Protein 1CT9 (pdb70)

Organism: Escherichia coli (strain K12) (NCBI:txid83333)

Solvent-accessible surface area: 72846 Å² total

CATH classification: 3.60.20.10 (+1 more: 3.40.50.620)

Sequence (1982 aa):
ASIFGVFDIKTDAVELRKKALELSRLMRHRGPDWSGIYASDNAILAHERLSIVDVNAGAQPLYNQQKTHVLAVNGEIYNHQALRAEYGDRYQFQTGSDCEVILALYQEKGPEFLDDLQGMFAFALYDSEKDAYLIGRDHLGIIPLYMGYDEHGQLYVASEMKALVPVCRTIKEFPAGSYLWSQDGEIRSYYHRDWFDYDAVKDNVTDKNELRQALEDSVKSHLMSDVPYGVLLSGGLDSSIISAITKKYALHSFAVGLPGSPDLKAAQEVANHLGTVHHEIHFTVQEGLDAIRDVIYHIETYDVTTIRASTPMYLMSRKIKAMGIKMVLSGEGSDEVFGGYLYFHKAPNAKELHEETVRKLLALHMYDCARANKAMSAWGVEARVPFLDKKFLDVAMRINPQDKMCKMEKHILRECFEAYLPASVAWRQKEQFSDGVGYSWIDTLKEVAAQQVSDQQLETARFRFPYNTPTSKEAYLYREIFEELFPLPSAAECVPGASIFGVFDIKTDAVELRKKALELSRLMRHRGPDWSGIYASDNAILAHERLSIVDVNAGAQPLYNQQKTHVLAVNGEIYNHQALRAEYGDRYQFQTGSDCEVILALYQEKGPEFLDDLQGMFAFALYDSEKDAYLIGRDHLGIIPLYMGYDEHGQLYVASEMKALVPVCRTIKEFPAGSYLWSQDGEIRSYYHRDWFDYDAVKDNVTDKNELRQALEDSVKSHLMSDVPYGVLLSGGLDSSIISAITKKYAWPQLHSFAVGLPGSPDLKAAQEVANHLGTVHHEIHFTVQEGLDAIRDVIYHIETYDVTTIRASTPMYLMSRKIKAMGIKMVLSGEGSDEVFGGYLYFHKAPNAKELHEETVRKLLALHMYDCARANKAMSAWGVEARVPFLDKKFLDVAMRINPQDKMCKMEKHILRECFEAYLPASVAWRQDGVGYSWIDTLKEVAAQQVSDQQLETARFRFPYNTPTSKEAYLYREIFEELFPLPSAAECVPGASIFGVFDIKTDAVELRKKALELSRLMRHRGPDWSGIYASDNAILAHERLSIVDVNAGAQPLYNQQKTHVLAVNGEIYNHQALRAEYGDRYQFQTGSDCEVILALYQEKGPEFLDDLQGMFAFALYDSEKDAYLIGRDHLGIIPLYMGYDEHGQLYVASEMKALVPVCRTIKEFPAGSYLWSQDGEIRSYYHRDWFDYDAVKDNVTDKNELRQALEDSVKSHLMSDVPYGVLLSGGLDSSIISAITKKYAWPQLHSFAVGLPGSPDLKAAQEVANHLGTVHHEIHFTVQEGLDAIRDVIYHIETYDVTTIRASTPMYLMSRKIKAMGIKMVLSGEGSDEVFGGYLYFHKAPNAKELHEETVRKLLALHMYDCARANKAMSAWGVEARVPFLDKKFLDVAMRINPQDKMCKMEKHILRECFEAYLPASVAWRQDGVGYSWIDTLKEVAAQQVSDQQLETARFRFPYNTPTSKEAYLYREIFEELFPLPSAAECVPGASIFGVFDIKTDAVELRKKALELSRLMRHRGPDWSGIYASDNAILAHERLSIVDVNAGAQPLYNQQKTHVLAVNGEIYNHQALRAEYGDRYQFQTGSDCEVILALYQEKGPEFLDDLQGMFAFALYDSEKDAYLIGRDHLGIIPLYMGYDEHGQLYVASEMKALVPVCRTIKEFPAGSYLWSQDGEIRSYYHRDWFDYDAVKDNVTDKNELRQALEDSVKSHLMSDVPYGVLLSGGLDSSIISAITKKYAAQLHSFAVGLPGSPDLKAAQEVANHLGTVHHEIHFTVQEGLDAIRDVIYHIETYDVTTIRASTPMYLMSRKIKAMGIKMVLSGEGSDEVFGGYLYFHKAPNAKELHEETVRKLLALHMYDCARANKAMSAWGVEARVPFLDKKFLDVAMRINPQDKMCGKMEKHILRECFEAYLPASVAWRQDGVGYSWIDTLKEVAAQQVSDQQLETARFRFPYNTPTSKEAYLYREIFEELFPLPSAAECVPG

GO terms:
  GO:0005524 ATP binding (F, IDA)
  GO:0016597 amino acid binding (F, IDA)
  GO:0004066 asparagine synthase (glutamine-hydrolyzing) activity (F, IDA)
  GO:0004071 aspartate-ammonia ligase activity (F, IDA)
  GO:0070981 L-asparagine biosynthetic process (P, IDA)
  GO:0042802 identical protein binding (F, IPI)
  GO:0005829 cytosol (C, IDA)
  GO:0042803 protein homodimerization activity (F, IPI)
  GO:0005737 cytoplasm (C, IDA)
  GO:0004066 asparagine synthase (glutamine-hydrolyzing) activity (F, IMP)
  GO:0006541 L-glutamine metabolic process (P, IMP)
  GO:0008652 amino acid biosynthetic process (P, IMP)
  GO:0009063 amino acid catabolic process (P, IMP)

B-factor: mean 36.46, std 23.75, range [1.0, 100.0]

Structure (mmCIF, N/CA/C/O backbone):
data_1CT9
#
_entry.id   1CT9
#
_cell.length_a   99.930
_cell.length_b   127.100
_cell.length_c   204.510
_cell.angle_alpha   90.00
_cell.angle_beta   90.00
_cell.angle_gamma   90.00
#
_symmetry.space_group_name_H-M   'P 21 21 21'
#
loop_
_entity.id
_entity.type
_entity.pdbx_description
1 polymer 'ASPARAGINE SYNTHETASE B'
2 non-polymer 'URANYL (VI) ION'
3 non-polymer 'CHLORIDE ION'
4 non-polymer 'ADENOSINE MONOPHOSPHATE'
5 non-polymer GLUTAMINE
6 water water
#
loop_
_atom_site.group_PDB
_atom_site.id
_atom_site.type_symbol
_atom_site.label_atom_id
_atom_site.label_alt_id
_atom_site.label_comp_id
_atom_site.label_asym_id
_atom_site.label_entity_id
_atom_site.label_seq_id
_atom_site.pdbx_PDB_ins_code
_atom_site.Cartn_x
_atom_site.Cartn_y
_atom_site.Cartn_z
_atom_site.occupancy
_atom_site.B_iso_or_equiv
_atom_site.auth_seq_id
_atom_site.auth_comp_id
_atom_site.auth_asym_id
_atom_site.auth_atom_id
_atom_site.pdbx_PDB_model_num
ATOM 1 N N . ALA A 1 1 ? -0.585 61.936 122.911 1.00 15.44 1 ALA A N 1
ATOM 2 C CA . ALA A 1 1 ? -1.796 62.709 122.756 1.00 9.36 1 ALA A CA 1
ATOM 3 C C . ALA A 1 1 ? -1.706 63.564 121.512 1.00 18.94 1 ALA A C 1
ATOM 4 O O . ALA A 1 1 ? -0.690 63.646 120.813 1.00 12.66 1 ALA A O 1
ATOM 6 N N . SER A 1 2 ? -2.794 64.257 121.270 1.00 16.38 2 SER A N 1
ATOM 7 C CA . SER A 1 2 ? -2.863 65.201 120.189 1.00 25.43 2 SER A CA 1
ATOM 8 C C . SER A 1 2 ? -3.355 66.533 120.740 1.00 16.82 2 SER A C 1
ATOM 9 O O . SER A 1 2 ? -4.129 66.534 121.716 1.00 11.97 2 SER A O 1
ATOM 12 N N . ILE A 1 3 ? -2.891 67.619 120.029 1.00 21.38 3 ILE A N 1
ATOM 13 C CA . ILE A 1 3 ? -3.251 69.029 120.213 1.00 36.29 3 ILE A CA 1
ATOM 14 C C . ILE A 1 3 ? -3.805 69.622 118.909 1.00 27.68 3 ILE A C 1
ATOM 15 O O . ILE A 1 3 ? -3.297 69.427 117.825 1.00 18.95 3 ILE A O 1
ATOM 20 N N . PHE A 1 4 ? -4.885 70.351 119.033 1.00 13.10 4 PHE A N 1
ATOM 21 C CA . PHE A 1 4 ? -5.498 71.001 117.920 1.00 17.41 4 PHE A CA 1
ATOM 22 C C . PHE A 1 4 ? -5.888 72.408 118.383 1.00 26.70 4 PHE A C 1
ATOM 23 O O . PHE A 1 4 ? -6.555 72.545 119.414 1.00 31.11 4 PHE A O 1
ATOM 31 N N . GLY A 1 5 ? -5.429 73.458 117.683 1.00 26.23 5 GLY A N 1
ATOM 32 C CA . GLY A 1 5 ? -5.774 74.819 118.105 1.00 16.83 5 GLY A CA 1
ATOM 33 C C . GLY A 1 5 ? -6.082 75.713 116.928 1.00 28.00 5 GLY A C 1
ATOM 34 O O . GLY A 1 5 ? -5.539 75.522 115.853 1.00 20.42 5 GLY A O 1
ATOM 35 N N . VAL A 1 6 ? -6.960 76.665 117.141 1.00 14.88 6 VAL A N 1
ATOM 36 C CA . VAL A 1 6 ? -7.401 77.648 116.159 1.00 24.15 6 VAL A CA 1
ATOM 37 C C . VAL A 1 6 ? -7.343 79.001 116.852 1.00 26.74 6 VAL A C 1
ATOM 38 O O . VAL A 1 6 ? -7.976 79.174 117.897 1.00 19.00 6 VAL A O 1
ATOM 42 N N . PHE A 1 7 ? -6.633 79.948 116.277 1.00 17.21 7 PHE A N 1
ATOM 43 C CA . PHE A 1 7 ? -6.453 81.278 116.855 1.00 24.52 7 PHE A CA 1
ATOM 44 C C . PHE A 1 7 ? -6.820 82.377 115.875 1.00 33.06 7 PHE A C 1
ATOM 45 O O . PHE A 1 7 ? -7.062 82.093 114.701 1.00 20.88 7 PHE A O 1
ATOM 53 N N . ASP A 1 8 ? -6.889 83.634 116.330 1.00 15.06 8 ASP A N 1
ATOM 54 C CA . ASP A 1 8 ? -7.245 84.723 115.405 1.00 15.56 8 ASP A CA 1
ATOM 55 C C . ASP A 1 8 ? -8.551 84.458 114.651 1.00 28.82 8 ASP A C 1
ATOM 56 O O . ASP A 1 8 ? -8.630 84.582 113.412 1.00 25.09 8 ASP A O 1
ATOM 61 N N . ILE A 1 9 ? -9.565 84.088 115.433 1.00 27.12 9 ILE A N 1
ATOM 62 C CA . ILE A 1 9 ? -10.908 83.743 114.968 1.00 26.06 9 ILE A CA 1
ATOM 63 C C . ILE A 1 9 ? -11.742 84.904 114.476 1.00 19.57 9 ILE A C 1
ATOM 64 O O . ILE A 1 9 ? -12.118 85.795 115.226 1.00 62.95 9 ILE A O 1
ATOM 69 N N . LYS A 1 10 ? -12.049 84.839 113.194 1.00 44.03 10 LYS A N 1
ATOM 70 C CA . LYS A 1 10 ? -12.785 85.862 112.478 1.00 46.80 10 LYS A CA 1
ATOM 71 C C . LYS A 1 10 ? -14.155 85.370 112.004 1.00 39.78 10 LYS A C 1
ATOM 72 O O . LYS A 1 10 ? -14.911 86.078 111.356 1.00 76.00 10 LYS A O 1
ATOM 78 N N . THR A 1 11 ? -14.505 84.144 112.337 1.00 31.80 11 THR A N 1
ATOM 79 C CA . THR A 1 11 ? -15.790 83.616 111.909 1.00 20.05 11 THR A CA 1
ATOM 80 C C . THR A 1 11 ? -16.675 83.138 113.052 1.00 35.68 11 THR A C 1
ATOM 81 O O . THR A 1 11 ? -16.410 83.406 114.206 1.00 34.62 11 THR A O 1
ATOM 85 N N . ASP A 1 12 ? -17.753 82.463 112.725 1.00 25.13 12 ASP A N 1
ATOM 86 C CA . ASP A 1 12 ? -18.667 82.000 113.738 1.00 23.88 12 ASP A CA 1
ATOM 87 C C . ASP A 1 12 ? -17.888 81.091 114.611 1.00 25.30 12 ASP A C 1
ATOM 88 O O . ASP A 1 12 ? -17.318 80.125 114.109 1.00 34.60 12 ASP A O 1
ATOM 93 N N . ALA A 1 13 ? -17.849 81.414 115.887 1.00 53.09 13 ALA A N 1
ATOM 94 C CA . ALA A 1 13 ? -17.097 80.583 116.782 1.00 83.90 13 ALA A CA 1
ATOM 95 C C . ALA A 1 13 ? -17.807 79.254 116.987 1.00 39.49 13 ALA A C 1
ATOM 96 O O . ALA A 1 13 ? -17.176 78.209 117.129 1.00 30.51 13 ALA A O 1
ATOM 98 N N . VAL A 1 14 ? -19.137 79.292 116.974 1.00 29.17 14 VAL A N 1
ATOM 99 C CA . VAL A 1 14 ? -19.927 78.091 117.192 1.00 44.16 14 VAL A CA 1
ATOM 100 C C . VAL A 1 14 ? -19.620 77.027 116.199 1.00 35.61 14 VAL A C 1
ATOM 101 O O . VAL A 1 14 ? -19.369 75.876 116.532 1.00 36.43 14 VAL A O 1
ATOM 105 N N . GLU A 1 15 ? -19.725 77.481 114.980 1.00 26.92 15 GLU A N 1
ATOM 106 C CA . GLU A 1 15 ? -19.410 76.789 113.782 1.00 19.39 15 GLU A CA 1
ATOM 107 C C . GLU A 1 15 ? -18.020 76.101 113.935 1.00 19.33 15 GLU A C 1
ATOM 108 O O . GLU A 1 15 ? -17.791 74.873 113.866 1.00 30.43 15 GLU A O 1
ATOM 114 N N . LEU A 1 16 ? -17.051 76.958 114.144 1.00 14.92 16 LEU A N 1
ATOM 115 C CA . LEU A 1 16 ? -15.692 76.515 114.235 1.00 15.51 16 LEU A CA 1
ATOM 116 C C . LEU A 1 16 ? -15.496 75.468 115.307 1.00 44.04 16 LEU A C 1
ATOM 117 O O . LEU A 1 16 ? -14.622 74.615 115.222 1.00 16.11 16 LEU A O 1
ATOM 122 N N . ARG A 1 17 ? -16.299 75.558 116.353 1.00 19.84 17 ARG A N 1
ATOM 123 C CA . ARG A 1 17 ? -16.160 74.634 117.440 1.00 22.19 17 ARG A CA 1
ATOM 124 C C . ARG A 1 17 ? -16.515 73.244 116.988 1.00 25.07 17 ARG A C 1
ATOM 125 O O . ARG A 1 17 ? -15.883 72.270 117.404 1.00 20.22 17 ARG A O 1
ATOM 133 N N . LYS A 1 18 ? -17.547 73.181 116.157 1.00 17.70 18 LYS A N 1
ATOM 134 C CA . LYS A 1 18 ? -18.009 71.907 115.630 1.00 27.02 18 LYS A CA 1
ATOM 135 C C . LYS A 1 18 ? -16.944 71.306 114.730 1.00 18.77 18 LYS A C 1
ATOM 136 O O . LYS A 1 18 ? -16.690 70.104 114.707 1.00 20.92 18 LYS A O 1
ATOM 142 N N . LYS A 1 19 ? -16.307 72.188 113.976 1.00 29.04 19 LYS A N 1
ATOM 143 C CA . LYS A 1 19 ? -15.290 71.728 113.071 1.00 35.33 19 LYS A CA 1
ATOM 144 C C . LYS A 1 19 ? -14.073 71.226 113.788 1.00 25.11 19 LYS A C 1
ATOM 145 O O . LYS A 1 19 ? -13.422 70.277 113.353 1.00 24.51 19 LYS A O 1
ATOM 151 N N . ALA A 1 20 ? -13.758 71.869 114.890 1.00 20.14 20 ALA A N 1
ATOM 152 C CA . ALA A 1 20 ? -12.582 71.483 115.688 1.00 11.76 20 ALA A CA 1
ATOM 153 C C . ALA A 1 20 ? -12.638 70.036 116.211 1.00 9.23 20 ALA A C 1
ATOM 154 O O . ALA A 1 20 ? -11.620 69.314 116.229 1.00 24.80 20 ALA A O 1
ATOM 156 N N . LEU A 1 21 ? -13.852 69.662 116.634 1.00 17.25 21 LEU A N 1
ATOM 157 C CA . LEU A 1 21 ? -14.169 68.332 117.147 1.00 13.67 21 LEU A CA 1
ATOM 158 C C . LEU A 1 21 ? -13.810 67.317 116.056 1.00 25.35 21 LEU A C 1
ATOM 159 O O . LEU A 1 21 ? -13.001 66.414 116.240 1.00 18.67 21 LEU A O 1
ATOM 164 N N . GLU A 1 22 ? -14.406 67.567 114.891 1.00 21.98 22 GLU A N 1
ATOM 165 C CA . GLU A 1 22 ? -14.243 66.812 113.669 1.00 24.53 22 GLU A CA 1
ATOM 166 C C . GLU A 1 22 ? -12.772 66.542 113.392 1.00 10.27 22 GLU A C 1
ATOM 167 O O . GLU A 1 22 ? -12.342 65.385 113.289 1.00 19.36 22 GLU A O 1
ATOM 173 N N . LEU A 1 23 ? -11.993 67.626 113.311 1.00 12.51 23 LEU A N 1
ATOM 174 C CA . LEU A 1 23 ? -10.587 67.621 113.002 1.00 18.92 23 LEU A CA 1
ATOM 175 C C . LEU A 1 23 ? -9.710 67.067 114.084 1.00 20.56 23 LEU A C 1
ATOM 176 O O . LEU A 1 23 ? -8.709 66.390 113.810 1.00 19.44 23 LEU A O 1
ATOM 181 N N . SER A 1 24 ? -10.068 67.403 115.318 1.00 20.34 24 SER A N 1
ATOM 182 C CA . SER A 1 24 ? -9.341 66.843 116.440 1.00 17.45 24 SER A CA 1
ATOM 183 C C . SER A 1 24 ? -9.516 65.297 116.433 1.00 12.93 24 SER A C 1
ATOM 184 O O . SER A 1 24 ? -8.594 64.508 116.620 1.00 15.25 24 SER A O 1
ATOM 187 N N . ARG A 1 25 ? -10.739 64.826 116.187 1.00 13.93 25 ARG A N 1
ATOM 188 C CA . ARG A 1 25 ? -11.002 63.427 116.110 1.00 11.55 25 ARG A CA 1
ATOM 189 C C . ARG A 1 25 ? -10.101 62.658 115.128 1.00 17.45 25 ARG A C 1
ATOM 190 O O . ARG A 1 25 ? -9.713 61.500 115.340 1.00 16.08 25 ARG A O 1
ATOM 198 N N . LEU A 1 26 ? -9.692 63.281 114.038 1.00 12.85 26 LEU A N 1
ATOM 199 C CA . LEU A 1 26 ? -8.841 62.582 113.093 1.00 12.81 26 LEU A CA 1
ATOM 200 C C . LEU A 1 26 ? -7.533 62.166 113.716 1.00 34.03 26 LEU A C 1
ATOM 201 O O . LEU A 1 26 ? -6.814 61.388 113.120 1.00 15.43 26 LEU A O 1
ATOM 206 N N . MET A 1 27 ? -7.176 62.697 114.889 1.00 17.87 27 MET A N 1
ATOM 207 C CA . MET A 1 27 ? -5.886 62.303 115.460 1.00 6.66 27 MET A CA 1
ATOM 208 C C . MET A 1 27 ? -6.074 61.482 116.754 1.00 6.04 27 MET A C 1
ATOM 209 O O . MET A 1 27 ? -5.146 61.245 117.522 1.00 21.45 27 MET A O 1
ATOM 214 N N . ARG A 1 28 ? -7.305 61.071 117.007 1.00 6.95 28 ARG A N 1
ATOM 215 C CA . ARG A 1 28 ? -7.601 60.357 118.226 1.00 7.85 28 ARG A CA 1
ATOM 216 C C . ARG A 1 28 ? -6.703 59.172 118.587 1.00 22.15 28 ARG A C 1
ATOM 217 O O . ARG A 1 28 ? -6.577 58.790 119.740 1.00 19.46 28 ARG A O 1
ATOM 225 N N . HIS A 1 29 ? -6.128 58.547 117.576 1.00 25.76 29 HIS A N 1
ATOM 226 C CA . HIS A 1 29 ? -5.236 57.417 117.779 1.00 17.53 29 HIS A CA 1
ATOM 227 C C . HIS A 1 29 ? -4.116 57.839 118.715 1.00 14.98 29 HIS A C 1
ATOM 228 O O . HIS A 1 29 ? -3.534 57.028 119.421 1.00 16.81 29 HIS A O 1
ATOM 235 N N . ARG A 1 30 ? -3.761 59.109 118.673 1.00 14.64 30 ARG A N 1
ATOM 236 C CA . ARG A 1 30 ? -2.685 59.517 119.507 1.00 11.94 30 ARG A CA 1
ATOM 237 C C . ARG A 1 30 ? -3.115 59.697 120.969 1.00 8.42 30 ARG A C 1
ATOM 238 O O . ARG A 1 30 ? -2.232 59.660 121.831 1.00 15.40 30 ARG A O 1
ATOM 246 N N . GLY A 1 31 ? -4.408 59.916 121.233 1.00 8.02 31 GLY A N 1
ATOM 247 C CA . GLY A 1 31 ? -4.862 60.112 122.611 1.00 13.27 31 GLY A CA 1
ATOM 248 C C . GLY A 1 31 ? -6.189 59.439 122.810 1.00 13.10 31 GLY A C 1
ATOM 249 O O . GLY A 1 31 ? -7.248 60.019 122.981 1.00 19.76 31 GLY A O 1
ATOM 250 N N . PRO A 1 32 ? -6.145 58.130 122.763 1.00 15.47 32 PRO A N 1
ATOM 251 C CA . PRO A 1 32 ? -7.345 57.333 122.873 1.00 15.95 32 PRO A CA 1
ATOM 252 C C . PRO A 1 32 ? -8.080 57.393 124.185 1.00 19.00 32 PRO A C 1
ATOM 253 O O . PRO A 1 32 ? -9.260 57.043 124.234 1.00 19.77 32 PRO A O 1
ATOM 257 N N . ASP A 1 33 ? -7.351 57.753 125.248 1.00 8.43 33 ASP A N 1
ATOM 258 C CA . ASP A 1 33 ? -7.836 57.730 126.657 1.00 13.94 33 ASP A CA 1
ATOM 259 C C . ASP A 1 33 ? -8.993 58.605 126.965 1.00 14.86 33 ASP A C 1
ATOM 260 O O . ASP A 1 33 ? -9.923 58.158 127.630 1.00 15.79 33 ASP A O 1
ATOM 265 N N . TRP A 1 34 ? -8.923 59.850 126.451 1.00 26.63 34 TRP A N 1
ATOM 266 C CA . TRP A 1 34 ? -9.985 60.822 126.674 1.00 18.92 34 TRP A CA 1
ATOM 267 C C . TRP A 1 34 ? -9.829 62.110 125.846 1.00 17.75 34 TRP A C 1
ATOM 268 O O . TRP A 1 34 ? -8.774 62.428 125.326 1.00 23.03 34 TRP A O 1
ATOM 279 N N . SER A 1 35 ? -10.884 62.868 125.756 1.00 17.38 35 SER A N 1
ATOM 280 C CA . SER A 1 35 ? -10.899 64.047 124.964 1.00 18.71 35 SER A CA 1
ATOM 281 C C . SER A 1 35 ? -11.224 65.243 125.811 1.00 55.70 35 SER A C 1
ATOM 282 O O . SER A 1 35 ? -12.055 65.150 126.701 1.00 26.40 35 SER A O 1
ATOM 285 N N . GLY A 1 36 ? -10.638 66.372 125.483 1.00 16.79 36 GLY A N 1
ATOM 286 C CA . GLY A 1 36 ? -10.913 67.622 126.179 1.00 15.48 36 GLY A CA 1
ATOM 287 C C . GLY A 1 36 ? -10.938 68.812 125.252 1.00 26.92 36 GLY A C 1
ATOM 288 O O . GLY A 1 36 ? -10.347 68.803 124.190 1.00 17.44 36 GLY A O 1
ATOM 289 N N . ILE A 1 37 ? -11.612 69.872 125.656 1.00 29.25 37 ILE A N 1
ATOM 290 C CA . ILE A 1 37 ? -11.619 70.991 124.758 1.00 33.10 37 ILE A CA 1
ATOM 291 C C . ILE A 1 37 ? -12.012 72.275 125.421 1.00 36.73 37 ILE A C 1
ATOM 292 O O . ILE A 1 37 ? -12.856 72.313 126.318 1.00 22.70 37 ILE A O 1
ATOM 297 N N . TYR A 1 38 ? -11.374 73.322 124.912 1.00 19.25 38 TYR A N 1
ATOM 298 C CA . TYR A 1 38 ? -11.652 74.661 125.335 1.00 15.73 38 TYR A CA 1
ATOM 299 C C . TYR A 1 38 ? -11.932 75.428 124.069 1.00 11.24 38 TYR A C 1
ATOM 300 O O . TYR A 1 38 ? -11.178 75.357 123.121 1.00 21.00 38 TYR A O 1
ATOM 309 N N . ALA A 1 39 ? -13.049 76.131 124.108 1.00 15.28 39 ALA A N 1
ATOM 310 C CA . ALA A 1 39 ? -13.536 76.950 123.049 1.00 31.25 39 ALA A CA 1
ATOM 311 C C . ALA A 1 39 ? -14.126 78.243 123.575 1.00 21.90 39 ALA A C 1
ATOM 312 O O . ALA A 1 39 ? -14.963 78.263 124.469 1.00 26.59 39 ALA A O 1
ATOM 314 N N . SER A 1 40 ? -13.688 79.314 122.962 1.00 20.05 40 SER A N 1
ATOM 315 C CA . SER A 1 40 ? -14.177 80.639 123.264 1.00 14.69 40 SER A CA 1
ATOM 316 C C . SER A 1 40 ? -14.436 81.356 121.941 1.00 65.30 40 SER A C 1
ATOM 317 O O . SER A 1 40 ? -14.443 80.750 120.877 1.00 31.15 40 SER A O 1
ATOM 320 N N . ASP A 1 41 ? -14.650 82.646 121.984 1.00 36.54 41 ASP A N 1
ATOM 321 C CA . ASP A 1 41 ? -14.895 83.353 120.750 1.00 30.77 41 ASP A CA 1
ATOM 322 C C . ASP A 1 41 ? -13.610 83.631 120.019 1.00 21.17 41 ASP A C 1
ATOM 323 O O . ASP A 1 41 ? -13.620 83.835 118.801 1.00 27.21 41 ASP A O 1
ATOM 328 N N . ASN A 1 42 ? -12.497 83.621 120.772 1.00 13.12 42 ASN A N 1
ATOM 329 C CA . ASN A 1 42 ? -11.217 83.929 120.155 1.00 16.38 42 ASN A CA 1
ATOM 330 C C . ASN A 1 42 ? -10.216 82.824 120.065 1.00 24.55 42 ASN A C 1
ATOM 331 O O . ASN A 1 42 ? -9.115 83.013 119.484 1.00 15.77 42 ASN A O 1
ATOM 336 N N . ALA A 1 43 ? -10.541 81.685 120.681 1.00 20.39 43 ALA A N 1
ATOM 337 C CA . ALA A 1 43 ? -9.592 80.570 120.632 1.00 19.91 43 ALA A CA 1
ATOM 338 C C . ALA A 1 43 ? -10.233 79.237 120.981 1.00 31.71 43 ALA A C 1
ATOM 339 O O . ALA A 1 43 ? -11.163 79.169 121.786 1.00 30.92 43 ALA A O 1
ATOM 341 N N . ILE A 1 44 ? -9.720 78.183 120.355 1.00 40.12 44 ILE A N 1
ATOM 342 C CA . ILE A 1 44 ? -10.183 76.820 120.555 1.00 13.45 44 ILE A CA 1
ATOM 343 C C . ILE A 1 44 ? -8.996 75.977 120.829 1.00 21.97 44 ILE A C 1
ATOM 344 O O . ILE A 1 44 ? -8.008 76.104 120.151 1.00 14.08 44 ILE A O 1
ATOM 349 N N . LEU A 1 45 ? -9.077 75.136 121.834 1.00 18.15 45 LEU A N 1
ATOM 350 C CA . LEU A 1 45 ? -7.984 74.244 122.115 1.00 9.39 45 LEU A CA 1
ATOM 351 C C . LEU A 1 45 ? -8.640 72.902 122.342 1.00 21.11 45 LEU A C 1
ATOM 352 O O . LEU A 1 45 ? -9.510 72.790 123.208 1.00 21.09 45 LEU A O 1
ATOM 357 N N . ALA A 1 46 ? -8.288 71.897 121.525 1.00 15.51 46 ALA A N 1
ATOM 358 C CA . ALA A 1 46 ? -8.919 70.582 121.671 1.00 18.35 46 ALA A CA 1
ATOM 359 C C . ALA A 1 46 ? -7.847 69.588 121.895 1.00 21.68 46 ALA A C 1
ATOM 360 O O . ALA A 1 46 ? -6.803 69.711 121.226 1.00 15.92 46 ALA A O 1
ATOM 362 N N . HIS A 1 47 ? -8.059 68.634 122.838 1.00 17.55 47 HIS A N 1
ATOM 363 C CA . HIS A 1 47 ? -6.980 67.690 123.189 1.00 15.19 47 HIS A CA 1
ATOM 364 C C . HIS A 1 47 ? -7.455 66.250 123.200 1.00 15.70 47 HIS A C 1
ATOM 365 O O . HIS A 1 47 ? -8.608 66.022 123.531 1.00 21.00 47 HIS A O 1
ATOM 372 N N . GLU A 1 48 ? -6.604 65.325 122.784 1.00 10.82 48 GLU A N 1
ATOM 373 C CA . GLU A 1 48 ? -6.967 63.920 122.830 1.00 10.98 48 GLU A CA 1
ATOM 374 C C . GLU A 1 48 ? -5.835 63.349 123.660 1.00 10.73 48 GLU A C 1
ATOM 375 O O . GLU A 1 48 ? -4.634 63.527 123.365 1.00 13.84 48 GLU A O 1
ATOM 381 N N . ARG A 1 49 ? -6.205 62.736 124.785 1.00 17.44 49 ARG A N 1
ATOM 382 C CA . ARG A 1 49 ? -5.180 62.251 125.712 1.00 16.88 49 ARG A CA 1
ATOM 383 C C . ARG A 1 49 ? -4.743 60.761 125.717 1.00 11.14 49 ARG A C 1
ATOM 384 O O . ARG A 1 49 ? -5.523 59.826 125.518 1.00 19.73 49 ARG A O 1
ATOM 392 N N . LEU A 1 50 ? -3.450 60.606 126.021 1.00 17.98 50 LEU A N 1
ATOM 393 C CA . LEU A 1 50 ? -2.725 59.383 126.305 1.00 24.54 50 LEU A CA 1
ATOM 394 C C . LEU A 1 50 ? -2.067 59.685 127.661 1.00 11.34 50 LEU A C 1
ATOM 395 O O . LEU A 1 50 ? -1.054 60.361 127.704 1.00 18.22 50 LEU A O 1
ATOM 400 N N . SER A 1 51 ? -2.688 59.192 128.747 1.00 19.57 51 SER A N 1
ATOM 401 C CA . SER A 1 51 ? -2.353 59.423 130.147 1.00 9.62 51 SER A CA 1
ATOM 402 C C . SER A 1 51 ? -1.174 58.662 130.609 1.00 8.04 51 SER A C 1
ATOM 403 O O . SER A 1 51 ? -1.275 57.473 130.762 1.00 26.73 51 SER A O 1
ATOM 406 N N . ILE A 1 52 ? -0.037 59.316 130.807 1.00 11.56 52 ILE A N 1
ATOM 407 C CA . ILE A 1 52 ? 1.149 58.587 131.212 1.00 9.82 52 ILE A CA 1
ATOM 408 C C . ILE A 1 52 ? 1.543 58.934 132.634 1.00 27.21 52 ILE A C 1
ATOM 409 O O . ILE A 1 52 ? 1.888 58.102 133.473 1.00 24.07 52 ILE A O 1
ATOM 414 N N . VAL A 1 53 ? 1.427 60.216 132.875 1.00 23.52 53 VAL A N 1
ATOM 415 C CA . VAL A 1 53 ? 1.724 60.846 134.146 1.00 20.55 53 VAL A CA 1
ATOM 416 C C . VAL A 1 53 ? 0.469 61.479 134.762 1.00 32.02 53 VAL A C 1
ATOM 417 O O . VAL A 1 53 ? -0.243 62.286 134.159 1.00 29.04 53 VAL A O 1
ATOM 421 N N . ASP A 1 54 ? 0.193 61.089 136.004 1.00 33.68 54 ASP A N 1
ATOM 422 C CA . ASP A 1 54 ? -0.950 61.569 136.758 1.00 17.70 54 ASP A CA 1
ATOM 423 C C . ASP A 1 54 ? -2.191 61.309 135.980 1.00 30.96 54 ASP A C 1
ATOM 424 O O . ASP A 1 54 ? -2.845 62.224 135.482 1.00 24.38 54 ASP A O 1
ATOM 429 N N . VAL A 1 55 ? -2.458 60.039 135.871 1.00 20.10 55 VAL A N 1
ATOM 430 C CA . VAL A 1 55 ? -3.593 59.568 135.131 1.00 75.69 55 VAL A CA 1
ATOM 431 C C . VAL A 1 55 ? -4.938 60.155 135.594 1.00 44.99 55 VAL A C 1
ATOM 432 O O . VAL A 1 55 ? -5.839 60.473 134.797 1.00 34.27 55 VAL A O 1
ATOM 436 N N . ASN A 1 56 ? -5.084 60.305 136.903 1.00 26.91 56 ASN A N 1
ATOM 437 C CA . ASN A 1 56 ? -6.346 60.740 137.451 1.00 35.72 56 ASN A CA 1
ATOM 438 C C . ASN A 1 56 ? -6.686 62.219 137.383 1.00 25.54 56 ASN A C 1
ATOM 439 O O . ASN A 1 56 ? -7.828 62.651 137.120 1.00 31.49 56 ASN A O 1
ATOM 444 N N . ALA A 1 57 ? -5.682 63.035 137.556 1.00 24.80 57 ALA A N 1
ATOM 445 C CA . ALA A 1 57 ? -5.978 64.439 137.492 1.00 64.68 57 ALA A CA 1
ATOM 446 C C . ALA A 1 57 ? -5.182 65.148 136.426 1.00 40.84 57 ALA A C 1
ATOM 447 O O . ALA A 1 57 ? -5.127 66.363 136.438 1.00 32.61 57 ALA A O 1
ATOM 449 N N . GLY A 1 58 ? -4.562 64.401 135.532 1.00 34.01 58 GLY A N 1
ATOM 450 C CA . GLY A 1 58 ? -3.722 64.991 134.489 1.00 21.51 58 GLY A CA 1
ATOM 451 C C . GLY A 1 58 ? -4.461 65.436 133.206 1.00 44.43 58 GLY A C 1
ATOM 452 O O . GLY A 1 58 ? -3.842 65.740 132.195 1.00 19.12 58 GLY A O 1
ATOM 453 N N . ALA A 1 59 ? -5.787 65.495 133.247 1.00 18.29 59 ALA A N 1
ATOM 454 C CA . ALA A 1 59 ? -6.624 65.903 132.131 1.00 27.97 59 ALA A CA 1
ATOM 455 C C . ALA A 1 59 ? -6.287 67.242 131.458 1.00 31.45 59 ALA A C 1
ATOM 456 O O . ALA A 1 59 ? -5.872 68.216 132.093 1.00 16.67 59 ALA A O 1
ATOM 458 N N . GLN A 1 60 ? -6.514 67.300 130.151 1.00 16.15 60 GLN A N 1
ATOM 459 C CA . GLN A 1 60 ? -6.293 68.529 129.434 1.00 14.75 60 GLN A CA 1
ATOM 460 C C . GLN A 1 60 ? -7.455 68.854 128.510 1.00 24.94 60 GLN A C 1
ATOM 461 O O . GLN A 1 60 ? -8.252 67.995 128.153 1.00 26.55 60 GLN A O 1
ATOM 467 N N . PRO A 1 61 ? -7.572 70.117 128.107 1.00 47.69 61 PRO A N 1
ATOM 468 C CA . PRO A 1 61 ? -6.686 71.217 128.469 1.00 22.81 61 PRO A CA 1
ATOM 469 C C . PRO A 1 61 ? -6.577 71.511 129.973 1.00 25.29 61 PRO A C 1
ATOM 470 O O . PRO A 1 61 ? -7.463 71.332 130.818 1.00 19.80 61 PRO A O 1
ATOM 474 N N . LEU A 1 62 ? -5.404 71.962 130.310 1.00 18.33 62 LEU A N 1
ATOM 475 C CA . LEU A 1 62 ? -5.110 72.315 131.659 1.00 12.04 62 LEU A CA 1
ATOM 476 C C . LEU A 1 62 ? -5.418 73.767 131.819 1.00 23.64 62 LEU A C 1
ATOM 477 O O . LEU A 1 62 ? -5.086 74.573 130.963 1.00 26.63 62 LEU A O 1
ATOM 482 N N . TYR A 1 63 ? -5.989 74.104 132.942 1.00 22.55 63 TYR A N 1
ATOM 483 C CA . TYR A 1 63 ? -6.343 75.456 133.200 1.00 14.10 63 TYR A CA 1
ATOM 484 C C . TYR A 1 63 ? -5.680 76.035 134.415 1.00 31.58 63 TYR A C 1
ATOM 485 O O . TYR A 1 63 ? -5.394 75.419 135.440 1.00 23.88 63 TYR A O 1
ATOM 494 N N . ASN A 1 64 ? -5.561 77.319 134.245 1.00 24.71 64 ASN A N 1
ATOM 495 C CA . ASN A 1 64 ? -5.103 78.272 135.204 1.00 27.79 64 ASN A CA 1
ATOM 496 C C . ASN A 1 64 ? -5.902 78.102 136.464 1.00 16.00 64 ASN A C 1
ATOM 497 O O . ASN A 1 64 ? -7.107 77.755 136.462 1.00 18.24 64 ASN A O 1
ATOM 502 N N . GLN A 1 65 ? -5.289 78.480 137.530 1.00 37.03 65 GLN A N 1
ATOM 503 C CA . GLN A 1 65 ? -5.992 78.438 138.766 1.00 16.80 65 GLN A CA 1
ATOM 504 C C . GLN A 1 65 ? -7.198 79.392 138.626 1.00 26.88 65 GLN A C 1
ATOM 505 O O . GLN A 1 65 ? -8.331 79.048 138.924 1.00 31.35 65 GLN A O 1
ATOM 511 N N . GLN A 1 66 ? -6.983 80.552 138.014 1.00 36.59 66 GLN A N 1
ATOM 512 C CA . GLN A 1 66 ? -8.024 81.531 137.775 1.00 13.93 66 GLN A CA 1
ATOM 513 C C . GLN A 1 66 ? -8.807 81.192 136.546 1.00 27.41 66 GLN A C 1
ATOM 514 O O . GLN A 1 66 ? -9.758 81.859 136.216 1.00 25.92 66 GLN A O 1
ATOM 520 N N . LYS A 1 67 ? -8.363 80.170 135.848 1.00 29.18 67 LYS A N 1
ATOM 521 C CA . LYS A 1 67 ? -9.053 79.755 134.671 1.00 22.59 67 LYS A CA 1
ATOM 522 C C . LYS A 1 67 ? -9.067 80.805 133.541 1.00 20.06 67 LYS A C 1
ATOM 523 O O . LYS A 1 67 ? -9.979 80.911 132.708 1.00 39.25 67 LYS A O 1
ATOM 529 N N . THR A 1 68 ? -8.019 81.610 133.558 1.00 22.84 68 THR A N 1
ATOM 530 C CA . THR A 1 68 ? -7.825 82.644 132.579 1.00 23.43 68 THR A CA 1
ATOM 531 C C . THR A 1 68 ? -6.786 82.197 131.563 1.00 40.42 68 THR A C 1
ATOM 532 O O . THR A 1 68 ? -6.648 82.768 130.488 1.00 34.25 68 THR A O 1
ATOM 536 N N . HIS A 1 69 ? -6.011 81.191 131.949 1.00 26.17 69 HIS A N 1
ATOM 537 C CA . HIS A 1 69 ? -4.982 80.622 131.080 1.00 19.64 69 HIS A CA 1
ATOM 538 C C . HIS A 1 69 ? -5.352 79.153 130.795 1.00 93.91 69 HIS A C 1
ATOM 539 O O . HIS A 1 69 ? -5.782 78.470 131.713 1.00 18.35 69 HIS A O 1
ATOM 546 N N . VAL A 1 70 ? -5.201 78.689 129.538 1.00 21.06 70 VAL A N 1
ATOM 547 C CA . VAL A 1 70 ? -5.522 77.331 129.048 1.00 29.90 70 VAL A CA 1
ATOM 548 C C . VAL A 1 70 ? -4.381 76.769 128.262 1.00 27.82 70 VAL A C 1
ATOM 549 O O . VAL A 1 70 ? -3.904 77.432 127.372 1.00 25.28 70 VAL A O 1
ATOM 553 N N . LEU A 1 71 ? -3.988 75.546 128.578 1.00 18.31 71 LEU A N 1
ATOM 554 C CA . LEU A 1 71 ? -2.884 74.957 127.927 1.00 12.86 71 LEU A CA 1
ATOM 555 C C . LEU A 1 71 ? -3.182 73.570 127.412 1.00 16.96 71 LEU A C 1
ATOM 556 O O . LEU A 1 71 ? -3.809 72.793 128.092 1.00 18.71 71 LEU A O 1
ATOM 561 N N . ALA A 1 72 ? -2.760 73.280 126.189 1.00 26.09 72 ALA A N 1
ATOM 562 C CA . ALA A 1 72 ? -2.919 71.974 125.553 1.00 15.56 72 ALA A CA 1
ATOM 563 C C . ALA A 1 72 ? -1.551 71.475 125.120 1.00 28.69 72 ALA A C 1
ATOM 564 O O . ALA A 1 72 ? -0.813 72.121 124.360 1.00 31.07 72 ALA A O 1
ATOM 566 N N . VAL A 1 73 ? -1.156 70.333 125.667 1.00 19.49 73 VAL A N 1
ATOM 567 C CA . VAL A 1 73 ? 0.161 69.806 125.369 1.00 21.58 73 VAL A CA 1
ATOM 568 C C . VAL A 1 73 ? 0.217 68.306 125.042 1.00 18.55 73 VAL A C 1
ATOM 569 O O . VAL A 1 73 ? -0.460 67.479 125.625 1.00 16.53 73 VAL A O 1
ATOM 573 N N . ASN A 1 74 ? 1.134 68.016 124.117 1.00 23.63 74 ASN A N 1
ATOM 574 C CA . ASN A 1 74 ? 1.505 66.689 123.687 1.00 21.81 74 ASN A CA 1
ATOM 575 C C . ASN A 1 74 ? 2.980 66.576 124.062 1.00 15.97 74 ASN A C 1
ATOM 576 O O . ASN A 1 74 ? 3.883 67.158 123.435 1.00 24.70 74 ASN A O 1
ATOM 581 N N . GLY A 1 75 ? 3.283 65.898 125.166 1.00 22.52 75 GLY A N 1
ATOM 582 C CA . GLY A 1 75 ? 4.677 65.836 125.517 1.00 14.72 75 GLY A CA 1
ATOM 583 C C . GLY A 1 75 ? 4.944 65.308 126.926 1.00 16.10 75 GLY A C 1
ATOM 584 O O . GLY A 1 75 ? 4.048 64.838 127.600 1.00 17.29 75 GLY A O 1
ATOM 585 N N . GLU A 1 76 ? 6.227 65.351 127.310 1.00 8.14 76 GLU A N 1
ATOM 586 C CA . GLU A 1 76 ? 6.688 64.921 128.608 1.00 22.10 76 GLU A CA 1
ATOM 587 C C . GLU A 1 76 ? 7.706 65.943 129.046 1.00 13.84 76 GLU A C 1
ATOM 588 O O . GLU A 1 76 ? 8.706 66.195 128.333 1.00 19.08 76 GLU A O 1
ATOM 594 N N . ILE A 1 77 ? 7.485 66.559 130.213 1.00 18.36 77 ILE A N 1
ATOM 595 C CA . ILE A 1 77 ? 8.491 67.522 130.674 1.00 43.09 77 ILE A CA 1
ATOM 596 C C . ILE A 1 77 ? 9.303 66.870 131.788 1.00 61.70 77 ILE A C 1
ATOM 597 O O . ILE A 1 77 ? 8.827 66.818 132.915 1.00 19.16 77 ILE A O 1
ATOM 602 N N . TYR A 1 78 ? 10.475 66.307 131.442 1.00 19.29 78 TYR A N 1
ATOM 603 C CA . TYR A 1 78 ? 11.324 65.584 132.365 1.00 12.52 78 TYR A CA 1
ATOM 604 C C . TYR A 1 78 ? 11.738 66.204 133.678 1.00 27.49 78 TYR A C 1
ATOM 605 O O . TYR A 1 78 ? 11.825 65.470 134.655 1.00 22.06 78 TYR A O 1
ATOM 614 N N . ASN A 1 79 ? 11.991 67.506 133.680 1.00 15.22 79 ASN A N 1
ATOM 615 C CA . ASN A 1 79 ? 12.411 68.268 134.861 1.00 18.51 79 ASN A CA 1
ATOM 616 C C . ASN A 1 79 ? 11.259 68.979 135.551 1.00 17.47 79 ASN A C 1
ATOM 617 O O . ASN A 1 79 ? 11.478 69.902 136.335 1.00 40.40 79 ASN A O 1
ATOM 622 N N . HIS A 1 80 ? 10.028 68.540 135.292 1.00 19.59 80 HIS A N 1
ATOM 623 C CA . HIS A 1 80 ? 8.884 69.200 135.909 1.00 19.87 80 HIS A CA 1
ATOM 624 C C . HIS A 1 80 ? 8.902 69.272 137.429 1.00 24.69 80 HIS A C 1
ATOM 625 O O . HIS A 1 80 ? 8.418 70.220 138.015 1.00 30.05 80 HIS A O 1
ATOM 632 N N . GLN A 1 81 ? 9.411 68.229 138.062 1.00 22.73 81 GLN A N 1
ATOM 633 C CA . GLN A 1 81 ? 9.460 68.182 139.521 1.00 28.78 81 GLN A CA 1
ATOM 634 C C . GLN A 1 81 ? 10.267 69.349 140.091 1.00 37.36 81 GLN A C 1
ATOM 635 O O . GLN A 1 81 ? 9.837 70.020 141.041 1.00 29.89 81 GLN A O 1
ATOM 641 N N . ALA A 1 82 ? 11.435 69.574 139.465 1.00 25.51 82 ALA A N 1
ATOM 642 C CA . ALA A 1 82 ? 12.329 70.654 139.831 1.00 14.75 82 ALA A CA 1
ATOM 643 C C . ALA A 1 82 ? 11.655 72.013 139.646 1.00 19.86 82 ALA A C 1
ATOM 644 O O . ALA A 1 82 ? 11.809 72.924 140.449 1.00 24.88 82 ALA A O 1
ATOM 646 N N . LEU A 1 83 ? 10.833 72.126 138.596 1.00 30.61 83 LEU A N 1
ATOM 647 C CA . LEU A 1 83 ? 10.146 73.350 138.304 1.00 22.76 83 LEU A CA 1
ATOM 648 C C . LEU A 1 83 ? 9.064 73.619 139.294 1.00 21.92 83 LEU A C 1
ATOM 649 O O . LEU A 1 83 ? 8.846 74.760 139.666 1.00 32.61 83 LEU A O 1
ATOM 654 N N . ARG A 1 84 ? 8.316 72.555 139.615 1.00 22.93 84 ARG A N 1
ATOM 655 C CA . ARG A 1 84 ? 7.228 72.683 140.548 1.00 32.97 84 ARG A CA 1
ATOM 656 C C . ARG A 1 84 ? 7.791 73.311 141.814 1.00 28.43 84 ARG A C 1
ATOM 657 O O . ARG A 1 84 ? 7.157 74.144 142.467 1.00 27.32 84 ARG A O 1
ATOM 665 N N . ALA A 1 85 ? 8.995 72.846 142.154 1.00 23.19 85 ALA A N 1
ATOM 666 C CA . ALA A 1 85 ? 9.689 73.268 143.338 1.00 35.72 85 ALA A CA 1
ATOM 667 C C . ALA A 1 85 ? 10.101 74.681 143.174 1.00 48.17 85 ALA A C 1
ATOM 668 O O . ALA A 1 85 ? 9.896 75.486 144.073 1.00 33.00 85 ALA A O 1
ATOM 670 N N . GLU A 1 86 ? 10.676 74.947 142.010 1.00 25.60 86 GLU A N 1
ATOM 671 C CA . GLU A 1 86 ? 11.136 76.278 141.762 1.00 20.39 86 GLU A CA 1
ATOM 672 C C . GLU A 1 86 ? 10.013 77.298 141.784 1.00 37.64 86 GLU A C 1
ATOM 673 O O . GLU A 1 86 ? 10.147 78.338 142.408 1.00 32.80 86 GLU A O 1
ATOM 679 N N . TYR A 1 87 ? 8.880 76.969 141.170 1.00 33.49 87 TYR A N 1
ATOM 680 C CA . TYR A 1 87 ? 7.757 77.885 141.043 1.00 10.16 87 TYR A CA 1
ATOM 681 C C . TYR A 1 87 ? 6.528 77.670 141.858 1.00 9.42 87 TYR A C 1
ATOM 682 O O . TYR A 1 87 ? 5.572 78.394 141.625 1.00 24.42 87 TYR A O 1
ATOM 691 N N . GLY A 1 88 ? 6.518 76.696 142.752 1.00 28.69 88 GLY A N 1
ATOM 692 C CA . GLY A 1 88 ? 5.318 76.457 143.543 1.00 16.93 88 GLY A CA 1
ATOM 693 C C . GLY A 1 88 ? 4.921 77.616 144.473 1.00 31.69 88 GLY A C 1
ATOM 694 O O . GLY A 1 88 ? 3.755 77.756 144.879 1.00 31.33 88 GLY A O 1
ATOM 695 N N . ASP A 1 89 ? 5.879 78.462 144.824 1.00 32.82 89 ASP A N 1
ATOM 696 C CA . ASP A 1 89 ? 5.610 79.593 145.734 1.00 30.83 89 ASP A CA 1
ATOM 697 C C . ASP A 1 89 ? 4.874 80.745 145.081 1.00 31.61 89 ASP A C 1
ATOM 698 O O . ASP A 1 89 ? 4.328 81.632 145.742 1.00 53.60 89 ASP A O 1
ATOM 703 N N . ARG A 1 90 ? 4.917 80.726 143.748 1.00 18.12 90 ARG A N 1
ATOM 704 C CA . ARG A 1 90 ? 4.241 81.691 142.927 1.00 28.44 90 ARG A CA 1
ATOM 705 C C . ARG A 1 90 ? 3.048 81.120 142.170 1.00 23.59 90 ARG A C 1
ATOM 706 O O . ARG A 1 90 ? 2.080 81.824 141.886 1.00 39.18 90 ARG A O 1
ATOM 714 N N . TYR A 1 91 ? 3.112 79.846 141.819 1.00 18.82 91 TYR A N 1
ATOM 715 C CA . TYR A 1 91 ? 2.043 79.241 141.008 1.00 32.72 91 TYR A CA 1
ATOM 716 C C . TYR A 1 91 ? 1.386 78.084 141.693 1.00 12.63 91 TYR A C 1
ATOM 717 O O . TYR A 1 91 ? 2.085 77.190 142.122 1.00 29.67 91 TYR A O 1
ATOM 726 N N . GLN A 1 92 ? 0.052 78.123 141.794 1.00 17.18 92 GLN A N 1
ATOM 727 C CA . GLN A 1 92 ? -0.669 77.074 142.453 1.00 35.79 92 GLN A CA 1
ATOM 728 C C . GLN A 1 92 ? -0.963 75.923 141.505 1.00 22.11 92 GLN A C 1
ATOM 729 O O . GLN A 1 92 ? -1.917 75.998 140.740 1.00 24.48 92 GLN A O 1
ATOM 735 N N . PHE A 1 93 ? -0.163 74.855 141.581 1.00 24.01 93 PHE A N 1
ATOM 736 C CA . PHE A 1 93 ? -0.405 73.708 140.740 1.00 23.76 93 PHE A CA 1
ATOM 737 C C . PHE A 1 93 ? -1.728 73.072 141.046 1.00 25.22 93 PHE A C 1
ATOM 738 O O . PHE A 1 93 ? -2.095 72.806 142.191 1.00 31.18 93 PHE A O 1
ATOM 746 N N . GLN A 1 94 ? -2.484 72.854 139.998 1.00 23.43 94 GLN A N 1
ATOM 747 C CA . GLN A 1 94 ? -3.799 72.279 140.142 1.00 31.41 94 GLN A CA 1
ATOM 748 C C . GLN A 1 94 ? -3.801 70.751 139.940 1.00 25.93 94 GLN A C 1
ATOM 749 O O . GLN A 1 94 ? -4.777 70.060 140.266 1.00 27.67 94 GLN A O 1
ATOM 755 N N . THR A 1 95 ? -2.707 70.238 139.370 1.00 24.59 95 THR A N 1
ATOM 756 C CA . THR A 1 95 ? -2.580 68.836 139.051 1.00 17.38 95 THR A CA 1
ATOM 757 C C . THR A 1 95 ? -1.194 68.299 139.288 1.00 37.78 95 THR A C 1
ATOM 758 O O . THR A 1 95 ? -0.291 69.034 139.720 1.00 20.44 95 THR A O 1
ATOM 762 N N . GLY A 1 96 ? -1.059 66.994 138.971 1.00 20.92 96 GLY A N 1
ATOM 763 C CA . GLY A 1 96 ? 0.203 66.324 139.071 1.00 18.45 96 GLY A CA 1
ATOM 764 C C . GLY A 1 96 ? 0.841 66.214 137.689 1.00 52.72 96 GLY A C 1
ATOM 765 O O . GLY A 1 96 ? 1.945 65.689 137.538 1.00 21.35 96 GLY A O 1
ATOM 766 N N . SER A 1 97 ? 0.151 66.724 136.667 1.00 21.62 97 SER A N 1
ATOM 767 C CA . SER A 1 97 ? 0.683 66.648 135.323 1.00 16.55 97 SER A CA 1
ATOM 768 C C . SER A 1 97 ? 2.043 67.317 135.137 1.00 10.87 97 SER A C 1
ATOM 769 O O . SER A 1 97 ? 2.263 68.485 135.508 1.00 25.99 97 SER A O 1
ATOM 772 N N . ASP A 1 98 ? 2.973 66.572 134.527 1.00 18.07 98 ASP A N 1
ATOM 773 C CA . ASP A 1 98 ? 4.272 67.093 134.213 1.00 19.07 98 ASP A CA 1
ATOM 774 C C . ASP A 1 98 ? 4.141 68.360 133.315 1.00 13.26 98 ASP A C 1
ATOM 775 O O . ASP A 1 98 ? 4.989 69.242 133.333 1.00 22.47 98 ASP A O 1
ATOM 780 N N . CYS A 1 99 ? 3.071 68.427 132.545 1.00 15.70 99 CYS A N 1
ATOM 781 C CA . CYS A 1 99 ? 2.795 69.518 131.626 1.00 21.64 99 CYS A CA 1
ATOM 782 C C . CYS A 1 99 ? 2.313 70.881 132.224 1.00 19.41 99 CYS A C 1
ATOM 783 O O . CYS A 1 99 ? 2.460 71.992 131.682 1.00 18.35 99 CYS A O 1
ATOM 786 N N . GLU A 1 100 ? 1.718 70.843 133.387 1.00 23.16 100 GLU A N 1
ATOM 787 C CA . GLU A 1 100 ? 1.233 72.084 133.970 1.00 26.53 100 GLU A CA 1
ATOM 788 C C . GLU A 1 100 ? 2.350 73.107 134.235 1.00 24.14 100 GLU A C 1
ATOM 789 O O . GLU A 1 100 ? 2.107 74.312 134.400 1.00 34.04 100 GLU A O 1
ATOM 795 N N . VAL A 1 101 ? 3.580 72.621 134.316 1.00 21.10 101 VAL A N 1
ATOM 796 C CA . VAL A 1 101 ? 4.655 73.524 134.588 1.00 10.71 101 VAL A CA 1
ATOM 797 C C . VAL A 1 101 ? 4.723 74.669 133.559 1.00 60.39 101 VAL A C 1
ATOM 798 O O . VAL A 1 101 ? 5.181 75.788 133.804 1.00 20.31 101 VAL A O 1
ATOM 802 N N . ILE A 1 102 ? 4.211 74.388 132.378 1.00 21.07 102 ILE A N 1
ATOM 803 C CA . ILE A 1 102 ? 4.221 75.340 131.298 1.00 32.39 102 ILE A CA 1
ATOM 804 C C . ILE A 1 102 ? 3.375 76.563 131.689 1.00 11.81 102 ILE A C 1
ATOM 805 O O . ILE A 1 102 ? 3.790 77.695 131.504 1.00 23.04 102 ILE A O 1
ATOM 810 N N . LEU A 1 103 ? 2.229 76.299 132.314 1.00 11.18 103 LEU A N 1
ATOM 811 C CA . LEU A 1 103 ? 1.337 77.315 132.822 1.00 27.16 103 LEU A CA 1
ATOM 812 C C . LEU A 1 103 ? 2.040 78.245 133.844 1.00 19.69 103 LEU A C 1
ATOM 813 O O . LEU A 1 103 ? 1.862 79.475 133.877 1.00 19.46 103 LEU A O 1
ATOM 818 N N . ALA A 1 104 ? 2.822 77.644 134.697 1.00 21.33 104 ALA A N 1
ATOM 819 C CA . ALA A 1 104 ? 3.556 78.356 135.727 1.00 22.92 104 ALA A CA 1
ATOM 820 C C . ALA A 1 104 ? 4.606 79.268 135.118 1.00 35.50 104 ALA A C 1
ATOM 821 O O . ALA A 1 104 ? 4.714 80.428 135.466 1.00 24.04 104 ALA A O 1
ATOM 823 N N . LEU A 1 105 ? 5.420 78.723 134.238 1.00 22.54 105 LEU A N 1
ATOM 824 C CA . LEU A 1 105 ? 6.456 79.494 133.615 1.00 25.35 105 LEU A CA 1
ATOM 825 C C . LEU A 1 105 ? 5.909 80.567 132.707 1.00 27.59 105 LEU A C 1
ATOM 826 O O . LEU A 1 105 ? 6.540 81.609 132.578 1.00 13.94 105 LEU A O 1
ATOM 831 N N . TYR A 1 106 ? 4.806 80.288 132.037 1.00 18.92 106 TYR A N 1
ATOM 832 C CA . TYR A 1 106 ? 4.236 81.281 131.164 1.00 16.44 106 TYR A CA 1
ATOM 833 C C . TYR A 1 106 ? 3.772 82.443 132.041 1.00 50.56 106 TYR A C 1
ATOM 834 O O . TYR A 1 106 ? 3.787 83.594 131.662 1.00 17.41 106 TYR A O 1
ATOM 843 N N . GLN A 1 107 ? 3.303 82.113 133.237 1.00 24.12 107 GLN A N 1
ATOM 844 C CA . GLN A 1 107 ? 2.824 83.092 134.196 1.00 42.44 107 GLN A CA 1
ATOM 845 C C . GLN A 1 107 ? 3.906 84.056 134.732 1.00 32.30 107 GLN A C 1
ATOM 846 O O . GLN A 1 107 ? 3.642 85.225 134.974 1.00 31.60 107 GLN A O 1
ATOM 852 N N . GLU A 1 108 ? 5.123 83.564 134.931 1.00 28.30 108 GLU A N 1
ATOM 853 C CA . GLU A 1 108 ? 6.214 84.363 135.434 1.00 16.46 108 GLU A CA 1
ATOM 854 C C . GLU A 1 108 ? 7.205 84.817 134.374 1.00 36.41 108 GLU A C 1
ATOM 855 O O . GLU A 1 108 ? 8.033 85.708 134.588 1.00 37.35 108 GLU A O 1
ATOM 861 N N . LYS A 1 109 ? 7.151 84.185 133.215 1.00 25.80 109 LYS A N 1
ATOM 862 C CA . LYS A 1 109 ? 8.097 84.508 132.160 1.00 17.61 109 LYS A CA 1
ATOM 863 C C . LYS A 1 109 ? 7.524 84.871 130.802 1.00 19.27 109 LYS A C 1
ATOM 864 O O . LYS A 1 109 ? 8.297 85.170 129.842 1.00 30.93 109 LYS A O 1
ATOM 870 N N . GLY A 1 110 ? 6.181 84.850 130.709 1.00 26.15 110 GLY A N 1
ATOM 871 C CA . GLY A 1 110 ? 5.542 85.134 129.425 1.00 30.82 110 GLY A CA 1
ATOM 872 C C . GLY A 1 110 ? 6.118 84.095 128.461 1.00 37.74 110 GLY A C 1
ATOM 873 O O . GLY A 1 110 ? 6.358 82.939 128.870 1.00 43.06 110 GLY A O 1
ATOM 874 N N . PRO A 1 111 ? 6.425 84.532 127.236 1.00 53.75 111 PRO A N 1
ATOM 875 C CA . PRO A 1 111 ? 7.003 83.656 126.204 1.00 21.46 111 PRO A CA 1
ATOM 876 C C . PRO A 1 111 ? 8.493 83.361 126.348 1.00 19.93 111 PRO A C 1
ATOM 877 O O . PRO A 1 111 ? 9.099 82.692 125.533 1.00 20.93 111 PRO A O 1
ATOM 881 N N . GLU A 1 112 ? 9.169 83.835 127.372 1.00 19.28 112 GLU A N 1
ATOM 882 C CA . GLU A 1 112 ? 10.582 83.573 127.337 1.00 21.26 112 GLU A CA 1
ATOM 883 C C . GLU A 1 112 ? 11.154 82.381 128.134 1.00 19.86 112 GLU A C 1
ATOM 884 O O . GLU A 1 112 ? 12.312 82.372 128.548 1.00 30.22 112 GLU A O 1
ATOM 890 N N . PHE A 1 113 ? 10.355 81.332 128.340 1.00 17.05 113 PHE A N 1
ATOM 891 C CA . PHE A 1 113 ? 10.813 80.222 129.163 1.00 15.76 113 PHE A CA 1
ATOM 892 C C . PHE A 1 113 ? 11.079 78.907 128.447 1.00 41.85 113 PHE A C 1
ATOM 893 O O . PHE A 1 113 ? 11.440 77.922 129.073 1.00 24.23 113 PHE A O 1
ATOM 901 N N . LEU A 1 114 ? 10.861 78.891 127.142 1.00 27.83 114 LEU A N 1
ATOM 902 C CA . LEU A 1 114 ? 11.010 77.694 126.333 1.00 20.46 114 LEU A CA 1
ATOM 903 C C . LEU A 1 114 ? 12.231 76.847 126.644 1.00 15.24 114 LEU A C 1
ATOM 904 O O . LEU A 1 114 ? 12.142 75.634 126.781 1.00 31.12 114 LEU A O 1
ATOM 909 N N . ASP A 1 115 ? 13.375 77.481 126.766 1.00 20.19 115 ASP A N 1
ATOM 910 C CA . ASP A 1 115 ? 14.610 76.786 127.059 1.00 14.58 115 ASP A CA 1
ATOM 911 C C . ASP A 1 115 ? 14.724 76.336 128.553 1.00 16.70 115 ASP A C 1
ATOM 912 O O . ASP A 1 115 ? 15.708 75.692 128.935 1.00 26.49 115 ASP A O 1
ATOM 917 N N . ASP A 1 116 ? 13.717 76.671 129.393 1.00 21.10 116 ASP A N 1
ATOM 918 C CA . ASP A 1 116 ? 13.665 76.261 130.809 1.00 19.21 116 ASP A CA 1
ATOM 919 C C . ASP A 1 116 ? 13.207 74.797 130.906 1.00 38.84 116 ASP A C 1
ATOM 920 O O . ASP A 1 116 ? 13.523 74.050 131.842 1.00 34.95 116 ASP A O 1
ATOM 925 N N . LEU A 1 117 ? 12.443 74.379 129.896 1.00 30.25 117 LEU A N 1
ATOM 926 C CA . LEU A 1 117 ? 11.918 73.034 129.821 1.00 15.87 117 LEU A CA 1
ATOM 927 C C . LEU A 1 117 ? 12.910 71.978 129.380 1.00 13.71 117 LEU A C 1
ATOM 928 O O . LEU A 1 117 ? 13.797 72.163 128.549 1.00 24.15 117 LEU A O 1
ATOM 933 N N . GLN A 1 118 ? 12.756 70.819 129.952 1.00 19.76 118 GLN A N 1
ATOM 934 C CA . GLN A 1 118 ? 13.613 69.774 129.522 1.00 12.48 118 GLN A CA 1
ATOM 935 C C . GLN A 1 118 ? 12.690 68.642 129.237 1.00 15.47 118 GLN A C 1
ATOM 936 O O . GLN A 1 118 ? 12.033 68.144 130.145 1.00 30.90 118 GLN A O 1
ATOM 942 N N . GLY A 1 119 ? 12.544 68.340 127.946 1.00 26.64 119 GLY A N 1
ATOM 943 C CA . GLY A 1 119 ? 11.642 67.277 127.535 1.00 28.32 119 GLY A CA 1
ATOM 944 C C . GLY A 1 119 ? 11.248 67.327 126.071 1.00 23.15 119 GLY A C 1
ATOM 945 O O . GLY A 1 119 ? 11.900 67.906 125.229 1.00 25.99 119 GLY A O 1
ATOM 946 N N . MET A 1 120 ? 10.179 66.680 125.756 1.00 20.02 120 MET A N 1
ATOM 947 C CA . MET A 1 120 ? 9.731 66.717 124.392 1.00 24.94 120 MET A CA 1
ATOM 948 C C . MET A 1 120 ? 8.323 67.266 124.451 1.00 5.64 120 MET A C 1
ATOM 949 O O . MET A 1 120 ? 7.521 66.934 125.336 1.00 22.55 120 MET A O 1
ATOM 954 N N . PHE A 1 121 ? 7.957 68.121 123.521 1.00 12.20 121 PHE A N 1
ATOM 955 C CA . PHE A 1 121 ? 6.608 68.615 123.577 1.00 9.64 121 PHE A CA 1
ATOM 956 C C . PHE A 1 121 ? 6.306 69.509 122.377 1.00 11.65 121 PHE A C 1
ATOM 957 O O . PHE A 1 121 ? 7.186 69.972 121.619 1.00 18.15 121 PHE A O 1
ATOM 965 N N . ALA A 1 122 ? 5.019 69.775 122.252 1.00 7.74 122 ALA A N 1
ATOM 966 C CA . ALA A 1 122 ? 4.468 70.694 121.312 1.00 18.28 122 ALA A CA 1
ATOM 967 C C . ALA A 1 122 ? 3.322 71.226 122.129 1.00 24.05 122 ALA A C 1
ATOM 968 O O . ALA A 1 122 ? 2.636 70.396 122.726 1.00 20.14 122 ALA A O 1
ATOM 970 N N . PHE A 1 123 ? 3.106 72.552 122.219 1.00 18.70 123 PHE A N 1
ATOM 971 C CA . PHE A 1 123 ? 1.956 72.994 123.030 1.00 10.05 123 PHE A CA 1
ATOM 972 C C . PHE A 1 123 ? 1.267 74.249 122.512 1.00 21.49 123 PHE A C 1
ATOM 973 O O . PHE A 1 123 ? 1.824 75.038 121.762 1.00 18.50 123 PHE A O 1
ATOM 981 N N . ALA A 1 124 ? 0.033 74.455 122.936 1.00 16.36 124 ALA A N 1
ATOM 982 C CA . ALA A 1 124 ? -0.663 75.663 122.586 1.00 19.37 124 ALA A CA 1
ATOM 983 C C . ALA A 1 124 ? -1.320 76.185 123.871 1.00 19.04 124 ALA A C 1
ATOM 984 O O . ALA A 1 124 ? -2.047 75.458 124.538 1.00 18.32 124 ALA A O 1
ATOM 986 N N . LEU A 1 125 ? -1.041 77.446 124.186 1.00 23.14 125 LEU A N 1
ATOM 987 C CA . LEU A 1 125 ? -1.546 78.160 125.339 1.00 8.37 125 LEU A CA 1
ATOM 988 C C . LEU A 1 125 ? -2.329 79.409 124.911 1.00 22.41 125 LEU A C 1
ATOM 989 O O . LEU A 1 125 ? -1.914 80.197 124.053 1.00 20.10 125 LEU A O 1
ATOM 994 N N . TYR A 1 126 ? -3.500 79.575 125.498 1.00 16.65 126 TYR A N 1
ATOM 995 C CA . TYR A 1 126 ? -4.299 80.706 125.226 1.00 17.45 126 TYR A CA 1
ATOM 996 C C . TYR A 1 126 ? -4.550 81.407 126.544 1.00 45.14 126 TYR A C 1
ATOM 997 O O . TYR A 1 126 ? -4.953 80.725 127.461 1.00 24.94 126 TYR A O 1
ATOM 1006 N N . ASP A 1 127 ? -4.336 82.731 126.601 1.00 25.02 127 ASP A N 1
ATOM 1007 C CA . ASP A 1 127 ? -4.485 83.663 127.733 1.00 11.95 127 ASP A CA 1
ATOM 1008 C C . ASP A 1 127 ? -5.674 84.521 127.468 1.00 9.59 127 ASP A C 1
ATOM 1009 O O . ASP A 1 127 ? -5.621 85.399 126.635 1.00 22.00 127 ASP A O 1
ATOM 1014 N N . SER A 1 128 ? -6.791 84.223 128.117 1.00 14.35 128 SER A N 1
ATOM 1015 C CA . SER A 1 128 ? -8.016 84.948 127.926 1.00 22.67 128 SER A CA 1
ATOM 1016 C C . SER A 1 128 ? -7.983 86.345 128.528 1.00 26.17 128 SER A C 1
ATOM 1017 O O . SER A 1 128 ? -8.799 87.203 128.153 1.00 33.77 128 SER A O 1
ATOM 1020 N N . GLU A 1 129 ? -7.034 86.553 129.438 1.00 31.65 129 GLU A N 1
ATOM 1021 C CA . GLU A 1 129 ? -6.896 87.841 130.077 1.00 28.78 129 GLU A CA 1
ATOM 1022 C C . GLU A 1 129 ? -6.372 88.777 129.042 1.00 33.75 129 GLU A C 1
ATOM 1023 O O . GLU A 1 129 ? -7.116 89.638 128.586 1.00 44.08 129 GLU A O 1
ATOM 1029 N N . LYS A 1 130 ? -5.116 88.516 128.678 1.00 22.60 130 LYS A N 1
ATOM 1030 C CA . LYS A 1 130 ? -4.398 89.290 127.691 1.00 29.84 130 LYS A CA 1
ATOM 1031 C C . LYS A 1 130 ? -4.915 89.128 126.256 1.00 38.95 130 LYS A C 1
ATOM 1032 O O . LYS A 1 130 ? -4.552 89.886 125.350 1.00 31.52 130 LYS A O 1
ATOM 1038 N N . ASP A 1 131 ? -5.768 88.151 126.026 1.00 17.97 131 ASP A N 1
ATOM 1039 C CA . ASP A 1 131 ? -6.272 87.847 124.681 1.00 22.22 131 ASP A CA 1
ATOM 1040 C C . ASP A 1 131 ? -5.063 87.526 123.810 1.00 36.35 131 ASP A C 1
ATOM 1041 O O . ASP A 1 131 ? -4.813 88.147 122.789 1.00 25.89 131 ASP A O 1
ATOM 1046 N N . ALA A 1 132 ? -4.246 86.594 124.269 1.00 23.32 132 ALA A N 1
ATOM 1047 C CA . ALA A 1 132 ? -3.052 86.269 123.533 1.00 24.73 132 ALA A CA 1
ATOM 1048 C C . ALA A 1 132 ? -2.777 84.769 123.511 1.00 16.94 132 ALA A C 1
ATOM 1049 O O . ALA A 1 132 ? -3.417 84.045 124.253 1.00 30.30 132 ALA A O 1
ATOM 1051 N N . TYR A 1 133 ? -1.875 84.309 122.639 1.00 26.45 133 TYR A N 1
ATOM 1052 C CA . TYR A 1 133 ? -1.574 82.886 122.570 1.00 12.67 133 TYR A CA 1
ATOM 1053 C C . TYR A 1 133 ? -0.107 82.597 122.384 1.00 16.80 133 TYR A C 1
ATOM 1054 O O . TYR A 1 133 ? 0.683 83.410 121.888 1.00 28.34 133 TYR A O 1
ATOM 1063 N N . LEU A 1 134 ? 0.284 81.410 122.816 1.00 12.76 134 LEU A N 1
ATOM 1064 C CA . LEU A 1 134 ? 1.671 81.081 122.657 1.00 13.87 134 LEU A CA 1
ATOM 1065 C C . LEU A 1 134 ? 1.801 79.629 122.215 1.00 23.66 134 LEU A C 1
ATOM 1066 O O . LEU A 1 134 ? 1.200 78.745 122.814 1.00 21.18 134 LEU A O 1
ATOM 1071 N N . ILE A 1 135 ? 2.565 79.398 121.143 1.00 15.95 135 ILE A N 1
ATOM 1072 C CA . ILE A 1 135 ? 2.744 78.073 120.576 1.00 13.11 135 ILE A CA 1
ATOM 1073 C C . ILE A 1 135 ? 4.195 77.742 120.666 1.00 8.13 135 ILE A C 1
ATOM 1074 O O . ILE A 1 135 ? 5.013 78.613 120.467 1.00 25.04 135 ILE A O 1
ATOM 1079 N N . GLY A 1 136 ? 4.505 76.498 121.029 1.00 15.08 136 GLY A N 1
ATOM 1080 C CA . GLY A 1 136 ? 5.902 76.099 121.192 1.00 15.21 136 GLY A CA 1
ATOM 1081 C C . GLY A 1 136 ? 6.176 74.623 120.888 1.00 18.31 136 GLY A C 1
ATOM 1082 O O . GLY A 1 136 ? 5.309 73.742 121.012 1.00 11.30 136 GLY A O 1
ATOM 1083 N N . ARG A 1 137 ? 7.406 74.353 120.509 1.00 15.15 137 ARG A N 1
ATOM 1084 C CA . ARG A 1 137 ? 7.766 72.997 120.200 1.00 12.16 137 ARG A CA 1
ATOM 1085 C C . ARG A 1 137 ? 9.147 72.753 120.729 1.00 18.54 137 ARG A C 1
ATOM 1086 O O . ARG A 1 137 ? 9.991 73.646 120.612 1.00 17.76 137 ARG A O 1
ATOM 1094 N N . ASP A 1 138 ? 9.378 71.545 121.272 1.00 31.64 138 ASP A N 1
ATOM 1095 C CA . ASP A 1 138 ? 10.678 71.139 121.819 1.00 13.41 138 ASP A CA 1
ATOM 1096 C C . ASP A 1 138 ? 11.840 71.468 120.904 1.00 29.74 138 ASP A C 1
ATOM 1097 O O . ASP A 1 138 ? 11.695 71.812 119.732 1.00 23.33 138 ASP A O 1
ATOM 1102 N N . HIS A 1 139 ? 13.008 71.328 121.470 1.00 20.03 139 HIS A N 1
ATOM 1103 C CA . HIS A 1 139 ? 14.269 71.680 120.838 1.00 11.19 139 HIS A CA 1
ATOM 1104 C C . HIS A 1 139 ? 14.611 71.035 119.497 1.00 14.70 139 HIS A C 1
ATOM 1105 O O . HIS A 1 139 ? 15.259 71.664 118.681 1.00 23.26 139 HIS A O 1
ATOM 1112 N N . LEU A 1 140 ? 14.283 69.783 119.260 1.00 20.36 140 LEU A N 1
ATOM 1113 C CA . LEU A 1 140 ? 14.688 69.160 117.996 1.00 21.26 140 LEU A CA 1
ATOM 1114 C C . LEU A 1 140 ? 13.509 68.671 117.192 1.00 28.17 140 LEU A C 1
ATOM 1115 O O . LEU A 1 140 ? 13.681 67.902 116.251 1.00 29.84 140 LEU A O 1
ATOM 1120 N N . GLY A 1 141 ? 12.313 69.121 117.591 1.00 18.33 141 GLY A N 1
ATOM 1121 C CA . GLY A 1 141 ? 11.085 68.714 116.949 1.00 10.60 141 GLY A CA 1
ATOM 1122 C C . GLY A 1 141 ? 10.767 67.256 117.241 1.00 25.34 141 GLY A C 1
ATOM 1123 O O . GLY A 1 141 ? 10.171 66.576 116.405 1.00 21.57 141 GLY A O 1
ATOM 1124 N N . ILE A 1 142 ? 11.157 66.792 118.436 1.00 13.44 142 ILE A N 1
ATOM 1125 C CA . ILE A 1 142 ? 10.881 65.413 118.876 1.00 28.04 142 ILE A CA 1
ATOM 1126 C C . ILE A 1 142 ? 9.407 65.056 118.741 1.00 21.15 142 ILE A C 1
ATOM 1127 O O . ILE A 1 142 ? 9.038 64.005 118.198 1.00 17.29 142 ILE A O 1
ATOM 1132 N N . ILE A 1 143 ? 8.550 65.934 119.269 1.00 14.50 143 ILE A N 1
ATOM 1133 C CA . ILE A 1 143 ? 7.126 65.783 119.147 1.00 10.14 143 ILE A CA 1
ATOM 1134 C C . ILE A 1 143 ? 6.716 66.591 117.917 1.00 29.83 143 ILE A C 1
ATOM 1135 O O . ILE A 1 143 ? 7.258 67.687 117.674 1.00 23.86 143 ILE A O 1
ATOM 1140 N N . PRO A 1 144 ? 5.778 66.071 117.126 1.00 22.08 144 PRO A N 1
ATOM 1141 C CA . PRO A 1 144 ? 5.331 66.754 115.899 1.00 18.68 144 PRO A CA 1
ATOM 1142 C C . PRO A 1 144 ? 4.336 67.871 116.118 1.00 18.05 144 PRO A C 1
ATOM 1143 O O . PRO A 1 144 ? 3.604 67.881 117.142 1.00 21.24 144 PRO A O 1
ATOM 1147 N N . LEU A 1 145 ? 4.298 68.784 115.126 1.00 16.52 145 LEU A N 1
ATOM 1148 C CA . LEU A 1 145 ? 3.417 69.935 115.127 1.00 32.14 145 LEU A CA 1
ATOM 1149 C C . LEU A 1 145 ? 3.466 70.649 113.779 1.00 16.92 145 LEU A C 1
ATOM 1150 O O . LEU A 1 145 ? 4.553 70.919 113.220 1.00 12.58 145 LEU A O 1
ATOM 1155 N N . TYR A 1 146 ? 2.246 70.905 113.300 1.00 17.18 146 TYR A N 1
ATOM 1156 C CA . TYR A 1 146 ? 1.952 71.592 112.055 1.00 40.20 146 TYR A CA 1
ATOM 1157 C C . TYR A 1 146 ? 1.142 72.851 112.351 1.00 19.14 146 TYR A C 1
ATOM 1158 O O . TYR A 1 146 ? 0.443 72.916 113.363 1.00 13.53 146 TYR A O 1
ATOM 1167 N N . MET A 1 147 ? 1.258 73.818 111.424 1.00 13.34 147 MET A N 1
ATOM 1168 C CA . MET A 1 147 ? 0.620 75.141 111.412 1.00 31.69 147 MET A CA 1
ATOM 1169 C C . MET A 1 147 ? 0.041 75.398 110.033 1.00 15.38 147 MET A C 1
ATOM 1170 O O . MET A 1 147 ? 0.542 74.881 109.037 1.00 15.79 147 MET A O 1
ATOM 1175 N N . GLY A 1 148 ? -0.954 76.255 109.951 1.00 14.37 148 GLY A N 1
ATOM 1176 C CA . GLY A 1 148 ? -1.531 76.568 108.671 1.00 20.30 148 GLY A CA 1
ATOM 1177 C C . GLY A 1 148 ? -2.571 77.628 108.813 1.00 28.22 148 GLY A C 1
ATOM 1178 O O . GLY A 1 148 ? -2.982 77.923 109.930 1.00 17.39 148 GLY A O 1
ATOM 1179 N N . TYR A 1 149 ? -2.996 78.169 107.674 1.00 10.76 149 TYR A N 1
ATOM 1180 C CA . TYR A 1 149 ? -4.015 79.184 107.679 1.00 14.31 149 TYR A CA 1
ATOM 1181 C C . TYR A 1 149 ? -5.182 78.903 106.772 1.00 26.07 149 TYR A C 1
ATOM 1182 O O . TYR A 1 149 ? -5.104 78.312 105.729 1.00 17.02 149 TYR A O 1
ATOM 1191 N N . ASP A 1 150 ? -6.263 79.478 107.193 1.00 26.19 150 ASP A N 1
ATOM 1192 C CA . ASP A 1 150 ? -7.546 79.525 106.587 1.00 38.37 150 ASP A CA 1
ATOM 1193 C C . ASP A 1 150 ? -7.608 80.427 105.376 1.00 9.41 150 ASP A C 1
ATOM 1194 O O . ASP A 1 150 ? -6.729 81.253 105.240 1.00 22.66 150 ASP A O 1
ATOM 1199 N N . GLU A 1 151 ? -8.755 80.311 104.648 1.00 20.76 151 GLU A N 1
ATOM 1200 C CA . GLU A 1 151 ? -9.065 81.185 103.543 1.00 19.47 151 GLU A CA 1
ATOM 1201 C C . GLU A 1 151 ? -9.512 82.502 104.171 1.00 37.23 151 GLU A C 1
ATOM 1202 O O . GLU A 1 151 ? -9.795 83.468 103.484 1.00 36.52 151 GLU A O 1
ATOM 1208 N N . HIS A 1 152 ? -9.498 82.530 105.513 1.00 20.76 152 HIS A N 1
ATOM 1209 C CA . HIS A 1 152 ? -9.872 83.731 106.218 1.00 7.74 152 HIS A CA 1
ATOM 1210 C C . HIS A 1 152 ? -8.744 84.268 107.057 1.00 12.51 152 HIS A C 1
ATOM 1211 O O . HIS A 1 152 ? -8.884 85.283 107.756 1.00 21.39 152 HIS A O 1
ATOM 1218 N N . GLY A 1 153 ? -7.639 83.561 107.081 1.00 31.10 153 GLY A N 1
ATOM 1219 C CA . GLY A 1 153 ? -6.574 84.088 107.915 1.00 22.59 153 GLY A CA 1
ATOM 1220 C C . GLY A 1 153 ? -6.549 83.469 109.311 1.00 11.99 153 GLY A C 1
ATOM 1221 O O . GLY A 1 153 ? -5.628 83.734 110.086 1.00 36.96 153 GLY A O 1
ATOM 1222 N N . GLN A 1 154 ? -7.544 82.642 109.623 1.00 18.74 154 GLN A N 1
ATOM 1223 C CA . GLN A 1 154 ? -7.534 82.026 110.926 1.00 13.48 154 GLN A CA 1
ATOM 1224 C C . GLN A 1 154 ? -6.365 81.075 110.970 1.00 17.87 154 GLN A C 1
ATOM 1225 O O . GLN A 1 154 ? -5.990 80.529 109.919 1.00 18.44 154 GLN A O 1
ATOM 1231 N N . LEU A 1 155 ? -5.746 80.928 112.163 1.00 18.13 155 LEU A N 1
ATOM 1232 C CA . LEU A 1 155 ? -4.552 80.133 112.350 1.00 17.12 155 LEU A CA 1
ATOM 1233 C C . LEU A 1 155 ? -4.812 78.871 113.066 1.00 17.74 155 LEU A C 1
ATOM 1234 O O . LEU A 1 155 ? -5.391 78.894 114.148 1.00 20.17 155 LEU A O 1
ATOM 1239 N N . TYR A 1 156 ? -4.299 77.809 112.472 1.00 24.72 156 TYR A N 1
ATOM 1240 C CA . TYR A 1 156 ? -4.439 76.476 113.020 1.00 14.09 156 TYR A CA 1
ATOM 1241 C C . TYR A 1 156 ? -3.123 75.837 113.310 1.00 4.74 156 TYR A C 1
ATOM 1242 O O . TYR A 1 156 ? -2.024 76.048 112.687 1.00 13.10 156 TYR A O 1
ATOM 1251 N N . VAL A 1 157 ? -3.224 75.017 114.335 1.00 21.72 157 VAL A N 1
ATOM 1252 C CA . VAL A 1 157 ? -2.088 74.256 114.799 1.00 14.15 157 VAL A CA 1
ATOM 1253 C C . VAL A 1 157 ? -2.564 72.820 115.031 1.00 12.23 157 VAL A C 1
ATOM 1254 O O . VAL A 1 157 ? -3.687 72.610 115.473 1.00 16.97 157 VAL A O 1
ATOM 1258 N N . ALA A 1 158 ? -1.765 71.825 114.689 1.00 15.86 158 ALA A N 1
ATOM 1259 C CA . ALA A 1 158 ? -2.172 70.453 114.924 1.00 8.21 158 ALA A CA 1
ATOM 1260 C C . ALA A 1 158 ? -0.981 69.526 114.965 1.00 4.77 158 ALA A C 1
ATOM 1261 O O . ALA A 1 158 ? 0.074 69.749 114.351 1.00 16.25 158 ALA A O 1
ATOM 1263 N N . SER A 1 159 ? -1.105 68.470 115.765 1.00 11.04 159 SER A N 1
ATOM 1264 C CA . SER A 1 159 ? -0.012 67.510 115.903 1.00 12.82 159 SER A CA 1
ATOM 1265 C C . SER A 1 159 ? 0.303 66.837 114.593 1.00 6.48 159 SER A C 1
ATOM 1266 O O . SER A 1 159 ? 1.463 66.537 114.312 1.00 18.41 159 SER A O 1
ATOM 1269 N N . GLU A 1 160 ? -0.738 66.541 113.802 1.00 9.49 160 GLU A N 1
ATOM 1270 C CA . GLU A 1 160 ? -0.477 65.886 112.535 1.00 13.30 160 GLU A CA 1
ATOM 1271 C C . GLU A 1 160 ? -1.085 66.715 111.402 1.00 9.93 160 GLU A C 1
ATOM 1272 O O . GLU A 1 160 ? -2.187 67.251 111.569 1.00 11.17 160 GLU A O 1
ATOM 1278 N N . MET A 1 161 ? -0.452 66.760 110.222 1.00 13.73 161 MET A N 1
ATOM 1279 C CA . MET A 1 161 ? -1.034 67.520 109.094 1.00 14.93 161 MET A CA 1
ATOM 1280 C C . MET A 1 161 ? -2.396 67.035 108.629 1.00 14.87 161 MET A C 1
ATOM 1281 O O . MET A 1 161 ? -3.171 67.707 107.934 1.00 21.00 161 MET A O 1
ATOM 1286 N N . LYS A 1 162 ? -2.709 65.826 109.031 1.00 17.43 162 LYS A N 1
ATOM 1287 C CA . LYS A 1 162 ? -3.950 65.159 108.718 1.00 12.34 162 LYS A CA 1
ATOM 1288 C C . LYS A 1 162 ? -5.135 65.998 109.201 1.00 20.80 162 LYS A C 1
ATOM 1289 O O . LYS A 1 162 ? -6.215 66.052 108.581 1.00 17.23 162 LYS A O 1
ATOM 1295 N N . ALA A 1 163 ? -4.937 66.675 110.360 1.00 22.86 163 ALA A N 1
ATOM 1296 C CA . ALA A 1 163 ? -5.983 67.518 110.967 1.00 17.01 163 ALA A CA 1
ATOM 1297 C C . ALA A 1 163 ? -6.094 68.907 110.312 1.00 19.87 163 ALA A C 1
ATOM 1298 O O . ALA A 1 163 ? -7.096 69.594 110.483 1.00 17.94 163 ALA A O 1
ATOM 1300 N N . LEU A 1 164 ? -5.069 69.325 109.568 1.00 9.60 164 LEU A N 1
ATOM 1301 C CA . LEU A 1 164 ? -5.086 70.651 108.930 1.00 28.32 164 LEU A CA 1
ATOM 1302 C C . LEU A 1 164 ? -5.551 70.681 107.459 1.00 23.79 164 LEU A C 1
ATOM 1303 O O . LEU A 1 164 ? -6.335 71.533 107.065 1.00 22.94 164 LEU A O 1
ATOM 1308 N N . VAL A 1 165 ? -5.022 69.736 106.673 1.00 20.60 165 VAL A N 1
ATOM 1309 C CA . VAL A 1 165 ? -5.259 69.553 105.252 1.00 26.55 165 VAL A CA 1
ATOM 1310 C C . VAL A 1 165 ? -6.701 69.783 104.871 1.00 20.62 165 VAL A C 1
ATOM 1311 O O . VAL A 1 165 ? -6.999 70.490 103.898 1.00 25.81 165 VAL A O 1
ATOM 1315 N N . PRO A 1 166 ? -7.659 69.210 105.545 1.00 13.52 166 PRO A N 1
ATOM 1316 C CA . PRO A 1 166 ? -9.037 69.431 105.187 1.00 7.81 166 PRO A CA 1
ATOM 1317 C C . PRO A 1 166 ? -9.518 70.887 105.278 1.00 22.58 166 PRO A C 1
ATOM 1318 O O . PRO A 1 166 ? -10.540 71.242 104.620 1.00 18.53 166 PRO A O 1
ATOM 1322 N N . VAL A 1 167 ? -8.872 71.785 106.027 1.00 26.86 167 VAL A N 1
ATOM 1323 C CA . VAL A 1 167 ? -9.450 73.158 106.159 1.00 24.27 167 VAL A CA 1
ATOM 1324 C C . VAL A 1 167 ? -8.506 74.316 105.747 1.00 25.52 167 VAL A C 1
ATOM 1325 O O . VAL A 1 167 ? -8.950 75.408 105.359 1.00 25.17 167 VAL A O 1
ATOM 1329 N N . CYS A 1 168 ? -7.211 74.109 105.812 1.00 14.80 168 CYS A N 1
ATOM 1330 C CA . CYS A 1 168 ? -6.257 75.192 105.496 1.00 8.52 168 CYS A CA 1
ATOM 1331 C C . CYS A 1 168 ? -5.956 75.287 103.998 1.00 22.96 168 CYS A C 1
ATOM 1332 O O . CYS A 1 168 ? -6.104 74.308 103.252 1.00 22.21 168 CYS A O 1
ATOM 1335 N N . ARG A 1 169 ? -5.543 76.491 103.634 1.00 28.26 169 ARG A N 1
ATOM 1336 C CA . ARG A 1 169 ? -5.126 76.829 102.268 1.00 72.14 169 ARG A CA 1
ATOM 1337 C C . ARG A 1 169 ? -3.645 76.493 102.125 1.00 22.79 169 ARG A C 1
ATOM 1338 O O . ARG A 1 169 ? -3.186 76.055 101.062 1.00 16.18 169 ARG A O 1
ATOM 1346 N N . THR A 1 170 ? -2.951 76.717 103.226 1.00 21.13 170 THR A N 1
ATOM 1347 C CA . THR A 1 170 ? -1.512 76.459 103.335 1.00 10.85 170 THR A CA 1
ATOM 1348 C C . THR A 1 170 ? -1.203 75.841 104.684 1.00 27.88 170 THR A C 1
ATOM 1349 O O . THR A 1 170 ? -1.987 75.954 105.638 1.00 18.11 170 THR A O 1
ATOM 1353 N N . ILE A 1 171 ? -0.055 75.229 104.718 1.00 27.05 171 ILE A N 1
ATOM 1354 C CA . ILE A 1 171 ? 0.366 74.467 105.869 1.00 19.95 171 ILE A CA 1
ATOM 1355 C C . ILE A 1 171 ? 1.871 74.302 105.846 1.00 15.75 171 ILE A C 1
ATOM 1356 O O . ILE A 1 171 ? 2.515 74.416 104.797 1.00 20.61 171 ILE A O 1
ATOM 1361 N N . LYS A 1 172 ? 2.389 74.044 107.004 1.00 17.78 172 LYS A N 1
ATOM 1362 C CA . LYS A 1 172 ? 3.804 73.797 107.175 1.00 12.04 172 LYS A CA 1
ATOM 1363 C C . LYS A 1 172 ? 4.027 73.308 108.579 1.00 27.76 172 LYS A C 1
ATOM 1364 O O . LYS A 1 172 ? 3.132 73.369 109.431 1.00 13.56 172 LYS A O 1
ATOM 1370 N N . GLU A 1 173 ? 5.203 72.829 108.758 1.00 23.26 173 GLU A N 1
ATOM 1371 C CA . GLU A 1 173 ? 5.643 72.315 110.027 1.00 24.76 173 GLU A CA 1
ATOM 1372 C C . GLU A 1 173 ? 5.856 73.474 110.980 1.00 18.96 173 GLU A C 1
ATOM 1373 O O . GLU A 1 173 ? 6.423 74.506 110.614 1.00 25.64 173 GLU A O 1
ATOM 1379 N N . PHE A 1 174 ? 5.398 73.353 112.211 1.00 18.01 174 PHE A N 1
ATOM 1380 C CA . PHE A 1 174 ? 5.726 74.416 113.160 1.00 12.21 174 PHE A CA 1
ATOM 1381 C C . PHE A 1 174 ? 7.199 74.259 113.470 1.00 20.95 174 PHE A C 1
ATOM 1382 O O . PHE A 1 174 ? 7.653 73.197 113.917 1.00 27.64 174 PHE A O 1
ATOM 1390 N N . PRO A 1 175 ? 8.046 75.243 113.220 1.00 28.49 175 PRO A N 1
ATOM 1391 C CA . PRO A 1 175 ? 9.442 75.077 113.457 1.00 17.32 175 PRO A CA 1
ATOM 1392 C C . PRO A 1 175 ? 9.913 74.532 114.800 1.00 32.70 175 PRO A C 1
ATOM 1393 O O . PRO A 1 175 ? 9.396 74.872 115.847 1.00 16.59 175 PRO A O 1
ATOM 1397 N N . ALA A 1 176 ? 10.914 73.671 114.729 1.00 14.14 176 ALA A N 1
ATOM 1398 C CA . ALA A 1 176 ? 11.520 73.048 115.871 1.00 24.53 176 ALA A CA 1
ATOM 1399 C C . ALA A 1 176 ? 12.293 74.096 116.671 1.00 27.09 176 ALA A C 1
ATOM 1400 O O . ALA A 1 176 ? 12.707 75.102 116.116 1.00 19.55 176 ALA A O 1
ATOM 1402 N N . GLY A 1 177 ? 12.525 73.883 117.975 1.00 20.53 177 GLY A N 1
ATOM 1403 C CA . GLY A 1 177 ? 13.291 74.842 118.781 1.00 16.01 177 GLY A CA 1
ATOM 1404 C C . GLY A 1 177 ? 12.759 76.262 118.643 1.00 16.38 177 GLY A C 1
ATOM 1405 O O . GLY A 1 177 ? 13.491 77.218 118.714 1.00 31.72 177 GLY A O 1
ATOM 1406 N N . SER A 1 178 ? 11.465 76.378 118.446 1.00 19.88 178 SER A N 1
ATOM 1407 C CA . SER A 1 178 ? 10.814 77.647 118.264 1.00 12.04 178 SER A CA 1
ATOM 1408 C C . SER A 1 178 ? 9.514 77.771 118.998 1.00 31.02 178 SER A C 1
ATOM 1409 O O . SER A 1 178 ? 8.974 76.786 119.532 1.00 16.56 178 SER A O 1
ATOM 1412 N N . TYR A 1 179 ? 9.039 79.032 118.982 1.00 13.44 179 TYR A N 1
ATOM 1413 C CA . TYR A 1 179 ? 7.766 79.446 119.554 1.00 18.31 179 TYR A CA 1
ATOM 1414 C C . TYR A 1 179 ? 7.228 80.584 118.715 1.00 20.93 179 TYR A C 1
ATOM 1415 O O . TYR A 1 179 ? 7.964 81.268 118.018 1.00 20.68 179 TYR A O 1
ATOM 1424 N N . LEU A 1 180 ? 5.942 80.757 118.854 1.00 12.34 180 LEU A N 1
ATOM 1425 C CA . LEU A 1 180 ? 5.146 81.780 118.257 1.00 25.06 180 LEU A CA 1
ATOM 1426 C C . LEU A 1 180 ? 4.338 82.375 119.374 1.00 15.56 180 LEU A C 1
ATOM 1427 O O . LEU A 1 180 ? 3.422 81.748 119.861 1.00 13.26 180 LEU A O 1
ATOM 1432 N N . TRP A 1 181 ? 4.683 83.604 119.732 1.00 20.79 181 TRP A N 1
ATOM 1433 C CA . TRP A 1 181 ? 4.021 84.400 120.755 1.00 18.94 181 TRP A CA 1
ATOM 1434 C C . TRP A 1 181 ? 3.115 85.315 119.979 1.00 22.19 181 TRP A C 1
ATOM 1435 O O . TRP A 1 181 ? 3.620 86.034 119.124 1.00 29.43 181 TRP A O 1
ATOM 1446 N N . SER A 1 182 ? 1.813 85.303 120.213 1.00 16.57 182 SER A N 1
ATOM 1447 C CA . SER A 1 182 ? 0.973 86.174 119.410 1.00 7.56 182 SER A CA 1
ATOM 1448 C C . SER A 1 182 ? 1.349 87.637 119.472 1.00 41.02 182 SER A C 1
ATOM 1449 O O . SER A 1 182 ? 1.150 88.407 118.528 1.00 29.22 182 SER A O 1
ATOM 1452 N N . GLN A 1 183 ? 1.850 88.062 120.593 1.00 19.46 183 GLN A N 1
ATOM 1453 C CA . GLN A 1 183 ? 2.169 89.459 120.683 1.00 27.93 183 GLN A CA 1
ATOM 1454 C C . GLN A 1 183 ? 3.356 89.897 119.859 1.00 41.00 183 GLN A C 1
ATOM 1455 O O . GLN A 1 183 ? 3.617 91.073 119.604 1.00 33.60 183 GLN A O 1
ATOM 1461 N N . ASP A 1 184 ? 4.061 88.899 119.373 1.00 26.47 184 ASP A N 1
ATOM 1462 C CA . ASP A 1 184 ? 5.200 89.113 118.513 1.00 19.95 184 ASP A CA 1
ATOM 1463 C C . ASP A 1 184 ? 4.802 88.948 117.061 1.00 32.85 184 ASP A C 1
ATOM 1464 O O . ASP A 1 184 ? 5.199 89.747 116.202 1.00 46.73 184 ASP A O 1
ATOM 1469 N N . GLY A 1 185 ? 4.020 87.909 116.773 1.00 28.82 185 GLY A N 1
ATOM 1470 C CA . GLY A 1 185 ? 3.546 87.671 115.415 1.00 18.96 185 GLY A CA 1
ATOM 1471 C C . GLY A 1 185 ? 4.571 86.967 114.513 1.00 21.24 185 GLY A C 1
ATOM 1472 O O . GLY A 1 185 ? 4.249 86.586 113.382 1.00 46.67 185 GLY A O 1
ATOM 1473 N N . GLU A 1 186 ? 5.799 86.798 115.036 1.00 26.05 186 GLU A N 1
ATOM 1474 C CA . GLU A 1 186 ? 6.915 86.169 114.344 1.00 35.82 186 GLU A CA 1
ATOM 1475 C C . GLU A 1 186 ? 7.365 84.926 115.070 1.00 23.19 186 GLU A C 1
ATOM 1476 O O . GLU A 1 186 ? 7.342 84.882 116.285 1.00 52.25 186 GLU A O 1
ATOM 1482 N N . ILE A 1 187 ? 7.725 83.905 114.302 1.00 30.11 187 ILE A N 1
ATOM 1483 C CA . ILE A 1 187 ? 8.180 82.655 114.877 1.00 26.15 187 ILE A CA 1
ATOM 1484 C C . ILE A 1 187 ? 9.622 82.840 115.220 1.00 17.45 187 ILE A C 1
ATOM 1485 O O . ILE A 1 187 ? 10.389 83.232 114.365 1.00 25.97 187 ILE A O 1
ATOM 1490 N N . ARG A 1 188 ? 9.945 82.585 116.493 1.00 14.08 188 ARG A N 1
ATOM 1491 C CA . ARG A 1 188 ? 11.290 82.750 116.984 1.00 18.78 188 ARG A CA 1
ATOM 1492 C C . ARG A 1 188 ? 11.886 81.439 117.441 1.00 41.52 188 ARG A C 1
ATOM 1493 O O . ARG A 1 188 ? 11.169 80.687 118.115 1.00 28.90 188 ARG A O 1
ATOM 1501 N N . SER A 1 189 ? 13.176 81.216 117.063 1.00 16.24 189 SER A N 1
ATOM 1502 C CA . SER A 1 189 ? 13.955 80.046 117.454 1.00 24.48 189 SER A CA 1
ATOM 1503 C C . SER A 1 189 ? 14.408 80.315 118.874 1.00 33.44 189 SER A C 1
ATOM 1504 O O . SER A 1 189 ? 14.689 81.469 119.184 1.00 100.00 189 SER A O 1
ATOM 1507 N N . TYR A 1 190 ? 14.482 79.313 119.755 1.00 56.17 190 TYR A N 1
ATOM 1508 C CA . TYR A 1 190 ? 14.921 79.610 121.126 1.00 18.87 190 TYR A CA 1
ATOM 1509 C C . TYR A 1 190 ? 16.096 78.786 121.563 1.00 27.13 190 TYR A C 1
ATOM 1510 O O . TYR A 1 190 ? 16.670 78.998 122.623 1.00 29.92 190 TYR A O 1
ATOM 1519 N N . TYR A 1 191 ? 16.413 77.835 120.715 1.00 22.89 191 TYR A N 1
ATOM 1520 C CA . TYR A 1 191 ? 17.428 76.864 120.984 1.00 22.99 191 TYR A CA 1
ATOM 1521 C C . TYR A 1 191 ? 18.640 77.057 120.143 1.00 33.48 191 TYR A C 1
ATOM 1522 O O . TYR A 1 191 ? 18.625 77.012 118.924 1.00 20.46 191 TYR A O 1
ATOM 1531 N N . HIS A 1 192 ? 19.723 77.264 120.810 1.00 18.61 192 HIS A N 1
ATOM 1532 C CA . HIS A 1 192 ? 20.942 77.414 120.095 1.00 11.63 192 HIS A CA 1
ATOM 1533 C C . HIS A 1 192 ? 21.968 77.056 121.119 1.00 30.21 192 HIS A C 1
ATOM 1534 O O . HIS A 1 192 ? 21.726 77.236 122.320 1.00 24.36 192 HIS A O 1
ATOM 1541 N N . ARG A 1 193 ? 23.052 76.482 120.645 1.00 23.05 193 ARG A N 1
ATOM 1542 C CA . ARG A 1 193 ? 24.156 76.049 121.507 1.00 9.62 193 ARG A CA 1
ATOM 1543 C C . ARG A 1 193 ? 25.433 76.295 120.798 1.00 14.49 193 ARG A C 1
ATOM 1544 O O . ARG A 1 193 ? 25.550 76.148 119.578 1.00 26.17 193 ARG A O 1
ATOM 1552 N N . ASP A 1 194 ? 26.405 76.656 121.589 1.00 15.88 194 ASP A N 1
ATOM 1553 C CA . ASP A 1 194 ? 27.722 76.922 121.070 1.00 23.39 194 ASP A CA 1
ATOM 1554 C C . ASP A 1 194 ? 28.190 75.767 120.213 1.00 38.55 194 ASP A C 1
ATOM 1555 O O . ASP A 1 194 ? 28.745 76.018 119.153 1.00 40.74 194 ASP A O 1
ATOM 1560 N N . TRP A 1 195 ? 27.924 74.524 120.677 1.00 49.20 195 TRP A N 1
ATOM 1561 C CA . TRP A 1 195 ? 28.333 73.337 119.944 1.00 33.14 195 TRP A CA 1
ATOM 1562 C C . TRP A 1 195 ? 27.783 73.335 118.552 1.00 13.17 195 TRP A C 1
ATOM 1563 O O . TRP A 1 195 ? 28.267 72.587 117.712 1.00 37.05 195 TRP A O 1
ATOM 1574 N N . PHE A 1 196 ? 26.803 74.221 118.289 1.00 19.79 196 PHE A N 1
ATOM 1575 C CA . PHE A 1 196 ? 26.271 74.360 116.942 1.00 18.08 196 PHE A CA 1
ATOM 1576 C C . PHE A 1 196 ? 27.401 74.650 115.956 1.00 32.82 196 PHE A C 1
ATOM 1577 O O . PHE A 1 196 ? 27.280 74.459 114.732 1.00 26.49 196 PHE A O 1
ATOM 1585 N N . ASP A 1 197 ? 28.517 75.094 116.518 1.00 52.20 197 ASP A N 1
ATOM 1586 C CA . ASP A 1 197 ? 29.698 75.423 115.754 1.00 34.55 197 ASP A CA 1
ATOM 1587 C C . ASP A 1 197 ? 30.893 74.708 116.274 1.00 28.50 197 ASP A C 1
ATOM 1588 O O . ASP A 1 197 ? 31.084 74.592 117.471 1.00 37.18 197 ASP A O 1
ATOM 1593 N N . TYR A 1 198 ? 31.683 74.266 115.303 1.00 57.62 198 TYR A N 1
ATOM 1594 C CA . TYR A 1 198 ? 32.907 73.518 115.452 1.00 27.36 198 TYR A CA 1
ATOM 1595 C C . TYR A 1 198 ? 34.012 74.212 116.208 1.00 35.56 198 TYR A C 1
ATOM 1596 O O . TYR A 1 198 ? 34.651 73.544 117.010 1.00 34.07 198 TYR A O 1
ATOM 1605 N N . ASP A 1 199 ? 34.260 75.506 115.914 1.00 30.43 199 ASP A N 1
ATOM 1606 C CA . ASP A 1 199 ? 35.332 76.185 116.637 1.00 37.38 199 ASP A CA 1
ATOM 1607 C C . ASP A 1 199 ? 34.988 76.214 118.085 1.00 28.97 199 ASP A C 1
ATOM 1608 O O . ASP A 1 199 ? 35.830 76.456 118.936 1.00 40.26 199 ASP A O 1
ATOM 1613 N N . ALA A 1 200 ? 33.724 75.997 118.361 1.00 35.38 200 ALA A N 1
ATOM 1614 C CA . ALA A 1 200 ? 33.330 76.008 119.751 1.00 16.60 200 ALA A CA 1
ATOM 1615 C C . ALA A 1 200 ? 33.794 74.744 120.447 1.00 18.32 200 ALA A C 1
ATOM 1616 O O . ALA A 1 200 ? 34.119 74.766 121.627 1.00 31.69 200 ALA A O 1
ATOM 1618 N N . VAL A 1 201 ? 33.824 73.623 119.745 1.00 27.31 201 VAL A N 1
ATOM 1619 C CA . VAL A 1 201 ? 34.236 72.387 120.417 1.00 47.85 201 VAL A CA 1
ATOM 1620 C C . VAL A 1 201 ? 35.552 71.808 119.956 1.00 35.25 201 VAL A C 1
ATOM 1621 O O . VAL A 1 201 ? 36.024 70.784 120.457 1.00 30.18 201 VAL A O 1
ATOM 1625 N N . LYS A 1 202 ? 36.125 72.451 118.961 1.00 37.29 202 LYS A N 1
ATOM 1626 C CA . LYS A 1 202 ? 37.375 72.007 118.423 1.00 53.23 202 LYS A CA 1
ATOM 1627 C C . LYS A 1 202 ? 38.454 71.644 119.467 1.00 43.14 202 LYS A C 1
ATOM 1628 O O . LYS A 1 202 ? 39.097 70.585 119.334 1.00 54.39 202 LYS A O 1
ATOM 1634 N N . ASP A 1 203 ? 38.670 72.449 120.529 1.00 38.76 203 ASP A N 1
ATOM 1635 C CA . ASP A 1 203 ? 39.724 72.048 121.499 1.00 100.00 203 ASP A CA 1
ATOM 1636 C C . ASP A 1 203 ? 39.296 71.326 122.787 1.00 38.84 203 ASP A C 1
ATOM 1637 O O . ASP A 1 203 ? 40.087 71.045 123.697 1.00 89.82 203 ASP A O 1
ATOM 1642 N N . ASN A 1 204 ? 38.021 71.002 122.829 1.00 100.00 204 ASN A N 1
ATOM 1643 C CA . ASN A 1 204 ? 37.430 70.343 123.960 1.00 36.17 204 ASN A CA 1
ATOM 1644 C C . ASN A 1 204 ? 38.111 69.090 124.408 1.00 33.63 204 ASN A C 1
ATOM 1645 O O . ASN A 1 204 ? 38.782 68.410 123.655 1.00 40.08 204 ASN A O 1
ATOM 1650 N N . VAL A 1 205 ? 37.872 68.811 125.670 1.00 40.00 205 VAL A N 1
ATOM 1651 C CA . VAL A 1 205 ? 38.308 67.595 126.292 1.00 69.02 205 VAL A CA 1
ATOM 1652 C C . VAL A 1 205 ? 37.153 66.623 126.106 1.00 51.34 205 VAL A C 1
ATOM 1653 O O . VAL A 1 205 ? 36.040 67.005 125.716 1.00 100.00 205 VAL A O 1
ATOM 1657 N N . THR A 1 206 ? 37.432 65.372 126.404 1.00 53.52 206 THR A N 1
ATOM 1658 C CA . THR A 1 206 ? 36.432 64.346 126.335 1.00 46.50 206 THR A CA 1
ATOM 1659 C C . THR A 1 206 ? 36.375 63.572 127.641 1.00 36.07 206 THR A C 1
ATOM 1660 O O . THR A 1 206 ? 37.328 62.909 128.047 1.00 100.00 206 THR A O 1
ATOM 1664 N N . ASP A 1 207 ? 35.235 63.654 128.293 1.00 60.64 207 ASP A N 1
ATOM 1665 C CA . ASP A 1 207 ? 35.078 62.983 129.556 1.00 25.84 207 ASP A CA 1
ATOM 1666 C C . ASP A 1 207 ? 34.212 61.761 129.464 1.00 40.58 207 ASP A C 1
ATOM 1667 O O . ASP A 1 207 ? 32.987 61.864 129.412 1.00 40.17 207 ASP A O 1
ATOM 1672 N N . LYS A 1 208 ? 34.873 60.618 129.475 1.00 36.98 208 LYS A N 1
ATOM 1673 C CA . LYS A 1 208 ? 34.195 59.353 129.430 1.00 31.06 208 LYS A CA 1
ATOM 1674 C C . LYS A 1 208 ? 33.161 59.166 130.513 1.00 31.80 208 LYS A C 1
ATOM 1675 O O . LYS A 1 208 ? 32.036 58.804 130.227 1.00 37.15 208 LYS A O 1
ATOM 1681 N N . ASN A 1 209 ? 33.536 59.394 131.757 1.00 31.97 209 ASN A N 1
ATOM 1682 C CA . ASN A 1 209 ? 32.591 59.228 132.847 1.00 43.10 209 ASN A CA 1
ATOM 1683 C C . ASN A 1 209 ? 31.451 60.231 132.697 1.00 23.92 209 ASN A C 1
ATOM 1684 O O . ASN A 1 209 ? 30.265 59.909 132.833 1.00 42.92 209 ASN A O 1
ATOM 1689 N N . GLU A 1 210 ? 31.861 61.456 132.408 1.00 25.74 210 GLU A N 1
ATOM 1690 C CA . GLU A 1 210 ? 30.929 62.537 132.218 1.00 45.13 210 GLU A CA 1
ATOM 1691 C C . GLU A 1 210 ? 29.851 62.126 131.236 1.00 18.01 210 GLU A C 1
ATOM 1692 O O . GLU A 1 210 ? 28.635 62.293 131.449 1.00 27.43 210 GLU A O 1
ATOM 1698 N N . LEU A 1 211 ? 30.351 61.603 130.134 1.00 24.93 211 LEU A N 1
ATOM 1699 C CA . LEU A 1 211 ? 29.525 61.150 129.039 1.00 30.32 211 LEU A CA 1
ATOM 1700 C C . LEU A 1 211 ? 28.614 59.975 129.408 1.00 60.87 211 LEU A C 1
ATOM 1701 O O . LEU A 1 211 ? 27.464 59.881 128.994 1.00 29.79 211 LEU A O 1
ATOM 1706 N N . ARG A 1 212 ? 29.138 59.050 130.182 1.00 34.05 212 ARG A N 1
ATOM 1707 C CA . ARG A 1 212 ? 28.370 57.903 130.566 1.00 20.93 212 ARG A CA 1
ATOM 1708 C C . ARG A 1 212 ? 27.262 58.309 131.513 1.00 32.53 212 ARG A C 1
ATOM 1709 O O . ARG A 1 212 ? 26.082 57.981 131.306 1.00 36.10 212 ARG A O 1
ATOM 1717 N N . GLN A 1 213 ? 27.666 59.089 132.507 1.00 25.46 213 GLN A N 1
ATOM 1718 C CA . GLN A 1 213 ? 26.798 59.621 133.521 1.00 19.40 213 GLN A CA 1
ATOM 1719 C C . GLN A 1 213 ? 25.635 60.410 132.923 1.00 13.21 213 GLN A C 1
ATOM 1720 O O . GLN A 1 213 ? 24.485 60.274 133.354 1.00 31.00 213 GLN A O 1
ATOM 1726 N N . ALA A 1 214 ? 25.964 61.213 131.923 1.00 28.51 214 ALA A N 1
ATOM 1727 C CA . ALA A 1 214 ? 24.976 62.026 131.234 1.00 35.13 214 ALA A CA 1
ATOM 1728 C C . ALA A 1 214 ? 23.894 61.160 130.579 1.00 27.37 214 ALA A C 1
ATOM 1729 O O . ALA A 1 214 ? 22.693 61.393 130.783 1.00 27.01 214 ALA A O 1
ATOM 1731 N N . LEU A 1 215 ? 24.301 60.117 129.831 1.00 26.87 215 LEU A N 1
ATOM 1732 C CA . LEU A 1 215 ? 23.337 59.213 129.201 1.00 20.67 215 LEU A CA 1
ATOM 1733 C C . LEU A 1 215 ? 22.497 58.513 130.246 1.00 24.46 215 LEU A C 1
ATOM 1734 O O . LEU A 1 215 ? 21.278 58.326 130.117 1.00 19.97 215 LEU A O 1
ATOM 1739 N N . GLU A 1 216 ? 23.211 58.117 131.286 1.00 20.68 216 GLU A N 1
ATOM 1740 C CA . GLU A 1 216 ? 22.580 57.451 132.401 1.00 20.28 216 GLU A CA 1
ATOM 1741 C C . GLU A 1 216 ? 21.449 58.300 132.989 1.00 33.95 216 GLU A C 1
ATOM 1742 O O . GLU A 1 216 ? 20.288 57.886 133.180 1.00 20.56 216 GLU A O 1
ATOM 1748 N N . ASP A 1 217 ? 21.788 59.532 133.287 1.00 17.16 217 ASP A N 1
ATOM 1749 C CA . ASP A 1 217 ? 20.842 60.461 133.851 1.00 31.08 217 ASP A CA 1
ATOM 1750 C C . ASP A 1 217 ? 19.626 60.695 132.964 1.00 16.94 217 ASP A C 1
ATOM 1751 O O . ASP A 1 217 ? 18.456 60.746 133.406 1.00 25.28 217 ASP A O 1
ATOM 1756 N N . SER A 1 218 ? 19.926 60.873 131.687 1.00 24.48 218 SER A N 1
ATOM 1757 C CA . SER A 1 218 ? 18.881 61.099 130.710 1.00 18.72 218 SER A CA 1
ATOM 1758 C C . SER A 1 218 ? 17.848 59.972 130.764 1.00 17.55 218 SER A C 1
ATOM 1759 O O . SER A 1 218 ? 16.633 60.163 130.905 1.00 13.66 218 SER A O 1
ATOM 1762 N N . VAL A 1 219 ? 18.360 58.746 130.698 1.00 25.92 219 VAL A N 1
ATOM 1763 C CA . VAL A 1 219 ? 17.474 57.590 130.817 1.00 32.23 219 VAL A CA 1
ATOM 1764 C C . VAL A 1 219 ? 16.694 57.653 132.119 1.00 18.03 219 VAL A C 1
ATOM 1765 O O . VAL A 1 219 ? 15.486 57.513 132.111 1.00 29.56 219 VAL A O 1
ATOM 1769 N N . LYS A 1 220 ? 17.422 57.875 133.234 1.00 17.88 220 LYS A N 1
ATOM 1770 C CA . LYS A 1 220 ? 16.762 57.932 134.523 1.00 21.70 220 LYS A CA 1
ATOM 1771 C C . LYS A 1 220 ? 15.633 58.894 134.521 1.00 10.16 220 LYS A C 1
ATOM 1772 O O . LYS A 1 220 ? 14.546 58.549 134.971 1.00 20.47 220 LYS A O 1
ATOM 1778 N N . SER A 1 221 ? 15.903 60.090 133.968 1.00 20.88 221 SER A N 1
ATOM 1779 C CA . SER A 1 221 ? 14.831 61.078 133.891 1.00 22.50 221 SER A CA 1
ATOM 1780 C C . SER A 1 221 ? 13.719 60.624 132.984 1.00 17.61 221 SER A C 1
ATOM 1781 O O . SER A 1 221 ? 12.571 60.998 133.180 1.00 19.22 221 SER A O 1
ATOM 1784 N N . HIS A 1 222 ? 14.084 59.825 131.962 1.00 29.56 222 HIS A N 1
ATOM 1785 C CA . HIS A 1 222 ? 13.117 59.364 130.966 1.00 12.03 222 HIS A CA 1
ATOM 1786 C C . HIS A 1 222 ? 12.214 58.259 131.413 1.00 28.03 222 HIS A C 1
ATOM 1787 O O . HIS A 1 222 ? 11.263 57.908 130.730 1.00 24.55 222 HIS A O 1
ATOM 1794 N N . LEU A 1 223 ? 12.467 57.705 132.582 1.00 33.53 223 LEU A N 1
ATOM 1795 C CA . LEU A 1 223 ? 11.591 56.660 133.072 1.00 28.88 223 LEU A CA 1
ATOM 1796 C C . LEU A 1 223 ? 10.351 57.209 133.793 1.00 40.01 223 LEU A C 1
ATOM 1797 O O . LEU A 1 223 ? 9.480 56.482 134.278 1.00 24.84 223 LEU A O 1
ATOM 1802 N N . MET A 1 224 ? 10.263 58.517 133.846 1.00 19.35 224 MET A N 1
ATOM 1803 C CA . MET A 1 224 ? 9.160 59.178 134.504 1.00 14.67 224 MET A CA 1
ATOM 1804 C C . MET A 1 224 ? 7.802 58.669 134.039 1.00 28.43 224 MET A C 1
ATOM 1805 O O . MET A 1 224 ? 7.427 58.837 132.891 1.00 26.55 224 MET A O 1
ATOM 1810 N N . SER A 1 225 ? 7.030 58.030 134.922 1.00 20.84 225 SER A N 1
ATOM 1811 C CA . SER A 1 225 ? 5.759 57.510 134.460 1.00 23.76 225 SER A CA 1
ATOM 1812 C C . SER A 1 225 ? 4.890 56.899 135.540 1.00 31.92 225 SER A C 1
ATOM 1813 O O . SER A 1 225 ? 5.392 56.304 136.500 1.00 33.73 225 SER A O 1
ATOM 1816 N N . ASP A 1 226 ? 3.579 56.973 135.313 1.00 24.90 226 ASP A N 1
ATOM 1817 C CA . ASP A 1 226 ? 2.571 56.380 136.195 1.00 29.59 226 ASP A CA 1
ATOM 1818 C C . ASP A 1 226 ? 1.973 55.097 135.572 1.00 36.12 226 ASP A C 1
ATOM 1819 O O . ASP A 1 226 ? 1.068 54.473 136.104 1.00 27.53 226 ASP A O 1
ATOM 1824 N N . VAL A 1 227 ? 2.447 54.708 134.403 1.00 28.96 227 VAL A N 1
ATOM 1825 C CA . VAL A 1 227 ? 1.921 53.535 133.729 1.00 13.83 227 VAL A CA 1
ATOM 1826 C C . VAL A 1 227 ? 3.058 52.586 133.359 1.00 15.07 227 VAL A C 1
ATOM 1827 O O . VAL A 1 227 ? 4.212 52.987 133.506 1.00 19.90 227 VAL A O 1
ATOM 1831 N N . PRO A 1 228 ? 2.730 51.380 132.870 1.00 43.28 228 PRO A N 1
ATOM 1832 C CA . PRO A 1 228 ? 3.700 50.363 132.449 1.00 35.17 228 PRO A CA 1
ATOM 1833 C C . PRO A 1 228 ? 4.408 50.731 131.156 1.00 21.88 228 PRO A C 1
ATOM 1834 O O . PRO A 1 228 ? 3.827 51.201 130.176 1.00 39.54 228 PRO A O 1
ATOM 1838 N N . TYR A 1 229 ? 5.700 50.547 131.143 1.00 16.72 229 TYR A N 1
ATOM 1839 C CA . TYR A 1 229 ? 6.393 50.897 129.953 1.00 21.18 229 TYR A CA 1
ATOM 1840 C C . TYR A 1 229 ? 7.414 49.868 129.619 1.00 41.90 229 TYR A C 1
ATOM 1841 O O . TYR A 1 229 ? 7.702 49.004 130.465 1.00 35.34 229 TYR A O 1
ATOM 1850 N N . GLY A 1 230 ? 7.966 49.996 128.392 1.00 22.60 230 GLY A N 1
ATOM 1851 C CA . GLY A 1 230 ? 8.961 49.038 127.896 1.00 14.37 230 GLY A CA 1
ATOM 1852 C C . GLY A 1 230 ? 10.088 49.610 127.107 1.00 15.66 230 GLY A C 1
ATOM 1853 O O . GLY A 1 230 ? 10.188 50.813 127.003 1.00 23.59 230 GLY A O 1
ATOM 1854 N N . VAL A 1 231 ? 10.915 48.741 126.531 1.00 17.14 231 VAL A N 1
ATOM 1855 C CA . VAL A 1 231 ? 12.014 49.224 125.710 1.00 5.61 231 VAL A CA 1
ATOM 1856 C C . VAL A 1 231 ? 11.994 48.643 124.305 1.00 17.15 231 VAL A C 1
ATOM 1857 O O . VAL A 1 231 ? 11.647 47.502 124.114 1.00 19.92 231 VAL A O 1
ATOM 1861 N N . LEU A 1 232 ? 12.368 49.401 123.312 1.00 17.13 232 LEU A N 1
ATOM 1862 C CA . LEU A 1 232 ? 12.395 48.839 121.984 1.00 20.94 232 LEU A CA 1
ATOM 1863 C C . LEU A 1 232 ? 13.791 48.304 121.776 1.00 29.91 232 LEU A C 1
ATOM 1864 O O . LEU A 1 232 ? 14.754 49.064 121.681 1.00 31.75 232 LEU A O 1
ATOM 1869 N N . LEU A 1 233 ? 13.906 46.982 121.718 1.00 27.20 233 LEU A N 1
ATOM 1870 C CA . LEU A 1 233 ? 15.191 46.326 121.572 1.00 27.10 233 LEU A CA 1
ATOM 1871 C C . LEU A 1 233 ? 15.472 45.788 120.173 1.00 49.30 233 LEU A C 1
ATOM 1872 O O . LEU A 1 233 ? 14.775 44.887 119.710 1.00 41.83 233 LEU A O 1
ATOM 1877 N N . SER A 1 234 ? 16.503 46.325 119.504 1.00 35.40 234 SER A N 1
ATOM 1878 C CA . SER A 1 234 ? 16.857 45.841 118.177 1.00 26.81 234 SER A CA 1
ATOM 1879 C C . SER A 1 234 ? 17.994 44.866 118.277 1.00 37.77 234 SER A C 1
ATOM 1880 O O . SER A 1 234 ? 18.268 44.107 117.357 1.00 38.19 234 SER A O 1
ATOM 1883 N N . GLY A 1 235 ? 18.702 44.904 119.385 1.00 55.24 235 GLY A N 1
ATOM 1884 C CA . GLY A 1 235 ? 19.852 44.032 119.501 1.00 32.21 235 GLY A CA 1
ATOM 1885 C C . GLY A 1 235 ? 21.065 44.830 119.027 1.00 58.22 235 GLY A C 1
ATOM 1886 O O . GLY A 1 235 ? 22.215 44.403 119.177 1.00 100.00 235 GLY A O 1
ATOM 1887 N N . GLY A 1 236 ? 20.767 46.014 118.438 1.00 41.38 236 GLY A N 1
ATOM 1888 C CA . GLY A 1 236 ? 21.796 46.927 117.962 1.00 37.32 236 GLY A CA 1
ATOM 1889 C C . GLY A 1 236 ? 22.346 47.658 119.170 1.00 27.25 236 GLY A C 1
ATOM 1890 O O . GLY A 1 236 ? 21.703 47.610 120.226 1.00 31.78 236 GLY A O 1
ATOM 1891 N N . LEU A 1 237 ? 23.504 48.308 119.022 1.00 24.45 237 LEU A N 1
ATOM 1892 C CA . LEU A 1 237 ? 24.160 49.045 120.120 1.00 24.56 237 LEU A CA 1
ATOM 1893 C C . LEU A 1 237 ? 23.263 49.965 120.937 1.00 16.06 237 LEU A C 1
ATOM 1894 O O . LEU A 1 237 ? 23.103 49.839 122.163 1.00 24.20 237 LEU A O 1
ATOM 1899 N N . ASP A 1 238 ? 22.729 50.952 120.229 1.00 35.48 238 ASP A N 1
ATOM 1900 C CA . ASP A 1 238 ? 21.912 52.008 120.808 1.00 69.22 238 ASP A CA 1
ATOM 1901 C C . ASP A 1 238 ? 20.800 51.527 121.729 1.00 24.75 238 ASP A C 1
ATOM 1902 O O . ASP A 1 238 ? 20.754 51.867 122.933 1.00 23.49 238 ASP A O 1
ATOM 1907 N N . SER A 1 239 ? 19.910 50.747 121.123 1.00 23.59 239 SER A N 1
ATOM 1908 C CA . SER A 1 239 ? 18.765 50.215 121.800 1.00 22.12 239 SER A CA 1
ATOM 1909 C C . SER A 1 239 ? 19.184 49.263 122.904 1.00 35.01 239 SER A C 1
ATOM 1910 O O . SER A 1 239 ? 18.516 49.179 123.920 1.00 23.77 239 SER A O 1
ATOM 1913 N N . SER A 1 240 ? 20.309 48.563 122.700 1.00 24.11 240 SER A N 1
ATOM 1914 C CA . SER A 1 240 ? 20.864 47.656 123.693 1.00 23.79 240 SER A CA 1
ATOM 1915 C C . SER A 1 240 ? 21.416 48.471 124.867 1.00 26.81 240 SER A C 1
ATOM 1916 O O . SER A 1 240 ? 21.289 48.133 126.025 1.00 22.45 240 SER A O 1
ATOM 1919 N N . ILE A 1 241 ? 22.050 49.588 124.541 1.00 36.60 241 ILE A N 1
ATOM 1920 C CA . ILE A 1 241 ? 22.581 50.445 125.567 1.00 30.50 241 ILE A CA 1
ATOM 1921 C C . ILE A 1 241 ? 21.439 50.942 126.420 1.00 26.84 241 ILE A C 1
ATOM 1922 O O . ILE A 1 241 ? 21.437 50.804 127.614 1.00 25.26 241 ILE A O 1
ATOM 1927 N N . ILE A 1 242 ? 20.456 51.508 125.775 1.00 22.73 242 ILE A N 1
ATOM 1928 C CA . ILE A 1 242 ? 19.316 52.082 126.435 1.00 22.33 242 ILE A CA 1
ATOM 1929 C C . ILE A 1 242 ? 18.627 51.111 127.368 1.00 39.21 242 ILE A C 1
ATOM 1930 O O . ILE A 1 242 ? 18.274 51.421 128.526 1.00 17.76 242 ILE A O 1
ATOM 1935 N N . SER A 1 243 ? 18.457 49.913 126.812 1.00 17.35 243 SER A N 1
ATOM 1936 C CA . SER A 1 243 ? 17.787 48.781 127.461 1.00 23.11 243 SER A CA 1
ATOM 1937 C C . SER A 1 243 ? 18.489 48.355 128.727 1.00 30.19 243 SER A C 1
ATOM 1938 O O . SER A 1 243 ? 17.846 48.188 129.755 1.00 33.18 243 SER A O 1
ATOM 1941 N N . ALA A 1 244 ? 19.825 48.204 128.626 1.00 21.12 244 ALA A N 1
ATOM 1942 C CA . ALA A 1 244 ? 20.635 47.838 129.767 1.00 34.00 244 ALA A CA 1
ATOM 1943 C C . ALA A 1 244 ? 20.507 48.875 130.883 1.00 25.58 244 ALA A C 1
ATOM 1944 O O . ALA A 1 244 ? 20.241 48.562 132.042 1.00 35.33 244 ALA A O 1
ATOM 1946 N N . ILE A 1 245 ? 20.639 50.130 130.522 1.00 20.21 245 ILE A N 1
ATOM 1947 C CA . ILE A 1 245 ? 20.488 51.159 131.533 1.00 40.57 245 ILE A CA 1
ATOM 1948 C C . ILE A 1 245 ? 19.114 51.114 132.137 1.00 24.82 245 ILE A C 1
ATOM 1949 O O . ILE A 1 245 ? 18.972 51.329 133.330 1.00 23.36 245 ILE A O 1
ATOM 1954 N N . THR A 1 246 ? 18.102 50.889 131.328 1.00 20.65 246 THR A N 1
ATOM 1955 C CA . THR A 1 246 ? 16.786 50.911 131.896 1.00 22.26 246 THR A CA 1
ATOM 1956 C C . THR A 1 246 ? 16.634 49.815 132.886 1.00 23.13 246 THR A C 1
ATOM 1957 O O . THR A 1 246 ? 16.020 49.983 133.934 1.00 26.80 246 THR A O 1
ATOM 1961 N N . LYS A 1 247 ? 17.238 48.702 132.554 1.00 26.43 247 LYS A N 1
ATOM 1962 C CA . LYS A 1 247 ? 17.163 47.533 133.415 1.00 48.01 247 LYS A CA 1
ATOM 1963 C C . LYS A 1 247 ? 17.773 47.797 134.768 1.00 31.31 247 LYS A C 1
ATOM 1964 O O . LYS A 1 247 ? 17.217 47.471 135.822 1.00 36.27 247 LYS A O 1
ATOM 1970 N N . LYS A 1 248 ? 18.962 48.357 134.714 1.00 27.50 248 LYS A N 1
ATOM 1971 C CA . LYS A 1 248 ? 19.699 48.681 135.900 1.00 24.56 248 LYS A CA 1
ATOM 1972 C C . LYS A 1 248 ? 19.032 49.757 136.763 1.00 45.24 248 LYS A C 1
ATOM 1973 O O . LYS A 1 248 ? 19.035 49.663 137.984 1.00 71.10 248 LYS A O 1
ATOM 1979 N N . TYR A 1 249 ? 18.453 50.795 136.173 1.00 25.96 249 TYR A N 1
ATOM 1980 C CA . TYR A 1 249 ? 17.849 51.802 137.033 1.00 57.18 249 TYR A CA 1
ATOM 1981 C C . TYR A 1 249 ? 16.402 51.559 137.352 1.00 29.30 249 TYR A C 1
ATOM 1982 O O . TYR A 1 249 ? 15.913 52.023 138.374 1.00 100.00 249 TYR A O 1
ATOM 1991 N N . ALA A 1 250 ? 15.729 50.861 136.446 1.00 42.38 250 ALA A N 1
ATOM 1992 C CA . ALA A 1 250 ? 14.315 50.581 136.632 1.00 54.12 250 ALA A CA 1
ATOM 1993 C C . ALA A 1 250 ? 14.055 50.007 138.013 1.00 65.21 250 ALA A C 1
ATOM 1994 O O . ALA A 1 250 ? 14.976 49.554 138.682 1.00 78.71 250 ALA A O 1
ATOM 1996 N N . LEU A 1 267 ? 10.856 44.094 133.456 1.00 36.26 267 LEU A N 1
ATOM 1997 C CA . LEU A 1 267 ? 11.184 44.949 132.318 1.00 100.00 267 LEU A CA 1
ATOM 1998 C C . LEU A 1 267 ? 10.940 44.261 130.981 1.00 23.58 267 LEU A C 1
ATOM 1999 O O . LEU A 1 267 ? 11.613 43.294 130.621 1.00 34.61 267 LEU A O 1
ATOM 2004 N N . HIS A 1 268 ? 9.926 44.716 130.280 1.00 16.42 268 HIS A N 1
ATOM 2005 C CA . HIS A 1 268 ? 9.539 44.153 129.001 1.00 20.79 268 HIS A CA 1
ATOM 2006 C C . HIS A 1 268 ? 10.278 44.732 127.785 1.00 36.29 268 HIS A C 1
ATOM 2007 O O . HIS A 1 268 ? 10.340 45.939 127.596 1.00 34.34 268 HIS A O 1
ATOM 2014 N N . SER A 1 269 ? 10.788 43.857 126.927 1.00 36.27 269 SER A N 1
ATOM 2015 C CA . SER A 1 269 ? 11.473 44.297 125.735 1.00 13.04 269 SER A CA 1
ATOM 2016 C C . SER A 1 269 ? 10.734 43.850 124.474 1.00 37.71 269 SER A C 1
ATOM 2017 O O . SER A 1 269 ? 10.051 42.847 124.493 1.00 20.60 269 SER A O 1
ATOM 2020 N N . PHE A 1 270 ? 10.866 44.617 123.375 1.00 26.92 270 PHE A N 1
ATOM 2021 C CA . PHE A 1 270 ? 10.167 44.315 122.130 1.00 22.18 270 PHE A CA 1
ATOM 2022 C C . PHE A 1 270 ? 11.054 44.430 120.928 1.00 35.33 270 PHE A C 1
ATOM 2023 O O . PHE A 1 270 ? 11.830 45.364 120.826 1.00 19.17 270 PHE A O 1
ATOM 2031 N N . ALA A 1 271 ? 10.922 43.478 120.016 1.00 17.54 271 ALA A N 1
ATOM 2032 C CA . ALA A 1 271 ? 11.691 43.502 118.789 1.00 12.27 271 ALA A CA 1
ATOM 2033 C C . ALA A 1 271 ? 10.774 43.082 117.695 1.00 16.57 271 ALA A C 1
ATOM 2034 O O . ALA A 1 271 ? 9.864 42.294 117.920 1.00 17.76 271 ALA A O 1
ATOM 2036 N N . VAL A 1 272 ? 10.970 43.642 116.522 1.00 13.52 272 VAL A N 1
ATOM 2037 C CA . VAL A 1 272 ? 10.061 43.288 115.447 1.00 14.34 272 VAL A CA 1
ATOM 2038 C C . VAL A 1 272 ? 10.870 42.813 114.272 1.00 20.95 272 VAL A C 1
ATOM 2039 O O . VAL A 1 272 ? 12.018 43.198 114.108 1.00 18.37 272 VAL A O 1
ATOM 2043 N N . GLY A 1 273 ? 10.266 41.984 113.446 1.00 29.20 273 GLY A N 1
ATOM 2044 C CA . GLY A 1 273 ? 10.959 41.516 112.284 1.00 18.83 273 GLY A CA 1
ATOM 2045 C C . GLY A 1 273 ? 10.187 40.453 111.587 1.00 19.87 273 GLY A C 1
ATOM 2046 O O . GLY A 1 273 ? 9.139 39.953 112.039 1.00 20.97 273 GLY A O 1
ATOM 2047 N N . LEU A 1 274 ? 10.776 40.145 110.463 1.00 17.69 274 LEU A N 1
ATOM 2048 C CA . LEU A 1 274 ? 10.281 39.078 109.638 1.00 48.55 274 LEU A CA 1
ATOM 2049 C C . LEU A 1 274 ? 10.866 37.836 110.325 1.00 21.51 274 LEU A C 1
ATOM 2050 O O . LEU A 1 274 ? 12.006 37.911 110.848 1.00 24.92 274 LEU A O 1
ATOM 2055 N N . PRO A 1 275 ? 10.074 36.755 110.376 1.00 30.80 275 PRO A N 1
ATOM 2056 C CA . PRO A 1 275 ? 10.506 35.531 111.017 1.00 36.38 275 PRO A CA 1
ATOM 2057 C C . PRO A 1 275 ? 11.905 35.199 110.578 1.00 28.75 275 PRO A C 1
ATOM 2058 O O . PRO A 1 275 ? 12.203 35.135 109.402 1.00 37.58 275 PRO A O 1
ATOM 2062 N N . GLY A 1 276 ? 12.830 35.124 111.513 1.00 25.74 276 GLY A N 1
ATOM 2063 C CA . GLY A 1 276 ? 14.175 34.840 111.037 1.00 20.90 276 GLY A CA 1
ATOM 2064 C C . GLY A 1 276 ? 15.112 36.027 110.798 1.00 100.00 276 GLY A C 1
ATOM 2065 O O . GLY A 1 276 ? 16.227 35.793 110.339 1.00 42.88 276 GLY A O 1
ATOM 2066 N N . SER A 1 277 ? 14.734 37.278 111.109 1.00 34.91 277 SER A N 1
ATOM 2067 C CA . SER A 1 277 ? 15.658 38.368 110.829 1.00 27.19 277 SER A CA 1
ATOM 2068 C C . SER A 1 277 ? 16.800 38.593 111.815 1.00 35.84 277 SER A C 1
ATOM 2069 O O . SER A 1 277 ? 16.771 38.162 112.966 1.00 52.03 277 SER A O 1
ATOM 2072 N N . PRO A 1 278 ? 17.820 39.311 111.333 1.00 24.10 278 PRO A N 1
ATOM 2073 C CA . PRO A 1 278 ? 18.968 39.656 112.133 1.00 24.25 278 PRO A CA 1
ATOM 2074 C C . PRO A 1 278 ? 18.560 40.386 113.417 1.00 29.10 278 PRO A C 1
ATOM 2075 O O . PRO A 1 278 ? 18.988 40.042 114.522 1.00 31.35 278 PRO A O 1
ATOM 2079 N N . ASP A 1 279 ? 17.692 41.369 113.271 1.00 32.44 279 ASP A N 1
ATOM 2080 C CA . ASP A 1 279 ? 17.222 42.099 114.437 1.00 31.43 279 ASP A CA 1
ATOM 2081 C C . ASP A 1 279 ? 16.623 41.158 115.483 1.00 40.98 279 ASP A C 1
ATOM 2082 O O . ASP A 1 279 ? 16.877 41.241 116.675 1.00 33.36 279 ASP A O 1
ATOM 2087 N N . LEU A 1 280 ? 15.794 40.257 115.007 1.00 31.12 280 LEU A N 1
ATOM 2088 C CA . LEU A 1 280 ? 15.130 39.337 115.884 1.00 28.30 280 LEU A CA 1
ATOM 2089 C C . LEU A 1 280 ? 16.180 38.535 116.632 1.00 40.82 280 LEU A C 1
ATOM 2090 O O . LEU A 1 280 ? 16.129 38.407 117.842 1.00 25.01 280 LEU A O 1
ATOM 2095 N N . LYS A 1 281 ? 17.178 38.046 115.918 1.00 20.46 281 LYS A N 1
ATOM 2096 C CA . LYS A 1 281 ? 18.243 37.253 116.535 1.00 41.22 281 LYS A CA 1
ATOM 2097 C C . LYS A 1 281 ? 19.051 37.987 117.603 1.00 22.03 281 LYS A C 1
ATOM 2098 O O . LYS A 1 281 ? 19.246 37.514 118.744 1.00 37.90 281 LYS A O 1
ATOM 2104 N N . ALA A 1 282 ? 19.543 39.145 117.197 1.00 29.80 282 ALA A N 1
ATOM 2105 C CA . ALA A 1 282 ? 20.339 40.009 118.032 1.00 30.11 282 ALA A CA 1
ATOM 2106 C C . ALA A 1 282 ? 19.571 40.427 119.257 1.00 24.95 282 ALA A C 1
ATOM 2107 O O . ALA A 1 282 ? 20.037 40.395 120.382 1.00 29.78 282 ALA A O 1
ATOM 2109 N N . ALA A 1 283 ? 18.354 40.823 119.037 1.00 18.68 283 ALA A N 1
ATOM 2110 C CA . ALA A 1 283 ? 17.602 41.202 120.182 1.00 13.95 283 ALA A CA 1
ATOM 2111 C C . ALA A 1 283 ? 17.422 40.084 121.197 1.00 30.37 283 ALA A C 1
ATOM 2112 O O . ALA A 1 283 ? 17.422 40.348 122.393 1.00 26.81 283 ALA A O 1
ATOM 2114 N N . GLN A 1 284 ? 17.250 38.860 120.733 1.00 26.41 284 GLN A N 1
ATOM 2115 C CA . GLN A 1 284 ? 17.048 37.733 121.643 1.00 21.18 284 GLN A CA 1
ATOM 2116 C C . GLN A 1 284 ? 18.246 37.611 122.549 1.00 26.51 284 GLN A C 1
ATOM 2117 O O . GLN A 1 284 ? 18.156 37.413 123.752 1.00 29.29 284 GLN A O 1
ATOM 2123 N N . GLU A 1 285 ? 19.371 37.773 121.927 1.00 22.44 285 GLU A N 1
ATOM 2124 C CA . GLU A 1 285 ? 20.614 37.729 122.640 1.00 25.42 285 GLU A CA 1
ATOM 2125 C C . GLU A 1 285 ? 20.641 38.676 123.826 1.00 21.77 285 GLU A C 1
ATOM 2126 O O . GLU A 1 285 ? 20.853 38.302 124.970 1.00 33.93 285 GLU A O 1
ATOM 2132 N N . VAL A 1 286 ? 20.442 39.937 123.519 1.00 52.12 286 VAL A N 1
ATOM 2133 C CA . VAL A 1 286 ? 20.465 40.990 124.501 1.00 31.24 286 VAL A CA 1
ATOM 2134 C C . VAL A 1 286 ? 19.442 40.755 125.568 1.00 14.48 286 VAL A C 1
ATOM 2135 O O . VAL A 1 286 ? 19.767 40.891 126.723 1.00 25.54 286 VAL A O 1
ATOM 2139 N N . ALA A 1 287 ? 18.243 40.378 125.157 1.00 17.00 287 ALA A N 1
ATOM 2140 C CA . ALA A 1 287 ? 17.166 40.138 126.064 1.00 16.70 287 ALA A CA 1
ATOM 2141 C C . ALA A 1 287 ? 17.593 39.134 127.045 1.00 29.13 287 ALA A C 1
ATOM 2142 O O . ALA A 1 287 ? 17.312 39.308 128.218 1.00 25.36 287 ALA A O 1
ATOM 2144 N N . ASN A 1 288 ? 18.280 38.115 126.540 1.00 28.99 288 ASN A N 1
ATOM 2145 C CA . ASN A 1 288 ? 18.811 37.039 127.387 1.00 26.71 288 ASN A CA 1
ATOM 2146 C C . ASN A 1 288 ? 19.827 37.577 128.386 1.00 32.39 288 ASN A C 1
ATOM 2147 O O . ASN A 1 288 ? 19.762 37.364 129.586 1.00 36.51 288 ASN A O 1
ATOM 2152 N N . HIS A 1 289 ? 20.770 38.305 127.861 1.00 25.25 289 HIS A N 1
ATOM 2153 C CA . HIS A 1 289 ? 21.764 38.947 128.658 1.00 23.91 289 HIS A CA 1
ATOM 2154 C C . HIS A 1 289 ? 21.179 39.769 129.818 1.00 41.45 289 HIS A C 1
ATOM 2155 O O . HIS A 1 289 ? 21.635 39.673 130.948 1.00 26.14 289 HIS A O 1
ATOM 2162 N N . LEU A 1 290 ? 20.184 40.614 129.520 1.00 25.11 290 LEU A N 1
ATOM 2163 C CA . LEU A 1 290 ? 19.554 41.531 130.447 1.00 35.16 290 LEU A CA 1
ATOM 2164 C C . LEU A 1 290 ? 18.473 40.890 131.273 1.00 47.56 290 LEU A C 1
ATOM 2165 O O . LEU A 1 290 ? 18.080 41.341 132.358 1.00 29.33 290 LEU A O 1
ATOM 2170 N N . GLY A 1 291 ? 17.929 39.843 130.731 1.00 32.66 291 GLY A N 1
ATOM 2171 C CA . GLY A 1 291 ? 16.890 39.184 131.465 1.00 27.35 291 GLY A CA 1
ATOM 2172 C C . GLY A 1 291 ? 15.594 39.936 131.478 1.00 50.31 291 GLY A C 1
ATOM 2173 O O . GLY A 1 291 ? 14.908 39.998 132.505 1.00 35.04 291 GLY A O 1
ATOM 2174 N N . THR A 1 292 ? 15.251 40.490 130.330 1.00 27.74 292 THR A N 1
ATOM 2175 C CA . THR A 1 292 ? 14.003 41.219 130.279 1.00 26.67 292 THR A CA 1
ATOM 2176 C C . THR A 1 292 ? 12.923 40.299 129.762 1.00 21.00 292 THR A C 1
ATOM 2177 O O . THR A 1 292 ? 13.213 39.384 128.998 1.00 38.62 292 THR A O 1
ATOM 2181 N N . VAL A 1 293 ? 11.670 40.566 130.085 1.00 33.36 293 VAL A N 1
ATOM 2182 C CA . VAL A 1 293 ? 10.627 39.762 129.485 1.00 24.64 293 VAL A CA 1
ATOM 2183 C C . VAL A 1 293 ? 10.553 40.228 128.032 1.00 25.28 293 VAL A C 1
ATOM 2184 O O . VAL A 1 293 ? 10.061 41.305 127.726 1.00 23.35 293 VAL A O 1
ATOM 2188 N N . HIS A 1 294 ? 11.117 39.430 127.148 1.00 30.28 294 HIS A N 1
ATOM 2189 C CA . HIS A 1 294 ? 11.226 39.764 125.741 1.00 22.35 294 HIS A CA 1
ATOM 2190 C C . HIS A 1 294 ? 10.100 39.293 124.867 1.00 31.40 294 HIS A C 1
ATOM 2191 O O . HIS A 1 294 ? 9.631 38.166 124.992 1.00 43.63 294 HIS A O 1
ATOM 2198 N N . HIS A 1 295 ? 9.651 40.180 123.985 1.00 16.85 295 HIS A N 1
ATOM 2199 C CA . HIS A 1 295 ? 8.545 39.858 123.086 1.00 19.18 295 HIS A CA 1
ATOM 2200 C C . HIS A 1 295 ? 9.001 40.030 121.646 1.00 21.88 295 HIS A C 1
ATOM 2201 O O . HIS A 1 295 ? 9.291 41.129 121.173 1.00 19.24 295 HIS A O 1
ATOM 2208 N N . GLU A 1 296 ? 9.093 38.928 120.950 1.00 31.90 296 GLU A N 1
ATOM 2209 C CA . GLU A 1 296 ? 9.532 38.935 119.587 1.00 17.67 296 GLU A CA 1
ATOM 2210 C C . GLU A 1 296 ? 8.362 39.047 118.661 1.00 27.33 296 GLU A C 1
ATOM 2211 O O . GLU A 1 296 ? 7.557 38.132 118.534 1.00 31.43 296 GLU A O 1
ATOM 2217 N N . ILE A 1 297 ? 8.289 40.194 118.000 1.00 28.53 297 ILE A N 1
ATOM 2218 C CA . ILE A 1 297 ? 7.183 40.454 117.116 1.00 17.82 297 ILE A CA 1
ATOM 2219 C C . ILE A 1 297 ? 7.469 40.164 115.667 1.00 40.62 297 ILE A C 1
ATOM 2220 O O . ILE A 1 297 ? 8.321 40.788 115.038 1.00 24.87 297 ILE A O 1
ATOM 2225 N N . HIS A 1 298 ? 6.686 39.255 115.138 1.00 24.53 298 HIS A N 1
ATOM 2226 C CA . HIS A 1 298 ? 6.822 38.886 113.751 1.00 28.76 298 HIS A CA 1
ATOM 2227 C C . HIS A 1 298 ? 5.795 39.525 112.906 1.00 38.90 298 HIS A C 1
ATOM 2228 O O . HIS A 1 298 ? 4.651 39.742 113.323 1.00 27.63 298 HIS A O 1
ATOM 2235 N N . PHE A 1 299 ? 6.189 39.734 111.680 1.00 20.86 299 PHE A N 1
ATOM 2236 C CA . PHE A 1 299 ? 5.197 40.222 110.754 1.00 18.08 299 PHE A CA 1
ATOM 2237 C C . PHE A 1 299 ? 5.488 39.544 109.427 1.00 24.91 299 PHE A C 1
ATOM 2238 O O . PHE A 1 299 ? 6.611 39.094 109.191 1.00 22.15 299 PHE A O 1
ATOM 2246 N N . THR A 1 300 ? 4.501 39.469 108.570 1.00 14.82 300 THR A N 1
ATOM 2247 C CA . THR A 1 300 ? 4.777 38.883 107.290 1.00 16.55 300 THR A CA 1
ATOM 2248 C C . THR A 1 300 ? 4.864 40.021 106.315 1.00 19.45 300 THR A C 1
ATOM 2249 O O . THR A 1 300 ? 4.293 41.081 106.558 1.00 17.59 300 THR A O 1
ATOM 2253 N N . VAL A 1 301 ? 5.533 39.784 105.194 1.00 23.27 301 VAL A N 1
ATOM 2254 C CA . VAL A 1 301 ? 5.641 40.775 104.112 1.00 18.29 301 VAL A CA 1
ATOM 2255 C C . VAL A 1 301 ? 4.262 41.258 103.698 1.00 21.43 301 VAL A C 1
ATOM 2256 O O . VAL A 1 301 ? 3.998 42.443 103.670 1.00 23.62 301 VAL A O 1
ATOM 2260 N N . GLN A 1 302 ? 3.331 40.329 103.458 1.00 11.37 302 GLN A N 1
ATOM 2261 C CA . GLN A 1 302 ? 1.990 40.774 103.120 1.00 4.58 302 GLN A CA 1
ATOM 2262 C C . GLN A 1 302 ? 1.339 41.669 104.158 1.00 23.14 302 GLN A C 1
ATOM 2263 O O . GLN A 1 302 ? 0.484 42.478 103.810 1.00 24.85 302 GLN A O 1
ATOM 2269 N N . GLU A 1 303 ? 1.660 41.467 105.456 1.00 17.07 303 GLU A N 1
ATOM 2270 C CA . GLU A 1 303 ? 1.048 42.292 106.509 1.00 22.05 303 GLU A CA 1
ATOM 2271 C C . GLU A 1 303 ? 1.648 43.702 106.436 1.00 11.93 303 GLU A C 1
ATOM 2272 O O . GLU A 1 303 ? 0.990 44.743 106.581 1.00 18.66 303 GLU A O 1
ATOM 2278 N N . GLY A 1 304 ? 2.944 43.679 106.126 1.00 10.75 304 GLY A N 1
ATOM 2279 C CA . GLY A 1 304 ? 3.670 44.921 105.935 1.00 12.37 304 GLY A CA 1
ATOM 2280 C C . GLY A 1 304 ? 3.051 45.616 104.736 1.00 28.68 304 GLY A C 1
ATOM 2281 O O . GLY A 1 304 ? 2.631 46.771 104.801 1.00 25.83 304 GLY A O 1
ATOM 2282 N N . LEU A 1 305 ? 2.965 44.890 103.613 1.00 25.68 305 LEU A N 1
ATOM 2283 C CA . LEU A 1 305 ? 2.393 45.428 102.385 1.00 16.60 305 LEU A CA 1
ATOM 2284 C C . LEU A 1 305 ? 1.004 46.027 102.616 1.00 19.39 305 LEU A C 1
ATOM 2285 O O . LEU A 1 305 ? 0.650 47.148 102.188 1.00 27.72 305 LEU A O 1
ATOM 2290 N N . ASP A 1 306 ? 0.166 45.262 103.307 1.00 20.14 306 ASP A N 1
ATOM 2291 C CA . ASP A 1 306 ? -1.188 45.713 103.579 1.00 17.83 306 ASP A CA 1
ATOM 2292 C C . ASP A 1 306 ? -1.230 46.966 104.452 1.00 27.14 306 ASP A C 1
ATOM 2293 O O . ASP A 1 306 ? -2.247 47.675 104.450 1.00 16.75 306 ASP A O 1
ATOM 2298 N N . ALA A 1 307 ? -0.153 47.251 105.188 1.00 15.28 307 ALA A N 1
ATOM 2299 C CA . ALA A 1 307 ? -0.165 48.432 106.048 1.00 11.75 307 ALA A CA 1
ATOM 2300 C C . ALA A 1 307 ? 0.363 49.755 105.430 1.00 31.46 307 ALA A C 1
ATOM 2301 O O . ALA A 1 307 ? 0.190 50.842 105.996 1.00 30.43 307 ALA A O 1
ATOM 2303 N N . ILE A 1 308 ? 1.017 49.685 104.271 1.00 17.66 308 ILE A N 1
ATOM 2304 C CA . ILE A 1 308 ? 1.614 50.847 103.597 1.00 18.29 308 ILE A CA 1
ATOM 2305 C C . ILE A 1 308 ? 0.762 52.099 103.572 1.00 15.91 308 ILE A C 1
ATOM 2306 O O . ILE A 1 308 ? 1.205 53.202 103.955 1.00 20.07 308 ILE A O 1
ATOM 2311 N N . ARG A 1 309 ? -0.472 51.964 103.087 1.00 8.04 309 ARG A N 1
ATOM 2312 C CA . ARG A 1 309 ? -1.310 53.148 102.997 1.00 23.31 309 ARG A CA 1
ATOM 2313 C C . ARG A 1 309 ? -1.482 53.828 104.382 1.00 11.55 309 ARG A C 1
ATOM 2314 O O . ARG A 1 309 ? -1.285 55.027 104.494 1.00 18.32 309 ARG A O 1
ATOM 2322 N N . ASP A 1 310 ? -1.765 53.042 105.425 1.00 19.28 310 ASP A N 1
ATOM 2323 C CA . ASP A 1 310 ? -1.975 53.544 106.802 1.00 11.66 310 ASP A CA 1
ATOM 2324 C C . ASP A 1 310 ? -0.741 54.156 107.345 1.00 6.78 310 ASP A C 1
ATOM 2325 O O . ASP A 1 310 ? -0.754 55.166 108.054 1.00 16.97 310 ASP A O 1
ATOM 2330 N N . VAL A 1 311 ? 0.337 53.497 106.988 1.00 11.48 311 VAL A N 1
ATOM 2331 C CA . VAL A 1 311 ? 1.601 53.952 107.399 1.00 10.95 311 VAL A CA 1
ATOM 2332 C C . VAL A 1 311 ? 1.825 55.358 106.850 1.00 34.33 311 VAL A C 1
ATOM 2333 O O . VAL A 1 311 ? 2.058 56.279 107.632 1.00 34.68 311 VAL A O 1
ATOM 2337 N N . ILE A 1 312 ? 1.712 55.545 105.521 1.00 19.55 312 ILE A N 1
ATOM 2338 C CA . ILE A 1 312 ? 1.895 56.887 104.905 1.00 15.12 312 ILE A CA 1
ATOM 2339 C C . ILE A 1 312 ? 0.963 57.941 105.577 1.00 16.04 312 ILE A C 1
ATOM 2340 O O . ILE A 1 312 ? 1.313 59.110 105.891 1.00 18.47 312 ILE A O 1
ATOM 2345 N N . TYR A 1 313 ? -0.282 57.510 105.796 1.00 10.42 313 TYR A N 1
ATOM 2346 C CA . TYR A 1 313 ? -1.238 58.340 106.470 1.00 21.16 313 TYR A CA 1
ATOM 2347 C C . TYR A 1 313 ? -0.840 58.709 107.899 1.00 15.32 313 TYR A C 1
ATOM 2348 O O . TYR A 1 313 ? -1.105 59.797 108.378 1.00 12.87 313 TYR A O 1
ATOM 2357 N N . HIS A 1 314 ? -0.208 57.800 108.618 1.00 15.96 314 HIS A N 1
ATOM 2358 C CA . HIS A 1 314 ? 0.198 58.078 109.973 1.00 18.12 314 HIS A CA 1
ATOM 2359 C C . HIS A 1 314 ? 1.436 58.933 109.992 1.00 19.02 314 HIS A C 1
ATOM 2360 O O . HIS A 1 314 ? 1.494 59.915 110.692 1.00 27.56 314 HIS A O 1
ATOM 2367 N N . ILE A 1 315 ? 2.446 58.558 109.213 1.00 19.21 315 ILE A N 1
ATOM 2368 C CA . ILE A 1 315 ? 3.673 59.328 109.187 1.00 11.69 315 ILE A CA 1
ATOM 2369 C C . ILE A 1 315 ? 3.583 60.644 108.424 1.00 31.60 315 ILE A C 1
ATOM 2370 O O . ILE A 1 315 ? 4.368 61.561 108.684 1.00 19.74 315 ILE A O 1
ATOM 2375 N N . GLU A 1 316 ? 2.712 60.679 107.434 1.00 17.97 316 GLU A N 1
ATOM 2376 C CA . GLU A 1 316 ? 2.548 61.856 106.634 1.00 19.30 316 GLU A CA 1
ATOM 2377 C C . GLU A 1 316 ? 3.809 62.199 105.888 1.00 31.94 316 GLU A C 1
ATOM 2378 O O . GLU A 1 316 ? 4.239 63.331 105.919 1.00 19.79 316 GLU A O 1
ATOM 2384 N N . THR A 1 317 ? 4.406 61.229 105.210 1.00 18.69 317 THR A N 1
ATOM 2385 C CA . THR A 1 317 ? 5.584 61.476 104.378 1.00 17.78 317 THR A CA 1
ATOM 2386 C C . THR A 1 317 ? 5.576 60.572 103.143 1.00 36.26 317 THR A C 1
ATOM 2387 O O . THR A 1 317 ? 4.895 59.571 103.154 1.00 18.98 317 THR A O 1
ATOM 2391 N N . TYR A 1 318 ? 6.330 60.900 102.090 1.00 26.90 318 TYR A N 1
ATOM 2392 C CA . TYR A 1 318 ? 6.372 60.047 100.904 1.00 23.21 318 TYR A CA 1
ATOM 2393 C C . TYR A 1 318 ? 7.793 59.569 100.689 1.00 21.65 318 TYR A C 1
ATOM 2394 O O . TYR A 1 318 ? 8.148 58.950 99.681 1.00 20.54 318 TYR A O 1
ATOM 2403 N N . ASP A 1 319 ? 8.619 59.887 101.681 1.00 24.85 319 ASP A N 1
ATOM 2404 C CA . ASP A 1 319 ? 9.994 59.482 101.647 1.00 21.69 319 ASP A CA 1
ATOM 2405 C C . ASP A 1 319 ? 10.169 57.982 101.690 1.00 23.55 319 ASP A C 1
ATOM 2406 O O . ASP A 1 319 ? 9.676 57.293 102.562 1.00 22.24 319 ASP A O 1
ATOM 2411 N N . VAL A 1 320 ? 10.857 57.445 100.721 1.00 31.84 320 VAL A N 1
ATOM 2412 C CA . VAL A 1 320 ? 10.975 56.013 100.626 1.00 16.47 320 VAL A CA 1
ATOM 2413 C C . VAL A 1 320 ? 11.574 55.394 101.842 1.00 23.32 320 VAL A C 1
ATOM 2414 O O . VAL A 1 320 ? 10.987 54.515 102.456 1.00 24.56 320 VAL A O 1
ATOM 2418 N N . THR A 1 321 ? 12.733 55.907 102.210 1.00 11.75 321 THR A N 1
ATOM 2419 C CA . THR A 1 321 ? 13.418 55.371 103.384 1.00 20.97 321 THR A CA 1
ATOM 2420 C C . THR A 1 321 ? 12.583 55.295 104.680 1.00 36.40 321 THR A C 1
ATOM 2421 O O . THR A 1 321 ? 12.529 54.269 105.402 1.00 22.51 321 THR A O 1
ATOM 2425 N N . THR A 1 322 ? 11.954 56.404 105.000 1.00 16.34 322 THR A N 1
ATOM 2426 C CA . THR A 1 322 ? 11.119 56.533 106.197 1.00 11.88 322 THR A CA 1
ATOM 2427 C C . THR A 1 322 ? 9.946 55.565 106.182 1.00 26.24 322 THR A C 1
ATOM 2428 O O . THR A 1 322 ? 9.520 55.055 107.214 1.00 25.24 322 THR A O 1
ATOM 2432 N N . ILE A 1 323 ? 9.398 55.334 105.003 1.00 15.19 323 ILE A N 1
ATOM 2433 C CA . ILE A 1 323 ? 8.250 54.481 104.880 1.00 26.16 323 ILE A CA 1
ATOM 2434 C C . ILE A 1 323 ? 8.595 53.019 105.106 1.00 26.92 323 ILE A C 1
ATOM 2435 O O . ILE A 1 323 ? 7.877 52.200 105.736 1.00 17.91 323 ILE A O 1
ATOM 2440 N N . ARG A 1 324 ? 9.762 52.719 104.589 1.00 23.86 324 ARG A N 1
ATOM 2441 C CA . ARG A 1 324 ? 10.283 51.398 104.679 1.00 25.63 324 ARG A CA 1
ATOM 2442 C C . ARG A 1 324 ? 10.403 51.085 106.134 1.00 17.55 324 ARG A C 1
ATOM 2443 O O . ARG A 1 324 ? 9.804 50.154 106.663 1.00 20.46 324 ARG A O 1
ATOM 2451 N N . ALA A 1 325 ? 11.214 51.929 106.736 1.00 13.17 325 ALA A N 1
ATOM 2452 C CA . ALA A 1 325 ? 11.516 51.910 108.150 1.00 16.82 325 ALA A CA 1
ATOM 2453 C C . ALA A 1 325 ? 10.341 52.025 109.075 1.00 16.97 325 ALA A C 1
ATOM 2454 O O . ALA A 1 325 ? 10.269 51.411 110.144 1.00 19.89 325 ALA A O 1
ATOM 2456 N N . SER A 1 326 ? 9.388 52.822 108.720 1.00 22.66 326 SER A N 1
ATOM 2457 C CA . SER A 1 326 ? 8.327 52.957 109.682 1.00 16.91 326 SER A CA 1
ATOM 2458 C C . SER A 1 326 ? 7.294 51.860 109.687 1.00 27.73 326 SER A C 1
ATOM 2459 O O . SER A 1 326 ? 6.455 51.764 110.594 1.00 17.37 326 SER A O 1
ATOM 2462 N N . THR A 1 327 ? 7.293 51.047 108.636 1.00 17.59 327 THR A N 1
ATOM 2463 C CA . THR A 1 327 ? 6.228 50.034 108.577 1.00 17.10 327 THR A CA 1
ATOM 2464 C C . THR A 1 327 ? 6.257 49.055 109.730 1.00 19.56 327 THR A C 1
ATOM 2465 O O . THR A 1 327 ? 5.274 48.765 110.412 1.00 18.17 327 THR A O 1
ATOM 2469 N N . PRO A 1 328 ? 7.429 48.522 109.930 1.00 24.59 328 PRO A N 1
ATOM 2470 C CA . PRO A 1 328 ? 7.615 47.573 110.992 1.00 26.33 328 PRO A CA 1
ATOM 2471 C C . PRO A 1 328 ? 7.374 48.195 112.360 1.00 13.61 328 PRO A C 1
ATOM 2472 O O . PRO A 1 328 ? 6.796 47.552 113.253 1.00 23.12 328 PRO A O 1
ATOM 2476 N N . MET A 1 329 ? 7.806 49.469 112.495 1.00 35.81 329 MET A N 1
ATOM 2477 C CA . MET A 1 329 ? 7.628 50.175 113.747 1.00 13.35 329 MET A CA 1
ATOM 2478 C C . MET A 1 329 ? 6.187 50.342 114.089 1.00 10.80 329 MET A C 1
ATOM 2479 O O . MET A 1 329 ? 5.760 50.145 115.226 1.00 18.34 329 MET A O 1
ATOM 2484 N N . TYR A 1 330 ? 5.415 50.674 113.080 1.00 18.09 330 TYR A N 1
ATOM 2485 C CA . TYR A 1 330 ? 3.976 50.829 113.169 1.00 10.50 330 TYR A CA 1
ATOM 2486 C C . TYR A 1 330 ? 3.285 49.493 113.519 1.00 14.98 330 TYR A C 1
ATOM 2487 O O . TYR A 1 330 ? 2.317 49.400 114.287 1.00 14.99 330 TYR A O 1
ATOM 2496 N N . LEU A 1 331 ? 3.785 48.409 112.964 1.00 15.04 331 LEU A N 1
ATOM 2497 C CA . LEU A 1 331 ? 3.163 47.109 113.259 1.00 11.38 331 LEU A CA 1
ATOM 2498 C C . LEU A 1 331 ? 3.542 46.611 114.655 1.00 7.65 331 LEU A C 1
ATOM 2499 O O . LEU A 1 331 ? 2.735 45.976 115.349 1.00 20.05 331 LEU A O 1
ATOM 2504 N N . MET A 1 332 ? 4.787 46.906 115.021 1.00 10.12 332 MET A N 1
ATOM 2505 C CA . MET A 1 332 ? 5.292 46.587 116.335 1.00 14.36 332 MET A CA 1
ATOM 2506 C C . MET A 1 332 ? 4.466 47.301 117.429 1.00 21.16 332 MET A C 1
ATOM 2507 O O . MET A 1 332 ? 4.029 46.742 118.456 1.00 17.08 332 MET A O 1
ATOM 2512 N N . SER A 1 333 ? 4.198 48.583 117.202 1.00 19.71 333 SER A N 1
ATOM 2513 C CA . SER A 1 333 ? 3.440 49.379 118.167 1.00 21.86 333 SER A CA 1
ATOM 2514 C C . SER A 1 333 ? 2.006 48.851 118.397 1.00 29.10 333 SER A C 1
ATOM 2515 O O . SER A 1 333 ? 1.419 48.860 119.499 1.00 14.14 333 SER A O 1
ATOM 2518 N N . ARG A 1 334 ? 1.419 48.371 117.307 1.00 13.26 334 ARG A N 1
ATOM 2519 C CA . ARG A 1 334 ? 0.086 47.850 117.328 1.00 4.79 334 ARG A CA 1
ATOM 2520 C C . ARG A 1 334 ? 0.029 46.742 118.342 1.00 18.97 334 ARG A C 1
ATOM 2521 O O . ARG A 1 334 ? -0.925 46.649 119.104 1.00 15.96 334 ARG A O 1
ATOM 2529 N N . LYS A 1 335 ? 1.105 45.972 118.347 1.00 10.80 335 LYS A N 1
ATOM 2530 C CA . LYS A 1 335 ? 1.236 44.851 119.256 1.00 31.50 335 LYS A CA 1
ATOM 2531 C C . LYS A 1 335 ? 1.558 45.200 120.683 1.00 16.72 335 LYS A C 1
ATOM 2532 O O . LYS A 1 335 ? 1.029 44.601 121.630 1.00 17.74 335 LYS A O 1
ATOM 2538 N N . ILE A 1 336 ? 2.435 46.170 120.821 1.00 17.50 336 ILE A N 1
ATOM 2539 C CA . ILE A 1 336 ? 2.820 46.629 122.141 1.00 20.39 336 ILE A CA 1
ATOM 2540 C C . ILE A 1 336 ? 1.576 47.148 122.833 1.00 29.51 336 ILE A C 1
ATOM 2541 O O . ILE A 1 336 ? 1.280 46.935 124.023 1.00 15.28 336 ILE A O 1
ATOM 2546 N N . LYS A 1 337 ? 0.792 47.863 122.053 1.00 17.27 337 LYS A N 1
ATOM 2547 C CA . LYS A 1 337 ? -0.367 48.375 122.688 1.00 16.69 337 LYS A CA 1
ATOM 2548 C C . LYS A 1 337 ? -1.357 47.300 123.028 1.00 14.90 337 LYS A C 1
ATOM 2549 O O . LYS A 1 337 ? -2.082 47.442 124.006 1.00 23.37 337 LYS A O 1
ATOM 2555 N N . ALA A 1 338 ? -1.427 46.237 122.209 1.00 20.61 338 ALA A N 1
ATOM 2556 C CA . ALA A 1 338 ? -2.380 45.147 122.484 1.00 11.53 338 ALA A CA 1
ATOM 2557 C C . ALA A 1 338 ? -1.978 44.460 123.803 1.00 8.58 338 ALA A C 1
ATOM 2558 O O . ALA A 1 338 ? -2.845 44.010 124.512 1.00 25.81 338 ALA A O 1
ATOM 2560 N N . MET A 1 339 ? -0.676 44.492 124.125 1.00 18.72 339 MET A N 1
ATOM 2561 C CA . MET A 1 339 ? -0.199 43.929 125.371 1.00 23.63 339 MET A CA 1
ATOM 2562 C C . MET A 1 339 ? -0.475 44.852 126.502 1.00 41.59 339 MET A C 1
ATOM 2563 O O . MET A 1 339 ? -0.200 44.495 127.614 1.00 22.70 339 MET A O 1
ATOM 2568 N N . GLY A 1 340 ? -0.933 46.054 126.219 1.00 36.98 340 GLY A N 1
ATOM 2569 C CA . GLY A 1 340 ? -1.226 47.017 127.279 1.00 15.53 340 GLY A CA 1
ATOM 2570 C C . GLY A 1 340 ? -0.090 47.996 127.591 1.00 31.38 340 GLY A C 1
ATOM 2571 O O . GLY A 1 340 ? -0.195 48.755 128.518 1.00 36.83 340 GLY A O 1
ATOM 2572 N N . ILE A 1 341 ? 0.994 48.024 126.847 1.00 22.45 341 ILE A N 1
ATOM 2573 C CA . ILE A 1 341 ? 2.056 48.988 127.186 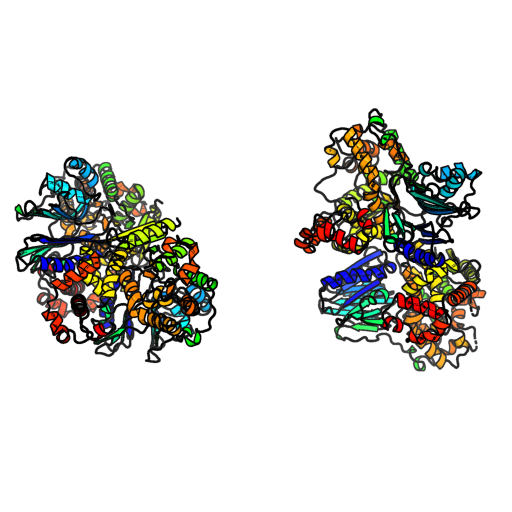1.00 19.79 341 ILE A CA 1
ATOM 2574 C C . ILE A 1 341 ? 1.814 50.357 126.508 1.00 29.42 341 ILE A C 1
ATOM 2575 O O . ILE A 1 341 ? 1.573 50.394 125.298 1.00 29.82 341 ILE A O 1
ATOM 2580 N N . LYS A 1 342 ? 1.872 51.475 127.262 1.00 26.82 342 LYS A N 1
ATOM 2581 C CA . LYS A 1 342 ? 1.605 52.804 126.678 1.00 22.83 342 LYS A CA 1
ATOM 2582 C C . LYS A 1 342 ? 2.866 53.611 126.349 1.00 28.68 342 LYS A C 1
ATOM 2583 O O . LYS A 1 342 ? 2.829 54.619 125.661 1.00 11.62 342 LYS A O 1
ATOM 2589 N N . MET A 1 343 ? 4.018 53.175 126.816 1.00 13.87 343 MET A N 1
ATOM 2590 C CA . MET A 1 343 ? 5.169 53.967 126.569 1.00 8.75 343 MET A CA 1
ATOM 2591 C C . MET A 1 343 ? 6.385 53.099 126.495 1.00 21.51 343 MET A C 1
ATOM 2592 O O . MET A 1 343 ? 6.514 52.142 127.228 1.00 19.16 343 MET A O 1
ATOM 2597 N N . VAL A 1 344 ? 7.310 53.477 125.631 1.00 12.69 344 VAL A N 1
ATOM 2598 C CA . VAL A 1 344 ? 8.535 52.739 125.507 1.00 11.66 344 VAL A CA 1
ATOM 2599 C C . VAL A 1 344 ? 9.637 53.706 125.217 1.00 10.16 344 VAL A C 1
ATOM 2600 O O . VAL A 1 344 ? 9.379 54.811 124.794 1.00 24.07 344 VAL A O 1
ATOM 2604 N N . LEU A 1 345 ? 10.861 53.234 125.416 1.00 12.23 345 LEU A N 1
ATOM 2605 C CA . LEU A 1 345 ? 12.087 53.983 125.209 1.00 12.23 345 LEU A CA 1
ATOM 2606 C C . LEU A 1 345 ? 12.777 53.441 124.002 1.00 21.22 345 LEU A C 1
ATOM 2607 O O . LEU A 1 345 ? 12.819 52.217 123.803 1.00 17.98 345 LEU A O 1
ATOM 2612 N N . SER A 1 346 ? 13.345 54.358 123.238 1.00 17.15 346 SER A N 1
ATOM 2613 C CA . SER A 1 346 ? 14.040 54.038 122.014 1.00 14.09 346 SER A CA 1
ATOM 2614 C C . SER A 1 346 ? 15.451 54.568 122.019 1.00 22.44 346 SER A C 1
ATOM 2615 O O . SER A 1 346 ? 15.760 55.480 122.779 1.00 19.96 346 SER A O 1
ATOM 2618 N N . GLY A 1 347 ? 16.287 54.015 121.134 1.00 24.07 347 GLY A N 1
ATOM 2619 C CA . GLY A 1 347 ? 17.680 54.416 120.968 1.00 24.16 347 GLY A CA 1
ATOM 2620 C C . GLY A 1 347 ? 17.895 55.389 119.783 1.00 24.01 347 GLY A C 1
ATOM 2621 O O . GLY A 1 347 ? 19.023 55.726 119.342 1.00 22.27 347 GLY A O 1
ATOM 2622 N N . GLU A 1 348 ? 16.816 55.872 119.220 1.00 15.27 348 GLU A N 1
ATOM 2623 C CA . GLU A 1 348 ? 16.996 56.844 118.143 1.00 11.01 348 GLU A CA 1
ATOM 2624 C C . GLU A 1 348 ? 17.794 58.085 118.573 1.00 45.49 348 GLU A C 1
ATOM 2625 O O . GLU A 1 348 ? 17.580 58.632 119.664 1.00 19.67 348 GLU A O 1
ATOM 2631 N N . GLY A 1 349 ? 18.681 58.554 117.688 1.00 18.35 349 GLY A N 1
ATOM 2632 C CA . GLY A 1 349 ? 19.450 59.766 117.901 1.00 15.81 349 GLY A CA 1
ATOM 2633 C C . GLY A 1 349 ? 20.920 59.529 118.035 1.00 16.62 349 GLY A C 1
ATOM 2634 O O . GLY A 1 349 ? 21.751 60.344 117.670 1.00 25.63 349 GLY A O 1
ATOM 2635 N N . SER A 1 350 ? 21.236 58.375 118.553 1.00 33.89 350 SER A N 1
ATOM 2636 C CA . SER A 1 350 ? 22.608 57.944 118.772 1.00 21.36 350 SER A CA 1
ATOM 2637 C C . SER A 1 350 ? 23.553 58.103 117.612 1.00 18.96 350 SER A C 1
ATOM 2638 O O . SER A 1 350 ? 24.651 58.620 117.754 1.00 18.42 350 SER A O 1
ATOM 2641 N N . ASP A 1 351 ? 23.145 57.595 116.474 1.00 19.68 351 ASP A N 1
ATOM 2642 C CA . ASP A 1 351 ? 24.003 57.664 115.301 1.00 18.25 351 ASP A CA 1
ATOM 2643 C C . ASP A 1 351 ? 24.218 59.083 114.900 1.00 19.52 351 ASP A C 1
ATOM 2644 O O . ASP A 1 351 ? 25.296 59.485 114.470 1.00 23.75 351 ASP A O 1
ATOM 2649 N N . GLU A 1 352 ? 23.146 59.853 114.984 1.00 18.68 352 GLU A N 1
ATOM 2650 C CA . GLU A 1 352 ? 23.286 61.246 114.591 1.00 19.34 352 GLU A CA 1
ATOM 2651 C C . GLU A 1 352 ? 24.156 61.971 115.583 1.00 41.43 352 GLU A C 1
ATOM 2652 O O . GLU A 1 352 ? 24.830 62.944 115.249 1.00 24.32 352 GLU A O 1
ATOM 2658 N N . VAL A 1 353 ? 24.126 61.494 116.821 1.00 40.24 353 VAL A N 1
ATOM 2659 C CA . VAL A 1 353 ? 24.927 62.125 117.818 1.00 24.66 353 VAL A CA 1
ATOM 2660 C C . VAL A 1 353 ? 26.387 61.713 117.745 1.00 32.17 353 VAL A C 1
ATOM 2661 O O . VAL A 1 353 ? 27.289 62.545 117.728 1.00 31.68 353 VAL A O 1
ATOM 2665 N N . PHE A 1 354 ? 26.633 60.427 117.674 1.00 41.48 354 PHE A N 1
ATOM 2666 C CA . PHE A 1 354 ? 28.004 59.967 117.642 1.00 17.82 354 PHE A CA 1
ATOM 2667 C C . PHE A 1 354 ? 28.586 59.719 116.249 1.00 58.54 354 PHE A C 1
ATOM 2668 O O . PHE A 1 354 ? 29.719 59.220 116.084 1.00 27.35 354 PHE A O 1
ATOM 2676 N N . GLY A 1 355 ? 27.829 60.085 115.226 1.00 39.13 355 GLY A N 1
ATOM 2677 C CA . GLY A 1 355 ? 28.312 59.816 113.888 1.00 40.04 355 GLY A CA 1
ATOM 2678 C C . GLY A 1 355 ? 28.435 58.300 113.753 1.00 49.34 355 GLY A C 1
ATOM 2679 O O . GLY A 1 355 ? 29.524 57.738 113.534 1.00 28.41 355 GLY A O 1
ATOM 2680 N N . GLY A 1 356 ? 27.288 57.649 113.937 1.00 28.12 356 GLY A N 1
ATOM 2681 C CA . GLY A 1 356 ? 27.240 56.213 113.927 1.00 31.08 356 GLY A CA 1
ATOM 2682 C C . GLY A 1 356 ? 26.972 55.605 112.575 1.00 33.88 356 GLY A C 1
ATOM 2683 O O . GLY A 1 356 ? 27.062 54.415 112.431 1.00 32.50 356 GLY A O 1
ATOM 2684 N N . TYR A 1 357 ? 26.616 56.384 111.583 1.00 38.26 357 TYR A N 1
ATOM 2685 C CA . TYR A 1 357 ? 26.356 55.777 110.293 1.00 29.29 357 TYR A CA 1
ATOM 2686 C C . TYR A 1 357 ? 27.625 55.354 109.539 1.00 55.82 357 TYR A C 1
ATOM 2687 O O . TYR A 1 357 ? 28.739 55.772 109.845 1.00 35.56 357 TYR A O 1
ATOM 2696 N N . LEU A 1 358 ? 27.456 54.485 108.550 1.00 64.96 358 LEU A N 1
ATOM 2697 C CA . LEU A 1 358 ? 28.586 53.974 107.815 1.00 34.31 358 LEU A CA 1
ATOM 2698 C C . LEU A 1 358 ? 29.364 55.020 107.056 1.00 24.35 358 LEU A C 1
ATOM 2699 O O . LEU A 1 358 ? 30.603 54.965 106.993 1.00 26.58 358 LEU A O 1
ATOM 2704 N N . TYR A 1 359 ? 28.602 55.959 106.479 1.00 38.61 359 TYR A N 1
ATOM 2705 C CA . TYR A 1 359 ? 29.173 57.024 105.688 1.00 35.90 359 TYR A CA 1
ATOM 2706 C C . TYR A 1 359 ? 30.185 57.795 106.448 1.00 71.82 359 TYR A C 1
ATOM 2707 O O . TYR A 1 359 ? 31.135 58.307 105.860 1.00 65.44 359 TYR A O 1
ATOM 2716 N N . PHE A 1 360 ? 29.924 57.870 107.749 1.00 50.74 360 PHE A N 1
ATOM 2717 C CA . PHE A 1 360 ? 30.789 58.588 108.635 1.00 33.42 360 PHE A CA 1
ATOM 2718 C C . PHE A 1 360 ? 32.201 58.034 108.616 1.00 34.14 360 PHE A C 1
ATOM 2719 O O . PHE A 1 360 ? 33.152 58.631 109.127 1.00 49.65 360 PHE A O 1
ATOM 2727 N N . HIS A 1 361 ? 32.350 56.881 107.970 1.00 58.31 361 HIS A N 1
ATOM 2728 C CA . HIS A 1 361 ? 33.655 56.262 107.853 1.00 44.60 361 HIS A CA 1
ATOM 2729 C C . HIS A 1 361 ? 34.557 57.072 106.970 1.00 36.30 361 HIS A C 1
ATOM 2730 O O . HIS A 1 361 ? 35.771 57.083 107.162 1.00 49.78 361 HIS A O 1
ATOM 2737 N N . LYS A 1 362 ? 33.908 57.724 106.001 1.00 73.22 362 LYS A N 1
ATOM 2738 C CA . LYS A 1 362 ? 34.559 58.541 104.997 1.00 65.05 362 LYS A CA 1
ATOM 2739 C C . LYS A 1 362 ? 34.762 60.029 105.311 1.00 27.96 362 LYS A C 1
ATOM 2740 O O . LYS A 1 362 ? 35.246 60.771 104.449 1.00 73.98 362 LYS A O 1
ATOM 2746 N N . ALA A 1 363 ? 34.417 60.436 106.551 1.00 68.89 363 ALA A N 1
ATOM 2747 C CA . ALA A 1 363 ? 34.563 61.808 107.046 1.00 34.64 363 ALA A CA 1
ATOM 2748 C C . ALA A 1 363 ? 36.000 62.280 106.897 1.00 42.57 363 ALA A C 1
ATOM 2749 O O . ALA A 1 363 ? 36.944 61.627 107.324 1.00 37.66 363 ALA A O 1
ATOM 2751 N N . PRO A 1 364 ? 36.179 63.416 106.262 1.00 39.23 364 PRO A N 1
ATOM 2752 C CA . PRO A 1 364 ? 37.518 63.922 106.040 1.00 29.03 364 PRO A CA 1
ATOM 2753 C C . PRO A 1 364 ? 38.251 64.256 107.305 1.00 44.59 364 PRO A C 1
ATOM 2754 O O . PRO A 1 364 ? 39.398 63.854 107.420 1.00 63.91 364 PRO A O 1
ATOM 2758 N N . ASN A 1 365 ? 37.588 64.981 108.231 1.00 98.84 365 ASN A N 1
ATOM 2759 C CA . ASN A 1 365 ? 38.151 65.429 109.510 1.00 46.76 365 ASN A CA 1
ATOM 2760 C C . ASN A 1 365 ? 37.058 65.678 110.570 1.00 18.00 365 ASN A C 1
ATOM 2761 O O . ASN A 1 365 ? 35.874 65.677 110.242 1.00 30.40 365 ASN A O 1
ATOM 2766 N N . ALA A 1 366 ? 37.463 65.910 111.828 1.00 30.73 366 ALA A N 1
ATOM 2767 C CA . ALA A 1 366 ? 36.477 66.150 112.879 1.00 38.24 366 ALA A CA 1
ATOM 2768 C C . ALA A 1 366 ? 35.484 67.276 112.537 1.00 85.09 366 ALA A C 1
ATOM 2769 O O . ALA A 1 366 ? 34.280 67.274 112.837 1.00 34.42 366 ALA A O 1
ATOM 2771 N N . LYS A 1 367 ? 35.982 68.270 111.855 1.00 32.90 367 LYS A N 1
ATOM 2772 C CA . LYS A 1 367 ? 35.146 69.388 111.473 1.00 36.43 367 LYS A CA 1
ATOM 2773 C C . LYS A 1 367 ? 33.976 68.978 110.609 1.00 24.40 367 LYS A C 1
ATOM 2774 O O . LYS A 1 367 ? 32.803 69.269 110.886 1.00 31.57 367 LYS A O 1
ATOM 2780 N N . GLU A 1 368 ? 34.312 68.298 109.533 1.00 35.97 368 GLU A N 1
ATOM 2781 C CA . GLU A 1 368 ? 33.282 67.860 108.634 1.00 35.63 368 GLU A CA 1
ATOM 2782 C C . GLU A 1 368 ? 32.305 66.963 109.353 1.00 52.79 368 GLU A C 1
ATOM 2783 O O . GLU A 1 368 ? 31.099 67.037 109.146 1.00 26.60 368 GLU A O 1
ATOM 2789 N N . LEU A 1 369 ? 32.872 66.131 110.231 1.00 19.61 369 LEU A N 1
ATOM 2790 C CA . LEU A 1 369 ? 32.078 65.221 111.052 1.00 31.93 369 LEU A CA 1
ATOM 2791 C C . LEU A 1 369 ? 31.106 65.966 111.932 1.00 34.45 369 LEU A C 1
ATOM 2792 O O . LEU A 1 369 ? 29.875 65.775 111.923 1.00 23.11 369 LEU A O 1
ATOM 2797 N N . HIS A 1 370 ? 31.743 66.784 112.749 1.00 23.95 370 HIS A N 1
ATOM 2798 C CA . HIS A 1 370 ? 31.017 67.542 113.728 1.00 35.37 370 HIS A CA 1
ATOM 2799 C C . HIS A 1 370 ? 30.016 68.335 113.011 1.00 19.82 370 HIS A C 1
ATOM 2800 O O . HIS A 1 370 ? 28.865 68.428 113.370 1.00 27.56 370 HIS A O 1
ATOM 2807 N N . GLU A 1 371 ? 30.458 68.895 111.945 1.00 20.50 371 GLU A N 1
ATOM 2808 C CA . GLU A 1 371 ? 29.488 69.641 111.233 1.00 26.47 371 GLU A CA 1
ATOM 2809 C C . GLU A 1 371 ? 28.391 68.784 110.686 1.00 31.22 371 GLU A C 1
ATOM 2810 O O . GLU A 1 371 ? 27.238 69.181 110.593 1.00 23.03 371 GLU A O 1
ATOM 2816 N N . GLU A 1 372 ? 28.753 67.595 110.298 1.00 34.06 372 GLU A N 1
ATOM 2817 C CA . GLU A 1 372 ? 27.738 66.737 109.745 1.00 25.91 372 GLU A CA 1
ATOM 2818 C C . GLU A 1 372 ? 26.739 66.286 110.814 1.00 76.98 372 GLU A C 1
ATOM 2819 O O . GLU A 1 372 ? 25.517 66.273 110.618 1.00 21.91 372 GLU A O 1
ATOM 2825 N N . THR A 1 373 ? 27.251 65.944 111.989 1.00 35.91 373 THR A N 1
ATOM 2826 C CA . THR A 1 373 ? 26.354 65.516 113.052 1.00 43.86 373 THR A CA 1
ATOM 2827 C C . THR A 1 373 ? 25.310 66.574 113.391 1.00 43.16 373 THR A C 1
ATOM 2828 O O . THR A 1 373 ? 24.112 66.305 113.537 1.00 30.21 373 THR A O 1
ATOM 2832 N N . VAL A 1 374 ? 25.780 67.808 113.542 1.00 31.39 374 VAL A N 1
ATOM 2833 C CA . VAL A 1 374 ? 24.889 68.908 113.874 1.00 21.29 374 VAL A CA 1
ATOM 2834 C C . VAL A 1 374 ? 23.700 68.987 112.926 1.00 17.98 374 VAL A C 1
ATOM 2835 O O . VAL A 1 374 ? 22.520 69.013 113.301 1.00 21.59 374 VAL A O 1
ATOM 2839 N N . ARG A 1 375 ? 24.046 68.989 111.644 1.00 32.87 375 ARG A N 1
ATOM 2840 C CA . ARG A 1 375 ? 23.099 69.068 110.548 1.00 25.13 375 ARG A CA 1
ATOM 2841 C C . ARG A 1 375 ? 22.006 68.026 110.739 1.00 29.89 375 ARG A C 1
ATOM 2842 O O . ARG A 1 375 ? 20.794 68.276 110.702 1.00 34.67 375 ARG A O 1
ATOM 2850 N N . LYS A 1 376 ? 22.508 66.823 110.954 1.00 38.86 376 LYS A N 1
ATOM 2851 C CA . LYS A 1 376 ? 21.710 65.644 111.157 1.00 30.13 376 LYS A CA 1
ATOM 2852 C C . LYS A 1 376 ? 20.760 6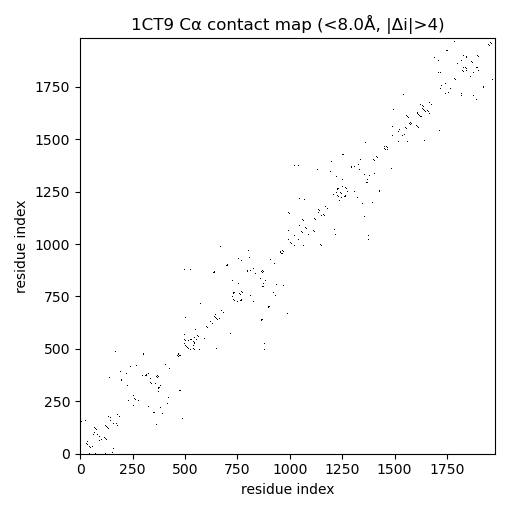5.854 112.350 1.00 28.07 376 LYS A C 1
ATOM 2853 O O . LYS A 1 376 ? 19.552 65.696 112.236 1.00 29.37 376 LYS A O 1
ATOM 2859 N N . LEU A 1 377 ? 21.287 66.294 113.489 1.00 28.27 377 LEU A N 1
ATOM 2860 C CA . LEU A 1 377 ? 20.407 66.530 114.618 1.00 12.25 377 LEU A CA 1
ATOM 2861 C C . LEU A 1 377 ? 19.277 67.507 114.337 1.00 12.17 377 LEU A C 1
ATOM 2862 O O . LEU A 1 377 ? 18.116 67.337 114.766 1.00 15.33 377 LEU A O 1
ATOM 2867 N N . LEU A 1 378 ? 19.646 68.568 113.617 1.00 33.59 378 LEU A N 1
ATOM 2868 C CA . LEU A 1 378 ? 18.721 69.638 113.266 1.00 22.77 378 LEU A CA 1
ATOM 2869 C C . LEU A 1 378 ? 17.741 69.287 112.159 1.00 26.67 378 LEU A C 1
ATOM 2870 O O . LEU A 1 378 ? 16.734 69.942 111.934 1.00 23.55 378 LEU A O 1
ATOM 2875 N N . ALA A 1 379 ? 17.989 68.187 111.483 1.00 31.89 379 ALA A N 1
ATOM 2876 C CA . ALA A 1 379 ? 17.065 67.773 110.463 1.00 39.75 379 ALA A CA 1
ATOM 2877 C C . ALA A 1 379 ? 16.125 66.643 110.946 1.00 26.13 379 ALA A C 1
ATOM 2878 O O . ALA A 1 379 ? 15.043 66.407 110.390 1.00 38.19 379 ALA A O 1
ATOM 2880 N N . LEU A 1 380 ? 16.552 65.955 112.002 1.00 26.81 380 LEU A N 1
ATOM 2881 C CA . LEU A 1 380 ? 15.834 64.845 112.601 1.00 29.06 380 LEU A CA 1
ATOM 2882 C C . LEU A 1 380 ? 14.333 65.009 112.629 1.00 14.43 380 LEU A C 1
ATOM 2883 O O . LEU A 1 380 ? 13.580 64.063 112.460 1.00 32.55 380 LEU A O 1
ATOM 2888 N N . HIS A 1 381 ? 13.889 66.219 112.882 1.00 26.92 381 HIS A N 1
ATOM 2889 C CA . HIS A 1 381 ? 12.477 66.488 112.972 1.00 24.97 381 HIS A CA 1
ATOM 2890 C C . HIS A 1 381 ? 11.680 66.096 111.722 1.00 48.40 381 HIS A C 1
ATOM 2891 O O . HIS A 1 381 ? 10.452 65.879 111.734 1.00 28.19 381 HIS A O 1
ATOM 2898 N N . MET A 1 382 ? 12.384 66.047 110.604 1.00 37.50 382 MET A N 1
ATOM 2899 C CA . MET A 1 382 ? 11.728 65.726 109.341 1.00 30.56 382 MET A CA 1
ATOM 2900 C C . MET A 1 382 ? 11.883 64.254 109.057 1.00 38.10 382 MET A C 1
ATOM 2901 O O . MET A 1 382 ? 11.264 63.690 108.171 1.00 53.00 382 MET A O 1
ATOM 2906 N N . TYR A 1 383 ? 12.732 63.615 109.838 1.00 100.00 383 TYR A N 1
ATOM 2907 C CA . TYR A 1 383 ? 13.023 62.218 109.613 1.00 47.11 383 TYR A CA 1
ATOM 2908 C C . TYR A 1 383 ? 12.580 61.204 110.636 1.00 29.65 383 TYR A C 1
ATOM 2909 O O . TYR A 1 383 ? 11.433 60.771 110.661 1.00 41.50 383 TYR A O 1
ATOM 2918 N N . ASP A 1 384 ? 13.593 60.805 111.412 1.00 28.72 384 ASP A N 1
ATOM 2919 C CA . ASP A 1 384 ? 13.539 59.805 112.464 1.00 46.91 384 ASP A CA 1
ATOM 2920 C C . ASP A 1 384 ? 12.686 60.174 113.650 1.00 47.15 384 ASP A C 1
ATOM 2921 O O . ASP A 1 384 ? 12.206 59.284 114.355 1.00 51.94 384 ASP A O 1
ATOM 2926 N N . CYS A 1 385 ? 12.542 61.475 113.899 1.00 48.95 385 CYS A N 1
ATOM 2927 C CA . CYS A 1 385 ? 11.746 61.893 115.033 1.00 47.56 385 CYS A CA 1
ATOM 2928 C C . CYS A 1 385 ? 10.312 61.695 114.677 1.00 62.73 385 CYS A C 1
ATOM 2929 O O . CYS A 1 385 ? 9.491 61.294 115.487 1.00 40.03 385 CYS A O 1
ATOM 2932 N N . ALA A 1 386 ? 10.104 61.920 113.390 1.00 28.95 386 ALA A N 1
ATOM 2933 C CA . ALA A 1 386 ? 8.820 61.773 112.752 1.00 33.32 386 ALA A CA 1
ATOM 2934 C C . ALA A 1 386 ? 8.362 60.329 112.765 1.00 23.67 386 ALA A C 1
ATOM 2935 O O . ALA A 1 386 ? 7.233 59.996 113.135 1.00 60.42 386 ALA A O 1
ATOM 2937 N N . ARG A 1 387 ? 9.251 59.470 112.326 1.00 32.40 387 ARG A N 1
ATOM 2938 C CA . ARG A 1 387 ? 8.891 58.080 112.277 1.00 21.40 387 ARG A CA 1
ATOM 2939 C C . ARG A 1 387 ? 8.645 57.553 113.659 1.00 25.44 387 ARG A C 1
ATOM 2940 O O . ARG A 1 387 ? 7.594 56.958 113.920 1.00 30.89 387 ARG A O 1
ATOM 2948 N N . ALA A 1 388 ? 9.635 57.794 114.522 1.00 31.81 388 ALA A N 1
ATOM 2949 C CA . ALA A 1 388 ? 9.598 57.353 115.893 1.00 33.25 388 ALA A CA 1
ATOM 2950 C C . ALA A 1 388 ? 8.333 57.834 116.561 1.00 43.50 388 ALA A C 1
ATOM 2951 O O . ALA A 1 388 ? 7.508 57.071 117.053 1.00 33.05 388 ALA A O 1
ATOM 2953 N N . ASN A 1 389 ? 8.117 59.120 116.531 1.00 26.90 389 ASN A N 1
ATOM 2954 C CA . ASN A 1 389 ? 6.909 59.569 117.133 1.00 21.58 389 ASN A CA 1
ATOM 2955 C C . ASN A 1 389 ? 5.615 59.021 116.481 1.00 16.34 389 ASN A C 1
ATOM 2956 O O . ASN A 1 389 ? 4.820 58.298 117.064 1.00 28.44 389 ASN A O 1
ATOM 2961 N N . LYS A 1 390 ? 5.390 59.431 115.252 1.00 34.77 390 LYS A N 1
ATOM 2962 C CA . LYS A 1 390 ? 4.199 59.091 114.491 1.00 22.21 390 LYS A CA 1
ATOM 2963 C C . LYS A 1 390 ? 3.858 57.606 114.289 1.00 12.77 390 LYS A C 1
ATOM 2964 O O . LYS A 1 390 ? 2.686 57.264 114.308 1.00 15.52 390 LYS A O 1
ATOM 2970 N N . ALA A 1 391 ? 4.877 56.727 114.144 1.00 13.17 391 ALA A N 1
ATOM 2971 C CA . ALA A 1 391 ? 4.621 55.298 113.994 1.00 27.43 391 ALA A CA 1
ATOM 2972 C C . ALA A 1 391 ? 4.033 54.685 115.275 1.00 18.77 391 ALA A C 1
ATOM 2973 O O . ALA A 1 391 ? 3.005 53.977 115.211 1.00 19.51 391 ALA A O 1
ATOM 2975 N N . MET A 1 392 ? 4.644 55.027 116.445 1.00 18.04 392 MET A N 1
ATOM 2976 C CA . MET A 1 392 ? 4.191 54.561 117.760 1.00 14.42 392 MET A CA 1
ATOM 2977 C C . MET A 1 392 ? 2.841 55.121 118.132 1.00 9.24 392 MET A C 1
ATOM 2978 O O . MET A 1 392 ? 1.984 54.429 118.682 1.00 14.36 392 MET A O 1
ATOM 2983 N N . SER A 1 393 ? 2.678 56.411 117.772 1.00 22.80 393 SER A N 1
ATOM 2984 C CA . SER A 1 393 ? 1.462 57.192 118.007 1.00 23.02 393 SER A CA 1
ATOM 2985 C C . SER A 1 393 ? 0.290 56.671 117.257 1.00 23.69 393 SER A C 1
ATOM 2986 O O . SER A 1 393 ? -0.807 56.851 117.729 1.00 21.32 393 SER A O 1
ATOM 2989 N N . ALA A 1 394 ? 0.497 56.043 116.105 1.00 14.78 394 ALA A N 1
ATOM 2990 C CA . ALA A 1 394 ? -0.656 55.504 115.355 1.00 9.83 394 ALA A CA 1
ATOM 2991 C C . ALA A 1 394 ? -1.474 54.502 116.216 1.00 9.60 394 ALA A C 1
ATOM 2992 O O . ALA A 1 394 ? -2.653 54.219 116.004 1.00 14.98 394 ALA A O 1
ATOM 2994 N N . TRP A 1 395 ? -0.804 53.959 117.249 1.00 13.16 395 TRP A N 1
ATOM 2995 C CA . TRP A 1 395 ? -1.461 53.004 118.133 1.00 24.18 395 TRP A CA 1
ATOM 2996 C C . TRP A 1 395 ? -1.479 53.482 119.565 1.00 55.29 395 TRP A C 1
ATOM 2997 O O . TRP A 1 395 ? -1.532 52.690 120.485 1.00 19.14 395 TRP A O 1
ATOM 3008 N N . GLY A 1 396 ? -1.423 54.778 119.783 1.00 23.66 396 GLY A N 1
ATOM 3009 C CA . GLY A 1 396 ? -1.485 55.273 121.143 1.00 19.36 396 GLY A CA 1
ATOM 3010 C C . GLY A 1 396 ? -0.381 54.760 122.042 1.00 15.98 396 GLY A C 1
ATOM 3011 O O . GLY A 1 396 ? -0.616 54.381 123.181 1.00 26.91 396 GLY A O 1
ATOM 3012 N N . VAL A 1 397 ? 0.827 54.801 121.546 1.00 11.44 397 VAL A N 1
ATOM 3013 C CA . VAL A 1 397 ? 2.002 54.460 122.287 1.00 18.18 397 VAL A CA 1
ATOM 3014 C C . VAL A 1 397 ? 2.985 55.666 122.225 1.00 22.43 397 VAL A C 1
ATOM 3015 O O . VAL A 1 397 ? 3.288 56.201 121.129 1.00 17.68 397 VAL A O 1
ATOM 3019 N N . GLU A 1 398 ? 3.523 56.038 123.399 1.00 17.72 398 GLU A N 1
ATOM 3020 C CA . GLU A 1 398 ? 4.490 57.114 123.532 1.00 17.25 398 GLU A CA 1
ATOM 3021 C C . GLU A 1 398 ? 5.934 56.642 123.466 1.00 16.85 398 GLU A C 1
ATOM 3022 O O . GLU A 1 398 ? 6.275 55.715 124.181 1.00 21.57 398 GLU A O 1
ATOM 3028 N N . ALA A 1 399 ? 6.788 57.283 122.608 1.00 18.88 399 ALA A N 1
ATOM 3029 C CA . ALA A 1 399 ? 8.191 56.893 122.445 1.00 22.88 399 ALA A CA 1
ATOM 3030 C C . ALA A 1 399 ? 9.139 57.899 123.030 1.00 24.38 399 ALA A C 1
ATOM 3031 O O . ALA A 1 399 ? 9.039 59.076 122.736 1.00 42.83 399 ALA A O 1
ATOM 3033 N N . ARG A 1 400 ? 10.063 57.437 123.830 1.00 26.79 400 ARG A N 1
ATOM 3034 C CA . ARG A 1 400 ? 10.996 58.330 124.456 1.00 13.13 400 ARG A CA 1
ATOM 3035 C C . ARG A 1 400 ? 12.325 58.048 123.852 1.00 13.20 400 ARG A C 1
ATOM 3036 O O . ARG A 1 400 ? 12.550 56.899 123.473 1.00 16.56 400 ARG A O 1
ATOM 3044 N N . VAL A 1 401 ? 13.158 59.115 123.721 1.00 16.68 401 VAL A N 1
ATOM 3045 C CA . VAL A 1 401 ? 14.486 59.063 123.090 1.00 22.25 401 VAL A CA 1
ATOM 3046 C C . VAL A 1 401 ? 15.535 59.812 123.869 1.00 15.27 401 VAL A C 1
ATOM 3047 O O . VAL A 1 401 ? 15.824 60.992 123.602 1.00 16.80 401 VAL A O 1
ATOM 3051 N N . PRO A 1 402 ? 16.099 59.065 124.799 1.00 18.83 402 PRO A N 1
ATOM 3052 C CA . PRO A 1 402 ? 17.110 59.496 125.743 1.00 26.66 402 PRO A CA 1
ATOM 3053 C C . PRO A 1 402 ? 18.333 60.127 125.141 1.00 50.83 402 PRO A C 1
ATOM 3054 O O . PRO A 1 402 ? 18.895 61.113 125.666 1.00 18.71 402 PRO A O 1
ATOM 3058 N N . PHE A 1 403 ? 18.736 59.563 124.017 1.00 20.98 403 PHE A N 1
ATOM 3059 C CA . PHE A 1 403 ? 19.898 60.110 123.363 1.00 9.79 403 PHE A CA 1
ATOM 3060 C C . PHE A 1 403 ? 19.658 61.550 122.878 1.00 56.83 403 PHE A C 1
ATOM 3061 O O . PHE A 1 403 ? 20.605 62.233 122.581 1.00 24.15 403 PHE A O 1
ATOM 3069 N N . LEU A 1 404 ? 18.411 62.017 122.756 1.00 31.76 404 LEU A N 1
ATOM 3070 C CA . LEU A 1 404 ? 18.140 63.346 122.249 1.00 24.92 404 LEU A CA 1
ATOM 3071 C C . LEU A 1 404 ? 17.736 64.308 123.338 1.00 23.67 404 LEU A C 1
ATOM 3072 O O . LEU A 1 404 ? 17.194 65.394 123.132 1.00 18.18 404 LEU A O 1
ATOM 3077 N N . ASP A 1 405 ? 17.960 63.902 124.539 1.00 15.49 405 ASP A N 1
ATOM 3078 C CA . ASP A 1 405 ? 17.601 64.787 125.614 1.00 7.14 405 ASP A CA 1
ATOM 3079 C C . ASP A 1 405 ? 18.535 66.011 125.521 1.00 16.59 405 ASP A C 1
ATOM 3080 O O . ASP A 1 405 ? 19.726 65.893 125.224 1.00 29.40 405 ASP A O 1
ATOM 3085 N N . LYS A 1 406 ? 17.983 67.202 125.765 1.00 26.30 406 LYS A N 1
ATOM 3086 C CA . LYS A 1 406 ? 18.664 68.508 125.736 1.00 27.16 406 LYS A CA 1
ATOM 3087 C C . LYS A 1 406 ? 19.993 68.594 126.473 1.00 31.47 406 LYS A C 1
ATOM 3088 O O . LYS A 1 406 ? 21.013 69.082 125.978 1.00 25.98 406 LYS A O 1
ATOM 3094 N N . LYS A 1 407 ? 19.937 68.150 127.721 1.00 16.64 407 LYS A N 1
ATOM 3095 C CA . LYS A 1 407 ? 21.055 68.100 128.652 1.00 14.33 407 LYS A CA 1
ATOM 3096 C C . LYS A 1 407 ? 22.115 67.080 128.229 1.00 41.55 407 LYS A C 1
ATOM 3097 O O . LYS A 1 407 ? 23.306 67.331 128.290 1.00 21.71 407 LYS A O 1
ATOM 3103 N N . PHE A 1 408 ? 21.687 65.904 127.771 1.00 32.79 408 PHE A N 1
ATOM 3104 C CA . PHE A 1 408 ? 22.605 64.876 127.290 1.00 34.12 408 PHE A CA 1
ATOM 3105 C C . PHE A 1 408 ? 23.356 65.368 126.043 1.00 18.98 408 PHE A C 1
ATOM 3106 O O . PHE A 1 408 ? 24.557 65.105 125.846 1.00 28.51 408 PHE A O 1
ATOM 3114 N N . LEU A 1 409 ? 22.586 66.059 125.182 1.00 19.14 409 LEU A N 1
ATOM 3115 C CA . LEU A 1 409 ? 23.063 66.629 123.939 1.00 22.27 409 LEU A CA 1
ATOM 3116 C C . LEU A 1 409 ? 24.210 67.625 124.190 1.00 20.16 409 LEU A C 1
ATOM 3117 O O . LEU A 1 409 ? 25.203 67.779 123.447 1.00 28.87 409 LEU A O 1
ATOM 3122 N N . ASP A 1 410 ? 24.090 68.322 125.305 1.00 37.11 410 ASP A N 1
ATOM 3123 C CA . ASP A 1 410 ? 25.091 69.306 125.660 1.00 30.15 410 ASP A CA 1
ATOM 3124 C C . ASP A 1 410 ? 26.419 68.672 126.025 1.00 30.96 410 ASP A C 1
ATOM 3125 O O . ASP A 1 410 ? 27.504 69.179 125.788 1.00 33.86 410 ASP A O 1
ATOM 3130 N N . VAL A 1 411 ? 26.365 67.527 126.664 1.00 32.48 411 VAL A N 1
ATOM 3131 C CA . VAL A 1 411 ? 27.607 66.890 127.013 1.00 15.26 411 VAL A CA 1
ATOM 3132 C C . VAL A 1 411 ? 28.131 66.198 125.771 1.00 20.81 411 VAL A C 1
ATOM 3133 O O . VAL A 1 411 ? 29.206 66.521 125.269 1.00 22.68 411 VAL A O 1
ATOM 3137 N N . ALA A 1 412 ? 27.314 65.288 125.233 1.00 19.21 412 ALA A N 1
ATOM 3138 C CA . ALA A 1 412 ? 27.685 64.567 124.020 1.00 19.98 412 ALA A CA 1
ATOM 3139 C C . ALA A 1 412 ? 28.135 65.435 122.827 1.00 27.83 412 ALA A C 1
ATOM 3140 O O . ALA A 1 412 ? 28.997 65.045 122.023 1.00 20.24 412 ALA A O 1
ATOM 3142 N N . MET A 1 413 ? 27.527 66.615 122.685 1.00 38.05 413 MET A N 1
ATOM 3143 C CA . MET A 1 413 ? 27.845 67.486 121.564 1.00 25.60 413 MET A CA 1
ATOM 3144 C C . MET A 1 413 ? 29.078 68.321 121.761 1.00 100.00 413 MET A C 1
ATOM 3145 O O . MET A 1 413 ? 29.647 68.866 120.794 1.00 24.74 413 MET A O 1
ATOM 3150 N N . ARG A 1 414 ? 29.491 68.357 123.022 1.00 32.22 414 ARG A N 1
ATOM 3151 C CA . ARG A 1 414 ? 30.657 69.116 123.438 1.00 40.00 414 ARG A CA 1
ATOM 3152 C C . ARG A 1 414 ? 31.946 68.328 123.653 1.00 58.36 414 ARG A C 1
ATOM 3153 O O . ARG A 1 414 ? 32.974 68.862 124.040 1.00 42.04 414 ARG A O 1
ATOM 3161 N N . ILE A 1 415 ? 31.947 67.046 123.418 1.00 26.78 415 ILE A N 1
ATOM 3162 C CA . ILE A 1 415 ? 33.205 66.391 123.596 1.00 44.27 415 ILE A CA 1
ATOM 3163 C C . ILE A 1 415 ? 34.006 66.575 122.307 1.00 25.07 415 ILE A C 1
ATOM 3164 O O . ILE A 1 415 ? 33.501 67.049 121.285 1.00 34.46 415 ILE A O 1
ATOM 3169 N N . ASN A 1 416 ? 35.258 66.211 122.355 1.00 27.08 416 ASN A N 1
ATOM 3170 C CA . ASN A 1 416 ? 36.060 66.367 121.187 1.00 28.44 416 ASN A CA 1
ATOM 3171 C C . ASN A 1 416 ? 35.533 65.530 120.060 1.00 41.97 416 ASN A C 1
ATOM 3172 O O . ASN A 1 416 ? 35.592 64.318 120.081 1.00 32.06 416 ASN A O 1
ATOM 3177 N N . PRO A 1 417 ? 35.073 66.196 119.032 1.00 46.32 417 PRO A N 1
ATOM 3178 C CA . PRO A 1 417 ? 34.545 65.526 117.873 1.00 39.70 417 PRO A CA 1
ATOM 3179 C C . PRO A 1 417 ? 35.586 64.637 117.246 1.00 43.40 417 PRO A C 1
ATOM 3180 O O . PRO A 1 417 ? 35.371 63.887 116.292 1.00 48.74 417 PRO A O 1
ATOM 3184 N N . GLN A 1 418 ? 36.778 64.774 117.727 1.00 31.85 418 GLN A N 1
ATOM 3185 C CA . GLN A 1 418 ? 37.837 64.000 117.146 1.00 35.62 418 GLN A CA 1
ATOM 3186 C C . GLN A 1 418 ? 37.750 62.582 117.664 1.00 72.40 418 GLN A C 1
ATOM 3187 O O . GLN A 1 418 ? 38.307 61.629 117.108 1.00 41.61 418 GLN A O 1
ATOM 3193 N N . ASP A 1 419 ? 37.000 62.470 118.745 1.00 44.50 419 ASP A N 1
ATOM 3194 C CA . ASP A 1 419 ? 36.766 61.198 119.404 1.00 32.57 419 ASP A CA 1
ATOM 3195 C C . ASP A 1 419 ? 35.600 60.472 118.751 1.00 28.04 419 ASP A C 1
ATOM 3196 O O . ASP A 1 419 ? 35.287 59.338 119.050 1.00 44.39 419 ASP A O 1
ATOM 3201 N N . LYS A 1 420 ? 34.982 61.166 117.802 1.00 28.49 420 LYS A N 1
ATOM 3202 C CA . LYS A 1 420 ? 33.856 60.662 117.083 1.00 62.64 420 LYS A CA 1
ATOM 3203 C C . LYS A 1 420 ? 34.334 60.036 115.796 1.00 60.21 420 LYS A C 1
ATOM 3204 O O . LYS A 1 420 ? 33.656 59.219 115.174 1.00 39.98 420 LYS A O 1
ATOM 3210 N N . MET A 1 421 ? 35.566 60.389 115.450 1.00 22.74 421 MET A N 1
ATOM 3211 C CA . MET A 1 421 ? 36.194 59.890 114.237 1.00 24.41 421 MET A CA 1
ATOM 3212 C C . MET A 1 421 ? 36.367 58.350 114.160 1.00 32.68 421 MET A C 1
ATOM 3213 O O . MET A 1 421 ? 36.817 57.712 115.113 1.00 78.93 421 MET A O 1
ATOM 3218 N N . CYS A 1 422 ? 36.004 57.778 113.000 1.00 36.06 422 CYS A N 1
ATOM 3219 C CA . CYS A 1 422 ? 36.041 56.338 112.728 1.00 29.28 422 CYS A CA 1
ATOM 3220 C C . CYS A 1 422 ? 36.533 55.982 111.321 1.00 61.92 422 CYS A C 1
ATOM 3221 O O . CYS A 1 422 ? 37.533 56.482 110.804 1.00 100.00 422 CYS A O 1
ATOM 3224 N N . LYS A 1 426 ? 38.319 53.850 115.332 1.00 38.38 426 LYS A N 1
ATOM 3225 C CA . LYS A 1 426 ? 38.218 52.691 114.436 1.00 54.83 426 LYS A CA 1
ATOM 3226 C C . LYS A 1 426 ? 36.767 52.317 114.167 1.00 100.00 426 LYS A C 1
ATOM 3227 O O . LYS A 1 426 ? 36.291 52.495 113.053 1.00 62.39 426 LYS A O 1
ATOM 3229 N N . MET A 1 427 ? 36.042 51.804 115.170 1.00 38.56 427 MET A N 1
ATOM 3230 C CA . MET A 1 427 ? 34.634 51.475 114.944 1.00 41.22 427 MET A CA 1
ATOM 3231 C C . MET A 1 427 ? 33.809 52.760 114.983 1.00 23.42 427 MET A C 1
ATOM 3232 O O . MET A 1 427 ? 34.221 53.735 115.606 1.00 60.75 427 MET A O 1
ATOM 3237 N N . GLU A 1 428 ? 32.639 52.751 114.370 1.00 49.59 428 GLU A N 1
ATOM 3238 C CA . GLU A 1 428 ? 31.757 53.913 114.333 1.00 36.36 428 GLU A CA 1
ATOM 3239 C C . GLU A 1 428 ? 31.556 54.703 115.630 1.00 47.38 428 GLU A C 1
ATOM 3240 O O . GLU A 1 428 ? 31.944 55.893 115.717 1.00 62.92 428 GLU A O 1
ATOM 3246 N N . LYS A 1 429 ? 30.904 54.053 116.602 1.00 42.69 429 LYS A N 1
ATOM 3247 C CA . LYS A 1 429 ? 30.592 54.672 117.895 1.00 34.25 429 LYS A CA 1
ATOM 3248 C C . LYS A 1 429 ? 31.474 54.083 118.991 1.00 49.56 429 LYS A C 1
ATOM 3249 O O . LYS A 1 429 ? 31.001 53.653 120.046 1.00 48.55 429 LYS A O 1
ATOM 3255 N N . HIS A 1 430 ? 32.779 54.062 118.718 1.00 37.67 430 HIS A N 1
ATOM 3256 C CA . HIS A 1 430 ? 33.766 53.512 119.645 1.00 32.14 430 HIS A CA 1
ATOM 3257 C C . HIS A 1 430 ? 33.620 53.949 121.116 1.00 40.58 430 HIS A C 1
ATOM 3258 O O . HIS A 1 430 ? 33.565 53.135 122.053 1.00 26.09 430 HIS A O 1
ATOM 3265 N N . ILE A 1 431 ? 33.584 55.277 121.272 1.00 43.36 431 ILE A N 1
ATOM 3266 C CA . ILE A 1 431 ? 33.484 55.948 122.556 1.00 36.21 431 ILE A CA 1
ATOM 3267 C C . ILE A 1 431 ? 32.272 55.464 123.292 1.00 27.96 431 ILE A C 1
ATOM 3268 O O . ILE A 1 431 ? 32.331 55.128 124.481 1.00 45.46 431 ILE A O 1
ATOM 3273 N N . LEU A 1 432 ? 31.163 55.458 122.560 1.00 22.65 432 LEU A N 1
ATOM 3274 C CA . LEU A 1 432 ? 29.934 55.027 123.171 1.00 35.48 432 LEU A CA 1
ATOM 3275 C C . LEU A 1 432 ? 30.084 53.602 123.645 1.00 21.91 432 LEU A C 1
ATOM 3276 O O . LEU A 1 432 ? 29.658 53.274 124.734 1.00 31.75 432 LEU A O 1
ATOM 3281 N N . ARG A 1 433 ? 30.741 52.784 122.833 1.00 40.37 433 ARG A N 1
ATOM 3282 C CA . ARG A 1 433 ? 30.993 51.393 123.145 1.00 27.51 433 ARG A CA 1
ATOM 3283 C C . ARG A 1 433 ? 31.862 51.262 124.388 1.00 34.21 433 ARG A C 1
ATOM 3284 O O . ARG A 1 433 ? 31.569 50.477 125.307 1.00 29.58 433 ARG A O 1
ATOM 3292 N N . GLU A 1 434 ? 32.939 52.047 124.400 1.00 35.21 434 GLU A N 1
ATOM 3293 C CA . GLU A 1 434 ? 33.873 52.078 125.522 1.00 30.84 434 GLU A CA 1
ATOM 3294 C C . GLU A 1 434 ? 33.131 52.426 126.774 1.00 25.93 434 GLU A C 1
ATOM 3295 O O . GLU A 1 434 ? 33.371 51.886 127.852 1.00 45.50 434 GLU A O 1
ATOM 3301 N N . CYS A 1 435 ? 32.261 53.405 126.600 1.00 24.19 435 CYS A N 1
ATOM 3302 C CA . CYS A 1 435 ? 31.471 53.912 127.685 1.00 21.44 435 CYS A CA 1
ATOM 3303 C C . CYS A 1 435 ? 30.428 52.927 128.205 1.00 64.78 435 CYS A C 1
ATOM 3304 O O . CYS A 1 435 ? 30.132 52.946 129.386 1.00 29.53 435 CYS A O 1
ATOM 3307 N N . PHE A 1 436 ? 29.836 52.096 127.341 1.00 44.21 436 PHE A N 1
ATOM 3308 C CA . PHE A 1 436 ? 28.798 51.191 127.808 1.00 36.02 436 PHE A CA 1
ATOM 3309 C C . PHE A 1 436 ? 29.177 49.736 127.736 1.00 61.77 436 PHE A C 1
ATOM 3310 O O . PHE A 1 436 ? 28.357 48.846 127.962 1.00 58.52 436 PHE A O 1
ATOM 3318 N N . GLU A 1 437 ? 30.449 49.533 127.448 1.00 32.82 437 GLU A N 1
ATOM 3319 C CA . GLU A 1 437 ? 31.019 48.201 127.334 1.00 44.92 437 GLU A CA 1
ATOM 3320 C C . GLU A 1 437 ? 30.578 47.264 128.461 1.00 35.68 437 GLU A C 1
ATOM 3321 O O . GLU A 1 437 ? 30.176 46.132 128.219 1.00 43.71 437 GLU A O 1
ATOM 3327 N N . ALA A 1 438 ? 30.636 47.757 129.696 1.00 36.77 438 ALA A N 1
ATOM 3328 C CA . ALA A 1 438 ? 30.286 46.990 130.877 1.00 41.65 438 ALA A CA 1
ATOM 3329 C C . ALA A 1 438 ? 28.906 46.322 130.879 1.00 78.81 438 ALA A C 1
ATOM 3330 O O . ALA A 1 438 ? 28.727 45.154 131.242 1.00 38.03 438 ALA A O 1
ATOM 3332 N N . TYR A 1 439 ? 27.917 47.094 130.496 1.00 44.00 439 TYR A N 1
ATOM 3333 C CA . TYR A 1 439 ? 26.556 46.633 130.522 1.00 16.27 439 TYR A CA 1
ATOM 3334 C C . TYR A 1 439 ? 26.262 45.398 129.718 1.00 40.81 439 TYR A C 1
ATOM 3335 O O . TYR A 1 439 ? 25.463 44.563 130.130 1.00 82.00 439 TYR A O 1
ATOM 3344 N N . LEU A 1 440 ? 26.852 45.327 128.528 1.00 42.80 440 LEU A N 1
ATOM 3345 C CA . LEU A 1 440 ? 26.524 44.248 127.605 1.00 34.84 440 LEU A CA 1
ATOM 3346 C C . LEU A 1 440 ? 27.592 43.233 127.332 1.00 38.25 440 LEU A C 1
ATOM 3347 O O . LEU A 1 440 ? 28.751 43.441 127.705 1.00 46.23 440 LEU A O 1
ATOM 3352 N N . PRO A 1 441 ? 27.136 42.179 126.616 1.00 28.90 441 PRO A N 1
ATOM 3353 C CA . PRO A 1 441 ? 27.943 41.068 126.113 1.00 74.72 441 PRO A CA 1
ATOM 3354 C C . PRO A 1 441 ? 28.786 41.633 125.003 1.00 32.26 441 PRO A C 1
ATOM 3355 O O . PRO A 1 441 ? 28.256 42.219 124.049 1.00 49.88 441 PRO A O 1
ATOM 3359 N N . ALA A 1 442 ? 30.087 41.482 125.156 1.00 34.64 442 ALA A N 1
ATOM 3360 C CA . ALA A 1 442 ? 31.066 42.033 124.231 1.00 32.79 442 ALA A CA 1
ATOM 3361 C C . ALA A 1 442 ? 30.741 41.908 122.750 1.00 50.30 442 ALA A C 1
ATOM 3362 O O . ALA A 1 442 ? 31.092 42.762 121.949 1.00 23.19 442 ALA A O 1
ATOM 3364 N N . SER A 1 443 ? 30.093 40.810 122.404 1.00 36.00 443 SER A N 1
ATOM 3365 C CA . SER A 1 443 ? 29.715 40.529 121.053 1.00 31.20 443 SER A CA 1
ATOM 3366 C C . SER A 1 443 ? 28.895 41.686 120.617 1.00 35.33 443 SER A C 1
ATOM 3367 O O . SER A 1 443 ? 29.066 42.167 119.517 1.00 60.82 443 SER A O 1
ATOM 3370 N N . VAL A 1 444 ? 28.031 42.122 121.538 1.00 27.73 444 VAL A N 1
ATOM 3371 C CA . VAL A 1 444 ? 27.144 43.255 121.306 1.00 44.41 444 VAL A CA 1
ATOM 3372 C C . VAL A 1 444 ? 27.880 44.597 121.201 1.00 29.06 444 VAL A C 1
ATOM 3373 O O . VAL A 1 444 ? 27.774 45.329 120.221 1.00 35.16 444 VAL A O 1
ATOM 3377 N N . ALA A 1 445 ? 28.637 44.895 122.240 1.00 35.75 445 ALA A N 1
ATOM 3378 C CA . ALA A 1 445 ? 29.365 46.136 122.347 1.00 33.21 445 ALA A CA 1
ATOM 3379 C C . ALA A 1 445 ? 30.256 46.427 121.175 1.00 30.54 445 ALA A C 1
ATOM 3380 O O . ALA A 1 445 ? 30.453 47.594 120.801 1.00 34.16 445 ALA A O 1
ATOM 3382 N N . TRP A 1 446 ? 30.854 45.391 120.625 1.00 46.39 446 TRP A N 1
ATOM 3383 C CA . TRP A 1 446 ? 31.758 45.661 119.519 1.00 29.12 446 TRP A CA 1
ATOM 3384 C C . TRP A 1 446 ? 31.235 45.205 118.193 1.00 31.39 446 TRP A C 1
ATOM 3385 O O . TRP A 1 446 ? 31.975 44.974 117.247 1.00 48.94 446 TRP A O 1
ATOM 3396 N N . ARG A 1 447 ? 29.914 45.129 118.174 1.00 35.53 447 ARG A N 1
ATOM 3397 C CA . ARG A 1 447 ? 29.200 44.741 117.008 1.00 66.32 447 ARG A CA 1
ATOM 3398 C C . ARG A 1 447 ? 29.099 45.898 116.021 1.00 41.92 447 ARG A C 1
ATOM 3399 O O . ARG A 1 447 ? 28.438 46.910 116.298 1.00 63.82 447 ARG A O 1
ATOM 3407 N N . GLN A 1 448 ? 29.757 45.686 114.862 1.00 40.40 448 GLN A N 1
ATOM 3408 C CA . GLN A 1 448 ? 29.735 46.610 113.732 1.00 100.00 448 GLN A CA 1
ATOM 3409 C C . GLN A 1 448 ? 28.473 46.385 112.908 1.00 41.17 448 GLN A C 1
ATOM 3410 O O . GLN A 1 448 ? 27.799 45.362 113.013 1.00 100.00 448 GLN A O 1
ATOM 3416 N N . LYS A 1 449 ? 28.196 47.345 112.038 1.00 69.13 449 LYS A N 1
ATOM 3417 C CA . LYS A 1 449 ? 27.048 47.217 111.178 1.00 46.72 449 LYS A CA 1
ATOM 3418 C C . LYS A 1 449 ? 27.500 46.781 109.803 1.00 55.48 449 LYS A C 1
ATOM 3419 O O . LYS A 1 449 ? 28.664 46.945 109.441 1.00 44.59 449 LYS A O 1
ATOM 3425 N N . GLU A 1 450 ? 26.575 46.151 109.091 1.00 66.16 450 GLU A N 1
ATOM 3426 C CA . GLU A 1 450 ? 26.911 45.687 107.792 1.00 30.46 450 GLU A CA 1
ATOM 3427 C C . GLU A 1 450 ? 26.039 46.131 106.691 1.00 40.62 450 GLU A C 1
ATOM 3428 O O . GLU A 1 450 ? 24.842 46.032 106.818 1.00 35.42 450 GLU A O 1
ATOM 3434 N N . GLN A 1 451 ? 26.670 46.578 105.622 1.00 27.53 451 GLN A N 1
ATOM 3435 C CA . GLN A 1 451 ? 25.892 47.047 104.507 1.00 61.03 451 GLN A CA 1
ATOM 3436 C C . GLN A 1 451 ? 24.845 46.093 103.964 1.00 58.96 451 GLN A C 1
ATOM 3437 O O . GLN A 1 451 ? 23.682 46.439 103.752 1.00 51.06 451 GLN A O 1
ATOM 3443 N N . PHE A 1 452 ? 25.354 44.904 103.680 1.00 57.52 452 PHE A N 1
ATOM 3444 C CA . PHE A 1 452 ? 24.666 43.833 103.018 1.00 55.75 452 PHE A CA 1
ATOM 3445 C C . PHE A 1 452 ? 23.776 42.898 103.829 1.00 77.71 452 PHE A C 1
ATOM 3446 O O . PHE A 1 452 ? 23.502 41.759 103.438 1.00 100.00 452 PHE A O 1
ATOM 3454 N N . SER A 1 453 ? 23.292 43.445 104.951 1.00 53.36 453 SER A N 1
ATOM 3455 C CA . SER A 1 453 ? 22.368 42.784 105.875 1.00 100.00 453 SER A CA 1
ATOM 3456 C C . SER A 1 453 ? 21.202 43.714 106.304 1.00 39.90 453 SER A C 1
ATOM 3457 O O . SER A 1 453 ? 21.431 44.850 106.737 1.00 71.27 453 SER A O 1
ATOM 3460 N N . ASP A 1 454 ? 19.946 43.241 106.162 1.00 100.00 454 ASP A N 1
ATOM 3461 C CA . ASP A 1 454 ? 18.713 43.992 106.516 1.00 32.36 454 ASP A CA 1
ATOM 3462 C C . ASP A 1 454 ? 18.074 43.484 107.805 1.00 41.54 454 ASP A C 1
ATOM 3463 O O . ASP A 1 454 ? 17.483 42.400 107.853 1.00 100.00 454 ASP A O 1
ATOM 3468 N N . GLY A 1 455 ? 18.209 44.282 108.858 1.00 35.24 455 GLY A N 1
ATOM 3469 C CA . GLY A 1 455 ? 17.749 43.945 110.202 1.00 10.44 455 GLY A CA 1
ATOM 3470 C C . GLY A 1 455 ? 16.421 43.259 110.342 1.00 18.51 455 GLY A C 1
ATOM 3471 O O . GLY A 1 455 ? 16.293 42.229 111.033 1.00 26.80 455 GLY A O 1
ATOM 3472 N N . VAL A 1 456 ? 15.450 43.876 109.684 1.00 18.13 456 VAL A N 1
ATOM 3473 C CA . VAL A 1 456 ? 14.062 43.424 109.684 1.00 21.68 456 VAL A CA 1
ATOM 3474 C C . VAL A 1 456 ? 13.790 42.229 108.769 1.00 13.46 456 VAL A C 1
ATOM 3475 O O . VAL A 1 456 ? 12.792 41.505 108.876 1.00 17.53 456 VAL A O 1
ATOM 3479 N N . GLY A 1 457 ? 14.719 42.031 107.866 1.00 19.21 457 GLY A N 1
ATOM 3480 C CA . GLY A 1 457 ? 14.634 40.934 106.933 1.00 22.55 457 GLY A CA 1
ATOM 3481 C C . GLY A 1 457 ? 14.685 41.432 105.501 1.00 24.38 457 GLY A C 1
ATOM 3482 O O . GLY A 1 457 ? 13.862 42.203 105.037 1.00 15.63 457 GLY A O 1
ATOM 3483 N N . TYR A 1 458 ? 15.683 40.949 104.798 1.00 18.22 458 TYR A N 1
ATOM 3484 C CA . TYR A 1 458 ? 15.874 41.292 103.413 1.00 32.20 458 TYR A CA 1
ATOM 3485 C C . TYR A 1 458 ? 14.651 41.293 102.486 1.00 19.28 458 TYR A C 1
ATOM 3486 O O . TYR A 1 458 ? 14.581 42.043 101.510 1.00 33.46 458 TYR A O 1
ATOM 3495 N N . SER A 1 459 ? 13.707 40.410 102.736 1.00 23.11 459 SER A N 1
ATOM 3496 C CA . SER A 1 459 ? 12.527 40.269 101.900 1.00 29.05 459 SER A CA 1
ATOM 3497 C C . SER A 1 459 ? 11.618 41.486 101.938 1.00 32.05 459 SER A C 1
ATOM 3498 O O . SER A 1 459 ? 10.876 41.775 101.000 1.00 36.20 459 SER A O 1
ATOM 3501 N N . TRP A 1 460 ? 11.657 42.201 103.051 1.00 32.40 460 TRP A N 1
ATOM 3502 C CA . TRP A 1 460 ? 10.807 43.366 103.169 1.00 27.45 460 TRP A CA 1
ATOM 3503 C C . TRP A 1 460 ? 10.996 44.369 102.011 1.00 13.56 460 TRP A C 1
ATOM 3504 O O . TRP A 1 460 ? 10.144 44.582 101.166 1.00 12.22 460 TRP A O 1
ATOM 3515 N N . ILE A 1 461 ? 12.161 44.958 101.925 1.00 20.02 461 ILE A N 1
ATOM 3516 C CA . ILE A 1 461 ? 12.374 45.875 100.837 1.00 30.00 461 ILE A CA 1
ATOM 3517 C C . ILE A 1 461 ? 12.257 45.259 99.468 1.00 30.82 461 ILE A C 1
ATOM 3518 O O . ILE A 1 461 ? 11.653 45.821 98.567 1.00 54.14 461 ILE A O 1
ATOM 3523 N N . ASP A 1 462 ? 12.870 44.111 99.348 1.00 24.10 462 ASP A N 1
ATOM 3524 C CA . ASP A 1 462 ? 12.883 43.348 98.125 1.00 67.25 462 ASP A CA 1
ATOM 3525 C C . ASP A 1 462 ? 11.492 43.244 97.552 1.00 30.40 462 ASP A C 1
ATOM 3526 O O . ASP A 1 462 ? 11.298 43.374 96.361 1.00 34.23 462 ASP A O 1
ATOM 3531 N N . THR A 1 463 ? 10.529 43.044 98.437 1.00 22.31 463 THR A N 1
ATOM 3532 C CA . THR A 1 463 ? 9.161 42.931 98.034 1.00 9.33 463 THR A CA 1
ATOM 3533 C C . THR A 1 463 ? 8.571 44.293 97.785 1.00 19.41 463 THR A C 1
ATOM 3534 O O . THR A 1 463 ? 7.705 44.468 96.934 1.00 29.03 463 THR A O 1
ATOM 3538 N N . LEU A 1 464 ? 9.047 45.264 98.554 1.00 21.41 464 LEU A N 1
ATOM 3539 C CA . LEU A 1 464 ? 8.547 46.603 98.366 1.00 19.41 464 LEU A CA 1
ATOM 3540 C C . LEU A 1 464 ? 8.946 47.041 96.976 1.00 15.40 464 LEU A C 1
ATOM 3541 O O . LEU A 1 464 ? 8.154 47.635 96.275 1.00 32.84 464 LEU A O 1
ATOM 3546 N N . LYS A 1 465 ? 10.197 46.799 96.589 1.00 18.53 465 LYS A N 1
ATOM 3547 C CA . LYS A 1 465 ? 10.637 47.232 95.272 1.00 24.84 465 LYS A CA 1
ATOM 3548 C C . LYS A 1 465 ? 9.869 46.551 94.148 1.00 38.30 465 LYS A C 1
ATOM 3549 O O . LYS A 1 465 ? 9.420 47.149 93.172 1.00 81.45 465 LYS A O 1
ATOM 3555 N N . GLU A 1 466 ? 9.739 45.263 94.338 1.00 22.12 466 GLU A N 1
ATOM 3556 C CA . GLU A 1 466 ? 9.073 44.359 93.438 1.00 31.29 466 GLU A CA 1
ATOM 3557 C C . GLU A 1 466 ? 7.649 44.772 93.136 1.00 36.35 466 GLU A C 1
ATOM 3558 O O . GLU A 1 466 ? 7.156 44.730 92.015 1.00 30.40 466 GLU A O 1
ATOM 3564 N N . VAL A 1 467 ? 6.971 45.168 94.180 1.00 19.15 467 VAL A N 1
ATOM 3565 C CA . VAL A 1 467 ? 5.599 45.572 94.078 1.00 13.62 467 VAL A CA 1
ATOM 3566 C C . VAL A 1 467 ? 5.458 46.886 93.309 1.00 17.95 467 VAL A C 1
ATOM 3567 O O . VAL A 1 467 ? 4.533 47.080 92.525 1.00 24.87 467 VAL A O 1
ATOM 3571 N N . ALA A 1 468 ? 6.399 47.784 93.541 1.00 22.70 468 ALA A N 1
ATOM 3572 C CA . ALA A 1 468 ? 6.382 49.072 92.905 1.00 24.40 468 ALA A CA 1
ATOM 3573 C C . ALA A 1 468 ? 6.609 48.931 91.436 1.00 31.85 468 ALA A C 1
ATOM 3574 O O . ALA A 1 468 ? 5.976 49.614 90.639 1.00 31.15 468 ALA A O 1
ATOM 3576 N N . ALA A 1 469 ? 7.556 48.067 91.099 1.00 48.69 469 ALA A N 1
ATOM 3577 C CA . ALA A 1 469 ? 7.895 47.826 89.715 1.00 27.20 469 ALA A CA 1
ATOM 3578 C C . ALA A 1 469 ? 6.688 47.324 88.965 1.00 35.09 469 ALA A C 1
ATOM 3579 O O . ALA A 1 469 ? 6.386 47.720 87.841 1.00 51.64 469 ALA A O 1
ATOM 3581 N N . GLN A 1 470 ? 5.959 46.455 89.627 1.00 28.93 470 GLN A N 1
ATOM 3582 C CA . GLN A 1 470 ? 4.800 45.867 88.991 1.00 30.72 470 GLN A CA 1
ATOM 3583 C C . GLN A 1 470 ? 3.598 46.787 88.928 1.00 49.09 470 GLN A C 1
ATOM 3584 O O . GLN A 1 470 ? 2.650 46.601 88.173 1.00 53.80 470 GLN A O 1
ATOM 3590 N N . GLN A 1 471 ? 3.623 47.818 89.724 1.00 35.64 471 GLN A N 1
ATOM 3591 C CA . GLN A 1 471 ? 2.446 48.639 89.742 1.00 37.45 471 GLN A CA 1
ATOM 3592 C C . GLN A 1 471 ? 2.587 49.975 89.062 1.00 33.25 471 GLN A C 1
ATOM 3593 O O . GLN A 1 471 ? 1.597 50.660 88.820 1.00 50.11 471 GLN A O 1
ATOM 3599 N N . VAL A 1 472 ? 3.822 50.342 88.748 1.00 29.53 472 VAL A N 1
ATOM 3600 C CA . VAL A 1 472 ? 4.040 51.640 88.141 1.00 35.96 472 VAL A CA 1
ATOM 3601 C C . VAL A 1 472 ? 4.643 51.477 86.783 1.00 30.52 472 VAL A C 1
ATOM 3602 O O . VAL A 1 472 ? 5.647 50.809 86.652 1.00 29.91 472 VAL A O 1
ATOM 3606 N N . SER A 1 473 ? 4.033 52.091 85.785 1.00 44.36 473 SER A N 1
ATOM 3607 C CA . SER A 1 473 ? 4.553 51.961 84.444 1.00 23.23 473 SER A CA 1
ATOM 3608 C C . SER A 1 473 ? 5.738 52.805 84.198 1.00 26.84 473 SER A C 1
ATOM 3609 O O . SER A 1 473 ? 5.988 53.812 84.847 1.00 24.52 473 SER A O 1
ATOM 3612 N N . ASP A 1 474 ? 6.470 52.352 83.212 1.00 31.63 474 ASP A N 1
ATOM 3613 C CA . ASP A 1 474 ? 7.660 53.046 82.831 1.00 37.25 474 ASP A CA 1
ATOM 3614 C C . ASP A 1 474 ? 7.332 54.475 82.430 1.00 46.46 474 ASP A C 1
ATOM 3615 O O . ASP A 1 474 ? 8.020 55.436 82.751 1.00 40.51 474 ASP A O 1
ATOM 3620 N N . GLN A 1 475 ? 6.237 54.591 81.720 1.00 33.14 475 GLN A N 1
ATOM 3621 C CA . GLN A 1 475 ? 5.802 55.864 81.248 1.00 30.89 475 GLN A CA 1
ATOM 3622 C C . GLN A 1 475 ? 5.351 56.770 82.363 1.00 38.01 475 GLN A C 1
ATOM 3623 O O . GLN A 1 475 ? 5.676 57.962 82.342 1.00 33.57 475 GLN A O 1
ATOM 3629 N N . GLN A 1 476 ? 4.583 56.187 83.304 1.00 25.00 476 GLN A N 1
ATOM 3630 C CA . GLN A 1 476 ? 4.050 56.976 84.416 1.00 16.64 476 GLN A CA 1
ATOM 3631 C C . GLN A 1 476 ? 5.239 57.593 85.072 1.00 7.92 476 GLN A C 1
ATOM 3632 O O . GLN A 1 476 ? 5.245 58.729 85.526 1.00 39.31 476 GLN A O 1
ATOM 3638 N N . LEU A 1 477 ? 6.294 56.780 85.092 1.00 18.01 477 LEU A N 1
ATOM 3639 C CA . LEU A 1 477 ? 7.517 57.254 85.676 1.00 7.62 477 LEU A CA 1
ATOM 3640 C C . LEU A 1 477 ? 8.136 58.333 84.823 1.00 50.67 477 LEU A C 1
ATOM 3641 O O . LEU A 1 477 ? 8.542 59.391 85.331 1.00 34.62 477 LEU A O 1
ATOM 3646 N N . GLU A 1 478 ? 8.190 58.053 83.525 1.00 26.27 478 GLU A N 1
ATOM 3647 C CA . GLU A 1 478 ? 8.766 59.014 82.620 1.00 35.01 478 GLU A CA 1
ATOM 3648 C C . GLU A 1 478 ? 8.014 60.327 82.636 1.00 13.21 478 GLU A C 1
ATOM 3649 O O . GLU A 1 478 ? 8.587 61.418 82.565 1.00 22.48 478 GLU A O 1
ATOM 3655 N N . THR A 1 479 ? 6.705 60.251 82.751 1.00 9.43 479 THR A N 1
ATOM 3656 C CA . THR A 1 479 ? 5.998 61.494 82.777 1.00 30.51 479 THR A CA 1
ATOM 3657 C C . THR A 1 479 ? 5.697 62.078 84.162 1.00 25.47 479 THR A C 1
ATOM 3658 O O . THR A 1 479 ? 4.944 63.038 84.239 1.00 25.92 479 THR A O 1
ATOM 3662 N N . ALA A 1 480 ? 6.246 61.502 85.241 1.00 31.37 480 ALA A N 1
ATOM 3663 C CA . ALA A 1 480 ? 6.019 61.936 86.648 1.00 18.19 480 ALA A CA 1
ATOM 3664 C C . ALA A 1 480 ? 5.874 63.444 86.848 1.00 16.75 480 ALA A C 1
ATOM 3665 O O . ALA A 1 480 ? 5.033 63.936 87.603 1.00 33.14 480 ALA A O 1
ATOM 3667 N N . ARG A 1 481 ? 6.779 64.159 86.172 1.00 28.87 481 ARG A N 1
ATOM 3668 C CA . ARG A 1 481 ? 6.830 65.591 86.269 1.00 18.84 481 ARG A CA 1
ATOM 3669 C C . ARG A 1 481 ? 5.511 66.280 85.920 1.00 32.40 481 ARG A C 1
ATOM 3670 O O . ARG A 1 481 ? 5.138 67.271 86.515 1.00 44.41 481 ARG A O 1
ATOM 3678 N N . PHE A 1 482 ? 4.737 65.748 85.002 1.00 23.84 482 PHE A N 1
ATOM 3679 C CA . PHE A 1 482 ? 3.470 66.397 84.696 1.00 20.45 482 PHE A CA 1
ATOM 3680 C C . PHE A 1 482 ? 2.453 66.212 85.775 1.00 45.32 482 PHE A C 1
ATOM 3681 O O . PHE A 1 482 ? 1.427 66.896 85.787 1.00 42.41 482 PHE A O 1
ATOM 3689 N N . ARG A 1 483 ? 2.715 65.238 86.636 1.00 28.11 483 ARG A N 1
ATOM 3690 C CA . ARG A 1 483 ? 1.744 64.929 87.674 1.00 13.10 483 ARG A CA 1
ATOM 3691 C C . ARG A 1 483 ? 2.155 65.382 89.023 1.00 13.54 483 ARG A C 1
ATOM 3692 O O . ARG A 1 483 ? 1.272 65.896 89.719 1.00 27.50 483 ARG A O 1
ATOM 3700 N N . PHE A 1 484 ? 3.472 65.227 89.317 1.00 21.09 484 PHE A N 1
ATOM 3701 C CA . PHE A 1 484 ? 4.132 65.581 90.565 1.00 20.03 484 PHE A CA 1
ATOM 3702 C C . PHE A 1 484 ? 5.273 66.482 90.276 1.00 16.71 484 PHE A C 1
ATOM 3703 O O . PHE A 1 484 ? 6.443 66.064 90.342 1.00 25.37 484 PHE A O 1
ATOM 3711 N N . PRO A 1 485 ? 4.895 67.707 89.954 1.00 21.22 485 PRO A N 1
ATOM 3712 C CA . PRO A 1 485 ? 5.846 68.736 89.587 1.00 25.27 485 PRO A CA 1
ATOM 3713 C C . PRO A 1 485 ? 6.806 69.080 90.744 1.00 30.18 485 PRO A C 1
ATOM 3714 O O . PRO A 1 485 ? 7.959 69.426 90.499 1.00 38.29 485 PRO A O 1
ATOM 3718 N N . TYR A 1 486 ? 6.338 68.982 92.004 1.00 28.50 486 TYR A N 1
ATOM 3719 C CA . TYR A 1 486 ? 7.180 69.238 93.182 1.00 24.51 486 TYR A CA 1
ATOM 3720 C C . TYR A 1 486 ? 7.882 67.951 93.625 1.00 21.41 486 TYR A C 1
ATOM 3721 O O . TYR A 1 486 ? 7.214 66.919 93.838 1.00 26.20 486 TYR A O 1
ATOM 3730 N N . ASN A 1 487 ? 9.224 68.030 93.729 1.00 31.40 487 ASN A N 1
ATOM 3731 C CA . ASN A 1 487 ? 10.046 66.902 94.140 1.00 22.23 487 ASN A CA 1
ATOM 3732 C C . ASN A 1 487 ? 9.630 65.660 93.402 1.00 43.40 487 ASN A C 1
ATOM 3733 O O . ASN A 1 487 ? 9.224 64.710 94.050 1.00 21.34 487 ASN A O 1
ATOM 3738 N N . THR A 1 488 ? 9.668 65.696 92.095 1.00 18.08 488 THR A N 1
ATOM 3739 C CA . THR A 1 488 ? 9.221 64.573 91.310 1.00 34.96 488 THR A CA 1
ATOM 3740 C C . THR A 1 488 ? 9.842 63.266 91.739 1.00 22.36 488 THR A C 1
ATOM 3741 O O . THR A 1 488 ? 11.062 63.208 91.905 1.00 38.85 488 THR A O 1
ATOM 3745 N N . PRO A 1 489 ? 9.001 62.225 91.913 1.00 16.86 489 PRO A N 1
ATOM 3746 C CA . PRO A 1 489 ? 9.508 60.889 92.251 1.00 6.64 489 PRO A CA 1
ATOM 3747 C C . PRO A 1 489 ? 10.420 60.437 91.117 1.00 29.37 489 PRO A C 1
ATOM 3748 O O . PRO A 1 489 ? 10.027 60.523 89.949 1.00 28.80 489 PRO A O 1
ATOM 3752 N N . THR A 1 490 ? 11.608 59.961 91.466 1.00 37.55 490 THR A N 1
ATOM 3753 C CA . THR A 1 490 ? 12.627 59.482 90.517 1.00 32.59 490 THR A CA 1
ATOM 3754 C C . THR A 1 490 ? 12.677 57.949 90.348 1.00 31.57 490 THR A C 1
ATOM 3755 O O . THR A 1 490 ? 13.472 57.400 89.583 1.00 29.84 490 THR A O 1
ATOM 3759 N N . SER A 1 491 ? 11.853 57.251 91.111 1.00 27.82 491 SER A N 1
ATOM 3760 C CA . SER A 1 491 ? 11.798 55.805 91.085 1.00 19.33 491 SER A CA 1
ATOM 3761 C C . SER A 1 491 ? 10.357 55.418 91.256 1.00 30.68 491 SER A C 1
ATOM 3762 O O . SER A 1 491 ? 9.528 56.227 91.734 1.00 30.45 491 SER A O 1
ATOM 3765 N N . LYS A 1 492 ? 10.106 54.171 90.850 1.00 25.04 492 LYS A N 1
ATOM 3766 C CA . LYS A 1 492 ? 8.786 53.572 90.889 1.00 10.99 492 LYS A CA 1
ATOM 3767 C C . LYS A 1 492 ? 8.211 53.483 92.301 1.00 21.20 492 LYS A C 1
ATOM 3768 O O . LYS A 1 492 ? 6.999 53.723 92.463 1.00 24.57 492 LYS A O 1
ATOM 3774 N N . GLU A 1 493 ? 9.099 53.168 93.287 1.00 24.89 493 GLU A N 1
ATOM 3775 C CA . GLU A 1 493 ? 8.749 53.090 94.699 1.00 28.74 493 GLU A CA 1
ATOM 3776 C C . GLU A 1 493 ? 8.367 54.476 95.197 1.00 10.71 493 GLU A C 1
ATOM 3777 O O . GLU A 1 493 ? 7.299 54.628 95.756 1.00 24.57 493 GLU A O 1
ATOM 3783 N N . ALA A 1 494 ? 9.218 55.471 94.901 1.00 25.33 494 ALA A N 1
ATOM 3784 C CA . ALA A 1 494 ? 8.946 56.864 95.260 1.00 13.43 494 ALA A CA 1
ATOM 3785 C C . ALA A 1 494 ? 7.630 57.299 94.712 1.00 15.36 494 ALA A C 1
ATOM 3786 O O . ALA A 1 494 ? 6.817 57.930 95.384 1.00 31.62 494 ALA A O 1
ATOM 3788 N N . TYR A 1 495 ? 7.414 56.922 93.463 1.00 33.20 495 TYR A N 1
ATOM 3789 C CA . TYR A 1 495 ? 6.190 57.254 92.790 1.00 23.64 495 TYR A CA 1
ATOM 3790 C C . TYR A 1 495 ? 4.959 56.643 93.454 1.00 35.33 495 TYR A C 1
ATOM 3791 O O . TYR A 1 495 ? 3.913 57.291 93.601 1.00 23.82 495 TYR A O 1
ATOM 3800 N N . LEU A 1 496 ? 5.082 55.375 93.827 1.00 17.24 496 LEU A N 1
ATOM 3801 C CA . LEU A 1 496 ? 4.019 54.620 94.497 1.00 13.93 496 LEU A CA 1
ATOM 3802 C C . LEU A 1 496 ? 3.555 55.340 95.774 1.00 3.55 496 LEU A C 1
ATOM 3803 O O . LEU A 1 496 ? 2.378 55.608 96.011 1.00 16.39 496 LEU A O 1
ATOM 3808 N N . TYR A 1 497 ? 4.541 55.622 96.622 1.00 13.57 497 TYR A N 1
ATOM 3809 C CA . TYR A 1 497 ? 4.333 56.288 97.876 1.00 16.74 497 TYR A CA 1
ATOM 3810 C C . TYR A 1 497 ? 3.822 57.700 97.662 1.00 28.37 497 TYR A C 1
ATOM 3811 O O . TYR A 1 497 ? 2.911 58.159 98.358 1.00 21.53 497 TYR A O 1
ATOM 3820 N N . ARG A 1 498 ? 4.403 58.416 96.718 1.00 27.70 498 ARG A N 1
ATOM 3821 C CA . ARG A 1 498 ? 3.959 59.783 96.454 1.00 15.97 498 ARG A CA 1
ATOM 3822 C C . ARG A 1 498 ? 2.485 59.809 96.029 1.00 15.84 498 ARG A C 1
ATOM 3823 O O . ARG A 1 498 ? 1.670 60.668 96.412 1.00 19.54 498 ARG A O 1
ATOM 3831 N N . GLU A 1 499 ? 2.125 58.856 95.186 1.00 22.04 499 GLU A N 1
ATOM 3832 C CA . GLU A 1 499 ? 0.765 58.784 94.692 1.00 18.50 499 GLU A CA 1
ATOM 3833 C C . GLU A 1 499 ? -0.230 58.611 95.838 1.00 19.48 499 GLU A C 1
ATOM 3834 O O . GLU A 1 499 ? -1.311 59.203 95.876 1.00 22.66 499 GLU A O 1
ATOM 3840 N N . ILE A 1 500 ? 0.088 57.751 96.804 1.00 24.57 500 ILE A N 1
ATOM 3841 C CA . ILE A 1 500 ? -0.826 57.567 97.941 1.00 27.35 500 ILE A CA 1
ATOM 3842 C C . ILE A 1 500 ? -0.900 58.819 98.794 1.00 13.71 500 ILE A C 1
ATOM 3843 O O . ILE A 1 500 ? -1.980 59.279 99.160 1.00 20.86 500 ILE A O 1
ATOM 3848 N N . PHE A 1 501 ? 0.291 59.346 99.037 1.00 8.88 501 PHE A N 1
ATOM 3849 C CA . PHE A 1 501 ? 0.445 60.545 99.808 1.00 13.65 501 PHE A CA 1
ATOM 3850 C C . PHE A 1 501 ? -0.474 61.629 99.288 1.00 24.96 501 PHE A C 1
ATOM 3851 O O . PHE A 1 501 ? -1.328 62.166 100.016 1.00 25.20 501 PHE A O 1
ATOM 3859 N N . GLU A 1 502 ? -0.258 61.965 98.014 1.00 31.34 502 GLU A N 1
ATOM 3860 C CA . GLU A 1 502 ? -1.023 63.049 97.382 1.00 15.14 502 GLU A CA 1
ATOM 3861 C C . GLU A 1 502 ? -2.470 62.736 97.475 1.00 16.78 502 GLU A C 1
ATOM 3862 O O . GLU A 1 502 ? -3.336 63.565 97.757 1.00 22.96 502 GLU A O 1
ATOM 3868 N N . GLU A 1 503 ? -2.719 61.494 97.292 1.00 12.32 503 GLU A N 1
ATOM 3869 C CA . GLU A 1 503 ? -4.076 61.084 97.361 1.00 13.83 503 GLU A CA 1
ATOM 3870 C C . GLU A 1 503 ? -4.691 61.355 98.720 1.00 52.79 503 GLU A C 1
ATOM 3871 O O . GLU A 1 503 ? -5.872 61.642 98.849 1.00 37.97 503 GLU A O 1
ATOM 3877 N N . LEU A 1 504 ? -3.878 61.264 99.748 1.00 31.71 504 LEU A N 1
ATOM 3878 C CA . LEU A 1 504 ? -4.384 61.454 101.094 1.00 27.61 504 LEU A CA 1
ATOM 3879 C C . LEU A 1 504 ? -4.348 62.884 101.547 1.00 14.20 504 LEU A C 1
ATOM 3880 O O . LEU A 1 504 ? -5.161 63.294 102.373 1.00 17.20 504 LEU A O 1
ATOM 3885 N N . PHE A 1 505 ? -3.362 63.621 101.044 1.00 18.58 505 PHE A N 1
ATOM 3886 C CA . PHE A 1 505 ? -3.171 65.002 101.442 1.00 19.74 505 PHE A CA 1
ATOM 3887 C C . PHE A 1 505 ? -3.072 65.872 100.214 1.00 14.77 505 PHE A C 1
ATOM 3888 O O . PHE A 1 505 ? -1.985 66.313 99.822 1.00 21.34 505 PHE A O 1
ATOM 3896 N N . PRO A 1 506 ? -4.225 66.027 99.581 1.00 26.12 506 PRO A N 1
ATOM 3897 C CA . PRO A 1 506 ? -4.406 66.754 98.338 1.00 22.69 506 PRO A CA 1
ATOM 3898 C C . PRO A 1 506 ? -3.946 68.223 98.315 1.00 24.34 506 PRO A C 1
ATOM 3899 O O . PRO A 1 506 ? -4.328 69.003 97.455 1.00 59.36 506 PRO A O 1
ATOM 3903 N N . LEU A 1 507 ? -3.148 68.645 99.262 1.00 37.94 507 LEU A N 1
ATOM 3904 C CA . LEU A 1 507 ? -2.779 70.038 99.280 1.00 17.20 507 LEU A CA 1
ATOM 3905 C C . LEU A 1 507 ? -1.330 70.273 98.973 1.00 33.62 507 LEU A C 1
ATOM 3906 O O . LEU A 1 507 ? -0.448 69.680 99.578 1.00 36.73 507 LEU A O 1
ATOM 3911 N N . PRO A 1 508 ? -1.088 71.148 98.007 1.00 30.43 508 PRO A N 1
ATOM 3912 C CA . PRO A 1 508 ? 0.262 71.443 97.593 1.00 21.48 508 PRO A CA 1
ATOM 3913 C C . PRO A 1 508 ? 1.281 71.679 98.694 1.00 29.63 508 PRO A C 1
ATOM 3914 O O . PRO A 1 508 ? 2.366 71.100 98.652 1.00 35.37 508 PRO A O 1
ATOM 3918 N N . SER A 1 509 ? 0.992 72.547 99.674 1.00 18.17 509 SER A N 1
ATOM 3919 C CA . SER A 1 509 ? 1.987 72.794 100.681 1.00 13.09 509 SER A CA 1
ATOM 3920 C C . SER A 1 509 ? 2.291 71.507 101.511 1.00 21.80 509 SER A C 1
ATOM 3921 O O . SER A 1 509 ? 3.311 71.393 102.174 1.00 28.35 509 SER A O 1
ATOM 3924 N N . ALA A 1 510 ? 1.358 70.537 101.527 1.00 21.49 510 ALA A N 1
ATOM 3925 C CA . ALA A 1 510 ? 1.614 69.304 102.277 1.00 19.24 510 ALA A CA 1
ATOM 3926 C C . ALA A 1 510 ? 2.866 68.655 101.749 1.00 21.02 510 ALA A C 1
ATOM 3927 O O . ALA A 1 510 ? 3.774 68.314 102.499 1.00 34.05 510 ALA A O 1
ATOM 3929 N N . ALA A 1 511 ? 2.896 68.489 100.417 1.00 30.29 511 ALA A N 1
ATOM 3930 C CA . ALA A 1 511 ? 4.001 67.853 99.722 1.00 18.37 511 ALA A CA 1
ATOM 3931 C C . ALA A 1 511 ? 5.279 68.579 99.997 1.00 16.86 511 ALA A C 1
ATOM 3932 O O . ALA A 1 511 ? 6.379 68.016 100.000 1.00 38.81 511 ALA A O 1
ATOM 3934 N N . GLU A 1 512 ? 5.110 69.872 100.245 1.00 19.40 512 GLU A N 1
ATOM 3935 C CA . GLU A 1 512 ? 6.248 70.751 100.481 1.00 12.75 512 GLU A CA 1
ATOM 3936 C C . GLU A 1 512 ? 6.860 70.689 101.850 1.00 55.19 512 GLU A C 1
ATOM 3937 O O . GLU A 1 512 ? 7.976 71.189 102.041 1.00 39.54 512 GLU A O 1
ATOM 3943 N N . CYS A 1 513 ? 6.127 70.096 102.787 1.00 58.21 513 CYS A N 1
ATOM 3944 C CA . CYS A 1 513 ? 6.632 69.928 104.136 1.00 30.00 513 CYS A CA 1
ATOM 3945 C C . CYS A 1 513 ? 7.652 68.809 104.132 1.00 62.20 513 CYS A C 1
ATOM 3946 O O . CYS A 1 513 ? 8.495 68.715 105.029 1.00 38.54 513 CYS A O 1
ATOM 3949 N N . VAL A 1 514 ? 7.479 67.914 103.136 1.00 100.00 514 VAL A N 1
ATOM 3950 C CA . VAL A 1 514 ? 8.327 66.741 102.917 1.00 100.00 514 VAL A CA 1
ATOM 3951 C C . VAL A 1 514 ? 9.605 67.193 102.229 1.00 81.28 514 VAL A C 1
ATOM 3952 O O . VAL A 1 514 ? 9.558 67.638 101.093 1.00 45.50 514 VAL A O 1
ATOM 3956 N N . PRO A 1 515 ? 10.727 67.103 102.962 1.00 100.00 515 PRO A N 1
ATOM 3957 C CA . PRO A 1 515 ? 12.054 67.511 102.507 1.00 100.00 515 PRO A CA 1
ATOM 3958 C C . PRO A 1 515 ? 12.549 66.883 101.194 1.00 100.00 515 PRO A C 1
ATOM 3959 O O . PRO A 1 515 ? 12.705 65.653 101.102 1.00 100.00 515 PRO A O 1
ATOM 3963 N N . GLY A 1 516 ? 12.822 67.762 100.200 1.00 100.00 516 GLY A N 1
ATOM 3964 C CA . GLY A 1 516 ? 13.307 67.383 98.876 1.00 50.47 516 GLY A CA 1
ATOM 3965 C C . GLY A 1 516 ? 14.794 67.030 98.889 1.00 100.00 516 GLY A C 1
ATOM 3966 O O . GLY A 1 516 ? 15.653 67.851 98.574 1.00 100.00 516 GLY A O 1
ATOM 3967 N N . ALA B 1 1 ? 39.669 14.407 28.810 1.00 21.30 1 ALA B N 1
ATOM 3968 C CA . ALA B 1 1 ? 39.205 14.974 27.553 1.00 17.93 1 ALA B CA 1
ATOM 3969 C C . ALA B 1 1 ? 39.092 13.940 26.464 1.00 34.29 1 ALA B C 1
ATOM 3970 O O . ALA B 1 1 ? 39.447 12.784 26.671 1.00 10.79 1 ALA B O 1
ATOM 3972 N N . SER B 1 2 ? 38.588 14.373 25.317 1.00 38.69 2 SER B N 1
ATOM 3973 C CA . SER B 1 2 ? 38.473 13.527 24.129 1.00 21.07 2 SER B CA 1
ATOM 3974 C C . SER B 1 2 ? 39.248 14.230 23.019 1.00 44.35 2 SER B C 1
ATOM 3975 O O . SER B 1 2 ? 39.292 15.458 22.921 1.00 18.62 2 SER B O 1
ATOM 3978 N N . ILE B 1 3 ? 39.903 13.454 22.178 1.00 14.48 3 ILE B N 1
ATOM 3979 C CA . ILE B 1 3 ? 40.583 14.077 21.062 1.00 22.95 3 ILE B CA 1
ATOM 3980 C C . ILE B 1 3 ? 39.960 13.505 19.805 1.00 50.52 3 ILE B C 1
ATOM 3981 O O . ILE B 1 3 ? 39.673 12.327 19.775 1.00 18.97 3 ILE B O 1
ATOM 3986 N N . PHE B 1 4 ? 39.724 14.319 18.789 1.00 21.46 4 PHE B N 1
ATOM 3987 C CA . PHE B 1 4 ? 39.174 13.812 17.534 1.00 19.50 4 PHE B CA 1
ATOM 3988 C C . PHE B 1 4 ? 39.931 14.445 16.389 1.00 19.36 4 PHE B C 1
ATOM 3989 O O . PHE B 1 4 ? 39.837 15.645 16.261 1.00 30.94 4 PHE B O 1
ATOM 3997 N N . GLY B 1 5 ? 40.671 13.665 15.573 1.00 19.02 5 GLY B N 1
ATOM 3998 C CA . GLY B 1 5 ? 41.421 14.246 14.454 1.00 21.52 5 GLY B CA 1
ATOM 3999 C C . GLY B 1 5 ? 41.109 13.675 13.077 1.00 32.49 5 GLY B C 1
ATOM 4000 O O . GLY B 1 5 ? 40.736 12.527 12.922 1.00 20.06 5 GLY B O 1
ATOM 4001 N N . VAL B 1 6 ? 41.233 14.514 12.066 1.00 19.94 6 VAL B N 1
ATOM 4002 C CA . VAL B 1 6 ? 41.027 14.140 10.679 1.00 16.65 6 VAL B CA 1
ATOM 4003 C C . VAL B 1 6 ? 42.203 14.661 9.851 1.00 40.42 6 VAL B C 1
ATOM 4004 O O . VAL B 1 6 ? 42.523 15.855 9.890 1.00 20.23 6 VAL B O 1
ATOM 4008 N N . PHE B 1 7 ? 42.848 13.758 9.108 1.00 20.19 7 PHE B N 1
ATOM 4009 C CA . PHE B 1 7 ? 44.016 14.089 8.280 1.00 26.05 7 PHE B CA 1
ATOM 4010 C C . PHE B 1 7 ? 43.983 13.489 6.885 1.00 54.26 7 PHE B C 1
ATOM 4011 O O . PHE B 1 7 ? 43.122 12.631 6.642 1.00 25.76 7 PHE B O 1
ATOM 4019 N N . ASP B 1 8 ? 44.957 13.925 6.018 1.00 25.61 8 ASP B N 1
ATOM 4020 C CA . ASP B 1 8 ? 45.012 13.444 4.627 1.00 20.10 8 ASP B CA 1
ATOM 4021 C C . ASP B 1 8 ? 43.629 13.606 4.001 1.00 21.69 8 ASP B C 1
ATOM 4022 O O . ASP B 1 8 ? 42.979 12.654 3.543 1.00 32.33 8 ASP B O 1
ATOM 4027 N N . ILE B 1 9 ? 43.124 14.825 4.118 1.00 15.61 9 ILE B N 1
ATOM 4028 C CA . ILE B 1 9 ? 41.816 15.164 3.659 1.00 22.49 9 ILE B CA 1
ATOM 4029 C C . ILE B 1 9 ? 41.820 15.231 2.155 1.00 39.05 9 ILE B C 1
ATOM 4030 O O . ILE B 1 9 ? 42.611 15.938 1.529 1.00 61.09 9 ILE B O 1
ATOM 4035 N N . LYS B 1 10 ? 40.938 14.458 1.571 1.00 59.77 10 LYS B N 1
ATOM 4036 C CA . LYS B 1 10 ? 40.891 14.434 0.138 1.00 35.68 10 LYS B CA 1
ATOM 4037 C C . LYS B 1 10 ? 39.507 14.842 -0.273 1.00 66.64 10 LYS B C 1
ATOM 4038 O O . LYS B 1 10 ? 39.247 14.899 -1.460 1.00 36.47 10 LYS B O 1
ATOM 4044 N N . THR B 1 11 ? 38.636 15.101 0.716 1.00 46.57 11 THR B N 1
ATOM 4045 C CA . THR B 1 11 ? 37.271 15.480 0.414 1.00 29.44 11 THR B CA 1
ATOM 4046 C C . THR B 1 11 ? 36.943 16.868 0.822 1.00 30.98 11 THR B C 1
ATOM 4047 O O . THR B 1 11 ? 37.820 17.648 1.162 1.00 49.32 11 THR B O 1
ATOM 4051 N N . ASP B 1 12 ? 35.638 17.133 0.762 1.00 38.71 12 ASP B N 1
ATOM 4052 C CA . ASP B 1 12 ? 35.096 18.428 1.120 1.00 39.93 12 ASP B CA 1
ATOM 4053 C C . ASP B 1 12 ? 35.209 18.674 2.615 1.00 44.26 12 ASP B C 1
ATOM 4054 O O . ASP B 1 12 ? 34.395 18.152 3.413 1.00 32.66 12 ASP B O 1
ATOM 4059 N N . ALA B 1 13 ? 36.229 19.487 2.934 1.00 52.69 13 ALA B N 1
ATOM 4060 C CA . ALA B 1 13 ? 36.595 19.911 4.280 1.00 44.04 13 ALA B CA 1
ATOM 4061 C C . ALA B 1 13 ? 35.465 20.595 5.053 1.00 28.88 13 ALA B C 1
ATOM 4062 O O . ALA B 1 13 ? 35.361 20.562 6.262 1.00 34.80 13 ALA B O 1
ATOM 4064 N N . VAL B 1 14 ? 34.562 21.227 4.362 1.00 23.67 14 VAL B N 1
ATOM 4065 C CA . VAL B 1 14 ? 33.491 21.854 5.089 1.00 26.46 14 VAL B CA 1
ATOM 4066 C C . VAL B 1 14 ? 32.459 20.830 5.487 1.00 34.03 14 VAL B C 1
ATOM 4067 O O . VAL B 1 14 ? 31.670 21.050 6.403 1.00 43.64 14 VAL B O 1
ATOM 4071 N N . GLU B 1 15 ? 32.482 19.711 4.765 1.00 36.00 15 GLU B N 1
ATOM 4072 C CA . GLU B 1 15 ? 31.573 18.605 4.984 1.00 51.87 15 GLU B CA 1
ATOM 4073 C C . GLU B 1 15 ? 32.017 17.825 6.206 1.00 16.85 15 GLU B C 1
ATOM 4074 O O . GLU B 1 15 ? 31.281 17.415 7.121 1.00 28.95 15 GLU B O 1
ATOM 4080 N N . LEU B 1 16 ? 33.310 17.667 6.194 1.00 21.09 16 LEU B N 1
ATOM 4081 C CA . LEU B 1 16 ? 33.973 16.975 7.233 1.00 34.33 16 LEU B CA 1
ATOM 4082 C C . LEU B 1 16 ? 33.856 17.661 8.576 1.00 34.26 16 LEU B C 1
ATOM 4083 O O . LEU B 1 16 ? 33.647 17.010 9.606 1.00 37.69 16 LEU B O 1
ATOM 4088 N N . ARG B 1 17 ? 34.058 18.963 8.541 1.00 16.68 17 ARG B N 1
ATOM 4089 C CA . ARG B 1 17 ? 34.028 19.738 9.762 1.00 24.77 17 ARG B CA 1
ATOM 4090 C C . ARG B 1 17 ? 32.767 19.477 10.547 1.00 19.73 17 ARG B C 1
ATOM 4091 O O . ARG B 1 17 ? 32.838 19.149 11.721 1.00 32.23 17 ARG B O 1
ATOM 4099 N N . LYS B 1 18 ? 31.645 19.597 9.846 1.00 19.87 18 LYS B N 1
ATOM 4100 C CA . LYS B 1 18 ? 30.311 19.357 10.364 1.00 22.19 18 LYS B CA 1
ATOM 4101 C C . LYS B 1 18 ? 30.225 17.917 10.832 1.00 25.07 18 LYS B C 1
ATOM 4102 O O . LYS B 1 18 ? 29.594 17.619 11.843 1.00 35.35 18 LYS B O 1
ATOM 4108 N N . LYS B 1 19 ? 30.875 17.013 10.090 1.00 19.18 19 LYS B N 1
ATOM 4109 C CA . LYS B 1 19 ? 30.855 15.629 10.516 1.00 17.08 19 LYS B CA 1
ATOM 4110 C C . LYS B 1 19 ? 31.639 15.492 11.810 1.00 48.15 19 LYS B C 1
ATOM 4111 O O . LYS B 1 19 ? 31.226 14.867 12.804 1.00 36.37 19 LYS B O 1
ATOM 4117 N N . ALA B 1 20 ? 32.829 16.076 11.757 1.00 19.40 20 ALA B N 1
ATOM 4118 C CA . ALA B 1 20 ? 33.769 16.054 12.873 1.00 18.98 20 ALA B CA 1
ATOM 4119 C C . ALA B 1 20 ? 33.099 16.455 14.186 1.00 53.27 20 ALA B C 1
ATOM 4120 O O . ALA B 1 20 ? 33.351 15.904 15.257 1.00 32.38 20 ALA B O 1
ATOM 4122 N N . LEU B 1 21 ? 32.213 17.421 14.067 1.00 18.22 21 LEU B N 1
ATOM 4123 C CA . LEU B 1 21 ? 31.474 17.933 15.203 1.00 36.39 21 LEU B CA 1
ATOM 4124 C C . LEU B 1 21 ? 30.633 16.821 15.836 1.00 26.27 21 LEU B C 1
ATOM 4125 O O . LEU B 1 21 ? 30.640 16.607 17.031 1.00 26.33 21 LEU B O 1
ATOM 4130 N N . GLU B 1 22 ? 29.883 16.125 15.008 1.00 21.52 22 GLU B N 1
ATOM 4131 C CA . GLU B 1 22 ? 29.034 15.026 15.388 1.00 25.62 22 GLU B CA 1
ATOM 4132 C C . GLU B 1 22 ? 29.843 13.903 16.030 1.00 11.64 22 GLU B C 1
ATOM 4133 O O . GLU B 1 22 ? 29.492 13.373 17.096 1.00 27.11 22 GLU B O 1
ATOM 4139 N N . LEU B 1 23 ? 30.936 13.528 15.398 1.00 13.33 23 LEU B N 1
ATOM 4140 C CA . LEU B 1 23 ? 31.772 12.482 15.927 1.00 17.58 23 LEU B CA 1
ATOM 4141 C C . LEU B 1 23 ? 32.420 12.802 17.268 1.00 36.80 23 LEU B C 1
ATOM 4142 O O . LEU B 1 23 ? 32.332 12.027 18.243 1.00 25.82 23 LEU B O 1
ATOM 4147 N N . SER B 1 24 ? 33.048 13.967 17.333 1.00 29.18 24 SER B N 1
ATOM 4148 C CA . SER B 1 24 ? 33.656 14.438 18.575 1.00 20.99 24 SER B CA 1
ATOM 4149 C C . SER B 1 24 ? 32.635 14.459 19.698 1.00 19.12 24 SER B C 1
ATOM 4150 O O . SER B 1 24 ? 32.937 14.124 20.840 1.00 25.72 24 SER B O 1
ATOM 4153 N N . ARG B 1 25 ? 31.383 14.815 19.387 1.00 18.07 25 ARG B N 1
ATOM 4154 C CA . ARG B 1 25 ? 30.321 14.877 20.389 1.00 15.32 25 ARG B CA 1
ATOM 4155 C C . ARG B 1 25 ? 30.017 13.551 21.080 1.00 30.73 25 ARG B C 1
ATOM 4156 O O . ARG B 1 25 ? 29.537 13.479 22.211 1.00 35.82 25 ARG B O 1
ATOM 4164 N N . LEU B 1 26 ? 30.312 12.478 20.383 1.00 31.94 26 LEU B N 1
ATOM 4165 C CA . LEU B 1 26 ? 30.062 11.160 20.903 1.00 37.27 26 LEU B CA 1
ATOM 4166 C C . LEU B 1 26 ? 30.917 10.849 22.112 1.00 18.40 26 LEU B C 1
ATOM 4167 O O . LEU B 1 26 ? 30.626 9.939 22.883 1.00 20.51 26 LEU B O 1
ATOM 4172 N N . MET B 1 27 ? 32.023 11.558 22.223 1.00 17.26 27 MET B N 1
ATOM 4173 C CA . MET B 1 27 ? 32.977 11.318 23.292 1.00 18.91 27 MET B CA 1
ATOM 4174 C C . MET B 1 27 ? 32.917 12.400 24.395 1.00 19.28 27 MET B C 1
ATOM 4175 O O . MET B 1 27 ? 33.796 12.473 25.247 1.00 31.42 27 MET B O 1
ATOM 4180 N N . ARG B 1 28 ? 31.852 13.221 24.346 1.00 16.08 28 ARG B N 1
ATOM 4181 C CA . ARG B 1 28 ? 31.678 14.343 25.184 1.00 7.83 28 ARG B CA 1
ATOM 4182 C C . ARG B 1 28 ? 31.744 14.083 26.665 1.00 31.38 28 ARG B C 1
ATOM 4183 O O . ARG B 1 28 ? 32.145 14.936 27.450 1.00 17.33 28 ARG B O 1
ATOM 4191 N N . HIS B 1 29 ? 31.327 12.902 27.069 1.00 30.03 29 HIS B N 1
ATOM 4192 C CA . HIS B 1 29 ? 31.354 12.511 28.482 1.00 17.46 29 HIS B CA 1
ATOM 4193 C C . HIS B 1 29 ? 32.781 12.632 29.024 1.00 17.16 29 HIS B C 1
ATOM 4194 O O . HIS B 1 29 ? 33.029 12.871 30.218 1.00 23.24 29 HIS B O 1
ATOM 4201 N N . ARG B 1 30 ? 33.728 12.499 28.118 1.00 21.23 30 ARG B N 1
ATOM 4202 C CA . ARG B 1 30 ? 35.114 12.577 28.505 1.00 10.34 30 ARG B CA 1
ATOM 4203 C C . ARG B 1 30 ? 35.572 14.002 28.731 1.00 24.24 30 ARG B C 1
ATOM 4204 O O . ARG B 1 30 ? 36.591 14.191 29.373 1.00 22.55 30 ARG B O 1
ATOM 4212 N N . GLY B 1 31 ? 34.880 15.003 28.155 1.00 18.60 31 GLY B N 1
ATOM 4213 C CA . GLY B 1 31 ? 35.317 16.413 28.298 1.00 13.78 31 GLY B CA 1
ATOM 4214 C C . GLY B 1 31 ? 34.121 17.338 28.281 1.00 24.72 31 GLY B C 1
ATOM 4215 O O . GLY B 1 31 ? 33.880 18.100 27.317 1.00 22.85 31 GLY B O 1
ATOM 4216 N N . PRO B 1 32 ? 33.381 17.209 29.398 1.00 15.04 32 PRO B N 1
ATOM 4217 C CA . PRO B 1 32 ? 32.148 17.943 29.663 1.00 27.38 32 PRO B CA 1
ATOM 4218 C C . PRO B 1 32 ? 32.282 19.495 29.805 1.00 9.77 32 PRO B C 1
ATOM 4219 O O . PRO B 1 32 ? 31.316 20.216 29.617 1.00 22.84 32 PRO B O 1
ATOM 4223 N N . ASP B 1 33 ? 33.491 19.986 30.143 1.00 16.61 33 ASP B N 1
ATOM 4224 C CA . ASP B 1 33 ? 33.755 21.402 30.390 1.00 8.72 33 ASP B CA 1
ATOM 4225 C C . ASP B 1 33 ? 33.562 22.343 29.246 1.00 26.18 33 ASP B C 1
ATOM 4226 O O . ASP B 1 33 ? 32.812 23.310 29.405 1.00 32.42 33 ASP B O 1
ATOM 4231 N N . TRP B 1 34 ? 34.254 22.043 28.125 1.00 41.51 34 TRP B N 1
ATOM 4232 C CA . TRP B 1 34 ? 34.228 22.846 26.902 1.00 30.19 34 TRP B CA 1
ATOM 4233 C C . TRP B 1 34 ? 34.643 22.105 25.600 1.00 32.30 34 TRP B C 1
ATOM 4234 O O . TRP B 1 34 ? 35.352 21.098 25.576 1.00 23.88 34 TRP B O 1
ATOM 4245 N N . SER B 1 35 ? 34.184 22.651 24.495 1.00 40.22 35 SER B N 1
ATOM 4246 C CA . SER B 1 35 ? 34.445 22.119 23.175 1.00 18.80 35 SER B CA 1
ATOM 4247 C C . SER B 1 35 ? 35.377 23.032 22.403 1.00 29.20 35 SER B C 1
ATOM 4248 O O . SER B 1 35 ? 35.172 24.239 22.302 1.00 27.27 35 SER B O 1
ATOM 4251 N N . GLY B 1 36 ? 36.373 22.450 21.792 1.00 17.68 36 GLY B N 1
ATOM 4252 C CA . GLY B 1 36 ? 37.293 23.204 20.995 1.00 16.94 36 GLY B CA 1
ATOM 4253 C C . GLY B 1 36 ? 37.486 22.560 19.636 1.00 25.32 36 GLY B C 1
ATOM 4254 O O . GLY B 1 36 ? 37.367 21.354 19.522 1.00 28.37 36 GLY B O 1
ATOM 4255 N N . ILE B 1 37 ? 37.798 23.369 18.613 1.00 25.33 37 ILE B N 1
ATOM 4256 C CA . ILE B 1 37 ? 38.014 22.868 17.276 1.00 17.49 37 ILE B CA 1
ATOM 4257 C C . ILE B 1 37 ? 38.813 23.752 16.323 1.00 35.58 37 ILE B C 1
ATOM 4258 O O . ILE B 1 37 ? 38.643 24.968 16.192 1.00 30.45 37 ILE B O 1
ATOM 4263 N N . TYR B 1 38 ? 39.653 23.053 15.598 1.00 29.32 38 TYR B N 1
ATOM 4264 C CA . TYR B 1 38 ? 40.451 23.619 14.558 1.00 26.86 38 TYR B CA 1
ATOM 4265 C C . TYR B 1 38 ? 40.107 22.842 13.286 1.00 71.51 38 TYR B C 1
ATOM 4266 O O . TYR B 1 38 ? 39.972 21.644 13.323 1.00 20.96 38 TYR B O 1
ATOM 4275 N N . ALA B 1 39 ? 39.920 23.505 12.160 1.00 19.44 39 ALA B N 1
ATOM 4276 C CA . ALA B 1 39 ? 39.598 22.797 10.943 1.00 27.37 39 ALA B CA 1
ATOM 4277 C C . ALA B 1 39 ? 40.116 23.662 9.829 1.00 60.07 39 ALA B C 1
ATOM 4278 O O . ALA B 1 39 ? 39.752 24.833 9.789 1.00 43.29 39 ALA B O 1
ATOM 4280 N N . SER B 1 40 ? 40.979 23.073 9.001 1.00 22.70 40 SER B N 1
ATOM 4281 C CA . SER B 1 40 ? 41.631 23.646 7.848 1.00 16.78 40 SER B CA 1
ATOM 4282 C C . SER B 1 40 ? 41.206 22.832 6.658 1.00 41.37 40 SER B C 1
ATOM 4283 O O . SER B 1 40 ? 40.293 22.012 6.756 1.00 20.36 40 SER B O 1
ATOM 4286 N N . ASP B 1 41 ? 41.885 23.048 5.545 1.00 61.05 41 ASP B N 1
ATOM 4287 C CA . ASP B 1 41 ? 41.574 22.310 4.349 1.00 35.95 41 ASP B CA 1
ATOM 4288 C C . ASP B 1 41 ? 42.209 20.943 4.394 1.00 30.62 41 ASP B C 1
ATOM 4289 O O . ASP B 1 41 ? 41.682 20.046 3.752 1.00 30.12 41 ASP B O 1
ATOM 4294 N N . ASN B 1 42 ? 43.322 20.810 5.145 1.00 28.25 42 ASN B N 1
ATOM 4295 C CA . ASN B 1 42 ? 44.021 19.538 5.257 1.00 32.40 42 ASN B CA 1
ATOM 4296 C C . ASN B 1 42 ? 44.070 18.953 6.651 1.00 57.61 42 ASN B C 1
ATOM 4297 O O . ASN B 1 42 ? 44.780 17.973 6.878 1.00 22.80 42 ASN B O 1
ATOM 4302 N N . ALA B 1 43 ? 43.314 19.522 7.572 1.00 25.53 43 ALA B N 1
ATOM 4303 C CA . ALA B 1 43 ? 43.339 18.943 8.898 1.00 34.78 43 ALA B CA 1
ATOM 4304 C C . ALA B 1 43 ? 42.268 19.473 9.792 1.00 25.28 43 ALA B C 1
ATOM 4305 O O . ALA B 1 43 ? 41.917 20.638 9.709 1.00 24.37 43 ALA B O 1
ATOM 4307 N N . ILE B 1 44 ? 41.715 18.572 10.617 1.00 17.30 44 ILE B N 1
ATOM 4308 C CA . ILE B 1 44 ? 40.668 18.936 11.561 1.00 25.51 44 ILE B CA 1
ATOM 4309 C C . ILE B 1 44 ? 41.060 18.363 12.924 1.00 35.61 44 ILE B C 1
ATOM 4310 O O . ILE B 1 44 ? 41.401 17.198 13.035 1.00 23.11 44 ILE B O 1
ATOM 4315 N N . LEU B 1 45 ? 41.093 19.206 13.944 1.00 25.67 45 LEU B N 1
ATOM 4316 C CA . LEU B 1 45 ? 41.390 18.767 15.299 1.00 25.82 45 LEU B CA 1
ATOM 4317 C C . LEU B 1 45 ? 40.235 19.190 16.212 1.00 35.84 45 LEU B C 1
ATOM 4318 O O . LEU B 1 45 ? 39.982 20.395 16.325 1.00 22.06 45 LEU B O 1
ATOM 4323 N N . ALA B 1 46 ? 39.496 18.234 16.808 1.00 19.47 46 ALA B N 1
ATOM 4324 C CA . ALA B 1 46 ? 38.371 18.558 17.710 1.00 20.48 46 ALA B CA 1
ATOM 4325 C C . ALA B 1 46 ? 38.667 18.043 19.099 1.00 31.65 46 ALA B C 1
ATOM 4326 O O . ALA B 1 46 ? 39.144 16.922 19.259 1.00 26.73 46 ALA B O 1
ATOM 4328 N N . HIS B 1 47 ? 38.396 18.886 20.091 1.00 20.68 47 HIS B N 1
ATOM 4329 C CA . HIS B 1 47 ? 38.669 18.589 21.491 1.00 19.94 47 HIS B CA 1
ATOM 4330 C C . HIS B 1 47 ? 37.487 18.761 22.372 1.00 12.16 47 HIS B C 1
ATOM 4331 O O . HIS B 1 47 ? 36.698 19.678 22.142 1.00 27.15 47 HIS B O 1
ATOM 4338 N N . GLU B 1 48 ? 37.350 17.856 23.353 1.00 26.11 48 GLU B N 1
ATOM 4339 C CA . GLU B 1 48 ? 36.309 17.912 24.387 1.00 29.04 48 GLU B CA 1
ATOM 4340 C C . GLU B 1 48 ? 37.079 18.023 25.701 1.00 26.45 48 GLU B C 1
ATOM 4341 O O . GLU B 1 48 ? 37.879 17.124 25.985 1.00 15.05 48 GLU B O 1
ATOM 4347 N N . ARG B 1 49 ? 36.894 19.121 26.463 1.00 32.05 49 ARG B N 1
ATOM 4348 C CA . ARG B 1 49 ? 37.660 19.376 27.732 1.00 19.21 49 ARG B CA 1
ATOM 4349 C C . ARG B 1 49 ? 37.090 18.975 29.093 1.00 7.04 49 ARG B C 1
ATOM 4350 O O . ARG B 1 49 ? 35.944 19.137 29.446 1.00 14.97 49 ARG B O 1
ATOM 4358 N N . LEU B 1 50 ? 38.021 18.470 29.862 1.00 21.48 50 LEU B N 1
ATOM 4359 C CA . LEU B 1 50 ? 37.857 18.171 31.266 1.00 41.72 50 LEU B CA 1
ATOM 4360 C C . LEU B 1 50 ? 39.035 18.954 31.886 1.00 20.25 50 LEU B C 1
ATOM 4361 O O . LEU B 1 50 ? 40.201 18.559 31.741 1.00 13.70 50 LEU B O 1
ATOM 4366 N N . SER B 1 51 ? 38.793 20.127 32.490 1.00 15.60 51 SER B N 1
ATOM 4367 C CA . SER B 1 51 ? 39.881 20.962 33.007 1.00 21.50 51 SER B CA 1
ATOM 4368 C C . SER B 1 51 ? 40.281 20.635 34.406 1.00 13.37 51 SER B C 1
ATOM 4369 O O . SER B 1 51 ? 39.477 20.703 35.332 1.00 41.62 51 SER B O 1
ATOM 4372 N N . ILE B 1 52 ? 41.545 20.251 34.500 1.00 16.91 52 ILE B N 1
ATOM 4373 C CA . ILE B 1 52 ? 42.183 19.821 35.717 1.00 61.72 52 ILE B CA 1
ATOM 4374 C C . ILE B 1 52 ? 43.357 20.719 36.059 1.00 14.63 52 ILE B C 1
ATOM 4375 O O . ILE B 1 52 ? 43.633 21.034 37.187 1.00 25.63 52 ILE B O 1
ATOM 4380 N N . VAL B 1 53 ? 44.094 21.080 35.054 1.00 28.23 53 VAL B N 1
ATOM 4381 C CA . VAL B 1 53 ? 45.239 21.907 35.239 1.00 21.80 53 VAL B CA 1
ATOM 4382 C C . VAL B 1 53 ? 45.025 23.126 34.362 1.00 83.21 53 VAL B C 1
ATOM 4383 O O . VAL B 1 53 ? 44.680 22.979 33.176 1.00 27.26 53 VAL B O 1
ATOM 4387 N N . ASP B 1 54 ? 45.195 24.318 34.974 1.00 27.12 54 ASP B N 1
ATOM 4388 C CA . ASP B 1 54 ? 45.073 25.633 34.322 1.00 32.32 54 ASP B CA 1
ATOM 4389 C C . ASP B 1 54 ? 43.701 25.893 33.699 1.00 28.52 54 ASP B C 1
ATOM 4390 O O . ASP B 1 54 ? 43.550 26.278 32.534 1.00 46.74 54 ASP B O 1
ATOM 4395 N N . VAL B 1 55 ? 42.712 25.658 34.541 1.00 38.08 55 VAL B N 1
ATOM 4396 C CA . VAL B 1 55 ? 41.319 25.782 34.232 1.00 48.59 55 VAL B CA 1
ATOM 4397 C C . VAL B 1 55 ? 40.963 26.907 33.268 1.00 100.00 55 VAL B C 1
ATOM 4398 O O . VAL B 1 55 ? 40.224 26.742 32.269 1.00 32.62 55 VAL B O 1
ATOM 4402 N N . ASN B 1 56 ? 41.536 28.061 33.548 1.00 28.49 56 ASN B N 1
ATOM 4403 C CA . ASN B 1 56 ? 41.219 29.152 32.686 1.00 68.55 56 ASN B CA 1
ATOM 4404 C C . ASN B 1 56 ? 41.954 29.128 31.361 1.00 45.94 56 ASN B C 1
ATOM 4405 O O . ASN B 1 56 ? 41.337 29.022 30.291 1.00 93.63 56 ASN B O 1
ATOM 4410 N N . ALA B 1 57 ? 43.277 29.150 31.452 1.00 34.14 57 ALA B N 1
ATOM 4411 C CA . ALA B 1 57 ? 44.144 29.186 30.278 1.00 100.00 57 ALA B CA 1
ATOM 4412 C C . ALA B 1 57 ? 44.442 27.870 29.555 1.00 54.06 57 ALA B C 1
ATOM 4413 O O . ALA B 1 57 ? 45.275 27.828 28.645 1.00 100.00 57 ALA B O 1
ATOM 4415 N N . GLY B 1 58 ? 43.759 26.791 29.944 1.00 33.11 58 GLY B N 1
ATOM 4416 C CA . GLY B 1 58 ? 43.981 25.497 29.337 1.00 35.98 58 GLY B CA 1
ATOM 4417 C C . GLY B 1 58 ? 43.167 25.135 28.091 1.00 45.67 58 GLY B C 1
ATOM 4418 O O . GLY B 1 58 ? 43.371 24.040 27.600 1.00 51.38 58 GLY B O 1
ATOM 4419 N N . ALA B 1 59 ? 42.269 26.007 27.572 1.00 18.28 59 ALA B N 1
ATOM 4420 C CA . ALA B 1 59 ? 41.436 25.726 26.393 1.00 15.40 59 ALA B CA 1
ATOM 4421 C C . ALA B 1 59 ? 42.196 25.004 25.257 1.00 23.36 59 ALA B C 1
ATOM 4422 O O . ALA B 1 59 ? 43.393 25.223 25.022 1.00 19.86 59 ALA B O 1
ATOM 4424 N N . GLN B 1 60 ? 41.509 24.100 24.562 1.00 30.28 60 GLN B N 1
ATOM 4425 C CA . GLN B 1 60 ? 42.133 23.361 23.475 1.00 26.86 60 GLN B CA 1
ATOM 4426 C C . GLN B 1 60 ? 41.231 23.381 22.241 1.00 15.19 60 GLN B C 1
ATOM 4427 O O . GLN B 1 60 ? 40.017 23.561 22.377 1.00 23.49 60 GLN B O 1
ATOM 4433 N N . PRO B 1 61 ? 41.800 23.235 21.032 1.00 23.21 61 PRO B N 1
ATOM 4434 C CA . PRO B 1 61 ? 43.206 23.030 20.724 1.00 20.79 61 PRO B CA 1
ATOM 4435 C C . PRO B 1 61 ? 44.143 24.175 21.103 1.00 14.57 61 PRO B C 1
ATOM 4436 O O . PRO B 1 61 ? 43.809 25.367 21.176 1.00 23.58 61 PRO B O 1
ATOM 4440 N N . LEU B 1 62 ? 45.377 23.797 21.360 1.00 16.80 62 LEU B N 1
ATOM 4441 C CA . LEU B 1 62 ? 46.395 24.763 21.706 1.00 14.75 62 LEU B CA 1
ATOM 4442 C C . LEU B 1 62 ? 47.112 25.135 20.437 1.00 48.84 62 LEU B C 1
ATOM 4443 O O . LEU B 1 62 ? 47.391 24.287 19.575 1.00 24.65 62 LEU B O 1
ATOM 4448 N N . TYR B 1 63 ? 47.470 26.393 20.366 1.00 25.78 63 TYR B N 1
ATOM 4449 C CA . TYR B 1 63 ? 48.171 26.861 19.209 1.00 19.66 63 TYR B CA 1
ATOM 4450 C C . TYR B 1 63 ? 49.466 27.493 19.561 1.00 29.68 63 TYR B C 1
ATOM 4451 O O . TYR B 1 63 ? 49.614 28.050 20.633 1.00 27.98 63 TYR B O 1
ATOM 4460 N N . ASN B 1 64 ? 50.343 27.358 18.608 1.00 26.78 64 ASN B N 1
ATOM 4461 C CA . ASN B 1 64 ? 51.619 27.947 18.466 1.00 14.24 64 ASN B CA 1
ATOM 4462 C C . ASN B 1 64 ? 51.334 29.438 18.559 1.00 46.55 64 ASN B C 1
ATOM 4463 O O . ASN B 1 64 ? 50.223 29.846 18.172 1.00 34.70 64 ASN B O 1
ATOM 4468 N N . GLN B 1 65 ? 52.297 30.262 18.982 1.00 21.07 65 GLN B N 1
ATOM 4469 C CA . GLN B 1 65 ? 52.044 31.718 19.018 1.00 17.42 65 GLN B CA 1
ATOM 4470 C C . GLN B 1 65 ? 51.660 32.155 17.621 1.00 41.78 65 GLN B C 1
ATOM 4471 O O . GLN B 1 65 ? 50.711 32.902 17.346 1.00 39.72 65 GLN B O 1
ATOM 4477 N N . GLN B 1 66 ? 52.483 31.625 16.741 1.00 32.83 66 GLN B N 1
ATOM 4478 C CA . GLN B 1 66 ? 52.388 31.849 15.322 1.00 34.73 66 GLN B CA 1
ATOM 4479 C C . GLN B 1 66 ? 51.163 31.159 14.769 1.00 40.58 66 GLN B C 1
ATOM 4480 O O . GLN B 1 66 ? 50.726 31.469 13.669 1.00 39.14 66 GLN B O 1
ATOM 4486 N N . LYS B 1 67 ? 50.588 30.263 15.583 1.00 24.14 67 LYS B N 1
ATOM 4487 C CA . LYS B 1 67 ? 49.384 29.570 15.185 1.00 28.47 67 LYS B CA 1
ATOM 4488 C C . LYS B 1 67 ? 49.565 28.748 13.940 1.00 48.87 67 LYS B C 1
ATOM 4489 O O . LYS B 1 67 ? 48.644 28.687 13.114 1.00 26.14 67 LYS B O 1
ATOM 4495 N N . THR B 1 68 ? 50.752 28.185 13.759 1.00 41.77 68 THR B N 1
ATOM 4496 C CA . THR B 1 68 ? 50.978 27.343 12.580 1.00 25.93 68 THR B CA 1
ATOM 4497 C C . THR B 1 68 ? 51.048 25.905 13.051 1.00 35.41 68 THR B C 1
ATOM 4498 O O . THR B 1 68 ? 51.135 24.970 12.267 1.00 33.34 68 THR B O 1
ATOM 4502 N N . HIS B 1 69 ? 51.000 25.766 14.381 1.00 26.74 69 HIS B N 1
ATOM 4503 C CA . HIS B 1 69 ? 51.007 24.473 15.040 1.00 20.98 69 HIS B CA 1
ATOM 4504 C C . HIS B 1 69 ? 49.846 24.407 15.976 1.00 19.65 69 HIS B C 1
ATOM 4505 O O . HIS B 1 69 ? 49.678 25.242 16.850 1.00 22.87 69 HIS B O 1
ATOM 4512 N N . VAL B 1 70 ? 48.998 23.417 15.737 1.00 26.33 70 VAL B N 1
ATOM 4513 C CA . VAL B 1 70 ? 47.784 23.201 16.522 1.00 23.64 70 VAL B CA 1
ATOM 4514 C C . VAL B 1 70 ? 47.901 21.838 17.212 1.00 37.41 70 VAL B C 1
ATOM 4515 O O . VAL B 1 70 ? 48.415 20.853 16.648 1.00 26.46 70 VAL B O 1
ATOM 4519 N N . LEU B 1 71 ? 47.480 21.789 18.469 1.00 18.58 71 LEU B N 1
ATOM 4520 C CA . LEU B 1 71 ? 47.624 20.555 19.223 1.00 18.14 71 LEU B CA 1
ATOM 4521 C C . LEU B 1 71 ? 46.411 20.232 20.033 1.00 23.58 71 LEU B C 1
ATOM 4522 O O . LEU B 1 71 ? 45.825 21.117 20.619 1.00 24.70 71 LEU B O 1
ATOM 4527 N N . ALA B 1 72 ? 46.021 18.969 19.985 1.00 22.52 72 ALA B N 1
ATOM 4528 C CA . ALA B 1 72 ? 44.898 18.482 20.764 1.00 26.27 72 ALA B CA 1
ATOM 4529 C C . ALA B 1 72 ? 45.430 17.367 21.652 1.00 33.17 72 ALA B C 1
ATOM 4530 O O . ALA B 1 72 ? 46.163 16.506 21.166 1.00 21.01 72 ALA B O 1
ATOM 4532 N N . VAL B 1 73 ? 45.123 17.408 22.943 1.00 33.35 73 VAL B N 1
ATOM 4533 C CA . VAL B 1 73 ? 45.651 16.428 23.870 1.00 12.79 73 VAL B CA 1
ATOM 4534 C C . VAL B 1 73 ? 44.696 15.992 24.924 1.00 20.01 73 VAL B C 1
ATOM 4535 O O . VAL B 1 73 ? 43.967 16.797 25.517 1.00 24.71 73 VAL B O 1
ATOM 4539 N N . ASN B 1 74 ? 44.763 14.690 25.156 1.00 25.77 74 ASN B N 1
ATOM 4540 C CA . ASN B 1 74 ? 44.035 14.041 26.206 1.00 33.87 74 ASN B CA 1
ATOM 4541 C C . ASN B 1 74 ? 45.110 13.485 27.136 1.00 32.52 74 ASN B C 1
ATOM 4542 O O . ASN B 1 74 ? 45.784 12.560 26.744 1.00 18.99 74 ASN B O 1
ATOM 4547 N N . GLY B 1 75 ? 45.349 14.074 28.308 1.00 16.50 75 GLY B N 1
ATOM 4548 C CA . GLY B 1 75 ? 46.381 13.540 29.176 1.00 14.27 75 GLY B CA 1
ATOM 4549 C C . GLY B 1 75 ? 46.933 14.498 30.204 1.00 31.06 75 GLY B C 1
ATOM 4550 O O . GLY B 1 75 ? 46.394 15.594 30.413 1.00 26.17 75 GLY B O 1
ATOM 4551 N N . GLU B 1 76 ? 48.001 14.059 30.880 1.00 23.41 76 GLU B N 1
ATOM 4552 C CA . GLU B 1 76 ? 48.642 14.891 31.906 1.00 13.53 76 GLU B CA 1
ATOM 4553 C C . GLU B 1 76 ? 50.141 14.755 31.804 1.00 40.28 76 GLU B C 1
ATOM 4554 O O . GLU B 1 76 ? 50.650 13.633 31.923 1.00 26.50 76 GLU B O 1
ATOM 4560 N N . ILE B 1 77 ? 50.869 15.868 31.571 1.00 14.37 77 ILE B N 1
ATOM 4561 C CA . ILE B 1 77 ? 52.347 15.771 31.515 1.00 18.56 77 ILE B CA 1
ATOM 4562 C C . ILE B 1 77 ? 52.955 16.214 32.839 1.00 28.34 77 ILE B C 1
ATOM 4563 O O . ILE B 1 77 ? 53.103 17.392 33.124 1.00 18.12 77 ILE B O 1
ATOM 4568 N N . TYR B 1 78 ? 53.233 15.243 33.676 1.00 16.77 78 TYR B N 1
ATOM 4569 C CA . TYR B 1 78 ? 53.759 15.514 35.007 1.00 33.28 78 TYR B CA 1
ATOM 4570 C C . TYR B 1 78 ? 55.034 16.364 35.050 1.00 38.65 78 TYR B C 1
ATOM 4571 O O . TYR B 1 78 ? 55.310 17.098 36.003 1.00 41.01 78 TYR B O 1
ATOM 4580 N N . ASN B 1 79 ? 55.749 16.234 33.957 1.00 22.17 79 ASN B N 1
ATOM 4581 C CA . ASN B 1 79 ? 57.030 16.767 33.553 1.00 25.63 79 ASN B CA 1
ATOM 4582 C C . ASN B 1 79 ? 57.046 18.243 33.104 1.00 50.93 79 ASN B C 1
ATOM 4583 O O . ASN B 1 79 ? 58.097 18.924 33.008 1.00 23.99 79 ASN B O 1
ATOM 4588 N N . HIS B 1 80 ? 55.858 18.686 32.729 1.00 49.87 80 HIS B N 1
ATOM 4589 C CA . HIS B 1 80 ? 55.659 19.999 32.183 1.00 17.81 80 HIS B CA 1
ATOM 4590 C C . HIS B 1 80 ? 56.413 21.134 32.796 1.00 26.03 80 HIS B C 1
ATOM 4591 O O . HIS B 1 80 ? 57.056 21.842 32.080 1.00 26.68 80 HIS B O 1
ATOM 4598 N N . GLN B 1 81 ? 56.379 21.320 34.104 1.00 24.53 81 GLN B N 1
ATOM 4599 C CA . GLN B 1 81 ? 57.144 22.420 34.699 1.00 15.75 81 GLN B CA 1
ATOM 4600 C C . GLN B 1 81 ? 58.632 22.402 34.364 1.00 22.97 81 GLN B C 1
ATOM 4601 O O . GLN B 1 81 ? 59.208 23.420 34.008 1.00 31.16 81 GLN B O 1
ATOM 4607 N N . ALA B 1 82 ? 59.251 21.230 34.455 1.00 23.30 82 ALA B N 1
ATOM 4608 C CA . ALA B 1 82 ? 60.647 21.080 34.179 1.00 32.24 82 ALA B CA 1
ATOM 4609 C C . ALA B 1 82 ? 60.891 21.372 32.721 1.00 43.38 82 ALA B C 1
ATOM 4610 O O . ALA B 1 82 ? 61.871 22.014 32.375 1.00 34.46 82 ALA B O 1
ATOM 4612 N N . LEU B 1 83 ? 59.937 20.928 31.902 1.00 27.33 83 LEU B N 1
ATOM 4613 C CA . LEU B 1 83 ? 59.944 21.136 30.466 1.00 27.51 83 LEU B CA 1
ATOM 4614 C C . LEU B 1 83 ? 59.858 22.615 30.114 1.00 25.01 83 LEU B C 1
ATOM 4615 O O . LEU B 1 83 ? 60.623 23.099 29.283 1.00 24.35 83 LEU B O 1
ATOM 4620 N N . ARG B 1 84 ? 58.910 23.299 30.755 1.00 20.73 84 ARG B N 1
ATOM 4621 C CA . ARG B 1 84 ? 58.647 24.738 30.585 1.00 25.39 84 ARG B CA 1
ATOM 4622 C C . ARG B 1 84 ? 59.947 25.509 30.782 1.00 57.77 84 ARG B C 1
ATOM 4623 O O . ARG B 1 84 ? 60.363 26.363 30.015 1.00 23.46 84 ARG B O 1
ATOM 4631 N N . ALA B 1 85 ? 60.649 25.186 31.836 1.00 45.90 85 ALA B N 1
ATOM 4632 C CA . ALA B 1 85 ? 61.902 25.876 32.091 1.00 36.07 85 ALA B CA 1
ATOM 4633 C C . ALA B 1 85 ? 63.018 25.562 31.079 1.00 50.94 85 ALA B C 1
ATOM 4634 O O . ALA B 1 85 ? 63.793 26.419 30.675 1.00 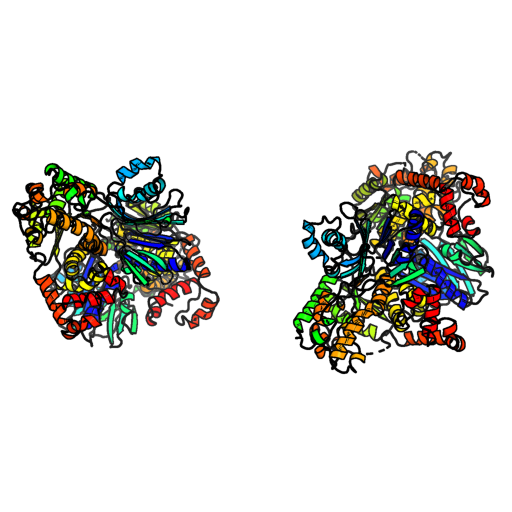50.73 85 ALA B O 1
ATOM 4636 N N . GLU B 1 86 ? 63.139 24.322 30.650 1.00 27.64 86 GLU B N 1
ATOM 4637 C CA . GLU B 1 86 ? 64.192 24.039 29.725 1.00 38.30 86 GLU B CA 1
ATOM 4638 C C . GLU B 1 86 ? 64.016 24.709 28.372 1.00 33.47 86 GLU B C 1
ATOM 4639 O O . GLU B 1 86 ? 64.970 25.123 27.726 1.00 50.35 86 GLU B O 1
ATOM 4645 N N . TYR B 1 87 ? 62.778 24.790 27.951 1.00 18.17 87 TYR B N 1
ATOM 4646 C CA . TYR B 1 87 ? 62.433 25.267 26.638 1.00 35.23 87 TYR B CA 1
ATOM 4647 C C . TYR B 1 87 ? 61.894 26.643 26.629 1.00 49.53 87 TYR B C 1
ATOM 4648 O O . TYR B 1 87 ? 61.789 27.242 25.561 1.00 38.24 87 TYR B O 1
ATOM 4657 N N . GLY B 1 88 ? 61.548 27.114 27.819 1.00 37.00 88 GLY B N 1
ATOM 4658 C CA . GLY B 1 88 ? 60.958 28.431 27.975 1.00 45.53 88 GLY B CA 1
ATOM 4659 C C . GLY B 1 88 ? 61.693 29.513 27.186 1.00 56.34 88 GLY B C 1
ATOM 4660 O O . GLY B 1 88 ? 61.117 30.424 26.591 1.00 42.10 88 GLY B O 1
ATOM 4661 N N . ASP B 1 89 ? 63.001 29.415 27.209 1.00 39.87 89 ASP B N 1
ATOM 4662 C CA . ASP B 1 89 ? 63.827 30.375 26.522 1.00 79.26 89 ASP B CA 1
ATOM 4663 C C . ASP B 1 89 ? 63.752 30.225 25.018 1.00 53.01 89 ASP B C 1
ATOM 4664 O O . ASP B 1 89 ? 64.094 31.149 24.292 1.00 41.75 89 ASP B O 1
ATOM 4669 N N . ARG B 1 90 ? 63.300 29.075 24.521 1.00 47.88 90 ARG B N 1
ATOM 4670 C CA . ARG B 1 90 ? 63.212 28.956 23.076 1.00 100.00 90 ARG B CA 1
ATOM 4671 C C . ARG B 1 90 ? 61.788 28.955 22.557 1.00 45.77 90 ARG B C 1
ATOM 4672 O O . ARG B 1 90 ? 61.499 29.394 21.444 1.00 28.47 90 ARG B O 1
ATOM 4680 N N . TYR B 1 91 ? 60.891 28.480 23.381 1.00 47.29 91 TYR B N 1
ATOM 4681 C CA . TYR B 1 91 ? 59.512 28.438 22.984 1.00 22.43 91 TYR B CA 1
ATOM 4682 C C . TYR B 1 91 ? 58.691 29.386 23.839 1.00 55.68 91 TYR B C 1
ATOM 4683 O O . TYR B 1 91 ? 58.715 29.334 25.078 1.00 31.15 91 TYR B O 1
ATOM 4692 N N . GLN B 1 92 ? 57.945 30.219 23.123 1.00 18.14 92 GLN B N 1
ATOM 4693 C CA . GLN B 1 92 ? 57.044 31.209 23.672 1.00 23.07 92 GLN B CA 1
ATOM 4694 C C . GLN B 1 92 ? 55.754 30.588 24.137 1.00 30.58 92 GLN B C 1
ATOM 4695 O O . GLN B 1 92 ? 54.822 30.538 23.322 1.00 31.31 92 GLN B O 1
ATOM 4701 N N . PHE B 1 93 ? 55.693 30.122 25.419 1.00 24.45 93 PHE B N 1
ATOM 4702 C CA . PHE B 1 93 ? 54.423 29.537 25.917 1.00 24.77 93 PHE B CA 1
ATOM 4703 C C . PHE B 1 93 ? 53.230 30.491 25.906 1.00 39.53 93 PHE B C 1
ATOM 4704 O O . PHE B 1 93 ? 53.311 31.638 26.340 1.00 41.05 93 PHE B O 1
ATOM 4712 N N . GLN B 1 94 ? 52.089 29.988 25.469 1.00 32.92 94 GLN B N 1
ATOM 4713 C CA . GLN B 1 94 ? 50.891 30.773 25.393 1.00 17.20 94 GLN B CA 1
ATOM 4714 C C . GLN B 1 94 ? 49.924 30.589 26.545 1.00 17.88 94 GLN B C 1
ATOM 4715 O O . GLN B 1 94 ? 49.028 31.404 26.714 1.00 28.16 94 GLN B O 1
ATOM 4721 N N . THR B 1 95 ? 50.046 29.473 27.272 1.00 47.45 95 THR B N 1
ATOM 4722 C CA . THR B 1 95 ? 49.148 29.137 28.381 1.00 24.07 95 THR B CA 1
ATOM 4723 C C . THR B 1 95 ? 49.903 28.461 29.524 1.00 16.48 95 THR B C 1
ATOM 4724 O O . THR B 1 95 ? 51.139 28.329 29.533 1.00 22.39 95 THR B O 1
ATOM 4728 N N . GLY B 1 96 ? 49.139 28.023 30.502 1.00 27.16 96 GLY B N 1
ATOM 4729 C CA . GLY B 1 96 ? 49.717 27.337 31.651 1.00 34.41 96 GLY B CA 1
ATOM 4730 C C . GLY B 1 96 ? 49.307 25.865 31.643 1.00 38.30 96 GLY B C 1
ATOM 4731 O O . GLY B 1 96 ? 49.306 25.192 32.674 1.00 65.44 96 GLY B O 1
ATOM 4732 N N . SER B 1 97 ? 48.963 25.391 30.443 1.00 90.67 97 SER B N 1
ATOM 4733 C CA . SER B 1 97 ? 48.576 24.018 30.240 1.00 43.88 97 SER B CA 1
ATOM 4734 C C . SER B 1 97 ? 49.796 23.103 30.351 1.00 21.25 97 SER B C 1
ATOM 4735 O O . SER B 1 97 ? 50.854 23.360 29.745 1.00 28.08 97 SER B O 1
ATOM 4738 N N . ASP B 1 98 ? 49.679 21.998 31.105 1.00 21.91 98 ASP B N 1
ATOM 4739 C CA . ASP B 1 98 ? 50.834 21.100 31.213 1.00 32.33 98 ASP B CA 1
ATOM 4740 C C . ASP B 1 98 ? 51.231 20.537 29.848 1.00 9.57 98 ASP B C 1
ATOM 4741 O O . ASP B 1 98 ? 52.393 20.338 29.517 1.00 18.80 98 ASP B O 1
ATOM 4746 N N . CYS B 1 99 ? 50.189 20.335 29.060 1.00 18.39 99 CYS B N 1
ATOM 4747 C CA . CYS B 1 99 ? 50.227 19.809 27.699 1.00 18.02 99 CYS B CA 1
ATOM 4748 C C . CYS B 1 99 ? 50.856 20.702 26.659 1.00 81.90 99 CYS B C 1
ATOM 4749 O O . CYS B 1 99 ? 51.150 20.194 25.557 1.00 24.65 99 CYS B O 1
ATOM 4752 N N . GLU B 1 100 ? 50.962 22.000 26.967 1.00 31.67 100 GLU B N 1
ATOM 4753 C CA . GLU B 1 100 ? 51.485 22.911 25.982 1.00 12.27 100 GLU B CA 1
ATOM 4754 C C . GLU B 1 100 ? 52.930 22.576 25.728 1.00 41.12 100 GLU B C 1
ATOM 4755 O O . GLU B 1 100 ? 53.564 22.966 24.745 1.00 19.24 100 GLU B O 1
ATOM 4761 N N . VAL B 1 101 ? 53.479 21.839 26.669 1.00 27.77 101 VAL B N 1
ATOM 4762 C CA . VAL B 1 101 ? 54.859 21.463 26.550 1.00 26.50 101 VAL B CA 1
ATOM 4763 C C . VAL B 1 101 ? 55.136 20.650 25.268 1.00 23.24 101 VAL B C 1
ATOM 4764 O O . VAL B 1 101 ? 56.292 20.507 24.851 1.00 28.24 101 VAL B O 1
ATOM 4768 N N . ILE B 1 102 ? 54.087 20.092 24.638 1.00 35.35 102 ILE B N 1
ATOM 4769 C CA . ILE B 1 102 ? 54.262 19.286 23.422 1.00 28.96 102 ILE B CA 1
ATOM 4770 C C . ILE B 1 102 ? 54.604 20.149 22.222 1.00 20.28 102 ILE B C 1
ATOM 4771 O O . ILE B 1 102 ? 55.538 19.862 21.477 1.00 19.67 102 ILE B O 1
ATOM 4776 N N . LEU B 1 103 ? 53.861 21.228 22.076 1.00 32.06 103 LEU B N 1
ATOM 4777 C CA . LEU B 1 103 ? 54.100 22.225 21.027 1.00 30.33 103 LEU B CA 1
ATOM 4778 C C . LEU B 1 103 ? 55.555 22.716 21.122 1.00 44.89 103 LEU B C 1
ATOM 4779 O O . LEU B 1 103 ? 56.235 22.963 20.124 1.00 36.39 103 LEU B O 1
ATOM 4784 N N . ALA B 1 104 ? 56.078 22.883 22.343 1.00 49.02 104 ALA B N 1
ATOM 4785 C CA . ALA B 1 104 ? 57.454 23.341 22.509 1.00 14.37 104 ALA B CA 1
ATOM 4786 C C . ALA B 1 104 ? 58.499 22.360 22.018 1.00 24.91 104 ALA B C 1
ATOM 4787 O O . ALA B 1 104 ? 59.409 22.677 21.268 1.00 37.25 104 ALA B O 1
ATOM 4789 N N . LEU B 1 105 ? 58.361 21.131 22.438 1.00 40.90 105 LEU B N 1
ATOM 4790 C CA . LEU B 1 105 ? 59.274 20.076 22.047 1.00 36.24 105 LEU B CA 1
ATOM 4791 C C . LEU B 1 105 ? 59.205 19.811 20.560 1.00 27.27 105 LEU B C 1
ATOM 4792 O O . LEU B 1 105 ? 60.189 19.509 19.880 1.00 34.60 105 LEU B O 1
ATOM 4797 N N . TYR B 1 106 ? 57.986 19.872 20.077 1.00 21.66 106 TYR B N 1
ATOM 4798 C CA . TYR B 1 106 ? 57.801 19.616 18.677 1.00 23.22 106 TYR B CA 1
ATOM 4799 C C . TYR B 1 106 ? 58.569 20.652 17.907 1.00 53.55 106 TYR B C 1
ATOM 4800 O O . TYR B 1 106 ? 59.291 20.332 16.976 1.00 25.71 106 TYR B O 1
ATOM 4809 N N . GLN B 1 107 ? 58.399 21.906 18.331 1.00 25.77 107 GLN B N 1
ATOM 4810 C CA . GLN B 1 107 ? 59.089 23.022 17.719 1.00 26.12 107 GLN B CA 1
ATOM 4811 C C . GLN B 1 107 ? 60.572 22.764 17.575 1.00 81.61 107 GLN B C 1
ATOM 4812 O O . GLN B 1 107 ? 61.178 22.936 16.500 1.00 28.81 107 GLN B O 1
ATOM 4818 N N . GLU B 1 108 ? 61.144 22.354 18.697 1.00 39.88 108 GLU B N 1
ATOM 4819 C CA . GLU B 1 108 ? 62.567 22.113 18.768 1.00 26.54 108 GLU B CA 1
ATOM 4820 C C . GLU B 1 108 ? 63.034 20.751 18.372 1.00 30.89 108 GLU B C 1
ATOM 4821 O O . GLU B 1 108 ? 64.182 20.538 18.003 1.00 45.61 108 GLU B O 1
ATOM 4827 N N . LYS B 1 109 ? 62.168 19.805 18.462 1.00 27.84 109 LYS B N 1
ATOM 4828 C CA . LYS B 1 109 ? 62.666 18.517 18.183 1.00 27.74 109 LYS B CA 1
ATOM 4829 C C . LYS B 1 109 ? 61.934 17.788 17.082 1.00 26.18 109 LYS B C 1
ATOM 4830 O O . LYS B 1 109 ? 62.278 16.663 16.718 1.00 36.02 109 LYS B O 1
ATOM 4836 N N . GLY B 1 110 ? 60.895 18.421 16.579 1.00 20.56 110 GLY B N 1
ATOM 4837 C CA . GLY B 1 110 ? 60.126 17.775 15.551 1.00 25.31 110 GLY B CA 1
ATOM 4838 C C . GLY B 1 110 ? 59.424 16.581 16.138 1.00 34.26 110 GLY B C 1
ATOM 4839 O O . GLY B 1 110 ? 58.869 16.631 17.229 1.00 31.85 110 GLY B O 1
ATOM 4840 N N . PRO B 1 111 ? 59.464 15.509 15.386 1.00 57.48 111 PRO B N 1
ATOM 4841 C CA . PRO B 1 111 ? 58.823 14.277 15.781 1.00 41.63 111 PRO B CA 1
ATOM 4842 C C . PRO B 1 111 ? 59.626 13.497 16.822 1.00 44.11 111 PRO B C 1
ATOM 4843 O O . PRO B 1 111 ? 59.231 12.402 17.206 1.00 38.98 111 PRO B O 1
ATOM 4847 N N . GLU B 1 112 ? 60.762 14.031 17.300 1.00 36.55 112 GLU B N 1
ATOM 4848 C CA . GLU B 1 112 ? 61.631 13.239 18.190 1.00 20.52 112 GLU B CA 1
ATOM 4849 C C . GLU B 1 112 ? 61.705 13.401 19.680 1.00 100.00 112 GLU B C 1
ATOM 4850 O O . GLU B 1 112 ? 62.680 12.925 20.263 1.00 28.22 112 GLU B O 1
ATOM 4856 N N . PHE B 1 113 ? 60.712 13.995 20.292 1.00 27.00 113 PHE B N 1
ATOM 4857 C CA . PHE B 1 113 ? 60.777 14.221 21.708 1.00 33.71 113 PHE B CA 1
ATOM 4858 C C . PHE B 1 113 ? 59.892 13.337 22.568 1.00 30.76 113 PHE B C 1
ATOM 4859 O O . PHE B 1 113 ? 59.696 13.615 23.737 1.00 31.24 113 PHE B O 1
ATOM 4867 N N . LEU B 1 114 ? 59.298 12.326 21.994 1.00 29.09 114 LEU B N 1
ATOM 4868 C CA . LEU B 1 114 ? 58.376 11.530 22.766 1.00 19.19 114 LEU B CA 1
ATOM 4869 C C . LEU B 1 114 ? 58.724 11.039 24.123 1.00 36.77 114 LEU B C 1
ATOM 4870 O O . LEU B 1 114 ? 57.944 11.230 25.046 1.00 18.66 114 LEU B O 1
ATOM 4875 N N . ASP B 1 115 ? 59.856 10.380 24.204 1.00 22.77 115 ASP B N 1
ATOM 4876 C CA . ASP B 1 115 ? 60.278 9.784 25.444 1.00 34.45 115 ASP B CA 1
ATOM 4877 C C . ASP B 1 115 ? 60.637 10.832 26.468 1.00 53.86 115 ASP B C 1
ATOM 4878 O O . ASP B 1 115 ? 60.946 10.547 27.626 1.00 40.69 115 ASP B O 1
ATOM 4883 N N . ASP B 1 116 ? 60.594 12.068 25.996 1.00 56.58 116 ASP B N 1
ATOM 4884 C CA . ASP B 1 116 ? 60.921 13.210 26.806 1.00 25.49 116 ASP B CA 1
ATOM 4885 C C . ASP B 1 116 ? 59.825 13.517 27.768 1.00 40.24 116 ASP B C 1
ATOM 4886 O O . ASP B 1 116 ? 60.096 13.982 28.869 1.00 26.82 116 ASP B O 1
ATOM 4891 N N . LEU B 1 117 ? 58.608 13.277 27.296 1.00 25.06 117 LEU B N 1
ATOM 4892 C CA . LEU B 1 117 ? 57.419 13.530 28.081 1.00 37.62 117 LEU B CA 1
ATOM 4893 C C . LEU B 1 117 ? 57.295 12.606 29.276 1.00 45.95 117 LEU B C 1
ATOM 4894 O O . LEU B 1 117 ? 57.687 11.443 29.174 1.00 24.15 117 LEU B O 1
ATOM 4899 N N . GLN B 1 118 ? 56.734 13.122 30.381 1.00 56.56 118 GLN B N 1
ATOM 4900 C CA . GLN B 1 118 ? 56.527 12.307 31.568 1.00 28.96 118 GLN B CA 1
ATOM 4901 C C . GLN B 1 118 ? 55.077 12.380 32.048 1.00 19.15 118 GLN B C 1
ATOM 4902 O O . GLN B 1 118 ? 54.667 13.288 32.761 1.00 27.01 118 GLN B O 1
ATOM 4908 N N . GLY B 1 119 ? 54.246 11.445 31.561 1.00 18.92 119 GLY B N 1
ATOM 4909 C CA . GLY B 1 119 ? 52.851 11.465 31.921 1.00 23.13 119 GLY B CA 1
ATOM 4910 C C . GLY B 1 119 ? 52.083 10.438 31.138 1.00 23.80 119 GLY B C 1
ATOM 4911 O O . GLY B 1 119 ? 52.627 9.468 30.619 1.00 24.92 119 GLY B O 1
ATOM 4912 N N . MET B 1 120 ? 50.793 10.647 31.091 1.00 22.16 120 MET B N 1
ATOM 4913 C CA . MET B 1 120 ? 49.958 9.757 30.342 1.00 21.30 120 MET B CA 1
ATOM 4914 C C . MET B 1 120 ? 49.379 10.591 29.246 1.00 51.18 120 MET B C 1
ATOM 4915 O O . MET B 1 120 ? 48.982 11.719 29.504 1.00 15.70 120 MET B O 1
ATOM 4920 N N . PHE B 1 121 ? 49.335 10.085 28.037 1.00 17.08 121 PHE B N 1
ATOM 4921 C CA . PHE B 1 121 ? 48.754 10.952 27.035 1.00 17.73 121 PHE B CA 1
ATOM 4922 C C . PHE B 1 121 ? 48.378 10.295 25.730 1.00 25.93 121 PHE B C 1
ATOM 4923 O O . PHE B 1 121 ? 48.807 9.199 25.397 1.00 22.07 121 PHE B O 1
ATOM 4931 N N . ALA B 1 122 ? 47.565 11.062 25.003 1.00 21.71 122 ALA B N 1
ATOM 4932 C CA . ALA B 1 122 ? 47.161 10.861 23.623 1.00 38.07 122 ALA B CA 1
ATOM 4933 C C . ALA B 1 122 ? 47.093 12.220 22.913 1.00 43.97 122 ALA B C 1
ATOM 4934 O O . ALA B 1 122 ? 46.433 13.155 23.377 1.00 25.61 122 ALA B O 1
ATOM 4936 N N . PHE B 1 123 ? 47.809 12.367 21.799 1.00 30.90 123 PHE B N 1
ATOM 4937 C CA . PHE B 1 123 ? 47.750 13.635 21.122 1.00 28.16 123 PHE B CA 1
ATOM 4938 C C . PHE B 1 123 ? 47.855 13.542 19.607 1.00 21.66 123 PHE B C 1
ATOM 4939 O O . PHE B 1 123 ? 48.402 12.601 19.038 1.00 33.06 123 PHE B O 1
ATOM 4947 N N . ALA B 1 124 ? 47.317 14.580 18.988 1.00 26.63 124 ALA B N 1
ATOM 4948 C CA . ALA B 1 124 ? 47.335 14.786 17.563 1.00 18.07 124 ALA B CA 1
ATOM 4949 C C . ALA B 1 124 ? 47.726 16.243 17.334 1.00 28.40 124 ALA B C 1
ATOM 4950 O O . ALA B 1 124 ? 47.084 17.181 17.779 1.00 24.24 124 ALA B O 1
ATOM 4952 N N . LEU B 1 125 ? 48.797 16.438 16.627 1.00 21.48 125 LEU B N 1
ATOM 4953 C CA . LEU B 1 125 ? 49.261 17.772 16.320 1.00 25.42 125 LEU B CA 1
ATOM 4954 C C . LEU B 1 125 ? 49.358 17.983 14.828 1.00 32.80 125 LEU B C 1
ATOM 4955 O O . LEU B 1 125 ? 49.800 17.107 14.046 1.00 30.83 125 LEU B O 1
ATOM 4960 N N . TYR B 1 126 ? 48.986 19.167 14.408 1.00 18.93 126 TYR B N 1
ATOM 4961 C CA . TYR B 1 126 ? 49.070 19.487 12.982 1.00 24.26 126 TYR B CA 1
ATOM 4962 C C . TYR B 1 126 ? 49.900 20.731 12.750 1.00 49.24 126 TYR B C 1
ATOM 4963 O O . TYR B 1 126 ? 49.738 21.749 13.423 1.00 18.65 126 TYR B O 1
ATOM 4972 N N . ASP B 1 127 ? 50.780 20.611 11.775 1.00 29.42 127 ASP B N 1
ATOM 4973 C CA . ASP B 1 127 ? 51.680 21.662 11.356 1.00 20.19 127 ASP B CA 1
ATOM 4974 C C . ASP B 1 127 ? 51.229 22.217 10.021 1.00 25.35 127 ASP B C 1
ATOM 4975 O O . ASP B 1 127 ? 51.224 21.527 9.005 1.00 26.87 127 ASP B O 1
ATOM 4980 N N . SER B 1 128 ? 50.875 23.482 10.028 1.00 19.16 128 SER B N 1
ATOM 4981 C CA . SER B 1 128 ? 50.426 24.075 8.812 1.00 26.87 128 SER B CA 1
ATOM 4982 C C . SER B 1 128 ? 51.583 24.571 7.967 1.00 21.94 128 SER B C 1
ATOM 4983 O O . SER B 1 128 ? 51.460 24.705 6.755 1.00 41.69 128 SER B O 1
ATOM 4986 N N . GLU B 1 129 ? 52.723 24.771 8.599 1.00 28.44 129 GLU B N 1
ATOM 4987 C CA . GLU B 1 129 ? 53.936 25.215 7.923 1.00 22.27 129 GLU B CA 1
ATOM 4988 C C . GLU B 1 129 ? 54.460 24.191 6.932 1.00 53.14 129 GLU B C 1
ATOM 4989 O O . GLU B 1 129 ? 54.672 24.437 5.753 1.00 28.08 129 GLU B O 1
ATOM 4995 N N . LYS B 1 130 ? 54.678 23.012 7.459 1.00 29.93 130 LYS B N 1
ATOM 4996 C CA . LYS B 1 130 ? 55.162 21.896 6.698 1.00 28.44 130 LYS B CA 1
ATOM 4997 C C . LYS B 1 130 ? 54.036 21.105 6.099 1.00 22.24 130 LYS B C 1
ATOM 4998 O O . LYS B 1 130 ? 54.237 20.300 5.199 1.00 49.22 130 LYS B O 1
ATOM 5004 N N . ASP B 1 131 ? 52.866 21.290 6.660 1.00 28.07 131 ASP B N 1
ATOM 5005 C CA . ASP B 1 131 ? 51.762 20.494 6.249 1.00 22.68 131 ASP B CA 1
ATOM 5006 C C . ASP B 1 131 ? 52.098 19.086 6.640 1.00 27.51 131 ASP B C 1
ATOM 5007 O O . ASP B 1 131 ? 52.143 18.211 5.790 1.00 35.97 131 ASP B O 1
ATOM 5012 N N . ALA B 1 132 ? 52.357 18.884 7.930 1.00 29.63 132 ALA B N 1
ATOM 5013 C CA . ALA B 1 132 ? 52.655 17.557 8.460 1.00 25.37 132 ALA B CA 1
ATOM 5014 C C . ALA B 1 132 ? 51.861 17.302 9.751 1.00 41.75 132 ALA B C 1
ATOM 5015 O O . ALA B 1 132 ? 51.268 18.211 10.324 1.00 28.67 132 ALA B O 1
ATOM 5017 N N . TYR B 1 133 ? 51.835 16.075 10.228 1.00 22.46 133 TYR B N 1
ATOM 5018 C CA . TYR B 1 133 ? 51.091 15.801 11.434 1.00 9.67 133 TYR B CA 1
ATOM 5019 C C . TYR B 1 133 ? 51.835 14.804 12.277 1.00 20.55 133 TYR B C 1
ATOM 5020 O O . TYR B 1 133 ? 52.633 14.028 11.763 1.00 28.20 133 TYR B O 1
ATOM 5029 N N . LEU B 1 134 ? 51.587 14.869 13.574 1.00 35.72 134 LEU B N 1
ATOM 5030 C CA . LEU B 1 134 ? 52.205 13.986 14.560 1.00 11.27 134 LEU B CA 1
ATOM 5031 C C . LEU B 1 134 ? 51.159 13.461 15.519 1.00 13.37 134 LEU B C 1
ATOM 5032 O O . LEU B 1 134 ? 50.397 14.230 16.108 1.00 29.70 134 LEU B O 1
ATOM 5037 N N . ILE B 1 135 ? 51.072 12.150 15.620 1.00 36.28 135 ILE B N 1
ATOM 5038 C CA . ILE B 1 135 ? 50.101 11.519 16.510 1.00 17.61 135 ILE B CA 1
ATOM 5039 C C . ILE B 1 135 ? 50.892 10.827 17.567 1.00 16.43 135 ILE B C 1
ATOM 5040 O O . ILE B 1 135 ? 51.951 10.284 17.244 1.00 20.94 135 ILE B O 1
ATOM 5045 N N . GLY B 1 136 ? 50.502 10.918 18.845 1.00 23.41 136 GLY B N 1
ATOM 5046 C CA . GLY B 1 136 ? 51.372 10.267 19.831 1.00 8.47 136 GLY B CA 1
ATOM 5047 C C . GLY B 1 136 ? 50.557 9.661 20.951 1.00 18.74 136 GLY B C 1
ATOM 5048 O O . GLY B 1 136 ? 49.415 10.085 21.137 1.00 18.09 136 GLY B O 1
ATOM 5049 N N . ARG B 1 137 ? 51.161 8.671 21.654 1.00 32.45 137 ARG B N 1
ATOM 5050 C CA . ARG B 1 137 ? 50.551 7.944 22.791 1.00 41.86 137 ARG B CA 1
ATOM 5051 C C . ARG B 1 137 ? 51.600 7.655 23.851 1.00 28.74 137 ARG B C 1
ATOM 5052 O O . ARG B 1 137 ? 52.761 7.427 23.508 1.00 24.20 137 ARG B O 1
ATOM 5060 N N . ASP B 1 138 ? 51.184 7.679 25.113 1.00 13.84 138 ASP B N 1
ATOM 5061 C CA . ASP B 1 138 ? 52.063 7.455 26.245 1.00 17.18 138 ASP B CA 1
ATOM 5062 C C . ASP B 1 138 ? 52.716 6.098 26.166 1.00 26.40 138 ASP B C 1
ATOM 5063 O O . ASP B 1 138 ? 52.297 5.270 25.371 1.00 30.12 138 ASP B O 1
ATOM 5068 N N . HIS B 1 139 ? 53.726 5.887 27.002 1.00 24.13 139 HIS B N 1
ATOM 5069 C CA . HIS B 1 139 ? 54.532 4.666 27.044 1.00 25.35 139 HIS B CA 1
ATOM 5070 C C . HIS B 1 139 ? 53.840 3.284 27.160 1.00 42.66 139 HIS B C 1
ATOM 5071 O O . HIS B 1 139 ? 54.313 2.265 26.615 1.00 36.78 139 HIS B O 1
ATOM 5078 N N . LEU B 1 140 ? 52.704 3.228 27.848 1.00 26.05 140 LEU B N 1
ATOM 5079 C CA . LEU B 1 140 ? 51.974 1.982 28.000 1.00 27.47 140 LEU B CA 1
ATOM 5080 C C . LEU B 1 140 ? 50.562 2.109 27.513 1.00 24.43 140 LEU B C 1
ATOM 5081 O O . LEU B 1 140 ? 49.760 1.193 27.695 1.00 37.22 140 LEU B O 1
ATOM 5086 N N . GLY B 1 141 ? 50.266 3.221 26.888 1.00 23.06 141 GLY B N 1
ATOM 5087 C CA . GLY B 1 141 ? 48.935 3.423 26.401 1.00 22.98 141 GLY B CA 1
ATOM 5088 C C . GLY B 1 141 ? 47.989 3.611 27.563 1.00 30.58 141 GLY B C 1
ATOM 5089 O O . GLY B 1 141 ? 46.876 3.062 27.571 1.00 33.36 141 GLY B O 1
ATOM 5090 N N . ILE B 1 142 ? 48.429 4.378 28.573 1.00 20.31 142 ILE B N 1
ATOM 5091 C CA . ILE B 1 142 ? 47.556 4.626 29.744 1.00 11.80 142 ILE B CA 1
ATOM 5092 C C . ILE B 1 142 ? 46.270 5.345 29.317 1.00 9.15 142 ILE B C 1
ATOM 5093 O O . ILE B 1 142 ? 45.115 5.034 29.715 1.00 15.24 142 ILE B O 1
ATOM 5098 N N . ILE B 1 143 ? 46.439 6.294 28.386 1.00 21.75 143 ILE B N 1
ATOM 5099 C CA . ILE B 1 143 ? 45.293 6.989 27.842 1.00 31.52 143 ILE B CA 1
ATOM 5100 C C . ILE B 1 143 ? 44.925 6.329 26.515 1.00 48.00 143 ILE B C 1
ATOM 5101 O O . ILE B 1 143 ? 45.833 6.120 25.708 1.00 31.66 143 ILE B O 1
ATOM 5106 N N . PRO B 1 144 ? 43.633 6.013 26.288 1.00 30.05 144 PRO B N 1
ATOM 5107 C CA . PRO B 1 144 ? 43.104 5.370 25.044 1.00 19.28 144 PRO B CA 1
ATOM 5108 C C . PRO B 1 144 ? 43.304 6.152 23.718 1.00 36.37 144 PRO B C 1
ATOM 5109 O O . PRO B 1 144 ? 43.284 7.372 23.654 1.00 15.00 144 PRO B O 1
ATOM 5113 N N . LEU B 1 145 ? 43.455 5.434 22.609 1.00 24.33 145 LEU B N 1
ATOM 5114 C CA . LEU B 1 145 ? 43.573 6.031 21.295 1.00 34.75 145 LEU B CA 1
ATOM 5115 C C . LEU B 1 145 ? 43.406 5.020 20.184 1.00 15.42 145 LEU B C 1
ATOM 5116 O O . LEU B 1 145 ? 44.038 3.960 20.204 1.00 18.19 145 LEU B O 1
ATOM 5121 N N . TYR B 1 146 ? 42.594 5.397 19.216 1.00 18.47 146 TYR B N 1
ATOM 5122 C CA . TYR B 1 146 ? 42.323 4.560 18.061 1.00 32.91 146 TYR B CA 1
ATOM 5123 C C . TYR B 1 146 ? 42.621 5.293 16.796 1.00 33.68 146 TYR B C 1
ATOM 5124 O O . TYR B 1 146 ? 42.702 6.499 16.794 1.00 26.44 146 TYR B O 1
ATOM 5133 N N . MET B 1 147 ? 42.718 4.549 15.699 1.00 34.76 147 MET B N 1
ATOM 5134 C CA . MET B 1 147 ? 42.900 5.145 14.386 1.00 10.77 147 MET B CA 1
ATOM 5135 C C . MET B 1 147 ? 42.082 4.349 13.384 1.00 29.91 147 MET B C 1
ATOM 5136 O O . MET B 1 147 ? 41.715 3.211 13.648 1.00 18.50 147 MET B O 1
ATOM 5141 N N . GLY B 1 148 ? 41.782 4.976 12.258 1.00 28.81 148 GLY B N 1
ATOM 5142 C CA . GLY B 1 148 ? 41.000 4.324 11.237 1.00 27.13 148 GLY B CA 1
ATOM 5143 C C . GLY B 1 148 ? 41.068 5.091 9.951 1.00 31.85 148 GLY B C 1
ATOM 5144 O O . GLY B 1 148 ? 41.574 6.214 9.936 1.00 14.99 148 GLY B O 1
ATOM 5145 N N . TYR B 1 149 ? 40.529 4.491 8.900 1.00 19.40 149 TYR B N 1
ATOM 5146 C CA . TYR B 1 149 ? 40.527 5.088 7.582 1.00 17.73 149 TYR B CA 1
ATOM 5147 C C . TYR B 1 149 ? 39.141 4.992 6.994 1.00 21.80 149 TYR B C 1
ATOM 5148 O O . TYR B 1 149 ? 38.339 4.104 7.308 1.00 26.53 149 TYR B O 1
ATOM 5157 N N . ASP B 1 150 ? 38.931 5.976 6.138 1.00 34.19 150 ASP B N 1
ATOM 5158 C CA . ASP B 1 150 ? 37.809 6.267 5.274 1.00 21.58 150 ASP B CA 1
ATOM 5159 C C . ASP B 1 150 ? 37.795 5.397 4.045 1.00 30.97 150 ASP B C 1
ATOM 5160 O O . ASP B 1 150 ? 38.821 4.801 3.668 1.00 33.21 150 ASP B O 1
ATOM 5165 N N . GLU B 1 151 ? 36.659 5.434 3.356 1.00 22.93 151 GLU B N 1
ATOM 5166 C CA . GLU B 1 151 ? 36.610 4.772 2.082 1.00 34.43 151 GLU B CA 1
ATOM 5167 C C . GLU B 1 151 ? 37.380 5.691 1.083 1.00 31.71 151 GLU B C 1
ATOM 5168 O O . GLU B 1 151 ? 37.541 5.393 -0.093 1.00 40.70 151 GLU B O 1
ATOM 5174 N N . HIS B 1 152 ? 37.865 6.845 1.550 1.00 38.26 152 HIS B N 1
ATOM 5175 C CA . HIS B 1 152 ? 38.636 7.761 0.720 1.00 14.42 152 HIS B CA 1
ATOM 5176 C C . HIS B 1 152 ? 40.066 7.699 1.170 1.00 37.97 152 HIS B C 1
ATOM 5177 O O . HIS B 1 152 ? 40.913 8.356 0.599 1.00 46.85 152 HIS B O 1
ATOM 5184 N N . GLY B 1 153 ? 40.356 6.946 2.215 1.00 26.78 153 GLY B N 1
ATOM 5185 C CA . GLY B 1 153 ? 41.744 6.944 2.639 1.00 37.71 153 GLY B CA 1
ATOM 5186 C C . GLY B 1 153 ? 42.083 8.113 3.574 1.00 20.61 153 GLY B C 1
ATOM 5187 O O . GLY B 1 153 ? 43.245 8.298 3.893 1.00 29.76 153 GLY B O 1
ATOM 5188 N N . GLN B 1 154 ? 41.063 8.863 4.023 1.00 24.40 154 GLN B N 1
ATOM 5189 C CA . GLN B 1 154 ? 41.312 9.935 4.961 1.00 26.05 154 GLN B CA 1
ATOM 5190 C C . GLN B 1 154 ? 41.639 9.247 6.301 1.00 46.59 154 GLN B C 1
ATOM 5191 O O . GLN B 1 154 ? 41.056 8.211 6.615 1.00 25.52 154 GLN B O 1
ATOM 5197 N N . LEU B 1 155 ? 42.613 9.788 7.052 1.00 20.42 155 LEU B N 1
ATOM 5198 C CA . LEU B 1 155 ? 43.057 9.265 8.333 1.00 30.80 155 LEU B CA 1
ATOM 5199 C C . LEU B 1 155 ? 42.356 9.939 9.491 1.00 18.04 155 LEU B C 1
ATOM 5200 O O . LEU B 1 155 ? 42.377 11.162 9.584 1.00 23.81 155 LEU B O 1
ATOM 5205 N N . TYR B 1 156 ? 41.714 9.131 10.342 1.00 40.12 156 TYR B N 1
ATOM 5206 C CA . TYR B 1 156 ? 40.992 9.577 11.521 1.00 13.95 156 TYR B CA 1
ATOM 5207 C C . TYR B 1 156 ? 41.681 9.028 12.727 1.00 29.83 156 TYR B C 1
ATOM 5208 O O . TYR B 1 156 ? 42.258 7.943 12.692 1.00 21.32 156 TYR B O 1
ATOM 5217 N N . VAL B 1 157 ? 41.544 9.789 13.795 1.00 29.22 157 VAL B N 1
ATOM 5218 C CA . VAL B 1 157 ? 42.084 9.410 15.084 1.00 20.80 157 VAL B CA 1
ATOM 5219 C C . VAL B 1 157 ? 41.092 9.888 16.165 1.00 23.82 157 VAL B C 1
ATOM 5220 O O . VAL B 1 157 ? 40.521 10.956 16.002 1.00 25.96 157 VAL B O 1
ATOM 5224 N N . ALA B 1 158 ? 40.813 9.052 17.182 1.00 24.66 158 ALA B N 1
ATOM 5225 C CA . ALA B 1 158 ? 39.864 9.386 18.233 1.00 14.02 158 ALA B CA 1
ATOM 5226 C C . ALA B 1 158 ? 40.123 8.644 19.542 1.00 20.90 158 ALA B C 1
ATOM 5227 O O . ALA B 1 158 ? 40.736 7.591 19.583 1.00 24.17 158 ALA B O 1
ATOM 5229 N N . SER B 1 159 ? 39.677 9.207 20.644 1.00 22.47 159 SER B N 1
ATOM 5230 C CA . SER B 1 159 ? 39.915 8.605 21.942 1.00 18.37 159 SER B CA 1
ATOM 5231 C C . SER B 1 159 ? 39.217 7.293 22.143 1.00 24.15 159 SER B C 1
ATOM 5232 O O . SER B 1 159 ? 39.712 6.411 22.828 1.00 27.94 159 SER B O 1
ATOM 5235 N N . GLU B 1 160 ? 38.017 7.239 21.623 1.00 23.46 160 GLU B N 1
ATOM 5236 C CA . GLU B 1 160 ? 37.147 6.083 21.699 1.00 17.41 160 GLU B CA 1
ATOM 5237 C C . GLU B 1 160 ? 36.701 5.650 20.304 1.00 29.14 160 GLU B C 1
ATOM 5238 O O . GLU B 1 160 ? 36.417 6.489 19.471 1.00 16.73 160 GLU B O 1
ATOM 5244 N N . MET B 1 161 ? 36.702 4.343 20.041 1.00 21.72 161 MET B N 1
ATOM 5245 C CA . MET B 1 161 ? 36.314 3.838 18.724 1.00 7.17 161 MET B CA 1
ATOM 5246 C C . MET B 1 161 ? 34.893 4.163 18.288 1.00 13.58 161 MET B C 1
ATOM 5247 O O . MET B 1 161 ? 34.544 4.181 17.111 1.00 34.46 161 MET B O 1
ATOM 5252 N N . LYS B 1 162 ? 34.065 4.456 19.261 1.00 20.79 162 LYS B N 1
ATOM 5253 C CA . LYS B 1 162 ? 32.685 4.864 19.161 1.00 9.91 162 LYS B CA 1
ATOM 5254 C C . LYS B 1 162 ? 32.600 5.994 18.147 1.00 17.62 162 LYS B C 1
ATOM 5255 O O . LYS B 1 162 ? 31.659 6.080 17.364 1.00 22.79 162 LYS B O 1
ATOM 5261 N N . ALA B 1 163 ? 33.588 6.895 18.214 1.00 18.85 163 ALA B N 1
ATOM 5262 C CA . ALA B 1 163 ? 33.678 8.041 17.298 1.00 25.65 163 ALA B CA 1
ATOM 5263 C C . ALA B 1 163 ? 34.227 7.653 15.927 1.00 33.43 163 ALA B C 1
ATOM 5264 O O . ALA B 1 163 ? 34.066 8.360 14.961 1.00 24.28 163 ALA B O 1
ATOM 5266 N N . LEU B 1 164 ? 34.919 6.545 15.832 1.00 16.89 164 LEU B N 1
ATOM 5267 C CA . LEU B 1 164 ? 35.476 6.092 14.586 1.00 16.10 164 LEU B CA 1
ATOM 5268 C C . LEU B 1 164 ? 34.531 5.164 13.788 1.00 39.86 164 LEU B C 1
ATOM 5269 O O . LEU B 1 164 ? 34.351 5.315 12.573 1.00 26.63 164 LEU B O 1
ATOM 5274 N N . VAL B 1 165 ? 33.899 4.212 14.480 1.00 32.15 165 VAL B N 1
ATOM 5275 C CA . VAL B 1 165 ? 32.984 3.231 13.879 1.00 28.24 165 VAL B CA 1
ATOM 5276 C C . VAL B 1 165 ? 31.952 3.729 12.870 1.00 55.51 165 VAL B C 1
ATOM 5277 O O . VAL B 1 165 ? 31.598 3.007 11.919 1.00 31.01 165 VAL B O 1
ATOM 5281 N N . PRO B 1 166 ? 31.428 4.939 13.082 1.00 25.69 166 PRO B N 1
ATOM 5282 C CA . PRO B 1 166 ? 30.421 5.435 12.165 1.00 21.14 166 PRO B CA 1
ATOM 5283 C C . PRO B 1 166 ? 30.965 5.881 10.795 1.00 14.67 166 PRO B C 1
ATOM 5284 O O . PRO B 1 166 ? 30.235 5.954 9.819 1.00 27.95 166 PRO B O 1
ATOM 5288 N N . VAL B 1 167 ? 32.251 6.127 10.704 1.00 21.92 167 VAL B N 1
ATOM 5289 C CA . VAL B 1 167 ? 32.712 6.608 9.443 1.00 20.83 167 VAL B CA 1
ATOM 5290 C C . VAL B 1 167 ? 33.825 5.829 8.844 1.00 47.09 167 VAL B C 1
ATOM 5291 O O . VAL B 1 167 ? 34.154 6.030 7.660 1.00 30.40 167 VAL B O 1
ATOM 5295 N N . CYS B 1 168 ? 34.431 4.966 9.650 1.00 25.09 168 CYS B N 1
ATOM 5296 C CA . CYS B 1 168 ? 35.550 4.234 9.103 1.00 27.78 168 CYS B CA 1
ATOM 5297 C C . CYS B 1 168 ? 35.199 2.858 8.562 1.00 34.03 168 CYS B C 1
ATOM 5298 O O . CYS B 1 168 ? 34.289 2.175 9.061 1.00 34.40 168 CYS B O 1
ATOM 5301 N N . ARG B 1 169 ? 35.994 2.485 7.542 1.00 39.25 169 ARG B N 1
ATOM 5302 C CA . ARG B 1 169 ? 35.962 1.189 6.905 1.00 35.82 169 ARG B CA 1
ATOM 5303 C C . ARG B 1 169 ? 36.778 0.255 7.793 1.00 35.95 169 ARG B C 1
ATOM 5304 O O . ARG B 1 169 ? 36.340 -0.823 8.129 1.00 30.26 169 ARG B O 1
ATOM 5312 N N . THR B 1 170 ? 37.965 0.687 8.193 1.00 30.11 170 THR B N 1
ATOM 5313 C CA . THR B 1 170 ? 38.793 -0.122 9.086 1.00 22.04 170 THR B CA 1
ATOM 5314 C C . THR B 1 170 ? 39.253 0.686 10.285 1.00 100.00 170 THR B C 1
ATOM 5315 O O . THR B 1 170 ? 39.488 1.881 10.186 1.00 33.66 170 THR B O 1
ATOM 5319 N N . ILE B 1 171 ? 39.437 0.001 11.406 1.00 26.94 171 ILE B N 1
ATOM 5320 C CA . ILE B 1 171 ? 39.861 0.596 12.679 1.00 21.04 171 ILE B CA 1
ATOM 5321 C C . ILE B 1 171 ? 40.897 -0.225 13.422 1.00 26.25 171 ILE B C 1
ATOM 5322 O O . ILE B 1 171 ? 40.903 -1.448 13.381 1.00 53.31 171 ILE B O 1
ATOM 5327 N N . LYS B 1 172 ? 41.780 0.478 14.108 1.00 30.13 172 LYS B N 1
ATOM 5328 C CA . LYS B 1 172 ? 42.770 -0.177 14.910 1.00 21.17 172 LYS B CA 1
ATOM 5329 C C . LYS B 1 172 ? 43.067 0.722 16.074 1.00 55.20 172 LYS B C 1
ATOM 5330 O O . LYS B 1 172 ? 42.839 1.915 16.028 1.00 22.76 172 LYS B O 1
ATOM 5336 N N . GLU B 1 173 ? 43.585 0.141 17.111 1.00 47.64 173 GLU B N 1
ATOM 5337 C CA . GLU B 1 173 ? 43.969 0.920 18.236 1.00 25.21 173 GLU B CA 1
ATOM 5338 C C . GLU B 1 173 ? 45.285 1.581 17.869 1.00 31.87 173 GLU B C 1
ATOM 5339 O O . GLU B 1 173 ? 46.087 0.944 17.184 1.00 34.64 173 GLU B O 1
ATOM 5345 N N . PHE B 1 174 ? 45.505 2.840 18.274 1.00 30.82 174 PHE B N 1
ATOM 5346 C CA . PHE B 1 174 ? 46.782 3.497 18.018 1.00 23.21 174 PHE B CA 1
ATOM 5347 C C . PHE B 1 174 ? 47.802 2.896 18.988 1.00 28.31 174 PHE B C 1
ATOM 5348 O O . PHE B 1 174 ? 47.601 2.992 20.199 1.00 36.55 174 PHE B O 1
ATOM 5356 N N . PRO B 1 175 ? 48.884 2.276 18.486 1.00 27.60 175 PRO B N 1
ATOM 5357 C CA . PRO B 1 175 ? 49.865 1.617 19.343 1.00 18.24 175 PRO B CA 1
ATOM 5358 C C . PRO B 1 175 ? 50.465 2.435 20.500 1.00 34.47 175 PRO B C 1
ATOM 5359 O O . PRO B 1 175 ? 50.718 3.633 20.373 1.00 28.18 175 PRO B O 1
ATOM 5363 N N . ALA B 1 176 ? 50.692 1.747 21.644 1.00 24.97 176 ALA B N 1
ATOM 5364 C CA . ALA B 1 176 ? 51.279 2.300 22.860 1.00 28.43 176 ALA B CA 1
ATOM 5365 C C . ALA B 1 176 ? 52.735 2.544 22.615 1.00 31.25 176 ALA B C 1
ATOM 5366 O O . ALA B 1 176 ? 53.329 1.877 21.791 1.00 30.14 176 ALA B O 1
ATOM 5368 N N . GLY B 1 177 ? 53.306 3.497 23.329 1.00 21.50 177 GLY B N 1
ATOM 5369 C CA . GLY B 1 177 ? 54.705 3.843 23.182 1.00 22.41 177 GLY B CA 1
ATOM 5370 C C . GLY B 1 177 ? 55.147 4.109 21.752 1.00 17.41 177 GLY B C 1
ATOM 5371 O O . GLY B 1 177 ? 56.352 3.997 21.481 1.00 19.72 177 GLY B O 1
ATOM 5372 N N . SER B 1 178 ? 54.201 4.526 20.888 1.00 27.80 178 SER B N 1
ATOM 5373 C CA . SER B 1 178 ? 54.481 4.816 19.497 1.00 42.04 178 SER B CA 1
ATOM 5374 C C . SER B 1 178 ? 54.005 6.164 19.060 1.00 52.12 178 SER B C 1
ATOM 5375 O O . SER B 1 178 ? 53.120 6.704 19.702 1.00 39.91 178 SER B O 1
ATOM 5378 N N . TYR B 1 179 ? 54.571 6.644 17.925 1.00 24.55 179 TYR B N 1
ATOM 5379 C CA . TYR B 1 179 ? 54.212 7.911 17.291 1.00 31.91 179 TYR B CA 1
ATOM 5380 C C . TYR B 1 179 ? 54.067 7.684 15.832 1.00 23.62 179 TYR B C 1
ATOM 5381 O O . TYR B 1 179 ? 54.705 6.786 15.314 1.00 40.50 179 TYR B O 1
ATOM 5390 N N . LEU B 1 180 ? 53.261 8.528 15.215 1.00 73.52 180 LEU B N 1
ATOM 5391 C CA . LEU B 1 180 ? 53.056 8.514 13.789 1.00 28.19 180 LEU B CA 1
ATOM 5392 C C . LEU B 1 180 ? 53.334 9.915 13.239 1.00 19.50 180 LEU B C 1
ATOM 5393 O O . LEU B 1 180 ? 52.564 10.857 13.445 1.00 21.49 180 LEU B O 1
ATOM 5398 N N . TRP B 1 181 ? 54.488 10.018 12.592 1.00 17.31 181 TRP B N 1
ATOM 5399 C CA . TRP B 1 181 ? 54.977 11.238 11.948 1.00 29.82 181 TRP B CA 1
ATOM 5400 C C . TRP B 1 181 ? 54.632 11.222 10.472 1.00 34.33 181 TRP B C 1
ATOM 5401 O O . TRP B 1 181 ? 55.127 10.393 9.740 1.00 28.68 181 TRP B O 1
ATOM 5412 N N . SER B 1 182 ? 53.755 12.121 10.041 1.00 29.24 182 SER B N 1
ATOM 5413 C CA . SER B 1 182 ? 53.317 12.152 8.666 1.00 16.64 182 SER B CA 1
ATOM 5414 C C . SER B 1 182 ? 54.391 12.001 7.627 1.00 31.10 182 SER B C 1
ATOM 5415 O O . SER B 1 182 ? 54.293 11.262 6.663 1.00 28.15 182 SER B O 1
ATOM 5418 N N . GLN B 1 183 ? 55.459 12.680 7.839 1.00 30.73 183 GLN B N 1
ATOM 5419 C CA . GLN B 1 183 ? 56.500 12.586 6.866 1.00 20.87 183 GLN B CA 1
ATOM 5420 C C . GLN B 1 183 ? 57.135 11.233 6.766 1.00 69.30 183 GLN B C 1
ATOM 5421 O O . GLN B 1 183 ? 57.833 10.940 5.794 1.00 37.91 183 GLN B O 1
ATOM 5427 N N . ASP B 1 184 ? 56.912 10.432 7.786 1.00 37.94 184 ASP B N 1
ATOM 5428 C CA . ASP B 1 184 ? 57.473 9.113 7.762 1.00 48.68 184 ASP B CA 1
ATOM 5429 C C . ASP B 1 184 ? 56.491 8.093 7.186 1.00 47.60 184 ASP B C 1
ATOM 5430 O O . ASP B 1 184 ? 56.900 7.141 6.534 1.00 48.93 184 ASP B O 1
ATOM 5435 N N . GLY B 1 185 ? 55.193 8.312 7.406 1.00 41.45 185 GLY B N 1
ATOM 5436 C CA . GLY B 1 185 ? 54.145 7.421 6.908 1.00 38.39 185 GLY B CA 1
ATOM 5437 C C . GLY B 1 185 ? 54.024 6.114 7.702 1.00 28.82 185 GLY B C 1
ATOM 5438 O O . GLY B 1 185 ? 53.098 5.324 7.523 1.00 60.79 185 GLY B O 1
ATOM 5439 N N . GLU B 1 186 ? 54.952 5.908 8.618 1.00 27.37 186 GLU B N 1
ATOM 5440 C CA . GLU B 1 186 ? 54.971 4.700 9.411 1.00 31.83 186 GLU B CA 1
ATOM 5441 C C . GLU B 1 186 ? 54.970 4.949 10.913 1.00 70.42 186 GLU B C 1
ATOM 5442 O O . GLU B 1 186 ? 55.689 5.830 11.406 1.00 32.37 186 GLU B O 1
ATOM 5448 N N . ILE B 1 187 ? 54.194 4.126 11.629 1.00 49.66 187 ILE B N 1
ATOM 5449 C CA . ILE B 1 187 ? 54.130 4.207 13.081 1.00 35.64 187 ILE B CA 1
ATOM 5450 C C . ILE B 1 187 ? 55.489 3.779 13.656 1.00 33.38 187 ILE B C 1
ATOM 5451 O O . ILE B 1 187 ? 56.093 2.761 13.321 1.00 32.27 187 ILE B O 1
ATOM 5456 N N . ARG B 1 188 ? 56.023 4.555 14.544 1.00 23.64 188 ARG B N 1
ATOM 5457 C CA . ARG B 1 188 ? 57.277 4.181 15.122 1.00 23.47 188 ARG B CA 1
ATOM 5458 C C . ARG B 1 188 ? 57.172 4.169 16.641 1.00 60.19 188 ARG B C 1
ATOM 5459 O O . ARG B 1 188 ? 56.468 4.964 17.253 1.00 30.49 188 ARG B O 1
ATOM 5467 N N . SER B 1 189 ? 57.890 3.251 17.249 1.00 36.82 189 SER B N 1
ATOM 5468 C CA . SER B 1 189 ? 57.902 3.126 18.691 1.00 33.27 189 SER B CA 1
ATOM 5469 C C . SER B 1 189 ? 59.056 3.937 19.249 1.00 50.50 189 SER B C 1
ATOM 5470 O O . SER B 1 189 ? 60.104 4.049 18.612 1.00 100.00 189 SER B O 1
ATOM 5473 N N . TYR B 1 190 ? 58.868 4.542 20.423 1.00 34.18 190 TYR B N 1
ATOM 5474 C CA . TYR B 1 190 ? 59.952 5.337 20.977 1.00 26.90 190 TYR B CA 1
ATOM 5475 C C . TYR B 1 190 ? 60.293 4.867 22.364 1.00 24.32 190 TYR B C 1
ATOM 5476 O O . TYR B 1 190 ? 61.275 5.342 22.952 1.00 38.37 190 TYR B O 1
ATOM 5485 N N . TYR B 1 191 ? 59.426 3.977 22.880 1.00 31.37 191 TYR B N 1
ATOM 5486 C CA . TYR B 1 191 ? 59.557 3.432 24.237 1.00 31.36 191 TYR B CA 1
ATOM 5487 C C . TYR B 1 191 ? 60.237 2.079 24.393 1.00 42.63 191 TYR B C 1
ATOM 5488 O O . TYR B 1 191 ? 59.652 1.023 24.117 1.00 43.59 191 TYR B O 1
ATOM 5497 N N . HIS B 1 192 ? 61.467 2.113 24.896 1.00 30.79 192 HIS B N 1
ATOM 5498 C CA . HIS B 1 192 ? 62.183 0.890 25.131 1.00 42.60 192 HIS B CA 1
ATOM 5499 C C . HIS B 1 192 ? 63.053 1.004 26.375 1.00 47.12 192 HIS B C 1
ATOM 5500 O O . HIS B 1 192 ? 63.638 2.050 26.630 1.00 57.45 192 HIS B O 1
ATOM 5507 N N . ARG B 1 193 ? 63.128 -0.069 27.161 1.00 42.30 193 ARG B N 1
ATOM 5508 C CA . ARG B 1 193 ? 63.929 -0.058 28.350 1.00 40.45 193 ARG B CA 1
ATOM 5509 C C . ARG B 1 193 ? 64.658 -1.359 28.400 1.00 26.35 193 ARG B C 1
ATOM 5510 O O . ARG B 1 193 ? 64.086 -2.362 28.020 1.00 44.23 193 ARG B O 1
ATOM 5518 N N . ASP B 1 194 ? 65.878 -1.300 28.911 1.00 54.17 194 ASP B N 1
ATOM 5519 C CA . ASP B 1 194 ? 66.744 -2.446 29.069 1.00 59.22 194 ASP B CA 1
ATOM 5520 C C . ASP B 1 194 ? 66.073 -3.513 29.872 1.00 92.34 194 ASP B C 1
ATOM 5521 O O . ASP B 1 194 ? 66.269 -4.693 29.633 1.00 40.95 194 ASP B O 1
ATOM 5526 N N . TRP B 1 195 ? 65.309 -3.061 30.846 1.00 34.61 195 TRP B N 1
ATOM 5527 C CA . TRP B 1 195 ? 64.652 -3.977 31.704 1.00 18.59 195 TRP B CA 1
ATOM 5528 C C . TRP B 1 195 ? 63.644 -4.771 30.955 1.00 36.46 195 TRP B C 1
ATOM 5529 O O . TRP B 1 195 ? 63.116 -5.725 31.531 1.00 49.78 195 TRP B O 1
ATOM 5540 N N . PHE B 1 196 ? 63.425 -4.393 29.668 1.00 39.87 196 PHE B N 1
ATOM 5541 C CA . PHE B 1 196 ? 62.503 -5.144 28.804 1.00 20.46 196 PHE B CA 1
ATOM 5542 C C . PHE B 1 196 ? 63.046 -6.572 28.792 1.00 47.04 196 PHE B C 1
ATOM 5543 O O . PHE B 1 196 ? 62.319 -7.573 28.690 1.00 87.64 196 PHE B O 1
ATOM 5551 N N . ASP B 1 197 ? 64.381 -6.607 28.853 1.00 44.98 197 ASP B N 1
ATOM 5552 C CA . ASP B 1 197 ? 65.163 -7.819 28.832 1.00 59.45 197 ASP B CA 1
ATOM 5553 C C . ASP B 1 197 ? 65.560 -8.343 30.184 1.00 34.75 197 ASP B C 1
ATOM 5554 O O . ASP B 1 197 ? 66.083 -7.656 31.082 1.00 44.60 197 ASP B O 1
ATOM 5559 N N . TYR B 1 198 ? 65.314 -9.622 30.288 1.00 100.00 198 TYR B N 1
ATOM 5560 C CA . TYR B 1 198 ? 65.622 -10.275 31.506 1.00 27.91 198 TYR B CA 1
ATOM 5561 C C . TYR B 1 198 ? 67.079 -10.154 31.908 1.00 43.14 198 TYR B C 1
ATOM 5562 O O . TYR B 1 198 ? 67.415 -9.460 32.866 1.00 41.90 198 TYR B O 1
ATOM 5571 N N . ASP B 1 199 ? 67.950 -10.820 31.154 1.00 59.78 199 ASP B N 1
ATOM 5572 C CA . ASP B 1 199 ? 69.378 -10.818 31.441 1.00 100.00 199 ASP B CA 1
ATOM 5573 C C . ASP B 1 199 ? 69.907 -9.403 31.600 1.00 84.90 199 ASP B C 1
ATOM 5574 O O . ASP B 1 199 ? 70.965 -9.140 32.198 1.00 44.75 199 ASP B O 1
ATOM 5579 N N . ALA B 1 200 ? 69.123 -8.475 31.070 1.00 59.82 200 ALA B N 1
ATOM 5580 C CA . ALA B 1 200 ? 69.474 -7.089 31.194 1.00 100.00 200 ALA B CA 1
ATOM 5581 C C . ALA B 1 200 ? 69.400 -6.710 32.668 1.00 48.68 200 ALA B C 1
ATOM 5582 O O . ALA B 1 200 ? 70.149 -5.858 33.139 1.00 44.87 200 ALA B O 1
ATOM 5584 N N . VAL B 1 201 ? 68.525 -7.398 33.419 1.00 84.08 201 VAL B N 1
ATOM 5585 C CA . VAL B 1 201 ? 68.352 -7.117 34.846 1.00 22.87 201 VAL B CA 1
ATOM 5586 C C . VAL B 1 201 ? 68.766 -8.225 35.860 1.00 60.71 201 VAL B C 1
ATOM 5587 O O . VAL B 1 201 ? 68.916 -7.964 37.055 1.00 41.02 201 VAL B O 1
ATOM 5591 N N . LYS B 1 202 ? 68.966 -9.464 35.412 1.00 100.00 202 LYS B N 1
ATOM 5592 C CA . LYS B 1 202 ? 69.332 -10.584 36.286 1.00 66.11 202 LYS B CA 1
ATOM 5593 C C . LYS B 1 202 ? 70.339 -10.335 37.414 1.00 68.83 202 LYS B C 1
ATOM 5594 O O . LYS B 1 202 ? 70.208 -10.871 38.531 1.00 46.73 202 LYS B O 1
ATOM 5600 N N . ASP B 1 203 ? 71.367 -9.534 37.161 1.00 45.89 203 ASP B N 1
ATOM 5601 C CA . ASP B 1 203 ? 72.324 -9.324 38.230 1.00 79.28 203 ASP B CA 1
ATOM 5602 C C . ASP B 1 203 ? 72.122 -8.030 38.990 1.00 100.00 203 ASP B C 1
ATOM 5603 O O . ASP B 1 203 ? 73.053 -7.563 39.652 1.00 48.17 203 ASP B O 1
ATOM 5608 N N . ASN B 1 204 ? 70.907 -7.469 38.902 1.00 43.58 204 ASN B N 1
ATOM 5609 C CA . ASN B 1 204 ? 70.579 -6.202 39.546 1.00 100.00 204 ASN B CA 1
ATOM 5610 C C . ASN B 1 204 ? 70.589 -6.140 41.053 1.00 77.43 204 ASN B C 1
ATOM 5611 O O . ASN B 1 204 ? 70.292 -7.115 41.723 1.00 43.12 204 ASN B O 1
ATOM 5616 N N . VAL B 1 205 ? 70.942 -4.973 41.597 1.00 70.70 205 VAL B N 1
ATOM 5617 C CA . VAL B 1 205 ? 70.943 -4.828 43.046 1.00 37.29 205 VAL B CA 1
ATOM 5618 C C . VAL B 1 205 ? 69.776 -4.003 43.510 1.00 23.37 205 VAL B C 1
ATOM 5619 O O . VAL B 1 205 ? 69.499 -2.916 42.999 1.00 100.00 205 VAL B O 1
ATOM 5623 N N . THR B 1 206 ? 69.065 -4.578 44.461 1.00 51.71 206 THR B N 1
ATOM 5624 C CA . THR B 1 206 ? 67.863 -3.981 44.980 1.00 38.34 206 THR B CA 1
ATOM 5625 C C . THR B 1 206 ? 68.051 -3.002 46.110 1.00 43.57 206 THR B C 1
ATOM 5626 O O . THR B 1 206 ? 68.565 -3.382 47.156 1.00 100.00 206 THR B O 1
ATOM 5630 N N . ASP B 1 207 ? 67.613 -1.749 45.905 1.00 69.09 207 ASP B N 1
ATOM 5631 C CA . ASP B 1 207 ? 67.666 -0.684 46.920 1.00 38.95 207 ASP B CA 1
ATOM 5632 C C . ASP B 1 207 ? 66.238 -0.357 47.375 1.00 57.60 207 ASP B C 1
ATOM 5633 O O . ASP B 1 207 ? 65.482 0.412 46.773 1.00 48.87 207 ASP B O 1
ATOM 5638 N N . LYS B 1 208 ? 65.848 -1.002 48.451 1.00 23.83 208 LYS B N 1
ATOM 5639 C CA . LYS B 1 208 ? 64.500 -0.857 48.950 1.00 36.42 208 LYS B CA 1
ATOM 5640 C C . LYS B 1 208 ? 64.174 0.578 49.275 1.00 31.95 208 LYS B C 1
ATOM 5641 O O . LYS B 1 208 ? 63.058 1.055 49.171 1.00 46.81 208 LYS B O 1
ATOM 5647 N N . ASN B 1 209 ? 65.179 1.311 49.634 1.00 50.69 209 ASN B N 1
ATOM 5648 C CA . ASN B 1 209 ? 64.903 2.685 49.925 1.00 20.17 209 ASN B CA 1
ATOM 5649 C C . ASN B 1 209 ? 64.692 3.438 48.620 1.00 94.69 209 ASN B C 1
ATOM 5650 O O . ASN B 1 209 ? 63.908 4.378 48.517 1.00 41.29 209 ASN B O 1
ATOM 5655 N N . GLU B 1 210 ? 65.441 3.025 47.615 1.00 35.71 210 GLU B N 1
ATOM 5656 C CA . GLU B 1 210 ? 65.331 3.648 46.315 1.00 69.58 210 GLU B CA 1
ATOM 5657 C C . GLU B 1 210 ? 63.885 3.535 45.863 1.00 26.65 210 GLU B C 1
ATOM 5658 O O . GLU B 1 210 ? 63.183 4.513 45.590 1.00 53.57 210 GLU B O 1
ATOM 5664 N N . LEU B 1 211 ? 63.463 2.290 45.789 1.00 44.44 211 LEU B N 1
ATOM 5665 C CA . LEU B 1 211 ? 62.134 1.905 45.395 1.00 38.18 211 LEU B CA 1
ATOM 5666 C C . LEU B 1 211 ? 61.049 2.763 46.060 1.00 85.09 211 LEU B C 1
ATOM 5667 O O . LEU B 1 211 ? 60.275 3.427 45.386 1.00 50.27 211 LEU B O 1
ATOM 5672 N N . ARG B 1 212 ? 61.005 2.758 47.390 1.00 38.57 212 ARG B N 1
ATOM 5673 C CA . ARG B 1 212 ? 60.043 3.524 48.168 1.00 27.98 212 ARG B CA 1
ATOM 5674 C C . ARG B 1 212 ? 59.930 4.977 47.714 1.00 65.04 212 ARG B C 1
ATOM 5675 O O . ARG B 1 212 ? 58.854 5.495 47.416 1.00 72.40 212 ARG B O 1
ATOM 5683 N N . GLN B 1 213 ? 61.060 5.655 47.661 1.00 22.13 213 GLN B N 1
ATOM 5684 C CA . GLN B 1 213 ? 61.066 7.043 47.267 1.00 41.98 213 GLN B CA 1
ATOM 5685 C C . GLN B 1 213 ? 60.557 7.214 45.847 1.00 27.12 213 GLN B C 1
ATOM 5686 O O . GLN B 1 213 ? 59.818 8.150 45.521 1.00 48.17 213 GLN B O 1
ATOM 5692 N N . ALA B 1 214 ? 60.958 6.265 45.033 1.00 30.33 214 ALA B N 1
ATOM 5693 C CA . ALA B 1 214 ? 60.560 6.209 43.650 1.00 42.26 214 ALA B CA 1
ATOM 5694 C C . ALA B 1 214 ? 59.052 6.366 43.537 1.00 38.74 214 ALA B C 1
ATOM 5695 O O . ALA B 1 214 ? 58.589 7.217 42.781 1.00 25.49 214 ALA B O 1
ATOM 5697 N N . LEU B 1 215 ? 58.309 5.569 44.344 1.00 37.25 215 LEU B N 1
ATOM 5698 C CA . LEU B 1 215 ? 56.836 5.625 44.389 1.00 33.22 215 LEU B CA 1
ATOM 5699 C C . LEU B 1 215 ? 56.336 6.921 44.996 1.00 51.37 215 LEU B C 1
ATOM 5700 O O . LEU B 1 215 ? 55.348 7.479 44.504 1.00 34.95 215 LEU B O 1
ATOM 5705 N N . GLU B 1 216 ? 57.029 7.401 46.047 1.00 32.92 216 GLU B N 1
ATOM 5706 C CA . GLU B 1 216 ? 56.639 8.651 46.674 1.00 24.21 216 GLU B CA 1
ATOM 5707 C C . GLU B 1 216 ? 56.718 9.783 45.674 1.00 38.49 216 GLU B C 1
ATOM 5708 O O . GLU B 1 216 ? 55.805 10.587 45.533 1.00 21.34 216 GLU B O 1
ATOM 5714 N N . ASP B 1 217 ? 57.815 9.817 44.941 1.00 20.99 217 ASP B N 1
ATOM 5715 C CA . ASP B 1 217 ? 57.980 10.854 43.947 1.00 25.57 217 ASP B CA 1
ATOM 5716 C C . ASP B 1 217 ? 56.928 10.787 42.866 1.00 43.60 217 ASP B C 1
ATOM 5717 O O . ASP B 1 217 ? 56.402 11.812 42.422 1.00 29.36 217 ASP B O 1
ATOM 5722 N N . SER B 1 218 ? 56.614 9.557 42.469 1.00 32.78 218 SER B N 1
ATOM 5723 C CA . SER B 1 218 ? 55.594 9.344 41.463 1.00 20.88 218 SER B CA 1
ATOM 5724 C C . SER B 1 218 ? 54.283 9.930 41.940 1.00 26.04 218 SER B C 1
ATOM 5725 O O . SER B 1 218 ? 53.725 10.787 41.266 1.00 28.81 218 SER B O 1
ATOM 5728 N N . VAL B 1 219 ? 53.804 9.476 43.111 1.00 38.88 219 VAL B N 1
ATOM 5729 C CA . VAL B 1 219 ? 52.562 9.967 43.701 1.00 18.38 219 VAL B CA 1
ATOM 5730 C C . VAL B 1 219 ? 52.582 11.496 43.839 1.00 26.11 219 VAL B C 1
ATOM 5731 O O . VAL B 1 219 ? 51.643 12.215 43.509 1.00 22.62 219 VAL B O 1
ATOM 5735 N N . LYS B 1 220 ? 53.705 11.991 44.310 1.00 33.92 220 LYS B N 1
ATOM 5736 C CA . LYS B 1 220 ? 53.954 13.407 44.478 1.00 48.26 220 LYS B CA 1
ATOM 5737 C C . LYS B 1 220 ? 53.622 14.158 43.176 1.00 43.22 220 LYS B C 1
ATOM 5738 O O . LYS B 1 220 ? 52.910 15.166 43.129 1.00 28.94 220 LYS B O 1
ATOM 5744 N N . SER B 1 221 ? 54.214 13.665 42.089 1.00 24.91 221 SER B N 1
ATOM 5745 C CA . SER B 1 221 ? 54.036 14.298 40.808 1.00 35.55 221 SER B CA 1
ATOM 5746 C C . SER B 1 221 ? 52.607 14.171 40.267 1.00 28.71 221 SER B C 1
ATOM 5747 O O . SER B 1 221 ? 52.058 15.021 39.546 1.00 30.81 221 SER B O 1
ATOM 5750 N N . HIS B 1 222 ? 51.987 13.086 40.651 1.00 17.84 222 HIS B N 1
ATOM 5751 C CA . HIS B 1 222 ? 50.655 12.831 40.198 1.00 24.72 222 HIS B CA 1
ATOM 5752 C C . HIS B 1 222 ? 49.642 13.667 40.949 1.00 32.87 222 HIS B C 1
ATOM 5753 O O . HIS B 1 222 ? 48.434 13.520 40.778 1.00 32.87 222 HIS B O 1
ATOM 5760 N N . LEU B 1 223 ? 50.132 14.545 41.809 1.00 39.93 223 LEU B N 1
ATOM 5761 C CA . LEU B 1 223 ? 49.194 15.385 42.564 1.00 27.55 223 LEU B CA 1
ATOM 5762 C C . LEU B 1 223 ? 48.965 16.750 41.941 1.00 56.54 223 LEU B C 1
ATOM 5763 O O . LEU B 1 223 ? 48.185 17.518 42.475 1.00 27.77 223 LEU B O 1
ATOM 5768 N N . MET B 1 224 ? 49.610 17.043 40.807 1.00 28.54 224 MET B N 1
ATOM 5769 C CA . MET B 1 224 ? 49.432 18.304 40.096 1.00 18.28 224 MET B CA 1
ATOM 5770 C C . MET B 1 224 ? 47.992 18.452 39.617 1.00 32.13 224 MET B C 1
ATOM 5771 O O . MET B 1 224 ? 47.491 17.758 38.735 1.00 35.29 224 MET B O 1
ATOM 5776 N N . SER B 1 225 ? 47.301 19.359 40.247 1.00 22.98 225 SER B N 1
ATOM 5777 C CA . SER B 1 225 ? 45.905 19.565 39.986 1.00 16.08 225 SER B CA 1
ATOM 5778 C C . SER B 1 225 ? 45.454 20.924 40.512 1.00 35.63 225 SER B C 1
ATOM 5779 O O . SER B 1 225 ? 45.950 21.440 41.516 1.00 36.37 225 SER B O 1
ATOM 5782 N N . ASP B 1 226 ? 44.509 21.510 39.816 1.00 25.71 226 ASP B N 1
ATOM 5783 C CA . ASP B 1 226 ? 43.992 22.812 40.183 1.00 30.26 226 ASP B CA 1
ATOM 5784 C C . ASP B 1 226 ? 42.548 22.676 40.573 1.00 22.73 226 ASP B C 1
ATOM 5785 O O . ASP B 1 226 ? 41.848 23.643 40.846 1.00 37.30 226 ASP B O 1
ATOM 5790 N N . VAL B 1 227 ? 42.142 21.407 40.618 1.00 22.35 227 VAL B N 1
ATOM 5791 C CA . VAL B 1 227 ? 40.789 21.051 40.975 1.00 20.06 227 VAL B CA 1
ATOM 5792 C C . VAL B 1 227 ? 40.815 19.993 42.068 1.00 26.92 227 VAL B C 1
ATOM 5793 O O . VAL B 1 227 ? 41.846 19.364 42.342 1.00 30.01 227 VAL B O 1
ATOM 5797 N N . PRO B 1 228 ? 39.655 19.785 42.686 1.00 24.28 228 PRO B N 1
ATOM 5798 C CA . PRO B 1 228 ? 39.522 18.774 43.709 1.00 49.03 228 PRO B CA 1
ATOM 5799 C C . PRO B 1 228 ? 39.730 17.348 43.190 1.00 37.28 228 PRO B C 1
ATOM 5800 O O . PRO B 1 228 ? 39.274 16.941 42.116 1.00 25.02 228 PRO B O 1
ATOM 5804 N N . TYR B 1 229 ? 40.395 16.563 44.020 1.00 44.21 229 TYR B N 1
ATOM 5805 C CA . TYR B 1 229 ? 40.667 15.177 43.715 1.00 14.51 229 TYR B CA 1
ATOM 5806 C C . TYR B 1 229 ? 40.533 14.265 44.903 1.00 30.72 229 TYR B C 1
ATOM 5807 O O . TYR B 1 229 ? 40.705 14.686 46.028 1.00 37.72 229 TYR B O 1
ATOM 5816 N N . GLY B 1 230 ? 40.271 13.004 44.636 1.00 35.18 230 GLY B N 1
ATOM 5817 C CA . GLY B 1 230 ? 40.116 12.027 45.689 1.00 13.09 230 GLY B CA 1
ATOM 5818 C C . GLY B 1 230 ? 40.968 10.791 45.452 1.00 48.99 230 GLY B C 1
ATOM 5819 O O . GLY B 1 230 ? 41.907 10.831 44.662 1.00 13.52 230 GLY B O 1
ATOM 5820 N N . VAL B 1 231 ? 40.662 9.690 46.141 1.00 36.45 231 VAL B N 1
ATOM 5821 C CA . VAL B 1 231 ? 41.424 8.458 45.972 1.00 30.91 231 VAL B CA 1
ATOM 5822 C C . VAL B 1 231 ? 40.527 7.282 46.055 1.00 57.18 231 VAL B C 1
ATOM 5823 O O . VAL B 1 231 ? 39.580 7.230 46.860 1.00 20.35 231 VAL B O 1
ATOM 5827 N N . LEU B 1 232 ? 40.893 6.334 45.223 1.00 19.40 232 LEU B N 1
ATOM 5828 C CA . LEU B 1 232 ? 40.217 5.067 45.203 1.00 22.24 232 LEU B CA 1
ATOM 5829 C C . LEU B 1 232 ? 40.763 4.259 46.363 1.00 11.50 232 LEU B C 1
ATOM 5830 O O . LEU B 1 232 ? 41.948 4.196 46.622 1.00 30.07 232 LEU B O 1
ATOM 5835 N N . LEU B 1 233 ? 39.864 3.664 47.074 1.00 16.79 233 LEU B N 1
ATOM 5836 C CA . LEU B 1 233 ? 40.279 2.888 48.180 1.00 29.11 233 LEU B CA 1
ATOM 5837 C C . LEU B 1 233 ? 39.505 1.601 48.181 1.00 43.68 233 LEU B C 1
ATOM 5838 O O . LEU B 1 233 ? 38.356 1.616 48.600 1.00 33.48 233 LEU B O 1
ATOM 5843 N N . SER B 1 234 ? 40.147 0.531 47.698 1.00 33.79 234 SER B N 1
ATOM 5844 C CA . SER B 1 234 ? 39.556 -0.786 47.644 1.00 54.19 234 SER B CA 1
ATOM 5845 C C . SER B 1 234 ? 39.718 -1.511 48.968 1.00 34.79 234 SER B C 1
ATOM 5846 O O . SER B 1 234 ? 38.899 -2.311 49.385 1.00 30.79 234 SER B O 1
ATOM 5849 N N . GLY B 1 235 ? 40.827 -1.290 49.623 1.00 43.73 235 GLY B N 1
ATOM 5850 C CA . GLY B 1 235 ? 41.066 -2.048 50.819 1.00 36.53 235 GLY B CA 1
ATOM 5851 C C . GLY B 1 235 ? 42.340 -2.844 50.613 1.00 77.71 235 GLY B C 1
ATOM 5852 O O . GLY B 1 235 ? 43.075 -3.058 51.576 1.00 47.11 235 GLY B O 1
ATOM 5853 N N . GLY B 1 236 ? 42.590 -3.230 49.343 1.00 40.61 236 GLY B N 1
ATOM 5854 C CA . GLY B 1 236 ? 43.777 -3.971 48.933 1.00 100.00 236 GLY B CA 1
ATOM 5855 C C . GLY B 1 236 ? 45.024 -3.133 49.149 1.00 33.39 236 GLY B C 1
ATOM 5856 O O . GLY B 1 236 ? 44.932 -1.923 49.330 1.00 38.58 236 GLY B O 1
ATOM 5857 N N . LEU B 1 237 ? 46.167 -3.799 49.139 1.00 34.25 237 LEU B N 1
ATOM 5858 C CA . LEU B 1 237 ? 47.447 -3.158 49.326 1.00 30.96 237 LEU B CA 1
ATOM 5859 C C . LEU B 1 237 ? 47.656 -1.982 48.380 1.00 27.65 237 LEU B C 1
ATOM 5860 O O . LEU B 1 237 ? 48.101 -0.908 48.796 1.00 30.43 237 LEU B O 1
ATOM 5865 N N . ASP B 1 238 ? 47.363 -2.230 47.104 1.00 58.15 238 ASP B N 1
ATOM 5866 C CA . ASP B 1 238 ? 47.556 -1.271 46.028 1.00 69.15 238 ASP B CA 1
ATOM 5867 C C . ASP B 1 238 ? 46.974 0.109 46.316 1.00 20.47 238 ASP B C 1
ATOM 5868 O O . ASP B 1 238 ? 47.705 1.102 46.453 1.00 23.70 238 ASP B O 1
ATOM 5873 N N . SER B 1 239 ? 45.659 0.147 46.427 1.00 43.22 239 SER B N 1
ATOM 5874 C CA . SER B 1 239 ? 44.971 1.381 46.698 1.00 41.18 239 SER B CA 1
ATOM 5875 C C . SER B 1 239 ? 45.334 1.990 48.044 1.00 43.27 239 SER B C 1
ATOM 5876 O O . SER B 1 239 ? 45.336 3.216 48.184 1.00 28.54 239 SER B O 1
ATOM 5879 N N . SER B 1 240 ? 45.612 1.131 49.039 1.00 28.49 240 SER B N 1
ATOM 5880 C CA . SER B 1 240 ? 45.900 1.601 50.392 1.00 30.46 240 SER B CA 1
ATOM 5881 C C . SER B 1 240 ? 47.155 2.388 50.343 1.00 26.25 240 SER B C 1
ATOM 5882 O O . SER B 1 240 ? 47.283 3.516 50.852 1.00 28.16 240 SER B O 1
ATOM 5885 N N . ILE B 1 241 ? 48.078 1.777 49.630 1.00 17.55 241 ILE B N 1
ATOM 5886 C CA . ILE B 1 241 ? 49.363 2.411 49.481 1.00 20.19 241 ILE B CA 1
ATOM 5887 C C . ILE B 1 241 ? 49.297 3.809 48.905 1.00 29.17 241 ILE B C 1
ATOM 5888 O O . ILE B 1 241 ? 49.763 4.764 49.498 1.00 36.53 241 ILE B O 1
ATOM 5893 N N . ILE B 1 242 ? 48.730 3.916 47.717 1.00 17.25 242 ILE B N 1
ATOM 5894 C CA . ILE B 1 242 ? 48.611 5.186 47.062 1.00 30.38 242 ILE B CA 1
ATOM 5895 C C . ILE B 1 242 ? 47.876 6.156 48.000 1.00 12.13 242 ILE B C 1
ATOM 5896 O O . ILE B 1 242 ? 48.318 7.308 48.196 1.00 32.50 242 ILE B O 1
ATOM 5901 N N . SER B 1 243 ? 46.724 5.715 48.545 1.00 23.07 243 SER B N 1
ATOM 5902 C CA . SER B 1 243 ? 45.934 6.561 49.423 1.00 16.04 243 SER B CA 1
ATOM 5903 C C . SER B 1 243 ? 46.793 7.107 50.532 1.00 41.58 243 SER B C 1
ATOM 5904 O O . SER B 1 243 ? 46.688 8.262 50.954 1.00 32.96 243 SER B O 1
ATOM 5907 N N . ALA B 1 244 ? 47.682 6.246 50.985 1.00 34.00 244 ALA B N 1
ATOM 5908 C CA . ALA B 1 244 ? 48.571 6.617 52.077 1.00 22.26 244 ALA B CA 1
ATOM 5909 C C . ALA B 1 244 ? 49.589 7.643 51.660 1.00 27.37 244 ALA B C 1
ATOM 5910 O O . ALA B 1 244 ? 49.729 8.686 52.283 1.00 39.09 244 ALA B O 1
ATOM 5912 N N . ILE B 1 245 ? 50.313 7.360 50.602 1.00 28.64 245 ILE B N 1
ATOM 5913 C CA . ILE B 1 245 ? 51.299 8.313 50.162 1.00 20.54 245 ILE B CA 1
ATOM 5914 C C . ILE B 1 245 ? 50.619 9.585 49.784 1.00 35.47 245 ILE B C 1
ATOM 5915 O O . ILE B 1 245 ? 51.206 10.663 49.881 1.00 49.13 245 ILE B O 1
ATOM 5920 N N . THR B 1 246 ? 49.390 9.424 49.306 1.00 34.22 246 THR B N 1
ATOM 5921 C CA . THR B 1 246 ? 48.628 10.580 48.865 1.00 52.51 246 THR B CA 1
ATOM 5922 C C . THR B 1 246 ? 48.305 11.453 50.029 1.00 100.00 246 THR B C 1
ATOM 5923 O O . THR B 1 246 ? 48.640 12.632 49.997 1.00 30.95 246 THR B O 1
ATOM 5927 N N . LYS B 1 247 ? 47.677 10.839 51.030 1.00 42.22 247 LYS B N 1
ATOM 5928 C CA . LYS B 1 247 ? 47.316 11.501 52.260 1.00 61.65 247 LYS B CA 1
ATOM 5929 C C . LYS B 1 247 ? 48.552 12.198 52.838 1.00 29.19 247 LYS B C 1
ATOM 5930 O O . LYS B 1 247 ? 48.501 13.395 53.146 1.00 49.30 247 LYS B O 1
ATOM 5936 N N . LYS B 1 248 ? 49.675 11.468 52.929 1.00 73.77 248 LYS B N 1
ATOM 5937 C CA . LYS B 1 248 ? 50.908 12.054 53.441 1.00 49.79 248 LYS B CA 1
ATOM 5938 C C . LYS B 1 248 ? 51.303 13.313 52.703 1.00 32.02 248 LYS B C 1
ATOM 5939 O O . LYS B 1 248 ? 51.208 14.432 53.183 1.00 43.16 248 LYS B O 1
ATOM 5945 N N . TYR B 1 249 ? 51.789 13.125 51.497 1.00 72.05 249 TYR B N 1
ATOM 5946 C CA . TYR B 1 249 ? 52.249 14.253 50.726 1.00 59.99 249 TYR B CA 1
ATOM 5947 C C . TYR B 1 249 ? 51.168 15.260 50.382 1.00 28.36 249 TYR B C 1
ATOM 5948 O O . TYR B 1 249 ? 51.429 16.233 49.676 1.00 56.14 249 TYR B O 1
ATOM 5957 N N . ALA B 1 250 ? 49.951 15.010 50.866 1.00 60.93 250 ALA B N 1
ATOM 5958 C CA . ALA B 1 250 ? 48.794 15.868 50.614 1.00 48.48 250 ALA B CA 1
ATOM 5959 C C . ALA B 1 250 ? 49.089 17.294 51.053 1.00 100.00 250 ALA B C 1
ATOM 5960 O O . ALA B 1 250 ? 48.867 17.666 52.210 1.00 100.00 250 ALA B O 1
ATOM 5962 N N . TRP B 1 264 ? 40.841 22.939 53.813 1.00 96.55 264 TRP B N 1
ATOM 5963 C CA . TRP B 1 264 ? 41.155 22.049 54.933 1.00 100.00 264 TRP B CA 1
ATOM 5964 C C . TRP B 1 264 ? 41.687 20.725 54.361 1.00 100.00 264 TRP B C 1
ATOM 5965 O O . TRP B 1 264 ? 41.034 20.205 53.425 1.00 85.81 264 TRP B O 1
ATOM 5976 N N . PRO B 1 265 ? 42.876 20.225 54.882 1.00 100.00 265 PRO B N 1
ATOM 5977 C CA . PRO B 1 265 ? 43.491 18.958 54.426 1.00 100.00 265 PRO B CA 1
ATOM 5978 C C . PRO B 1 265 ? 42.510 17.783 54.470 1.00 100.00 265 PRO B C 1
ATOM 5979 O O . PRO B 1 265 ? 42.738 16.759 55.145 1.00 100.00 265 PRO B O 1
ATOM 5983 N N . GLN B 1 266 ? 41.420 17.973 53.714 1.00 57.69 266 GLN B N 1
ATOM 5984 C CA . GLN B 1 266 ? 40.314 17.051 53.597 1.00 79.00 266 GLN B CA 1
ATOM 5985 C C . GLN B 1 266 ? 40.356 16.189 52.330 1.00 100.00 266 GLN B C 1
ATOM 5986 O O . GLN B 1 266 ? 39.937 16.611 51.265 1.00 41.09 266 GLN B O 1
ATOM 5992 N N . LEU B 1 267 ? 40.855 14.963 52.441 1.00 45.64 267 LEU B N 1
ATOM 5993 C CA . LEU B 1 267 ? 40.963 14.056 51.298 1.00 23.61 267 LEU B CA 1
ATOM 5994 C C . LEU B 1 267 ? 39.836 13.030 51.324 1.00 20.02 267 LEU B C 1
ATOM 5995 O O . LEU B 1 267 ? 39.644 12.348 52.351 1.00 31.72 267 LEU B O 1
ATOM 6000 N N . HIS B 1 268 ? 39.106 12.941 50.209 1.00 31.13 268 HIS B N 1
ATOM 6001 C CA . HIS B 1 268 ? 38.052 11.953 50.060 1.00 22.77 268 HIS B CA 1
ATOM 6002 C C . HIS B 1 268 ? 38.538 10.600 49.464 1.00 14.18 268 HIS B C 1
ATOM 6003 O O . HIS B 1 268 ? 39.378 10.476 48.570 1.00 25.02 268 HIS B O 1
ATOM 6010 N N . SER B 1 269 ? 37.942 9.552 49.927 1.00 30.90 269 SER B N 1
ATOM 6011 C CA . SER B 1 269 ? 38.317 8.273 49.415 1.00 24.49 269 SER B CA 1
ATOM 6012 C C . SER B 1 269 ? 37.058 7.565 48.974 1.00 24.10 269 SER B C 1
ATOM 6013 O O . SER B 1 269 ? 35.946 7.844 49.457 1.00 20.92 269 SER B O 1
ATOM 6016 N N . PHE B 1 270 ? 37.234 6.653 48.028 1.00 14.38 270 PHE B N 1
ATOM 6017 C CA . PHE B 1 270 ? 36.093 5.907 47.514 1.00 21.45 270 PHE B CA 1
ATOM 6018 C C . PHE B 1 270 ? 36.344 4.427 47.367 1.00 16.58 270 PHE B C 1
ATOM 6019 O O . PHE B 1 270 ? 37.419 3.969 47.024 1.00 21.23 270 PHE B O 1
ATOM 6027 N N . ALA B 1 271 ? 35.288 3.732 47.634 1.00 22.15 271 ALA B N 1
ATOM 6028 C CA . ALA B 1 271 ? 35.211 2.302 47.587 1.00 24.76 271 ALA B CA 1
ATOM 6029 C C . ALA B 1 271 ? 33.779 1.978 47.169 1.00 14.25 271 ALA B C 1
ATOM 6030 O O . ALA B 1 271 ? 32.801 2.649 47.539 1.00 24.13 271 ALA B O 1
ATOM 6032 N N . VAL B 1 272 ? 33.675 0.964 46.315 1.00 24.41 272 VAL B N 1
ATOM 6033 C CA . VAL B 1 272 ? 32.417 0.498 45.763 1.00 32.61 272 VAL B CA 1
ATOM 6034 C C . VAL B 1 272 ? 32.291 -0.975 46.080 1.00 39.26 272 VAL B C 1
ATOM 6035 O O . VAL B 1 272 ? 33.280 -1.722 46.131 1.00 28.69 272 VAL B O 1
ATOM 6039 N N . GLY B 1 273 ? 31.078 -1.375 46.336 1.00 34.57 273 GLY B N 1
ATOM 6040 C CA . GLY B 1 273 ? 30.874 -2.749 46.669 1.00 36.26 273 GLY B CA 1
ATOM 6041 C C . GLY B 1 273 ? 29.404 -3.052 46.843 1.00 71.40 273 GLY B C 1
ATOM 6042 O O . GLY B 1 273 ? 28.522 -2.186 46.699 1.00 42.75 273 GLY B O 1
ATOM 6043 N N . LEU B 1 274 ? 29.173 -4.335 46.903 1.00 61.78 274 LEU B N 1
ATOM 6044 C CA . LEU B 1 274 ? 27.835 -4.773 47.104 1.00 100.00 274 LEU B CA 1
ATOM 6045 C C . LEU B 1 274 ? 27.726 -4.575 48.611 1.00 100.00 274 LEU B C 1
ATOM 6046 O O . LEU B 1 274 ? 28.731 -4.759 49.318 1.00 49.46 274 LEU B O 1
ATOM 6051 N N . PRO B 1 275 ? 26.558 -4.124 49.050 1.00 100.00 275 PRO B N 1
ATOM 6052 C CA . PRO B 1 275 ? 26.293 -3.854 50.449 1.00 100.00 275 PRO B CA 1
ATOM 6053 C C . PRO B 1 275 ? 26.923 -4.856 51.395 1.00 73.23 275 PRO B C 1
ATOM 6054 O O . PRO B 1 275 ? 26.471 -5.995 51.507 1.00 89.96 275 PRO B O 1
ATOM 6058 N N . GLY B 1 276 ? 27.995 -4.419 52.046 1.00 72.53 276 GLY B N 1
ATOM 6059 C CA . GLY B 1 276 ? 28.696 -5.263 52.986 1.00 97.12 276 GLY B CA 1
ATOM 6060 C C . GLY B 1 276 ? 29.618 -6.292 52.349 1.00 100.00 276 GLY B C 1
ATOM 6061 O O . GLY B 1 276 ? 29.800 -7.374 52.905 1.00 100.00 276 GLY B O 1
ATOM 6062 N N . SER B 1 277 ? 30.216 -5.973 51.199 1.00 67.87 277 SER B N 1
ATOM 6063 C CA . SER B 1 277 ? 31.129 -6.945 50.632 1.00 35.97 277 SER B CA 1
ATOM 6064 C C . SER B 1 277 ? 32.343 -7.150 51.578 1.00 100.00 277 SER B C 1
ATOM 6065 O O . SER B 1 277 ? 32.416 -6.589 52.680 1.00 64.96 277 SER B O 1
ATOM 6068 N N . PRO B 1 278 ? 33.310 -7.981 51.173 1.00 100.00 278 PRO B N 1
ATOM 6069 C CA . PRO B 1 278 ? 34.475 -8.203 52.022 1.00 100.00 278 PRO B CA 1
ATOM 6070 C C . PRO B 1 278 ? 35.446 -7.039 51.868 1.00 100.00 278 PRO B C 1
ATOM 6071 O O . PRO B 1 278 ? 35.978 -6.504 52.859 1.00 100.00 278 PRO B O 1
ATOM 6075 N N . ASP B 1 279 ? 35.650 -6.709 50.576 1.00 100.00 279 ASP B N 1
ATOM 6076 C CA . ASP B 1 279 ? 36.486 -5.630 50.092 1.00 100.00 279 ASP B CA 1
ATOM 6077 C C . ASP B 1 279 ? 36.190 -4.397 50.968 1.00 100.00 279 ASP B C 1
ATOM 6078 O O . ASP B 1 279 ? 37.036 -3.956 51.766 1.00 58.25 279 ASP B O 1
ATOM 6083 N N . LEU B 1 280 ? 34.940 -3.905 50.816 1.00 52.36 280 LEU B N 1
ATOM 6084 C CA . LEU B 1 280 ? 34.334 -2.750 51.488 1.00 100.00 280 LEU B CA 1
ATOM 6085 C C . LEU B 1 280 ? 34.840 -2.472 52.921 1.00 52.52 280 LEU B C 1
ATOM 6086 O O . LEU B 1 280 ? 35.243 -1.346 53.299 1.00 46.15 280 LEU B O 1
ATOM 6091 N N . LYS B 1 281 ? 34.791 -3.519 53.735 1.00 100.00 281 LYS B N 1
ATOM 6092 C CA . LYS B 1 281 ? 35.191 -3.464 55.128 1.00 33.39 281 LYS B CA 1
ATOM 6093 C C . LYS B 1 281 ? 36.661 -3.111 55.340 1.00 52.45 281 LYS B C 1
ATOM 6094 O O . LYS B 1 281 ? 37.074 -2.373 56.250 1.00 53.67 281 LYS B O 1
ATOM 6100 N N . ALA B 1 282 ? 37.478 -3.681 54.489 1.00 58.93 282 ALA B N 1
ATOM 6101 C CA . ALA B 1 282 ? 38.884 -3.433 54.617 1.00 54.33 282 ALA B CA 1
ATOM 6102 C C . ALA B 1 282 ? 39.173 -1.971 54.389 1.00 48.05 282 ALA B C 1
ATOM 6103 O O . ALA B 1 282 ? 39.948 -1.327 55.118 1.00 45.17 282 ALA B O 1
ATOM 6105 N N . ALA B 1 283 ? 38.522 -1.486 53.327 1.00 45.33 283 ALA B N 1
ATOM 6106 C CA . ALA B 1 283 ? 38.654 -0.113 52.856 1.00 32.09 283 ALA B CA 1
ATOM 6107 C C . ALA B 1 283 ? 38.364 0.853 53.972 1.00 31.82 283 ALA B C 1
ATOM 6108 O O . ALA B 1 283 ? 39.100 1.810 54.241 1.00 29.41 283 ALA B O 1
ATOM 6110 N N . GLN B 1 284 ? 37.262 0.543 54.637 1.00 37.86 284 GLN B N 1
ATOM 6111 C CA . GLN B 1 284 ? 36.804 1.325 55.761 1.00 29.15 284 GLN B CA 1
ATOM 6112 C C . GLN B 1 284 ? 37.910 1.399 56.784 1.00 46.65 284 GLN B C 1
ATOM 6113 O O . GLN B 1 284 ? 38.297 2.472 57.287 1.00 35.43 284 GLN B O 1
ATOM 6119 N N . GLU B 1 285 ? 38.430 0.206 57.061 1.00 42.70 285 GLU B N 1
ATOM 6120 C CA . GLU B 1 285 ? 39.502 0.059 58.014 1.00 45.19 285 GLU B CA 1
ATOM 6121 C C . GLU B 1 285 ? 40.614 0.993 57.662 1.00 45.44 285 GLU B C 1
ATOM 6122 O O . GLU B 1 285 ? 41.169 1.716 58.493 1.00 33.59 285 GLU B O 1
ATOM 6128 N N . VAL B 1 286 ? 40.924 0.995 56.380 1.00 41.81 286 VAL B N 1
ATOM 6129 C CA . VAL B 1 286 ? 41.992 1.871 56.003 1.00 22.62 286 VAL B CA 1
ATOM 6130 C C . VAL B 1 286 ? 41.626 3.328 55.979 1.00 45.01 286 VAL B C 1
ATOM 6131 O O . VAL B 1 286 ? 42.504 4.136 56.287 1.00 31.57 286 VAL B O 1
ATOM 6135 N N . ALA B 1 287 ? 40.366 3.639 55.592 1.00 40.32 287 ALA B N 1
ATOM 6136 C CA . ALA B 1 287 ? 39.894 5.016 55.570 1.00 29.89 287 ALA B CA 1
ATOM 6137 C C . ALA B 1 287 ? 40.064 5.476 57.009 1.00 66.72 287 ALA B C 1
ATOM 6138 O O . ALA B 1 287 ? 40.473 6.607 57.325 1.00 24.64 287 ALA B O 1
ATOM 6140 N N . ASN B 1 288 ? 39.798 4.509 57.890 1.00 82.99 288 ASN B N 1
ATOM 6141 C CA . ASN B 1 288 ? 39.942 4.707 59.321 1.00 40.89 288 ASN B CA 1
ATOM 6142 C C . ASN B 1 288 ? 41.405 4.988 59.617 1.00 100.00 288 ASN B C 1
ATOM 6143 O O . ASN B 1 288 ? 41.756 6.082 60.091 1.00 28.59 288 ASN B O 1
ATOM 6148 N N . HIS B 1 289 ? 42.257 4.006 59.294 1.00 39.08 289 HIS B N 1
ATOM 6149 C CA . HIS B 1 289 ? 43.674 4.182 59.491 1.00 36.25 289 HIS B CA 1
ATOM 6150 C C . HIS B 1 289 ? 44.191 5.536 58.944 1.00 100.00 289 HIS B C 1
ATOM 6151 O O . HIS B 1 289 ? 44.683 6.387 59.700 1.00 49.23 289 HIS B O 1
ATOM 6158 N N . LEU B 1 290 ? 44.021 5.762 57.633 1.00 100.00 290 LEU B N 1
ATOM 6159 C CA . LEU B 1 290 ? 44.448 6.986 56.937 1.00 89.99 290 LEU B CA 1
ATOM 6160 C C . LEU B 1 290 ? 43.729 8.261 57.402 1.00 46.11 290 LEU B C 1
ATOM 6161 O O . LEU B 1 290 ? 44.178 9.411 57.194 1.00 31.28 290 LEU B O 1
ATOM 6166 N N . GLY B 1 291 ? 42.563 8.045 58.007 1.00 51.34 291 GLY B N 1
ATOM 6167 C CA . GLY B 1 291 ? 41.755 9.151 58.460 1.00 100.00 291 GLY B CA 1
ATOM 6168 C C . GLY B 1 291 ? 41.347 10.006 57.266 1.00 43.80 291 GLY B C 1
ATOM 6169 O O . GLY B 1 291 ? 41.731 11.162 57.147 1.00 76.72 291 GLY B O 1
ATOM 6170 N N . THR B 1 292 ? 40.562 9.421 56.375 1.00 59.44 292 THR B N 1
ATOM 6171 C CA . THR B 1 292 ? 40.102 10.102 55.183 1.00 79.96 292 THR B CA 1
ATOM 6172 C C . THR B 1 292 ? 38.594 10.282 55.224 1.00 39.15 292 THR B C 1
ATOM 6173 O O . THR B 1 292 ? 37.939 9.672 56.055 1.00 36.29 292 THR B O 1
ATOM 6177 N N . VAL B 1 293 ? 38.032 11.142 54.386 1.00 24.75 293 VAL B N 1
ATOM 6178 C CA . VAL B 1 293 ? 36.589 11.294 54.408 1.00 15.83 293 VAL B CA 1
ATOM 6179 C C . VAL B 1 293 ? 36.130 10.217 53.476 1.00 38.22 293 VAL B C 1
ATOM 6180 O O . VAL B 1 293 ? 36.129 10.410 52.265 1.00 30.40 293 VAL B O 1
ATOM 6184 N N . HIS B 1 294 ? 35.793 9.097 54.045 1.00 28.59 294 HIS B N 1
ATOM 6185 C CA . HIS B 1 294 ? 35.425 7.959 53.259 1.00 23.34 294 HIS B CA 1
ATOM 6186 C C . HIS B 1 294 ? 34.005 7.861 52.731 1.00 59.89 294 HIS B C 1
ATOM 6187 O O . HIS B 1 294 ? 33.044 8.166 53.425 1.00 31.81 294 HIS B O 1
ATOM 6194 N N . HIS B 1 295 ? 33.904 7.383 51.479 1.00 42.79 295 HIS B N 1
ATOM 6195 C CA . HIS B 1 295 ? 32.649 7.152 50.779 1.00 20.42 295 HIS B CA 1
ATOM 6196 C C . HIS B 1 295 ? 32.592 5.723 50.252 1.00 24.22 295 HIS B C 1
ATOM 6197 O O . HIS B 1 295 ? 33.391 5.280 49.409 1.00 25.63 295 HIS B O 1
ATOM 6204 N N . GLU B 1 296 ? 31.603 5.015 50.793 1.00 32.55 296 GLU B N 1
ATOM 6205 C CA . GLU B 1 296 ? 31.308 3.617 50.478 1.00 27.82 296 GLU B CA 1
ATOM 6206 C C . GLU B 1 296 ? 30.125 3.515 49.544 1.00 29.39 296 GLU B C 1
ATOM 6207 O O . GLU B 1 296 ? 28.973 3.533 49.991 1.00 39.41 296 GLU B O 1
ATOM 6213 N N . ILE B 1 297 ? 30.435 3.435 48.254 1.00 50.57 297 ILE B N 1
ATOM 6214 C CA . ILE B 1 297 ? 29.430 3.360 47.236 1.00 15.87 297 ILE B CA 1
ATOM 6215 C C . ILE B 1 297 ? 28.885 1.942 47.123 1.00 16.26 297 ILE B C 1
ATOM 6216 O O . ILE B 1 297 ? 29.623 0.957 47.102 1.00 20.88 297 ILE B O 1
ATOM 6221 N N . HIS B 1 298 ? 27.581 1.852 47.108 1.00 20.49 298 HIS B N 1
ATOM 6222 C CA . HIS B 1 298 ? 26.915 0.579 46.986 1.00 25.16 298 HIS B CA 1
ATOM 6223 C C . HIS B 1 298 ? 26.106 0.623 45.767 1.00 29.11 298 HIS B C 1
ATOM 6224 O O . HIS B 1 298 ? 25.569 1.662 45.359 1.00 28.22 298 HIS B O 1
ATOM 6231 N N . PHE B 1 299 ? 26.032 -0.539 45.218 1.00 34.00 299 PHE B N 1
ATOM 6232 C CA . PHE B 1 299 ? 25.238 -0.717 44.055 1.00 37.15 299 PHE B CA 1
ATOM 6233 C C . PHE B 1 299 ? 24.455 -1.996 44.224 1.00 38.30 299 PHE B C 1
ATOM 6234 O O . PHE B 1 299 ? 24.900 -2.981 44.816 1.00 35.00 299 PHE B O 1
ATOM 6242 N N . THR B 1 300 ? 23.267 -1.970 43.707 1.00 34.23 300 THR B N 1
ATOM 6243 C CA . THR B 1 300 ? 22.428 -3.130 43.723 1.00 34.01 300 THR B CA 1
ATOM 6244 C C . THR B 1 300 ? 22.809 -4.055 42.561 1.00 27.19 300 THR B C 1
ATOM 6245 O O . THR B 1 300 ? 23.503 -3.672 41.620 1.00 28.05 300 THR B O 1
ATOM 6249 N N . VAL B 1 301 ? 22.405 -5.292 42.640 1.00 31.22 301 VAL B N 1
ATOM 6250 C CA . VAL B 1 301 ? 22.683 -6.215 41.564 1.00 48.23 301 VAL B CA 1
ATOM 6251 C C . VAL B 1 301 ? 21.911 -5.784 40.292 1.00 35.52 301 VAL B C 1
ATOM 6252 O O . VAL B 1 301 ? 22.483 -5.734 39.196 1.00 43.17 301 VAL B O 1
ATOM 6256 N N . GLN B 1 302 ? 20.616 -5.432 40.451 1.00 18.39 302 GLN B N 1
ATOM 6257 C CA . GLN B 1 302 ? 19.744 -4.929 39.391 1.00 15.86 302 GLN B CA 1
ATOM 6258 C C . GLN B 1 302 ? 20.328 -3.734 38.667 1.00 25.79 302 GLN B C 1
ATOM 6259 O O . GLN B 1 302 ? 20.123 -3.599 37.465 1.00 33.30 302 GLN B O 1
ATOM 6265 N N . GLU B 1 303 ? 21.053 -2.918 39.442 1.00 17.80 303 GLU B N 1
ATOM 6266 C CA . GLU B 1 303 ? 21.774 -1.738 39.015 1.00 18.70 303 GLU B CA 1
ATOM 6267 C C . GLU B 1 303 ? 22.974 -2.154 38.159 1.00 19.99 303 GLU B C 1
ATOM 6268 O O . GLU B 1 303 ? 23.239 -1.606 37.057 1.00 29.55 303 GLU B O 1
ATOM 6274 N N . GLY B 1 304 ? 23.728 -3.126 38.639 1.00 15.36 304 GLY B N 1
ATOM 6275 C CA . GLY B 1 304 ? 24.859 -3.591 37.850 1.00 12.94 304 GLY B CA 1
ATOM 6276 C C . GLY B 1 304 ? 24.364 -4.090 36.473 1.00 18.72 304 GLY B C 1
ATOM 6277 O O . GLY B 1 304 ? 24.906 -3.764 35.412 1.00 30.96 304 GLY B O 1
ATOM 6278 N N . LEU B 1 305 ? 23.307 -4.886 36.482 1.00 38.89 305 LEU B N 1
ATOM 6279 C CA . LEU B 1 305 ? 22.737 -5.445 35.266 1.00 29.50 305 LEU B CA 1
ATOM 6280 C C . LEU B 1 305 ? 22.315 -4.363 34.331 1.00 30.92 305 LEU B C 1
ATOM 6281 O O . LEU B 1 305 ? 22.656 -4.308 33.153 1.00 38.72 305 LEU B O 1
ATOM 6286 N N . ASP B 1 306 ? 21.534 -3.502 34.902 1.00 25.47 306 ASP B N 1
ATOM 6287 C CA . ASP B 1 306 ? 21.058 -2.414 34.133 1.00 16.73 306 ASP B CA 1
ATOM 6288 C C . ASP B 1 306 ? 22.185 -1.535 33.645 1.00 27.02 306 ASP B C 1
ATOM 6289 O O . ASP B 1 306 ? 21.940 -0.629 32.876 1.00 30.09 306 ASP B O 1
ATOM 6294 N N . ALA B 1 307 ? 23.419 -1.772 34.031 1.00 19.99 307 ALA B N 1
ATOM 6295 C CA . ALA B 1 307 ? 24.455 -0.900 33.476 1.00 16.21 307 ALA B CA 1
ATOM 6296 C C . ALA B 1 307 ? 25.327 -1.575 32.437 1.00 19.75 307 ALA B C 1
ATOM 6297 O O . ALA B 1 307 ? 26.288 -0.985 31.867 1.00 18.56 307 ALA B O 1
ATOM 6299 N N . ILE B 1 308 ? 25.046 -2.859 32.219 1.00 15.55 308 ILE B N 1
ATOM 6300 C CA . ILE B 1 308 ? 25.883 -3.642 31.293 1.00 19.81 308 ILE B CA 1
ATOM 6301 C C . ILE B 1 308 ? 26.059 -3.021 29.908 1.00 9.45 308 ILE B C 1
ATOM 6302 O O . ILE B 1 308 ? 27.185 -2.834 29.458 1.00 18.73 308 ILE B O 1
ATOM 6307 N N . ARG B 1 309 ? 24.971 -2.699 29.223 1.00 18.91 309 ARG B N 1
ATOM 6308 C CA . ARG B 1 309 ? 25.047 -2.060 27.894 1.00 21.34 309 ARG B CA 1
ATOM 6309 C C . ARG B 1 309 ? 25.976 -0.794 27.866 1.00 12.40 309 ARG B C 1
ATOM 6310 O O . ARG B 1 309 ? 26.955 -0.646 27.100 1.00 27.72 309 ARG B O 1
ATOM 6318 N N . ASP B 1 310 ? 25.721 0.122 28.789 1.00 26.05 310 ASP B N 1
ATOM 6319 C CA . ASP B 1 310 ? 26.516 1.336 28.900 1.00 25.35 310 ASP B CA 1
ATOM 6320 C C . ASP B 1 310 ? 27.995 1.094 29.098 1.00 16.22 310 ASP B C 1
ATOM 6321 O O . ASP B 1 310 ? 28.876 1.780 28.574 1.00 21.99 310 ASP B O 1
ATOM 6326 N N . VAL B 1 311 ? 28.288 0.104 29.904 1.00 27.83 311 VAL B N 1
ATOM 6327 C CA . VAL B 1 311 ? 29.674 -0.199 30.176 1.00 24.70 311 VAL B CA 1
ATOM 6328 C C . VAL B 1 311 ? 30.356 -0.702 28.917 1.00 12.91 311 VAL B C 1
ATOM 6329 O O . VAL B 1 311 ? 31.547 -0.467 28.619 1.00 14.55 311 VAL B O 1
ATOM 6333 N N . ILE B 1 312 ? 29.587 -1.491 28.180 1.00 25.37 312 ILE B N 1
ATOM 6334 C CA . ILE B 1 312 ? 30.149 -2.041 26.972 1.00 40.18 312 ILE B CA 1
ATOM 6335 C C . ILE B 1 312 ? 30.429 -0.925 25.949 1.00 5.27 312 ILE B C 1
ATOM 6336 O O . ILE B 1 312 ? 31.507 -0.830 25.307 1.00 17.26 312 ILE B O 1
ATOM 6341 N N . TYR B 1 313 ? 29.421 -0.027 25.906 1.00 12.20 313 TYR B N 1
ATOM 6342 C CA . TYR B 1 313 ? 29.534 1.150 25.080 1.00 18.81 313 TYR B CA 1
ATOM 6343 C C . TYR B 1 313 ? 30.743 1.994 25.506 1.00 33.44 313 TYR B C 1
ATOM 6344 O O . TYR B 1 313 ? 31.603 2.489 24.742 1.00 14.94 313 TYR B O 1
ATOM 6353 N N . HIS B 1 314 ? 30.880 2.114 26.803 1.00 19.11 314 HIS B N 1
ATOM 6354 C CA . HIS B 1 314 ? 31.991 2.879 27.278 1.00 7.42 314 HIS B CA 1
ATOM 6355 C C . HIS B 1 314 ? 33.342 2.215 27.199 1.00 19.33 314 HIS B C 1
ATOM 6356 O O . HIS B 1 314 ? 34.326 2.833 26.767 1.00 18.83 314 HIS B O 1
ATOM 6363 N N . ILE B 1 315 ? 33.440 0.973 27.660 1.00 18.65 315 ILE B N 1
ATOM 6364 C CA . ILE B 1 315 ? 34.753 0.321 27.610 1.00 19.59 315 ILE B CA 1
ATOM 6365 C C . ILE B 1 315 ? 35.040 -0.181 26.199 1.00 9.77 315 ILE B C 1
ATOM 6366 O O . ILE B 1 315 ? 36.198 -0.420 25.877 1.00 15.29 315 ILE B O 1
ATOM 6371 N N . GLU B 1 316 ? 34.005 -0.335 25.382 1.00 23.50 316 GLU B N 1
ATOM 6372 C CA . GLU B 1 316 ? 34.221 -0.772 24.019 1.00 19.81 316 GLU B CA 1
ATOM 6373 C C . GLU B 1 316 ? 34.960 -2.080 23.904 1.00 32.45 316 GLU B C 1
ATOM 6374 O O . GLU B 1 316 ? 35.972 -2.172 23.190 1.00 21.12 316 GLU B O 1
ATOM 6380 N N . THR B 1 317 ? 34.451 -3.100 24.587 1.00 24.07 317 THR B N 1
ATOM 6381 C CA . THR B 1 317 ? 35.079 -4.425 24.535 1.00 34.16 317 THR B CA 1
ATOM 6382 C C . THR B 1 317 ? 34.033 -5.472 24.782 1.00 30.29 317 THR B C 1
ATOM 6383 O O . THR B 1 317 ? 32.983 -5.141 25.330 1.00 27.82 317 THR B O 1
ATOM 6387 N N . TYR B 1 318 ? 34.327 -6.736 24.428 1.00 27.05 318 TYR B N 1
ATOM 6388 C CA . TYR B 1 318 ? 33.335 -7.783 24.707 1.00 28.55 318 TYR B CA 1
ATOM 6389 C C . TYR B 1 318 ? 33.887 -8.799 25.737 1.00 24.69 318 TYR B C 1
ATOM 6390 O O . TYR B 1 318 ? 33.227 -9.802 26.081 1.00 31.64 318 TYR B O 1
ATOM 6399 N N . ASP B 1 319 ? 35.119 -8.512 26.205 1.00 19.80 319 ASP B N 1
ATOM 6400 C CA . ASP B 1 319 ? 35.857 -9.312 27.176 1.00 35.35 319 ASP B CA 1
ATOM 6401 C C . ASP B 1 319 ? 35.116 -9.548 28.509 1.00 27.07 319 ASP B C 1
ATOM 6402 O O . ASP B 1 319 ? 34.739 -8.633 29.172 1.00 18.43 319 ASP B O 1
ATOM 6407 N N . VAL B 1 320 ? 34.836 -10.783 28.895 1.00 19.03 320 VAL B N 1
ATOM 6408 C CA . VAL B 1 320 ? 34.007 -11.030 30.057 1.00 30.74 320 VAL B CA 1
ATOM 6409 C C . VAL B 1 320 ? 34.464 -10.465 31.387 1.00 29.44 320 VAL B C 1
ATOM 6410 O O . VAL B 1 320 ? 33.686 -9.993 32.225 1.00 19.72 320 VAL B O 1
ATOM 6414 N N . THR B 1 321 ? 35.746 -10.623 31.581 1.00 17.65 321 THR B N 1
ATOM 6415 C CA . THR B 1 321 ? 36.442 -10.225 32.763 1.00 41.49 321 THR B CA 1
ATOM 6416 C C . THR B 1 321 ? 36.504 -8.757 32.889 1.00 27.84 321 THR B C 1
ATOM 6417 O O . THR B 1 321 ? 36.304 -8.178 33.955 1.00 32.34 321 THR B O 1
ATOM 6421 N N . THR B 1 322 ? 36.829 -8.184 31.754 1.00 23.99 322 THR B N 1
ATOM 6422 C CA . THR B 1 322 ? 36.902 -6.777 31.739 1.00 25.15 322 THR B CA 1
ATOM 6423 C C . THR B 1 322 ? 35.537 -6.168 32.075 1.00 30.79 322 THR B C 1
ATOM 6424 O O . THR B 1 322 ? 35.378 -5.287 32.911 1.00 43.70 322 THR B O 1
ATOM 6428 N N . ILE B 1 323 ? 34.513 -6.676 31.454 1.00 16.66 323 ILE B N 1
ATOM 6429 C CA . ILE B 1 323 ? 33.210 -6.112 31.685 1.00 13.33 323 ILE B CA 1
ATOM 6430 C C . ILE B 1 323 ? 32.777 -6.248 33.100 1.00 30.42 323 ILE B C 1
ATOM 6431 O O . ILE B 1 323 ? 32.144 -5.372 33.667 1.00 20.31 323 ILE B O 1
ATOM 6436 N N . ARG B 1 324 ? 33.113 -7.387 33.627 1.00 32.81 324 ARG B N 1
ATOM 6437 C CA . ARG B 1 324 ? 32.780 -7.727 34.956 1.00 31.78 324 ARG B CA 1
ATOM 6438 C C . ARG B 1 324 ? 33.307 -6.710 35.955 1.00 16.50 324 ARG B C 1
ATOM 6439 O O . ARG B 1 324 ? 32.526 -6.176 36.733 1.00 29.65 324 ARG B O 1
ATOM 6447 N N . ALA B 1 325 ? 34.609 -6.503 35.888 1.00 15.36 325 ALA B N 1
ATOM 6448 C CA . ALA B 1 325 ? 35.337 -5.580 36.742 1.00 27.12 325 ALA B CA 1
ATOM 6449 C C . ALA B 1 325 ? 35.071 -4.103 36.482 1.00 42.16 325 ALA B C 1
ATOM 6450 O O . ALA B 1 325 ? 35.142 -3.291 37.406 1.00 32.01 325 ALA B O 1
ATOM 6452 N N . SER B 1 326 ? 34.778 -3.777 35.225 1.00 14.45 326 SER B N 1
ATOM 6453 C CA . SER B 1 326 ? 34.464 -2.430 34.811 1.00 11.40 326 SER B CA 1
ATOM 6454 C C . SER B 1 326 ? 33.141 -1.931 35.330 1.00 19.82 326 SER B C 1
ATOM 6455 O O . SER B 1 326 ? 32.992 -0.744 35.603 1.00 23.21 326 SER B O 1
ATOM 6458 N N . THR B 1 327 ? 32.147 -2.790 35.448 1.00 14.84 327 THR B N 1
ATOM 6459 C CA . THR B 1 327 ? 30.846 -2.287 35.910 1.00 11.38 327 THR B CA 1
ATOM 6460 C C . THR B 1 327 ? 30.856 -1.474 37.242 1.00 11.93 327 THR B C 1
ATOM 6461 O O . THR B 1 327 ? 30.408 -0.325 37.285 1.00 44.38 327 THR B O 1
ATOM 6465 N N . PRO B 1 328 ? 31.372 -2.076 38.309 1.00 29.17 328 PRO B N 1
ATOM 6466 C CA . PRO B 1 328 ? 31.419 -1.442 39.610 1.00 28.47 328 PRO B CA 1
ATOM 6467 C C . PRO B 1 328 ? 32.155 -0.101 39.573 1.00 38.52 328 PRO B C 1
ATOM 6468 O O . PRO B 1 328 ? 31.705 0.935 40.115 1.00 31.69 328 PRO B O 1
ATOM 6472 N N . MET B 1 329 ? 33.282 -0.126 38.877 1.00 19.72 329 MET B N 1
ATOM 6473 C CA . MET B 1 329 ? 34.103 1.068 38.713 1.00 24.17 329 MET B CA 1
ATOM 6474 C C . MET B 1 329 ? 33.330 2.172 38.022 1.00 33.24 329 MET B C 1
ATOM 6475 O O . MET B 1 329 ? 33.422 3.367 38.333 1.00 29.35 329 MET B O 1
ATOM 6480 N N . TYR B 1 330 ? 32.580 1.754 37.025 1.00 32.38 330 TYR B N 1
ATOM 6481 C CA . TYR B 1 330 ? 31.827 2.702 36.255 1.00 12.13 330 TYR B CA 1
ATOM 6482 C C . TYR B 1 330 ? 30.770 3.345 37.115 1.00 24.22 330 TYR B C 1
ATOM 6483 O O . TYR B 1 330 ? 30.551 4.569 37.067 1.00 17.47 330 TYR B O 1
ATOM 6492 N N . LEU B 1 331 ? 30.115 2.492 37.910 1.00 22.10 331 LEU B N 1
ATOM 6493 C CA . LEU B 1 331 ? 29.060 2.982 38.776 1.00 18.20 331 LEU B CA 1
ATOM 6494 C C . LEU B 1 331 ? 29.588 3.978 39.833 1.00 46.94 331 LEU B C 1
ATOM 6495 O O . LEU B 1 331 ? 29.015 5.020 40.151 1.00 15.48 331 LEU B O 1
ATOM 6500 N N . MET B 1 332 ? 30.749 3.669 40.363 1.00 15.51 332 MET B N 1
ATOM 6501 C CA . MET B 1 332 ? 31.425 4.465 41.386 1.00 26.65 332 MET B CA 1
ATOM 6502 C C . MET B 1 332 ? 31.748 5.855 40.878 1.00 34.68 332 MET B C 1
ATOM 6503 O O . MET B 1 332 ? 31.585 6.913 41.491 1.00 24.88 332 MET B O 1
ATOM 6508 N N . SER B 1 333 ? 32.260 5.801 39.699 1.00 8.00 333 SER B N 1
ATOM 6509 C CA . SER B 1 333 ? 32.721 6.974 39.043 1.00 18.63 333 SER B CA 1
ATOM 6510 C C . SER B 1 333 ? 31.616 7.957 38.860 1.00 12.66 333 SER B C 1
ATOM 6511 O O . SER B 1 333 ? 31.855 9.170 38.773 1.00 20.50 333 SER B O 1
ATOM 6514 N N . ARG B 1 334 ? 30.412 7.391 38.752 1.00 21.37 334 ARG B N 1
ATOM 6515 C CA . ARG B 1 334 ? 29.245 8.198 38.560 1.00 19.68 334 ARG B CA 1
ATOM 6516 C C . ARG B 1 334 ? 29.027 8.925 39.860 1.00 39.76 334 ARG B C 1
ATOM 6517 O O . ARG B 1 334 ? 28.772 10.127 39.873 1.00 12.89 334 ARG B O 1
ATOM 6525 N N . LYS B 1 335 ? 29.211 8.191 40.952 1.00 34.65 335 LYS B N 1
ATOM 6526 C CA . LYS B 1 335 ? 29.102 8.761 42.296 1.00 44.34 335 LYS B CA 1
ATOM 6527 C C . LYS B 1 335 ? 30.154 9.869 42.572 1.00 17.85 335 LYS B C 1
ATOM 6528 O O . LYS B 1 335 ? 29.895 10.937 43.149 1.00 37.37 335 LYS B O 1
ATOM 6534 N N . ILE B 1 336 ? 31.402 9.624 42.188 1.00 17.67 336 ILE B N 1
ATOM 6535 C CA . ILE B 1 336 ? 32.463 10.581 42.386 1.00 15.35 336 ILE B CA 1
ATOM 6536 C C . ILE B 1 336 ? 32.241 11.910 41.666 1.00 17.04 336 ILE B C 1
ATOM 6537 O O . ILE B 1 336 ? 32.525 12.981 42.212 1.00 25.37 336 ILE B O 1
ATOM 6542 N N . LYS B 1 337 ? 31.771 11.870 40.419 1.00 29.62 337 LYS B N 1
ATOM 6543 C CA . LYS B 1 337 ? 31.554 13.100 39.704 1.00 24.43 337 LYS B CA 1
ATOM 6544 C C . LYS B 1 337 ? 30.391 13.811 40.333 1.00 48.61 337 LYS B C 1
ATOM 6545 O O . LYS B 1 337 ? 30.353 15.025 40.396 1.00 21.69 337 LYS B O 1
ATOM 6551 N N . ALA B 1 338 ? 29.421 13.050 40.806 1.00 23.37 338 ALA B N 1
ATOM 6552 C CA . ALA B 1 338 ? 28.304 13.719 41.420 1.00 14.94 338 ALA B CA 1
ATOM 6553 C C . ALA B 1 338 ? 28.794 14.499 42.615 1.00 22.08 338 ALA B C 1
ATOM 6554 O O . ALA B 1 338 ? 28.342 15.581 42.898 1.00 19.22 338 ALA B O 1
ATOM 6556 N N . MET B 1 339 ? 29.799 13.976 43.287 1.00 25.70 339 MET B N 1
ATOM 6557 C CA . MET B 1 339 ? 30.311 14.671 44.442 1.00 14.05 339 MET B CA 1
ATOM 6558 C C . MET B 1 339 ? 31.186 15.797 44.029 1.00 48.92 339 MET B C 1
ATOM 6559 O O . MET B 1 339 ? 31.724 16.530 44.862 1.00 22.16 339 MET B O 1
ATOM 6564 N N . GLY B 1 340 ? 31.368 15.889 42.741 1.00 24.93 340 GLY B N 1
ATOM 6565 C CA . GLY B 1 340 ? 32.213 16.923 42.204 1.00 18.49 340 GLY B CA 1
ATOM 6566 C C . GLY B 1 340 ? 33.701 16.612 42.155 1.00 18.33 340 GLY B C 1
ATOM 6567 O O . GLY B 1 340 ? 34.488 17.537 41.936 1.00 20.28 340 GLY B O 1
ATOM 6568 N N . ILE B 1 341 ? 34.108 15.336 42.310 1.00 15.82 341 ILE B N 1
ATOM 6569 C CA . ILE B 1 341 ? 35.538 15.031 42.198 1.00 15.39 341 ILE B CA 1
ATOM 6570 C C . ILE B 1 341 ? 35.839 14.860 40.727 1.00 23.61 341 ILE B C 1
ATOM 6571 O O . ILE B 1 341 ? 35.074 14.111 40.112 1.00 22.05 341 ILE B O 1
ATOM 6576 N N . LYS B 1 342 ? 36.924 15.495 40.200 1.00 20.46 342 LYS B N 1
ATOM 6577 C CA . LYS B 1 342 ? 37.245 15.395 38.756 1.00 39.85 342 LYS B CA 1
ATOM 6578 C C . LYS B 1 342 ? 38.384 14.451 38.470 1.00 32.48 342 LYS B C 1
ATOM 6579 O O . LYS B 1 342 ? 38.613 14.106 37.342 1.00 21.37 342 LYS B O 1
ATOM 6585 N N . MET B 1 343 ? 39.102 14.048 39.504 1.00 16.47 343 MET B N 1
ATOM 6586 C CA . MET B 1 343 ? 40.243 13.189 39.343 1.00 18.57 343 MET B CA 1
ATOM 6587 C C . MET B 1 343 ? 40.416 12.315 40.564 1.00 24.80 343 MET B C 1
ATOM 6588 O O . MET B 1 343 ? 40.125 12.773 41.676 1.00 22.77 343 MET B O 1
ATOM 6593 N N . VAL B 1 344 ? 40.919 11.100 40.331 1.00 38.47 344 VAL B N 1
ATOM 6594 C CA . VAL B 1 344 ? 41.227 10.098 41.353 1.00 12.63 344 VAL B CA 1
ATOM 6595 C C . VAL B 1 344 ? 42.517 9.365 41.063 1.00 43.79 344 VAL B C 1
ATOM 6596 O O . VAL B 1 344 ? 42.896 9.110 39.925 1.00 23.87 344 VAL B O 1
ATOM 6600 N N . LEU B 1 345 ? 43.213 9.030 42.127 1.00 28.56 345 LEU B N 1
ATOM 6601 C CA . LEU B 1 345 ? 44.431 8.298 41.982 1.00 20.16 345 LEU B CA 1
ATOM 6602 C C . LEU B 1 345 ? 44.082 6.846 42.255 1.00 47.41 345 LEU B C 1
ATOM 6603 O O . LEU B 1 345 ? 43.265 6.502 43.112 1.00 22.35 345 LEU B O 1
ATOM 6608 N N . SER B 1 346 ? 44.654 5.990 41.448 1.00 31.95 346 SER B N 1
ATOM 6609 C CA . SER B 1 346 ? 44.397 4.593 41.579 1.00 25.05 346 SER B CA 1
ATOM 6610 C C . SER B 1 346 ? 45.696 3.815 41.670 1.00 24.99 346 SER B C 1
ATOM 6611 O O . SER B 1 346 ? 46.798 4.302 41.315 1.00 15.79 346 SER B O 1
ATOM 6614 N N . GLY B 1 347 ? 45.511 2.613 42.215 1.00 29.15 347 GLY B N 1
ATOM 6615 C CA . GLY B 1 347 ? 46.527 1.612 42.479 1.00 32.88 347 GLY B CA 1
ATOM 6616 C C . GLY B 1 347 ? 46.832 0.665 41.316 1.00 60.17 347 GLY B C 1
ATOM 6617 O O . GLY B 1 347 ? 47.694 -0.182 41.453 1.00 25.95 347 GLY B O 1
ATOM 6618 N N . GLU B 1 348 ? 46.162 0.832 40.179 1.00 23.12 348 GLU B N 1
ATOM 6619 C CA . GLU B 1 348 ? 46.359 0.029 39.001 1.00 34.38 348 GLU B CA 1
ATOM 6620 C C . GLU B 1 348 ? 47.790 0.039 38.527 1.00 41.08 348 GLU B C 1
ATOM 6621 O O . GLU B 1 348 ? 48.450 1.102 38.409 1.00 25.34 348 GLU B O 1
ATOM 6627 N N . GLY B 1 349 ? 48.247 -1.195 38.255 1.00 32.74 349 GLY B N 1
ATOM 6628 C CA . GLY B 1 349 ? 49.593 -1.420 37.765 1.00 17.53 349 GLY B CA 1
ATOM 6629 C C . GLY B 1 349 ? 50.508 -2.149 38.716 1.00 39.76 349 GLY B C 1
ATOM 6630 O O . GLY B 1 349 ? 51.405 -2.834 38.257 1.00 40.56 349 GLY B O 1
ATOM 6631 N N . SER B 1 350 ? 50.263 -1.979 40.025 1.00 27.63 350 SER B N 1
ATOM 6632 C CA . SER B 1 350 ? 51.003 -2.580 41.129 1.00 33.48 350 SER B CA 1
ATOM 6633 C C . SER B 1 350 ? 51.280 -4.058 40.920 1.00 24.82 350 SER B C 1
ATOM 6634 O O . SER B 1 350 ? 52.429 -4.511 40.969 1.00 38.38 350 SER B O 1
ATOM 6637 N N . ASP B 1 351 ? 50.178 -4.781 40.729 1.00 18.60 351 ASP B N 1
ATOM 6638 C CA . ASP B 1 351 ? 50.229 -6.209 40.513 1.00 19.26 351 ASP B CA 1
ATOM 6639 C C . ASP B 1 351 ? 51.180 -6.490 39.345 1.00 48.59 351 ASP B C 1
ATOM 6640 O O . ASP B 1 351 ? 52.179 -7.182 39.444 1.00 53.31 351 ASP B O 1
ATOM 6645 N N . GLU B 1 352 ? 50.883 -5.868 38.232 1.00 31.14 352 GLU B N 1
ATOM 6646 C CA . GLU B 1 352 ? 51.643 -6.030 37.020 1.00 35.24 352 GLU B CA 1
ATOM 6647 C C . GLU B 1 352 ? 53.131 -5.863 37.198 1.00 29.57 352 GLU B C 1
ATOM 6648 O O . GLU B 1 352 ? 53.942 -6.650 36.762 1.00 30.23 352 GLU B O 1
ATOM 6654 N N . VAL B 1 353 ? 53.457 -4.833 37.900 1.00 26.58 353 VAL B N 1
ATOM 6655 C CA . VAL B 1 353 ? 54.823 -4.507 38.166 1.00 24.49 353 VAL B CA 1
ATOM 6656 C C . VAL B 1 353 ? 55.549 -5.472 39.079 1.00 35.22 353 VAL B C 1
ATOM 6657 O O . VAL B 1 353 ? 56.726 -5.801 38.884 1.00 29.85 353 VAL B O 1
ATOM 6661 N N . PHE B 1 354 ? 54.848 -5.836 40.137 1.00 32.86 354 PHE B N 1
ATOM 6662 C CA . PHE B 1 354 ? 55.406 -6.633 41.204 1.00 36.38 354 PHE B CA 1
ATOM 6663 C C . PHE B 1 354 ? 55.127 -8.090 41.175 1.00 31.92 354 PHE B C 1
ATOM 6664 O O . PHE B 1 354 ? 55.664 -8.821 42.003 1.00 68.16 354 PHE B O 1
ATOM 6672 N N . GLY B 1 355 ? 54.258 -8.488 40.264 1.00 30.12 355 GLY B N 1
ATOM 6673 C CA . GLY B 1 355 ? 53.852 -9.887 40.162 1.00 27.26 355 GLY B CA 1
ATOM 6674 C C . GLY B 1 355 ? 52.919 -10.210 41.321 1.00 56.70 355 GLY B C 1
ATOM 6675 O O . GLY B 1 355 ? 53.225 -11.113 42.112 1.00 47.80 355 GLY B O 1
ATOM 6676 N N . GLY B 1 356 ? 51.813 -9.431 41.372 1.00 37.08 356 GLY B N 1
ATOM 6677 C CA . GLY B 1 356 ? 50.755 -9.473 42.375 1.00 13.10 356 GLY B CA 1
ATOM 6678 C C . GLY B 1 356 ? 49.739 -10.605 42.226 1.00 30.15 356 GLY B C 1
ATOM 6679 O O . GLY B 1 356 ? 48.953 -10.874 43.133 1.00 100.00 356 GLY B O 1
ATOM 6680 N N . TYR B 1 357 ? 49.728 -11.280 41.082 1.00 91.80 357 TYR B N 1
ATOM 6681 C CA . TYR B 1 357 ? 48.780 -12.364 40.891 1.00 36.77 357 TYR B CA 1
ATOM 6682 C C . TYR B 1 357 ? 49.302 -13.661 41.463 1.00 85.47 357 TYR B C 1
ATOM 6683 O O . TYR B 1 357 ? 50.492 -13.999 41.354 1.00 88.65 357 TYR B O 1
ATOM 6692 N N . LEU B 1 358 ? 48.378 -14.384 42.069 1.00 47.38 358 LEU B N 1
ATOM 6693 C CA . LEU B 1 358 ? 48.750 -15.646 42.661 1.00 97.67 358 LEU B CA 1
ATOM 6694 C C . LEU B 1 358 ? 49.420 -16.527 41.660 1.00 68.14 358 LEU B C 1
ATOM 6695 O O . LEU B 1 358 ? 50.165 -17.431 42.020 1.00 100.00 358 LEU B O 1
ATOM 6700 N N . TYR B 1 359 ? 49.146 -16.264 40.407 1.00 31.73 359 TYR B N 1
ATOM 6701 C CA . TYR B 1 359 ? 49.771 -17.123 39.462 1.00 77.11 359 TYR B CA 1
ATOM 6702 C C . TYR B 1 359 ? 51.259 -16.885 39.546 1.00 52.51 359 TYR B C 1
ATOM 6703 O O . TYR B 1 359 ? 52.068 -17.785 39.391 1.00 62.41 359 TYR B O 1
ATOM 6712 N N . PHE B 1 360 ? 51.604 -15.679 39.940 1.00 35.83 360 PHE B N 1
ATOM 6713 C CA . PHE B 1 360 ? 52.996 -15.355 40.040 1.00 81.78 360 PHE B CA 1
ATOM 6714 C C . PHE B 1 360 ? 53.703 -16.236 41.046 1.00 46.83 360 PHE B C 1
ATOM 6715 O O . PHE B 1 360 ? 54.933 -16.349 41.135 1.00 68.80 360 PHE B O 1
ATOM 6723 N N . HIS B 1 361 ? 52.881 -16.879 41.814 1.00 56.02 361 HIS B N 1
ATOM 6724 C CA . HIS B 1 361 ? 53.425 -17.754 42.802 1.00 58.25 361 HIS B CA 1
ATOM 6725 C C . HIS B 1 361 ? 54.157 -18.859 42.128 1.00 86.19 361 HIS B C 1
ATOM 6726 O O . HIS B 1 361 ? 55.337 -19.112 42.365 1.00 81.42 361 HIS B O 1
ATOM 6733 N N . LYS B 1 362 ? 53.371 -19.510 41.302 1.00 35.33 362 LYS B N 1
ATOM 6734 C CA . LYS B 1 362 ? 53.780 -20.649 40.546 1.00 28.68 362 LYS B CA 1
ATOM 6735 C C . LYS B 1 362 ? 54.749 -20.435 39.375 1.00 41.69 362 LYS B C 1
ATOM 6736 O O . LYS B 1 362 ? 54.714 -21.133 38.365 1.00 100.00 362 LYS B O 1
ATOM 6742 N N . ALA B 1 363 ? 55.651 -19.476 39.532 1.00 94.81 363 ALA B N 1
ATOM 6743 C CA . ALA B 1 363 ? 56.636 -19.178 38.510 1.00 100.00 363 ALA B CA 1
ATOM 6744 C C . ALA B 1 363 ? 57.858 -20.095 38.613 1.00 26.84 363 ALA B C 1
ATOM 6745 O O . ALA B 1 363 ? 58.316 -20.443 39.709 1.00 79.87 363 ALA B O 1
ATOM 6747 N N . PRO B 1 364 ? 58.378 -20.480 37.460 1.00 61.94 364 PRO B N 1
ATOM 6748 C CA . PRO B 1 364 ? 59.543 -21.330 37.443 1.00 38.98 364 PRO B CA 1
ATOM 6749 C C . PRO B 1 364 ? 60.638 -20.648 38.205 1.00 38.28 364 PRO B C 1
ATOM 6750 O O . PRO B 1 364 ? 61.027 -21.121 39.267 1.00 80.97 364 PRO B O 1
ATOM 6754 N N . ASN B 1 365 ? 61.072 -19.508 37.666 1.00 58.02 365 ASN B N 1
ATOM 6755 C CA . ASN B 1 365 ? 62.141 -18.694 38.241 1.00 48.25 365 ASN B CA 1
ATOM 6756 C C . ASN B 1 365 ? 61.944 -17.197 38.041 1.00 27.74 365 ASN B C 1
ATOM 6757 O O . ASN B 1 365 ? 60.894 -16.721 37.598 1.00 42.01 365 ASN B O 1
ATOM 6762 N N . ALA B 1 366 ? 63.015 -16.465 38.336 1.00 28.47 366 ALA B N 1
ATOM 6763 C CA . ALA B 1 366 ? 62.995 -15.014 38.211 1.00 67.58 366 ALA B CA 1
ATOM 6764 C C . ALA B 1 366 ? 62.875 -14.566 36.780 1.00 57.41 366 ALA B C 1
ATOM 6765 O O . ALA B 1 366 ? 62.229 -13.556 36.506 1.00 67.53 366 ALA B O 1
ATOM 6767 N N . LYS B 1 367 ? 63.523 -15.308 35.877 1.00 89.12 367 LYS B N 1
ATOM 6768 C CA . LYS B 1 367 ? 63.454 -14.954 34.481 1.00 16.09 367 LYS B CA 1
ATOM 6769 C C . LYS B 1 367 ? 62.028 -15.052 34.064 1.00 21.37 367 LYS B C 1
ATOM 6770 O O . LYS B 1 367 ? 61.435 -14.064 33.675 1.00 44.71 367 LYS B O 1
ATOM 6776 N N . GLU B 1 368 ? 61.455 -16.235 34.204 1.00 38.17 368 GLU B N 1
ATOM 6777 C CA . GLU B 1 368 ? 60.065 -16.428 33.850 1.00 35.51 368 GLU B CA 1
ATOM 6778 C C . GLU B 1 368 ? 59.132 -15.422 34.535 1.00 37.72 368 GLU B C 1
ATOM 6779 O O . GLU B 1 368 ? 58.070 -15.104 34.004 1.00 74.57 368 GLU B O 1
ATOM 6785 N N . LEU B 1 369 ? 59.526 -14.929 35.712 1.00 52.84 369 LEU B N 1
ATOM 6786 C CA . LEU B 1 369 ? 58.741 -13.935 36.426 1.00 89.79 369 LEU B CA 1
ATOM 6787 C C . LEU B 1 369 ? 58.837 -12.575 35.729 1.00 34.73 369 LEU B C 1
ATOM 6788 O O . LEU B 1 369 ? 57.838 -12.023 35.248 1.00 52.19 369 LEU B O 1
ATOM 6793 N N . HIS B 1 370 ? 60.056 -12.058 35.670 1.00 37.26 370 HIS B N 1
ATOM 6794 C CA . HIS B 1 370 ? 60.376 -10.798 35.019 1.00 50.66 370 HIS B CA 1
ATOM 6795 C C . HIS B 1 370 ? 59.667 -10.627 33.690 1.00 41.27 370 HIS B C 1
ATOM 6796 O O . HIS B 1 370 ? 59.043 -9.603 33.411 1.00 37.74 370 HIS B O 1
ATOM 6803 N N . GLU B 1 371 ? 59.797 -11.663 32.878 1.00 60.64 371 GLU B N 1
ATOM 6804 C CA . GLU B 1 371 ? 59.228 -11.732 31.548 1.00 43.15 371 GLU B CA 1
ATOM 6805 C C . GLU B 1 371 ? 57.739 -11.536 31.558 1.00 35.92 371 GLU B C 1
ATOM 6806 O O . GLU B 1 371 ? 57.225 -10.746 30.760 1.00 41.65 371 GLU B O 1
ATOM 6812 N N . GLU B 1 372 ? 57.066 -12.268 32.461 1.00 22.12 372 GLU B N 1
ATOM 6813 C CA . GLU B 1 372 ? 55.621 -12.127 32.611 1.00 42.23 372 GLU B CA 1
ATOM 6814 C C . GLU B 1 372 ? 55.259 -10.680 32.964 1.00 61.63 372 GLU B C 1
ATOM 6815 O O . GLU B 1 372 ? 54.364 -10.074 32.368 1.00 30.73 372 GLU B O 1
ATOM 6821 N N . THR B 1 373 ? 55.969 -10.109 33.931 1.00 32.46 373 THR B N 1
ATOM 6822 C CA . THR B 1 373 ? 55.686 -8.736 34.295 1.00 63.25 373 THR B CA 1
ATOM 6823 C C . THR B 1 373 ? 55.837 -7.839 33.106 1.00 39.40 373 THR B C 1
ATOM 6824 O O . THR B 1 373 ? 55.002 -7.002 32.828 1.00 35.27 373 THR B O 1
ATOM 6828 N N . VAL B 1 374 ? 56.926 -8.018 32.410 1.00 43.70 374 VAL B N 1
ATOM 6829 C CA . VAL B 1 374 ? 57.130 -7.187 31.265 1.00 32.16 374 VAL B CA 1
ATOM 6830 C C . VAL B 1 374 ? 56.037 -7.387 30.264 1.00 32.70 374 VAL B C 1
ATOM 6831 O O . VAL B 1 374 ? 55.559 -6.450 29.690 1.00 33.11 374 VAL B O 1
ATOM 6835 N N . ARG B 1 375 ? 55.658 -8.638 30.061 1.00 37.42 375 ARG B N 1
ATOM 6836 C CA . ARG B 1 375 ? 54.612 -8.919 29.131 1.00 30.84 375 ARG B CA 1
ATOM 6837 C C . ARG B 1 375 ? 53.356 -8.290 29.652 1.00 42.85 375 ARG B C 1
ATOM 6838 O O . ARG B 1 375 ? 52.571 -7.711 28.919 1.00 34.14 375 ARG B O 1
ATOM 6846 N N . LYS B 1 376 ? 53.151 -8.447 30.944 1.00 41.02 376 LYS B N 1
ATOM 6847 C CA . LYS B 1 376 ? 51.938 -7.938 31.544 1.00 36.87 376 LYS B CA 1
ATOM 6848 C C . LYS B 1 376 ? 51.699 -6.447 31.349 1.00 58.71 376 LYS B C 1
ATOM 6849 O O . LYS B 1 376 ? 50.565 -6.012 31.125 1.00 42.68 376 LYS B O 1
ATOM 6855 N N . LEU B 1 377 ? 52.795 -5.701 31.416 1.00 28.37 377 LEU B N 1
ATOM 6856 C CA . LEU B 1 377 ? 52.806 -4.259 31.267 1.00 32.77 377 LEU B CA 1
ATOM 6857 C C . LEU B 1 377 ? 52.522 -3.813 29.859 1.00 47.48 377 LEU B C 1
ATOM 6858 O O . LEU B 1 377 ? 51.683 -2.945 29.620 1.00 42.17 377 LEU B O 1
ATOM 6863 N N . LEU B 1 378 ? 53.260 -4.416 28.941 1.00 37.48 378 LEU B N 1
ATOM 6864 C CA . LEU B 1 378 ? 53.141 -4.126 27.527 1.00 29.11 378 LEU B CA 1
ATOM 6865 C C . LEU B 1 378 ? 51.775 -4.417 26.990 1.00 31.75 378 LEU B C 1
ATOM 6866 O O . LEU B 1 378 ? 51.465 -3.986 25.893 1.00 44.20 378 LEU B O 1
ATOM 6871 N N . ALA B 1 379 ? 50.974 -5.151 27.748 1.00 32.57 379 ALA B N 1
ATOM 6872 C CA . ALA B 1 379 ? 49.640 -5.451 27.306 1.00 28.05 379 ALA B CA 1
ATOM 6873 C C . ALA B 1 379 ? 48.610 -4.673 28.060 1.00 28.41 379 ALA B C 1
ATOM 6874 O O . ALA B 1 379 ? 47.456 -4.785 27.748 1.00 29.29 379 ALA B O 1
ATOM 6876 N N . LEU B 1 380 ? 49.035 -3.892 29.042 1.00 34.64 380 LEU B N 1
ATOM 6877 C CA . LEU B 1 380 ? 48.109 -3.120 29.843 1.00 42.75 380 LEU B CA 1
ATOM 6878 C C . LEU B 1 380 ? 47.139 -2.309 29.034 1.00 36.33 380 LEU B C 1
ATOM 6879 O O . LEU B 1 380 ? 45.960 -2.204 29.381 1.00 24.42 380 LEU B O 1
ATOM 6884 N N . HIS B 1 381 ? 47.668 -1.755 27.956 1.00 31.93 381 HIS B N 1
ATOM 6885 C CA . HIS B 1 381 ? 46.908 -0.916 27.023 1.00 36.05 381 HIS B CA 1
ATOM 6886 C C . HIS B 1 381 ? 45.499 -1.394 26.659 1.00 25.24 381 HIS B C 1
ATOM 6887 O O . HIS B 1 381 ? 44.556 -0.597 26.663 1.00 73.40 381 HIS B O 1
ATOM 6894 N N . MET B 1 382 ? 45.346 -2.688 26.381 1.00 66.48 382 MET B N 1
ATOM 6895 C CA . MET B 1 382 ? 44.042 -3.220 26.046 1.00 45.24 382 MET B CA 1
ATOM 6896 C C . MET B 1 382 ? 43.349 -3.814 27.249 1.00 56.87 382 MET B C 1
ATOM 6897 O O . MET B 1 382 ? 42.151 -4.072 27.217 1.00 85.91 382 MET B O 1
ATOM 6902 N N . TYR B 1 383 ? 44.103 -4.015 28.317 1.00 92.79 383 TYR B N 1
ATOM 6903 C CA . TYR B 1 383 ? 43.521 -4.593 29.503 1.00 64.89 383 TYR B CA 1
ATOM 6904 C C . TYR B 1 383 ? 43.053 -3.578 30.573 1.00 94.29 383 TYR B C 1
ATOM 6905 O O . TYR B 1 383 ? 42.067 -2.835 30.391 1.00 34.06 383 TYR B O 1
ATOM 6914 N N . ASP B 1 384 ? 43.777 -3.546 31.698 1.00 45.47 384 ASP B N 1
ATOM 6915 C CA . ASP B 1 384 ? 43.509 -2.690 32.863 1.00 43.34 384 ASP B CA 1
ATOM 6916 C C . ASP B 1 384 ? 43.468 -1.194 32.547 1.00 24.16 384 ASP B C 1
ATOM 6917 O O . ASP B 1 384 ? 42.722 -0.422 33.140 1.00 23.72 384 ASP B O 1
ATOM 6922 N N . CYS B 1 385 ? 44.313 -0.775 31.626 1.00 29.25 385 CYS B N 1
ATOM 6923 C CA . CYS B 1 385 ? 44.346 0.605 31.296 1.00 27.22 385 CYS B CA 1
ATOM 6924 C C . CYS B 1 385 ? 43.081 1.124 30.632 1.00 33.17 385 CYS B C 1
ATOM 6925 O O . CYS B 1 385 ? 42.666 2.259 30.858 1.00 46.45 385 CYS B O 1
ATOM 6928 N N . ALA B 1 386 ? 42.438 0.292 29.840 1.00 41.13 386 ALA B N 1
ATOM 6929 C CA . ALA B 1 386 ? 41.221 0.720 29.186 1.00 22.94 386 ALA B CA 1
ATOM 6930 C C . ALA B 1 386 ? 40.035 0.772 30.128 1.00 79.36 386 ALA B C 1
ATOM 6931 O O . ALA B 1 386 ? 39.251 1.717 30.091 1.00 45.62 386 ALA B O 1
ATOM 6933 N N . ARG B 1 387 ? 39.905 -0.251 30.968 1.00 32.43 387 ARG B N 1
ATOM 6934 C CA . ARG B 1 387 ? 38.807 -0.262 31.897 1.00 49.46 387 ARG B CA 1
ATOM 6935 C C . ARG B 1 387 ? 38.864 0.953 32.783 1.00 18.23 387 ARG B C 1
ATOM 6936 O O . ARG B 1 387 ? 37.853 1.648 32.972 1.00 26.23 387 ARG B O 1
ATOM 6944 N N . ALA B 1 388 ? 40.043 1.164 33.360 1.00 43.85 388 ALA B N 1
ATOM 6945 C CA . ALA B 1 388 ? 40.279 2.257 34.291 1.00 62.86 388 ALA B CA 1
ATOM 6946 C C . ALA B 1 388 ? 40.054 3.622 33.701 1.00 38.18 388 ALA B C 1
ATOM 6947 O O . ALA B 1 388 ? 39.364 4.438 34.279 1.00 43.73 388 ALA B O 1
ATOM 6949 N N . ASN B 1 389 ? 40.655 3.889 32.566 1.00 18.50 389 ASN B N 1
ATOM 6950 C CA . ASN B 1 389 ? 40.454 5.183 31.965 1.00 17.32 389 ASN B CA 1
ATOM 6951 C C . ASN B 1 389 ? 39.045 5.339 31.424 1.00 25.39 389 ASN B C 1
ATOM 6952 O O . ASN B 1 389 ? 38.297 6.257 31.765 1.00 29.65 389 ASN B O 1
ATOM 6957 N N . LYS B 1 390 ? 38.670 4.411 30.572 1.00 18.38 390 LYS B N 1
ATOM 6958 C CA . LYS B 1 390 ? 37.346 4.510 29.994 1.00 15.71 390 LYS B CA 1
ATOM 6959 C C . LYS B 1 390 ? 36.204 4.434 30.955 1.00 14.04 390 LYS B C 1
ATOM 6960 O O . LYS B 1 390 ? 35.163 5.040 30.698 1.00 25.52 390 LYS B O 1
ATOM 6966 N N . ALA B 1 391 ? 36.327 3.679 32.052 1.00 22.24 391 ALA B N 1
ATOM 6967 C CA . ALA B 1 391 ? 35.207 3.598 33.009 1.00 22.12 391 ALA B CA 1
ATOM 6968 C C . ALA B 1 391 ? 34.929 4.912 33.787 1.00 10.03 391 ALA B C 1
ATOM 6969 O O . ALA B 1 391 ? 33.769 5.267 34.133 1.00 24.43 391 ALA B O 1
ATOM 6971 N N . MET B 1 392 ? 36.021 5.607 34.048 1.00 28.03 392 MET B N 1
ATOM 6972 C CA . MET B 1 392 ? 36.024 6.854 34.745 1.00 34.16 392 MET B CA 1
ATOM 6973 C C . MET B 1 392 ? 35.523 7.961 33.847 1.00 22.81 392 MET B C 1
ATOM 6974 O O . MET B 1 392 ? 34.673 8.770 34.255 1.00 26.88 392 MET B O 1
ATOM 6979 N N . SER B 1 393 ? 36.067 7.946 32.616 1.00 28.17 393 SER B N 1
ATOM 6980 C CA . SER B 1 393 ? 35.748 8.901 31.543 1.00 19.51 393 SER B CA 1
ATOM 6981 C C . SER B 1 393 ? 34.298 8.878 31.179 1.00 22.68 393 SER B C 1
ATOM 6982 O O . SER B 1 393 ? 33.791 9.860 30.681 1.00 17.48 393 SER B O 1
ATOM 6985 N N . ALA B 1 394 ? 33.629 7.769 31.482 1.00 12.48 394 ALA B N 1
ATOM 6986 C CA . ALA B 1 394 ? 32.242 7.682 31.212 1.00 14.82 394 ALA B CA 1
ATOM 6987 C C . ALA B 1 394 ? 31.515 8.805 31.920 1.00 8.34 394 ALA B C 1
ATOM 6988 O O . ALA B 1 394 ? 30.366 9.161 31.559 1.00 17.56 394 ALA B O 1
ATOM 6990 N N . TRP B 1 395 ? 32.158 9.297 32.989 1.00 29.90 395 TRP B N 1
ATOM 6991 C CA . TRP B 1 395 ? 31.552 10.315 33.851 1.00 12.25 395 TRP B CA 1
ATOM 6992 C C . TRP B 1 395 ? 32.355 11.556 34.060 1.00 20.11 395 TRP B C 1
ATOM 6993 O O . TRP B 1 395 ? 31.988 12.346 34.916 1.00 17.93 395 TRP B O 1
ATOM 7004 N N . GLY B 1 396 ? 33.385 11.736 33.237 1.00 13.73 396 GLY B N 1
ATOM 7005 C CA . GLY B 1 396 ? 34.216 12.918 33.312 1.00 23.60 396 GLY B CA 1
ATOM 7006 C C . GLY B 1 396 ? 35.140 12.924 34.512 1.00 42.25 396 GLY B C 1
ATOM 7007 O O . GLY B 1 396 ? 35.398 13.948 35.094 1.00 22.10 396 GLY B O 1
ATOM 7008 N N . VAL B 1 397 ? 35.649 11.777 34.891 1.00 17.38 397 VAL B N 1
ATOM 7009 C CA . VAL B 1 397 ? 36.598 11.706 35.978 1.00 21.79 397 VAL B CA 1
ATOM 7010 C C . VAL B 1 397 ? 37.890 11.128 35.421 1.00 17.97 397 VAL B C 1
ATOM 7011 O O . VAL B 1 397 ? 37.923 10.074 34.765 1.00 20.67 397 VAL B O 1
ATOM 7015 N N . GLU B 1 398 ? 38.961 11.827 35.658 1.00 13.28 398 GLU B N 1
ATOM 7016 C CA . GLU B 1 398 ? 40.277 11.414 35.244 1.00 11.56 398 GLU B CA 1
ATOM 7017 C C . GLU B 1 398 ? 40.889 10.518 36.308 1.00 17.20 398 GLU B C 1
ATOM 7018 O O . GLU B 1 398 ? 40.788 10.848 37.488 1.00 28.41 398 GLU B O 1
ATOM 7024 N N . ALA B 1 399 ? 41.533 9.391 35.924 1.00 25.81 399 ALA B N 1
ATOM 7025 C CA . ALA B 1 399 ? 42.174 8.519 36.909 1.00 21.43 399 ALA B CA 1
ATOM 7026 C C . ALA B 1 399 ? 43.633 8.497 36.674 1.00 40.16 399 ALA B C 1
ATOM 7027 O O . ALA B 1 399 ? 44.073 8.283 35.542 1.00 34.42 399 ALA B O 1
ATOM 7029 N N . ARG B 1 400 ? 44.363 8.724 37.748 1.00 17.17 400 ARG B N 1
ATOM 7030 C CA . ARG B 1 400 ? 45.810 8.706 37.699 1.00 30.91 400 ARG B CA 1
ATOM 7031 C C . ARG B 1 400 ? 46.347 7.402 38.244 1.00 20.05 400 ARG B C 1
ATOM 7032 O O . ARG B 1 400 ? 45.786 6.883 39.172 1.00 18.65 400 ARG B O 1
ATOM 7040 N N . VAL B 1 401 ? 47.430 6.897 37.646 1.00 22.30 401 VAL B N 1
ATOM 7041 C CA . VAL B 1 401 ? 48.034 5.611 37.955 1.00 20.08 401 VAL B CA 1
ATOM 7042 C C . VAL B 1 401 ? 49.516 5.731 38.116 1.00 16.11 401 VAL B C 1
ATOM 7043 O O . VAL B 1 401 ? 50.325 5.483 37.242 1.00 24.09 401 VAL B O 1
ATOM 7047 N N . PRO B 1 402 ? 49.846 6.142 39.308 1.00 22.95 402 PRO B N 1
ATOM 7048 C CA . PRO B 1 402 ? 51.202 6.384 39.697 1.00 18.84 402 PRO B CA 1
ATOM 7049 C C . PRO B 1 402 ? 52.119 5.192 39.585 1.00 32.53 402 PRO B C 1
ATOM 7050 O O . PRO B 1 402 ? 53.324 5.353 39.417 1.00 30.63 402 PRO B O 1
ATOM 7054 N N . PHE B 1 403 ? 51.556 3.986 39.698 1.00 24.79 403 PHE B N 1
ATOM 7055 C CA . PHE B 1 403 ? 52.404 2.812 39.597 1.00 22.12 403 PHE B CA 1
ATOM 7056 C C . PHE B 1 403 ? 52.959 2.652 38.197 1.00 35.45 403 PHE B C 1
ATOM 7057 O O . PHE B 1 403 ? 53.906 1.899 37.966 1.00 22.42 403 PHE B O 1
ATOM 7065 N N . LEU B 1 404 ? 52.339 3.357 37.249 1.00 21.32 404 LEU B N 1
ATOM 7066 C CA . LEU B 1 404 ? 52.765 3.193 35.885 1.00 12.76 404 LEU B CA 1
ATOM 7067 C C . LEU B 1 404 ? 53.620 4.263 35.309 1.00 22.16 404 LEU B C 1
ATOM 7068 O O . LEU B 1 404 ? 53.968 4.243 34.139 1.00 30.89 404 LEU B O 1
ATOM 7073 N N . ASP B 1 405 ? 53.961 5.188 36.155 1.00 29.52 405 ASP B N 1
ATOM 7074 C CA . ASP B 1 405 ? 54.826 6.269 35.793 1.00 24.60 405 ASP B CA 1
ATOM 7075 C C . ASP B 1 405 ? 56.176 5.776 35.229 1.00 24.20 405 ASP B C 1
ATOM 7076 O O . ASP B 1 405 ? 56.850 4.869 35.755 1.00 25.15 405 ASP B O 1
ATOM 7081 N N . LYS B 1 406 ? 56.590 6.421 34.127 1.00 38.62 406 LYS B N 1
ATOM 7082 C CA . LYS B 1 406 ? 57.839 6.135 33.421 1.00 53.10 406 LYS B CA 1
ATOM 7083 C C . LYS B 1 406 ? 59.036 5.956 34.356 1.00 64.22 406 LYS B C 1
ATOM 7084 O O . LYS B 1 406 ? 59.663 4.898 34.435 1.00 30.40 406 LYS B O 1
ATOM 7090 N N . LYS B 1 407 ? 59.394 7.038 35.035 1.00 30.86 407 LYS B N 1
ATOM 7091 C CA . LYS B 1 407 ? 60.517 6.967 35.934 1.00 32.28 407 LYS B CA 1
ATOM 7092 C C . LYS B 1 407 ? 60.332 5.887 36.968 1.00 23.90 407 LYS B C 1
ATOM 7093 O O . LYS B 1 407 ? 61.254 5.137 37.199 1.00 33.43 407 LYS B O 1
ATOM 7099 N N . PHE B 1 408 ? 59.151 5.799 37.615 1.00 28.84 408 PHE B N 1
ATOM 7100 C CA . PHE B 1 408 ? 58.943 4.746 38.615 1.00 42.50 408 PHE B CA 1
ATOM 7101 C C . PHE B 1 408 ? 59.267 3.345 38.108 1.00 37.81 408 PHE B C 1
ATOM 7102 O O . PHE B 1 408 ? 59.945 2.584 38.812 1.00 39.86 408 PHE B O 1
ATOM 7110 N N . LEU B 1 409 ? 58.711 3.028 36.913 1.00 33.66 409 LEU B N 1
ATOM 7111 C CA . LEU B 1 409 ? 58.834 1.737 36.247 1.00 33.89 409 LEU B CA 1
ATOM 7112 C C . LEU B 1 409 ? 60.271 1.385 35.997 1.00 30.65 409 LEU B C 1
ATOM 7113 O O . LEU B 1 409 ? 60.659 0.227 35.890 1.00 44.54 409 LEU B O 1
ATOM 7118 N N . ASP B 1 410 ? 61.072 2.420 35.912 1.00 34.09 410 ASP B N 1
ATOM 7119 C CA . ASP B 1 410 ? 62.469 2.176 35.697 1.00 41.21 410 ASP B CA 1
ATOM 7120 C C . ASP B 1 410 ? 63.143 1.773 36.983 1.00 37.69 410 ASP B C 1
ATOM 7121 O O . ASP B 1 410 ? 64.264 1.300 37.000 1.00 43.21 410 ASP B O 1
ATOM 7126 N N . VAL B 1 411 ? 62.475 1.994 38.080 1.00 67.28 411 VAL B N 1
ATOM 7127 C CA . VAL B 1 411 ? 63.090 1.628 39.319 1.00 64.29 411 VAL B CA 1
ATOM 7128 C C . VAL B 1 411 ? 62.615 0.276 39.741 1.00 26.23 411 VAL B C 1
ATOM 7129 O O . VAL B 1 411 ? 63.392 -0.603 40.085 1.00 33.49 411 VAL B O 1
ATOM 7133 N N . ALA B 1 412 ? 61.299 0.182 39.745 1.00 27.52 412 ALA B N 1
ATOM 7134 C CA . ALA B 1 412 ? 60.630 -1.011 40.153 1.00 31.14 412 ALA B CA 1
ATOM 7135 C C . ALA B 1 412 ? 61.041 -2.158 39.264 1.00 48.92 412 ALA B C 1
ATOM 7136 O O . ALA B 1 412 ? 61.170 -3.309 39.688 1.00 35.03 412 ALA B O 1
ATOM 7138 N N . MET B 1 413 ? 61.243 -1.833 38.002 1.00 41.37 413 MET B N 1
ATOM 7139 C CA . MET B 1 413 ? 61.634 -2.874 37.073 1.00 39.14 413 MET B CA 1
ATOM 7140 C C . MET B 1 413 ? 63.135 -3.151 37.111 1.00 100.00 413 MET B C 1
ATOM 7141 O O . MET B 1 413 ? 63.617 -4.208 36.724 1.00 51.00 413 MET B O 1
ATOM 7146 N N . ARG B 1 414 ? 63.904 -2.191 37.599 1.00 37.78 414 ARG B N 1
ATOM 7147 C CA . ARG B 1 414 ? 65.329 -2.395 37.653 1.00 56.70 414 ARG B CA 1
ATOM 7148 C C . ARG B 1 414 ? 65.837 -3.010 38.967 1.00 53.17 414 ARG B C 1
ATOM 7149 O O . ARG B 1 414 ? 67.025 -2.988 39.274 1.00 82.12 414 ARG B O 1
ATOM 7157 N N . ILE B 1 415 ? 64.948 -3.579 39.763 1.00 49.76 415 ILE B N 1
ATOM 7158 C CA . ILE B 1 415 ? 65.401 -4.218 40.988 1.00 58.18 415 ILE B CA 1
ATOM 7159 C C . ILE B 1 415 ? 65.616 -5.677 40.632 1.00 44.48 415 ILE B C 1
ATOM 7160 O O . ILE B 1 415 ? 65.302 -6.094 39.527 1.00 42.07 415 ILE B O 1
ATOM 7165 N N . ASN B 1 416 ? 66.117 -6.459 41.563 1.00 47.50 416 ASN B N 1
ATOM 7166 C CA . ASN B 1 416 ? 66.292 -7.859 41.274 1.00 41.48 416 ASN B CA 1
ATOM 7167 C C . ASN B 1 416 ? 64.961 -8.556 41.140 1.00 28.73 416 ASN B C 1
ATOM 7168 O O . ASN B 1 416 ? 64.210 -8.643 42.115 1.00 37.61 416 ASN B O 1
ATOM 7173 N N . PRO B 1 417 ? 64.689 -9.055 39.930 1.00 51.18 417 PRO B N 1
ATOM 7174 C CA . PRO B 1 417 ? 63.441 -9.748 39.715 1.00 33.40 417 PRO B CA 1
ATOM 7175 C C . PRO B 1 417 ? 63.288 -10.878 40.716 1.00 47.83 417 PRO B C 1
ATOM 7176 O O . PRO B 1 417 ? 62.188 -11.296 41.075 1.00 51.69 417 PRO B O 1
ATOM 7180 N N . GLN B 1 418 ? 64.416 -11.342 41.211 1.00 47.52 418 GLN B N 1
ATOM 7181 C CA . GLN B 1 418 ? 64.414 -12.398 42.207 1.00 100.00 418 GLN B CA 1
ATOM 7182 C C . GLN B 1 418 ? 63.595 -11.935 43.410 1.00 96.65 418 GLN B C 1
ATOM 7183 O O . GLN B 1 418 ? 62.771 -12.688 43.941 1.00 39.71 418 GLN B O 1
ATOM 7189 N N . ASP B 1 419 ? 63.843 -10.676 43.828 1.00 57.58 419 ASP B N 1
ATOM 7190 C CA . ASP B 1 419 ? 63.199 -10.039 44.988 1.00 51.89 419 ASP B CA 1
ATOM 7191 C C . ASP B 1 419 ? 61.703 -9.837 44.843 1.00 35.98 419 ASP B C 1
ATOM 7192 O O . ASP B 1 419 ? 61.054 -9.322 45.740 1.00 61.79 419 ASP B O 1
ATOM 7197 N N . LYS B 1 420 ? 61.182 -10.234 43.672 1.00 50.92 420 LYS B N 1
ATOM 7198 C CA . LYS B 1 420 ? 59.772 -10.153 43.320 1.00 59.41 420 LYS B CA 1
ATOM 7199 C C . LYS B 1 420 ? 59.160 -11.512 43.491 1.00 34.41 420 LYS B C 1
ATOM 7200 O O . LYS B 1 420 ? 57.941 -11.655 43.687 1.00 45.37 420 LYS B O 1
ATOM 7206 N N . MET B 1 421 ? 60.038 -12.513 43.349 1.00 59.13 421 MET B N 1
ATOM 7207 C CA . MET B 1 421 ? 59.718 -13.933 43.411 1.00 23.45 421 MET B CA 1
ATOM 7208 C C . MET B 1 421 ? 58.790 -14.295 44.561 1.00 73.29 421 MET B C 1
ATOM 7209 O O . MET B 1 421 ? 59.025 -13.912 45.704 1.00 40.15 421 MET B O 1
ATOM 7214 N N . CYS B 1 422 ? 57.715 -15.019 44.296 1.00 34.38 422 CYS B N 1
ATOM 7215 C CA . CYS B 1 422 ? 56.883 -15.344 45.442 1.00 60.76 422 CYS B CA 1
ATOM 7216 C C . CYS B 1 422 ? 57.048 -16.814 45.814 1.00 100.00 422 CYS B C 1
ATOM 7217 O O . CYS B 1 422 ? 56.137 -17.467 46.320 1.00 55.26 422 CYS B O 1
ATOM 7220 N N . LYS B 1 426 ? 57.298 -16.987 49.765 1.00 100.00 426 LYS B N 1
ATOM 7221 C CA . LYS B 1 426 ? 57.111 -15.768 50.532 1.00 100.00 426 LYS B CA 1
ATOM 7222 C C . LYS B 1 426 ? 55.693 -15.271 50.350 1.00 62.97 426 LYS B C 1
ATOM 7223 O O . LYS B 1 426 ? 54.763 -16.036 50.093 1.00 84.10 426 LYS B O 1
ATOM 7225 N N . MET B 1 427 ? 55.573 -13.962 50.547 1.00 68.82 427 MET B N 1
ATOM 7226 C CA . MET B 1 427 ? 54.315 -13.289 50.409 1.00 48.63 427 MET B CA 1
ATOM 7227 C C . MET B 1 427 ? 54.304 -12.415 49.167 1.00 100.00 427 MET B C 1
ATOM 7228 O O . MET B 1 427 ? 55.305 -11.734 48.873 1.00 31.11 427 MET B O 1
ATOM 7233 N N . GLU B 1 428 ? 53.155 -12.486 48.472 1.00 43.55 428 GLU B N 1
ATOM 7234 C CA . GLU B 1 428 ? 52.861 -11.775 47.243 1.00 55.98 428 GLU B CA 1
ATOM 7235 C C . GLU B 1 428 ? 53.692 -10.561 46.909 1.00 65.47 428 GLU B C 1
ATOM 7236 O O . GLU B 1 428 ? 54.709 -10.631 46.210 1.00 100.00 428 GLU B O 1
ATOM 7242 N N . LYS B 1 429 ? 53.199 -9.418 47.350 1.00 60.83 429 LYS B N 1
ATOM 7243 C CA . LYS B 1 429 ? 53.885 -8.172 47.044 1.00 45.96 429 LYS B CA 1
ATOM 7244 C C . LYS B 1 429 ? 54.857 -7.882 48.158 1.00 52.84 429 LYS B C 1
ATOM 7245 O O . LYS B 1 429 ? 54.976 -6.776 48.660 1.00 35.56 429 LYS B O 1
ATOM 7251 N N . HIS B 1 430 ? 55.553 -8.935 48.535 1.00 41.03 430 HIS B N 1
ATOM 7252 C CA . HIS B 1 430 ? 56.508 -8.877 49.599 1.00 72.08 430 HIS B CA 1
ATOM 7253 C C . HIS B 1 430 ? 57.358 -7.634 49.760 1.00 31.49 430 HIS B C 1
ATOM 7254 O O . HIS B 1 430 ? 57.330 -6.946 50.779 1.00 24.00 430 HIS B O 1
ATOM 7261 N N . ILE B 1 431 ? 58.159 -7.368 48.755 1.00 53.79 431 ILE B N 1
ATOM 7262 C CA . ILE B 1 431 ? 59.019 -6.222 48.876 1.00 27.26 431 ILE B CA 1
ATOM 7263 C C . ILE B 1 431 ? 58.265 -4.906 48.933 1.00 44.63 431 ILE B C 1
ATOM 7264 O O . ILE B 1 431 ? 58.728 -3.872 49.460 1.00 38.97 431 ILE B O 1
ATOM 7269 N N . LEU B 1 432 ? 57.082 -4.933 48.369 1.00 36.58 432 LEU B N 1
ATOM 7270 C CA . LEU B 1 432 ? 56.310 -3.735 48.376 1.00 25.96 432 LEU B CA 1
ATOM 7271 C C . LEU B 1 432 ? 55.673 -3.514 49.751 1.00 44.36 432 LEU B C 1
ATOM 7272 O O . LEU B 1 432 ? 55.731 -2.403 50.319 1.00 28.80 432 LEU B O 1
ATOM 7277 N N . ARG B 1 433 ? 55.105 -4.583 50.326 1.00 45.71 433 ARG B N 1
ATOM 7278 C CA . ARG B 1 433 ? 54.513 -4.450 51.651 1.00 43.85 433 ARG B CA 1
ATOM 7279 C C . ARG B 1 433 ? 55.608 -4.045 52.633 1.00 32.52 433 ARG B C 1
ATOM 7280 O O . ARG B 1 433 ? 55.407 -3.296 53.581 1.00 39.87 433 ARG B O 1
ATOM 7288 N N . GLU B 1 434 ? 56.805 -4.532 52.371 1.00 58.31 434 GLU B N 1
ATOM 7289 C CA . GLU B 1 434 ? 57.949 -4.201 53.183 1.00 39.60 434 GLU B CA 1
ATOM 7290 C C . GLU B 1 434 ? 58.175 -2.693 53.196 1.00 23.20 434 GLU B C 1
ATOM 7291 O O . GLU B 1 434 ? 58.419 -2.044 54.224 1.00 54.87 434 GLU B O 1
ATOM 7297 N N . CYS B 1 435 ? 58.199 -2.106 52.004 1.00 100.00 435 CYS B N 1
ATOM 7298 C CA . CYS B 1 435 ? 58.476 -0.697 51.907 1.00 42.94 435 CYS B CA 1
ATOM 7299 C C . CYS B 1 435 ? 57.468 0.208 52.533 1.00 49.99 435 CYS B C 1
ATOM 7300 O O . CYS B 1 435 ? 57.750 1.218 53.158 1.00 34.87 435 CYS B O 1
ATOM 7303 N N . PHE B 1 436 ? 56.233 -0.115 52.322 1.00 36.38 436 PHE B N 1
ATOM 7304 C CA . PHE B 1 436 ? 55.240 0.799 52.832 1.00 26.79 436 PHE B CA 1
ATOM 7305 C C . PHE B 1 436 ? 54.469 0.309 54.024 1.00 48.14 436 PHE B C 1
ATOM 7306 O O . PHE B 1 436 ? 53.400 0.856 54.309 1.00 36.65 436 PHE B O 1
ATOM 7314 N N . GLU B 1 437 ? 54.998 -0.734 54.660 1.00 39.48 437 GLU B N 1
ATOM 7315 C CA . GLU B 1 437 ? 54.435 -1.362 55.846 1.00 100.00 437 GLU B CA 1
ATOM 7316 C C . GLU B 1 437 ? 54.068 -0.291 56.840 1.00 38.94 437 GLU B C 1
ATOM 7317 O O . GLU B 1 437 ? 53.052 -0.339 57.540 1.00 67.39 437 GLU B O 1
ATOM 7323 N N . ALA B 1 438 ? 55.007 0.646 56.861 1.00 100.00 438 ALA B N 1
ATOM 7324 C CA . ALA B 1 438 ? 55.044 1.828 57.680 1.00 45.59 438 ALA B CA 1
ATOM 7325 C C . ALA B 1 438 ? 53.785 2.678 57.594 1.00 61.51 438 ALA B C 1
ATOM 7326 O O . ALA B 1 438 ? 53.300 3.212 58.592 1.00 33.88 438 ALA B O 1
ATOM 7328 N N . TYR B 1 439 ? 53.247 2.827 56.399 1.00 62.72 439 TYR B N 1
ATOM 7329 C CA . TYR B 1 439 ? 52.061 3.638 56.272 1.00 52.19 439 TYR B CA 1
ATOM 7330 C C . TYR B 1 439 ? 50.800 2.871 56.560 1.00 40.32 439 TYR B C 1
ATOM 7331 O O . TYR B 1 439 ? 49.792 3.449 56.914 1.00 38.52 439 TYR B O 1
ATOM 7340 N N . LEU B 1 440 ? 50.817 1.578 56.350 1.00 49.10 440 LEU B N 1
ATOM 7341 C CA . LEU B 1 440 ? 49.578 0.881 56.560 1.00 56.31 440 LEU B CA 1
ATOM 7342 C C . LEU B 1 440 ? 49.453 0.206 57.901 1.00 48.09 440 LEU B C 1
ATOM 7343 O O . LEU B 1 440 ? 50.405 0.168 58.683 1.00 88.33 440 LEU B O 1
ATOM 7348 N N . PRO B 1 441 ? 48.249 -0.329 58.119 1.00 100.00 441 PRO B N 1
ATOM 7349 C CA . PRO B 1 441 ? 47.920 -1.089 59.300 1.00 72.13 441 PRO B CA 1
ATOM 7350 C C . PRO B 1 441 ? 48.374 -2.506 59.015 1.00 100.00 441 PRO B C 1
ATOM 7351 O O . PRO B 1 441 ? 48.074 -3.024 57.936 1.00 59.46 441 PRO B O 1
ATOM 7355 N N . ALA B 1 442 ? 49.134 -3.089 59.949 1.00 52.40 442 ALA B N 1
ATOM 7356 C CA . ALA B 1 442 ? 49.661 -4.424 59.771 1.00 100.00 442 ALA B CA 1
ATOM 7357 C C . ALA B 1 442 ? 48.665 -5.473 59.299 1.00 100.00 442 ALA B C 1
ATOM 7358 O O . ALA B 1 442 ? 49.096 -6.505 58.784 1.00 100.00 442 ALA B O 1
ATOM 7360 N N . SER B 1 443 ? 47.354 -5.206 59.461 1.00 33.98 443 SER B N 1
ATOM 7361 C CA . SER B 1 443 ? 46.294 -6.104 58.993 1.00 92.64 443 SER B CA 1
ATOM 7362 C C . SER B 1 443 ? 46.081 -5.977 57.466 1.00 100.00 443 SER B C 1
ATOM 7363 O O . SER B 1 443 ? 45.454 -6.828 56.815 1.00 87.45 443 SER B O 1
ATOM 7366 N N . VAL B 1 444 ? 46.640 -4.893 56.901 1.00 100.00 444 VAL B N 1
ATOM 7367 C CA . VAL B 1 444 ? 46.589 -4.613 55.474 1.00 28.22 444 VAL B CA 1
ATOM 7368 C C . VAL B 1 444 ? 47.960 -4.749 54.842 1.00 86.13 444 VAL B C 1
ATOM 7369 O O . VAL B 1 444 ? 48.067 -5.279 53.733 1.00 90.82 444 VAL B O 1
ATOM 7373 N N . ALA B 1 445 ? 48.987 -4.273 55.577 1.00 34.44 445 ALA B N 1
ATOM 7374 C CA . ALA B 1 445 ? 50.379 -4.384 55.141 1.00 34.34 445 ALA B CA 1
ATOM 7375 C C . ALA B 1 445 ? 50.730 -5.827 54.750 1.00 21.45 445 ALA B C 1
ATOM 7376 O O . ALA B 1 445 ? 51.569 -6.042 53.877 1.00 100.00 445 ALA B O 1
ATOM 7378 N N . TRP B 1 446 ? 50.057 -6.823 55.358 1.00 39.00 446 TRP B N 1
ATOM 7379 C CA . TRP B 1 446 ? 50.234 -8.252 55.046 1.00 74.71 446 TRP B CA 1
ATOM 7380 C C . TRP B 1 446 ? 48.929 -9.038 54.952 1.00 34.37 446 TRP B C 1
ATOM 7381 O O . TRP B 1 446 ? 48.455 -9.615 55.933 1.00 100.00 446 TRP B O 1
ATOM 7392 N N . ARG B 1 447 ? 48.353 -9.085 53.742 1.00 100.00 447 ARG B N 1
ATOM 7393 C CA . ARG B 1 447 ? 47.105 -9.802 53.515 1.00 58.59 447 ARG B CA 1
ATOM 7394 C C . ARG B 1 447 ? 47.091 -10.602 52.203 1.00 100.00 447 ARG B C 1
ATOM 7395 O O . ARG B 1 447 ? 48.106 -10.687 51.515 1.00 100.00 447 ARG B O 1
ATOM 7397 N N . GLN B 1 448 ? 45.947 -11.207 51.860 1.00 89.34 448 GLN B N 1
ATOM 7398 C CA . GLN B 1 448 ? 45.835 -11.983 50.635 1.00 37.47 448 GLN B CA 1
ATOM 7399 C C . GLN B 1 448 ? 44.413 -11.905 50.086 1.00 98.61 448 GLN B C 1
ATOM 7400 O O . GLN B 1 448 ? 44.136 -12.156 48.916 1.00 72.70 448 GLN B O 1
ATOM 7402 N N . ASP B 1 454 ? 34.048 -11.515 43.592 1.00 60.67 454 ASP B N 1
ATOM 7403 C CA . ASP B 1 454 ? 34.115 -12.184 44.883 1.00 100.00 454 ASP B CA 1
ATOM 7404 C C . ASP B 1 454 ? 34.255 -11.228 46.087 1.00 100.00 454 ASP B C 1
ATOM 7405 O O . ASP B 1 454 ? 33.580 -11.390 47.125 1.00 55.13 454 ASP B O 1
ATOM 7410 N N . GLY B 1 455 ? 35.135 -10.222 45.913 1.00 60.65 455 GLY B N 1
ATOM 7411 C CA . GLY B 1 455 ? 35.411 -9.160 46.885 1.00 100.00 455 GLY B CA 1
ATOM 7412 C C . GLY B 1 455 ? 34.404 -8.004 46.742 1.00 100.00 455 GLY B C 1
ATOM 7413 O O . GLY B 1 455 ? 34.062 -7.292 47.706 1.00 49.12 455 GLY B O 1
ATOM 7414 N N . VAL B 1 456 ? 33.919 -7.849 45.501 1.00 100.00 456 VAL B N 1
ATOM 7415 C CA . VAL B 1 456 ? 32.911 -6.851 45.143 1.00 100.00 456 VAL B CA 1
ATOM 7416 C C . VAL B 1 456 ? 31.531 -7.456 45.426 1.00 100.00 456 VAL B C 1
ATOM 7417 O O . VAL B 1 456 ? 30.488 -6.800 45.271 1.00 67.82 456 VAL B O 1
ATOM 7421 N N . GLY B 1 457 ? 31.584 -8.733 45.869 1.00 100.00 457 GLY B N 1
ATOM 7422 C CA . GLY B 1 457 ? 30.440 -9.565 46.202 1.00 64.88 457 GLY B CA 1
ATOM 7423 C C . GLY B 1 457 ? 30.413 -10.765 45.277 1.00 100.00 457 GLY B C 1
ATOM 7424 O O . GLY B 1 457 ? 30.888 -10.682 44.132 1.00 52.13 457 GLY B O 1
ATOM 7425 N N . TYR B 1 458 ? 29.868 -11.865 45.809 1.00 100.00 458 TYR B N 1
ATOM 7426 C CA . TYR B 1 458 ? 29.747 -13.143 45.112 1.00 100.00 458 TYR B CA 1
ATOM 7427 C C . TYR B 1 458 ? 28.550 -13.210 44.162 1.00 65.45 458 TYR B C 1
ATOM 7428 O O . TYR B 1 458 ? 28.608 -13.782 43.071 1.00 61.74 458 TYR B O 1
ATOM 7437 N N . SER B 1 459 ? 27.469 -12.596 44.597 1.00 70.09 459 SER B N 1
ATOM 7438 C CA . SER B 1 459 ? 26.243 -12.563 43.841 1.00 68.79 459 SER B CA 1
ATOM 7439 C C . SER B 1 459 ? 26.405 -11.865 42.509 1.00 87.63 459 SER B C 1
ATOM 7440 O O . SER B 1 459 ? 25.620 -12.101 41.601 1.00 39.68 459 SER B O 1
ATOM 7443 N N . TRP B 1 460 ? 27.401 -10.989 42.409 1.00 45.28 460 TRP B N 1
ATOM 7444 C CA . TRP B 1 460 ? 27.608 -10.235 41.197 1.00 92.35 460 TRP B CA 1
ATOM 7445 C C . TRP B 1 460 ? 27.681 -11.149 39.984 1.00 100.00 460 TRP B C 1
ATOM 7446 O O . TRP B 1 460 ? 26.710 -11.306 39.223 1.00 45.79 460 TRP B O 1
ATOM 7457 N N . ILE B 1 461 ? 28.833 -11.781 39.830 1.00 56.28 461 ILE B N 1
ATOM 7458 C CA . ILE B 1 461 ? 29.017 -12.656 38.706 1.00 92.09 461 ILE B CA 1
ATOM 7459 C C . ILE B 1 461 ? 27.921 -13.695 38.579 1.00 54.51 461 ILE B C 1
ATOM 7460 O O . ILE B 1 461 ? 27.318 -13.812 37.518 1.00 44.35 461 ILE B O 1
ATOM 7465 N N . ASP B 1 462 ? 27.688 -14.439 39.666 1.00 100.00 462 ASP B N 1
ATOM 7466 C CA . ASP B 1 462 ? 26.694 -15.495 39.700 1.00 59.32 462 ASP B CA 1
ATOM 7467 C C . ASP B 1 462 ? 25.399 -15.008 39.091 1.00 24.93 462 ASP B C 1
ATOM 7468 O O . ASP B 1 462 ? 24.705 -15.674 38.309 1.00 41.26 462 ASP B O 1
ATOM 7473 N N . THR B 1 463 ? 25.107 -13.766 39.375 1.00 41.23 463 THR B N 1
ATOM 7474 C CA . THR B 1 463 ? 23.912 -13.243 38.789 1.00 33.42 463 THR B CA 1
ATOM 7475 C C . THR B 1 463 ? 24.158 -12.966 37.307 1.00 47.41 463 THR B C 1
ATOM 7476 O O . THR B 1 463 ? 23.268 -13.072 36.481 1.00 37.02 463 THR B O 1
ATOM 7480 N N . LEU B 1 464 ? 25.392 -12.618 36.963 1.00 41.31 464 LEU B N 1
ATOM 7481 C CA . LEU B 1 464 ? 25.726 -12.365 35.577 1.00 42.77 464 LEU B CA 1
ATOM 7482 C C . LEU B 1 464 ? 25.500 -13.609 34.759 1.00 47.62 464 LEU B C 1
ATOM 7483 O O . LEU B 1 464 ? 24.699 -13.613 33.822 1.00 27.65 464 LEU B O 1
ATOM 7488 N N . LYS B 1 465 ? 26.224 -14.653 35.152 1.00 27.83 465 LYS B N 1
ATOM 7489 C CA . LYS B 1 465 ? 26.144 -15.947 34.511 1.00 70.88 465 LYS B CA 1
ATOM 7490 C C . LYS B 1 465 ? 24.733 -16.481 34.506 1.00 62.14 465 LYS B C 1
ATOM 7491 O O . LYS B 1 465 ? 24.302 -17.135 33.561 1.00 57.30 465 LYS B O 1
ATOM 7497 N N . GLU B 1 466 ? 24.016 -16.206 35.573 1.00 45.51 466 GLU B N 1
ATOM 7498 C CA . GLU B 1 466 ? 22.642 -16.647 35.636 1.00 32.58 466 GLU B CA 1
ATOM 7499 C C . GLU B 1 466 ? 21.889 -16.098 34.430 1.00 35.27 466 GLU B C 1
ATOM 7500 O O . GLU B 1 466 ? 21.264 -16.822 33.662 1.00 43.94 466 GLU B O 1
ATOM 7506 N N . VAL B 1 467 ? 21.980 -14.786 34.240 1.00 54.72 467 VAL B N 1
ATOM 7507 C CA . VAL B 1 467 ? 21.259 -14.116 33.166 1.00 44.23 467 VAL B CA 1
ATOM 7508 C C . VAL B 1 467 ? 21.591 -14.455 31.740 1.00 38.81 467 VAL B C 1
ATOM 7509 O O . VAL B 1 467 ? 20.721 -14.392 30.863 1.00 28.95 467 VAL B O 1
ATOM 7513 N N . ALA B 1 468 ? 22.864 -14.755 31.517 1.00 34.94 468 ALA B N 1
ATOM 7514 C CA . ALA B 1 468 ? 23.343 -15.112 30.208 1.00 31.63 468 ALA B CA 1
ATOM 7515 C C . ALA B 1 468 ? 22.732 -16.451 29.840 1.00 78.63 468 ALA B C 1
ATOM 7516 O O . ALA B 1 468 ? 22.111 -16.614 28.784 1.00 30.28 468 ALA B O 1
ATOM 7518 N N . ALA B 1 469 ? 22.895 -17.401 30.752 1.00 35.89 469 ALA B N 1
ATOM 7519 C CA . ALA B 1 469 ? 22.328 -18.710 30.541 1.00 41.92 469 ALA B CA 1
ATOM 7520 C C . ALA B 1 469 ? 20.828 -18.593 30.319 1.00 29.20 469 ALA B C 1
ATOM 7521 O O . ALA B 1 469 ? 20.201 -19.419 29.665 1.00 66.65 469 ALA B O 1
ATOM 7523 N N . GLN B 1 470 ? 20.270 -17.531 30.846 1.00 42.71 470 GLN B N 1
ATOM 7524 C CA . GLN B 1 470 ? 18.867 -17.241 30.720 1.00 68.57 470 GLN B CA 1
ATOM 7525 C C . GLN B 1 470 ? 18.598 -16.911 29.281 1.00 43.78 470 GLN B C 1
ATOM 7526 O O . GLN B 1 470 ? 18.036 -17.725 28.571 1.00 48.25 470 GLN B O 1
ATOM 7532 N N . GLN B 1 471 ? 19.029 -15.696 28.907 1.00 78.31 471 GLN B N 1
ATOM 7533 C CA . GLN B 1 471 ? 18.900 -15.065 27.587 1.00 100.00 471 GLN B CA 1
ATOM 7534 C C . GLN B 1 471 ? 19.599 -15.758 26.419 1.00 55.09 471 GLN B C 1
ATOM 7535 O O . GLN B 1 471 ? 19.085 -15.755 25.289 1.00 48.87 471 GLN B O 1
ATOM 7541 N N . VAL B 1 472 ? 20.781 -16.326 26.656 1.00 38.20 472 VAL B N 1
ATOM 7542 C CA . VAL B 1 472 ? 21.459 -17.035 25.590 1.00 19.00 472 VAL B CA 1
ATOM 7543 C C . VAL B 1 472 ? 20.978 -18.490 25.473 1.00 100.00 472 VAL B C 1
ATOM 7544 O O . VAL B 1 472 ? 20.811 -19.208 26.462 1.00 44.60 472 VAL B O 1
ATOM 7548 N N . SER B 1 473 ? 20.778 -18.965 24.246 1.00 63.36 473 SER B N 1
ATOM 7549 C CA . SER B 1 473 ? 20.350 -20.341 24.085 1.00 23.24 473 SER B CA 1
ATOM 7550 C C . SER B 1 473 ? 21.488 -21.333 23.815 1.00 22.41 473 SER B C 1
ATOM 7551 O O . SER B 1 473 ? 22.626 -20.956 23.459 1.00 27.43 473 SER B O 1
ATOM 7554 N N . ASP B 1 474 ? 21.163 -22.635 23.968 1.00 29.69 474 ASP B N 1
ATOM 7555 C CA . ASP B 1 474 ? 22.135 -23.656 23.691 1.00 24.08 474 ASP B CA 1
ATOM 7556 C C . ASP B 1 474 ? 22.487 -23.655 22.214 1.00 31.32 474 ASP B C 1
ATOM 7557 O O . ASP B 1 474 ? 23.668 -23.821 21.842 1.00 24.96 474 ASP B O 1
ATOM 7562 N N . GLN B 1 475 ? 21.434 -23.485 21.387 1.00 21.61 475 GLN B N 1
ATOM 7563 C CA . GLN B 1 475 ? 21.633 -23.502 19.959 1.00 42.72 475 GLN B CA 1
ATOM 7564 C C . GLN B 1 475 ? 22.445 -22.336 19.461 1.00 28.46 475 GLN B C 1
ATOM 7565 O O . GLN B 1 475 ? 23.342 -22.509 18.645 1.00 23.27 475 GLN B O 1
ATOM 7571 N N . GLN B 1 476 ? 22.116 -21.155 19.986 1.00 45.31 476 GLN B N 1
ATOM 7572 C CA . GLN B 1 476 ? 22.827 -19.964 19.616 1.00 20.06 476 GLN B CA 1
ATOM 7573 C C . GLN B 1 476 ? 24.265 -20.164 19.880 1.00 19.40 476 GLN B C 1
ATOM 7574 O O . GLN B 1 476 ? 25.108 -19.893 19.045 1.00 33.41 476 GLN B O 1
ATOM 7580 N N . LEU B 1 477 ? 24.535 -20.608 21.093 1.00 26.35 477 LEU B N 1
ATOM 7581 C CA . LEU B 1 477 ? 25.916 -20.802 21.414 1.00 30.59 477 LEU B CA 1
ATOM 7582 C C . LEU B 1 477 ? 26.558 -21.818 20.461 1.00 27.96 477 LEU B C 1
ATOM 7583 O O . LEU B 1 477 ? 27.694 -21.705 19.949 1.00 26.94 477 LEU B O 1
ATOM 7588 N N . GLU B 1 478 ? 25.802 -22.851 20.194 1.00 43.28 478 GLU B N 1
ATOM 7589 C CA . GLU B 1 478 ? 26.243 -23.894 19.296 1.00 34.42 478 GLU B CA 1
ATOM 7590 C C . GLU B 1 478 ? 26.640 -23.355 17.921 1.00 21.81 478 GLU B C 1
ATOM 7591 O O . GLU B 1 478 ? 27.715 -23.642 17.426 1.00 25.84 478 GLU B O 1
ATOM 7597 N N . THR B 1 479 ? 25.747 -22.569 17.324 1.00 27.16 479 THR B N 1
ATOM 7598 C CA . THR B 1 479 ? 25.947 -21.995 16.011 1.00 20.42 479 THR B CA 1
ATOM 7599 C C . THR B 1 479 ? 26.683 -20.700 16.009 1.00 29.27 479 THR B C 1
ATOM 7600 O O . THR B 1 479 ? 26.765 -20.062 14.976 1.00 43.01 479 THR B O 1
ATOM 7604 N N . ALA B 1 480 ? 27.206 -20.343 17.158 1.00 28.14 480 ALA B N 1
ATOM 7605 C CA . ALA B 1 480 ? 27.932 -19.120 17.359 1.00 29.22 480 ALA B CA 1
ATOM 7606 C C . ALA B 1 480 ? 28.860 -18.732 16.236 1.00 40.76 480 ALA B C 1
ATOM 7607 O O . ALA B 1 480 ? 28.896 -17.590 15.801 1.00 26.87 480 ALA B O 1
ATOM 7609 N N . ARG B 1 481 ? 29.659 -19.664 15.788 1.00 25.40 481 ARG B N 1
ATOM 7610 C CA . ARG B 1 481 ? 30.616 -19.380 14.722 1.00 27.62 481 ARG B CA 1
ATOM 7611 C C . ARG B 1 481 ? 30.008 -18.792 13.411 1.00 26.81 481 ARG B C 1
ATOM 7612 O O . ARG B 1 481 ? 30.607 -18.038 12.655 1.00 18.58 481 ARG B O 1
ATOM 7620 N N . PHE B 1 482 ? 28.765 -19.099 13.153 1.00 11.23 482 PHE B N 1
ATOM 7621 C CA . PHE B 1 482 ? 28.050 -18.600 12.007 1.00 20.52 482 PHE B CA 1
ATOM 7622 C C . PHE B 1 482 ? 27.694 -17.131 12.129 1.00 42.04 482 PHE B C 1
ATOM 7623 O O . PHE B 1 482 ? 27.472 -16.421 11.158 1.00 23.57 482 PHE B O 1
ATOM 7631 N N . ARG B 1 483 ? 27.594 -16.668 13.345 1.00 35.09 483 ARG B N 1
ATOM 7632 C CA . ARG B 1 483 ? 27.231 -15.280 13.603 1.00 21.60 483 ARG B CA 1
ATOM 7633 C C . ARG B 1 483 ? 28.443 -14.412 14.007 1.00 23.06 483 ARG B C 1
ATOM 7634 O O . ARG B 1 483 ? 28.633 -13.286 13.537 1.00 30.19 483 ARG B O 1
ATOM 7642 N N . PHE B 1 484 ? 29.293 -14.962 14.868 1.00 28.87 484 PHE B N 1
ATOM 7643 C CA . PHE B 1 484 ? 30.501 -14.327 15.385 1.00 19.69 484 PHE B CA 1
ATOM 7644 C C . PHE B 1 484 ? 31.695 -15.218 15.117 1.00 26.85 484 PHE B C 1
ATOM 7645 O O . PHE B 1 484 ? 32.196 -15.936 15.987 1.00 34.49 484 PHE B O 1
ATOM 7653 N N . PRO B 1 485 ? 32.093 -15.148 13.862 1.00 32.11 485 PRO B N 1
ATOM 7654 C CA . PRO B 1 485 ? 33.206 -15.860 13.292 1.00 35.45 485 PRO B CA 1
ATOM 7655 C C . PRO B 1 485 ? 34.563 -15.469 13.864 1.00 18.86 485 PRO B C 1
ATOM 7656 O O . PRO B 1 485 ? 35.483 -16.286 13.900 1.00 24.86 485 PRO B O 1
ATOM 7660 N N . TYR B 1 486 ? 34.720 -14.214 14.280 1.00 29.76 486 TYR B N 1
ATOM 7661 C CA . TYR B 1 486 ? 35.968 -13.766 14.873 1.00 20.17 486 TYR B CA 1
ATOM 7662 C C . TYR B 1 486 ? 35.826 -13.804 16.393 1.00 28.19 486 TYR B C 1
ATOM 7663 O O . TYR B 1 486 ? 34.914 -13.215 16.968 1.00 21.66 486 TYR B O 1
ATOM 7672 N N . ASN B 1 487 ? 36.733 -14.554 17.039 1.00 27.54 487 ASN B N 1
ATOM 7673 C CA . ASN B 1 487 ? 36.700 -14.713 18.486 1.00 58.41 487 ASN B CA 1
ATOM 7674 C C . ASN B 1 487 ? 35.322 -15.142 18.897 1.00 42.02 487 ASN B C 1
ATOM 7675 O O . ASN B 1 487 ? 34.714 -14.424 19.698 1.00 26.98 487 ASN B O 1
ATOM 7680 N N . THR B 1 488 ? 34.817 -16.241 18.302 1.00 29.07 488 THR B N 1
ATOM 7681 C CA . THR B 1 488 ? 33.485 -16.727 18.621 1.00 52.65 488 THR B CA 1
ATOM 7682 C C . THR B 1 488 ? 33.368 -16.886 20.142 1.00 25.11 488 THR B C 1
ATOM 7683 O O . THR B 1 488 ? 34.264 -17.400 20.810 1.00 35.57 488 THR B O 1
ATOM 7687 N N . PRO B 1 489 ? 32.280 -16.392 20.702 1.00 31.51 489 PRO B N 1
ATOM 7688 C CA . PRO B 1 489 ? 32.132 -16.530 22.115 1.00 29.98 489 PRO B CA 1
ATOM 7689 C C . PRO B 1 489 ? 32.064 -18.014 22.413 1.00 26.78 489 PRO B C 1
ATOM 7690 O O . PRO B 1 489 ? 31.476 -18.786 21.664 1.00 46.74 489 PRO B O 1
ATOM 7694 N N . THR B 1 490 ? 32.667 -18.376 23.528 1.00 25.70 490 THR B N 1
ATOM 7695 C CA . THR B 1 490 ? 32.711 -19.749 24.005 1.00 46.85 490 THR B CA 1
ATOM 7696 C C . THR B 1 490 ? 31.729 -19.996 25.141 1.00 25.85 490 THR B C 1
ATOM 7697 O O . THR B 1 490 ? 31.555 -21.107 25.616 1.00 46.82 490 THR B O 1
ATOM 7701 N N . SER B 1 491 ? 31.055 -18.967 25.601 1.00 36.92 491 SER B N 1
ATOM 7702 C CA . SER B 1 491 ? 30.112 -19.204 26.681 1.00 24.07 491 SER B CA 1
ATOM 7703 C C . SER B 1 491 ? 28.915 -18.309 26.514 1.00 15.30 491 SER B C 1
ATOM 7704 O O . SER B 1 491 ? 28.950 -17.328 25.798 1.00 39.58 491 SER B O 1
ATOM 7707 N N . LYS B 1 492 ? 27.851 -18.603 27.203 1.00 23.69 492 LYS B N 1
ATOM 7708 C CA . LYS B 1 492 ? 26.672 -17.787 27.082 1.00 22.73 492 LYS B CA 1
ATOM 7709 C C . LYS B 1 492 ? 26.851 -16.304 27.454 1.00 39.39 492 LYS B C 1
ATOM 7710 O O . LYS B 1 492 ? 26.196 -15.465 26.840 1.00 32.31 492 LYS B O 1
ATOM 7716 N N . GLU B 1 493 ? 27.684 -16.019 28.483 1.00 28.17 493 GLU B N 1
ATOM 7717 C CA . GLU B 1 493 ? 27.960 -14.686 28.999 1.00 26.37 493 GLU B CA 1
ATOM 7718 C C . GLU B 1 493 ? 28.724 -13.948 27.975 1.00 24.75 493 GLU B C 1
ATOM 7719 O O . GLU B 1 493 ? 28.390 -12.825 27.654 1.00 34.47 493 GLU B O 1
ATOM 7725 N N . ALA B 1 494 ? 29.754 -14.625 27.498 1.00 10.05 494 ALA B N 1
ATOM 7726 C CA . ALA B 1 494 ? 30.597 -14.070 26.510 1.00 10.93 494 ALA B CA 1
ATOM 7727 C C . ALA B 1 494 ? 29.735 -13.778 25.315 1.00 33.81 494 ALA B C 1
ATOM 7728 O O . ALA B 1 494 ? 29.855 -12.799 24.562 1.00 19.74 494 ALA B O 1
ATOM 7730 N N . TYR B 1 495 ? 28.794 -14.640 25.167 1.00 21.13 495 TYR B N 1
ATOM 7731 C CA . TYR B 1 495 ? 27.911 -14.478 24.035 1.00 18.07 495 TYR B CA 1
ATOM 7732 C C . TYR B 1 495 ? 27.130 -13.176 24.148 1.00 30.07 495 TYR B C 1
ATOM 7733 O O . TYR B 1 495 ? 27.070 -12.354 23.251 1.00 39.18 495 TYR B O 1
ATOM 7742 N N . LEU B 1 496 ? 26.506 -13.027 25.278 1.00 19.13 496 LEU B N 1
ATOM 7743 C CA . LEU B 1 496 ? 25.666 -11.877 25.609 1.00 22.28 496 LEU B CA 1
ATOM 7744 C C . LEU B 1 496 ? 26.373 -10.546 25.401 1.00 19.00 496 LEU B C 1
ATOM 7745 O O . LEU B 1 496 ? 25.867 -9.574 24.809 1.00 25.84 496 LEU B O 1
ATOM 7750 N N . TYR B 1 497 ? 27.582 -10.530 25.888 1.00 13.28 497 TYR B N 1
ATOM 7751 C CA . TYR B 1 497 ? 28.409 -9.353 25.744 1.00 15.89 497 TYR B CA 1
ATOM 7752 C C . TYR B 1 497 ? 28.650 -9.018 24.279 1.00 28.57 497 TYR B C 1
ATOM 7753 O O . TYR B 1 497 ? 28.502 -7.871 23.887 1.00 29.35 497 TYR B O 1
ATOM 7762 N N . ARG B 1 498 ? 29.014 -10.050 23.509 1.00 28.74 498 ARG B N 1
ATOM 7763 C CA . ARG B 1 498 ? 29.309 -10.009 22.080 1.00 31.29 498 ARG B CA 1
ATOM 7764 C C . ARG B 1 498 ? 28.155 -9.452 21.278 1.00 20.27 498 ARG B C 1
ATOM 7765 O O . ARG B 1 498 ? 28.313 -8.552 20.449 1.00 32.93 498 ARG B O 1
ATOM 7773 N N . GLU B 1 499 ? 26.982 -9.953 21.554 1.00 12.35 499 GLU B N 1
ATOM 7774 C CA . GLU B 1 499 ? 25.801 -9.507 20.852 1.00 11.97 499 GLU B CA 1
ATOM 7775 C C . GLU B 1 499 ? 25.616 -8.011 20.987 1.00 28.38 499 GLU B C 1
ATOM 7776 O O . GLU B 1 499 ? 25.319 -7.268 20.056 1.00 22.34 499 GLU B O 1
ATOM 7782 N N . ILE B 1 500 ? 25.804 -7.529 22.194 1.00 20.60 500 ILE B N 1
ATOM 7783 C CA . ILE B 1 500 ? 25.644 -6.107 22.449 1.00 19.35 500 ILE B CA 1
ATOM 7784 C C . ILE B 1 500 ? 26.758 -5.284 21.790 1.00 15.13 500 ILE B C 1
ATOM 7785 O O . ILE B 1 500 ? 26.566 -4.218 21.192 1.00 22.95 500 ILE B O 1
ATOM 7790 N N . PHE B 1 501 ? 27.974 -5.764 21.906 1.00 10.17 501 PHE B N 1
ATOM 7791 C CA . PHE B 1 501 ? 29.094 -5.049 21.371 1.00 17.47 501 PHE B CA 1
ATOM 7792 C C . PHE B 1 501 ? 28.946 -4.849 19.882 1.00 36.97 501 PHE B C 1
ATOM 7793 O O . PHE B 1 501 ? 29.083 -3.747 19.403 1.00 25.75 501 PHE B O 1
ATOM 7801 N N . GLU B 1 502 ? 28.624 -5.915 19.169 1.00 26.75 502 GLU B N 1
ATOM 7802 C CA . GLU B 1 502 ? 28.457 -5.826 17.723 1.00 23.87 502 GLU B CA 1
ATOM 7803 C C . GLU B 1 502 ? 27.293 -4.910 17.373 1.00 18.43 502 GLU B C 1
ATOM 7804 O O . GLU B 1 502 ? 27.276 -4.263 16.344 1.00 33.97 502 GLU B O 1
ATOM 7810 N N . GLU B 1 503 ? 26.301 -4.857 18.241 1.00 21.30 503 GLU B N 1
ATOM 7811 C CA . GLU B 1 503 ? 25.158 -4.019 18.038 1.00 15.14 503 GLU B CA 1
ATOM 7812 C C . GLU B 1 503 ? 25.580 -2.584 18.167 1.00 31.17 503 GLU B C 1
ATOM 7813 O O . GLU B 1 503 ? 25.050 -1.655 17.569 1.00 29.85 503 GLU B O 1
ATOM 7819 N N . LEU B 1 504 ? 26.542 -2.389 19.006 1.00 22.12 504 LEU B N 1
ATOM 7820 C CA . LEU B 1 504 ? 26.919 -1.016 19.238 1.00 19.82 504 LEU B CA 1
ATOM 7821 C C . LEU B 1 504 ? 27.953 -0.591 18.274 1.00 26.88 504 LEU B C 1
ATOM 7822 O O . LEU B 1 504 ? 28.044 0.583 17.939 1.00 43.95 504 LEU B O 1
ATOM 7827 N N . PHE B 1 505 ? 28.719 -1.588 17.874 1.00 15.50 505 PHE B N 1
ATOM 7828 C CA . PHE B 1 505 ? 29.833 -1.421 16.975 1.00 14.99 505 PHE B CA 1
ATOM 7829 C C . PHE B 1 505 ? 29.915 -2.432 15.791 1.00 20.88 505 PHE B C 1
ATOM 7830 O O . PHE B 1 505 ? 30.832 -3.286 15.774 1.00 20.53 505 PHE B O 1
ATOM 7838 N N . PRO B 1 506 ? 28.995 -2.282 14.816 1.00 32.60 506 PRO B N 1
ATOM 7839 C CA . PRO B 1 506 ? 28.877 -3.117 13.596 1.00 50.47 506 PRO B CA 1
ATOM 7840 C C . PRO B 1 506 ? 29.993 -2.890 12.576 1.00 26.91 506 PRO B C 1
ATOM 7841 O O . PRO B 1 506 ? 29.780 -2.374 11.483 1.00 100.00 506 PRO B O 1
ATOM 7845 N N . LEU B 1 507 ? 31.192 -3.267 12.935 1.00 40.51 507 LEU B N 1
ATOM 7846 C CA . LEU B 1 507 ? 32.309 -3.034 12.072 1.00 43.24 507 LEU B CA 1
ATOM 7847 C C . LEU B 1 507 ? 33.393 -3.976 12.485 1.00 19.90 507 LEU B C 1
ATOM 7848 O O . LEU B 1 507 ? 34.130 -3.760 13.442 1.00 25.70 507 LEU B O 1
ATOM 7853 N N . PRO B 1 508 ? 33.445 -5.069 11.772 1.00 66.58 508 PRO B N 1
ATOM 7854 C CA . PRO B 1 508 ? 34.396 -6.153 11.946 1.00 41.63 508 PRO B CA 1
ATOM 7855 C C . PRO B 1 508 ? 35.755 -5.807 12.563 1.00 71.24 508 PRO B C 1
ATOM 7856 O O . PRO B 1 508 ? 36.228 -6.485 13.488 1.00 37.66 508 PRO B O 1
ATOM 7860 N N . SER B 1 509 ? 36.387 -4.758 12.041 1.00 25.05 509 SER B N 1
ATOM 7861 C CA . SER B 1 509 ? 37.682 -4.363 12.556 1.00 75.76 509 SER B CA 1
ATOM 7862 C C . SER B 1 509 ? 37.551 -3.988 14.021 1.00 22.65 509 SER B C 1
ATOM 7863 O O . SER B 1 509 ? 38.513 -3.979 14.808 1.00 22.70 509 SER B O 1
ATOM 7866 N N . ALA B 1 510 ? 36.322 -3.640 14.342 1.00 18.16 510 ALA B N 1
ATOM 7867 C CA . ALA B 1 510 ? 36.038 -3.229 15.690 1.00 16.61 510 ALA B CA 1
ATOM 7868 C C . ALA B 1 510 ? 36.251 -4.356 16.646 1.00 26.76 510 ALA B C 1
ATOM 7869 O O . ALA B 1 510 ? 36.939 -4.166 17.630 1.00 56.94 510 ALA B O 1
ATOM 7871 N N . ALA B 1 511 ? 35.669 -5.521 16.346 1.00 39.23 511 ALA B N 1
ATOM 7872 C CA . ALA B 1 511 ? 35.826 -6.683 17.213 1.00 32.26 511 ALA B CA 1
ATOM 7873 C C . ALA B 1 511 ? 37.239 -7.146 17.190 1.00 21.60 511 ALA B C 1
ATOM 7874 O O . ALA B 1 511 ? 37.720 -7.780 18.125 1.00 42.62 511 ALA B O 1
ATOM 7876 N N . GLU B 1 512 ? 37.918 -6.758 16.132 1.00 43.54 512 GLU B N 1
ATOM 7877 C CA . GLU B 1 512 ? 39.313 -7.077 15.952 1.00 24.87 512 GLU B CA 1
ATOM 7878 C C . GLU B 1 512 ? 40.272 -6.191 16.768 1.00 100.00 512 GLU B C 1
ATOM 7879 O O . GLU B 1 512 ? 41.500 -6.357 16.768 1.00 57.76 512 GLU B O 1
ATOM 7885 N N . CYS B 1 513 ? 39.726 -5.231 17.501 1.00 43.18 513 CYS B N 1
ATOM 7886 C CA . CYS B 1 513 ? 40.569 -4.430 18.358 1.00 29.39 513 CYS B CA 1
ATOM 7887 C C . CYS B 1 513 ? 40.774 -5.200 19.657 1.00 60.33 513 CYS B C 1
ATOM 7888 O O . CYS B 1 513 ? 41.858 -5.145 20.232 1.00 62.20 513 CYS B O 1
ATOM 7891 N N . VAL B 1 514 ? 39.691 -5.901 20.080 1.00 44.79 514 VAL B N 1
ATOM 7892 C CA . VAL B 1 514 ? 39.619 -6.757 21.276 1.00 100.00 514 VAL B CA 1
ATOM 7893 C C . VAL B 1 514 ? 40.436 -8.047 21.062 1.00 100.00 514 VAL B C 1
ATOM 7894 O O . VAL B 1 514 ? 40.183 -8.798 20.125 1.00 61.87 514 VAL B O 1
ATOM 7898 N N . PRO B 1 515 ? 41.417 -8.286 21.940 1.00 100.00 515 PRO B N 1
ATOM 7899 C CA . PRO B 1 515 ? 42.366 -9.419 21.968 1.00 100.00 515 PRO B CA 1
ATOM 7900 C C . PRO B 1 515 ? 41.920 -10.836 21.538 1.00 100.00 515 PRO B C 1
ATOM 7901 O O . PRO B 1 515 ? 40.842 -11.325 21.904 1.00 67.07 515 PRO B O 1
ATOM 7905 N N . GLY B 1 516 ? 42.823 -11.523 20.808 1.00 96.12 516 GLY B N 1
ATOM 7906 C CA . GLY B 1 516 ? 42.585 -12.881 20.332 1.00 100.00 516 GLY B CA 1
ATOM 7907 C C . GLY B 1 516 ? 43.071 -13.940 21.337 1.00 100.00 516 GLY B C 1
ATOM 7908 O O . GLY B 1 516 ? 42.478 -15.026 21.518 1.00 100.00 516 GLY B O 1
ATOM 7909 N N . ALA C 1 1 ? 16.596 16.452 36.815 1.00 18.28 1 ALA C N 1
ATOM 7910 C CA . ALA C 1 1 ? 16.141 15.076 36.629 1.00 39.68 1 ALA C CA 1
ATOM 7911 C C . ALA C 1 1 ? 15.288 14.866 35.393 1.00 45.99 1 ALA C C 1
ATOM 7912 O O . ALA C 1 1 ? 14.753 15.802 34.780 1.00 17.17 1 ALA C O 1
ATOM 7914 N N . SER C 1 2 ? 15.141 13.591 35.062 1.00 19.97 2 SER C N 1
ATOM 7915 C CA . SER C 1 2 ? 14.275 13.198 33.982 1.00 12.11 2 SER C CA 1
ATOM 7916 C C . SER C 1 2 ? 13.405 12.092 34.505 1.00 27.54 2 SER C C 1
ATOM 7917 O O . SER C 1 2 ? 13.852 11.284 35.319 1.00 17.99 2 SER C O 1
ATOM 7920 N N . ILE C 1 3 ? 12.179 12.104 34.029 1.00 19.05 3 ILE C N 1
ATOM 7921 C CA . ILE C 1 3 ? 11.240 11.062 34.325 1.00 14.53 3 ILE C CA 1
ATOM 7922 C C . ILE C 1 3 ? 10.791 10.434 33.004 1.00 18.96 3 ILE C C 1
ATOM 7923 O O . ILE C 1 3 ? 10.834 11.058 31.954 1.00 22.43 3 ILE C O 1
ATOM 7928 N N . PHE C 1 4 ? 10.379 9.193 33.037 1.00 24.67 4 PHE C N 1
ATOM 7929 C CA . PHE C 1 4 ? 9.945 8.504 31.830 1.00 29.26 4 PHE C CA 1
ATOM 7930 C C . PHE C 1 4 ? 9.023 7.394 32.240 1.00 15.17 4 PHE C C 1
ATOM 7931 O O . PHE C 1 4 ? 9.426 6.575 33.014 1.00 29.91 4 PHE C O 1
ATOM 7939 N N . GLY C 1 5 ? 7.792 7.361 31.750 1.00 22.85 5 GLY C N 1
ATOM 7940 C CA . GLY C 1 5 ? 6.940 6.309 32.184 1.00 25.16 5 GLY C CA 1
ATOM 7941 C C . GLY C 1 5 ? 6.058 5.763 31.115 1.00 24.78 5 GLY C C 1
ATOM 7942 O O . GLY C 1 5 ? 5.686 6.428 30.183 1.00 30.80 5 GLY C O 1
ATOM 7943 N N . VAL C 1 6 ? 5.741 4.507 31.308 1.00 21.47 6 VAL C N 1
ATOM 7944 C CA . VAL C 1 6 ? 4.883 3.774 30.413 1.00 29.14 6 VAL C CA 1
ATOM 7945 C C . VAL C 1 6 ? 3.798 3.208 31.245 1.00 29.24 6 VAL C C 1
ATOM 7946 O O . VAL C 1 6 ? 4.050 2.589 32.279 1.00 20.23 6 VAL C O 1
ATOM 7950 N N . PHE C 1 7 ? 2.608 3.443 30.795 1.00 20.16 7 PHE C N 1
ATOM 7951 C CA . PHE C 1 7 ? 1.441 2.921 31.463 1.00 34.14 7 PHE C CA 1
ATOM 7952 C C . PHE C 1 7 ? 0.595 2.074 30.554 1.00 32.60 7 PHE C C 1
ATOM 7953 O O . PHE C 1 7 ? 0.828 2.054 29.355 1.00 39.01 7 PHE C O 1
ATOM 7961 N N . ASP C 1 8 ? -0.415 1.420 31.127 1.00 28.42 8 ASP C N 1
ATOM 7962 C CA . ASP C 1 8 ? -1.344 0.572 30.351 1.00 33.79 8 ASP C CA 1
ATOM 7963 C C . ASP C 1 8 ? -0.619 -0.443 29.479 1.00 24.20 8 ASP C C 1
ATOM 7964 O O . ASP C 1 8 ? -1.004 -0.682 28.340 1.00 37.39 8 ASP C O 1
ATOM 7969 N N . ILE C 1 9 ? 0.450 -1.003 30.010 1.00 19.06 9 ILE C N 1
ATOM 7970 C CA . ILE C 1 9 ? 1.264 -1.978 29.326 1.00 42.02 9 ILE C CA 1
ATOM 7971 C C . ILE C 1 9 ? 0.496 -3.220 28.851 1.00 24.06 9 ILE C C 1
ATOM 7972 O O . ILE C 1 9 ? 0.104 -4.066 29.657 1.00 100.00 9 ILE C O 1
ATOM 7977 N N . LYS C 1 10 ? 0.311 -3.273 27.510 1.00 65.14 10 LYS C N 1
ATOM 7978 C CA . LYS C 1 10 ? -0.391 -4.311 26.748 1.00 41.66 10 LYS C CA 1
ATOM 7979 C C . LYS C 1 10 ? 0.553 -5.314 26.096 1.00 36.45 10 LYS C C 1
ATOM 7980 O O . LYS C 1 10 ? 0.102 -6.195 25.377 1.00 54.55 10 LYS C O 1
ATOM 7986 N N . THR C 1 11 ? 1.861 -5.171 26.346 1.00 61.84 11 THR C N 1
ATOM 7987 C CA . THR C 1 11 ? 2.849 -6.040 25.738 1.00 41.47 11 THR C CA 1
ATOM 7988 C C . THR C 1 11 ? 3.840 -6.700 26.687 1.00 31.17 11 THR C C 1
ATOM 7989 O O . THR C 1 11 ? 3.632 -6.805 27.897 1.00 100.00 11 THR C O 1
ATOM 7993 N N . ASP C 1 12 ? 4.925 -7.182 26.073 1.00 21.80 12 ASP C N 1
ATOM 7994 C CA . ASP C 1 12 ? 5.943 -7.850 26.825 1.00 41.83 12 ASP C CA 1
ATOM 7995 C C . ASP C 1 12 ? 6.640 -6.858 27.697 1.00 44.90 12 ASP C C 1
ATOM 7996 O O . ASP C 1 12 ? 7.611 -6.218 27.276 1.00 29.92 12 ASP C O 1
ATOM 8001 N N . ALA C 1 13 ? 6.138 -6.741 28.906 1.00 48.66 13 ALA C N 1
ATOM 8002 C CA . ALA C 1 13 ? 6.701 -5.828 29.886 1.00 25.13 13 ALA C CA 1
ATOM 8003 C C . ALA C 1 13 ? 8.223 -5.931 30.020 1.00 64.60 13 ALA C C 1
ATOM 8004 O O . ALA C 1 13 ? 8.936 -4.988 30.369 1.00 48.48 13 ALA C O 1
ATOM 8006 N N . VAL C 1 14 ? 8.760 -7.099 29.718 1.00 29.61 14 VAL C N 1
ATOM 8007 C CA . VAL C 1 14 ? 10.196 -7.278 29.866 1.00 32.04 14 VAL C CA 1
ATOM 8008 C C . VAL C 1 14 ? 10.962 -6.562 28.804 1.00 32.73 14 VAL C C 1
ATOM 8009 O O . VAL C 1 14 ? 12.024 -5.987 29.070 1.00 41.38 14 VAL C O 1
ATOM 8013 N N . GLU C 1 15 ? 10.418 -6.683 27.585 1.00 43.93 15 GLU C N 1
ATOM 8014 C CA . GLU C 1 15 ? 10.954 -6.056 26.402 1.00 50.42 15 GLU C CA 1
ATOM 8015 C C . GLU C 1 15 ? 10.881 -4.540 26.675 1.00 26.29 15 GLU C C 1
ATOM 8016 O O . GLU C 1 15 ? 11.834 -3.726 26.477 1.00 19.61 15 GLU C O 1
ATOM 8022 N N . LEU C 1 16 ? 9.721 -4.178 27.204 1.00 23.29 16 LEU C N 1
ATOM 8023 C CA . LEU C 1 16 ? 9.439 -2.809 27.580 1.00 16.93 16 LEU C CA 1
ATOM 8024 C C . LEU C 1 16 ? 10.488 -2.204 28.513 1.00 38.12 16 LEU C C 1
ATOM 8025 O O . LEU C 1 16 ? 11.026 -1.130 28.252 1.00 43.29 16 LEU C O 1
ATOM 8030 N N . ARG C 1 17 ? 10.770 -2.887 29.603 1.00 23.19 17 ARG C N 1
ATOM 8031 C CA . ARG C 1 17 ? 11.763 -2.401 30.534 1.00 21.88 17 ARG C CA 1
ATOM 8032 C C . ARG C 1 17 ? 13.116 -2.099 29.832 1.00 29.85 17 ARG C C 1
ATOM 8033 O O . ARG C 1 17 ? 13.839 -1.155 30.111 1.00 21.09 17 ARG C O 1
ATOM 8041 N N . LYS C 1 18 ? 13.462 -2.927 28.883 1.00 44.14 18 LYS C N 1
ATOM 8042 C CA . LYS C 1 18 ? 14.681 -2.759 28.132 1.00 49.06 18 LYS C CA 1
ATOM 8043 C C . LYS C 1 18 ? 14.694 -1.392 27.460 1.00 36.75 18 LYS C C 1
ATOM 8044 O O . LYS C 1 18 ? 15.579 -0.560 27.695 1.00 44.69 18 LYS C O 1
ATOM 8050 N N . LYS C 1 19 ? 13.675 -1.192 26.597 1.00 24.78 19 LYS C N 1
ATOM 8051 C CA . LYS C 1 19 ? 13.543 0.034 25.847 1.00 28.07 19 LYS C CA 1
ATOM 8052 C C . LYS C 1 19 ? 13.617 1.221 26.774 1.00 30.07 19 LYS C C 1
ATOM 8053 O O . LYS C 1 19 ? 14.334 2.190 26.560 1.00 41.52 19 LYS C O 1
ATOM 8059 N N . ALA C 1 20 ? 12.865 1.091 27.828 1.00 32.68 20 ALA C N 1
ATOM 8060 C CA . ALA C 1 20 ? 12.789 2.111 28.827 1.00 16.55 20 ALA C CA 1
ATOM 8061 C C . ALA C 1 20 ? 14.137 2.588 29.252 1.00 18.61 20 ALA C C 1
ATOM 8062 O O . ALA C 1 20 ? 14.399 3.791 29.288 1.00 39.81 20 ALA C O 1
ATOM 8064 N N . LEU C 1 21 ? 14.999 1.627 29.532 1.00 9.88 21 LEU C N 1
ATOM 8065 C CA . LEU C 1 21 ? 16.314 2.020 29.945 1.00 11.38 21 LEU C CA 1
ATOM 8066 C C . LEU C 1 21 ? 16.976 2.846 28.877 1.00 40.42 21 LEU C C 1
ATOM 8067 O O . LEU C 1 21 ? 17.639 3.849 29.123 1.00 31.77 21 LEU C O 1
ATOM 8072 N N . GLU C 1 22 ? 16.740 2.419 27.667 1.00 23.71 22 GLU C N 1
ATOM 8073 C CA . GLU C 1 22 ? 17.286 3.066 26.505 1.00 45.64 22 GLU C CA 1
ATOM 8074 C C . GLU C 1 22 ? 16.761 4.465 26.350 1.00 25.88 22 GLU C C 1
ATOM 8075 O O . GLU C 1 22 ? 17.532 5.406 26.180 1.00 20.10 22 GLU C O 1
ATOM 8081 N N . LEU C 1 23 ? 15.444 4.555 26.355 1.00 16.53 23 LEU C N 1
ATOM 8082 C CA . LEU C 1 23 ? 14.755 5.811 26.203 1.00 9.41 23 LEU C CA 1
ATOM 8083 C C . LEU C 1 23 ? 15.000 6.730 27.389 1.00 38.42 23 LEU C C 1
ATOM 8084 O O . LEU C 1 23 ? 15.035 7.945 27.241 1.00 29.97 23 LEU C O 1
ATOM 8089 N N . SER C 1 24 ? 15.179 6.182 28.573 1.00 22.65 24 SER C N 1
ATOM 8090 C CA . SER C 1 24 ? 15.424 7.051 29.718 1.00 20.24 24 SER C CA 1
ATOM 8091 C C . SER C 1 24 ? 16.837 7.613 29.654 1.00 17.17 24 SER C C 1
ATOM 8092 O O . SER C 1 24 ? 17.146 8.763 29.951 1.00 19.99 24 SER C O 1
ATOM 8095 N N . ARG C 1 25 ? 17.762 6.787 29.181 1.00 20.14 25 ARG C N 1
ATOM 8096 C CA . ARG C 1 25 ? 19.105 7.250 29.118 1.00 16.81 25 ARG C CA 1
ATOM 8097 C C . ARG C 1 25 ? 19.327 8.415 28.142 1.00 23.94 25 ARG C C 1
ATOM 8098 O O . ARG C 1 25 ? 20.359 9.096 28.169 1.00 10.70 25 ARG C O 1
ATOM 8106 N N . LEU C 1 26 ? 18.362 8.628 27.268 1.00 24.20 26 LEU C N 1
ATOM 8107 C CA . LEU C 1 26 ? 18.484 9.677 26.284 1.00 13.48 26 LEU C CA 1
ATOM 8108 C C . LEU C 1 26 ? 18.383 11.021 26.975 1.00 44.38 26 LEU C C 1
ATOM 8109 O O . LEU C 1 26 ? 18.850 12.016 26.458 1.00 15.42 26 LEU C O 1
ATOM 8114 N N . MET C 1 27 ? 17.756 11.048 28.133 1.00 21.73 27 MET C N 1
ATOM 8115 C CA . MET C 1 27 ? 17.576 12.288 28.891 1.00 8.22 27 MET C CA 1
ATOM 8116 C C . MET C 1 27 ? 18.539 12.472 30.060 1.00 10.52 27 MET C C 1
ATOM 8117 O O . MET C 1 27 ? 18.411 13.391 30.837 1.00 23.06 27 MET C O 1
ATOM 8122 N N . ARG C 1 28 ? 19.523 11.611 30.148 1.00 12.48 28 ARG C N 1
ATOM 8123 C CA . ARG C 1 28 ? 20.482 11.582 31.230 1.00 22.73 28 ARG C CA 1
ATOM 8124 C C . ARG C 1 28 ? 21.255 12.859 31.526 1.00 30.66 28 ARG C C 1
ATOM 8125 O O . ARG C 1 28 ? 21.764 12.971 32.620 1.00 21.14 28 ARG C O 1
ATOM 8133 N N . HIS C 1 29 ? 21.372 13.806 30.582 1.00 18.98 29 HIS C N 1
ATOM 8134 C CA . HIS C 1 29 ? 22.091 15.042 30.834 1.00 16.27 29 HIS C CA 1
ATOM 8135 C C . HIS C 1 29 ? 21.327 15.816 31.936 1.00 4.99 29 HIS C C 1
ATOM 8136 O O . HIS C 1 29 ? 21.869 16.660 32.641 1.00 21.19 29 HIS C O 1
ATOM 8143 N N . ARG C 1 30 ? 20.019 15.560 32.007 1.00 10.90 30 ARG C N 1
ATOM 8144 C CA . ARG C 1 30 ? 19.171 16.136 32.998 1.00 13.56 30 ARG C CA 1
ATOM 8145 C C . ARG C 1 30 ? 19.477 15.506 34.376 1.00 41.62 30 ARG C C 1
ATOM 8146 O O . ARG C 1 30 ? 19.306 16.147 35.382 1.00 19.67 30 ARG C O 1
ATOM 8154 N N . GLY C 1 31 ? 19.876 14.240 34.461 1.00 21.09 31 GLY C N 1
ATOM 8155 C CA . GLY C 1 31 ? 20.107 13.643 35.761 1.00 16.98 31 GLY C CA 1
ATOM 8156 C C . GLY C 1 31 ? 21.297 12.724 35.749 1.00 6.56 31 GLY C C 1
ATOM 8157 O O . GLY C 1 31 ? 21.194 11.487 35.694 1.00 19.32 31 GLY C O 1
ATOM 8158 N N . PRO C 1 32 ? 22.443 13.375 35.848 1.00 11.29 32 PRO C N 1
ATOM 8159 C CA . PRO C 1 32 ? 23.709 12.750 35.819 1.00 11.19 32 PRO C CA 1
ATOM 8160 C C . PRO C 1 32 ? 24.139 12.143 37.098 1.00 27.13 32 PRO C C 1
ATOM 8161 O O . PRO C 1 32 ? 25.135 11.389 37.097 1.00 18.80 32 PRO C O 1
ATOM 8165 N N . ASP C 1 33 ? 23.476 12.529 38.171 1.00 16.62 33 ASP C N 1
ATOM 8166 C CA . ASP C 1 33 ? 23.961 11.990 39.425 1.00 19.73 33 ASP C CA 1
ATOM 8167 C C . ASP C 1 33 ? 23.644 10.527 39.615 1.00 23.54 33 ASP C C 1
ATOM 8168 O O . ASP C 1 33 ? 24.446 9.769 40.167 1.00 18.02 33 ASP C O 1
ATOM 8173 N N . TRP C 1 34 ? 22.440 10.128 39.247 1.00 21.79 34 TRP C N 1
ATOM 8174 C CA . TRP C 1 34 ? 22.116 8.731 39.462 1.00 16.72 34 TRP C CA 1
ATOM 8175 C C . TRP C 1 34 ? 20.867 8.319 38.710 1.00 13.69 34 TRP C C 1
ATOM 8176 O O . TRP C 1 34 ? 20.135 9.154 38.194 1.00 26.95 34 TRP C O 1
ATOM 8187 N N . SER C 1 35 ? 20.602 7.010 38.671 1.00 18.16 35 SER C N 1
ATOM 8188 C CA . SER C 1 35 ? 19.419 6.582 37.971 1.00 19.19 35 SER C CA 1
ATOM 8189 C C . SER C 1 35 ? 18.760 5.431 38.695 1.00 39.13 35 SER C C 1
ATOM 8190 O O . SER C 1 35 ? 19.431 4.658 39.356 1.00 26.85 35 SER C O 1
ATOM 8193 N N . GLY C 1 36 ? 17.457 5.305 38.478 1.00 33.84 36 GLY C N 1
ATOM 8194 C CA . GLY C 1 36 ? 16.659 4.244 39.015 1.00 20.87 36 GLY C CA 1
ATOM 8195 C C . GLY C 1 36 ? 15.498 3.968 38.099 1.00 20.49 36 GLY C C 1
ATOM 8196 O O . GLY C 1 36 ? 15.146 4.772 37.244 1.00 22.98 36 GLY C O 1
ATOM 8197 N N . ILE C 1 37 ? 14.884 2.821 38.308 1.00 22.28 37 ILE C N 1
ATOM 8198 C CA . ILE C 1 37 ? 13.762 2.383 37.508 1.00 25.25 37 ILE C CA 1
ATOM 8199 C C . ILE C 1 37 ? 12.890 1.486 38.319 1.00 31.28 37 ILE C C 1
ATOM 8200 O O . ILE C 1 37 ? 13.376 0.809 39.217 1.00 28.82 37 ILE C O 1
ATOM 8205 N N . TYR C 1 38 ? 11.622 1.530 37.974 1.00 40.32 38 TYR C N 1
ATOM 8206 C CA . TYR C 1 38 ? 10.583 0.698 38.533 1.00 22.64 38 TYR C CA 1
ATOM 8207 C C . TYR C 1 38 ? 9.882 0.100 37.333 1.00 38.07 38 TYR C C 1
ATOM 8208 O O . TYR C 1 38 ? 9.637 0.779 36.330 1.00 18.81 38 TYR C O 1
ATOM 8217 N N . ALA C 1 39 ? 9.668 -1.193 37.423 1.00 22.92 39 ALA C N 1
ATOM 8218 C CA . ALA C 1 39 ? 9.013 -1.887 36.340 1.00 34.79 39 ALA C CA 1
ATOM 8219 C C . ALA C 1 39 ? 8.230 -3.069 36.863 1.00 46.22 39 ALA C C 1
ATOM 8220 O O . ALA C 1 39 ? 8.758 -3.895 37.597 1.00 30.67 39 ALA C O 1
ATOM 8222 N N . SER C 1 40 ? 6.967 -3.107 36.493 1.00 43.97 40 SER C N 1
ATOM 8223 C CA . SER C 1 40 ? 6.056 -4.159 36.851 1.00 23.53 40 SER C CA 1
ATOM 8224 C C . SER C 1 40 ? 5.454 -4.671 35.561 1.00 27.05 40 SER C C 1
ATOM 8225 O O . SER C 1 40 ? 5.874 -4.286 34.478 1.00 46.91 40 SER C O 1
ATOM 8228 N N . ASP C 1 41 ? 4.438 -5.508 35.670 1.00 51.28 41 ASP C N 1
ATOM 8229 C CA . ASP C 1 41 ? 3.807 -6.010 34.476 1.00 31.96 41 ASP C CA 1
ATOM 8230 C C . ASP C 1 41 ? 2.930 -4.957 33.798 1.00 37.82 41 ASP C C 1
ATOM 8231 O O . ASP C 1 41 ? 2.663 -5.029 32.589 1.00 31.58 41 ASP C O 1
ATOM 8236 N N . ASN C 1 42 ? 2.489 -3.975 34.607 1.00 17.77 42 ASN C N 1
ATOM 8237 C CA . ASN C 1 42 ? 1.569 -2.893 34.209 1.00 14.97 42 ASN C CA 1
ATOM 8238 C C . ASN C 1 42 ? 2.141 -1.487 34.232 1.00 30.93 42 ASN C C 1
ATOM 8239 O O . ASN C 1 42 ? 1.481 -0.549 33.790 1.00 40.75 42 ASN C O 1
ATOM 8244 N N . ALA C 1 43 ? 3.363 -1.327 34.715 1.00 39.69 43 ALA C N 1
ATOM 8245 C CA . ALA C 1 43 ? 3.910 0.004 34.720 1.00 25.45 43 ALA C CA 1
ATOM 8246 C C . ALA C 1 43 ? 5.412 0.039 34.816 1.00 23.03 43 ALA C C 1
ATOM 8247 O O . ALA C 1 43 ? 6.076 -0.840 35.370 1.00 20.41 43 ALA C O 1
ATOM 8249 N N . ILE C 1 44 ? 5.960 1.115 34.296 1.00 23.90 44 ILE C N 1
ATOM 8250 C CA . ILE C 1 44 ? 7.396 1.312 34.383 1.00 67.27 44 ILE C CA 1
ATOM 8251 C C . ILE C 1 44 ? 7.725 2.751 34.728 1.00 33.55 44 ILE C C 1
ATOM 8252 O O . ILE C 1 44 ? 7.132 3.654 34.142 1.00 19.85 44 ILE C O 1
ATOM 8257 N N . LEU C 1 45 ? 8.668 2.971 35.651 1.00 25.22 45 LEU C N 1
ATOM 8258 C CA . LEU C 1 45 ? 9.063 4.334 36.028 1.00 20.76 45 LEU C CA 1
ATOM 8259 C C . LEU C 1 45 ? 10.550 4.411 36.063 1.00 20.24 45 LEU C C 1
ATOM 8260 O O . LEU C 1 45 ? 11.174 3.802 36.922 1.00 29.97 45 LEU C O 1
ATOM 8265 N N . ALA C 1 46 ? 11.122 5.205 35.150 1.00 18.46 46 ALA C N 1
ATOM 8266 C CA . ALA C 1 46 ? 12.572 5.318 35.108 1.00 12.92 46 ALA C CA 1
ATOM 8267 C C . ALA C 1 46 ? 12.942 6.755 35.393 1.00 53.46 46 ALA C C 1
ATOM 8268 O O . ALA C 1 46 ? 12.346 7.681 34.857 1.00 22.99 46 ALA C O 1
ATOM 8270 N N . HIS C 1 47 ? 13.924 6.939 36.253 1.00 21.53 47 HIS C N 1
ATOM 8271 C CA . HIS C 1 47 ? 14.249 8.274 36.641 1.00 26.29 47 HIS C CA 1
ATOM 8272 C C . HIS C 1 47 ? 15.713 8.538 36.519 1.00 22.44 47 HIS C C 1
ATOM 8273 O O . HIS C 1 47 ? 16.473 7.601 36.685 1.00 18.41 47 HIS C O 1
ATOM 8280 N N . GLU C 1 48 ? 16.105 9.795 36.194 1.00 18.03 48 GLU C N 1
ATOM 8281 C CA . GLU C 1 48 ? 17.519 10.178 36.145 1.00 14.44 48 GLU C CA 1
ATOM 8282 C C . GLU C 1 48 ? 17.600 11.361 37.097 1.00 15.56 48 GLU C C 1
ATOM 8283 O O . GLU C 1 48 ? 16.917 12.368 36.917 1.00 22.54 48 GLU C O 1
ATOM 8289 N N . ARG C 1 49 ? 18.397 11.204 38.152 1.00 28.45 49 ARG C N 1
ATOM 8290 C CA . ARG C 1 49 ? 18.526 12.220 39.168 1.00 20.75 49 ARG C CA 1
ATOM 8291 C C . ARG C 1 49 ? 19.722 13.170 39.069 1.00 7.97 49 ARG C C 1
ATOM 8292 O O . ARG C 1 49 ? 20.922 12.806 38.882 1.00 13.64 49 ARG C O 1
ATOM 8300 N N . LEU C 1 50 ? 19.339 14.426 39.320 1.00 23.75 50 LEU C N 1
ATOM 8301 C CA . LEU C 1 50 ? 20.235 15.539 39.531 1.00 13.73 50 LEU C CA 1
ATOM 8302 C C . LEU C 1 50 ? 19.963 15.805 41.028 1.00 42.52 50 LEU C C 1
ATOM 8303 O O . LEU C 1 50 ? 18.905 16.293 41.387 1.00 21.03 50 LEU C O 1
ATOM 8308 N N . SER C 1 51 ? 20.868 15.427 41.923 1.00 16.40 51 SER C N 1
ATOM 8309 C CA . SER C 1 51 ? 20.694 15.554 43.391 1.00 17.71 51 SER C CA 1
ATOM 8310 C C . SER C 1 51 ? 20.979 16.951 44.020 1.00 13.50 51 SER C C 1
ATOM 8311 O O . SER C 1 51 ? 22.121 17.367 44.119 1.00 22.98 51 SER C O 1
ATOM 8314 N N . ILE C 1 52 ? 19.916 17.639 44.464 1.00 19.73 52 ILE C N 1
ATOM 8315 C CA . ILE C 1 52 ? 19.964 18.980 45.031 1.00 30.15 52 ILE C CA 1
ATOM 8316 C C . ILE C 1 52 ? 19.517 18.966 46.490 1.00 28.62 52 ILE C C 1
ATOM 8317 O O . ILE C 1 52 ? 20.117 19.595 47.339 1.00 29.37 52 ILE C O 1
ATOM 8322 N N . VAL C 1 53 ? 18.435 18.246 46.784 1.00 15.02 53 VAL C N 1
ATOM 8323 C CA . VAL C 1 53 ? 17.873 18.158 48.144 1.00 12.73 53 VAL C CA 1
ATOM 8324 C C . VAL C 1 53 ? 17.905 16.718 48.683 1.00 26.58 53 VAL C C 1
ATOM 8325 O O . VAL C 1 53 ? 17.285 15.812 48.129 1.00 15.99 53 VAL C O 1
ATOM 8329 N N . ASP C 1 54 ? 18.640 16.494 49.769 1.00 23.14 54 ASP C N 1
ATOM 8330 C CA . ASP C 1 54 ? 18.802 15.175 50.400 1.00 21.38 54 ASP C CA 1
ATOM 8331 C C . ASP C 1 54 ? 19.600 14.315 49.481 1.00 23.20 54 ASP C C 1
ATOM 8332 O O . ASP C 1 54 ? 19.150 13.272 49.021 1.00 19.99 54 ASP C O 1
ATOM 8337 N N . VAL C 1 55 ? 20.796 14.762 49.240 1.00 14.17 55 VAL C N 1
ATOM 8338 C CA . VAL C 1 55 ? 21.631 14.033 48.314 1.00 20.65 55 VAL C CA 1
ATOM 8339 C C . VAL C 1 55 ? 21.766 12.557 48.579 1.00 27.37 55 VAL C C 1
ATOM 8340 O O . VAL C 1 55 ? 21.708 11.725 47.680 1.00 29.15 55 VAL C O 1
ATOM 8344 N N . ASN C 1 56 ? 21.956 12.250 49.847 1.00 42.79 56 ASN C N 1
ATOM 8345 C CA . ASN C 1 56 ? 22.190 10.893 50.278 1.00 17.45 56 ASN C CA 1
ATOM 8346 C C . ASN C 1 56 ? 21.025 9.920 50.219 1.00 15.90 56 ASN C C 1
ATOM 8347 O O . ASN C 1 56 ? 21.229 8.729 50.001 1.00 45.98 56 ASN C O 1
ATOM 8352 N N . ALA C 1 57 ? 19.804 10.374 50.481 1.00 25.50 57 ALA C N 1
ATOM 8353 C CA . ALA C 1 57 ? 18.726 9.412 50.499 1.00 15.58 57 ALA C CA 1
ATOM 8354 C C . ALA C 1 57 ? 17.560 9.861 49.648 1.00 34.41 57 ALA C C 1
ATOM 8355 O O . ALA C 1 57 ? 16.464 9.300 49.737 1.00 19.20 57 ALA C O 1
ATOM 8357 N N . GLY C 1 58 ? 17.781 10.891 48.828 1.00 18.20 58 GLY C N 1
ATOM 8358 C CA . GLY C 1 58 ? 16.704 11.403 47.961 1.00 27.56 58 GLY C CA 1
ATOM 8359 C C . GLY C 1 58 ? 16.500 10.627 46.655 1.00 54.31 58 GLY C C 1
ATOM 8360 O O . GLY C 1 58 ? 15.840 11.090 45.731 1.00 21.53 58 GLY C O 1
ATOM 8361 N N . ALA C 1 59 ? 17.077 9.438 46.569 1.00 33.11 59 ALA C N 1
ATOM 8362 C CA . ALA C 1 59 ? 16.987 8.592 45.389 1.00 31.88 59 ALA C CA 1
ATOM 8363 C C . ALA C 1 59 ? 15.582 8.350 44.840 1.00 25.38 59 ALA C C 1
ATOM 8364 O O . ALA C 1 59 ? 14.586 8.231 45.552 1.00 20.51 59 ALA C O 1
ATOM 8366 N N . GLN C 1 60 ? 15.463 8.284 43.538 1.00 12.42 60 GLN C N 1
ATOM 8367 C CA . GLN C 1 60 ? 14.161 8.031 42.958 1.00 18.92 60 GLN C CA 1
ATOM 8368 C C . GLN C 1 60 ? 14.273 6.794 42.054 1.00 71.48 60 GLN C C 1
ATOM 8369 O O . GLN C 1 60 ? 15.371 6.435 41.659 1.00 20.25 60 GLN C O 1
ATOM 8375 N N . PRO C 1 61 ? 13.179 6.104 41.702 1.00 18.35 61 PRO C N 1
ATOM 8376 C CA . PRO C 1 61 ? 11.833 6.380 42.132 1.00 24.75 61 PRO C CA 1
ATOM 8377 C C . PRO C 1 61 ? 11.777 6.202 43.626 1.00 22.10 61 PRO C C 1
ATOM 8378 O O . PRO C 1 61 ? 12.549 5.433 44.218 1.00 18.81 61 PRO C O 1
ATOM 8382 N N . LEU C 1 62 ? 10.841 6.936 44.192 1.00 16.30 62 LEU C N 1
ATOM 8383 C CA . LEU C 1 62 ? 10.569 6.949 45.606 1.00 35.19 62 LEU C CA 1
ATOM 8384 C C . LEU C 1 62 ? 9.468 5.947 45.877 1.00 38.69 62 LEU C C 1
ATOM 8385 O O . LEU C 1 62 ? 8.463 5.920 45.166 1.00 22.62 62 LEU C O 1
ATOM 8390 N N . TYR C 1 63 ? 9.618 5.119 46.900 1.00 24.41 63 TYR C N 1
ATOM 8391 C CA . TYR C 1 63 ? 8.558 4.168 47.227 1.00 25.02 63 TYR C CA 1
ATOM 8392 C C . TYR C 1 63 ? 7.916 4.464 48.578 1.00 36.10 63 TYR C C 1
ATOM 8393 O O . TYR C 1 63 ? 8.580 4.906 49.526 1.00 18.60 63 TYR C O 1
ATOM 8402 N N . ASN C 1 64 ? 6.636 4.192 48.705 1.00 26.82 64 ASN C N 1
ATOM 8403 C CA . ASN C 1 64 ? 6.053 4.412 50.005 1.00 30.70 64 ASN C CA 1
ATOM 8404 C C . ASN C 1 64 ? 6.566 3.320 50.918 1.00 30.78 64 ASN C C 1
ATOM 8405 O O . ASN C 1 64 ? 7.199 2.332 50.516 1.00 29.23 64 ASN C O 1
ATOM 8410 N N . GLN C 1 65 ? 6.255 3.540 52.162 1.00 52.80 65 GLN C N 1
ATOM 8411 C CA . GLN C 1 65 ? 6.587 2.657 53.248 1.00 41.71 65 GLN C CA 1
ATOM 8412 C C . GLN C 1 65 ? 6.270 1.245 52.823 1.00 47.60 65 GLN C C 1
ATOM 8413 O O . GLN C 1 65 ? 7.169 0.412 52.708 1.00 32.34 65 GLN C O 1
ATOM 8419 N N . GLN C 1 66 ? 4.999 1.043 52.478 1.00 40.07 66 GLN C N 1
ATOM 8420 C CA . GLN C 1 66 ? 4.529 -0.255 52.024 1.00 27.15 66 GLN C CA 1
ATOM 8421 C C . GLN C 1 66 ? 5.006 -0.677 50.641 1.00 100.00 66 GLN C C 1
ATOM 8422 O O . GLN C 1 66 ? 4.739 -1.804 50.234 1.00 31.68 66 GLN C O 1
ATOM 8428 N N . LYS C 1 67 ? 5.667 0.208 49.903 1.00 32.31 67 LYS C N 1
ATOM 8429 C CA . LYS C 1 67 ? 6.160 -0.131 48.584 1.00 38.23 67 LYS C CA 1
ATOM 8430 C C . LYS C 1 67 ? 5.074 -0.386 47.580 1.00 27.57 67 LYS C C 1
ATOM 8431 O O . LYS C 1 67 ? 5.317 -1.024 46.580 1.00 33.95 67 LYS C O 1
ATOM 8437 N N . THR C 1 68 ? 3.883 0.081 47.844 1.00 27.89 68 THR C N 1
ATOM 8438 C CA . THR C 1 68 ? 2.801 -0.160 46.938 1.00 24.31 68 THR C CA 1
ATOM 8439 C C . THR C 1 68 ? 2.534 1.051 46.097 1.00 83.03 68 THR C C 1
ATOM 8440 O O . THR C 1 68 ? 1.632 1.003 45.293 1.00 19.79 68 THR C O 1
ATOM 8444 N N . HIS C 1 69 ? 3.295 2.121 46.325 1.00 27.90 69 HIS C N 1
ATOM 8445 C CA . HIS C 1 69 ? 3.192 3.361 45.572 1.00 16.65 69 HIS C CA 1
ATOM 8446 C C . HIS C 1 69 ? 4.601 3.743 45.120 1.00 38.24 69 HIS C C 1
ATOM 8447 O O . HIS C 1 69 ? 5.526 3.682 45.943 1.00 22.65 69 HIS C O 1
ATOM 8454 N N . VAL C 1 70 ? 4.770 4.096 43.826 1.00 29.16 70 VAL C N 1
ATOM 8455 C CA . VAL C 1 70 ? 6.067 4.470 43.276 1.00 21.71 70 VAL C CA 1
ATOM 8456 C C . VAL C 1 70 ? 5.898 5.807 42.619 1.00 21.64 70 VAL C C 1
ATOM 8457 O O . VAL C 1 70 ? 4.909 6.074 41.968 1.00 19.86 70 VAL C O 1
ATOM 8461 N N . LEU C 1 71 ? 6.878 6.637 42.820 1.00 11.47 71 LEU C N 1
ATOM 8462 C CA . LEU C 1 71 ? 6.752 7.948 42.296 1.00 20.30 71 LEU C CA 1
ATOM 8463 C C . LEU C 1 71 ? 8.051 8.425 41.732 1.00 40.44 71 LEU C C 1
ATOM 8464 O O . LEU C 1 71 ? 9.127 8.135 42.280 1.00 17.69 71 LEU C O 1
ATOM 8469 N N . ALA C 1 72 ? 7.945 9.160 40.620 1.00 21.39 72 ALA C N 1
ATOM 8470 C CA . ALA C 1 72 ? 9.135 9.729 40.016 1.00 17.25 72 ALA C CA 1
ATOM 8471 C C . ALA C 1 72 ? 8.866 11.192 39.725 1.00 26.42 72 ALA C C 1
ATOM 8472 O O . ALA C 1 72 ? 7.868 11.522 39.094 1.00 25.74 72 ALA C O 1
ATOM 8474 N N . VAL C 1 73 ? 9.742 12.054 40.207 1.00 15.07 73 VAL C N 1
ATOM 8475 C CA . VAL C 1 73 ? 9.538 13.471 40.006 1.00 11.82 73 VAL C CA 1
ATOM 8476 C C . VAL C 1 73 ? 10.754 14.188 39.545 1.00 15.30 73 VAL C C 1
ATOM 8477 O O . VAL C 1 73 ? 11.896 13.929 39.976 1.00 18.24 73 VAL C O 1
ATOM 8481 N N . ASN C 1 74 ? 10.447 15.130 38.672 1.00 25.61 74 ASN C N 1
ATOM 8482 C CA . ASN C 1 74 ? 11.419 16.076 38.217 1.00 16.31 74 ASN C CA 1
ATOM 8483 C C . ASN C 1 74 ? 10.844 17.374 38.792 1.00 20.07 74 ASN C C 1
ATOM 8484 O O . ASN C 1 74 ? 9.726 17.796 38.423 1.00 22.98 74 ASN C O 1
ATOM 8489 N N . GLY C 1 75 ? 11.551 18.001 39.759 1.00 25.45 75 GLY C N 1
ATOM 8490 C CA . GLY C 1 75 ? 10.993 19.232 40.322 1.00 22.43 75 GLY C CA 1
ATOM 8491 C C . GLY C 1 75 ? 11.447 19.549 41.716 1.00 18.44 75 GLY C C 1
ATOM 8492 O O . GLY C 1 75 ? 12.327 18.870 42.225 1.00 22.78 75 GLY C O 1
ATOM 8493 N N . GLU C 1 76 ? 10.848 20.612 42.267 1.00 30.52 76 GLU C N 1
ATOM 8494 C CA . GLU C 1 76 ? 11.148 21.124 43.606 1.00 19.62 76 GLU C CA 1
ATOM 8495 C C . GLU C 1 76 ? 9.872 21.558 44.278 1.00 14.68 76 GLU C C 1
ATOM 8496 O O . GLU C 1 76 ? 9.066 22.332 43.730 1.00 28.40 76 GLU C O 1
ATOM 8502 N N . ILE C 1 77 ? 9.681 21.059 45.480 1.00 20.07 77 ILE C N 1
ATOM 8503 C CA . ILE C 1 77 ? 8.477 21.393 46.226 1.00 16.12 77 ILE C CA 1
ATOM 8504 C C . ILE C 1 77 ? 8.880 22.303 47.373 1.00 46.88 77 ILE C C 1
ATOM 8505 O O . ILE C 1 77 ? 9.324 21.829 48.414 1.00 18.06 77 ILE C O 1
ATOM 8510 N N . TYR C 1 78 ? 8.765 23.617 47.114 1.00 29.15 78 TYR C N 1
ATOM 8511 C CA . TYR C 1 78 ? 9.154 24.707 48.006 1.00 100.00 78 TYR C CA 1
ATOM 8512 C C . TYR C 1 78 ? 8.432 24.734 49.342 1.00 23.55 78 TYR C C 1
ATOM 8513 O O . TYR C 1 78 ? 8.917 25.270 50.332 1.00 44.39 78 TYR C O 1
ATOM 8522 N N . ASN C 1 79 ? 7.257 24.130 49.276 1.00 16.05 79 ASN C N 1
ATOM 8523 C CA . ASN C 1 79 ? 6.244 23.898 50.286 1.00 20.24 79 ASN C CA 1
ATOM 8524 C C . ASN C 1 79 ? 6.491 22.620 51.098 1.00 12.64 79 ASN C C 1
ATOM 8525 O O . ASN C 1 79 ? 5.677 22.234 51.921 1.00 22.79 79 ASN C O 1
ATOM 8530 N N . HIS C 1 80 ? 7.534 21.863 50.809 1.00 12.47 80 HIS C N 1
ATOM 8531 C CA . HIS C 1 80 ? 7.652 20.586 51.450 1.00 16.88 80 HIS C CA 1
ATOM 8532 C C . HIS C 1 80 ? 7.594 20.492 52.936 1.00 19.81 80 HIS C C 1
ATOM 8533 O O . HIS C 1 80 ? 6.869 19.672 53.475 1.00 32.20 80 HIS C O 1
ATOM 8540 N N . GLN C 1 81 ? 8.374 21.355 53.551 1.00 34.90 81 GLN C N 1
ATOM 8541 C CA . GLN C 1 81 ? 8.465 21.449 54.993 1.00 25.86 81 GLN C CA 1
ATOM 8542 C C . GLN C 1 81 ? 7.101 21.466 55.671 1.00 18.83 81 GLN C C 1
ATOM 8543 O O . GLN C 1 81 ? 6.754 20.624 56.492 1.00 27.18 81 GLN C O 1
ATOM 8549 N N . ALA C 1 82 ? 6.330 22.453 55.307 1.00 22.84 82 ALA C N 1
ATOM 8550 C CA . ALA C 1 82 ? 5.022 22.590 55.841 1.00 21.86 82 ALA C CA 1
ATOM 8551 C C . ALA C 1 82 ? 4.152 21.373 55.557 1.00 49.33 82 ALA C C 1
ATOM 8552 O O . ALA C 1 82 ? 3.268 21.044 56.353 1.00 19.62 82 ALA C O 1
ATOM 8554 N N . LEU C 1 83 ? 4.373 20.711 54.416 1.00 22.12 83 LEU C N 1
ATOM 8555 C CA . LEU C 1 83 ? 3.548 19.568 54.067 1.00 16.75 83 LEU C CA 1
ATOM 8556 C C . LEU C 1 83 ? 3.861 18.352 54.884 1.00 21.00 83 LEU C C 1
ATOM 8557 O O . LEU C 1 83 ? 2.991 17.609 55.231 1.00 17.06 83 LEU C O 1
ATOM 8562 N N . ARG C 1 84 ? 5.135 18.177 55.169 1.00 15.26 84 ARG C N 1
ATOM 8563 C CA . ARG C 1 84 ? 5.627 17.127 55.993 1.00 25.21 84 ARG C CA 1
ATOM 8564 C C . ARG C 1 84 ? 5.080 17.297 57.406 1.00 23.88 84 ARG C C 1
ATOM 8565 O O . ARG C 1 84 ? 4.831 16.335 58.130 1.00 24.65 84 ARG C O 1
ATOM 8573 N N . ALA C 1 85 ? 4.925 18.563 57.816 1.00 27.07 85 ALA C N 1
ATOM 8574 C CA . ALA C 1 85 ? 4.408 18.849 59.151 1.00 36.09 85 ALA C CA 1
ATOM 8575 C C . ALA C 1 85 ? 2.936 18.475 59.193 1.00 28.77 85 ALA C C 1
ATOM 8576 O O . ALA C 1 85 ? 2.386 17.902 60.137 1.00 30.69 85 ALA C O 1
ATOM 8578 N N . GLU C 1 86 ? 2.300 18.757 58.080 1.00 39.04 86 GLU C N 1
ATOM 8579 C CA . GLU C 1 86 ? 0.911 18.450 57.929 1.00 21.00 86 GLU C CA 1
ATOM 8580 C C . GLU C 1 86 ? 0.617 16.966 57.799 1.00 25.55 86 GLU C C 1
ATOM 8581 O O . GLU C 1 86 ? -0.350 16.427 58.357 1.00 25.11 86 GLU C O 1
ATOM 8587 N N . TYR C 1 87 ? 1.438 16.276 57.044 1.00 31.27 87 TYR C N 1
ATOM 8588 C CA . TYR C 1 87 ? 1.171 14.879 56.845 1.00 23.29 87 TYR C CA 1
ATOM 8589 C C . TYR C 1 87 ? 2.023 13.884 57.610 1.00 27.55 87 TYR C C 1
ATOM 8590 O O . TYR C 1 87 ? 1.882 12.660 57.504 1.00 25.60 87 TYR C O 1
ATOM 8599 N N . GLY C 1 88 ? 2.918 14.396 58.404 1.00 19.82 88 GLY C N 1
ATOM 8600 C CA . GLY C 1 88 ? 3.764 13.504 59.177 1.00 44.89 88 GLY C CA 1
ATOM 8601 C C . GLY C 1 88 ? 2.956 12.571 60.085 1.00 45.92 88 GLY C C 1
ATOM 8602 O O . GLY C 1 88 ? 3.388 11.468 60.433 1.00 40.64 88 GLY C O 1
ATOM 8603 N N . ASP C 1 89 ? 1.773 13.031 60.471 1.00 59.78 89 ASP C N 1
ATOM 8604 C CA . ASP C 1 89 ? 0.891 12.263 61.322 1.00 56.27 89 ASP C CA 1
ATOM 8605 C C . ASP C 1 89 ? 0.433 11.024 60.587 1.00 54.91 89 ASP C C 1
ATOM 8606 O O . ASP C 1 89 ? 0.480 9.896 61.078 1.00 34.91 89 ASP C O 1
ATOM 8611 N N . ARG C 1 90 ? -0.047 11.289 59.387 1.00 82.80 90 ARG C N 1
ATOM 8612 C CA . ARG C 1 90 ? -0.586 10.285 58.514 1.00 30.15 90 ARG C CA 1
ATOM 8613 C C . ARG C 1 90 ? 0.479 9.533 57.684 1.00 100.00 90 ARG C C 1
ATOM 8614 O O . ARG C 1 90 ? 0.378 8.332 57.454 1.00 37.86 90 ARG C O 1
ATOM 8622 N N . TYR C 1 91 ? 1.537 10.205 57.217 1.00 71.07 91 TYR C N 1
ATOM 8623 C CA . TYR C 1 91 ? 2.537 9.533 56.378 1.00 35.48 91 TYR C CA 1
ATOM 8624 C C . TYR C 1 91 ? 3.947 9.395 56.963 1.00 50.31 91 TYR C C 1
ATOM 8625 O O . TYR C 1 91 ? 4.531 10.321 57.530 1.00 40.41 91 TYR C O 1
ATOM 8634 N N . GLN C 1 92 ? 4.522 8.214 56.796 1.00 14.59 92 GLN C N 1
ATOM 8635 C CA . GLN C 1 92 ? 5.871 7.943 57.270 1.00 22.62 92 GLN C CA 1
ATOM 8636 C C . GLN C 1 92 ? 6.889 8.206 56.159 1.00 46.08 92 GLN C C 1
ATOM 8637 O O . GLN C 1 92 ? 6.998 7.434 55.201 1.00 25.38 92 GLN C O 1
ATOM 8643 N N . PHE C 1 93 ? 7.641 9.288 56.289 1.00 25.28 93 PHE C N 1
ATOM 8644 C CA . PHE C 1 93 ? 8.597 9.685 55.264 1.00 20.74 93 PHE C CA 1
ATOM 8645 C C . PHE C 1 93 ? 9.813 8.811 55.275 1.00 36.23 93 PHE C C 1
ATOM 8646 O O . PHE C 1 93 ? 10.323 8.515 56.332 1.00 24.65 93 PHE C O 1
ATOM 8654 N N . GLN C 1 94 ? 10.306 8.394 54.115 1.00 38.31 94 GLN C N 1
ATOM 8655 C CA . GLN C 1 94 ? 11.497 7.525 54.083 1.00 18.72 94 GLN C CA 1
ATOM 8656 C C . GLN C 1 94 ? 12.727 8.298 53.676 1.00 20.39 94 GLN C C 1
ATOM 8657 O O . GLN C 1 94 ? 13.834 7.798 53.698 1.00 25.88 94 GLN C O 1
ATOM 8663 N N . THR C 1 95 ? 12.536 9.520 53.223 1.00 30.91 95 THR C N 1
ATOM 8664 C CA . THR C 1 95 ? 13.694 10.254 52.795 1.00 30.26 95 THR C CA 1
ATOM 8665 C C . THR C 1 95 ? 13.565 11.694 53.242 1.00 22.85 95 THR C C 1
ATOM 8666 O O . THR C 1 95 ? 12.528 12.126 53.744 1.00 15.65 95 THR C O 1
ATOM 8670 N N . GLY C 1 96 ? 14.621 12.452 53.026 1.00 17.06 96 GLY C N 1
ATOM 8671 C CA . GLY C 1 96 ? 14.534 13.865 53.308 1.00 22.38 96 GLY C CA 1
ATOM 8672 C C . GLY C 1 96 ? 14.178 14.667 52.030 1.00 49.35 96 GLY C C 1
ATOM 8673 O O . GLY C 1 96 ? 14.116 15.904 52.035 1.00 25.87 96 GLY C O 1
ATOM 8674 N N . SER C 1 97 ? 13.955 13.975 50.901 1.00 27.19 97 SER C N 1
ATOM 8675 C CA . SER C 1 97 ? 13.606 14.608 49.609 1.00 17.45 97 SER C CA 1
ATOM 8676 C C . SER C 1 97 ? 12.332 15.434 49.639 1.00 8.95 97 SER C C 1
ATOM 8677 O O . SER C 1 97 ? 11.264 15.073 50.129 1.00 19.67 97 SER C O 1
ATOM 8680 N N . ASP C 1 98 ? 12.442 16.602 49.071 1.00 17.72 98 ASP C N 1
ATOM 8681 C CA . ASP C 1 98 ? 11.277 17.460 49.088 1.00 21.69 98 ASP C CA 1
ATOM 8682 C C . ASP C 1 98 ? 10.121 16.889 48.331 1.00 18.24 98 ASP C C 1
ATOM 8683 O O . ASP C 1 98 ? 8.986 17.298 48.556 1.00 24.48 98 ASP C O 1
ATOM 8688 N N . CYS C 1 99 ? 10.463 15.972 47.409 1.00 33.53 99 CYS C N 1
ATOM 8689 C CA . CYS C 1 99 ? 9.534 15.350 46.493 1.00 25.81 99 CYS C CA 1
ATOM 8690 C C . CYS C 1 99 ? 8.608 14.339 47.121 1.00 22.50 99 CYS C C 1
ATOM 8691 O O . CYS C 1 99 ? 7.502 14.105 46.607 1.00 22.46 99 CYS C O 1
ATOM 8694 N N . GLU C 1 100 ? 9.067 13.726 48.230 1.00 20.52 100 GLU C N 1
ATOM 8695 C CA . GLU C 1 100 ? 8.322 12.688 48.964 1.00 18.52 100 GLU C CA 1
ATOM 8696 C C . GLU C 1 100 ? 6.930 13.099 49.402 1.00 12.43 100 GLU C C 1
ATOM 8697 O O . GLU C 1 100 ? 6.022 12.278 49.646 1.00 23.83 100 GLU C O 1
ATOM 8703 N N . VAL C 1 101 ? 6.712 14.402 49.512 1.00 21.90 101 VAL C N 1
ATOM 8704 C CA . VAL C 1 101 ? 5.386 14.827 49.934 1.00 18.18 101 VAL C CA 1
ATOM 8705 C C . VAL C 1 101 ? 4.272 14.395 49.024 1.00 27.99 101 VAL C C 1
ATOM 8706 O O . VAL C 1 101 ? 3.129 14.175 49.474 1.00 19.05 101 VAL C O 1
ATOM 8710 N N . ILE C 1 102 ? 4.626 14.288 47.746 1.00 24.97 102 ILE C N 1
ATOM 8711 C CA . ILE C 1 102 ? 3.649 13.871 46.771 1.00 24.95 102 ILE C CA 1
ATOM 8712 C C . ILE C 1 102 ? 3.091 12.486 47.144 1.00 21.22 102 ILE C C 1
ATOM 8713 O O . ILE C 1 102 ? 1.871 12.211 46.966 1.00 18.01 102 ILE C O 1
ATOM 8718 N N . LEU C 1 103 ? 3.982 11.624 47.701 1.00 23.49 103 LEU C N 1
ATOM 8719 C CA . LEU C 1 103 ? 3.529 10.299 48.144 1.00 26.92 103 LEU C CA 1
ATOM 8720 C C . LEU C 1 103 ? 2.496 10.453 49.283 1.00 26.00 103 LEU C C 1
ATOM 8721 O O . LEU C 1 103 ? 1.494 9.724 49.319 1.00 25.33 103 LEU C O 1
ATOM 8726 N N . ALA C 1 104 ? 2.759 11.404 50.212 1.00 15.31 104 ALA C N 1
ATOM 8727 C CA . ALA C 1 104 ? 1.896 11.661 51.366 1.00 14.71 104 ALA C CA 1
ATOM 8728 C C . ALA C 1 104 ? 0.516 12.197 50.975 1.00 16.00 104 ALA C C 1
ATOM 8729 O O . ALA C 1 104 ? -0.537 11.789 51.475 1.00 41.76 104 ALA C O 1
ATOM 8731 N N . LEU C 1 105 ? 0.514 13.151 50.074 1.00 26.56 105 LEU C N 1
ATOM 8732 C CA . LEU C 1 105 ? -0.737 13.737 49.621 1.00 27.22 105 LEU C CA 1
ATOM 8733 C C . LEU C 1 105 ? -1.623 12.748 48.871 1.00 17.46 105 LEU C C 1
ATOM 8734 O O . LEU C 1 105 ? -2.842 12.766 48.972 1.00 42.06 105 LEU C O 1
ATOM 8739 N N . TYR C 1 106 ? -0.963 11.900 48.092 1.00 28.22 106 TYR C N 1
ATOM 8740 C CA . TYR C 1 106 ? -1.636 10.939 47.281 1.00 23.31 106 TYR C CA 1
ATOM 8741 C C . TYR C 1 106 ? -2.331 9.934 48.170 1.00 42.37 106 TYR C C 1
ATOM 8742 O O . TYR C 1 106 ? -3.493 9.559 47.984 1.00 20.03 106 TYR C O 1
ATOM 8751 N N . GLN C 1 107 ? -1.592 9.499 49.172 1.00 32.23 107 GLN C N 1
ATOM 8752 C CA . GLN C 1 107 ? -2.109 8.536 50.117 1.00 18.21 107 GLN C CA 1
ATOM 8753 C C . GLN C 1 107 ? -3.292 9.056 50.912 1.00 51.11 107 GLN C C 1
ATOM 8754 O O . GLN C 1 107 ? -4.075 8.268 51.453 1.00 54.86 107 GLN C O 1
ATOM 8760 N N . GLU C 1 108 ? -3.382 10.381 51.013 1.00 20.52 108 GLU C N 1
ATOM 8761 C CA . GLU C 1 108 ? -4.411 11.006 51.764 1.00 21.34 108 GLU C CA 1
ATOM 8762 C C . GLU C 1 108 ? -5.517 11.598 50.889 1.00 21.93 108 GLU C C 1
ATOM 8763 O O . GLU C 1 108 ? -6.671 11.523 51.253 1.00 66.06 108 GLU C O 1
ATOM 8769 N N . LYS C 1 109 ? -5.171 12.204 49.754 1.00 19.98 109 LYS C N 1
ATOM 8770 C CA . LYS C 1 109 ? -6.117 12.847 48.816 1.00 31.03 109 LYS C CA 1
ATOM 8771 C C . LYS C 1 109 ? -6.300 12.151 47.459 1.00 31.07 109 LYS C C 1
ATOM 8772 O O . LYS C 1 109 ? -7.093 12.613 46.618 1.00 40.83 109 LYS C O 1
ATOM 8778 N N . GLY C 1 110 ? -5.552 11.073 47.240 1.00 27.57 110 GLY C N 1
ATOM 8779 C CA . GLY C 1 110 ? -5.591 10.418 45.958 1.00 23.93 110 GLY C CA 1
ATOM 8780 C C . GLY C 1 110 ? -5.157 11.448 44.914 1.00 70.46 110 GLY C C 1
ATOM 8781 O O . GLY C 1 110 ? -4.147 12.128 45.060 1.00 28.75 110 GLY C O 1
ATOM 8782 N N . PRO C 1 111 ? -5.965 11.610 43.879 1.00 28.37 111 PRO C N 1
ATOM 8783 C CA . PRO C 1 111 ? -5.665 12.539 42.814 1.00 27.11 111 PRO C CA 1
ATOM 8784 C C . PRO C 1 111 ? -5.979 13.986 43.085 1.00 36.20 111 PRO C C 1
ATOM 8785 O O . PRO C 1 111 ? -5.677 14.822 42.239 1.00 36.03 111 PRO C O 1
ATOM 8789 N N . GLU C 1 112 ? -6.577 14.329 44.211 1.00 39.57 112 GLU C N 1
ATOM 8790 C CA . GLU C 1 112 ? -6.929 15.745 44.349 1.00 53.08 112 GLU C CA 1
ATOM 8791 C C . GLU C 1 112 ? -6.038 16.670 45.134 1.00 19.13 112 GLU C C 1
ATOM 8792 O O . GLU C 1 112 ? -6.571 17.572 45.723 1.00 38.01 112 GLU C O 1
ATOM 8798 N N . PHE C 1 113 ? -4.720 16.465 45.183 1.00 31.49 113 PHE C N 1
ATOM 8799 C CA . PHE C 1 113 ? -3.850 17.307 46.007 1.00 11.18 113 PHE C CA 1
ATOM 8800 C C . PHE C 1 113 ? -2.944 18.265 45.253 1.00 31.73 113 PHE C C 1
ATOM 8801 O O . PHE C 1 113 ? -2.038 18.881 45.862 1.00 25.44 113 PHE C O 1
ATOM 8809 N N . LEU C 1 114 ? -3.200 18.357 43.949 1.00 34.59 114 LEU C N 1
ATOM 8810 C CA . LEU C 1 114 ? -2.397 19.166 43.054 1.00 25.88 114 LEU C CA 1
ATOM 8811 C C . LEU C 1 114 ? -2.105 20.618 43.405 1.00 17.21 114 LEU C C 1
ATOM 8812 O O . LEU C 1 114 ? -0.961 21.073 43.328 1.00 29.44 114 LEU C O 1
ATOM 8817 N N . ASP C 1 115 ? -3.155 21.336 43.769 1.00 23.04 115 ASP C N 1
ATOM 8818 C CA . ASP C 1 115 ? -3.079 22.731 44.140 1.00 18.81 115 ASP C CA 1
ATOM 8819 C C . ASP C 1 115 ? -2.411 22.929 45.530 1.00 33.90 115 ASP C C 1
ATOM 8820 O O . ASP C 1 115 ? -2.043 24.024 45.955 1.00 28.74 115 ASP C O 1
ATOM 8825 N N . ASP C 1 116 ? -2.230 21.824 46.242 1.00 24.03 116 ASP C N 1
ATOM 8826 C CA . ASP C 1 116 ? -1.590 21.835 47.543 1.00 18.81 116 ASP C CA 1
ATOM 8827 C C . ASP C 1 116 ? -0.112 21.987 47.365 1.00 25.35 116 ASP C C 1
ATOM 8828 O O . ASP C 1 116 ? 0.548 22.487 48.260 1.00 35.83 116 ASP C O 1
ATOM 8833 N N . LEU C 1 117 ? 0.410 21.563 46.219 1.00 30.89 117 LEU C N 1
ATOM 8834 C CA . LEU C 1 117 ? 1.834 21.685 46.012 1.00 31.57 117 LEU C CA 1
ATOM 8835 C C . LEU C 1 117 ? 2.247 23.049 45.570 1.00 23.91 117 LEU C C 1
ATOM 8836 O O . LEU C 1 117 ? 1.585 23.704 44.753 1.00 24.65 117 LEU C O 1
ATOM 8841 N N . GLN C 1 118 ? 3.388 23.430 46.121 1.00 22.68 118 GLN C N 1
ATOM 8842 C CA . GLN C 1 118 ? 3.971 24.705 45.822 1.00 22.68 118 GLN C CA 1
ATOM 8843 C C . GLN C 1 118 ? 5.415 24.535 45.332 1.00 26.60 118 GLN C C 1
ATOM 8844 O O . GLN C 1 118 ? 6.389 24.435 46.076 1.00 37.52 118 GLN C O 1
ATOM 8850 N N . GLY C 1 119 ? 5.570 24.529 44.009 1.00 48.69 119 GLY C N 1
ATOM 8851 C CA . GLY C 1 119 ? 6.888 24.405 43.413 1.00 29.88 119 GLY C CA 1
ATOM 8852 C C . GLY C 1 119 ? 6.755 24.216 41.926 1.00 35.47 119 GLY C C 1
ATOM 8853 O O . GLY C 1 119 ? 5.753 24.583 41.303 1.00 21.00 119 GLY C O 1
ATOM 8854 N N . MET C 1 120 ? 7.799 23.655 41.369 1.00 28.07 120 MET C N 1
ATOM 8855 C CA . MET C 1 120 ? 7.813 23.360 39.940 1.00 21.47 120 MET C CA 1
ATOM 8856 C C . MET C 1 120 ? 7.944 21.858 39.848 1.00 22.19 120 MET C C 1
ATOM 8857 O O . MET C 1 120 ? 8.709 21.304 40.616 1.00 20.05 120 MET C O 1
ATOM 8862 N N . PHE C 1 121 ? 7.217 21.210 38.944 1.00 22.90 121 PHE C N 1
ATOM 8863 C CA . PHE C 1 121 ? 7.362 19.775 38.891 1.00 31.00 121 PHE C CA 1
ATOM 8864 C C . PHE C 1 121 ? 6.611 19.073 37.781 1.00 27.81 121 PHE C C 1
ATOM 8865 O O . PHE C 1 121 ? 5.623 19.603 37.264 1.00 18.20 121 PHE C O 1
ATOM 8873 N N . ALA C 1 122 ? 7.114 17.854 37.509 1.00 27.63 122 ALA C N 1
ATOM 8874 C CA . ALA C 1 122 ? 6.598 16.839 36.588 1.00 26.86 122 ALA C CA 1
ATOM 8875 C C . ALA C 1 122 ? 6.753 15.531 37.325 1.00 42.40 122 ALA C C 1
ATOM 8876 O O . ALA C 1 122 ? 7.855 15.232 37.793 1.00 27.20 122 ALA C O 1
ATOM 8878 N N . PHE C 1 123 ? 5.657 14.802 37.502 1.00 24.35 123 PHE C N 1
ATOM 8879 C CA . PHE C 1 123 ? 5.736 13.547 38.209 1.00 27.46 123 PHE C CA 1
ATOM 8880 C C . PHE C 1 123 ? 4.815 12.507 37.646 1.00 32.08 123 PHE C C 1
ATOM 8881 O O . PHE C 1 123 ? 3.744 12.810 37.154 1.00 18.99 123 PHE C O 1
ATOM 8889 N N . ALA C 1 124 ? 5.232 11.272 37.786 1.00 20.08 124 ALA C N 1
ATOM 8890 C CA . ALA C 1 124 ? 4.361 10.202 37.430 1.00 18.20 124 ALA C CA 1
ATOM 8891 C C . ALA C 1 124 ? 4.362 9.247 38.618 1.00 16.10 124 ALA C C 1
ATOM 8892 O O . ALA C 1 124 ? 5.397 9.015 39.272 1.00 25.37 124 ALA C O 1
ATOM 8894 N N . LEU C 1 125 ? 3.186 8.732 38.936 1.00 28.28 125 LEU C N 1
ATOM 8895 C CA . LEU C 1 125 ? 3.083 7.856 40.060 1.00 31.41 125 LEU C CA 1
ATOM 8896 C C . LEU C 1 125 ? 2.251 6.610 39.759 1.00 25.31 125 LEU C C 1
ATOM 8897 O O . LEU C 1 125 ? 1.195 6.673 39.150 1.00 28.21 125 LEU C O 1
ATOM 8902 N N . TYR C 1 126 ? 2.746 5.477 40.239 1.00 27.68 126 TYR C N 1
ATOM 8903 C CA . TYR C 1 126 ? 2.083 4.215 40.084 1.00 32.32 126 TYR C CA 1
ATOM 8904 C C . TYR C 1 126 ? 1.614 3.675 41.427 1.00 25.57 126 TYR C C 1
ATOM 8905 O O . TYR C 1 126 ? 2.402 3.596 42.365 1.00 20.19 126 TYR C O 1
ATOM 8914 N N . ASP C 1 127 ? 0.326 3.335 41.503 1.00 23.39 127 ASP C N 1
ATOM 8915 C CA . ASP C 1 127 ? -0.312 2.738 42.680 1.00 19.22 127 ASP C CA 1
ATOM 8916 C C . ASP C 1 127 ? -0.486 1.239 42.390 1.00 38.63 127 ASP C C 1
ATOM 8917 O O . ASP C 1 127 ? -1.444 0.867 41.735 1.00 38.72 127 ASP C O 1
ATOM 8922 N N . SER C 1 128 ? 0.432 0.359 42.847 1.00 41.32 128 SER C N 1
ATOM 8923 C CA . SER C 1 128 ? 0.331 -1.076 42.553 1.00 24.34 128 SER C CA 1
ATOM 8924 C C . SER C 1 128 ? -0.903 -1.746 43.108 1.00 41.40 128 SER C C 1
ATOM 8925 O O . SER C 1 128 ? -1.331 -2.769 42.606 1.00 39.64 128 SER C O 1
ATOM 8928 N N . GLU C 1 129 ? -1.437 -1.205 44.193 1.00 55.41 129 GLU C N 1
ATOM 8929 C CA . GLU C 1 129 ? -2.604 -1.807 44.809 1.00 27.66 129 GLU C CA 1
ATOM 8930 C C . GLU C 1 129 ? -3.855 -1.606 43.965 1.00 33.35 129 GLU C C 1
ATOM 8931 O O . GLU C 1 129 ? -4.441 -2.573 43.476 1.00 68.53 129 GLU C O 1
ATOM 8937 N N . LYS C 1 130 ? -4.233 -0.334 43.781 1.00 26.31 130 LYS C N 1
ATOM 8938 C CA . LYS C 1 130 ? -5.409 0.020 43.007 1.00 42.63 130 LYS C CA 1
ATOM 8939 C C . LYS C 1 130 ? -5.165 -0.307 41.537 1.00 20.40 130 LYS C C 1
ATOM 8940 O O . LYS C 1 130 ? -6.105 -0.444 40.727 1.00 38.91 130 LYS C O 1
ATOM 8946 N N . ASP C 1 131 ? -3.877 -0.421 41.211 1.00 21.82 131 ASP C N 1
ATOM 8947 C CA . ASP C 1 131 ? -3.465 -0.628 39.837 1.00 47.80 131 ASP C CA 1
ATOM 8948 C C . ASP C 1 131 ? -3.911 0.590 39.030 1.00 38.54 131 ASP C C 1
ATOM 8949 O O . ASP C 1 131 ? -4.667 0.505 38.075 1.00 48.05 131 ASP C O 1
ATOM 8954 N N . ALA C 1 132 ? -3.429 1.746 39.470 1.00 29.65 132 ALA C N 1
ATOM 8955 C CA . ALA C 1 132 ? -3.740 3.028 38.894 1.00 23.97 132 ALA C CA 1
ATOM 8956 C C . ALA C 1 132 ? -2.492 3.879 38.809 1.00 54.51 132 ALA C C 1
ATOM 8957 O O . ALA C 1 132 ? -1.476 3.508 39.387 1.00 27.45 132 ALA C O 1
ATOM 8959 N N . TYR C 1 133 ? -2.599 5.001 38.073 1.00 16.44 133 TYR C N 1
ATOM 8960 C CA . TYR C 1 133 ? -1.522 5.974 37.917 1.00 23.48 133 TYR C CA 1
ATOM 8961 C C . TYR C 1 133 ? -2.087 7.388 37.940 1.00 18.83 133 TYR C C 1
ATOM 8962 O O . TYR C 1 133 ? -3.266 7.635 37.635 1.00 28.33 133 TYR C O 1
ATOM 8971 N N . LEU C 1 134 ? -1.204 8.309 38.287 1.00 25.75 134 LEU C N 1
ATOM 8972 C CA . LEU C 1 134 ? -1.531 9.698 38.365 1.00 33.45 134 LEU C CA 1
ATOM 8973 C C . LEU C 1 134 ? -0.393 10.504 37.771 1.00 26.16 134 LEU C C 1
ATOM 8974 O O . LEU C 1 134 ? 0.765 10.379 38.144 1.00 20.47 134 LEU C O 1
ATOM 8979 N N . ILE C 1 135 ? -0.716 11.325 36.804 1.00 24.36 135 ILE C N 1
ATOM 8980 C CA . ILE C 1 135 ? 0.342 12.107 36.215 1.00 20.94 135 ILE C CA 1
ATOM 8981 C C . ILE C 1 135 ? 0.095 13.579 36.499 1.00 21.38 135 ILE C C 1
ATOM 8982 O O . ILE C 1 135 ? -1.047 14.035 36.543 1.00 17.44 135 ILE C O 1
ATOM 8987 N N . GLY C 1 136 ? 1.142 14.343 36.768 1.00 17.62 136 GLY C N 1
ATOM 8988 C CA . GLY C 1 136 ? 0.828 15.710 37.087 1.00 21.53 136 GLY C CA 1
ATOM 8989 C C . GLY C 1 136 ? 1.940 16.670 36.718 1.00 19.45 136 GLY C C 1
ATOM 8990 O O . GLY C 1 136 ? 3.129 16.303 36.735 1.00 25.82 136 GLY C O 1
ATOM 8991 N N . ARG C 1 137 ? 1.509 17.902 36.401 1.00 19.38 137 ARG C N 1
ATOM 8992 C CA . ARG C 1 137 ? 2.422 18.986 36.021 1.00 37.21 137 ARG C CA 1
ATOM 8993 C C . ARG C 1 137 ? 2.131 20.270 36.780 1.00 21.93 137 ARG C C 1
ATOM 8994 O O . ARG C 1 137 ? 0.971 20.517 37.172 1.00 22.74 137 ARG C O 1
ATOM 9002 N N . ASP C 1 138 ? 3.197 21.044 37.004 1.00 23.83 138 ASP C N 1
ATOM 9003 C CA . ASP C 1 138 ? 3.085 22.297 37.753 1.00 19.55 138 ASP C CA 1
ATOM 9004 C C . ASP C 1 138 ? 2.067 23.253 37.209 1.00 27.70 138 ASP C C 1
ATOM 9005 O O . ASP C 1 138 ? 1.486 23.038 36.141 1.00 41.49 138 ASP C O 1
ATOM 9010 N N . HIS C 1 139 ? 1.864 24.308 37.977 1.00 39.40 139 HIS C N 1
ATOM 9011 C CA . HIS C 1 139 ? 0.878 25.317 37.657 1.00 18.12 139 HIS C CA 1
ATOM 9012 C C . HIS C 1 139 ? 0.982 25.962 36.284 1.00 24.32 139 HIS C C 1
ATOM 9013 O O . HIS C 1 139 ? -0.036 26.161 35.639 1.00 19.47 139 HIS C O 1
ATOM 9020 N N . LEU C 1 140 ? 2.207 26.271 35.843 1.00 27.67 140 LEU C N 1
ATOM 9021 C CA . LEU C 1 140 ? 2.437 26.911 34.562 1.00 51.90 140 LEU C CA 1
ATOM 9022 C C . LEU C 1 140 ? 3.361 26.116 33.619 1.00 24.51 140 LEU C C 1
ATOM 9023 O O . LEU C 1 140 ? 3.937 26.649 32.674 1.00 33.90 140 LEU C O 1
ATOM 9028 N N . GLY C 1 141 ? 3.549 24.829 33.847 1.00 31.86 141 GLY C N 1
ATOM 9029 C CA . GLY C 1 141 ? 4.448 24.087 32.965 1.00 22.24 141 GLY C CA 1
ATOM 9030 C C . GLY C 1 141 ? 5.920 24.484 33.138 1.00 24.95 141 GLY C C 1
ATOM 9031 O O . GLY C 1 141 ? 6.694 24.425 32.190 1.00 33.14 141 GLY C O 1
ATOM 9032 N N . ILE C 1 142 ? 6.319 24.880 34.360 1.00 20.88 142 ILE C N 1
ATOM 9033 C CA . ILE C 1 142 ? 7.701 25.284 34.626 1.00 12.77 142 ILE C CA 1
ATOM 9034 C C . ILE C 1 142 ? 8.653 24.142 34.323 1.00 15.47 142 ILE C C 1
ATOM 9035 O O . ILE C 1 142 ? 9.736 24.296 33.735 1.00 24.32 142 ILE C O 1
ATOM 9040 N N . ILE C 1 143 ? 8.209 22.970 34.736 1.00 7.74 143 ILE C N 1
ATOM 9041 C CA . ILE C 1 143 ? 8.982 21.810 34.458 1.00 19.63 143 ILE C CA 1
ATOM 9042 C C . ILE C 1 143 ? 8.324 21.158 33.239 1.00 18.68 143 ILE C C 1
ATOM 9043 O O . ILE C 1 143 ? 7.094 21.029 33.164 1.00 18.37 143 ILE C O 1
ATOM 9048 N N . PRO C 1 144 ? 9.133 20.801 32.253 1.00 16.48 144 PRO C N 1
ATOM 9049 C CA . PRO C 1 144 ? 8.591 20.222 31.042 1.00 32.14 144 PRO C CA 1
ATOM 9050 C C . PRO C 1 144 ? 8.088 18.826 31.156 1.00 27.40 144 PRO C C 1
ATOM 9051 O O . PRO C 1 144 ? 8.695 17.987 31.800 1.00 20.18 144 PRO C O 1
ATOM 9055 N N . LEU C 1 145 ? 7.054 18.559 30.398 1.00 22.31 145 LEU C N 1
ATOM 9056 C CA . LEU C 1 145 ? 6.592 17.209 30.322 1.00 22.61 145 LEU C CA 1
ATOM 9057 C C . LEU C 1 145 ? 5.800 16.924 29.064 1.00 32.80 145 LEU C C 1
ATOM 9058 O O . LEU C 1 145 ? 4.964 17.715 28.609 1.00 18.50 145 LEU C O 1
ATOM 9063 N N . TYR C 1 146 ? 6.081 15.745 28.528 1.00 23.17 146 TYR C N 1
ATOM 9064 C CA . TYR C 1 146 ? 5.399 15.299 27.338 1.00 31.42 146 TYR C CA 1
ATOM 9065 C C . TYR C 1 146 ? 4.797 13.919 27.538 1.00 30.86 146 TYR C C 1
ATOM 9066 O O . TYR C 1 146 ? 5.253 13.147 28.376 1.00 27.66 146 TYR C O 1
ATOM 9075 N N . MET C 1 147 ? 3.820 13.614 26.688 1.00 21.68 147 MET C N 1
ATOM 9076 C CA . MET C 1 147 ? 3.143 12.324 26.638 1.00 22.42 147 MET C CA 1
ATOM 9077 C C . MET C 1 147 ? 2.919 11.824 25.187 1.00 61.11 147 MET C C 1
ATOM 9078 O O . MET C 1 147 ? 3.111 12.533 24.198 1.00 29.74 147 MET C O 1
ATOM 9083 N N . GLY C 1 148 ? 2.511 10.574 25.024 1.00 36.46 148 GLY C N 1
ATOM 9084 C CA . GLY C 1 148 ? 2.281 10.054 23.682 1.00 22.91 148 GLY C CA 1
ATOM 9085 C C . GLY C 1 148 ? 1.871 8.612 23.730 1.00 40.87 148 GLY C C 1
ATOM 9086 O O . GLY C 1 148 ? 1.974 7.978 24.776 1.00 22.65 148 GLY C O 1
ATOM 9087 N N . TYR C 1 149 ? 1.431 8.107 22.585 1.00 28.47 149 TYR C N 1
ATOM 9088 C CA . TYR C 1 149 ? 0.997 6.741 22.498 1.00 14.85 149 TYR C CA 1
ATOM 9089 C C . TYR C 1 149 ? 1.713 5.858 21.487 1.00 20.75 149 TYR C C 1
ATOM 9090 O O . TYR C 1 149 ? 2.241 6.324 20.488 1.00 32.33 149 TYR C O 1
ATOM 9099 N N . ASP C 1 150 ? 1.644 4.575 21.800 1.00 40.46 150 ASP C N 1
ATOM 9100 C CA . ASP C 1 150 ? 2.130 3.410 21.085 1.00 40.11 150 ASP C CA 1
ATOM 9101 C C . ASP C 1 150 ? 1.260 3.079 19.901 1.00 23.51 150 ASP C C 1
ATOM 9102 O O . ASP C 1 150 ? 0.119 3.491 19.822 1.00 31.38 150 ASP C O 1
ATOM 9107 N N . GLU C 1 151 ? 1.781 2.217 19.021 1.00 17.14 151 GLU C N 1
ATOM 9108 C CA . GLU C 1 151 ? 0.946 1.744 17.942 1.00 16.93 151 GLU C CA 1
ATOM 9109 C C . GLU C 1 151 ? 0.037 0.708 18.597 1.00 38.34 151 GLU C C 1
ATOM 9110 O O . GLU C 1 151 ? -0.951 0.257 18.025 1.00 30.07 151 GLU C O 1
ATOM 9116 N N . HIS C 1 152 ? 0.400 0.402 19.865 1.00 40.45 152 HIS C N 1
ATOM 9117 C CA . HIS C 1 152 ? -0.286 -0.534 20.762 1.00 16.78 152 HIS C CA 1
ATOM 9118 C C . HIS C 1 152 ? -1.213 0.170 21.725 1.00 30.09 152 HIS C C 1
ATOM 9119 O O . HIS C 1 152 ? -1.985 -0.459 22.431 1.00 32.97 152 HIS C O 1
ATOM 9126 N N . GLY C 1 153 ? -1.116 1.477 21.812 1.00 27.57 153 GLY C N 1
ATOM 9127 C CA . GLY C 1 153 ? -2.034 2.137 22.708 1.00 28.42 153 GLY C CA 1
ATOM 9128 C C . GLY C 1 153 ? -1.478 2.311 24.100 1.00 27.33 153 GLY C C 1
ATOM 9129 O O . GLY C 1 153 ? -2.141 2.843 25.026 1.00 29.33 153 GLY C O 1
ATOM 9130 N N . GLN C 1 154 ? -0.239 1.857 24.228 1.00 23.30 154 GLN C N 1
ATOM 9131 C CA . GLN C 1 154 ? 0.449 2.023 25.474 1.00 28.99 154 GLN C CA 1
ATOM 9132 C C . GLN C 1 154 ? 0.792 3.507 25.700 1.00 37.98 154 GLN C C 1
ATOM 9133 O O . GLN C 1 154 ? 1.170 4.221 24.789 1.00 29.62 154 GLN C O 1
ATOM 9139 N N . LEU C 1 155 ? 0.658 3.959 26.934 1.00 35.74 155 LEU C N 1
ATOM 9140 C CA . LEU C 1 155 ? 0.909 5.335 27.328 1.00 28.17 155 LEU C CA 1
ATOM 9141 C C . LEU C 1 155 ? 2.326 5.611 27.862 1.00 38.71 155 LEU C C 1
ATOM 9142 O O . LEU C 1 155 ? 2.917 4.885 28.668 1.00 29.23 155 LEU C O 1
ATOM 9147 N N . TYR C 1 156 ? 2.904 6.668 27.336 1.00 19.62 156 TYR C N 1
ATOM 9148 C CA . TYR C 1 156 ? 4.228 7.041 27.758 1.00 12.81 156 TYR C CA 1
ATOM 9149 C C . TYR C 1 156 ? 4.177 8.477 28.170 1.00 21.91 156 TYR C C 1
ATOM 9150 O O . TYR C 1 156 ? 3.298 9.233 27.727 1.00 19.04 156 TYR C O 1
ATOM 9159 N N . VAL C 1 157 ? 5.148 8.810 28.978 1.00 23.03 157 VAL C N 1
ATOM 9160 C CA . VAL C 1 157 ? 5.349 10.125 29.541 1.00 19.69 157 VAL C CA 1
ATOM 9161 C C . VAL C 1 157 ? 6.839 10.344 29.670 1.00 21.83 157 VAL C C 1
ATOM 9162 O O . VAL C 1 157 ? 7.611 9.405 29.925 1.00 23.37 157 VAL C O 1
ATOM 9166 N N . ALA C 1 158 ? 7.286 11.581 29.446 1.00 19.49 158 ALA C N 1
ATOM 9167 C CA . ALA C 1 158 ? 8.709 11.841 29.571 1.00 15.91 158 ALA C CA 1
ATOM 9168 C C . ALA C 1 158 ? 8.968 13.331 29.561 1.00 19.99 158 ALA C C 1
ATOM 9169 O O . ALA C 1 158 ? 8.159 14.100 29.006 1.00 24.32 158 ALA C O 1
ATOM 9171 N N . SER C 1 159 ? 10.095 13.681 30.208 1.00 22.51 159 SER C N 1
ATOM 9172 C CA . SER C 1 159 ? 10.640 15.024 30.364 1.00 15.35 159 SER C CA 1
ATOM 9173 C C . SER C 1 159 ? 10.898 15.758 29.013 1.00 20.99 159 SER C C 1
ATOM 9174 O O . SER C 1 159 ? 10.507 16.921 28.863 1.00 18.63 159 SER C O 1
ATOM 9177 N N . GLU C 1 160 ? 11.561 15.099 28.039 1.00 42.08 160 GLU C N 1
ATOM 9178 C CA . GLU C 1 160 ? 11.890 15.628 26.702 1.00 18.68 160 GLU C CA 1
ATOM 9179 C C . GLU C 1 160 ? 11.253 14.781 25.603 1.00 32.34 160 GLU C C 1
ATOM 9180 O O . GLU C 1 160 ? 11.092 13.579 25.750 1.00 15.14 160 GLU C O 1
ATOM 9186 N N . MET C 1 161 ? 10.806 15.375 24.512 1.00 15.47 161 MET C N 1
ATOM 9187 C CA . MET C 1 161 ? 10.141 14.526 23.501 1.00 35.19 161 MET C CA 1
ATOM 9188 C C . MET C 1 161 ? 11.120 13.540 22.856 1.00 10.74 161 MET C C 1
ATOM 9189 O O . MET C 1 161 ? 10.796 12.512 22.296 1.00 27.18 161 MET C O 1
ATOM 9194 N N . LYS C 1 162 ? 12.377 13.901 22.980 1.00 18.55 162 LYS C N 1
ATOM 9195 C CA . LYS C 1 162 ? 13.539 13.191 22.516 1.00 13.18 162 LYS C CA 1
ATOM 9196 C C . LYS C 1 162 ? 13.423 11.752 22.921 1.00 26.00 162 LYS C C 1
ATOM 9197 O O . LYS C 1 162 ? 13.835 10.889 22.207 1.00 16.50 162 LYS C O 1
ATOM 9203 N N . ALA C 1 163 ? 12.852 11.484 24.087 1.00 20.31 163 ALA C N 1
ATOM 9204 C CA . ALA C 1 163 ? 12.719 10.102 24.551 1.00 24.05 163 ALA C CA 1
ATOM 9205 C C . ALA C 1 163 ? 11.463 9.390 24.064 1.00 20.06 163 ALA C C 1
ATOM 9206 O O . ALA C 1 163 ? 11.351 8.174 24.122 1.00 17.02 163 ALA C O 1
ATOM 9208 N N . LEU C 1 164 ? 10.497 10.200 23.608 1.00 15.40 164 LEU C N 1
ATOM 9209 C CA . LEU C 1 164 ? 9.225 9.748 23.121 1.00 21.82 164 LEU C CA 1
ATOM 9210 C C . LEU C 1 164 ? 9.197 9.471 21.613 1.00 33.77 164 LEU C C 1
ATOM 9211 O O . LEU C 1 164 ? 8.606 8.495 21.166 1.00 27.14 164 LEU C O 1
ATOM 9216 N N . VAL C 1 165 ? 9.853 10.325 20.844 1.00 19.07 165 VAL C N 1
ATOM 9217 C CA . VAL C 1 165 ? 9.851 10.212 19.395 1.00 26.45 165 VAL C CA 1
ATOM 9218 C C . VAL C 1 165 ? 10.210 8.864 18.808 1.00 100.00 165 VAL C C 1
ATOM 9219 O O . VAL C 1 165 ? 9.733 8.441 17.781 1.00 19.14 165 VAL C O 1
ATOM 9223 N N . PRO C 1 166 ? 11.054 8.154 19.473 1.00 20.01 166 PRO C N 1
ATOM 9224 C CA . PRO C 1 166 ? 11.462 6.879 18.944 1.00 28.01 166 PRO C CA 1
ATOM 9225 C C . PRO C 1 166 ? 10.469 5.754 19.086 1.00 27.81 166 PRO C C 1
ATOM 9226 O O . PRO C 1 166 ? 10.657 4.743 18.438 1.00 24.98 166 PRO C O 1
ATOM 9230 N N . VAL C 1 167 ? 9.435 5.901 19.912 1.00 14.68 167 VAL C N 1
ATOM 9231 C CA . VAL C 1 167 ? 8.532 4.781 20.053 1.00 18.46 167 VAL C CA 1
ATOM 9232 C C . VAL C 1 167 ? 7.086 5.115 19.924 1.00 20.42 167 VAL C C 1
ATOM 9233 O O . VAL C 1 167 ? 6.252 4.219 19.782 1.00 34.81 167 VAL C O 1
ATOM 9237 N N . CYS C 1 168 ? 6.782 6.397 20.007 1.00 15.20 168 CYS C N 1
ATOM 9238 C CA . CYS C 1 168 ? 5.384 6.802 19.919 1.00 27.14 168 CYS C CA 1
ATOM 9239 C C . CYS C 1 168 ? 4.908 7.068 18.513 1.00 37.40 168 CYS C C 1
ATOM 9240 O O . CYS C 1 168 ? 5.692 7.491 17.667 1.00 39.25 168 CYS C O 1
ATOM 9243 N N . ARG C 1 169 ? 3.613 6.850 18.297 1.00 32.84 169 ARG C N 1
ATOM 9244 C CA . ARG C 1 169 ? 3.010 7.164 17.014 1.00 29.39 169 ARG C CA 1
ATOM 9245 C C . ARG C 1 169 ? 2.584 8.624 17.083 1.00 21.61 169 ARG C C 1
ATOM 9246 O O . ARG C 1 169 ? 2.811 9.391 16.173 1.00 28.99 169 ARG C O 1
ATOM 9254 N N . THR C 1 170 ? 2.012 9.034 18.218 1.00 23.79 170 THR C N 1
ATOM 9255 C CA . THR C 1 170 ? 1.587 10.425 18.385 1.00 9.38 170 THR C CA 1
ATOM 9256 C C . THR C 1 170 ? 2.191 10.965 19.649 1.00 74.31 170 THR C C 1
ATOM 9257 O O . THR C 1 170 ? 2.355 10.202 20.586 1.00 14.92 170 THR C O 1
ATOM 9261 N N . ILE C 1 171 ? 2.491 12.256 19.648 1.00 20.83 171 ILE C N 1
ATOM 9262 C CA . ILE C 1 171 ? 3.094 12.912 20.792 1.00 25.61 171 ILE C CA 1
ATOM 9263 C C . ILE C 1 171 ? 2.462 14.279 21.059 1.00 35.89 171 ILE C C 1
ATOM 9264 O O . ILE C 1 171 ? 1.901 14.890 20.143 1.00 28.38 171 ILE C O 1
ATOM 9269 N N . LYS C 1 172 ? 2.542 14.744 22.320 1.00 23.38 172 LYS C N 1
ATOM 927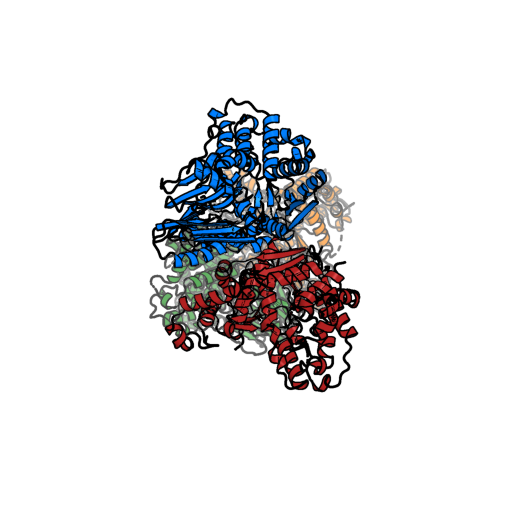0 C CA . LYS C 1 172 ? 1.986 16.026 22.752 1.00 10.68 172 LYS C CA 1
ATOM 9271 C C . LYS C 1 172 ? 2.521 16.451 24.096 1.00 30.76 172 LYS C C 1
ATOM 9272 O O . LYS C 1 172 ? 2.929 15.622 24.895 1.00 28.51 172 LYS C O 1
ATOM 9278 N N . GLU C 1 173 ? 2.473 17.747 24.367 1.00 27.27 173 GLU C N 1
ATOM 9279 C CA . GLU C 1 173 ? 2.943 18.229 25.652 1.00 74.68 173 GLU C CA 1
ATOM 9280 C C . GLU C 1 173 ? 2.008 17.802 26.762 1.00 26.83 173 GLU C C 1
ATOM 9281 O O . GLU C 1 173 ? 0.784 17.839 26.571 1.00 20.92 173 GLU C O 1
ATOM 9287 N N . PHE C 1 174 ? 2.557 17.397 27.903 1.00 23.88 174 PHE C N 1
ATOM 9288 C CA . PHE C 1 174 ? 1.600 17.066 28.943 1.00 17.64 174 PHE C CA 1
ATOM 9289 C C . PHE C 1 174 ? 1.193 18.421 29.491 1.00 30.36 174 PHE C C 1
ATOM 9290 O O . PHE C 1 174 ? 1.990 19.257 29.880 1.00 37.28 174 PHE C O 1
ATOM 9298 N N . PRO C 1 175 ? -0.078 18.649 29.434 1.00 26.20 175 PRO C N 1
ATOM 9299 C CA . PRO C 1 175 ? -0.717 19.900 29.781 1.00 26.80 175 PRO C CA 1
ATOM 9300 C C . PRO C 1 175 ? -0.363 20.578 31.086 1.00 41.08 175 PRO C C 1
ATOM 9301 O O . PRO C 1 175 ? -0.598 20.007 32.154 1.00 21.96 175 PRO C O 1
ATOM 9305 N N . ALA C 1 176 ? 0.149 21.825 30.962 1.00 34.13 176 ALA C N 1
ATOM 9306 C CA . ALA C 1 176 ? 0.540 22.620 32.129 1.00 33.84 176 ALA C CA 1
ATOM 9307 C C . ALA C 1 176 ? -0.596 22.740 33.105 1.00 30.10 176 ALA C C 1
ATOM 9308 O O . ALA C 1 176 ? -1.752 22.780 32.706 1.00 27.49 176 ALA C O 1
ATOM 9310 N N . GLY C 1 177 ? -0.281 22.780 34.403 1.00 33.25 177 GLY C N 1
ATOM 9311 C CA . GLY C 1 177 ? -1.323 22.906 35.425 1.00 15.78 177 GLY C CA 1
ATOM 9312 C C . GLY C 1 177 ? -2.410 21.843 35.332 1.00 26.41 177 GLY C C 1
ATOM 9313 O O . GLY C 1 177 ? -3.600 22.079 35.587 1.00 28.74 177 GLY C O 1
ATOM 9314 N N . SER C 1 178 ? -2.011 20.620 35.038 1.00 42.29 178 SER C N 1
ATOM 9315 C CA . SER C 1 178 ? -2.995 19.562 34.946 1.00 32.28 178 SER C CA 1
ATOM 9316 C C . SER C 1 178 ? -2.484 18.293 35.568 1.00 24.99 178 SER C C 1
ATOM 9317 O O . SER C 1 178 ? -1.318 18.206 35.909 1.00 23.59 178 SER C O 1
ATOM 9320 N N . TYR C 1 179 ? -3.381 17.310 35.632 1.00 22.44 179 TYR C N 1
ATOM 9321 C CA . TYR C 1 179 ? -3.062 15.989 36.101 1.00 57.20 179 TYR C CA 1
ATOM 9322 C C . TYR C 1 179 ? -3.853 14.962 35.277 1.00 38.20 179 TYR C C 1
ATOM 9323 O O . TYR C 1 179 ? -4.903 15.236 34.693 1.00 26.94 179 TYR C O 1
ATOM 9332 N N . LEU C 1 180 ? -3.330 13.774 35.201 1.00 27.67 180 LEU C N 1
ATOM 9333 C CA . LEU C 1 180 ? -4.006 12.698 34.529 1.00 32.09 180 LEU C CA 1
ATOM 9334 C C . LEU C 1 180 ? -4.111 11.554 35.519 1.00 29.04 180 LEU C C 1
ATOM 9335 O O . LEU C 1 180 ? -3.142 10.867 35.883 1.00 27.67 180 LEU C O 1
ATOM 9340 N N . TRP C 1 181 ? -5.309 11.366 35.968 1.00 21.43 181 TRP C N 1
ATOM 9341 C CA . TRP C 1 181 ? -5.548 10.328 36.945 1.00 25.84 181 TRP C CA 1
ATOM 9342 C C . TRP C 1 181 ? -6.113 9.120 36.239 1.00 29.07 181 TRP C C 1
ATOM 9343 O O . TRP C 1 181 ? -7.188 9.204 35.682 1.00 33.50 181 TRP C O 1
ATOM 9354 N N . SER C 1 182 ? -5.402 8.002 36.245 1.00 22.30 182 SER C N 1
ATOM 9355 C CA . SER C 1 182 ? -5.887 6.837 35.541 1.00 32.54 182 SER C CA 1
ATOM 9356 C C . SER C 1 182 ? -7.323 6.428 35.792 1.00 49.18 182 SER C C 1
ATOM 9357 O O . SER C 1 182 ? -7.951 5.811 34.937 1.00 45.88 182 SER C O 1
ATOM 9360 N N . GLN C 1 183 ? -7.883 6.755 36.933 1.00 51.03 183 GLN C N 1
ATOM 9361 C CA . GLN C 1 183 ? -9.255 6.343 37.099 1.00 35.92 183 GLN C CA 1
ATOM 9362 C C . GLN C 1 183 ? -10.324 7.248 36.483 1.00 26.85 183 GLN C C 1
ATOM 9363 O O . GLN C 1 183 ? -11.478 6.860 36.444 1.00 40.28 183 GLN C O 1
ATOM 9369 N N . ASP C 1 184 ? -9.948 8.433 36.007 1.00 45.62 184 ASP C N 1
ATOM 9370 C CA . ASP C 1 184 ? -10.865 9.372 35.366 1.00 70.75 184 ASP C CA 1
ATOM 9371 C C . ASP C 1 184 ? -10.813 9.125 33.857 1.00 45.11 184 ASP C C 1
ATOM 9372 O O . ASP C 1 184 ? -11.830 9.040 33.157 1.00 100.00 184 ASP C O 1
ATOM 9377 N N . GLY C 1 185 ? -9.567 9.010 33.393 1.00 33.70 185 GLY C N 1
ATOM 9378 C CA . GLY C 1 185 ? -9.253 8.756 32.009 1.00 44.40 185 GLY C CA 1
ATOM 9379 C C . GLY C 1 185 ? -9.132 10.035 31.200 1.00 48.88 185 GLY C C 1
ATOM 9380 O O . GLY C 1 185 ? -8.727 9.978 30.026 1.00 36.49 185 GLY C O 1
ATOM 9381 N N . GLU C 1 186 ? -9.504 11.157 31.839 1.00 75.16 186 GLU C N 1
ATOM 9382 C CA . GLU C 1 186 ? -9.442 12.490 31.245 1.00 40.98 186 GLU C CA 1
ATOM 9383 C C . GLU C 1 186 ? -8.423 13.342 31.979 1.00 27.27 186 GLU C C 1
ATOM 9384 O O . GLU C 1 186 ? -8.239 13.201 33.199 1.00 71.04 186 GLU C O 1
ATOM 9390 N N . ILE C 1 187 ? -7.763 14.221 31.210 1.00 40.13 187 ILE C N 1
ATOM 9391 C CA . ILE C 1 187 ? -6.773 15.151 31.757 1.00 30.52 187 ILE C CA 1
ATOM 9392 C C . ILE C 1 187 ? -7.552 16.269 32.395 1.00 56.15 187 ILE C C 1
ATOM 9393 O O . ILE C 1 187 ? -8.428 16.868 31.748 1.00 42.33 187 ILE C O 1
ATOM 9398 N N . ARG C 1 188 ? -7.285 16.517 33.666 1.00 34.96 188 ARG C N 1
ATOM 9399 C CA . ARG C 1 188 ? -8.014 17.585 34.318 1.00 24.45 188 ARG C CA 1
ATOM 9400 C C . ARG C 1 188 ? -7.125 18.733 34.678 1.00 26.92 188 ARG C C 1
ATOM 9401 O O . ARG C 1 188 ? -5.983 18.524 35.077 1.00 40.21 188 ARG C O 1
ATOM 9409 N N . SER C 1 189 ? -7.659 19.937 34.571 1.00 31.47 189 SER C N 1
ATOM 9410 C CA . SER C 1 189 ? -6.923 21.113 35.004 1.00 75.50 189 SER C CA 1
ATOM 9411 C C . SER C 1 189 ? -7.214 21.301 36.495 1.00 59.58 189 SER C C 1
ATOM 9412 O O . SER C 1 189 ? -8.331 21.030 36.948 1.00 100.00 189 SER C O 1
ATOM 9415 N N . TYR C 1 190 ? -6.220 21.749 37.268 1.00 52.94 190 TYR C N 1
ATOM 9416 C CA . TYR C 1 190 ? -6.436 21.916 38.695 1.00 40.94 190 TYR C CA 1
ATOM 9417 C C . TYR C 1 190 ? -6.219 23.349 39.179 1.00 33.82 190 TYR C C 1
ATOM 9418 O O . TYR C 1 190 ? -6.625 23.741 40.253 1.00 49.95 190 TYR C O 1
ATOM 9427 N N . TYR C 1 191 ? -5.536 24.118 38.340 1.00 42.38 191 TYR C N 1
ATOM 9428 C CA . TYR C 1 191 ? -5.180 25.488 38.644 1.00 42.08 191 TYR C CA 1
ATOM 9429 C C . TYR C 1 191 ? -6.085 26.550 38.036 1.00 33.39 191 TYR C C 1
ATOM 9430 O O . TYR C 1 191 ? -6.178 26.723 36.816 1.00 47.85 191 TYR C O 1
ATOM 9439 N N . HIS C 1 192 ? -6.713 27.301 38.909 1.00 46.97 192 HIS C N 1
ATOM 9440 C CA . HIS C 1 192 ? -7.532 28.409 38.508 1.00 31.73 192 HIS C CA 1
ATOM 9441 C C . HIS C 1 192 ? -7.323 29.424 39.575 1.00 44.92 192 HIS C C 1
ATOM 9442 O O . HIS C 1 192 ? -7.098 29.052 40.727 1.00 41.11 192 HIS C O 1
ATOM 9449 N N . ARG C 1 193 ? -7.318 30.665 39.148 1.00 39.44 193 ARG C N 1
ATOM 9450 C CA . ARG C 1 193 ? -7.152 31.801 40.026 1.00 57.55 193 ARG C CA 1
ATOM 9451 C C . ARG C 1 193 ? -7.930 32.959 39.419 1.00 51.54 193 ARG C C 1
ATOM 9452 O O . ARG C 1 193 ? -7.917 33.144 38.194 1.00 62.07 193 ARG C O 1
ATOM 9460 N N . ASP C 1 194 ? -8.675 33.664 40.279 1.00 71.12 194 ASP C N 1
ATOM 9461 C CA . ASP C 1 194 ? -9.546 34.783 39.920 1.00 39.54 194 ASP C CA 1
ATOM 9462 C C . ASP C 1 194 ? -8.987 35.714 38.868 1.00 44.84 194 ASP C C 1
ATOM 9463 O O . ASP C 1 194 ? -9.695 36.160 37.952 1.00 63.17 194 ASP C O 1
ATOM 9468 N N . TRP C 1 195 ? -7.719 36.025 39.071 1.00 65.27 195 TRP C N 1
ATOM 9469 C CA . TRP C 1 195 ? -6.979 36.908 38.211 1.00 69.66 195 TRP C CA 1
ATOM 9470 C C . TRP C 1 195 ? -6.878 36.397 36.789 1.00 42.80 195 TRP C C 1
ATOM 9471 O O . TRP C 1 195 ? -6.296 37.032 35.908 1.00 51.84 195 TRP C O 1
ATOM 9482 N N . PHE C 1 196 ? -7.476 35.238 36.549 1.00 47.92 196 PHE C N 1
ATOM 9483 C CA . PHE C 1 196 ? -7.503 34.744 35.201 1.00 22.59 196 PHE C CA 1
ATOM 9484 C C . PHE C 1 196 ? -8.414 35.707 34.412 1.00 100.00 196 PHE C C 1
ATOM 9485 O O . PHE C 1 196 ? -8.247 35.919 33.207 1.00 36.03 196 PHE C O 1
ATOM 9493 N N . ASP C 1 197 ? -9.362 36.339 35.142 1.00 77.79 197 ASP C N 1
ATOM 9494 C CA . ASP C 1 197 ? -10.333 37.289 34.587 1.00 44.92 197 ASP C CA 1
ATOM 9495 C C . ASP C 1 197 ? -10.252 38.712 35.168 1.00 67.92 197 ASP C C 1
ATOM 9496 O O . ASP C 1 197 ? -10.553 38.947 36.340 1.00 88.74 197 ASP C O 1
ATOM 9501 N N . TYR C 1 198 ? -9.850 39.659 34.305 1.00 68.49 198 TYR C N 1
ATOM 9502 C CA . TYR C 1 198 ? -9.690 41.080 34.617 1.00 51.51 198 TYR C CA 1
ATOM 9503 C C . TYR C 1 198 ? -10.765 41.619 35.538 1.00 57.00 198 TYR C C 1
ATOM 9504 O O . TYR C 1 198 ? -10.504 42.213 36.574 1.00 60.75 198 TYR C O 1
ATOM 9513 N N . ASP C 1 199 ? -11.993 41.414 35.110 1.00 90.49 199 ASP C N 1
ATOM 9514 C CA . ASP C 1 199 ? -13.110 41.897 35.857 1.00 93.15 199 ASP C CA 1
ATOM 9515 C C . ASP C 1 199 ? -13.070 41.517 37.321 1.00 27.30 199 ASP C C 1
ATOM 9516 O O . ASP C 1 199 ? -13.748 42.076 38.169 1.00 85.53 199 ASP C O 1
ATOM 9521 N N . ALA C 1 200 ? -12.241 40.569 37.641 1.00 44.90 200 ALA C N 1
ATOM 9522 C CA . ALA C 1 200 ? -12.152 40.191 39.035 1.00 95.11 200 ALA C CA 1
ATOM 9523 C C . ALA C 1 200 ? -10.966 40.873 39.706 1.00 100.00 200 ALA C C 1
ATOM 9524 O O . ALA C 1 200 ? -10.681 40.636 40.887 1.00 52.53 200 ALA C O 1
ATOM 9526 N N . VAL C 1 201 ? -10.282 41.730 38.930 1.00 100.00 201 VAL C N 1
ATOM 9527 C CA . VAL C 1 201 ? -9.081 42.452 39.367 1.00 53.16 201 VAL C CA 1
ATOM 9528 C C . VAL C 1 201 ? -9.165 43.983 39.217 1.00 100.00 201 VAL C C 1
ATOM 9529 O O . VAL C 1 201 ? -8.451 44.760 39.884 1.00 61.48 201 VAL C O 1
ATOM 9533 N N . LYS C 1 202 ? -10.042 44.404 38.306 1.00 84.42 202 LYS C N 1
ATOM 9534 C CA . LYS C 1 202 ? -10.250 45.804 37.980 1.00 57.41 202 LYS C CA 1
ATOM 9535 C C . LYS C 1 202 ? -10.212 46.814 39.130 1.00 100.00 202 LYS C C 1
ATOM 9536 O O . LYS C 1 202 ? -9.529 47.837 39.035 1.00 100.00 202 LYS C O 1
ATOM 9542 N N . ASP C 1 203 ? -10.940 46.573 40.222 1.00 54.67 203 ASP C N 1
ATOM 9543 C CA . ASP C 1 203 ? -10.937 47.569 41.291 1.00 100.00 203 ASP C CA 1
ATOM 9544 C C . ASP C 1 203 ? -10.054 47.203 42.453 1.00 65.43 203 ASP C C 1
ATOM 9545 O O . ASP C 1 203 ? -10.235 47.640 43.581 1.00 65.22 203 ASP C O 1
ATOM 9550 N N . ASN C 1 204 ? -9.069 46.396 42.176 1.00 96.41 204 ASN C N 1
ATOM 9551 C CA . ASN C 1 204 ? -8.207 46.005 43.248 1.00 51.54 204 ASN C CA 1
ATOM 9552 C C . ASN C 1 204 ? -7.304 47.100 43.764 1.00 100.00 204 ASN C C 1
ATOM 9553 O O . ASN C 1 204 ? -7.011 48.082 43.076 1.00 51.38 204 ASN C O 1
ATOM 9558 N N . VAL C 1 205 ? -6.879 46.863 45.005 1.00 100.00 205 VAL C N 1
ATOM 9559 C CA . VAL C 1 205 ? -5.994 47.735 45.736 1.00 83.00 205 VAL C CA 1
ATOM 9560 C C . VAL C 1 205 ? -4.585 47.205 45.713 1.00 64.02 205 VAL C C 1
ATOM 9561 O O . VAL C 1 205 ? -4.341 46.031 45.979 1.00 81.11 205 VAL C O 1
ATOM 9565 N N . THR C 1 206 ? -3.658 48.085 45.422 1.00 75.09 206 THR C N 1
ATOM 9566 C CA . THR C 1 206 ? -2.289 47.677 45.372 1.00 31.21 206 THR C CA 1
ATOM 9567 C C . THR C 1 206 ? -1.504 47.992 46.620 1.00 41.82 206 THR C C 1
ATOM 9568 O O . THR C 1 206 ? -1.629 49.038 47.252 1.00 95.47 206 THR C O 1
ATOM 9572 N N . ASP C 1 207 ? -0.653 47.068 46.963 1.00 66.81 207 ASP C N 1
ATOM 9573 C CA . ASP C 1 207 ? 0.180 47.254 48.113 1.00 37.73 207 ASP C CA 1
ATOM 9574 C C . ASP C 1 207 ? 1.622 46.961 47.793 1.00 100.00 207 ASP C C 1
ATOM 9575 O O . ASP C 1 207 ? 2.063 45.809 47.940 1.00 59.26 207 ASP C O 1
ATOM 9580 N N . LYS C 1 208 ? 2.322 48.049 47.440 1.00 34.86 208 LYS C N 1
ATOM 9581 C CA . LYS C 1 208 ? 3.729 48.003 47.123 1.00 44.42 208 LYS C CA 1
ATOM 9582 C C . LYS C 1 208 ? 4.474 47.161 48.169 1.00 39.21 208 LYS C C 1
ATOM 9583 O O . LYS C 1 208 ? 5.347 46.361 47.900 1.00 54.53 208 LYS C O 1
ATOM 9589 N N . ASN C 1 209 ? 4.083 47.296 49.401 1.00 38.39 209 ASN C N 1
ATOM 9590 C CA . ASN C 1 209 ? 4.761 46.548 50.396 1.00 40.97 209 ASN C CA 1
ATOM 9591 C C . ASN C 1 209 ? 4.475 45.051 50.423 1.00 59.68 209 ASN C C 1
ATOM 9592 O O . ASN C 1 209 ? 5.385 44.228 50.436 1.00 50.41 209 ASN C O 1
ATOM 9597 N N . GLU C 1 210 ? 3.209 44.684 50.399 1.00 35.72 210 GLU C N 1
ATOM 9598 C CA . GLU C 1 210 ? 2.893 43.271 50.375 1.00 36.11 210 GLU C CA 1
ATOM 9599 C C . GLU C 1 210 ? 3.549 42.606 49.185 1.00 51.22 210 GLU C C 1
ATOM 9600 O O . GLU C 1 210 ? 4.034 41.488 49.211 1.00 29.77 210 GLU C O 1
ATOM 9606 N N . LEU C 1 211 ? 3.581 43.316 48.091 1.00 40.74 211 LEU C N 1
ATOM 9607 C CA . LEU C 1 211 ? 4.169 42.752 46.913 1.00 30.28 211 LEU C CA 1
ATOM 9608 C C . LEU C 1 211 ? 5.637 42.474 47.092 1.00 33.70 211 LEU C C 1
ATOM 9609 O O . LEU C 1 211 ? 6.104 41.406 46.725 1.00 43.45 211 LEU C O 1
ATOM 9614 N N . ARG C 1 212 ? 6.359 43.458 47.634 1.00 35.10 212 ARG C N 1
ATOM 9615 C CA . ARG C 1 212 ? 7.807 43.347 47.809 1.00 35.06 212 ARG C CA 1
ATOM 9616 C C . ARG C 1 212 ? 8.218 42.207 48.709 1.00 82.29 212 ARG C C 1
ATOM 9617 O O . ARG C 1 212 ? 9.246 41.557 48.527 1.00 48.08 212 ARG C O 1
ATOM 9625 N N . GLN C 1 213 ? 7.370 41.943 49.678 1.00 33.19 213 GLN C N 1
ATOM 9626 C CA . GLN C 1 213 ? 7.613 40.873 50.606 1.00 49.60 213 GLN C CA 1
ATOM 9627 C C . GLN C 1 213 ? 7.423 39.498 49.934 1.00 24.94 213 GLN C C 1
ATOM 9628 O O . GLN C 1 213 ? 8.232 38.556 50.108 1.00 46.05 213 GLN C O 1
ATOM 9634 N N . ALA C 1 214 ? 6.339 39.431 49.168 1.00 38.52 214 ALA C N 1
ATOM 9635 C CA . ALA C 1 214 ? 5.964 38.264 48.404 1.00 42.78 214 ALA C CA 1
ATOM 9636 C C . ALA C 1 214 ? 7.146 37.796 47.582 1.00 61.96 214 ALA C C 1
ATOM 9637 O O . ALA C 1 214 ? 7.607 36.679 47.746 1.00 29.30 214 ALA C O 1
ATOM 9639 N N . LEU C 1 215 ? 7.663 38.653 46.709 1.00 36.87 215 LEU C N 1
ATOM 9640 C CA . LEU C 1 215 ? 8.820 38.266 45.926 1.00 25.67 215 LEU C CA 1
ATOM 9641 C C . LEU C 1 215 ? 10.040 37.884 46.791 1.00 45.74 215 LEU C C 1
ATOM 9642 O O . LEU C 1 215 ? 10.936 37.101 46.383 1.00 26.98 215 LEU C O 1
ATOM 9647 N N . GLU C 1 216 ? 10.080 38.466 47.999 1.00 39.63 216 GLU C N 1
ATOM 9648 C CA . GLU C 1 216 ? 11.159 38.209 48.936 1.00 31.55 216 GLU C CA 1
ATOM 9649 C C . GLU C 1 216 ? 10.997 36.837 49.510 1.00 24.01 216 GLU C C 1
ATOM 9650 O O . GLU C 1 216 ? 11.946 36.083 49.634 1.00 21.79 216 GLU C O 1
ATOM 9656 N N . ASP C 1 217 ? 9.749 36.525 49.805 1.00 10.05 217 ASP C N 1
ATOM 9657 C CA . ASP C 1 217 ? 9.384 35.233 50.324 1.00 21.61 217 ASP C CA 1
ATOM 9658 C C . ASP C 1 217 ? 9.601 34.148 49.266 1.00 50.43 217 ASP C C 1
ATOM 9659 O O . ASP C 1 217 ? 10.089 33.063 49.560 1.00 36.23 217 ASP C O 1
ATOM 9664 N N . SER C 1 218 ? 9.250 34.442 48.023 1.00 28.17 218 SER C N 1
ATOM 9665 C CA . SER C 1 218 ? 9.453 33.502 46.932 1.00 15.35 218 SER C CA 1
ATOM 9666 C C . SER C 1 218 ? 10.912 33.046 46.847 1.00 11.11 218 SER C C 1
ATOM 9667 O O . SER C 1 218 ? 11.263 31.888 47.054 1.00 37.12 218 SER C O 1
ATOM 9670 N N . VAL C 1 219 ? 11.779 34.006 46.566 1.00 26.18 219 VAL C N 1
ATOM 9671 C CA . VAL C 1 219 ? 13.196 33.773 46.470 1.00 23.14 219 VAL C CA 1
ATOM 9672 C C . VAL C 1 219 ? 13.730 33.047 47.682 1.00 26.99 219 VAL C C 1
ATOM 9673 O O . VAL C 1 219 ? 14.637 32.225 47.626 1.00 29.36 219 VAL C O 1
ATOM 9677 N N . LYS C 1 220 ? 13.193 33.390 48.829 1.00 30.45 220 LYS C N 1
ATOM 9678 C CA . LYS C 1 220 ? 13.627 32.757 50.089 1.00 22.29 220 LYS C CA 1
ATOM 9679 C C . LYS C 1 220 ? 13.440 31.252 49.999 1.00 24.07 220 LYS C C 1
ATOM 9680 O O . LYS C 1 220 ? 14.349 30.470 50.191 1.00 22.24 220 LYS C O 1
ATOM 9686 N N . SER C 1 221 ? 12.227 30.881 49.704 1.00 18.23 221 SER C N 1
ATOM 9687 C CA . SER C 1 221 ? 11.805 29.511 49.524 1.00 30.29 221 SER C CA 1
ATOM 9688 C C . SER C 1 221 ? 12.576 28.772 48.413 1.00 27.29 221 SER C C 1
ATOM 9689 O O . SER C 1 221 ? 12.889 27.563 48.531 1.00 22.88 221 SER C O 1
ATOM 9692 N N . HIS C 1 222 ? 12.924 29.521 47.351 1.00 20.58 222 HIS C N 1
ATOM 9693 C CA . HIS C 1 222 ? 13.695 28.966 46.208 1.00 25.65 222 HIS C CA 1
ATOM 9694 C C . HIS C 1 222 ? 15.162 28.825 46.475 1.00 21.81 222 HIS C C 1
ATOM 9695 O O . HIS C 1 222 ? 15.912 28.620 45.532 1.00 24.01 222 HIS C O 1
ATOM 9702 N N . LEU C 1 223 ? 15.591 28.996 47.728 1.00 22.04 223 LEU C N 1
ATOM 9703 C CA . LEU C 1 223 ? 16.991 28.867 48.057 1.00 20.47 223 LEU C CA 1
ATOM 9704 C C . LEU C 1 223 ? 17.251 27.482 48.688 1.00 10.66 223 LEU C C 1
ATOM 9705 O O . LEU C 1 223 ? 18.401 27.142 49.058 1.00 22.56 223 LEU C O 1
ATOM 9710 N N . MET C 1 224 ? 16.173 26.693 48.806 1.00 18.44 224 MET C N 1
ATOM 9711 C CA . MET C 1 224 ? 16.307 25.351 49.342 1.00 23.02 224 MET C CA 1
ATOM 9712 C C . MET C 1 224 ? 17.243 24.468 48.462 1.00 27.52 224 MET C C 1
ATOM 9713 O O . MET C 1 224 ? 16.988 24.120 47.292 1.00 24.76 224 MET C O 1
ATOM 9718 N N . SER C 1 225 ? 18.387 24.109 49.006 1.00 15.80 225 SER C N 1
ATOM 9719 C CA . SER C 1 225 ? 19.373 23.348 48.268 1.00 16.09 225 SER C CA 1
ATOM 9720 C C . SER C 1 225 ? 20.386 22.769 49.249 1.00 100.00 225 SER C C 1
ATOM 9721 O O . SER C 1 225 ? 20.672 23.409 50.229 1.00 24.51 225 SER C O 1
ATOM 9724 N N . ASP C 1 226 ? 20.940 21.579 49.007 1.00 18.25 226 ASP C N 1
ATOM 9725 C CA . ASP C 1 226 ? 21.946 21.021 49.914 1.00 13.58 226 ASP C CA 1
ATOM 9726 C C . ASP C 1 226 ? 23.253 21.018 49.183 1.00 16.94 226 ASP C C 1
ATOM 9727 O O . ASP C 1 226 ? 24.241 20.443 49.647 1.00 24.37 226 ASP C O 1
ATOM 9732 N N . VAL C 1 227 ? 23.211 21.696 48.020 1.00 21.90 227 VAL C N 1
ATOM 9733 C CA . VAL C 1 227 ? 24.342 21.869 47.088 1.00 25.38 227 VAL C CA 1
ATOM 9734 C C . VAL C 1 227 ? 24.576 23.360 46.717 1.00 21.74 227 VAL C C 1
ATOM 9735 O O . VAL C 1 227 ? 23.713 24.224 46.886 1.00 21.30 227 VAL C O 1
ATOM 9739 N N . PRO C 1 228 ? 25.755 23.635 46.191 1.00 51.17 228 PRO C N 1
ATOM 9740 C CA . PRO C 1 228 ? 26.123 24.971 45.765 1.00 77.39 228 PRO C CA 1
ATOM 9741 C C . PRO C 1 228 ? 25.232 25.466 44.646 1.00 27.69 228 PRO C C 1
ATOM 9742 O O . PRO C 1 228 ? 24.856 24.719 43.749 1.00 28.30 228 PRO C O 1
ATOM 9746 N N . TYR C 1 229 ? 24.896 26.749 44.709 1.00 30.37 229 TYR C N 1
ATOM 9747 C CA . TYR C 1 229 ? 24.048 27.346 43.710 1.00 18.34 229 TYR C CA 1
ATOM 9748 C C . TYR C 1 229 ? 24.479 28.755 43.459 1.00 30.44 229 TYR C C 1
ATOM 9749 O O . TYR C 1 229 ? 25.255 29.356 44.215 1.00 36.60 229 TYR C O 1
ATOM 9758 N N . GLY C 1 230 ? 23.989 29.274 42.364 1.00 19.62 230 GLY C N 1
ATOM 9759 C CA . GLY C 1 230 ? 24.332 30.610 41.990 1.00 33.12 230 GLY C CA 1
ATOM 9760 C C . GLY C 1 230 ? 23.151 31.384 41.445 1.00 21.23 230 GLY C C 1
ATOM 9761 O O . GLY C 1 230 ? 21.998 31.007 41.631 1.00 21.54 230 GLY C O 1
ATOM 9762 N N . VAL C 1 231 ? 23.514 32.497 40.789 1.00 17.83 231 VAL C N 1
ATOM 9763 C CA . VAL C 1 231 ? 22.584 33.390 40.150 1.00 30.39 231 VAL C CA 1
ATOM 9764 C C . VAL C 1 231 ? 23.087 33.754 38.761 1.00 14.27 231 VAL C C 1
ATOM 9765 O O . VAL C 1 231 ? 24.340 33.817 38.474 1.00 22.48 231 VAL C O 1
ATOM 9769 N N . LEU C 1 232 ? 22.064 34.010 37.922 1.00 41.18 232 LEU C N 1
ATOM 9770 C CA . LEU C 1 232 ? 22.189 34.453 36.538 1.00 28.51 232 LEU C CA 1
ATOM 9771 C C . LEU C 1 232 ? 21.987 35.938 36.547 1.00 40.60 232 LEU C C 1
ATOM 9772 O O . LEU C 1 232 ? 20.908 36.402 36.965 1.00 28.20 232 LEU C O 1
ATOM 9777 N N . LEU C 1 233 ? 23.020 36.646 36.108 1.00 33.41 233 LEU C N 1
ATOM 9778 C CA . LEU C 1 233 ? 22.985 38.100 36.054 1.00 28.74 233 LEU C CA 1
ATOM 9779 C C . LEU C 1 233 ? 23.149 38.531 34.623 1.00 32.17 233 LEU C C 1
ATOM 9780 O O . LEU C 1 233 ? 24.159 38.177 33.978 1.00 36.31 233 LEU C O 1
ATOM 9785 N N . SER C 1 234 ? 22.155 39.270 34.132 1.00 29.80 234 SER C N 1
ATOM 9786 C CA . SER C 1 234 ? 22.220 39.775 32.765 1.00 35.79 234 SER C CA 1
ATOM 9787 C C . SER C 1 234 ? 22.441 41.275 32.817 1.00 38.96 234 SER C C 1
ATOM 9788 O O . SER C 1 234 ? 23.059 41.872 31.944 1.00 57.49 234 SER C O 1
ATOM 9791 N N . GLY C 1 235 ? 21.944 41.856 33.907 1.00 58.19 235 GLY C N 1
ATOM 9792 C CA . GLY C 1 235 ? 22.003 43.278 34.172 1.00 32.80 235 GLY C CA 1
ATOM 9793 C C . GLY C 1 235 ? 20.572 43.809 34.128 1.00 48.21 235 GLY C C 1
ATOM 9794 O O . GLY C 1 235 ? 20.240 44.810 34.755 1.00 100.00 235 GLY C O 1
ATOM 9795 N N . GLY C 1 236 ? 19.716 43.097 33.376 1.00 100.00 236 GLY C N 1
ATOM 9796 C CA . GLY C 1 236 ? 18.310 43.437 33.264 1.00 57.47 236 GLY C CA 1
ATOM 9797 C C . GLY C 1 236 ? 17.710 43.476 34.661 1.00 100.00 236 GLY C C 1
ATOM 9798 O O . GLY C 1 236 ? 18.185 42.787 35.567 1.00 100.00 236 GLY C O 1
ATOM 9799 N N . LEU C 1 237 ? 16.668 44.282 34.839 1.00 27.25 237 LEU C N 1
ATOM 9800 C CA . LEU C 1 237 ? 16.063 44.452 36.150 1.00 32.79 237 LEU C CA 1
ATOM 9801 C C . LEU C 1 237 ? 15.762 43.164 36.896 1.00 25.89 237 LEU C C 1
ATOM 9802 O O . LEU C 1 237 ? 16.306 42.959 37.962 1.00 39.09 237 LEU C O 1
ATOM 9807 N N . ASP C 1 238 ? 14.915 42.329 36.288 1.00 44.21 238 ASP C N 1
ATOM 9808 C CA . ASP C 1 238 ? 14.486 41.039 36.794 1.00 28.04 238 ASP C CA 1
ATOM 9809 C C . ASP C 1 238 ? 15.587 40.294 37.504 1.00 15.84 238 ASP C C 1
ATOM 9810 O O . ASP C 1 238 ? 15.474 39.938 38.654 1.00 26.84 238 ASP C O 1
ATOM 9815 N N . SER C 1 239 ? 16.646 40.031 36.759 1.00 30.64 239 SER C N 1
ATOM 9816 C CA . SER C 1 239 ? 17.778 39.268 37.229 1.00 30.41 239 SER C CA 1
ATOM 9817 C C . SER C 1 239 ? 18.553 39.929 38.341 1.00 38.07 239 SER C C 1
ATOM 9818 O O . SER C 1 239 ? 19.182 39.290 39.205 1.00 25.87 239 SER C O 1
ATOM 9821 N N . SER C 1 240 ? 18.503 41.244 38.264 1.00 51.55 240 SER C N 1
ATOM 9822 C CA . SER C 1 240 ? 19.190 42.085 39.192 1.00 35.15 240 SER C CA 1
ATOM 9823 C C . SER C 1 240 ? 18.564 42.017 40.547 1.00 19.26 240 SER C C 1
ATOM 9824 O O . SER C 1 240 ? 19.266 42.005 41.568 1.00 47.67 240 SER C O 1
ATOM 9827 N N . ILE C 1 241 ? 17.232 41.956 40.508 1.00 24.61 241 ILE C N 1
ATOM 9828 C CA . ILE C 1 241 ? 16.396 41.897 41.696 1.00 48.44 241 ILE C CA 1
ATOM 9829 C C . ILE C 1 241 ? 16.551 40.584 42.391 1.00 25.19 241 ILE C C 1
ATOM 9830 O O . ILE C 1 241 ? 16.887 40.543 43.546 1.00 30.46 241 ILE C O 1
ATOM 9835 N N . ILE C 1 242 ? 16.328 39.514 41.642 1.00 42.69 242 ILE C N 1
ATOM 9836 C CA . ILE C 1 242 ? 16.441 38.166 42.150 1.00 23.94 242 ILE C CA 1
ATOM 9837 C C . ILE C 1 242 ? 17.818 37.944 42.797 1.00 31.22 242 ILE C C 1
ATOM 9838 O O . ILE C 1 242 ? 17.961 37.410 43.917 1.00 35.41 242 ILE C O 1
ATOM 9843 N N . SER C 1 243 ? 18.841 38.413 42.096 1.00 20.37 243 SER C N 1
ATOM 9844 C CA . SER C 1 243 ? 20.201 38.295 42.576 1.00 26.98 243 SER C CA 1
ATOM 9845 C C . SER C 1 243 ? 20.387 39.052 43.850 1.00 28.31 243 SER C C 1
ATOM 9846 O O . SER C 1 243 ? 21.160 38.632 44.704 1.00 22.65 243 SER C O 1
ATOM 9849 N N . ALA C 1 244 ? 19.738 40.208 43.893 1.00 40.67 244 ALA C N 1
ATOM 9850 C CA . ALA C 1 244 ? 19.853 41.097 45.024 1.00 22.87 244 ALA C CA 1
ATOM 9851 C C . ALA C 1 244 ? 19.217 40.449 46.246 1.00 27.88 244 ALA C C 1
ATOM 9852 O O . ALA C 1 244 ? 19.806 40.309 47.310 1.00 33.92 244 ALA C O 1
ATOM 9854 N N . ILE C 1 245 ? 17.985 40.028 46.085 1.00 21.41 245 ILE C N 1
ATOM 9855 C CA . ILE C 1 245 ? 17.301 39.380 47.165 1.00 22.28 245 ILE C CA 1
ATOM 9856 C C . ILE C 1 245 ? 18.100 38.188 47.661 1.00 26.28 245 ILE C C 1
ATOM 9857 O O . ILE C 1 245 ? 18.333 38.017 48.866 1.00 26.85 245 ILE C O 1
ATOM 9862 N N . THR C 1 246 ? 18.598 37.406 46.703 1.00 40.93 246 THR C N 1
ATOM 9863 C CA . THR C 1 246 ? 19.405 36.239 47.011 1.00 38.89 246 THR C CA 1
ATOM 9864 C C . THR C 1 246 ? 20.602 36.617 47.859 1.00 21.79 246 THR C C 1
ATOM 9865 O O . THR C 1 246 ? 20.950 35.910 48.777 1.00 40.58 246 THR C O 1
ATOM 9869 N N . LYS C 1 247 ? 21.284 37.697 47.524 1.00 36.44 247 LYS C N 1
ATOM 9870 C CA . LYS C 1 247 ? 22.468 38.078 48.274 1.00 23.72 247 LYS C CA 1
ATOM 9871 C C . LYS C 1 247 ? 22.160 38.468 49.706 1.00 34.12 247 LYS C C 1
ATOM 9872 O O . LYS C 1 247 ? 22.894 38.160 50.657 1.00 34.24 247 LYS C O 1
ATOM 9878 N N . LYS C 1 248 ? 21.034 39.111 49.861 1.00 27.87 248 LYS C N 1
ATOM 9879 C CA . LYS C 1 248 ? 20.618 39.499 51.179 1.00 50.81 248 LYS C CA 1
ATOM 9880 C C . LYS C 1 248 ? 20.283 38.254 51.997 1.00 64.64 248 LYS C C 1
ATOM 9881 O O . LYS C 1 248 ? 20.777 38.009 53.116 1.00 38.60 248 LYS C O 1
ATOM 9887 N N . TYR C 1 249 ? 19.437 37.430 51.405 1.00 29.83 249 TYR C N 1
ATOM 9888 C CA . TYR C 1 249 ? 18.996 36.234 52.103 1.00 13.27 249 TYR C CA 1
ATOM 9889 C C . TYR C 1 249 ? 19.888 35.011 52.212 1.00 22.20 249 TYR C C 1
ATOM 9890 O O . TYR C 1 249 ? 19.651 34.109 53.017 1.00 38.51 249 TYR C O 1
ATOM 9899 N N . ALA C 1 250 ? 20.932 34.993 51.429 1.00 32.31 250 ALA C N 1
ATOM 9900 C CA . ALA C 1 250 ? 21.871 33.909 51.487 1.00 23.95 250 ALA C CA 1
ATOM 9901 C C . ALA C 1 250 ? 22.756 34.210 52.698 1.00 73.98 250 ALA C C 1
ATOM 9902 O O . ALA C 1 250 ? 23.024 35.384 53.021 1.00 100.00 250 ALA C O 1
ATOM 9904 N N . TRP C 1 264 ? 32.126 31.159 52.962 1.00 30.83 264 TRP C N 1
ATOM 9905 C CA . TRP C 1 264 ? 31.912 32.601 53.101 1.00 100.00 264 TRP C CA 1
ATOM 9906 C C . TRP C 1 264 ? 30.507 32.879 52.591 1.00 100.00 264 TRP C C 1
ATOM 9907 O O . TRP C 1 264 ? 29.776 31.908 52.335 1.00 100.00 264 TRP C O 1
ATOM 9918 N N . PRO C 1 265 ? 30.141 34.172 52.424 1.00 100.00 265 PRO C N 1
ATOM 9919 C CA . PRO C 1 265 ? 28.819 34.483 51.890 1.00 100.00 265 PRO C CA 1
ATOM 9920 C C . PRO C 1 265 ? 28.756 34.200 50.386 1.00 100.00 265 PRO C C 1
ATOM 9921 O O . PRO C 1 265 ? 27.794 34.634 49.738 1.00 72.21 265 PRO C O 1
ATOM 9925 N N . GLN C 1 266 ? 29.797 33.464 49.897 1.00 100.00 266 GLN C N 1
ATOM 9926 C CA . GLN C 1 266 ? 30.103 33.030 48.522 1.00 39.39 266 GLN C CA 1
ATOM 9927 C C . GLN C 1 266 ? 28.929 32.712 47.577 1.00 100.00 266 GLN C C 1
ATOM 9928 O O . GLN C 1 266 ? 28.499 31.559 47.429 1.00 65.19 266 GLN C O 1
ATOM 9934 N N . LEU C 1 267 ? 28.426 33.782 46.929 1.00 24.07 267 LEU C N 1
ATOM 9935 C CA . LEU C 1 267 ? 27.340 33.734 45.962 1.00 40.97 267 LEU C CA 1
ATOM 9936 C C . LEU C 1 267 ? 27.892 34.133 44.606 1.00 39.87 267 LEU C C 1
ATOM 9937 O O . LEU C 1 267 ? 28.324 35.272 44.410 1.00 33.61 267 LEU C O 1
ATOM 9942 N N . HIS C 1 268 ? 27.918 33.151 43.707 1.00 56.02 268 HIS C N 1
ATOM 9943 C CA . HIS C 1 268 ? 28.414 33.360 42.373 1.00 29.05 268 HIS C CA 1
ATOM 9944 C C . HIS C 1 268 ? 27.314 33.732 41.450 1.00 30.85 268 HIS C C 1
ATOM 9945 O O . HIS C 1 268 ? 26.221 33.140 41.482 1.00 22.00 268 HIS C O 1
ATOM 9952 N N . SER C 1 269 ? 27.665 34.708 40.634 1.00 21.31 269 SER C N 1
ATOM 9953 C CA . SER C 1 269 ? 26.790 35.208 39.615 1.00 21.36 269 SER C CA 1
ATOM 9954 C C . SER C 1 269 ? 27.391 34.896 38.242 1.00 16.54 269 SER C C 1
ATOM 9955 O O . SER C 1 269 ? 28.640 34.728 38.098 1.00 14.90 269 SER C O 1
ATOM 9958 N N . PHE C 1 270 ? 26.450 34.710 37.289 1.00 14.30 270 PHE C N 1
ATOM 9959 C CA . PHE C 1 270 ? 26.818 34.363 35.932 1.00 22.79 270 PHE C CA 1
ATOM 9960 C C . PHE C 1 270 ? 26.188 35.230 34.862 1.00 13.87 270 PHE C C 1
ATOM 9961 O O . PHE C 1 270 ? 24.984 35.537 34.862 1.00 20.47 270 PHE C O 1
ATOM 9969 N N . ALA C 1 271 ? 27.036 35.568 33.908 1.00 18.07 271 ALA C N 1
ATOM 9970 C CA . ALA C 1 271 ? 26.568 36.317 32.763 1.00 40.07 271 ALA C CA 1
ATOM 9971 C C . ALA C 1 271 ? 27.238 35.794 31.500 1.00 16.72 271 ALA C C 1
ATOM 9972 O O . ALA C 1 271 ? 28.390 35.357 31.517 1.00 21.13 271 ALA C O 1
ATOM 9974 N N . VAL C 1 272 ? 26.511 35.819 30.391 1.00 23.47 272 VAL C N 1
ATOM 9975 C CA . VAL C 1 272 ? 27.045 35.329 29.136 1.00 26.68 272 VAL C CA 1
ATOM 9976 C C . VAL C 1 272 ? 26.822 36.322 27.982 1.00 25.84 272 VAL C C 1
ATOM 9977 O O . VAL C 1 272 ? 25.783 37.008 27.886 1.00 23.62 272 VAL C O 1
ATOM 9981 N N . GLY C 1 273 ? 27.799 36.367 27.080 1.00 28.14 273 GLY C N 1
ATOM 9982 C CA . GLY C 1 273 ? 27.665 37.224 25.942 1.00 29.85 273 GLY C CA 1
ATOM 9983 C C . GLY C 1 273 ? 28.908 37.169 25.132 1.00 21.67 273 GLY C C 1
ATOM 9984 O O . GLY C 1 273 ? 29.946 36.625 25.542 1.00 21.91 273 GLY C O 1
ATOM 9985 N N . LEU C 1 274 ? 28.800 37.760 23.959 1.00 19.70 274 LEU C N 1
ATOM 9986 C CA . LEU C 1 274 ? 29.990 37.839 23.150 1.00 34.51 274 LEU C CA 1
ATOM 9987 C C . LEU C 1 274 ? 30.862 38.878 23.861 1.00 28.41 274 LEU C C 1
ATOM 9988 O O . LEU C 1 274 ? 30.340 39.788 24.513 1.00 30.13 274 LEU C O 1
ATOM 9993 N N . PRO C 1 275 ? 32.165 38.725 23.815 1.00 28.56 275 PRO C N 1
ATOM 9994 C CA . PRO C 1 275 ? 33.052 39.664 24.478 1.00 39.38 275 PRO C CA 1
ATOM 9995 C C . PRO C 1 275 ? 32.721 41.109 24.124 1.00 59.08 275 PRO C C 1
ATOM 9996 O O . PRO C 1 275 ? 32.575 41.466 22.948 1.00 91.47 275 PRO C O 1
ATOM 10000 N N . GLY C 1 276 ? 32.570 41.929 25.160 1.00 38.98 276 GLY C N 1
ATOM 10001 C CA . GLY C 1 276 ? 32.265 43.339 24.963 1.00 26.22 276 GLY C CA 1
ATOM 10002 C C . GLY C 1 276 ? 30.782 43.675 24.936 1.00 47.04 276 GLY C C 1
ATOM 10003 O O . GLY C 1 276 ? 30.396 44.835 24.774 1.00 48.66 276 GLY C O 1
ATOM 10004 N N . SER C 1 277 ? 29.943 42.667 25.106 1.00 42.23 277 SER C N 1
ATOM 10005 C CA . SER C 1 277 ? 28.506 42.880 25.109 1.00 21.85 277 SER C CA 1
ATOM 10006 C C . SER C 1 277 ? 28.006 43.870 26.166 1.00 27.94 277 SER C C 1
ATOM 10007 O O . SER C 1 277 ? 28.409 43.843 27.315 1.00 26.31 277 SER C O 1
ATOM 10010 N N . PRO C 1 278 ? 27.026 44.671 25.774 1.00 31.10 278 PRO C N 1
ATOM 10011 C CA . PRO C 1 278 ? 26.376 45.597 26.666 1.00 56.59 278 PRO C CA 1
ATOM 10012 C C . PRO C 1 278 ? 25.783 44.861 27.866 1.00 25.54 278 PRO C C 1
ATOM 10013 O O . PRO C 1 278 ? 25.749 45.379 28.976 1.00 91.64 278 PRO C O 1
ATOM 10017 N N . ASP C 1 279 ? 25.311 43.649 27.629 1.00 52.53 279 ASP C N 1
ATOM 10018 C CA . ASP C 1 279 ? 24.735 42.840 28.684 1.00 28.79 279 ASP C CA 1
ATOM 10019 C C . ASP C 1 279 ? 25.783 42.579 29.756 1.00 26.04 279 ASP C C 1
ATOM 10020 O O . ASP C 1 279 ? 25.568 42.711 30.947 1.00 33.25 279 ASP C O 1
ATOM 10025 N N . LEU C 1 280 ? 26.921 42.154 29.261 1.00 28.91 280 LEU C N 1
ATOM 10026 C CA . LEU C 1 280 ? 28.052 41.809 30.054 1.00 28.03 280 LEU C CA 1
ATOM 10027 C C . LEU C 1 280 ? 28.487 42.961 30.934 1.00 41.68 280 LEU C C 1
ATOM 10028 O O . LEU C 1 280 ? 28.833 42.733 32.090 1.00 37.21 280 LEU C O 1
ATOM 10033 N N . LYS C 1 281 ? 28.427 44.172 30.365 1.00 42.63 281 LYS C N 1
ATOM 10034 C CA . LYS C 1 281 ? 28.824 45.377 31.100 1.00 33.90 281 LYS C CA 1
ATOM 10035 C C . LYS C 1 281 ? 27.912 45.576 32.292 1.00 28.21 281 LYS C C 1
ATOM 10036 O O . LYS C 1 281 ? 28.321 45.805 33.444 1.00 41.42 281 LYS C O 1
ATOM 10042 N N . ALA C 1 282 ? 26.633 45.479 31.938 1.00 21.76 282 ALA C N 1
ATOM 10043 C CA . ALA C 1 282 ? 25.529 45.639 32.863 1.00 36.30 282 ALA C CA 1
ATOM 10044 C C . ALA C 1 282 ? 25.630 44.718 34.060 1.00 28.02 282 ALA C C 1
ATOM 10045 O O . ALA C 1 282 ? 25.567 45.140 35.206 1.00 37.05 282 ALA C O 1
ATOM 10047 N N . ALA C 1 283 ? 25.793 43.456 33.746 1.00 49.10 283 ALA C N 1
ATOM 10048 C CA . ALA C 1 283 ? 25.877 42.417 34.712 1.00 33.70 283 ALA C CA 1
ATOM 10049 C C . ALA C 1 283 ? 27.013 42.687 35.643 1.00 28.60 283 ALA C C 1
ATOM 10050 O O . ALA C 1 283 ? 26.929 42.501 36.844 1.00 28.33 283 ALA C O 1
ATOM 10052 N N . GLN C 1 284 ? 28.101 43.087 35.065 1.00 30.94 284 GLN C N 1
ATOM 10053 C CA . GLN C 1 284 ? 29.258 43.362 35.860 1.00 27.68 284 GLN C CA 1
ATOM 10054 C C . GLN C 1 284 ? 29.020 44.545 36.820 1.00 40.39 284 GLN C C 1
ATOM 10055 O O . GLN C 1 284 ? 29.447 44.529 37.975 1.00 24.87 284 GLN C O 1
ATOM 10061 N N . GLU C 1 285 ? 28.278 45.562 36.383 1.00 37.08 285 GLU C N 1
ATOM 10062 C CA . GLU C 1 285 ? 27.959 46.670 37.279 1.00 95.09 285 GLU C CA 1
ATOM 10063 C C . GLU C 1 285 ? 27.068 46.186 38.433 1.00 46.87 285 GLU C C 1
ATOM 10064 O O . GLU C 1 285 ? 27.130 46.664 39.558 1.00 26.51 285 GLU C O 1
ATOM 10070 N N . VAL C 1 286 ? 26.188 45.235 38.165 1.00 32.79 286 VAL C N 1
ATOM 10071 C CA . VAL C 1 286 ? 25.326 44.727 39.234 1.00 20.58 286 VAL C CA 1
ATOM 10072 C C . VAL C 1 286 ? 26.147 43.797 40.155 1.00 28.29 286 VAL C C 1
ATOM 10073 O O . VAL C 1 286 ? 25.995 43.828 41.376 1.00 48.20 286 VAL C O 1
ATOM 10077 N N . ALA C 1 287 ? 27.035 42.972 39.572 1.00 24.45 287 ALA C N 1
ATOM 10078 C CA . ALA C 1 287 ? 27.893 42.073 40.335 1.00 20.78 287 ALA C CA 1
ATOM 10079 C C . ALA C 1 287 ? 28.629 42.887 41.367 1.00 56.21 287 ALA C C 1
ATOM 10080 O O . ALA C 1 287 ? 28.595 42.625 42.564 1.00 44.47 287 ALA C O 1
ATOM 10082 N N . ASN C 1 288 ? 29.306 43.893 40.848 1.00 43.71 288 ASN C N 1
ATOM 10083 C CA . ASN C 1 288 ? 30.071 44.801 41.673 1.00 68.70 288 ASN C CA 1
ATOM 10084 C C . ASN C 1 288 ? 29.268 45.476 42.782 1.00 29.42 288 ASN C C 1
ATOM 10085 O O . ASN C 1 288 ? 29.656 45.520 43.951 1.00 38.75 288 ASN C O 1
ATOM 10090 N N . HIS C 1 289 ? 28.096 45.982 42.443 1.00 29.21 289 HIS C N 1
ATOM 10091 C CA . HIS C 1 289 ? 27.280 46.586 43.477 1.00 39.06 289 HIS C CA 1
ATOM 10092 C C . HIS C 1 289 ? 26.800 45.558 44.487 1.00 32.61 289 HIS C C 1
ATOM 10093 O O . HIS C 1 289 ? 26.471 45.875 45.625 1.00 55.85 289 HIS C O 1
ATOM 10100 N N . LEU C 1 290 ? 26.681 44.316 44.046 1.00 54.70 290 LEU C N 1
ATOM 10101 C CA . LEU C 1 290 ? 26.179 43.247 44.905 1.00 32.54 290 LEU C CA 1
ATOM 10102 C C . LEU C 1 290 ? 27.324 42.541 45.552 1.00 39.85 290 LEU C C 1
ATOM 10103 O O . LEU C 1 290 ? 27.208 41.903 46.593 1.00 29.14 290 LEU C O 1
ATOM 10108 N N . GLY C 1 291 ? 28.438 42.660 44.877 1.00 43.31 291 GLY C N 1
ATOM 10109 C CA . GLY C 1 291 ? 29.630 42.066 45.374 1.00 26.15 291 GLY C CA 1
ATOM 10110 C C . GLY C 1 291 ? 29.477 40.584 45.466 1.00 33.85 291 GLY C C 1
ATOM 10111 O O . GLY C 1 291 ? 29.662 39.975 46.517 1.00 47.96 291 GLY C O 1
ATOM 10112 N N . THR C 1 292 ? 29.164 40.019 44.321 1.00 78.65 292 THR C N 1
ATOM 10113 C CA . THR C 1 292 ? 29.056 38.596 44.193 1.00 18.45 292 THR C CA 1
ATOM 10114 C C . THR C 1 292 ? 30.368 38.209 43.590 1.00 17.06 292 THR C C 1
ATOM 10115 O O . THR C 1 292 ? 31.238 39.047 43.282 1.00 28.84 292 THR C O 1
ATOM 10119 N N . VAL C 1 293 ? 30.517 36.924 43.461 1.00 34.91 293 VAL C N 1
ATOM 10120 C CA . VAL C 1 293 ? 31.673 36.411 42.816 1.00 19.68 293 VAL C CA 1
ATOM 10121 C C . VAL C 1 293 ? 31.107 36.249 41.435 1.00 39.30 293 VAL C C 1
ATOM 10122 O O . VAL C 1 293 ? 30.184 35.452 41.243 1.00 45.75 293 VAL C O 1
ATOM 10126 N N . HIS C 1 294 ? 31.572 37.110 40.535 1.00 27.80 294 HIS C N 1
ATOM 10127 C CA . HIS C 1 294 ? 31.035 37.172 39.208 1.00 23.13 294 HIS C CA 1
ATOM 10128 C C . HIS C 1 294 ? 31.818 36.404 38.214 1.00 17.10 294 HIS C C 1
ATOM 10129 O O . HIS C 1 294 ? 33.047 36.458 38.204 1.00 28.78 294 HIS C O 1
ATOM 10136 N N . HIS C 1 295 ? 31.051 35.750 37.337 1.00 54.26 295 HIS C N 1
ATOM 10137 C CA . HIS C 1 295 ? 31.569 34.956 36.236 1.00 24.43 295 HIS C CA 1
ATOM 10138 C C . HIS C 1 295 ? 31.043 35.423 34.896 1.00 14.28 295 HIS C C 1
ATOM 10139 O O . HIS C 1 295 ? 29.892 35.181 34.503 1.00 30.78 295 HIS C O 1
ATOM 10146 N N . GLU C 1 296 ? 31.899 36.146 34.209 1.00 27.91 296 GLU C N 1
ATOM 10147 C CA . GLU C 1 296 ? 31.602 36.680 32.889 1.00 49.79 296 GLU C CA 1
ATOM 10148 C C . GLU C 1 296 ? 31.914 35.612 31.844 1.00 21.00 296 GLU C C 1
ATOM 10149 O O . GLU C 1 296 ? 33.079 35.243 31.632 1.00 19.82 296 GLU C O 1
ATOM 10155 N N . ILE C 1 297 ? 30.861 35.089 31.255 1.00 32.41 297 ILE C N 1
ATOM 10156 C CA . ILE C 1 297 ? 31.030 34.027 30.292 1.00 29.07 297 ILE C CA 1
ATOM 10157 C C . ILE C 1 297 ? 30.956 34.517 28.872 1.00 13.74 297 ILE C C 1
ATOM 10158 O O . ILE C 1 297 ? 29.974 35.104 28.426 1.00 20.64 297 ILE C O 1
ATOM 10163 N N . HIS C 1 298 ? 32.042 34.251 28.161 1.00 23.19 298 HIS C N 1
ATOM 10164 C CA . HIS C 1 298 ? 32.166 34.624 26.770 1.00 100.00 298 HIS C CA 1
ATOM 10165 C C . HIS C 1 298 ? 32.119 33.426 25.858 1.00 28.09 298 HIS C C 1
ATOM 10166 O O . HIS C 1 298 ? 32.700 32.363 26.110 1.00 36.32 298 HIS C O 1
ATOM 10173 N N . PHE C 1 299 ? 31.477 33.640 24.739 1.00 32.24 299 PHE C N 1
ATOM 10174 C CA . PHE C 1 299 ? 31.440 32.607 23.724 1.00 48.95 299 PHE C CA 1
ATOM 10175 C C . PHE C 1 299 ? 31.838 33.217 22.385 1.00 47.29 299 PHE C C 1
ATOM 10176 O O . PHE C 1 299 ? 31.837 34.427 22.257 1.00 34.39 299 PHE C O 1
ATOM 10184 N N . THR C 1 300 ? 32.224 32.431 21.394 1.00 20.24 300 THR C N 1
ATOM 10185 C CA . THR C 1 300 ? 32.510 33.014 20.114 1.00 9.82 300 THR C CA 1
ATOM 10186 C C . THR C 1 300 ? 31.353 32.728 19.250 1.00 18.14 300 THR C C 1
ATOM 10187 O O . THR C 1 300 ? 30.573 31.831 19.597 1.00 27.76 300 THR C O 1
ATOM 10191 N N . VAL C 1 301 ? 31.255 33.486 18.130 1.00 18.54 301 VAL C N 1
ATOM 10192 C CA . VAL C 1 301 ? 30.142 33.293 17.226 1.00 15.34 301 VAL C CA 1
ATOM 10193 C C . VAL C 1 301 ? 30.196 31.856 16.712 1.00 26.49 301 VAL C C 1
ATOM 10194 O O . VAL C 1 301 ? 29.182 31.154 16.603 1.00 24.44 301 VAL C O 1
ATOM 10198 N N . GLN C 1 302 ? 31.418 31.449 16.393 1.00 21.05 302 GLN C N 1
ATOM 10199 C CA . GLN C 1 302 ? 31.635 30.101 15.899 1.00 20.89 302 GLN C CA 1
ATOM 10200 C C . GLN C 1 302 ? 31.194 29.073 16.898 1.00 31.82 302 GLN C C 1
ATOM 10201 O O . GLN C 1 302 ? 30.594 28.066 16.518 1.00 25.79 302 GLN C O 1
ATOM 10207 N N . GLU C 1 303 ? 31.544 29.329 18.158 1.00 18.35 303 GLU C N 1
ATOM 10208 C CA . GLU C 1 303 ? 31.170 28.420 19.220 1.00 18.11 303 GLU C CA 1
ATOM 10209 C C . GLU C 1 303 ? 29.679 28.331 19.265 1.00 16.84 303 GLU C C 1
ATOM 10210 O O . GLU C 1 303 ? 29.110 27.227 19.411 1.00 31.75 303 GLU C O 1
ATOM 10216 N N . GLY C 1 304 ? 29.053 29.511 19.122 1.00 13.01 304 GLY C N 1
ATOM 10217 C CA . GLY C 1 304 ? 27.612 29.598 19.108 1.00 6.45 304 GLY C CA 1
ATOM 10218 C C . GLY C 1 304 ? 27.077 28.817 17.918 1.00 30.10 304 GLY C C 1
ATOM 10219 O O . GLY C 1 304 ? 26.149 28.003 18.001 1.00 26.38 304 GLY C O 1
ATOM 10220 N N . LEU C 1 305 ? 27.692 29.050 16.771 1.00 28.33 305 LEU C N 1
ATOM 10221 C CA . LEU C 1 305 ? 27.266 28.368 15.564 1.00 12.23 305 LEU C CA 1
ATOM 10222 C C . LEU C 1 305 ? 27.296 26.825 15.667 1.00 31.44 305 LEU C C 1
ATOM 10223 O O . LEU C 1 305 ? 26.340 26.149 15.328 1.00 19.68 305 LEU C O 1
ATOM 10228 N N . ASP C 1 306 ? 28.420 26.270 16.122 1.00 21.31 306 ASP C N 1
ATOM 10229 C CA . ASP C 1 306 ? 28.653 24.826 16.245 1.00 20.72 306 ASP C CA 1
ATOM 10230 C C . ASP C 1 306 ? 27.746 24.083 17.224 1.00 38.16 306 ASP C C 1
ATOM 10231 O O . ASP C 1 306 ? 27.686 22.843 17.238 1.00 31.96 306 ASP C O 1
ATOM 10236 N N . ALA C 1 307 ? 27.075 24.869 18.061 1.00 25.94 307 ALA C N 1
ATOM 10237 C CA . ALA C 1 307 ? 26.178 24.391 19.128 1.00 20.25 307 ALA C CA 1
ATOM 10238 C C . ALA C 1 307 ? 24.712 24.375 18.728 1.00 25.16 307 ALA C C 1
ATOM 10239 O O . ALA C 1 307 ? 23.890 23.802 19.423 1.00 16.47 307 ALA C O 1
ATOM 10241 N N . ILE C 1 308 ? 24.387 25.055 17.591 1.00 16.05 308 ILE C N 1
ATOM 10242 C CA . ILE C 1 308 ? 23.026 25.146 17.076 1.00 30.07 308 ILE C CA 1
ATOM 10243 C C . ILE C 1 308 ? 22.231 23.812 17.043 1.00 14.44 308 ILE C C 1
ATOM 10244 O O . ILE C 1 308 ? 21.034 23.713 17.390 1.00 21.57 308 ILE C O 1
ATOM 10249 N N . ARG C 1 309 ? 22.870 22.759 16.569 1.00 19.78 309 ARG C N 1
ATOM 10250 C CA . ARG C 1 309 ? 22.186 21.449 16.446 1.00 24.08 309 ARG C CA 1
ATOM 10251 C C . ARG C 1 309 ? 21.843 20.849 17.800 1.00 14.66 309 ARG C C 1
ATOM 10252 O O . ARG C 1 309 ? 20.748 20.330 18.063 1.00 16.87 309 ARG C O 1
ATOM 10260 N N . ASP C 1 310 ? 22.831 20.944 18.673 1.00 18.89 310 ASP C N 1
ATOM 10261 C CA . ASP C 1 310 ? 22.686 20.469 20.037 1.00 18.16 310 ASP C CA 1
ATOM 10262 C C . ASP C 1 310 ? 21.617 21.230 20.806 1.00 25.59 310 ASP C C 1
ATOM 10263 O O . ASP C 1 310 ? 20.806 20.683 21.535 1.00 27.86 310 ASP C O 1
ATOM 10268 N N . VAL C 1 311 ? 21.597 22.538 20.637 1.00 28.11 311 VAL C N 1
ATOM 10269 C CA . VAL C 1 311 ? 20.596 23.389 21.286 1.00 30.09 311 VAL C CA 1
ATOM 10270 C C . VAL C 1 311 ? 19.159 22.956 20.887 1.00 27.48 311 VAL C C 1
ATOM 10271 O O . VAL C 1 311 ? 18.246 22.751 21.719 1.00 22.53 311 VAL C O 1
ATOM 10275 N N . ILE C 1 312 ? 18.980 22.794 19.571 1.00 35.64 312 ILE C N 1
ATOM 10276 C CA . ILE C 1 312 ? 17.716 22.380 18.985 1.00 18.76 312 ILE C CA 1
ATOM 10277 C C . ILE C 1 312 ? 17.315 21.031 19.564 1.00 10.39 312 ILE C C 1
ATOM 10278 O O . ILE C 1 312 ? 16.172 20.833 19.944 1.00 16.13 312 ILE C O 1
ATOM 10283 N N . TYR C 1 313 ? 18.285 20.099 19.580 1.00 14.57 313 TYR C N 1
ATOM 10284 C CA . TYR C 1 313 ? 18.030 18.795 20.150 1.00 20.27 313 TYR C CA 1
ATOM 10285 C C . TYR C 1 313 ? 17.544 18.921 21.619 1.00 23.87 313 TYR C C 1
ATOM 10286 O O . TYR C 1 313 ? 16.574 18.331 22.080 1.00 20.44 313 TYR C O 1
ATOM 10295 N N . HIS C 1 314 ? 18.233 19.751 22.358 1.00 19.35 314 HIS C N 1
ATOM 10296 C CA . HIS C 1 314 ? 17.916 19.985 23.732 1.00 9.96 314 HIS C CA 1
ATOM 10297 C C . HIS C 1 314 ? 16.635 20.728 23.879 1.00 12.38 314 HIS C C 1
ATOM 10298 O O . HIS C 1 314 ? 15.712 20.267 24.531 1.00 24.45 314 HIS C O 1
ATOM 10305 N N . ILE C 1 315 ? 16.535 21.907 23.305 1.00 19.03 315 ILE C N 1
ATOM 10306 C CA . ILE C 1 315 ? 15.281 22.562 23.518 1.00 8.04 315 ILE C CA 1
ATOM 10307 C C . ILE C 1 315 ? 14.114 21.874 22.853 1.00 23.98 315 ILE C C 1
ATOM 10308 O O . ILE C 1 315 ? 12.976 22.014 23.304 1.00 22.30 315 ILE C O 1
ATOM 10313 N N . GLU C 1 316 ? 14.342 21.176 21.749 1.00 26.11 316 GLU C N 1
ATOM 10314 C CA . GLU C 1 316 ? 13.193 20.543 21.116 1.00 22.71 316 GLU C CA 1
ATOM 10315 C C . GLU C 1 316 ? 12.200 21.532 20.512 1.00 19.96 316 GLU C C 1
ATOM 10316 O O . GLU C 1 316 ? 10.973 21.459 20.689 1.00 30.21 316 GLU C O 1
ATOM 10322 N N . THR C 1 317 ? 12.750 22.473 19.751 1.00 27.60 317 THR C N 1
ATOM 10323 C CA . THR C 1 317 ? 11.950 23.478 19.040 1.00 20.84 317 THR C CA 1
ATOM 10324 C C . THR C 1 317 ? 12.588 24.019 17.755 1.00 37.24 317 THR C C 1
ATOM 10325 O O . THR C 1 317 ? 13.789 23.907 17.508 1.00 17.03 317 THR C O 1
ATOM 10329 N N . TYR C 1 318 ? 11.763 24.645 16.928 1.00 17.01 318 TYR C N 1
ATOM 10330 C CA . TYR C 1 318 ? 12.337 25.244 15.738 1.00 32.99 318 TYR C CA 1
ATOM 10331 C C . TYR C 1 318 ? 12.090 26.764 15.720 1.00 40.37 318 TYR C C 1
ATOM 10332 O O . TYR C 1 318 ? 12.408 27.455 14.768 1.00 23.60 318 TYR C O 1
ATOM 10341 N N . ASP C 1 319 ? 11.538 27.319 16.794 1.00 19.11 319 ASP C N 1
ATOM 10342 C CA . ASP C 1 319 ? 11.262 28.751 16.817 1.00 13.25 319 ASP C CA 1
ATOM 10343 C C . ASP C 1 319 ? 12.508 29.573 16.811 1.00 25.44 319 ASP C C 1
ATOM 10344 O O . ASP C 1 319 ? 13.406 29.333 17.596 1.00 24.89 319 ASP C O 1
ATOM 10349 N N . VAL C 1 320 ? 12.606 30.525 15.869 1.00 28.45 320 VAL C N 1
ATOM 10350 C CA . VAL C 1 320 ? 13.800 31.355 15.737 1.00 30.19 320 VAL C CA 1
ATOM 10351 C C . VAL C 1 320 ? 14.266 32.068 17.028 1.00 14.02 320 VAL C C 1
ATOM 10352 O O . VAL C 1 320 ? 15.410 31.943 17.461 1.00 26.77 320 VAL C O 1
ATOM 10356 N N . THR C 1 321 ? 13.359 32.859 17.562 1.00 20.69 321 THR C N 1
ATOM 10357 C CA . THR C 1 321 ? 13.526 33.654 18.753 1.00 26.50 321 THR C CA 1
ATOM 10358 C C . THR C 1 321 ? 14.139 32.786 19.829 1.00 19.47 321 THR C C 1
ATOM 10359 O O . THR C 1 321 ? 15.213 33.090 20.366 1.00 28.69 321 THR C O 1
ATOM 10363 N N . THR C 1 322 ? 13.453 31.666 20.103 1.00 22.94 322 THR C N 1
ATOM 10364 C CA . THR C 1 322 ? 13.929 30.703 21.099 1.00 32.59 322 THR C CA 1
ATOM 10365 C C . THR C 1 322 ? 15.374 30.174 20.891 1.00 36.30 322 THR C C 1
ATOM 10366 O O . THR C 1 322 ? 16.247 30.222 21.762 1.00 35.40 322 THR C O 1
ATOM 10370 N N . ILE C 1 323 ? 15.664 29.659 19.712 1.00 25.59 323 ILE C N 1
ATOM 10371 C CA . ILE C 1 323 ? 16.999 29.161 19.449 1.00 25.53 323 ILE C CA 1
ATOM 10372 C C . ILE C 1 323 ? 18.036 30.235 19.605 1.00 23.56 323 ILE C C 1
ATOM 10373 O O . ILE C 1 323 ? 19.133 30.005 20.108 1.00 21.02 323 ILE C O 1
ATOM 10378 N N . ARG C 1 324 ? 17.680 31.424 19.135 1.00 15.90 324 ARG C N 1
ATOM 10379 C CA . ARG C 1 324 ? 18.603 32.547 19.204 1.00 41.58 324 ARG C CA 1
ATOM 10380 C C . ARG C 1 324 ? 19.004 32.813 20.626 1.00 19.39 324 ARG C C 1
ATOM 10381 O O . ARG C 1 324 ? 20.190 32.958 20.967 1.00 17.10 324 ARG C O 1
ATOM 10389 N N . ALA C 1 325 ? 17.975 32.904 21.456 1.00 14.33 325 ALA C N 1
ATOM 10390 C CA . ALA C 1 325 ? 18.177 33.169 22.883 1.00 54.09 325 ALA C CA 1
ATOM 10391 C C . ALA C 1 325 ? 18.731 31.998 23.746 1.00 50.64 325 ALA C C 1
ATOM 10392 O O . ALA C 1 325 ? 19.456 32.169 24.736 1.00 27.61 325 ALA C O 1
ATOM 10394 N N . SER C 1 326 ? 18.348 30.786 23.401 1.00 17.88 326 SER C N 1
ATOM 10395 C CA . SER C 1 326 ? 18.730 29.616 24.146 1.00 6.12 326 SER C CA 1
ATOM 10396 C C . SER C 1 326 ? 20.168 29.276 23.996 1.00 14.34 326 SER C C 1
ATOM 10397 O O . SER C 1 326 ? 20.789 28.761 24.906 1.00 35.12 326 SER C O 1
ATOM 10400 N N . THR C 1 327 ? 20.703 29.537 22.822 1.00 10.21 327 THR C N 1
ATOM 10401 C CA . THR C 1 327 ? 22.066 29.167 22.598 1.00 8.82 327 THR C CA 1
ATOM 10402 C C . THR C 1 327 ? 23.071 29.671 23.587 1.00 19.32 327 THR C C 1
ATOM 10403 O O . THR C 1 327 ? 23.934 28.911 24.045 1.00 19.40 327 THR C O 1
ATOM 10407 N N . PRO C 1 328 ? 23.009 30.949 23.863 1.00 30.17 328 PRO C N 1
ATOM 10408 C CA . PRO C 1 328 ? 23.950 31.540 24.804 1.00 29.78 328 PRO C CA 1
ATOM 10409 C C . PRO C 1 328 ? 23.736 30.976 26.221 1.00 21.41 328 PRO C C 1
ATOM 10410 O O . PRO C 1 328 ? 24.695 30.741 26.955 1.00 16.95 328 PRO C O 1
ATOM 10414 N N . MET C 1 329 ? 22.467 30.686 26.559 1.00 19.78 329 MET C N 1
ATOM 10415 C CA . MET C 1 329 ? 22.068 30.099 27.852 1.00 11.50 32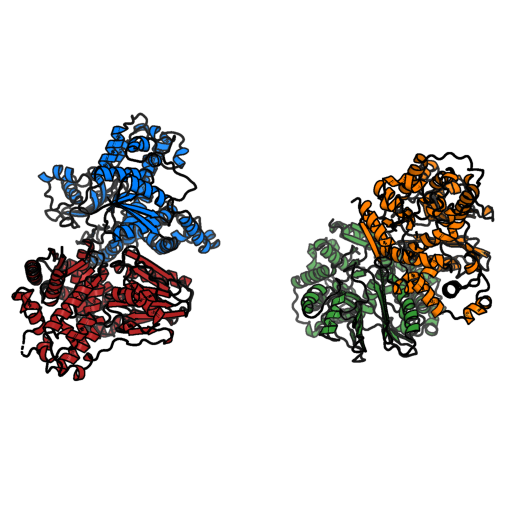9 MET C CA 1
ATOM 10416 C C . MET C 1 329 ? 22.683 28.735 28.019 1.00 28.92 329 MET C C 1
ATOM 10417 O O . MET C 1 329 ? 23.276 28.362 29.032 1.00 16.23 329 MET C O 1
ATOM 10422 N N . TYR C 1 330 ? 22.576 28.028 26.925 1.00 23.99 330 TYR C N 1
ATOM 10423 C CA . TYR C 1 330 ? 23.149 26.706 26.775 1.00 11.30 330 TYR C CA 1
ATOM 10424 C C . TYR C 1 330 ? 24.636 26.696 26.998 1.00 22.54 330 TYR C C 1
ATOM 10425 O O . TYR C 1 330 ? 25.167 25.810 27.639 1.00 17.17 330 TYR C O 1
ATOM 10434 N N . LEU C 1 331 ? 25.339 27.654 26.449 1.00 21.69 331 LEU C N 1
ATOM 10435 C CA . LEU C 1 331 ? 26.777 27.664 26.615 1.00 4.20 331 LEU C CA 1
ATOM 10436 C C . LEU C 1 331 ? 27.154 28.024 28.018 1.00 16.48 331 LEU C C 1
ATOM 10437 O O . LEU C 1 331 ? 28.121 27.485 28.582 1.00 14.95 331 LEU C O 1
ATOM 10442 N N . MET C 1 332 ? 26.390 28.972 28.531 1.00 15.27 332 MET C N 1
ATOM 10443 C CA . MET C 1 332 ? 26.580 29.450 29.896 1.00 27.80 332 MET C CA 1
ATOM 10444 C C . MET C 1 332 ? 26.442 28.312 30.884 1.00 17.82 332 MET C C 1
ATOM 10445 O O . MET C 1 332 ? 27.295 28.115 31.729 1.00 18.12 332 MET C O 1
ATOM 10450 N N . SER C 1 333 ? 25.359 27.547 30.753 1.00 10.75 333 SER C N 1
ATOM 10451 C CA . SER C 1 333 ? 25.125 26.366 31.600 1.00 28.40 333 SER C CA 1
ATOM 10452 C C . SER C 1 333 ? 26.329 25.420 31.645 1.00 32.79 333 SER C C 1
ATOM 10453 O O . SER C 1 333 ? 26.779 24.922 32.709 1.00 24.76 333 SER C O 1
ATOM 10456 N N . ARG C 1 334 ? 26.864 25.169 30.447 1.00 21.67 334 ARG C N 1
ATOM 10457 C CA . ARG C 1 334 ? 27.998 24.284 30.351 1.00 7.53 334 ARG C CA 1
ATOM 10458 C C . ARG C 1 334 ? 29.134 24.736 31.269 1.00 17.12 334 ARG C C 1
ATOM 10459 O O . ARG C 1 334 ? 29.791 23.927 31.923 1.00 18.79 334 ARG C O 1
ATOM 10467 N N . LYS C 1 335 ? 29.316 26.047 31.356 1.00 38.55 335 LYS C N 1
ATOM 10468 C CA . LYS C 1 335 ? 30.350 26.672 32.172 1.00 22.82 335 LYS C CA 1
ATOM 10469 C C . LYS C 1 335 ? 30.035 26.596 33.634 1.00 20.28 335 LYS C C 1
ATOM 10470 O O . LYS C 1 335 ? 30.858 26.318 34.485 1.00 14.81 335 LYS C O 1
ATOM 10476 N N . ILE C 1 336 ? 28.797 26.861 33.929 1.00 14.02 336 ILE C N 1
ATOM 10477 C CA . ILE C 1 336 ? 28.353 26.817 35.300 1.00 18.11 336 ILE C CA 1
ATOM 10478 C C . ILE C 1 336 ? 28.585 25.444 35.891 1.00 34.38 336 ILE C C 1
ATOM 10479 O O . ILE C 1 336 ? 29.133 25.294 36.995 1.00 22.38 336 ILE C O 1
ATOM 10484 N N . LYS C 1 337 ? 28.173 24.437 35.118 1.00 19.20 337 LYS C N 1
ATOM 10485 C CA . LYS C 1 337 ? 28.319 23.055 35.559 1.00 12.04 337 LYS C CA 1
ATOM 10486 C C . LYS C 1 337 ? 29.761 22.711 35.721 1.00 18.59 337 LYS C C 1
ATOM 10487 O O . LYS C 1 337 ? 30.164 21.966 36.611 1.00 24.66 337 LYS C O 1
ATOM 10493 N N . ALA C 1 338 ? 30.572 23.241 34.830 1.00 11.98 338 ALA C N 1
ATOM 10494 C CA . ALA C 1 338 ? 31.984 22.934 34.914 1.00 18.56 338 ALA C CA 1
ATOM 10495 C C . ALA C 1 338 ? 32.531 23.540 36.193 1.00 16.39 338 ALA C C 1
ATOM 10496 O O . ALA C 1 338 ? 33.630 23.150 36.556 1.00 19.42 338 ALA C O 1
ATOM 10498 N N . MET C 1 339 ? 31.777 24.496 36.822 1.00 52.66 339 MET C N 1
ATOM 10499 C CA . MET C 1 339 ? 32.155 25.206 38.059 1.00 44.01 339 MET C CA 1
ATOM 10500 C C . MET C 1 339 ? 31.867 24.373 39.254 1.00 22.37 339 MET C C 1
ATOM 10501 O O . MET C 1 339 ? 32.496 24.510 40.289 1.00 34.56 339 MET C O 1
ATOM 10506 N N . GLY C 1 340 ? 30.828 23.579 39.091 1.00 12.15 340 GLY C N 1
ATOM 10507 C CA . GLY C 1 340 ? 30.369 22.735 40.149 1.00 25.40 340 GLY C CA 1
ATOM 10508 C C . GLY C 1 340 ? 29.087 23.276 40.727 1.00 29.95 340 GLY C C 1
ATOM 10509 O O . GLY C 1 340 ? 28.674 22.889 41.815 1.00 66.42 340 GLY C O 1
ATOM 10510 N N . ILE C 1 341 ? 28.458 24.176 39.979 1.00 16.58 341 ILE C N 1
ATOM 10511 C CA . ILE C 1 341 ? 27.191 24.711 40.434 1.00 7.56 341 ILE C CA 1
ATOM 10512 C C . ILE C 1 341 ? 26.047 23.927 39.777 1.00 22.53 341 ILE C C 1
ATOM 10513 O O . ILE C 1 341 ? 26.055 23.770 38.560 1.00 17.74 341 ILE C O 1
ATOM 10518 N N . LYS C 1 342 ? 25.112 23.412 40.601 1.00 13.65 342 LYS C N 1
ATOM 10519 C CA . LYS C 1 342 ? 23.995 22.590 40.168 1.00 16.58 342 LYS C CA 1
ATOM 10520 C C . LYS C 1 342 ? 22.657 23.282 40.098 1.00 13.22 342 LYS C C 1
ATOM 10521 O O . LYS C 1 342 ? 21.707 22.726 39.539 1.00 19.63 342 LYS C O 1
ATOM 10527 N N . MET C 1 343 ? 22.587 24.494 40.599 1.00 7.97 343 MET C N 1
ATOM 10528 C CA . MET C 1 343 ? 21.323 25.186 40.594 1.00 11.83 343 MET C CA 1
ATOM 10529 C C . MET C 1 343 ? 21.619 26.657 40.467 1.00 20.21 343 MET C C 1
ATOM 10530 O O . MET C 1 343 ? 22.654 27.107 40.963 1.00 25.41 343 MET C O 1
ATOM 10535 N N . VAL C 1 344 ? 20.695 27.372 39.842 1.00 28.40 344 VAL C N 1
ATOM 10536 C CA . VAL C 1 344 ? 20.746 28.809 39.687 1.00 8.00 344 VAL C CA 1
ATOM 10537 C C . VAL C 1 344 ? 19.325 29.362 39.696 1.00 15.92 344 VAL C C 1
ATOM 10538 O O . VAL C 1 344 ? 18.351 28.665 39.387 1.00 22.80 344 VAL C O 1
ATOM 10542 N N . LEU C 1 345 ? 19.203 30.648 40.047 1.00 23.62 345 LEU C N 1
ATOM 10543 C CA . LEU C 1 345 ? 17.910 31.346 40.055 1.00 27.31 345 LEU C CA 1
ATOM 10544 C C . LEU C 1 345 ? 18.004 32.401 38.971 1.00 14.30 345 LEU C C 1
ATOM 10545 O O . LEU C 1 345 ? 19.075 32.998 38.850 1.00 13.31 345 LEU C O 1
ATOM 10550 N N . SER C 1 346 ? 16.917 32.581 38.197 1.00 21.81 346 SER C N 1
ATOM 10551 C CA . SER C 1 346 ? 16.876 33.539 37.111 1.00 26.36 346 SER C CA 1
ATOM 10552 C C . SER C 1 346 ? 15.649 34.442 37.193 1.00 48.46 346 SER C C 1
ATOM 10553 O O . SER C 1 346 ? 14.712 34.208 37.975 1.00 32.03 346 SER C O 1
ATOM 10556 N N . GLY C 1 347 ? 15.620 35.466 36.345 1.00 34.99 347 GLY C N 1
ATOM 10557 C CA . GLY C 1 347 ? 14.504 36.402 36.374 1.00 24.95 347 GLY C CA 1
ATOM 10558 C C . GLY C 1 347 ? 13.302 36.173 35.469 1.00 30.85 347 GLY C C 1
ATOM 10559 O O . GLY C 1 347 ? 12.351 36.968 35.505 1.00 27.47 347 GLY C O 1
ATOM 10560 N N . GLU C 1 348 ? 13.323 35.128 34.648 1.00 33.82 348 GLU C N 1
ATOM 10561 C CA . GLU C 1 348 ? 12.225 34.881 33.728 1.00 30.59 348 GLU C CA 1
ATOM 10562 C C . GLU C 1 348 ? 10.870 34.927 34.389 1.00 81.14 348 GLU C C 1
ATOM 10563 O O . GLU C 1 348 ? 10.739 34.522 35.534 1.00 31.16 348 GLU C O 1
ATOM 10569 N N . GLY C 1 349 ? 9.871 35.432 33.679 1.00 26.65 349 GLY C N 1
ATOM 10570 C CA . GLY C 1 349 ? 8.516 35.475 34.229 1.00 16.74 349 GLY C CA 1
ATOM 10571 C C . GLY C 1 349 ? 8.127 36.863 34.696 1.00 26.85 349 GLY C C 1
ATOM 10572 O O . GLY C 1 349 ? 6.943 37.202 34.856 1.00 27.28 349 GLY C O 1
ATOM 10573 N N . SER C 1 350 ? 9.175 37.656 34.854 1.00 24.01 350 SER C N 1
ATOM 10574 C CA . SER C 1 350 ? 9.013 39.025 35.311 1.00 35.24 350 SER C CA 1
ATOM 10575 C C . SER C 1 350 ? 8.141 39.816 34.369 1.00 59.17 350 SER C C 1
ATOM 10576 O O . SER C 1 350 ? 7.041 40.271 34.679 1.00 31.74 350 SER C O 1
ATOM 10579 N N . ASP C 1 351 ? 8.686 39.972 33.185 1.00 22.50 351 ASP C N 1
ATOM 10580 C CA . ASP C 1 351 ? 8.014 40.738 32.190 1.00 31.26 351 ASP C CA 1
ATOM 10581 C C . ASP C 1 351 ? 6.623 40.266 31.917 1.00 33.43 351 ASP C C 1
ATOM 10582 O O . ASP C 1 351 ? 5.687 41.057 31.801 1.00 44.87 351 ASP C O 1
ATOM 10587 N N . GLU C 1 352 ? 6.491 38.958 31.833 1.00 33.98 352 GLU C N 1
ATOM 10588 C CA . GLU C 1 352 ? 5.211 38.328 31.563 1.00 31.76 352 GLU C CA 1
ATOM 10589 C C . GLU C 1 352 ? 4.179 38.631 32.639 1.00 41.34 352 GLU C C 1
ATOM 10590 O O . GLU C 1 352 ? 2.997 38.713 32.362 1.00 65.28 352 GLU C O 1
ATOM 10596 N N . VAL C 1 353 ? 4.631 38.812 33.879 1.00 52.34 353 VAL C N 1
ATOM 10597 C CA . VAL C 1 353 ? 3.738 39.130 34.985 1.00 51.78 353 VAL C CA 1
ATOM 10598 C C . VAL C 1 353 ? 3.411 40.635 35.129 1.00 43.50 353 VAL C C 1
ATOM 10599 O O . VAL C 1 353 ? 2.318 41.041 35.527 1.00 39.72 353 VAL C O 1
ATOM 10603 N N . PHE C 1 354 ? 4.380 41.473 34.811 1.00 41.27 354 PHE C N 1
ATOM 10604 C CA . PHE C 1 354 ? 4.275 42.909 34.997 1.00 30.45 354 PHE C CA 1
ATOM 10605 C C . PHE C 1 354 ? 4.163 43.753 33.742 1.00 55.36 354 PHE C C 1
ATOM 10606 O O . PHE C 1 354 ? 4.186 44.980 33.833 1.00 82.25 354 PHE C O 1
ATOM 10614 N N . GLY C 1 355 ? 4.083 43.118 32.577 1.00 38.87 355 GLY C N 1
ATOM 10615 C CA . GLY C 1 355 ? 3.979 43.872 31.340 1.00 59.51 355 GLY C CA 1
ATOM 10616 C C . GLY C 1 355 ? 5.288 44.630 31.240 1.00 48.51 355 GLY C C 1
ATOM 10617 O O . GLY C 1 355 ? 5.305 45.867 31.123 1.00 70.59 355 GLY C O 1
ATOM 10618 N N . GLY C 1 356 ? 6.378 43.846 31.298 1.00 45.21 356 GLY C N 1
ATOM 10619 C CA . GLY C 1 356 ? 7.760 44.326 31.234 1.00 43.49 356 GLY C CA 1
ATOM 10620 C C . GLY C 1 356 ? 8.312 44.515 29.822 1.00 39.27 356 GLY C C 1
ATOM 10621 O O . GLY C 1 356 ? 9.458 44.856 29.601 1.00 40.90 356 GLY C O 1
ATOM 10622 N N . TYR C 1 357 ? 7.483 44.269 28.822 1.00 52.00 357 TYR C N 1
ATOM 10623 C CA . TYR C 1 357 ? 7.922 44.471 27.444 1.00 100.00 357 TYR C CA 1
ATOM 10624 C C . TYR C 1 357 ? 7.500 45.854 26.906 1.00 19.11 357 TYR C C 1
ATOM 10625 O O . TYR C 1 357 ? 6.473 46.406 27.316 1.00 100.00 357 TYR C O 1
ATOM 10634 N N . LEU C 1 358 ? 8.307 46.401 25.997 1.00 69.87 358 LEU C N 1
ATOM 10635 C CA . LEU C 1 358 ? 7.958 47.690 25.435 1.00 91.75 358 LEU C CA 1
ATOM 10636 C C . LEU C 1 358 ? 6.577 47.605 24.837 1.00 32.14 358 LEU C C 1
ATOM 10637 O O . LEU C 1 358 ? 5.713 48.422 25.147 1.00 52.18 358 LEU C O 1
ATOM 10642 N N . TYR C 1 359 ? 6.327 46.535 24.084 1.00 44.60 359 TYR C N 1
ATOM 10643 C CA . TYR C 1 359 ? 5.016 46.344 23.506 1.00 53.09 359 TYR C CA 1
ATOM 10644 C C . TYR C 1 359 ? 3.870 46.462 24.498 1.00 26.46 359 TYR C C 1
ATOM 10645 O O . TYR C 1 359 ? 2.695 46.477 24.103 1.00 65.92 359 TYR C O 1
ATOM 10654 N N . PHE C 1 360 ? 4.219 46.590 25.780 1.00 50.48 360 PHE C N 1
ATOM 10655 C CA . PHE C 1 360 ? 3.246 46.719 26.846 1.00 43.33 360 PHE C CA 1
ATOM 10656 C C . PHE C 1 360 ? 2.964 48.198 27.000 1.00 100.00 360 PHE C C 1
ATOM 10657 O O . PHE C 1 360 ? 2.054 48.612 27.715 1.00 56.60 360 PHE C O 1
ATOM 10665 N N . HIS C 1 361 ? 3.775 48.970 26.289 1.00 57.93 361 HIS C N 1
ATOM 10666 C CA . HIS C 1 361 ? 3.664 50.415 26.287 1.00 51.61 361 HIS C CA 1
ATOM 10667 C C . HIS C 1 361 ? 2.448 50.856 25.469 1.00 100.00 361 HIS C C 1
ATOM 10668 O O . HIS C 1 361 ? 1.574 51.603 25.949 1.00 63.14 361 HIS C O 1
ATOM 10675 N N . LYS C 1 362 ? 2.394 50.364 24.222 1.00 42.40 362 LYS C N 1
ATOM 10676 C CA . LYS C 1 362 ? 1.319 50.695 23.303 1.00 72.95 362 LYS C CA 1
ATOM 10677 C C . LYS C 1 362 ? 0.001 50.081 23.721 1.00 50.86 362 LYS C C 1
ATOM 10678 O O . LYS C 1 362 ? -0.937 49.947 22.927 1.00 100.00 362 LYS C O 1
ATOM 10684 N N . ALA C 1 363 ? -0.040 49.702 24.991 1.00 60.61 363 ALA C N 1
ATOM 10685 C CA . ALA C 1 363 ? -1.205 49.073 25.579 1.00 100.00 363 ALA C CA 1
ATOM 10686 C C . ALA C 1 363 ? -2.386 50.020 25.770 1.00 69.26 363 ALA C C 1
ATOM 10687 O O . ALA C 1 363 ? -2.296 51.049 26.459 1.00 54.76 363 ALA C O 1
ATOM 10689 N N . PRO C 1 364 ? -3.500 49.615 25.148 1.00 89.41 364 PRO C N 1
ATOM 10690 C CA . PRO C 1 364 ? -4.756 50.344 25.160 1.00 38.42 364 PRO C CA 1
ATOM 10691 C C . PRO C 1 364 ? -5.176 50.935 26.492 1.00 57.61 364 PRO C C 1
ATOM 10692 O O . PRO C 1 364 ? -5.016 52.129 26.753 1.00 78.20 364 PRO C O 1
ATOM 10696 N N . ASN C 1 365 ? -5.736 50.072 27.317 1.00 57.82 365 ASN C N 1
ATOM 10697 C CA . ASN C 1 365 ? -6.205 50.400 28.652 1.00 48.87 365 ASN C CA 1
ATOM 10698 C C . ASN C 1 365 ? -5.734 49.299 29.606 1.00 100.00 365 ASN C C 1
ATOM 10699 O O . ASN C 1 365 ? -4.830 48.527 29.283 1.00 42.75 365 ASN C O 1
ATOM 10704 N N . ALA C 1 366 ? -6.344 49.189 30.787 1.00 100.00 366 ALA C N 1
ATOM 10705 C CA . ALA C 1 366 ? -5.912 48.177 31.740 1.00 68.55 366 ALA C CA 1
ATOM 10706 C C . ALA C 1 366 ? -6.221 46.742 31.411 1.00 49.41 366 ALA C C 1
ATOM 10707 O O . ALA C 1 366 ? -5.332 45.897 31.438 1.00 59.76 366 ALA C O 1
ATOM 10709 N N . LYS C 1 367 ? -7.500 46.530 31.149 1.00 81.44 367 LYS C N 1
ATOM 10710 C CA . LYS C 1 367 ? -8.092 45.265 30.809 1.00 65.51 367 LYS C CA 1
ATOM 10711 C C . LYS C 1 367 ? -7.159 44.530 29.897 1.00 54.19 367 LYS C C 1
ATOM 10712 O O . LYS C 1 367 ? -6.706 43.420 30.179 1.00 61.27 367 LYS C O 1
ATOM 10718 N N . GLU C 1 368 ? -6.863 45.254 28.828 1.00 60.04 368 GLU C N 1
ATOM 10719 C CA . GLU C 1 368 ? -5.989 44.815 27.769 1.00 100.00 368 GLU C CA 1
ATOM 10720 C C . GLU C 1 368 ? -4.707 44.261 28.348 1.00 50.55 368 GLU C C 1
ATOM 10721 O O . GLU C 1 368 ? -4.299 43.151 28.022 1.00 76.30 368 GLU C O 1
ATOM 10727 N N . LEU C 1 369 ? -4.093 45.058 29.218 1.00 70.09 369 LEU C N 1
ATOM 10728 C CA . LEU C 1 369 ? -2.839 44.696 29.852 1.00 81.21 369 LEU C CA 1
ATOM 10729 C C . LEU C 1 369 ? -2.920 43.408 30.622 1.00 60.69 369 LEU C C 1
ATOM 10730 O O . LEU C 1 369 ? -2.141 42.474 30.419 1.00 51.36 369 LEU C O 1
ATOM 10735 N N . HIS C 1 370 ? -3.859 43.427 31.540 1.00 39.74 370 HIS C N 1
ATOM 10736 C CA . HIS C 1 370 ? -4.096 42.311 32.385 1.00 67.41 370 HIS C CA 1
ATOM 10737 C C . HIS C 1 370 ? -4.302 41.104 31.533 1.00 47.81 370 HIS C C 1
ATOM 10738 O O . HIS C 1 370 ? -3.622 40.095 31.673 1.00 48.07 370 HIS C O 1
ATOM 10745 N N . GLU C 1 371 ? -5.253 41.237 30.637 1.00 46.26 371 GLU C N 1
ATOM 10746 C CA . GLU C 1 371 ? -5.561 40.150 29.754 1.00 63.65 371 GLU C CA 1
ATOM 10747 C C . GLU C 1 371 ? -4.388 39.585 28.950 1.00 59.10 371 GLU C C 1
ATOM 10748 O O . GLU C 1 371 ? -4.338 38.386 28.698 1.00 49.04 371 GLU C O 1
ATOM 10754 N N . GLU C 1 372 ? -3.432 40.418 28.546 1.00 40.48 372 GLU C N 1
ATOM 10755 C CA . GLU C 1 372 ? -2.274 39.926 27.816 1.00 39.00 372 GLU C CA 1
ATOM 10756 C C . GLU C 1 372 ? -1.257 39.249 28.757 1.00 54.35 372 GLU C C 1
ATOM 10757 O O . GLU C 1 372 ? -0.629 38.234 28.429 1.00 40.49 372 GLU C O 1
ATOM 10763 N N . THR C 1 373 ? -1.083 39.822 29.948 1.00 67.08 373 THR C N 1
ATOM 10764 C CA . THR C 1 373 ? -0.168 39.245 30.920 1.00 93.60 373 THR C CA 1
ATOM 10765 C C . THR C 1 373 ? -0.645 37.863 31.292 1.00 69.82 373 THR C C 1
ATOM 10766 O O . THR C 1 373 ? 0.107 36.894 31.314 1.00 50.69 373 THR C O 1
ATOM 10770 N N . VAL C 1 374 ? -1.926 37.785 31.596 1.00 36.07 374 VAL C N 1
ATOM 10771 C CA . VAL C 1 374 ? -2.472 36.512 31.936 1.00 38.54 374 VAL C CA 1
ATOM 10772 C C . VAL C 1 374 ? -2.365 35.523 30.761 1.00 47.77 374 VAL C C 1
ATOM 10773 O O . VAL C 1 374 ? -2.310 34.315 30.908 1.00 41.66 374 VAL C O 1
ATOM 10777 N N . ARG C 1 375 ? -2.324 36.049 29.566 1.00 58.68 375 ARG C N 1
ATOM 10778 C CA . ARG C 1 375 ? -2.248 35.216 28.391 1.00 29.47 375 ARG C CA 1
ATOM 10779 C C . ARG C 1 375 ? -0.814 34.780 28.216 1.00 73.97 375 ARG C C 1
ATOM 10780 O O . ARG C 1 375 ? -0.489 33.629 27.883 1.00 39.19 375 ARG C O 1
ATOM 10788 N N . LYS C 1 376 ? 0.050 35.740 28.484 1.00 27.44 376 LYS C N 1
ATOM 10789 C CA . LYS C 1 376 ? 1.445 35.473 28.364 1.00 31.91 376 LYS C CA 1
ATOM 10790 C C . LYS C 1 376 ? 1.872 34.453 29.424 1.00 31.58 376 LYS C C 1
ATOM 10791 O O . LYS C 1 376 ? 2.758 33.628 29.210 1.00 43.10 376 LYS C O 1
ATOM 10797 N N . LEU C 1 377 ? 1.159 34.464 30.551 1.00 49.23 377 LEU C N 1
ATOM 10798 C CA . LEU C 1 377 ? 1.456 33.531 31.620 1.00 37.41 377 LEU C CA 1
ATOM 10799 C C . LEU C 1 377 ? 1.182 32.110 31.269 1.00 29.12 377 LEU C C 1
ATOM 10800 O O . LEU C 1 377 ? 1.982 31.231 31.553 1.00 34.41 377 LEU C O 1
ATOM 10805 N N . LEU C 1 378 ? 0.060 31.913 30.617 1.00 34.43 378 LEU C N 1
ATOM 10806 C CA . LEU C 1 378 ? -0.392 30.597 30.232 1.00 44.63 378 LEU C CA 1
ATOM 10807 C C . LEU C 1 378 ? 0.313 29.882 29.090 1.00 40.56 378 LEU C C 1
ATOM 10808 O O . LEU C 1 378 ? 0.148 28.673 28.955 1.00 72.79 378 LEU C O 1
ATOM 10813 N N . ALA C 1 379 ? 1.093 30.600 28.293 1.00 20.55 379 ALA C N 1
ATOM 10814 C CA . ALA C 1 379 ? 1.799 30.028 27.166 1.00 27.00 379 ALA C CA 1
ATOM 10815 C C . ALA C 1 379 ? 3.299 29.898 27.401 1.00 30.37 379 ALA C C 1
ATOM 10816 O O . ALA C 1 379 ? 4.030 29.280 26.640 1.00 25.45 379 ALA C O 1
ATOM 10818 N N . LEU C 1 380 ? 3.750 30.473 28.511 1.00 30.85 380 LEU C N 1
ATOM 10819 C CA . LEU C 1 380 ? 5.137 30.462 28.902 1.00 66.38 380 LEU C CA 1
ATOM 10820 C C . LEU C 1 380 ? 5.777 29.093 28.807 1.00 31.18 380 LEU C C 1
ATOM 10821 O O . LEU C 1 380 ? 6.972 28.953 28.451 1.00 35.03 380 LEU C O 1
ATOM 10826 N N . HIS C 1 381 ? 4.959 28.098 29.170 1.00 35.17 381 HIS C N 1
ATOM 10827 C CA . HIS C 1 381 ? 5.398 26.727 29.160 1.00 29.15 381 HIS C CA 1
ATOM 10828 C C . HIS C 1 381 ? 5.970 26.324 27.816 1.00 50.33 381 HIS C C 1
ATOM 10829 O O . HIS C 1 381 ? 6.758 25.397 27.763 1.00 49.72 381 HIS C O 1
ATOM 10836 N N . MET C 1 382 ? 5.602 27.042 26.749 1.00 46.97 382 MET C N 1
ATOM 10837 C CA . MET C 1 382 ? 6.120 26.771 25.416 1.00 32.24 382 MET C CA 1
ATOM 10838 C C . MET C 1 382 ? 7.283 27.672 25.069 1.00 83.05 382 MET C C 1
ATOM 10839 O O . MET C 1 382 ? 8.115 27.343 24.212 1.00 40.75 382 MET C O 1
ATOM 10844 N N . TYR C 1 383 ? 7.289 28.835 25.718 1.00 40.08 383 TYR C N 1
ATOM 10845 C CA . TYR C 1 383 ? 8.289 29.844 25.455 1.00 32.92 383 TYR C CA 1
ATOM 10846 C C . TYR C 1 383 ? 9.417 29.954 26.453 1.00 41.84 383 TYR C C 1
ATOM 10847 O O . TYR C 1 383 ? 10.379 29.202 26.439 1.00 36.05 383 TYR C O 1
ATOM 10856 N N . ASP C 1 384 ? 9.336 30.930 27.310 1.00 33.67 384 ASP C N 1
ATOM 10857 C CA . ASP C 1 384 ? 10.412 31.162 28.261 1.00 66.41 384 ASP C CA 1
ATOM 10858 C C . ASP C 1 384 ? 10.816 29.964 29.130 1.00 34.80 384 ASP C C 1
ATOM 10859 O O . ASP C 1 384 ? 11.998 29.720 29.408 1.00 23.98 384 ASP C O 1
ATOM 10864 N N . CYS C 1 385 ? 9.816 29.227 29.630 1.00 35.59 385 CYS C N 1
ATOM 10865 C CA . CYS C 1 385 ? 10.087 28.096 30.523 1.00 35.75 385 CYS C CA 1
ATOM 10866 C C . CYS C 1 385 ? 10.803 26.933 29.929 1.00 58.62 385 CYS C C 1
ATOM 10867 O O . CYS C 1 385 ? 11.529 26.223 30.622 1.00 42.25 385 CYS C O 1
ATOM 10870 N N . ALA C 1 386 ? 10.523 26.692 28.666 1.00 20.50 386 ALA C N 1
ATOM 10871 C CA . ALA C 1 386 ? 11.167 25.580 28.017 1.00 29.75 386 ALA C CA 1
ATOM 10872 C C . ALA C 1 386 ? 12.620 25.914 27.753 1.00 15.61 386 ALA C C 1
ATOM 10873 O O . ALA C 1 386 ? 13.527 25.095 27.897 1.00 37.12 386 ALA C O 1
ATOM 10875 N N . ARG C 1 387 ? 12.871 27.141 27.363 1.00 32.29 387 ARG C N 1
ATOM 10876 C CA . ARG C 1 387 ? 14.247 27.507 27.097 1.00 27.25 387 ARG C CA 1
ATOM 10877 C C . ARG C 1 387 ? 15.046 27.388 28.374 1.00 28.60 387 ARG C C 1
ATOM 10878 O O . ARG C 1 387 ? 16.101 26.736 28.459 1.00 32.45 387 ARG C O 1
ATOM 10886 N N . ALA C 1 388 ? 14.519 28.067 29.371 1.00 27.77 388 ALA C N 1
ATOM 10887 C CA . ALA C 1 388 ? 15.216 28.111 30.625 1.00 34.76 388 ALA C CA 1
ATOM 10888 C C . ALA C 1 388 ? 15.439 26.740 31.170 1.00 47.22 388 ALA C C 1
ATOM 10889 O O . ALA C 1 388 ? 16.556 26.388 31.578 1.00 31.40 388 ALA C O 1
ATOM 10891 N N . ASN C 1 389 ? 14.351 26.001 31.216 1.00 24.44 389 ASN C N 1
ATOM 10892 C CA . ASN C 1 389 ? 14.506 24.693 31.784 1.00 27.15 389 ASN C CA 1
ATOM 10893 C C . ASN C 1 389 ? 15.459 23.784 31.036 1.00 38.52 389 ASN C C 1
ATOM 10894 O O . ASN C 1 389 ? 16.440 23.231 31.587 1.00 31.77 389 ASN C O 1
ATOM 10899 N N . LYS C 1 390 ? 15.126 23.659 29.761 1.00 26.39 390 LYS C N 1
ATOM 10900 C CA . LYS C 1 390 ? 15.809 22.797 28.820 1.00 34.40 390 LYS C CA 1
ATOM 10901 C C . LYS C 1 390 ? 17.226 23.170 28.494 1.00 36.90 390 LYS C C 1
ATOM 10902 O O . LYS C 1 390 ? 18.072 22.300 28.333 1.00 30.89 390 LYS C O 1
ATOM 10908 N N . ALA C 1 391 ? 17.494 24.457 28.384 1.00 26.43 391 ALA C N 1
ATOM 10909 C CA . ALA C 1 391 ? 18.825 24.876 28.050 1.00 17.82 391 ALA C CA 1
ATOM 10910 C C . ALA C 1 391 ? 19.790 24.617 29.175 1.00 19.69 391 ALA C C 1
ATOM 10911 O O . ALA C 1 391 ? 20.973 24.336 28.917 1.00 21.73 391 ALA C O 1
ATOM 10913 N N . MET C 1 392 ? 19.269 24.728 30.407 1.00 25.87 392 MET C N 1
ATOM 10914 C CA . MET C 1 392 ? 20.048 24.549 31.644 1.00 51.49 392 MET C CA 1
ATOM 10915 C C . MET C 1 392 ? 20.254 23.095 31.959 1.00 17.82 392 MET C C 1
ATOM 10916 O O . MET C 1 392 ? 21.368 22.642 32.285 1.00 22.72 392 MET C O 1
ATOM 10921 N N . SER C 1 393 ? 19.157 22.375 31.838 1.00 16.33 393 SER C N 1
ATOM 10922 C CA . SER C 1 393 ? 19.176 20.956 32.087 1.00 27.45 393 SER C CA 1
ATOM 10923 C C . SER C 1 393 ? 20.111 20.209 31.145 1.00 32.53 393 SER C C 1
ATOM 10924 O O . SER C 1 393 ? 20.553 19.102 31.462 1.00 28.52 393 SER C O 1
ATOM 10927 N N . ALA C 1 394 ? 20.433 20.832 29.992 1.00 18.77 394 ALA C N 1
ATOM 10928 C CA . ALA C 1 394 ? 21.312 20.188 29.012 1.00 13.94 394 ALA C CA 1
ATOM 10929 C C . ALA C 1 394 ? 22.632 19.831 29.601 1.00 16.66 394 ALA C C 1
ATOM 10930 O O . ALA C 1 394 ? 23.377 18.999 29.105 1.00 21.08 394 ALA C O 1
ATOM 10932 N N . TRP C 1 395 ? 22.993 20.551 30.643 1.00 19.42 395 TRP C N 1
ATOM 10933 C CA . TRP C 1 395 ? 24.270 20.330 31.242 1.00 9.83 395 TRP C CA 1
ATOM 10934 C C . TRP C 1 395 ? 24.128 19.887 32.663 1.00 20.16 395 TRP C C 1
ATOM 10935 O O . TRP C 1 395 ? 25.108 19.848 33.391 1.00 29.92 395 TRP C O 1
ATOM 10946 N N . GLY C 1 396 ? 22.909 19.601 33.066 1.00 16.96 396 GLY C N 1
ATOM 10947 C CA . GLY C 1 396 ? 22.763 19.202 34.453 1.00 15.78 396 GLY C CA 1
ATOM 10948 C C . GLY C 1 396 ? 22.749 20.360 35.482 1.00 44.65 396 GLY C C 1
ATOM 10949 O O . GLY C 1 396 ? 23.272 20.239 36.606 1.00 18.67 396 GLY C O 1
ATOM 10950 N N . VAL C 1 397 ? 22.133 21.471 35.102 1.00 16.82 397 VAL C N 1
ATOM 10951 C CA . VAL C 1 397 ? 21.942 22.594 35.988 1.00 15.50 397 VAL C CA 1
ATOM 10952 C C . VAL C 1 397 ? 20.442 22.811 36.175 1.00 22.46 397 VAL C C 1
ATOM 10953 O O . VAL C 1 397 ? 19.681 22.848 35.230 1.00 22.83 397 VAL C O 1
ATOM 10957 N N . GLU C 1 398 ? 19.989 22.950 37.407 1.00 19.26 398 GLU C N 1
ATOM 10958 C CA . GLU C 1 398 ? 18.592 23.231 37.607 1.00 7.52 398 GLU C CA 1
ATOM 10959 C C . GLU C 1 398 ? 18.394 24.754 37.638 1.00 26.87 398 GLU C C 1
ATOM 10960 O O . GLU C 1 398 ? 19.115 25.511 38.262 1.00 20.86 398 GLU C O 1
ATOM 10966 N N . ALA C 1 399 ? 17.404 25.229 36.949 1.00 32.66 399 ALA C N 1
ATOM 10967 C CA . ALA C 1 399 ? 17.165 26.641 36.890 1.00 32.63 399 ALA C CA 1
ATOM 10968 C C . ALA C 1 399 ? 15.953 27.035 37.719 1.00 20.36 399 ALA C C 1
ATOM 10969 O O . ALA C 1 399 ? 14.886 26.447 37.529 1.00 23.30 399 ALA C O 1
ATOM 10971 N N . ARG C 1 400 ? 16.057 28.035 38.595 1.00 17.39 400 ARG C N 1
ATOM 10972 C CA . ARG C 1 400 ? 14.896 28.440 39.409 1.00 12.03 400 ARG C CA 1
ATOM 10973 C C . ARG C 1 400 ? 14.344 29.790 39.002 1.00 14.46 400 ARG C C 1
ATOM 10974 O O . ARG C 1 400 ? 15.140 30.682 38.689 1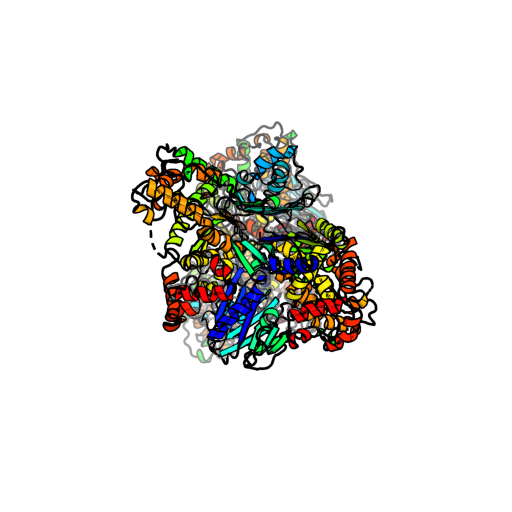.00 24.29 400 ARG C O 1
ATOM 10982 N N . VAL C 1 401 ? 12.985 29.901 39.059 1.00 12.01 401 VAL C N 1
ATOM 10983 C CA . VAL C 1 401 ? 12.244 31.100 38.667 1.00 18.89 401 VAL C CA 1
ATOM 10984 C C . VAL C 1 401 ? 11.207 31.612 39.695 1.00 37.24 401 VAL C C 1
ATOM 10985 O O . VAL C 1 401 ? 9.976 31.451 39.546 1.00 23.86 401 VAL C O 1
ATOM 10989 N N . PRO C 1 402 ? 11.698 32.269 40.756 1.00 28.56 402 PRO C N 1
ATOM 10990 C CA . PRO C 1 402 ? 10.822 32.809 41.811 1.00 17.19 402 PRO C CA 1
ATOM 10991 C C . PRO C 1 402 ? 9.700 33.722 41.300 1.00 46.58 402 PRO C C 1
ATOM 10992 O O . PRO C 1 402 ? 8.595 33.697 41.840 1.00 20.18 402 PRO C O 1
ATOM 10996 N N . PHE C 1 403 ? 9.959 34.507 40.234 1.00 23.51 403 PHE C N 1
ATOM 10997 C CA . PHE C 1 403 ? 8.927 35.381 39.669 1.00 22.12 403 PHE C CA 1
ATOM 10998 C C . PHE C 1 403 ? 7.731 34.564 39.275 1.00 30.87 403 PHE C C 1
ATOM 10999 O O . PHE C 1 403 ? 6.631 35.109 39.175 1.00 32.26 403 PHE C O 1
ATOM 11007 N N . LEU C 1 404 ? 7.955 33.251 39.055 1.00 70.69 404 LEU C N 1
ATOM 11008 C CA . LEU C 1 404 ? 6.887 32.350 38.660 1.00 30.69 404 LEU C CA 1
ATOM 11009 C C . LEU C 1 404 ? 6.226 31.559 39.769 1.00 26.04 404 LEU C C 1
ATOM 11010 O O . LEU C 1 404 ? 5.271 30.805 39.530 1.00 23.47 404 LEU C O 1
ATOM 11015 N N . ASP C 1 405 ? 6.706 31.777 40.977 1.00 31.71 405 ASP C N 1
ATOM 11016 C CA . ASP C 1 405 ? 6.119 31.127 42.137 1.00 22.37 405 ASP C CA 1
ATOM 11017 C C . ASP C 1 405 ? 4.585 31.304 42.169 1.00 23.12 405 ASP C C 1
ATOM 11018 O O . ASP C 1 405 ? 4.039 32.328 41.799 1.00 32.54 405 ASP C O 1
ATOM 11023 N N . LYS C 1 406 ? 3.885 30.249 42.581 1.00 23.29 406 LYS C N 1
ATOM 11024 C CA . LYS C 1 406 ? 2.434 30.158 42.646 1.00 34.14 406 LYS C CA 1
ATOM 11025 C C . LYS C 1 406 ? 1.823 31.183 43.595 1.00 33.59 406 LYS C C 1
ATOM 11026 O O . LYS C 1 406 ? 0.802 31.823 43.349 1.00 43.84 406 LYS C O 1
ATOM 11032 N N . LYS C 1 407 ? 2.481 31.341 44.716 1.00 31.39 407 LYS C N 1
ATOM 11033 C CA . LYS C 1 407 ? 2.065 32.282 45.704 1.00 31.45 407 LYS C CA 1
ATOM 11034 C C . LYS C 1 407 ? 2.358 33.680 45.188 1.00 27.45 407 LYS C C 1
ATOM 11035 O O . LYS C 1 407 ? 1.449 34.513 45.128 1.00 47.61 407 LYS C O 1
ATOM 11041 N N . PHE C 1 408 ? 3.624 33.932 44.789 1.00 27.71 408 PHE C N 1
ATOM 11042 C CA . PHE C 1 408 ? 3.981 35.242 44.283 1.00 39.57 408 PHE C CA 1
ATOM 11043 C C . PHE C 1 408 ? 3.038 35.678 43.189 1.00 34.22 408 PHE C C 1
ATOM 11044 O O . PHE C 1 408 ? 2.664 36.845 43.088 1.00 42.96 408 PHE C O 1
ATOM 11052 N N . LEU C 1 409 ? 2.667 34.729 42.351 1.00 31.91 409 LEU C N 1
ATOM 11053 C CA . LEU C 1 409 ? 1.799 35.081 41.253 1.00 53.86 409 LEU C CA 1
ATOM 11054 C C . LEU C 1 409 ? 0.537 35.645 41.817 1.00 40.71 409 LEU C C 1
ATOM 11055 O O . LEU C 1 409 ? -0.061 36.602 41.324 1.00 33.34 409 LEU C O 1
ATOM 11060 N N . ASP C 1 410 ? 0.156 35.046 42.916 1.00 29.73 410 ASP C N 1
ATOM 11061 C CA . ASP C 1 410 ? -1.029 35.538 43.551 1.00 60.07 410 ASP C CA 1
ATOM 11062 C C . ASP C 1 410 ? -1.021 37.004 44.012 1.00 28.46 410 ASP C C 1
ATOM 11063 O O . ASP C 1 410 ? -2.033 37.676 44.014 1.00 38.30 410 ASP C O 1
ATOM 11068 N N . VAL C 1 411 ? 0.111 37.564 44.349 1.00 39.68 411 VAL C N 1
ATOM 11069 C CA . VAL C 1 411 ? 0.123 38.978 44.719 1.00 35.76 411 VAL C CA 1
ATOM 11070 C C . VAL C 1 411 ? 0.371 39.813 43.471 1.00 30.02 411 VAL C C 1
ATOM 11071 O O . VAL C 1 411 ? -0.266 40.814 43.184 1.00 43.74 411 VAL C O 1
ATOM 11075 N N . ALA C 1 412 ? 1.349 39.369 42.713 1.00 56.16 412 ALA C N 1
ATOM 11076 C CA . ALA C 1 412 ? 1.715 40.018 41.494 1.00 17.87 412 ALA C CA 1
ATOM 11077 C C . ALA C 1 412 ? 0.503 40.142 40.596 1.00 35.88 412 ALA C C 1
ATOM 11078 O O . ALA C 1 412 ? 0.352 41.140 39.902 1.00 40.27 412 ALA C O 1
ATOM 11080 N N . MET C 1 413 ? -0.374 39.142 40.594 1.00 25.50 413 MET C N 1
ATOM 11081 C CA . MET C 1 413 ? -1.544 39.222 39.750 1.00 23.43 413 MET C CA 1
ATOM 11082 C C . MET C 1 413 ? -2.733 39.773 40.489 1.00 59.52 413 MET C C 1
ATOM 11083 O O . MET C 1 413 ? -3.832 39.860 39.953 1.00 54.80 413 MET C O 1
ATOM 11088 N N . ARG C 1 414 ? -2.536 40.138 41.731 1.00 25.23 414 ARG C N 1
ATOM 11089 C CA . ARG C 1 414 ? -3.689 40.646 42.422 1.00 33.93 414 ARG C CA 1
ATOM 11090 C C . ARG C 1 414 ? -3.656 42.160 42.552 1.00 100.00 414 ARG C C 1
ATOM 11091 O O . ARG C 1 414 ? -4.624 42.827 42.917 1.00 42.04 414 ARG C O 1
ATOM 11099 N N . ILE C 1 415 ? -2.522 42.730 42.232 1.00 16.98 415 ILE C N 1
ATOM 11100 C CA . ILE C 1 415 ? -2.406 44.167 42.294 1.00 75.19 415 ILE C CA 1
ATOM 11101 C C . ILE C 1 415 ? -3.207 44.812 41.159 1.00 88.09 415 ILE C C 1
ATOM 11102 O O . ILE C 1 415 ? -3.807 44.136 40.332 1.00 50.39 415 ILE C O 1
ATOM 11107 N N . ASN C 1 416 ? -3.237 46.132 41.097 1.00 85.69 416 ASN C N 1
ATOM 11108 C CA . ASN C 1 416 ? -3.983 46.759 40.035 1.00 32.34 416 ASN C CA 1
ATOM 11109 C C . ASN C 1 416 ? -3.173 46.870 38.736 1.00 100.00 416 ASN C C 1
ATOM 11110 O O . ASN C 1 416 ? -2.070 47.442 38.735 1.00 35.88 416 ASN C O 1
ATOM 11115 N N . PRO C 1 417 ? -3.728 46.309 37.632 1.00 33.72 417 PRO C N 1
ATOM 11116 C CA . PRO C 1 417 ? -3.056 46.331 36.345 1.00 25.28 417 PRO C CA 1
ATOM 11117 C C . PRO C 1 417 ? -2.743 47.753 35.936 1.00 100.00 417 PRO C C 1
ATOM 11118 O O . PRO C 1 417 ? -1.775 48.025 35.202 1.00 51.56 417 PRO C O 1
ATOM 11122 N N . GLN C 1 418 ? -3.586 48.647 36.462 1.00 36.80 418 GLN C N 1
ATOM 11123 C CA . GLN C 1 418 ? -3.410 50.070 36.261 1.00 100.00 418 GLN C CA 1
ATOM 11124 C C . GLN C 1 418 ? -1.956 50.355 36.607 1.00 35.66 418 GLN C C 1
ATOM 11125 O O . GLN C 1 418 ? -1.177 50.896 35.820 1.00 55.64 418 GLN C O 1
ATOM 11131 N N . ASP C 1 419 ? -1.576 49.852 37.773 1.00 93.39 419 ASP C N 1
ATOM 11132 C CA . ASP C 1 419 ? -0.237 50.006 38.288 1.00 56.79 419 ASP C CA 1
ATOM 11133 C C . ASP C 1 419 ? 0.805 49.373 37.418 1.00 47.45 419 ASP C C 1
ATOM 11134 O O . ASP C 1 419 ? 2.001 49.690 37.503 1.00 57.93 419 ASP C O 1
ATOM 11139 N N . LYS C 1 420 ? 0.338 48.515 36.542 1.00 24.20 420 LYS C N 1
ATOM 11140 C CA . LYS C 1 420 ? 1.268 47.883 35.646 1.00 71.28 420 LYS C CA 1
ATOM 11141 C C . LYS C 1 420 ? 1.539 48.739 34.426 1.00 27.85 420 LYS C C 1
ATOM 11142 O O . LYS C 1 420 ? 2.588 48.603 33.774 1.00 58.51 420 LYS C O 1
ATOM 11148 N N . MET C 1 421 ? 0.580 49.643 34.172 1.00 43.64 421 MET C N 1
ATOM 11149 C CA . MET C 1 421 ? 0.601 50.595 33.063 1.00 51.78 421 MET C CA 1
ATOM 11150 C C . MET C 1 421 ? 1.870 51.429 32.906 1.00 100.00 421 MET C C 1
ATOM 11151 O O . MET C 1 421 ? 2.362 51.944 33.900 1.00 42.99 421 MET C O 1
ATOM 11156 N N . CYS C 1 422 ? 2.335 51.605 31.644 1.00 82.98 422 CYS C N 1
ATOM 11157 C CA . CYS C 1 422 ? 3.535 52.385 31.297 1.00 100.00 422 CYS C CA 1
ATOM 11158 C C . CYS C 1 422 ? 3.205 53.806 30.818 1.00 87.79 422 CYS C C 1
ATOM 11159 O O . CYS C 1 422 ? 2.493 54.034 29.839 1.00 85.26 422 CYS C O 1
ATOM 11162 N N . LYS C 1 426 ? 4.947 54.920 33.169 1.00 48.70 426 LYS C N 1
ATOM 11163 C CA . LYS C 1 426 ? 6.061 55.506 32.450 1.00 100.00 426 LYS C CA 1
ATOM 11164 C C . LYS C 1 426 ? 6.971 54.397 31.975 1.00 62.77 426 LYS C C 1
ATOM 11165 O O . LYS C 1 426 ? 6.933 54.021 30.798 1.00 95.59 426 LYS C O 1
ATOM 11167 N N . MET C 1 427 ? 7.781 53.896 32.924 1.00 100.00 427 MET C N 1
ATOM 11168 C CA . MET C 1 427 ? 8.702 52.791 32.697 1.00 100.00 427 MET C CA 1
ATOM 11169 C C . MET C 1 427 ? 7.909 51.515 32.815 1.00 100.00 427 MET C C 1
ATOM 11170 O O . MET C 1 427 ? 7.010 51.405 33.675 1.00 55.52 427 MET C O 1
ATOM 11175 N N . GLU C 1 428 ? 8.256 50.611 31.903 1.00 100.00 428 GLU C N 1
ATOM 11176 C CA . GLU C 1 428 ? 7.648 49.314 31.747 1.00 47.18 428 GLU C CA 1
ATOM 11177 C C . GLU C 1 428 ? 7.191 48.707 33.053 1.00 100.00 428 GLU C C 1
ATOM 11178 O O . GLU C 1 428 ? 5.974 48.583 33.278 1.00 100.00 428 GLU C O 1
ATOM 11184 N N . LYS C 1 429 ? 8.143 48.340 33.926 1.00 51.15 429 LYS C N 1
ATOM 11185 C CA . LYS C 1 429 ? 7.706 47.757 35.191 1.00 100.00 429 LYS C CA 1
ATOM 11186 C C . LYS C 1 429 ? 8.067 48.650 36.333 1.00 88.46 429 LYS C C 1
ATOM 11187 O O . LYS C 1 429 ? 8.642 48.208 37.309 1.00 65.80 429 LYS C O 1
ATOM 11193 N N . HIS C 1 430 ? 7.715 49.908 36.151 1.00 71.17 430 HIS C N 1
ATOM 11194 C CA . HIS C 1 430 ? 7.955 50.956 37.090 1.00 47.88 430 HIS C CA 1
ATOM 11195 C C . HIS C 1 430 ? 7.760 50.482 38.524 1.00 33.99 430 HIS C C 1
ATOM 11196 O O . HIS C 1 430 ? 8.652 50.540 39.374 1.00 46.63 430 HIS C O 1
ATOM 11203 N N . ILE C 1 431 ? 6.563 49.993 38.743 1.00 63.37 431 ILE C N 1
ATOM 11204 C CA . ILE C 1 431 ? 6.120 49.492 40.025 1.00 34.79 431 ILE C CA 1
ATOM 11205 C C . ILE C 1 431 ? 7.155 48.605 40.685 1.00 46.11 431 ILE C C 1
ATOM 11206 O O . ILE C 1 431 ? 7.428 48.664 41.880 1.00 45.16 431 ILE C O 1
ATOM 11211 N N . LEU C 1 432 ? 7.751 47.789 39.851 1.00 60.73 432 LEU C N 1
ATOM 11212 C CA . LEU C 1 432 ? 8.734 46.855 40.299 1.00 21.85 432 LEU C CA 1
ATOM 11213 C C . LEU C 1 432 ? 9.983 47.535 40.717 1.00 27.71 432 LEU C C 1
ATOM 11214 O O . LEU C 1 432 ? 10.496 47.264 41.815 1.00 46.82 432 LEU C O 1
ATOM 11219 N N . ARG C 1 433 ? 10.460 48.413 39.828 1.00 46.61 433 ARG C N 1
ATOM 11220 C CA . ARG C 1 433 ? 11.665 49.176 40.085 1.00 27.27 433 ARG C CA 1
ATOM 11221 C C . ARG C 1 433 ? 11.379 50.008 41.305 1.00 94.09 433 ARG C C 1
ATOM 11222 O O . ARG C 1 433 ? 12.227 50.339 42.131 1.00 60.50 433 ARG C O 1
ATOM 11230 N N . GLU C 1 434 ? 10.111 50.294 41.440 1.00 35.58 434 GLU C N 1
ATOM 11231 C CA . GLU C 1 434 ? 9.700 51.023 42.605 1.00 52.80 434 GLU C CA 1
ATOM 11232 C C . GLU C 1 434 ? 10.035 50.185 43.850 1.00 92.15 434 GLU C C 1
ATOM 11233 O O . GLU C 1 434 ? 10.940 50.513 44.614 1.00 64.76 434 GLU C O 1
ATOM 11239 N N . CYS C 1 435 ? 9.330 49.063 44.028 1.00 31.55 435 CYS C N 1
ATOM 11240 C CA . CYS C 1 435 ? 9.506 48.201 45.187 1.00 62.06 435 CYS C CA 1
ATOM 11241 C C . CYS C 1 435 ? 10.900 47.772 45.525 1.00 34.84 435 CYS C C 1
ATOM 11242 O O . CYS C 1 435 ? 11.214 47.510 46.687 1.00 50.40 435 CYS C O 1
ATOM 11245 N N . PHE C 1 436 ? 11.736 47.641 44.531 1.00 54.22 436 PHE C N 1
ATOM 11246 C CA . PHE C 1 436 ? 13.045 47.162 44.875 1.00 53.42 436 PHE C CA 1
ATOM 11247 C C . PHE C 1 436 ? 14.128 48.154 44.786 1.00 63.16 436 PHE C C 1
ATOM 11248 O O . PHE C 1 436 ? 15.297 47.761 44.884 1.00 46.54 436 PHE C O 1
ATOM 11256 N N . GLU C 1 437 ? 13.713 49.398 44.639 1.00 66.69 437 GLU C N 1
ATOM 11257 C CA . GLU C 1 437 ? 14.630 50.492 44.445 1.00 38.10 437 GLU C CA 1
ATOM 11258 C C . GLU C 1 437 ? 15.848 50.419 45.375 1.00 100.00 437 GLU C C 1
ATOM 11259 O O . GLU C 1 437 ? 17.004 50.510 44.925 1.00 38.43 437 GLU C O 1
ATOM 11265 N N . ALA C 1 438 ? 15.598 50.215 46.656 1.00 28.08 438 ALA C N 1
ATOM 11266 C CA . ALA C 1 438 ? 16.707 50.157 47.607 1.00 55.84 438 ALA C CA 1
ATOM 11267 C C . ALA C 1 438 ? 17.797 49.090 47.418 1.00 39.02 438 ALA C C 1
ATOM 11268 O O . ALA C 1 438 ? 18.827 49.139 48.094 1.00 57.98 438 ALA C O 1
ATOM 11270 N N . TYR C 1 439 ? 17.617 48.124 46.515 1.00 50.50 439 TYR C N 1
ATOM 11271 C CA . TYR C 1 439 ? 18.670 47.131 46.373 1.00 35.81 439 TYR C CA 1
ATOM 11272 C C . TYR C 1 439 ? 19.777 47.595 45.459 1.00 60.06 439 TYR C C 1
ATOM 11273 O O . TYR C 1 439 ? 20.959 47.572 45.795 1.00 73.35 439 TYR C O 1
ATOM 11282 N N . LEU C 1 440 ? 19.354 48.016 44.289 1.00 29.88 440 LEU C N 1
ATOM 11283 C CA . LEU C 1 440 ? 20.299 48.360 43.255 1.00 36.38 440 LEU C CA 1
ATOM 11284 C C . LEU C 1 440 ? 20.646 49.795 43.077 1.00 39.57 440 LEU C C 1
ATOM 11285 O O . LEU C 1 440 ? 20.039 50.689 43.658 1.00 99.37 440 LEU C O 1
ATOM 11290 N N . PRO C 1 441 ? 21.650 49.963 42.215 1.00 64.06 441 PRO C N 1
ATOM 11291 C CA . PRO C 1 441 ? 22.109 51.273 41.839 1.00 76.62 441 PRO C CA 1
ATOM 11292 C C . PRO C 1 441 ? 21.091 51.795 40.840 1.00 49.97 441 PRO C C 1
ATOM 11293 O O . PRO C 1 441 ? 20.746 51.114 39.869 1.00 82.08 441 PRO C O 1
ATOM 11297 N N . ALA C 1 442 ? 20.595 52.996 41.119 1.00 100.00 442 ALA C N 1
ATOM 11298 C CA . ALA C 1 442 ? 19.584 53.663 40.320 1.00 73.84 442 ALA C CA 1
ATOM 11299 C C . ALA C 1 442 ? 19.703 53.470 38.821 1.00 100.00 442 ALA C C 1
ATOM 11300 O O . ALA C 1 442 ? 18.679 53.397 38.143 1.00 63.12 442 ALA C O 1
ATOM 11302 N N . SER C 1 443 ? 20.946 53.373 38.323 1.00 46.62 443 SER C N 1
ATOM 11303 C CA . SER C 1 443 ? 21.210 53.158 36.896 1.00 100.00 443 SER C CA 1
ATOM 11304 C C . SER C 1 443 ? 20.520 51.868 36.412 1.00 100.00 443 SER C C 1
ATOM 11305 O O . SER C 1 443 ? 19.972 51.729 35.287 1.00 59.20 443 SER C O 1
ATOM 11308 N N . VAL C 1 444 ? 20.559 50.919 37.342 1.00 71.17 444 VAL C N 1
ATOM 11309 C CA . VAL C 1 444 ? 20.029 49.586 37.165 1.00 100.00 444 VAL C CA 1
ATOM 11310 C C . VAL C 1 444 ? 18.537 49.512 37.372 1.00 100.00 444 VAL C C 1
ATOM 11311 O O . VAL C 1 444 ? 17.842 48.657 36.799 1.00 82.00 444 VAL C O 1
ATOM 11315 N N . ALA C 1 445 ? 18.105 50.405 38.257 1.00 78.48 445 ALA C N 1
ATOM 11316 C CA . ALA C 1 445 ? 16.728 50.532 38.682 1.00 100.00 445 ALA C CA 1
ATOM 11317 C C . ALA C 1 445 ? 15.815 51.007 37.558 1.00 100.00 445 ALA C C 1
ATOM 11318 O O . ALA C 1 445 ? 14.645 50.584 37.437 1.00 87.75 445 ALA C O 1
ATOM 11320 N N . TRP C 1 446 ? 16.395 51.900 36.755 1.00 100.00 446 TRP C N 1
ATOM 11321 C CA . TRP C 1 446 ? 15.711 52.504 35.641 1.00 53.52 446 TRP C CA 1
ATOM 11322 C C . TRP C 1 446 ? 16.532 52.467 34.358 1.00 94.49 446 TRP C C 1
ATOM 11323 O O . TRP C 1 446 ? 17.277 53.382 34.006 1.00 100.00 446 TRP C O 1
ATOM 11334 N N . ARG C 1 447 ? 16.383 51.340 33.665 1.00 100.00 447 ARG C N 1
ATOM 11335 C CA . ARG C 1 447 ? 17.044 51.087 32.403 1.00 100.00 447 ARG C CA 1
ATOM 11336 C C . ARG C 1 447 ? 15.993 50.844 31.320 1.00 100.00 447 ARG C C 1
ATOM 11337 O O . ARG C 1 447 ? 14.832 51.218 31.481 1.00 100.00 447 ARG C O 1
ATOM 11339 N N . GLN C 1 448 ? 16.383 50.218 30.214 1.00 100.00 448 GLN C N 1
ATOM 11340 C CA . GLN C 1 448 ? 15.420 49.951 29.149 1.00 100.00 448 GLN C CA 1
ATOM 11341 C C . GLN C 1 448 ? 15.956 48.946 28.115 1.00 100.00 448 GLN C C 1
ATOM 11342 O O . GLN C 1 448 ? 15.953 47.711 28.302 1.00 100.00 448 GLN C O 1
ATOM 11344 N N . ASP C 1 454 ? 21.129 42.040 20.132 1.00 40.05 454 ASP C N 1
ATOM 11345 C CA . ASP C 1 454 ? 21.884 43.292 20.283 1.00 40.19 454 ASP C CA 1
ATOM 11346 C C . ASP C 1 454 ? 22.498 43.466 21.634 1.00 43.76 454 ASP C C 1
ATOM 11347 O O . ASP C 1 454 ? 23.466 44.223 21.746 1.00 34.26 454 ASP C O 1
ATOM 11352 N N . GLY C 1 455 ? 21.913 42.796 22.641 1.00 100.00 455 GLY C N 1
ATOM 11353 C CA . GLY C 1 455 ? 22.376 42.883 24.026 1.00 97.38 455 GLY C CA 1
ATOM 11354 C C . GLY C 1 455 ? 23.464 41.873 24.353 1.00 52.44 455 GLY C C 1
ATOM 11355 O O . GLY C 1 455 ? 24.422 42.098 25.128 1.00 33.20 455 GLY C O 1
ATOM 11356 N N . VAL C 1 456 ? 23.309 40.722 23.738 1.00 32.77 456 VAL C N 1
ATOM 11357 C CA . VAL C 1 456 ? 24.289 39.678 23.928 1.00 60.10 456 VAL C CA 1
ATOM 11358 C C . VAL C 1 456 ? 25.423 39.906 22.936 1.00 25.05 456 VAL C C 1
ATOM 11359 O O . VAL C 1 456 ? 26.513 39.269 22.996 1.00 29.51 456 VAL C O 1
ATOM 11363 N N . GLY C 1 457 ? 25.142 40.872 22.014 1.00 26.09 457 GLY C N 1
ATOM 11364 C CA . GLY C 1 457 ? 26.058 41.282 20.951 1.00 29.20 457 GLY C CA 1
ATOM 11365 C C . GLY C 1 457 ? 25.442 41.124 19.540 1.00 45.77 457 GLY C C 1
ATOM 11366 O O . GLY C 1 457 ? 25.039 40.043 19.117 1.00 30.40 457 GLY C O 1
ATOM 11367 N N . TYR C 1 458 ? 25.400 42.229 18.815 1.00 21.51 458 TYR C N 1
ATOM 11368 C CA . TYR C 1 458 ? 24.853 42.345 17.470 1.00 38.66 458 TYR C CA 1
ATOM 11369 C C . TYR C 1 458 ? 25.180 41.174 16.555 1.00 23.34 458 TYR C C 1
ATOM 11370 O O . TYR C 1 458 ? 24.277 40.478 16.058 1.00 40.93 458 TYR C O 1
ATOM 11379 N N . SER C 1 459 ? 26.486 41.008 16.361 1.00 11.36 459 SER C N 1
ATOM 11380 C CA . SER C 1 459 ? 27.091 40.009 15.507 1.00 16.48 459 SER C CA 1
ATOM 11381 C C . SER C 1 459 ? 26.575 38.607 15.701 1.00 42.06 459 SER C C 1
ATOM 11382 O O . SER C 1 459 ? 26.780 37.765 14.841 1.00 29.74 459 SER C O 1
ATOM 11385 N N . TRP C 1 460 ? 25.959 38.322 16.829 1.00 25.86 460 TRP C N 1
ATOM 11386 C CA . TRP C 1 460 ? 25.491 36.975 17.003 1.00 22.74 460 TRP C CA 1
ATOM 11387 C C . TRP C 1 460 ? 24.416 36.699 15.996 1.00 25.60 460 TRP C C 1
ATOM 11388 O O . TRP C 1 460 ? 24.546 35.915 15.062 1.00 41.42 460 TRP C O 1
ATOM 11399 N N . ILE C 1 461 ? 23.335 37.357 16.214 1.00 13.58 461 ILE C N 1
ATOM 11400 C CA . ILE C 1 461 ? 22.214 37.205 15.340 1.00 15.65 461 ILE C CA 1
ATOM 11401 C C . ILE C 1 461 ? 22.529 37.539 13.897 1.00 37.78 461 ILE C C 1
ATOM 11402 O O . ILE C 1 461 ? 21.923 37.043 12.974 1.00 31.79 461 ILE C O 1
ATOM 11407 N N . ASP C 1 462 ? 23.477 38.409 13.706 1.00 27.36 462 ASP C N 1
ATOM 11408 C CA . ASP C 1 462 ? 23.844 38.790 12.379 1.00 26.76 462 ASP C CA 1
ATOM 11409 C C . ASP C 1 462 ? 24.358 37.577 11.681 1.00 23.89 462 ASP C C 1
ATOM 11410 O O . ASP C 1 462 ? 23.970 37.220 10.581 1.00 40.12 462 ASP C O 1
ATOM 11415 N N . THR C 1 463 ? 25.314 36.975 12.342 1.00 22.85 463 THR C N 1
ATOM 11416 C CA . THR C 1 463 ? 25.943 35.818 11.760 1.00 28.18 463 THR C CA 1
ATOM 11417 C C . THR C 1 463 ? 24.921 34.758 11.516 1.00 12.44 463 THR C C 1
ATOM 11418 O O . THR C 1 463 ? 24.974 34.026 10.538 1.00 58.73 463 THR C O 1
ATOM 11422 N N . LEU C 1 464 ? 24.017 34.697 12.450 1.00 26.68 464 LEU C N 1
ATOM 11423 C CA . LEU C 1 464 ? 22.987 33.717 12.380 1.00 27.94 464 LEU C CA 1
ATOM 11424 C C . LEU C 1 464 ? 22.273 33.859 11.060 1.00 39.34 464 LEU C C 1
ATOM 11425 O O . LEU C 1 464 ? 22.141 32.895 10.310 1.00 25.51 464 LEU C O 1
ATOM 11430 N N . LYS C 1 465 ? 21.849 35.092 10.790 1.00 48.66 465 LYS C N 1
ATOM 11431 C CA . LYS C 1 465 ? 21.142 35.431 9.582 1.00 24.79 465 LYS C CA 1
ATOM 11432 C C . LYS C 1 465 ? 21.962 35.123 8.356 1.00 21.81 465 LYS C C 1
ATOM 11433 O O . LYS C 1 465 ? 21.480 34.477 7.409 1.00 36.56 465 LYS C O 1
ATOM 11439 N N . GLU C 1 466 ? 23.223 35.564 8.416 1.00 27.73 466 GLU C N 1
ATOM 11440 C CA . GLU C 1 466 ? 24.134 35.372 7.312 1.00 37.54 466 GLU C CA 1
ATOM 11441 C C . GLU C 1 466 ? 24.292 33.932 6.893 1.00 46.43 466 GLU C C 1
ATOM 11442 O O . GLU C 1 466 ? 24.284 33.622 5.702 1.00 32.60 466 GLU C O 1
ATOM 11448 N N . VAL C 1 467 ? 24.469 33.074 7.884 1.00 30.04 467 VAL C N 1
ATOM 11449 C CA . VAL C 1 467 ? 24.628 31.642 7.641 1.00 21.78 467 VAL C CA 1
ATOM 11450 C C . VAL C 1 467 ? 23.434 30.989 6.957 1.00 14.35 467 VAL C C 1
ATOM 11451 O O . VAL C 1 467 ? 23.562 30.163 6.063 1.00 48.92 467 VAL C O 1
ATOM 11455 N N . ALA C 1 468 ? 22.244 31.374 7.385 1.00 18.84 468 ALA C N 1
ATOM 11456 C CA . ALA C 1 468 ? 20.995 30.886 6.833 1.00 33.59 468 ALA C CA 1
ATOM 11457 C C . ALA C 1 468 ? 20.843 31.346 5.376 1.00 65.52 468 ALA C C 1
ATOM 11458 O O . ALA C 1 468 ? 20.265 30.650 4.541 1.00 35.16 468 ALA C O 1
ATOM 11460 N N . ALA C 1 469 ? 21.352 32.549 5.077 1.00 27.45 469 ALA C N 1
ATOM 11461 C CA . ALA C 1 469 ? 21.264 33.122 3.716 1.00 22.69 469 ALA C CA 1
ATOM 11462 C C . ALA C 1 469 ? 22.088 32.297 2.733 1.00 34.29 469 ALA C C 1
ATOM 11463 O O . ALA C 1 469 ? 21.723 32.083 1.575 1.00 100.00 469 ALA C O 1
ATOM 11465 N N . GLN C 1 470 ? 23.228 31.853 3.237 1.00 34.38 470 GLN C N 1
ATOM 11466 C CA . GLN C 1 470 ? 24.160 31.026 2.517 1.00 47.69 470 GLN C CA 1
ATOM 11467 C C . GLN C 1 470 ? 23.540 29.709 2.117 1.00 45.69 470 GLN C C 1
ATOM 11468 O O . GLN C 1 470 ? 23.236 29.433 0.956 1.00 100.00 470 GLN C O 1
ATOM 11474 N N . GLN C 1 471 ? 23.402 28.916 3.171 1.00 26.26 471 GLN C N 1
ATOM 11475 C CA . GLN C 1 471 ? 22.903 27.550 3.220 1.00 100.00 471 GLN C CA 1
ATOM 11476 C C . GLN C 1 471 ? 21.546 27.255 2.597 1.00 21.12 471 GLN C C 1
ATOM 11477 O O . GLN C 1 471 ? 21.371 26.210 1.974 1.00 100.00 471 GLN C O 1
ATOM 11483 N N . VAL C 1 472 ? 20.586 28.152 2.825 1.00 24.97 472 VAL C N 1
ATOM 11484 C CA . VAL C 1 472 ? 19.283 27.943 2.294 1.00 20.74 472 VAL C CA 1
ATOM 11485 C C . VAL C 1 472 ? 19.108 28.633 0.947 1.00 87.64 472 VAL C C 1
ATOM 11486 O O . VAL C 1 472 ? 19.520 29.761 0.776 1.00 26.79 472 VAL C O 1
ATOM 11490 N N . SER C 1 473 ? 18.545 27.935 -0.033 1.00 44.22 473 SER C N 1
ATOM 11491 C CA . SER C 1 473 ? 18.366 28.538 -1.328 1.00 11.25 473 SER C CA 1
ATOM 11492 C C . SER C 1 473 ? 17.049 29.288 -1.375 1.00 26.58 473 SER C C 1
ATOM 11493 O O . SER C 1 473 ? 16.130 29.053 -0.570 1.00 22.71 473 SER C O 1
ATOM 11496 N N . ASP C 1 474 ? 16.992 30.219 -2.341 1.00 31.40 474 ASP C N 1
ATOM 11497 C CA . ASP C 1 474 ? 15.807 31.018 -2.550 1.00 29.39 474 ASP C CA 1
ATOM 11498 C C . ASP C 1 474 ? 14.712 30.039 -2.915 1.00 22.14 474 ASP C C 1
ATOM 11499 O O . ASP C 1 474 ? 13.549 30.142 -2.504 1.00 23.57 474 ASP C O 1
ATOM 11504 N N . GLN C 1 475 ? 15.122 29.064 -3.732 1.00 20.92 475 GLN C N 1
ATOM 11505 C CA . GLN C 1 475 ? 14.195 28.049 -4.183 1.00 24.06 475 GLN C CA 1
ATOM 11506 C C . GLN C 1 475 ? 13.636 27.204 -3.037 1.00 23.57 475 GLN C C 1
ATOM 11507 O O . GLN C 1 475 ? 12.404 27.018 -2.951 1.00 27.55 475 GLN C O 1
ATOM 11513 N N . GLN C 1 476 ? 14.540 26.690 -2.174 1.00 43.76 476 GLN C N 1
ATOM 11514 C CA . GLN C 1 476 ? 14.120 25.872 -1.034 1.00 18.39 476 GLN C CA 1
ATOM 11515 C C . GLN C 1 476 ? 13.104 26.623 -0.274 1.00 17.59 476 GLN C C 1
ATOM 11516 O O . GLN C 1 476 ? 12.035 26.135 0.072 1.00 41.79 476 GLN C O 1
ATOM 11522 N N . LEU C 1 477 ? 13.429 27.872 -0.001 1.00 32.51 477 LEU C N 1
ATOM 11523 C CA . LEU C 1 477 ? 12.435 28.640 0.717 1.00 17.46 477 LEU C CA 1
ATOM 11524 C C . LEU C 1 477 ? 11.192 28.834 -0.128 1.00 19.58 477 LEU C C 1
ATOM 11525 O O . LEU C 1 477 ? 10.080 28.957 0.344 1.00 19.27 477 LEU C O 1
ATOM 11530 N N . GLU C 1 478 ? 11.354 28.870 -1.429 1.00 24.16 478 GLU C N 1
ATOM 11531 C CA . GLU C 1 478 ? 10.180 29.078 -2.236 1.00 30.59 478 GLU C CA 1
ATOM 11532 C C . GLU C 1 478 ? 9.203 27.929 -2.171 1.00 29.46 478 GLU C C 1
ATOM 11533 O O . GLU C 1 478 ? 7.995 28.111 -2.081 1.00 21.77 478 GLU C O 1
ATOM 11539 N N . THR C 1 479 ? 9.706 26.705 -2.178 1.00 27.95 479 THR C N 1
ATOM 11540 C CA . THR C 1 479 ? 8.780 25.578 -2.162 1.00 11.79 479 THR C CA 1
ATOM 11541 C C . THR C 1 479 ? 8.662 24.872 -0.833 1.00 32.42 479 THR C C 1
ATOM 11542 O O . THR C 1 479 ? 8.209 23.735 -0.763 1.00 27.01 479 THR C O 1
ATOM 11546 N N . ALA C 1 480 ? 9.067 25.538 0.234 1.00 41.46 480 ALA C N 1
ATOM 11547 C CA . ALA C 1 480 ? 9.034 24.938 1.566 1.00 22.54 480 ALA C CA 1
ATOM 11548 C C . ALA C 1 480 ? 7.713 24.267 2.043 1.00 21.19 480 ALA C C 1
ATOM 11549 O O . ALA C 1 480 ? 7.708 23.340 2.852 1.00 28.39 480 ALA C O 1
ATOM 11551 N N . ARG C 1 481 ? 6.575 24.731 1.575 1.00 21.53 481 ARG C N 1
ATOM 11552 C CA . ARG C 1 481 ? 5.308 24.140 1.975 1.00 12.93 481 ARG C CA 1
ATOM 11553 C C . ARG C 1 481 ? 5.208 22.661 1.549 1.00 31.04 481 ARG C C 1
ATOM 11554 O O . ARG C 1 481 ? 4.484 21.849 2.111 1.00 23.24 481 ARG C O 1
ATOM 11562 N N . PHE C 1 482 ? 5.966 22.322 0.523 1.00 25.33 482 PHE C N 1
ATOM 11563 C CA . PHE C 1 482 ? 5.986 21.008 -0.057 1.00 22.89 482 PHE C CA 1
ATOM 11564 C C . PHE C 1 482 ? 6.758 20.067 0.814 1.00 17.53 482 PHE C C 1
ATOM 11565 O O . PHE C 1 482 ? 6.541 18.859 0.810 1.00 23.31 482 PHE C O 1
ATOM 11573 N N . ARG C 1 483 ? 7.740 20.666 1.469 1.00 20.36 483 ARG C N 1
ATOM 11574 C CA . ARG C 1 483 ? 8.627 19.979 2.381 1.00 18.83 483 ARG C CA 1
ATOM 11575 C C . ARG C 1 483 ? 8.161 20.031 3.830 1.00 25.84 483 ARG C C 1
ATOM 11576 O O . ARG C 1 483 ? 8.229 19.035 4.519 1.00 20.55 483 ARG C O 1
ATOM 11584 N N . PHE C 1 484 ? 7.689 21.195 4.269 1.00 42.74 484 PHE C N 1
ATOM 11585 C CA . PHE C 1 484 ? 7.218 21.413 5.620 1.00 24.13 484 PHE C CA 1
ATOM 11586 C C . PHE C 1 484 ? 5.877 22.101 5.615 1.00 30.46 484 PHE C C 1
ATOM 11587 O O . PHE C 1 484 ? 5.735 23.287 5.908 1.00 25.41 484 PHE C O 1
ATOM 11595 N N . PRO C 1 485 ? 4.889 21.313 5.279 1.00 13.49 485 PRO C N 1
ATOM 11596 C CA . PRO C 1 485 ? 3.506 21.730 5.173 1.00 22.87 485 PRO C CA 1
ATOM 11597 C C . PRO C 1 485 ? 2.981 22.406 6.413 1.00 54.28 485 PRO C C 1
ATOM 11598 O O . PRO C 1 485 ? 2.220 23.376 6.383 1.00 28.25 485 PRO C O 1
ATOM 11602 N N . TYR C 1 486 ? 3.362 21.852 7.535 1.00 38.43 486 TYR C N 1
ATOM 11603 C CA . TYR C 1 486 ? 2.895 22.385 8.785 1.00 37.15 486 TYR C CA 1
ATOM 11604 C C . TYR C 1 486 ? 3.807 23.469 9.316 1.00 12.35 486 TYR C C 1
ATOM 11605 O O . TYR C 1 486 ? 5.008 23.242 9.474 1.00 29.44 486 TYR C O 1
ATOM 11614 N N . ASN C 1 487 ? 3.231 24.639 9.612 1.00 55.04 487 ASN C N 1
ATOM 11615 C CA . ASN C 1 487 ? 4.046 25.717 10.154 1.00 14.40 487 ASN C CA 1
ATOM 11616 C C . ASN C 1 487 ? 5.200 26.011 9.238 1.00 37.32 487 ASN C C 1
ATOM 11617 O O . ASN C 1 487 ? 6.357 26.064 9.691 1.00 27.75 487 ASN C O 1
ATOM 11622 N N . THR C 1 488 ? 4.907 26.182 7.945 1.00 18.47 488 THR C N 1
ATOM 11623 C CA . THR C 1 488 ? 6.030 26.396 7.063 1.00 33.41 488 THR C CA 1
ATOM 11624 C C . THR C 1 488 ? 6.889 27.578 7.465 1.00 9.16 488 THR C C 1
ATOM 11625 O O . THR C 1 488 ? 6.387 28.610 7.856 1.00 33.75 488 THR C O 1
ATOM 11629 N N . PRO C 1 489 ? 8.202 27.402 7.378 1.00 21.55 489 PRO C N 1
ATOM 11630 C CA . PRO C 1 489 ? 9.111 28.478 7.662 1.00 21.70 489 PRO C CA 1
ATOM 11631 C C . PRO C 1 489 ? 8.979 29.494 6.538 1.00 58.15 489 PRO C C 1
ATOM 11632 O O . PRO C 1 489 ? 8.934 29.108 5.358 1.00 17.58 489 PRO C O 1
ATOM 11636 N N . THR C 1 490 ? 8.913 30.778 6.926 1.00 22.88 490 THR C N 1
ATOM 11637 C CA . THR C 1 490 ? 8.773 31.915 6.015 1.00 33.84 490 THR C CA 1
ATOM 11638 C C . THR C 1 490 ? 10.054 32.731 5.801 1.00 27.93 490 THR C C 1
ATOM 11639 O O . THR C 1 490 ? 10.063 33.720 5.087 1.00 52.33 490 THR C O 1
ATOM 11643 N N . SER C 1 491 ? 11.140 32.279 6.408 1.00 22.39 491 SER C N 1
ATOM 11644 C CA . SER C 1 491 ? 12.451 32.898 6.330 1.00 19.07 491 SER C CA 1
ATOM 11645 C C . SER C 1 491 ? 13.463 31.799 6.192 1.00 16.24 491 SER C C 1
ATOM 11646 O O . SER C 1 491 ? 13.146 30.639 6.458 1.00 37.35 491 SER C O 1
ATOM 11649 N N . LYS C 1 492 ? 14.686 32.146 5.810 1.00 16.14 492 LYS C N 1
ATOM 11650 C CA . LYS C 1 492 ? 15.704 31.142 5.635 1.00 17.05 492 LYS C CA 1
ATOM 11651 C C . LYS C 1 492 ? 16.228 30.598 6.950 1.00 50.27 492 LYS C C 1
ATOM 11652 O O . LYS C 1 492 ? 16.569 29.431 7.037 1.00 22.39 492 LYS C O 1
ATOM 11658 N N . GLU C 1 493 ? 16.335 31.449 7.957 1.00 39.97 493 GLU C N 1
ATOM 11659 C CA . GLU C 1 493 ? 16.821 31.028 9.257 1.00 20.78 493 GLU C CA 1
ATOM 11660 C C . GLU C 1 493 ? 15.813 30.067 9.865 1.00 52.02 493 GLU C C 1
ATOM 11661 O O . GLU C 1 493 ? 16.138 29.023 10.436 1.00 34.71 493 GLU C O 1
ATOM 11667 N N . ALA C 1 494 ? 14.545 30.421 9.751 1.00 22.02 494 ALA C N 1
ATOM 11668 C CA . ALA C 1 494 ? 13.518 29.504 10.246 1.00 22.60 494 ALA C CA 1
ATOM 11669 C C . ALA C 1 494 ? 13.641 28.129 9.556 1.00 52.34 494 ALA C C 1
ATOM 11670 O O . ALA C 1 494 ? 13.600 27.068 10.190 1.00 26.21 494 ALA C O 1
ATOM 11672 N N . TYR C 1 495 ? 13.759 28.181 8.226 1.00 25.98 495 TYR C N 1
ATOM 11673 C CA . TYR C 1 495 ? 13.874 27.009 7.364 1.00 40.61 495 TYR C CA 1
ATOM 11674 C C . TYR C 1 495 ? 14.905 26.099 7.942 1.00 23.30 495 TYR C C 1
ATOM 11675 O O . TYR C 1 495 ? 14.637 24.939 8.205 1.00 21.12 495 TYR C O 1
ATOM 11684 N N . LEU C 1 496 ? 16.074 26.697 8.108 1.00 19.30 496 LEU C N 1
ATOM 11685 C CA . LEU C 1 496 ? 17.301 26.102 8.612 1.00 23.58 496 LEU C CA 1
ATOM 11686 C C . LEU C 1 496 ? 17.170 25.360 9.917 1.00 36.46 496 LEU C C 1
ATOM 11687 O O . LEU C 1 496 ? 17.688 24.261 10.069 1.00 26.31 496 LEU C O 1
ATOM 11692 N N . TYR C 1 497 ? 16.464 25.969 10.860 1.00 21.52 497 TYR C N 1
ATOM 11693 C CA . TYR C 1 497 ? 16.271 25.352 12.169 1.00 45.88 497 TYR C CA 1
ATOM 11694 C C . TYR C 1 497 ? 15.276 24.211 12.047 1.00 21.66 497 TYR C C 1
ATOM 11695 O O . TYR C 1 497 ? 15.377 23.182 12.694 1.00 26.27 497 TYR C O 1
ATOM 11704 N N . ARG C 1 498 ? 14.282 24.424 11.212 1.00 21.62 498 ARG C N 1
ATOM 11705 C CA . ARG C 1 498 ? 13.231 23.455 10.981 1.00 33.66 498 ARG C CA 1
ATOM 11706 C C . ARG C 1 498 ? 13.760 22.162 10.357 1.00 33.29 498 ARG C C 1
ATOM 11707 O O . ARG C 1 498 ? 13.260 21.086 10.636 1.00 33.62 498 ARG C O 1
ATOM 11715 N N . GLU C 1 499 ? 14.789 22.264 9.531 1.00 20.47 499 GLU C N 1
ATOM 11716 C CA . GLU C 1 499 ? 15.377 21.098 8.847 1.00 22.31 499 GLU C CA 1
ATOM 11717 C C . GLU C 1 499 ? 16.072 20.217 9.853 1.00 32.34 499 GLU C C 1
ATOM 11718 O O . GLU C 1 499 ? 16.132 18.988 9.782 1.00 22.03 499 GLU C O 1
ATOM 11724 N N . ILE C 1 500 ? 16.686 20.891 10.790 1.00 27.98 500 ILE C N 1
ATOM 11725 C CA . ILE C 1 500 ? 17.410 20.200 11.818 1.00 25.27 500 ILE C CA 1
ATOM 11726 C C . ILE C 1 500 ? 16.401 19.531 12.699 1.00 15.15 500 ILE C C 1
ATOM 11727 O O . ILE C 1 500 ? 16.476 18.332 12.968 1.00 33.08 500 ILE C O 1
ATOM 11732 N N . PHE C 1 501 ? 15.410 20.321 13.113 1.00 9.27 501 PHE C N 1
ATOM 11733 C CA . PHE C 1 501 ? 14.358 19.786 13.967 1.00 22.10 501 PHE C CA 1
ATOM 11734 C C . PHE C 1 501 ? 13.766 18.515 13.413 1.00 43.77 501 PHE C C 1
ATOM 11735 O O . PHE C 1 501 ? 13.664 17.502 14.061 1.00 16.05 501 PHE C O 1
ATOM 11743 N N . GLU C 1 502 ? 13.355 18.593 12.179 1.00 33.71 502 GLU C N 1
ATOM 11744 C CA . GLU C 1 502 ? 12.730 17.464 11.573 1.00 17.50 502 GLU C CA 1
ATOM 11745 C C . GLU C 1 502 ? 13.652 16.296 11.489 1.00 19.78 502 GLU C C 1
ATOM 11746 O O . GLU C 1 502 ? 13.171 15.161 11.522 1.00 20.30 502 GLU C O 1
ATOM 11752 N N . GLU C 1 503 ? 14.945 16.590 11.356 1.00 22.12 503 GLU C N 1
ATOM 11753 C CA . GLU C 1 503 ? 15.971 15.575 11.237 1.00 18.57 503 GLU C CA 1
ATOM 11754 C C . GLU C 1 503 ? 16.076 14.811 12.543 1.00 100.00 503 GLU C C 1
ATOM 11755 O O . GLU C 1 503 ? 16.183 13.589 12.633 1.00 43.39 503 GLU C O 1
ATOM 11761 N N . LEU C 1 504 ? 16.006 15.595 13.594 1.00 15.35 504 LEU C N 1
ATOM 11762 C CA . LEU C 1 504 ? 16.099 15.085 14.931 1.00 16.73 504 LEU C CA 1
ATOM 11763 C C . LEU C 1 504 ? 14.811 14.455 15.415 1.00 7.81 504 LEU C C 1
ATOM 11764 O O . LEU C 1 504 ? 14.820 13.408 16.073 1.00 59.18 504 LEU C O 1
ATOM 11769 N N . PHE C 1 505 ? 13.685 15.123 15.106 1.00 20.00 505 PHE C N 1
ATOM 11770 C CA . PHE C 1 505 ? 12.350 14.721 15.517 1.00 17.42 505 PHE C CA 1
ATOM 11771 C C . PHE C 1 505 ? 11.442 14.423 14.334 1.00 51.63 505 PHE C C 1
ATOM 11772 O O . PHE C 1 505 ? 10.596 15.238 13.981 1.00 25.64 505 PHE C O 1
ATOM 11780 N N . PRO C 1 506 ? 11.636 13.245 13.760 1.00 20.84 506 PRO C N 1
ATOM 11781 C CA . PRO C 1 506 ? 10.954 12.748 12.572 1.00 25.49 506 PRO C CA 1
ATOM 11782 C C . PRO C 1 506 ? 9.549 12.243 12.863 1.00 26.77 506 PRO C C 1
ATOM 11783 O O . PRO C 1 506 ? 9.138 11.148 12.486 1.00 100.00 506 PRO C O 1
ATOM 11787 N N . LEU C 1 507 ? 8.819 13.045 13.583 1.00 35.39 507 LEU C N 1
ATOM 11788 C CA . LEU C 1 507 ? 7.470 12.701 13.912 1.00 23.81 507 LEU C CA 1
ATOM 11789 C C . LEU C 1 507 ? 6.646 13.951 13.629 1.00 44.42 507 LEU C C 1
ATOM 11790 O O . LEU C 1 507 ? 7.007 15.086 14.013 1.00 30.50 507 LEU C O 1
ATOM 11795 N N . PRO C 1 508 ? 5.569 13.754 12.881 1.00 44.41 508 PRO C N 1
ATOM 11796 C CA . PRO C 1 508 ? 4.701 14.852 12.519 1.00 28.33 508 PRO C CA 1
ATOM 11797 C C . PRO C 1 508 ? 4.164 15.563 13.744 1.00 36.04 508 PRO C C 1
ATOM 11798 O O . PRO C 1 508 ? 4.084 16.789 13.773 1.00 51.09 508 PRO C O 1
ATOM 11802 N N . SER C 1 509 ? 3.821 14.736 14.735 1.00 64.08 509 SER C N 1
ATOM 11803 C CA . SER C 1 509 ? 3.326 15.101 16.054 1.00 33.69 509 SER C CA 1
ATOM 11804 C C . SER C 1 509 ? 4.198 16.185 16.703 1.00 19.77 509 SER C C 1
ATOM 11805 O O . SER C 1 509 ? 3.731 17.200 17.247 1.00 33.14 509 SER C O 1
ATOM 11808 N N . ALA C 1 510 ? 5.503 15.900 16.655 1.00 22.29 510 ALA C N 1
ATOM 11809 C CA . ALA C 1 510 ? 6.559 16.718 17.235 1.00 34.40 510 ALA C CA 1
ATOM 11810 C C . ALA C 1 510 ? 6.540 18.146 16.771 1.00 36.03 510 ALA C C 1
ATOM 11811 O O . ALA C 1 510 ? 6.575 19.080 17.562 1.00 50.87 510 ALA C O 1
ATOM 11813 N N . ALA C 1 511 ? 6.508 18.310 15.458 1.00 38.40 511 ALA C N 1
ATOM 11814 C CA . ALA C 1 511 ? 6.513 19.648 14.938 1.00 25.87 511 ALA C CA 1
ATOM 11815 C C . ALA C 1 511 ? 5.332 20.417 15.426 1.00 19.20 511 ALA C C 1
ATOM 11816 O O . ALA C 1 511 ? 5.392 21.640 15.453 1.00 29.66 511 ALA C O 1
ATOM 11818 N N . GLU C 1 512 ? 4.261 19.682 15.769 1.00 17.05 512 GLU C N 1
ATOM 11819 C CA . GLU C 1 512 ? 3.037 20.301 16.215 1.00 13.97 512 GLU C CA 1
ATOM 11820 C C . GLU C 1 512 ? 3.066 20.713 17.648 1.00 27.58 512 GLU C C 1
ATOM 11821 O O . GLU C 1 512 ? 2.199 21.456 18.063 1.00 32.79 512 GLU C O 1
ATOM 11827 N N . CYS C 1 513 ? 4.022 20.215 18.414 1.00 26.82 513 CYS C N 1
ATOM 11828 C CA . CYS C 1 513 ? 4.086 20.650 19.792 1.00 26.81 513 CYS C CA 1
ATOM 11829 C C . CYS C 1 513 ? 4.619 22.058 19.821 1.00 28.88 513 CYS C C 1
ATOM 11830 O O . CYS C 1 513 ? 4.531 22.743 20.843 1.00 51.91 513 CYS C O 1
ATOM 11833 N N . VAL C 1 514 ? 5.212 22.425 18.689 1.00 71.16 514 VAL C N 1
ATOM 11834 C CA . VAL C 1 514 ? 5.782 23.735 18.466 1.00 35.54 514 VAL C CA 1
ATOM 11835 C C . VAL C 1 514 ? 4.644 24.636 17.919 1.00 28.07 514 VAL C C 1
ATOM 11836 O O . VAL C 1 514 ? 4.089 24.373 16.854 1.00 100.00 514 VAL C O 1
ATOM 11840 N N . PRO C 1 515 ? 4.272 25.675 18.689 1.00 98.36 515 PRO C N 1
ATOM 11841 C CA . PRO C 1 515 ? 3.163 26.608 18.463 1.00 55.99 515 PRO C CA 1
ATOM 11842 C C . PRO C 1 515 ? 3.157 27.418 17.182 1.00 100.00 515 PRO C C 1
ATOM 11843 O O . PRO C 1 515 ? 4.119 28.148 16.886 1.00 60.64 515 PRO C O 1
ATOM 11847 N N . GLY C 1 516 ? 2.009 27.346 16.492 1.00 100.00 516 GLY C N 1
ATOM 11848 C CA . GLY C 1 516 ? 1.780 28.070 15.245 1.00 100.00 516 GLY C CA 1
ATOM 11849 C C . GLY C 1 516 ? 2.213 29.531 15.379 1.00 100.00 516 GLY C C 1
ATOM 11850 O O . GLY C 1 516 ? 1.766 30.422 14.648 1.00 100.00 516 GLY C O 1
ATOM 11851 N N . ALA D 1 1 ? -13.950 42.073 117.731 1.00 14.84 1 ALA D N 1
ATOM 11852 C CA . ALA D 1 1 ? -13.311 41.899 116.454 1.00 30.41 1 ALA D CA 1
ATOM 11853 C C . ALA D 1 1 ? -14.264 42.410 115.408 1.00 14.53 1 ALA D C 1
ATOM 11854 O O . ALA D 1 1 ? -15.422 42.730 115.684 1.00 9.78 1 ALA D O 1
ATOM 11856 N N . SER D 1 2 ? -13.785 42.540 114.187 1.00 13.73 2 SER D N 1
ATOM 11857 C CA . SER D 1 2 ? -14.707 42.891 113.133 1.00 14.84 2 SER D CA 1
ATOM 11858 C C . SER D 1 2 ? -14.570 41.834 112.037 1.00 16.32 2 SER D C 1
ATOM 11859 O O . SER D 1 2 ? -13.459 41.350 111.787 1.00 13.32 2 SER D O 1
ATOM 11862 N N . ILE D 1 3 ? -15.656 41.536 111.330 1.00 17.11 3 ILE D N 1
ATOM 11863 C CA . ILE D 1 3 ? -15.484 40.680 110.170 1.00 21.19 3 ILE D CA 1
ATOM 11864 C C . ILE D 1 3 ? -15.897 41.418 108.921 1.00 14.79 3 ILE D C 1
ATOM 11865 O O . ILE D 1 3 ? -16.823 42.215 108.970 1.00 13.12 3 ILE D O 1
ATOM 11870 N N . PHE D 1 4 ? -15.260 41.102 107.782 1.00 23.88 4 PHE D N 1
ATOM 11871 C CA . PHE D 1 4 ? -15.631 41.714 106.501 1.00 23.19 4 PHE D CA 1
ATOM 11872 C C . PHE D 1 4 ? -15.425 40.695 105.401 1.00 6.48 4 PHE D C 1
ATOM 11873 O O . PHE D 1 4 ? -14.301 40.162 105.253 1.00 12.73 4 PHE D O 1
ATOM 11881 N N . GLY D 1 5 ? -16.502 40.432 104.651 1.00 17.03 5 GLY D N 1
ATOM 11882 C CA . GLY D 1 5 ? -16.363 39.453 103.584 1.00 32.92 5 GLY D CA 1
ATOM 11883 C C . GLY D 1 5 ? -16.951 39.820 102.228 1.00 20.87 5 GLY D C 1
ATOM 11884 O O . GLY D 1 5 ? -18.017 40.440 102.090 1.00 22.59 5 GLY D O 1
ATOM 11885 N N . VAL D 1 6 ? -16.283 39.350 101.188 1.00 18.32 6 VAL D N 1
ATOM 11886 C CA . VAL D 1 6 ? -16.810 39.575 99.845 1.00 23.17 6 VAL D CA 1
ATOM 11887 C C . VAL D 1 6 ? -16.928 38.230 99.142 1.00 19.34 6 VAL D C 1
ATOM 11888 O O . VAL D 1 6 ? -15.924 37.501 99.103 1.00 17.26 6 VAL D O 1
ATOM 11892 N N . PHE D 1 7 ? -18.145 37.928 98.656 1.00 16.20 7 PHE D N 1
ATOM 11893 C CA . PHE D 1 7 ? -18.461 36.663 98.005 1.00 28.00 7 PHE D CA 1
ATOM 11894 C C . PHE D 1 7 ? -19.099 36.835 96.656 1.00 43.15 7 PHE D C 1
ATOM 11895 O O . PHE D 1 7 ? -19.693 37.861 96.408 1.00 20.56 7 PHE D O 1
ATOM 11903 N N . ASP D 1 8 ? -19.036 35.802 95.808 1.00 19.60 8 ASP D N 1
ATOM 11904 C CA . ASP D 1 8 ? -19.657 35.879 94.465 1.00 20.69 8 ASP D CA 1
ATOM 11905 C C . ASP D 1 8 ? -18.995 36.952 93.576 1.00 19.33 8 ASP D C 1
ATOM 11906 O O . ASP D 1 8 ? -19.618 37.764 92.874 1.00 22.09 8 ASP D O 1
ATOM 11911 N N . ILE D 1 9 ? -17.688 36.960 93.648 1.00 13.14 9 ILE D N 1
ATOM 11912 C CA . ILE D 1 9 ? -16.907 37.881 92.912 1.00 26.30 9 ILE D CA 1
ATOM 11913 C C . ILE D 1 9 ? -17.095 37.712 91.425 1.00 21.05 9 ILE D C 1
ATOM 11914 O O . ILE D 1 9 ? -16.978 36.613 90.884 1.00 40.33 9 ILE D O 1
ATOM 11919 N N . LYS D 1 10 ? -17.389 38.839 90.785 1.00 37.33 10 LYS D N 1
ATOM 11920 C CA . LYS D 1 10 ? -17.597 38.931 89.347 1.00 36.58 10 LYS D CA 1
ATOM 11921 C C . LYS D 1 10 ? -16.699 40.024 88.759 1.00 35.77 10 LYS D C 1
ATOM 11922 O O . LYS D 1 10 ? -16.929 40.496 87.652 1.00 46.15 10 LYS D O 1
ATOM 11928 N N . THR D 1 11 ? -15.675 40.463 89.499 1.00 40.43 11 THR D N 1
ATOM 11929 C CA . THR D 1 11 ? -14.798 41.530 89.019 1.00 13.35 11 THR D CA 1
ATOM 11930 C C . THR D 1 11 ? -13.343 41.269 89.326 1.00 16.67 11 THR D C 1
ATOM 11931 O O . THR D 1 11 ? -12.982 40.151 89.720 1.00 39.30 11 THR D O 1
ATOM 11935 N N . ASP D 1 12 ? -12.532 42.323 89.123 1.00 17.99 12 ASP D N 1
ATOM 11936 C CA . ASP D 1 12 ? -11.110 42.217 89.388 1.00 19.76 12 ASP D CA 1
ATOM 11937 C C . ASP D 1 12 ? -10.977 41.971 90.877 1.00 31.39 12 ASP D C 1
ATOM 11938 O O . ASP D 1 12 ? -11.312 42.836 91.685 1.00 21.06 12 ASP D O 1
ATOM 11943 N N . ALA D 1 13 ? -10.537 40.774 91.213 1.00 38.27 13 ALA D N 1
ATOM 11944 C CA . ALA D 1 13 ? -10.407 40.398 92.591 1.00 27.60 13 ALA D CA 1
ATOM 11945 C C . ALA D 1 13 ? -9.305 41.171 93.227 1.00 21.32 13 ALA D C 1
ATOM 11946 O O . ALA D 1 13 ? -9.252 41.371 94.433 1.00 26.09 13 ALA D O 1
ATOM 11948 N N . VAL D 1 14 ? -8.399 41.607 92.395 1.00 21.63 14 VAL D N 1
ATOM 11949 C CA . VAL D 1 14 ? -7.296 42.357 92.899 1.00 22.54 14 VAL D CA 1
ATOM 11950 C C . VAL D 1 14 ? -7.777 43.665 93.465 1.00 30.02 14 VAL D C 1
ATOM 11951 O O . VAL D 1 14 ? -7.498 44.052 94.602 1.00 38.10 14 VAL D O 1
ATOM 11955 N N . GLU D 1 15 ? -8.518 44.348 92.639 1.00 28.73 15 GLU D N 1
ATOM 11956 C CA . GLU D 1 15 ? -9.050 45.607 93.032 1.00 34.64 15 GLU D CA 1
ATOM 11957 C C . GLU D 1 15 ? -9.962 45.463 94.211 1.00 29.48 15 GLU D C 1
ATOM 11958 O O . GLU D 1 15 ? -10.079 46.365 95.058 1.00 19.31 15 GLU D O 1
ATOM 11964 N N . LEU D 1 16 ? -10.612 44.326 94.264 1.00 25.95 16 LEU D N 1
ATOM 11965 C CA . LEU D 1 16 ? -11.545 44.125 95.349 1.00 27.25 16 LEU D CA 1
ATOM 11966 C C . LEU D 1 16 ? -10.866 43.997 96.678 1.00 27.76 16 LEU D C 1
ATOM 11967 O O . LEU D 1 16 ? -11.396 44.460 97.701 1.00 29.96 16 LEU D O 1
ATOM 11972 N N . ARG D 1 17 ? -9.712 43.343 96.643 1.00 19.54 17 ARG D N 1
ATOM 11973 C CA . ARG D 1 17 ? -8.914 43.119 97.828 1.00 27.96 17 ARG D CA 1
ATOM 11974 C C . ARG D 1 17 ? -8.414 44.439 98.399 1.00 53.85 17 ARG D C 1
ATOM 11975 O O . ARG D 1 17 ? -8.440 44.705 99.591 1.00 18.68 17 ARG D O 1
ATOM 11983 N N . LYS D 1 18 ? -7.945 45.295 97.522 1.00 18.48 18 LYS D N 1
ATOM 11984 C CA . LYS D 1 18 ? -7.461 46.600 97.930 1.00 31.06 18 LYS D CA 1
ATOM 11985 C C . LYS D 1 18 ? -8.583 47.368 98.626 1.00 23.18 18 LYS D C 1
ATOM 11986 O O . LYS D 1 18 ? -8.402 48.005 99.688 1.00 23.78 18 LYS D O 1
ATOM 11992 N N . LYS D 1 19 ? -9.758 47.314 98.006 1.00 12.48 19 LYS D N 1
ATOM 11993 C CA . LYS D 1 19 ? -10.925 47.952 98.552 1.00 16.77 19 LYS D CA 1
ATOM 11994 C C . LYS D 1 19 ? -11.304 47.339 99.914 1.00 39.35 19 LYS D C 1
ATOM 11995 O O . LYS D 1 19 ? -11.670 48.043 100.860 1.00 26.17 19 LYS D O 1
ATOM 12001 N N . ALA D 1 20 ? -11.248 46.002 100.014 1.00 36.65 20 ALA D N 1
ATOM 12002 C CA . ALA D 1 20 ? -11.611 45.324 101.261 1.00 14.53 20 ALA D CA 1
ATOM 12003 C C . ALA D 1 20 ? -10.751 45.770 102.446 1.00 15.56 20 ALA D C 1
ATOM 12004 O O . ALA D 1 20 ? -11.216 45.914 103.572 1.00 26.79 20 ALA D O 1
ATOM 12006 N N . LEU D 1 21 ? -9.489 46.016 102.157 1.00 12.81 21 LEU D N 1
ATOM 12007 C CA . LEU D 1 21 ? -8.590 46.426 103.184 1.00 12.84 21 LEU D CA 1
ATOM 12008 C C . LEU D 1 21 ? -9.078 47.722 103.829 1.00 51.77 21 LEU D C 1
ATOM 12009 O O . LEU D 1 21 ? -9.032 47.964 105.054 1.00 28.24 21 LEU D O 1
ATOM 12014 N N . GLU D 1 22 ? -9.549 48.561 102.925 1.00 20.97 22 GLU D N 1
ATOM 12015 C CA . GLU D 1 22 ? -10.032 49.886 103.234 1.00 25.56 22 GLU D CA 1
ATOM 12016 C C . GLU D 1 22 ? -11.299 49.903 104.073 1.00 21.43 22 GLU D C 1
ATOM 12017 O O . GLU D 1 22 ? -11.378 50.569 105.103 1.00 20.94 22 GLU D O 1
ATOM 12023 N N . LEU D 1 23 ? -12.279 49.131 103.636 1.00 15.34 23 LEU D N 1
ATOM 12024 C CA . LEU D 1 23 ? -13.561 49.013 104.295 1.00 19.33 23 LEU D CA 1
ATOM 12025 C C . LEU D 1 23 ? -13.499 48.327 105.640 1.00 18.10 23 LEU D C 1
ATOM 12026 O O . LEU D 1 23 ? -14.283 48.674 106.529 1.00 23.79 23 LEU D O 1
ATOM 12031 N N . SER D 1 24 ? -12.602 47.345 105.748 1.00 17.64 24 SER D N 1
ATOM 12032 C CA . SER D 1 24 ? -12.406 46.580 106.969 1.00 19.32 24 SER D CA 1
ATOM 12033 C C . SER D 1 24 ? -11.833 47.493 108.035 1.00 34.33 24 SER D C 1
ATOM 12034 O O . SER D 1 24 ? -12.194 47.460 109.207 1.00 18.92 24 SER D O 1
ATOM 12037 N N . ARG D 1 25 ? -10.870 48.289 107.593 1.00 14.67 25 ARG D N 1
ATOM 12038 C CA . ARG D 1 25 ? -10.191 49.228 108.442 1.00 17.18 25 ARG D CA 1
ATOM 12039 C C . ARG D 1 25 ? -11.241 50.204 109.026 1.00 14.16 25 ARG D C 1
ATOM 12040 O O . ARG D 1 25 ? -11.085 50.712 110.131 1.00 24.14 25 ARG D O 1
ATOM 12048 N N . LEU D 1 26 ? -12.368 50.410 108.336 1.00 8.78 26 LEU D N 1
ATOM 12049 C CA . LEU D 1 26 ? -13.340 51.305 108.889 1.00 15.86 26 LEU D CA 1
ATOM 12050 C C . LEU D 1 26 ? -13.862 50.782 110.185 1.00 25.42 26 LEU D C 1
ATOM 12051 O O . LEU D 1 26 ? -14.438 51.562 110.941 1.00 19.52 26 LEU D O 1
ATOM 12056 N N . MET D 1 27 ? -13.691 49.485 110.464 1.00 16.75 27 MET D N 1
ATOM 12057 C CA . MET D 1 27 ? -14.224 48.907 111.725 1.00 8.56 27 MET D CA 1
ATOM 12058 C C . MET D 1 27 ? -13.135 48.480 112.708 1.00 10.02 27 MET D C 1
ATOM 12059 O O . MET D 1 27 ? -13.343 47.711 113.643 1.00 19.34 27 MET D O 1
ATOM 12064 N N . ARG D 1 28 ? -11.947 48.935 112.445 1.00 7.05 28 ARG D N 1
ATOM 12065 C CA . ARG D 1 28 ? -10.792 48.593 113.226 1.00 15.11 28 ARG D CA 1
ATOM 12066 C C . ARG D 1 28 ? -10.926 48.931 114.719 1.00 37.08 28 ARG D C 1
ATOM 12067 O O . ARG D 1 28 ? -10.193 48.393 115.506 1.00 12.99 28 ARG D O 1
ATOM 12075 N N . HIS D 1 29 ? -11.842 49.803 115.149 1.00 23.98 29 HIS D N 1
ATOM 12076 C CA . HIS D 1 29 ? -11.978 50.036 116.592 1.00 21.21 29 HIS D CA 1
ATOM 12077 C C . HIS D 1 29 ? -12.475 48.789 117.329 1.00 42.49 29 HIS D C 1
ATOM 12078 O O . HIS D 1 29 ? -12.324 48.630 118.548 1.00 14.65 29 HIS D O 1
ATOM 12085 N N . ARG D 1 30 ? -13.162 47.925 116.577 1.00 13.28 30 ARG D N 1
ATOM 12086 C CA . ARG D 1 30 ? -13.696 46.720 117.141 1.00 18.97 30 ARG D CA 1
ATOM 12087 C C . ARG D 1 30 ? -12.565 45.712 117.380 1.00 8.00 30 ARG D C 1
ATOM 12088 O O . ARG D 1 30 ? -12.662 44.824 118.239 1.00 16.88 30 ARG D O 1
ATOM 12096 N N . GLY D 1 31 ? -11.464 45.849 116.625 1.00 9.96 31 GLY D N 1
ATOM 12097 C CA . GLY D 1 31 ? -10.373 44.909 116.712 1.00 8.51 31 GLY D CA 1
ATOM 12098 C C . GLY D 1 31 ? -9.039 45.551 116.631 1.00 17.69 31 GLY D C 1
ATOM 12099 O O . GLY D 1 31 ? -8.303 45.393 115.680 1.00 17.10 31 GLY D O 1
ATOM 12100 N N . PRO D 1 32 ? -8.669 46.264 117.686 1.00 20.08 32 PRO D N 1
ATOM 12101 C CA . PRO D 1 32 ? -7.434 46.980 117.646 1.00 29.72 32 PRO D CA 1
ATOM 12102 C C . PRO D 1 32 ? -6.146 46.184 117.668 1.00 15.26 32 PRO D C 1
ATOM 12103 O O . PRO D 1 32 ? -5.053 46.703 117.306 1.00 15.16 32 PRO D O 1
ATOM 12107 N N . ASP D 1 33 ? -6.262 44.912 118.046 1.00 19.28 33 ASP D N 1
ATOM 12108 C CA . ASP D 1 33 ? -5.069 44.066 118.196 1.00 14.79 33 ASP D CA 1
ATOM 12109 C C . ASP D 1 33 ? -4.233 43.722 116.969 1.00 8.94 33 ASP D C 1
ATOM 12110 O O . ASP D 1 33 ? -2.978 43.819 116.959 1.00 12.06 33 ASP D O 1
ATOM 12115 N N . TRP D 1 34 ? -4.929 43.260 115.933 1.00 28.07 34 TRP D N 1
ATOM 12116 C CA . TRP D 1 34 ? -4.284 42.842 114.686 1.00 25.91 34 TRP D CA 1
ATOM 12117 C C . TRP D 1 34 ? -5.296 42.667 113.572 1.00 15.46 34 TRP D C 1
ATOM 12118 O O . TRP D 1 34 ? -6.514 42.501 113.775 1.00 28.64 34 TRP D O 1
ATOM 12129 N N . SER D 1 35 ? -4.707 42.718 112.392 1.00 31.48 35 SER D N 1
ATOM 12130 C CA . SER D 1 35 ? -5.412 42.599 111.142 1.00 20.05 35 SER D CA 1
ATOM 12131 C C . SER D 1 35 ? -5.033 41.322 110.398 1.00 21.43 35 SER D C 1
ATOM 12132 O O . SER D 1 35 ? -3.816 40.977 110.284 1.00 13.24 35 SER D O 1
ATOM 12135 N N . GLY D 1 36 ? -6.091 40.715 109.855 1.00 20.79 36 GLY D N 1
ATOM 12136 C CA . GLY D 1 36 ? -6.013 39.526 109.034 1.00 21.22 36 GLY D CA 1
ATOM 12137 C C . GLY D 1 36 ? -6.900 39.659 107.760 1.00 6.84 36 GLY D C 1
ATOM 12138 O O . GLY D 1 36 ? -7.994 40.240 107.774 1.00 25.34 36 GLY D O 1
ATOM 12139 N N . ILE D 1 37 ? -6.411 39.065 106.670 1.00 32.50 37 ILE D N 1
ATOM 12140 C CA . ILE D 1 37 ? -7.118 39.001 105.398 1.00 35.98 37 ILE D CA 1
ATOM 12141 C C . ILE D 1 37 ? -6.817 37.706 104.626 1.00 61.03 37 ILE D C 1
ATOM 12142 O O . ILE D 1 37 ? -5.714 37.132 104.624 1.00 21.64 37 ILE D O 1
ATOM 12147 N N . TYR D 1 38 ? -7.832 37.233 103.959 1.00 30.12 38 TYR D N 1
ATOM 12148 C CA . TYR D 1 38 ? -7.703 36.076 103.106 1.00 20.56 38 TYR D CA 1
ATOM 12149 C C . TYR D 1 38 ? -8.325 36.554 101.839 1.00 12.31 38 TYR D C 1
ATOM 12150 O O . TYR D 1 38 ? -9.404 37.091 101.883 1.00 18.72 38 TYR D O 1
ATOM 12159 N N . ALA D 1 39 ? -7.661 36.390 100.735 1.00 24.51 39 ALA D N 1
ATOM 12160 C CA . ALA D 1 39 ? -8.260 36.843 99.494 1.00 51.54 39 ALA D CA 1
ATOM 12161 C C . ALA D 1 39 ? -7.950 35.913 98.328 1.00 29.77 39 ALA D C 1
ATOM 12162 O O . ALA D 1 39 ? -6.812 35.553 98.099 1.00 29.89 39 ALA D O 1
ATOM 12164 N N . SER D 1 40 ? -8.949 35.506 97.585 1.00 20.54 40 SER D N 1
ATOM 12165 C CA . SER D 1 40 ? -8.707 34.624 96.453 1.00 21.89 40 SER D CA 1
ATOM 12166 C C . SER D 1 40 ? -9.450 35.245 95.314 1.00 41.54 40 SER D C 1
ATOM 12167 O O . SER D 1 40 ? -9.917 36.380 95.406 1.00 20.34 40 SER D O 1
ATOM 12170 N N . ASP D 1 41 ? -9.610 34.472 94.269 1.00 39.19 41 ASP D N 1
ATOM 12171 C CA . ASP D 1 41 ? -10.333 34.961 93.113 1.00 16.69 41 ASP D CA 1
ATOM 12172 C C . ASP D 1 41 ? -11.801 34.864 93.374 1.00 21.85 41 ASP D C 1
ATOM 12173 O O . ASP D 1 41 ? -12.612 35.480 92.672 1.00 19.43 41 ASP D O 1
ATOM 12178 N N . ASN D 1 42 ? -12.169 34.053 94.371 1.00 12.37 42 ASN D N 1
ATOM 12179 C CA . ASN D 1 42 ? -13.598 33.886 94.588 1.00 17.62 42 ASN D CA 1
ATOM 12180 C C . ASN D 1 42 ? -14.156 34.423 95.868 1.00 24.31 42 ASN D C 1
ATOM 12181 O O . ASN D 1 42 ? -15.407 34.519 96.030 1.00 17.33 42 ASN D O 1
ATOM 12186 N N . ALA D 1 43 ? -13.223 34.705 96.779 1.00 21.77 43 ALA D N 1
ATOM 12187 C CA . ALA D 1 43 ? -13.631 35.221 98.071 1.00 29.85 43 ALA D CA 1
ATOM 12188 C C . ALA D 1 43 ? -12.579 36.013 98.790 1.00 14.20 43 ALA D C 1
ATOM 12189 O O . ALA D 1 43 ? -11.389 35.771 98.610 1.00 23.17 43 ALA D O 1
ATOM 12191 N N . ILE D 1 44 ? -13.092 36.927 99.647 1.00 21.39 44 ILE D N 1
ATOM 12192 C CA . ILE D 1 44 ? -12.285 37.753 100.557 1.00 24.57 44 ILE D CA 1
ATOM 12193 C C . ILE D 1 44 ? -12.833 37.668 102.007 1.00 14.33 44 ILE D C 1
ATOM 12194 O O . ILE D 1 44 ? -14.032 37.776 102.279 1.00 20.52 44 ILE D O 1
ATOM 12199 N N . LEU D 1 45 ? -11.959 37.446 102.951 1.00 11.58 45 LEU D N 1
ATOM 12200 C CA . LEU D 1 45 ? -12.343 37.429 104.352 1.00 21.15 45 LEU D CA 1
ATOM 12201 C C . LEU D 1 45 ? -11.325 38.320 105.063 1.00 13.41 45 LEU D C 1
ATOM 12202 O O . LEU D 1 45 ? -10.103 38.005 105.053 1.00 17.81 45 LEU D O 1
ATOM 12207 N N . ALA D 1 46 ? -11.818 39.496 105.557 1.00 14.59 46 ALA D N 1
ATOM 12208 C CA . ALA D 1 46 ? -10.929 40.461 106.254 1.00 12.56 46 ALA D CA 1
ATOM 12209 C C . ALA D 1 46 ? -11.312 40.485 107.739 1.00 19.67 46 ALA D C 1
ATOM 12210 O O . ALA D 1 46 ? -12.524 40.492 108.054 1.00 20.85 46 ALA D O 1
ATOM 12212 N N . HIS D 1 47 ? -10.279 40.469 108.627 1.00 15.75 47 HIS D N 1
ATOM 12213 C CA . HIS D 1 47 ? -10.518 40.444 110.078 1.00 27.78 47 HIS D CA 1
ATOM 12214 C C . HIS D 1 47 ? -9.679 41.438 110.873 1.00 9.78 47 HIS D C 1
ATOM 12215 O O . HIS D 1 47 ? -8.525 41.660 110.549 1.00 13.02 47 HIS D O 1
ATOM 12222 N N . GLU D 1 48 ? -10.342 42.056 111.878 1.00 17.52 48 GLU D N 1
ATOM 12223 C CA . GLU D 1 48 ? -9.764 42.985 112.840 1.00 25.42 48 GLU D CA 1
ATOM 12224 C C . GLU D 1 48 ? -10.093 42.323 114.188 1.00 3.25 48 GLU D C 1
ATOM 12225 O O . GLU D 1 48 ? -11.268 42.137 114.546 1.00 18.69 48 GLU D O 1
ATOM 12231 N N . ARG D 1 49 ? -9.007 41.955 114.850 1.00 20.66 49 ARG D N 1
ATOM 12232 C CA . ARG D 1 49 ? -9.067 41.273 116.126 1.00 33.53 49 ARG D CA 1
ATOM 12233 C C . ARG D 1 49 ? -8.891 42.081 117.420 1.00 14.62 49 ARG D C 1
ATOM 12234 O O . ARG D 1 49 ? -8.038 42.962 117.611 1.00 18.94 49 ARG D O 1
ATOM 12242 N N . LEU D 1 50 ? -9.690 41.600 118.332 1.00 21.72 50 LEU D N 1
ATOM 12243 C CA . LEU D 1 50 ? -9.692 41.922 119.702 1.00 21.34 50 LEU D CA 1
ATOM 12244 C C . LEU D 1 50 ? -9.408 40.547 120.365 1.00 13.83 50 LEU D C 1
ATOM 12245 O O . LEU D 1 50 ? -10.233 39.687 120.480 1.00 16.73 50 LEU D O 1
ATOM 12250 N N . SER D 1 51 ? -8.200 40.295 120.739 1.00 9.02 51 SER D N 1
ATOM 12251 C CA . SER D 1 51 ? -7.905 39.012 121.327 1.00 16.03 51 SER D CA 1
ATOM 12252 C C . SER D 1 51 ? -8.334 38.872 122.780 1.00 29.90 51 SER D C 1
ATOM 12253 O O . SER D 1 51 ? -7.766 39.543 123.664 1.00 21.72 51 SER D O 1
ATOM 12256 N N . ILE D 1 52 ? -9.293 37.990 123.034 1.00 28.40 52 ILE D N 1
ATOM 12257 C CA . ILE D 1 52 ? -9.789 37.726 124.391 1.00 17.64 52 ILE D CA 1
ATOM 12258 C C . ILE D 1 52 ? -9.349 36.353 124.949 1.00 34.10 52 ILE D C 1
ATOM 12259 O O . ILE D 1 52 ? -8.982 36.140 126.113 1.00 24.68 52 ILE D O 1
ATOM 12264 N N . VAL D 1 53 ? -9.362 35.399 124.062 1.00 27.53 53 VAL D N 1
ATOM 12265 C CA . VAL D 1 53 ? -8.963 34.036 124.349 1.00 31.76 53 VAL D CA 1
ATOM 12266 C C . VAL D 1 53 ? -7.855 33.658 123.352 1.00 35.48 53 VAL D C 1
ATOM 12267 O O . VAL D 1 53 ? -7.944 34.020 122.154 1.00 24.45 53 VAL D O 1
ATOM 12271 N N . ASP D 1 54 ? -6.792 32.975 123.813 1.00 26.70 54 ASP D N 1
ATOM 12272 C CA . ASP D 1 54 ? -5.712 32.565 122.907 1.00 26.06 54 ASP D CA 1
ATOM 12273 C C . ASP D 1 54 ? -5.102 33.753 122.190 1.00 100.00 54 ASP D C 1
ATOM 12274 O O . ASP D 1 54 ? -5.149 33.973 120.953 1.00 38.78 54 ASP D O 1
ATOM 12279 N N . VAL D 1 55 ? -4.503 34.544 123.036 1.00 26.70 55 VAL D N 1
ATOM 12280 C CA . VAL D 1 55 ? -3.880 35.744 122.561 1.00 37.73 55 VAL D CA 1
ATOM 12281 C C . VAL D 1 55 ? -2.881 35.526 121.452 1.00 59.70 55 VAL D C 1
ATOM 12282 O O . VAL D 1 55 ? -3.056 35.966 120.304 1.00 39.92 55 VAL D O 1
ATOM 12286 N N . ASN D 1 56 ? -1.835 34.828 121.831 1.00 24.34 56 ASN D N 1
ATOM 12287 C CA . ASN D 1 56 ? -0.745 34.521 120.944 1.00 34.24 56 ASN D CA 1
ATOM 12288 C C . ASN D 1 56 ? -1.149 33.831 119.653 1.00 57.91 56 ASN D C 1
ATOM 12289 O O . ASN D 1 56 ? -0.792 34.257 118.552 1.00 73.32 56 ASN D O 1
ATOM 12294 N N . ALA D 1 57 ? -1.906 32.750 119.767 1.00 51.01 57 ALA D N 1
ATOM 12295 C CA . ALA D 1 57 ? -2.237 32.008 118.570 1.00 20.97 57 ALA D CA 1
ATOM 12296 C C . ALA D 1 57 ? -3.631 32.120 118.022 1.00 24.68 57 ALA D C 1
ATOM 12297 O O . ALA D 1 57 ? -3.921 31.429 117.047 1.00 49.42 57 ALA D O 1
ATOM 12299 N N . GLY D 1 58 ? -4.523 32.923 118.613 1.00 30.74 58 GLY D N 1
ATOM 12300 C CA . GLY D 1 58 ? -5.875 32.966 118.062 1.00 28.84 58 GLY D CA 1
ATOM 12301 C C . GLY D 1 58 ? -5.974 33.855 116.824 1.00 29.24 58 GLY D C 1
ATOM 12302 O O . GLY D 1 58 ? -6.990 34.461 116.595 1.00 27.79 58 GLY D O 1
ATOM 12303 N N . ALA D 1 59 ? -4.917 33.983 116.023 1.00 30.02 59 ALA D N 1
ATOM 12304 C CA . ALA D 1 59 ? -4.959 34.843 114.854 1.00 24.55 59 ALA D CA 1
ATOM 12305 C C . ALA D 1 59 ? -6.064 34.472 113.869 1.00 19.28 59 ALA D C 1
ATOM 12306 O O . ALA D 1 59 ? -6.373 33.325 113.736 1.00 26.67 59 ALA D O 1
ATOM 12308 N N . GLN D 1 60 ? -6.692 35.433 113.204 1.00 31.76 60 GLN D N 1
ATOM 12309 C CA . GLN D 1 60 ? -7.746 35.182 112.242 1.00 21.67 60 GLN D CA 1
ATOM 12310 C C . GLN D 1 60 ? -7.411 35.873 110.930 1.00 31.73 60 GLN D C 1
ATOM 12311 O O . GLN D 1 60 ? -6.658 36.849 110.940 1.00 29.20 60 GLN D O 1
ATOM 12317 N N . PRO D 1 61 ? -7.913 35.387 109.786 1.00 27.62 61 PRO D N 1
ATOM 12318 C CA . PRO D 1 61 ? -8.777 34.222 109.620 1.00 25.09 61 PRO D CA 1
ATOM 12319 C C . PRO D 1 61 ? -8.083 32.932 110.062 1.00 17.40 61 PRO D C 1
ATOM 12320 O O . PRO D 1 61 ? -6.867 32.785 109.947 1.00 23.30 61 PRO D O 1
ATOM 12324 N N . LEU D 1 62 ? -8.874 32.037 110.645 1.00 20.96 62 LEU D N 1
ATOM 12325 C CA . LEU D 1 62 ? -8.396 30.734 111.093 1.00 19.59 62 LEU D CA 1
ATOM 12326 C C . LEU D 1 62 ? -8.435 29.802 109.872 1.00 20.21 62 LEU D C 1
ATOM 12327 O O . LEU D 1 62 ? -9.400 29.843 109.107 1.00 18.57 62 LEU D O 1
ATOM 12332 N N . TYR D 1 63 ? -7.392 28.977 109.682 1.00 23.72 63 TYR D N 1
ATOM 12333 C CA . TYR D 1 63 ? -7.331 28.105 108.522 1.00 67.87 63 TYR D CA 1
ATOM 12334 C C . TYR D 1 63 ? -7.380 26.644 108.760 1.00 21.04 63 TYR D C 1
ATOM 12335 O O . TYR D 1 63 ? -6.967 26.146 109.801 1.00 24.34 63 TYR D O 1
ATOM 12344 N N . ASN D 1 64 ? -7.862 26.023 107.700 1.00 59.62 64 ASN D N 1
ATOM 12345 C CA . ASN D 1 64 ? -7.980 24.616 107.588 1.00 50.91 64 ASN D CA 1
ATOM 12346 C C . ASN D 1 64 ? -6.663 24.073 107.965 1.00 14.49 64 ASN D C 1
ATOM 12347 O O . ASN D 1 64 ? -5.624 24.697 107.726 1.00 35.77 64 ASN D O 1
ATOM 12352 N N . GLN D 1 65 ? -6.692 22.892 108.504 1.00 56.27 65 GLN D N 1
ATOM 12353 C CA . GLN D 1 65 ? -5.446 22.237 108.813 1.00 25.28 65 GLN D CA 1
ATOM 12354 C C . GLN D 1 65 ? -4.764 22.076 107.434 1.00 38.80 65 GLN D C 1
ATOM 12355 O O . GLN D 1 65 ? -3.642 22.517 107.170 1.00 34.41 65 GLN D O 1
ATOM 12361 N N . GLN D 1 66 ? -5.551 21.558 106.487 1.00 32.23 66 GLN D N 1
ATOM 12362 C CA . GLN D 1 66 ? -5.187 21.408 105.094 1.00 59.03 66 GLN D CA 1
ATOM 12363 C C . GLN D 1 66 ? -5.125 22.778 104.457 1.00 51.83 66 GLN D C 1
ATOM 12364 O O . GLN D 1 66 ? -4.697 22.921 103.336 1.00 33.05 66 GLN D O 1
ATOM 12370 N N . LYS D 1 67 ? -5.669 23.764 105.139 1.00 60.73 67 LYS D N 1
ATOM 12371 C CA . LYS D 1 67 ? -5.727 25.093 104.606 1.00 23.22 67 LYS D CA 1
ATOM 12372 C C . LYS D 1 67 ? -6.762 25.273 103.472 1.00 72.15 67 LYS D C 1
ATOM 12373 O O . LYS D 1 67 ? -6.553 26.100 102.626 1.00 27.41 67 LYS D O 1
ATOM 12379 N N . THR D 1 68 ? -7.876 24.535 103.411 1.00 35.72 68 THR D N 1
ATOM 12380 C CA . THR D 1 68 ? -8.864 24.686 102.328 1.00 28.36 68 THR D CA 1
ATOM 12381 C C . THR D 1 68 ? -10.119 25.374 102.773 1.00 21.77 68 THR D C 1
ATOM 12382 O O . THR D 1 68 ? -11.031 25.661 101.991 1.00 16.85 68 THR D O 1
ATOM 12386 N N . HIS D 1 69 ? -10.189 25.554 104.085 1.00 19.93 69 HIS D N 1
ATOM 12387 C CA . HIS D 1 69 ? -11.324 26.212 104.687 1.00 20.54 69 HIS D CA 1
ATOM 12388 C C . HIS D 1 69 ? -10.769 27.404 105.438 1.00 28.14 69 HIS D C 1
ATOM 12389 O O . HIS D 1 69 ? -9.739 27.252 106.053 1.00 18.47 69 HIS D O 1
ATOM 12396 N N . VAL D 1 70 ? -11.410 28.563 105.341 1.00 21.99 70 VAL D N 1
ATOM 12397 C CA . VAL D 1 70 ? -10.951 29.784 105.972 1.00 13.17 70 VAL D CA 1
ATOM 12398 C C . VAL D 1 70 ? -12.127 30.382 106.722 1.00 25.04 70 VAL D C 1
ATOM 12399 O O . VAL D 1 70 ? -13.258 30.398 106.212 1.00 14.63 70 VAL D O 1
ATOM 12403 N N . LEU D 1 71 ? -11.863 30.782 107.977 1.00 22.46 71 LEU D N 1
ATOM 12404 C CA . LEU D 1 71 ? -12.898 31.323 108.855 1.00 19.63 71 LEU D CA 1
ATOM 12405 C C . LEU D 1 71 ? -12.492 32.623 109.563 1.00 13.92 71 LEU D C 1
ATOM 12406 O O . LEU D 1 71 ? -11.334 32.838 110.006 1.00 20.70 71 LEU D O 1
ATOM 12411 N N . ALA D 1 72 ? -13.501 33.478 109.644 1.00 22.16 72 ALA D N 1
ATOM 12412 C CA . ALA D 1 72 ? -13.392 34.781 110.250 1.00 23.25 72 ALA D CA 1
ATOM 12413 C C . ALA D 1 72 ? -14.571 34.884 111.190 1.00 25.44 72 ALA D C 1
ATOM 12414 O O . ALA D 1 72 ? -15.736 34.794 110.743 1.00 23.06 72 ALA D O 1
ATOM 12416 N N . VAL D 1 73 ? -14.287 35.070 112.482 1.00 22.33 73 VAL D N 1
ATOM 12417 C CA . VAL D 1 73 ? -15.372 35.143 113.460 1.00 16.15 73 VAL D CA 1
ATOM 12418 C C . VAL D 1 73 ? -15.212 36.338 114.406 1.00 21.31 73 VAL D C 1
ATOM 12419 O O . VAL D 1 73 ? -14.089 36.739 114.742 1.00 18.26 73 VAL D O 1
ATOM 12423 N N . ASN D 1 74 ? -16.361 36.902 114.779 1.00 20.77 74 ASN D N 1
ATOM 12424 C CA . ASN D 1 74 ? -16.399 37.947 115.760 1.00 20.08 74 ASN D CA 1
ATOM 12425 C C . ASN D 1 74 ? -17.312 37.330 116.820 1.00 20.17 74 ASN D C 1
ATOM 12426 O O . ASN D 1 74 ? -18.503 37.094 116.584 1.00 19.18 74 ASN D O 1
ATOM 12431 N N . GLY D 1 75 ? -16.766 36.963 117.982 1.00 20.91 75 GLY D N 1
ATOM 12432 C CA . GLY D 1 75 ? -17.649 36.368 118.999 1.00 25.63 75 GLY D CA 1
ATOM 12433 C C . GLY D 1 75 ? -16.938 35.472 120.009 1.00 9.64 75 GLY D C 1
ATOM 12434 O O . GLY D 1 75 ? -15.723 35.393 120.105 1.00 14.93 75 GLY D O 1
ATOM 12435 N N . GLU D 1 76 ? -17.764 34.821 120.810 1.00 16.00 76 GLU D N 1
ATOM 12436 C CA . GLU D 1 76 ? -17.258 33.912 121.818 1.00 19.72 76 GLU D CA 1
ATOM 12437 C C . GLU D 1 76 ? -18.105 32.640 121.834 1.00 11.28 76 GLU D C 1
ATOM 12438 O O . GLU D 1 76 ? -19.339 32.703 121.952 1.00 13.12 76 GLU D O 1
ATOM 12444 N N . ILE D 1 77 ? -17.422 31.502 121.674 1.00 31.09 77 ILE D N 1
ATOM 12445 C CA . ILE D 1 77 ? -18.062 30.188 121.689 1.00 23.67 77 ILE D CA 1
ATOM 12446 C C . ILE D 1 77 ? -17.768 29.604 123.086 1.00 22.16 77 ILE D C 1
ATOM 12447 O O . ILE D 1 77 ? -16.685 29.066 123.421 1.00 26.79 77 ILE D O 1
ATOM 12452 N N . TYR D 1 78 ? -18.755 29.774 123.954 1.00 23.99 78 TYR D N 1
ATOM 12453 C CA . TYR D 1 78 ? -18.583 29.389 125.328 1.00 38.01 78 TYR D CA 1
ATOM 12454 C C . TYR D 1 78 ? -18.313 27.930 125.568 1.00 79.17 78 TYR D C 1
ATOM 12455 O O . TYR D 1 78 ? -17.591 27.600 126.477 1.00 21.26 78 TYR D O 1
ATOM 12464 N N . ASN D 1 79 ? -18.871 27.062 124.748 1.00 15.37 79 ASN D N 1
ATOM 12465 C CA . ASN D 1 79 ? -18.697 25.652 124.946 1.00 21.26 79 ASN D CA 1
ATOM 12466 C C . ASN D 1 79 ? -17.612 25.065 124.106 1.00 30.44 79 ASN D C 1
ATOM 12467 O O . ASN D 1 79 ? -17.578 23.861 123.891 1.00 28.35 79 ASN D O 1
ATOM 12472 N N . HIS D 1 80 ? -16.748 25.910 123.629 1.00 17.86 80 HIS D N 1
ATOM 12473 C CA . HIS D 1 80 ? -15.762 25.405 122.739 1.00 17.85 80 HIS D CA 1
ATOM 12474 C C . HIS D 1 80 ? -14.932 24.313 123.320 1.00 36.84 80 HIS D C 1
ATOM 12475 O O . HIS D 1 80 ? -14.429 23.442 122.630 1.00 25.59 80 HIS D O 1
ATOM 12482 N N . GLN D 1 81 ? -14.818 24.338 124.612 1.00 25.39 81 GLN D N 1
ATOM 12483 C CA . GLN D 1 81 ? -13.986 23.329 125.235 1.00 14.68 81 GLN D CA 1
ATOM 12484 C C . GLN D 1 81 ? -14.554 21.952 125.061 1.00 19.03 81 GLN D C 1
ATOM 12485 O O . GLN D 1 81 ? -13.858 20.979 124.766 1.00 28.46 81 GLN D O 1
ATOM 12491 N N . ALA D 1 82 ? -15.846 21.914 125.246 1.00 23.74 82 ALA D N 1
ATOM 12492 C CA . ALA D 1 82 ? -16.575 20.684 125.110 1.00 14.70 82 ALA D CA 1
ATOM 12493 C C . ALA D 1 82 ? -16.453 20.191 123.705 1.00 66.32 82 ALA D C 1
ATOM 12494 O O . ALA D 1 82 ? -16.245 18.987 123.533 1.00 29.63 82 ALA D O 1
ATOM 12496 N N . LEU D 1 83 ? -16.575 21.139 122.748 1.00 26.31 83 LEU D N 1
ATOM 12497 C CA . LEU D 1 83 ? -16.479 20.799 121.342 1.00 19.06 83 LEU D CA 1
ATOM 12498 C C . LEU D 1 83 ? -15.107 20.336 120.895 1.00 21.54 83 LEU D C 1
ATOM 12499 O O . LEU D 1 83 ? -14.963 19.476 120.007 1.00 31.53 83 LEU D O 1
ATOM 12504 N N . ARG D 1 84 ? -14.081 20.903 121.502 1.00 15.79 84 ARG D N 1
ATOM 12505 C CA . ARG D 1 84 ? -12.766 20.488 121.135 1.00 20.43 84 ARG D CA 1
ATOM 12506 C C . ARG D 1 84 ? -12.640 19.017 121.486 1.00 43.29 84 ARG D C 1
ATOM 12507 O O . ARG D 1 84 ? -12.142 18.196 120.733 1.00 29.25 84 ARG D O 1
ATOM 12515 N N . ALA D 1 85 ? -13.148 18.678 122.652 1.00 26.66 85 ALA D N 1
ATOM 12516 C CA . ALA D 1 85 ? -13.070 17.313 123.103 1.00 36.32 85 ALA D CA 1
ATOM 12517 C C . ALA D 1 85 ? -13.780 16.380 122.130 1.00 38.66 85 ALA D C 1
ATOM 12518 O O . ALA D 1 85 ? -13.180 15.460 121.576 1.00 100.00 85 ALA D O 1
ATOM 12520 N N . GLU D 1 86 ? -15.049 16.682 121.902 1.00 38.60 86 GLU D N 1
ATOM 12521 C CA . GLU D 1 86 ? -15.888 15.939 121.009 1.00 19.18 86 GLU D CA 1
ATOM 12522 C C . GLU D 1 86 ? -15.395 15.801 119.587 1.00 32.11 86 GLU D C 1
ATOM 12523 O O . GLU D 1 86 ? -15.683 14.805 118.936 1.00 27.31 86 GLU D O 1
ATOM 12529 N N . TYR D 1 87 ? -14.725 16.787 119.043 1.00 28.63 87 TYR D N 1
ATOM 12530 C CA . TYR D 1 87 ? -14.397 16.612 117.662 1.00 19.31 87 TYR D CA 1
ATOM 12531 C C . TYR D 1 87 ? -12.960 16.482 117.492 1.00 24.31 87 TYR D C 1
ATOM 12532 O O . TYR D 1 87 ? -12.477 16.270 116.392 1.00 22.04 87 TYR D O 1
ATOM 12541 N N . GLY D 1 88 ? -12.283 16.686 118.597 1.00 29.94 88 GLY D N 1
ATOM 12542 C CA . GLY D 1 88 ? -10.838 16.628 118.526 1.00 36.09 88 GLY D CA 1
ATOM 12543 C C . GLY D 1 88 ? -10.340 15.318 117.919 1.00 49.58 88 GLY D C 1
ATOM 12544 O O . GLY D 1 88 ? -9.203 15.206 117.492 1.00 36.70 88 GLY D O 1
ATOM 12545 N N . ASP D 1 89 ? -11.214 14.330 117.906 1.00 32.49 89 ASP D N 1
ATOM 12546 C CA . ASP D 1 89 ? -10.978 12.993 117.392 1.00 51.31 89 ASP D CA 1
ATOM 12547 C C . ASP D 1 89 ? -10.825 13.104 115.890 1.00 100.00 89 ASP D C 1
ATOM 12548 O O . ASP D 1 89 ? -9.853 12.660 115.273 1.00 30.55 89 ASP D O 1
ATOM 12553 N N . ARG D 1 90 ? -11.821 13.766 115.323 1.00 45.09 90 ARG D N 1
ATOM 12554 C CA . ARG D 1 90 ? -11.942 14.014 113.908 1.00 68.56 90 ARG D CA 1
ATOM 12555 C C . ARG D 1 90 ? -11.186 15.239 113.364 1.00 33.60 90 ARG D C 1
ATOM 12556 O O . ARG D 1 90 ? -10.647 15.235 112.270 1.00 35.74 90 ARG D O 1
ATOM 12564 N N . TYR D 1 91 ? -11.103 16.315 114.107 1.00 28.24 91 TYR D N 1
ATOM 12565 C CA . TYR D 1 91 ? -10.446 17.472 113.534 1.00 19.96 91 TYR D CA 1
ATOM 12566 C C . TYR D 1 91 ? -9.218 17.940 114.245 1.00 24.11 91 TYR D C 1
ATOM 12567 O O . TYR D 1 91 ? -9.135 17.994 115.457 1.00 42.48 91 TYR D O 1
ATOM 12576 N N . GLN D 1 92 ? -8.278 18.335 113.447 1.00 24.92 92 GLN D N 1
ATOM 12577 C CA . GLN D 1 92 ? -7.001 18.792 113.914 1.00 20.89 92 GLN D CA 1
ATOM 12578 C C . GLN D 1 92 ? -6.922 20.268 114.244 1.00 28.74 92 GLN D C 1
ATOM 12579 O O . GLN D 1 92 ? -6.664 21.122 113.393 1.00 33.59 92 GLN D O 1
ATOM 12585 N N . PHE D 1 93 ? -7.083 20.566 115.510 1.00 35.79 93 PHE D N 1
ATOM 12586 C CA . PHE D 1 93 ? -7.021 21.938 115.924 1.00 51.00 93 PHE D CA 1
ATOM 12587 C C . PHE D 1 93 ? -5.669 22.555 115.668 1.00 52.66 93 PHE D C 1
ATOM 12588 O O . PHE D 1 93 ? -4.649 21.909 115.863 1.00 35.49 93 PHE D O 1
ATOM 12596 N N . GLN D 1 94 ? -5.661 23.808 115.216 1.00 38.18 94 GLN D N 1
ATOM 12597 C CA . GLN D 1 94 ? -4.400 24.477 114.943 1.00 13.54 94 GLN D CA 1
ATOM 12598 C C . GLN D 1 94 ? -4.059 25.514 116.005 1.00 21.52 94 GLN D C 1
ATOM 12599 O O . GLN D 1 94 ? -2.929 25.970 116.070 1.00 28.23 94 GLN D O 1
ATOM 12605 N N . THR D 1 95 ? -5.061 25.916 116.781 1.00 38.18 95 THR D N 1
ATOM 12606 C CA . THR D 1 95 ? -4.885 26.925 117.797 1.00 25.39 95 THR D CA 1
ATOM 12607 C C . THR D 1 95 ? -5.723 26.560 118.986 1.00 25.86 95 THR D C 1
ATOM 12608 O O . THR D 1 95 ? -6.364 25.504 119.029 1.00 26.06 95 THR D O 1
ATOM 12612 N N . GLY D 1 96 ? -5.755 27.512 119.902 1.00 27.78 96 GLY D N 1
ATOM 12613 C CA . GLY D 1 96 ? -6.539 27.391 121.102 1.00 11.46 96 GLY D CA 1
ATOM 12614 C C . GLY D 1 96 ? -7.729 28.331 121.035 1.00 19.40 96 GLY D C 1
ATOM 12615 O O . GLY D 1 96 ? -8.471 28.536 121.985 1.00 20.31 96 GLY D O 1
ATOM 12616 N N . SER D 1 97 ? -7.945 28.921 119.867 1.00 28.50 97 SER D N 1
ATOM 12617 C CA . SER D 1 97 ? -9.052 29.849 119.776 1.00 24.55 97 SER D CA 1
ATOM 12618 C C . SER D 1 97 ? -10.409 29.183 119.934 1.00 29.86 97 SER D C 1
ATOM 12619 O O . SER D 1 97 ? -10.701 28.167 119.287 1.00 23.24 97 SER D O 1
ATOM 12622 N N . ASP D 1 98 ? -11.274 29.782 120.775 1.00 11.99 98 ASP D N 1
ATOM 12623 C CA . ASP D 1 98 ? -12.619 29.235 120.949 1.00 18.68 98 ASP D CA 1
ATOM 12624 C C . ASP D 1 98 ? -13.334 29.135 119.620 1.00 10.72 98 ASP D C 1
ATOM 12625 O O . ASP D 1 98 ? -14.243 28.334 119.432 1.00 26.64 98 ASP D O 1
ATOM 12630 N N . CYS D 1 99 ? -12.998 30.053 118.722 1.00 21.27 99 CYS D N 1
ATOM 12631 C CA . CYS D 1 99 ? -13.668 30.096 117.435 1.00 21.13 99 CYS D CA 1
ATOM 12632 C C . CYS D 1 99 ? -13.368 28.927 116.475 1.00 29.44 99 CYS D C 1
ATOM 12633 O O . CYS D 1 99 ? -14.150 28.646 115.552 1.00 23.09 99 CYS D O 1
ATOM 12636 N N . GLU D 1 100 ? -12.225 28.272 116.663 1.00 16.34 100 GLU D N 1
ATOM 12637 C CA . GLU D 1 100 ? -11.786 27.170 115.801 1.00 9.84 100 GLU D CA 1
ATOM 12638 C C . GLU D 1 100 ? -12.723 25.987 115.650 1.00 21.50 100 GLU D C 1
ATOM 12639 O O . GLU D 1 100 ? -12.677 25.242 114.668 1.00 35.69 100 GLU D O 1
ATOM 12645 N N . VAL D 1 101 ? -13.603 25.818 116.619 1.00 20.79 101 VAL D N 1
ATOM 12646 C CA . VAL D 1 101 ? -14.549 24.730 116.577 1.00 14.17 101 VAL D CA 1
ATOM 12647 C C . VAL D 1 101 ? -15.525 24.879 115.421 1.00 26.09 101 VAL D C 1
ATOM 12648 O O . VAL D 1 101 ? -16.126 23.906 114.980 1.00 37.60 101 VAL D O 1
ATOM 12652 N N . ILE D 1 102 ? -15.730 26.082 114.930 1.00 26.33 102 ILE D N 1
ATOM 12653 C CA . ILE D 1 102 ? -16.666 26.186 113.835 1.00 35.18 102 ILE D CA 1
ATOM 12654 C C . ILE D 1 102 ? -16.049 25.441 112.667 1.00 27.12 102 ILE D C 1
ATOM 12655 O O . ILE D 1 102 ? -16.719 24.741 111.912 1.00 23.04 102 ILE D O 1
ATOM 12660 N N . LEU D 1 103 ? -14.730 25.537 112.590 1.00 15.39 103 LEU D N 1
ATOM 12661 C CA . LEU D 1 103 ? -13.990 24.851 111.553 1.00 10.89 103 LEU D CA 1
ATOM 12662 C C . LEU D 1 103 ? -14.142 23.342 111.743 1.00 45.99 103 LEU D C 1
ATOM 12663 O O . LEU D 1 103 ? -14.339 22.586 110.811 1.00 23.12 103 LEU D O 1
ATOM 12668 N N . ALA D 1 104 ? -14.053 22.869 112.975 1.00 15.02 104 ALA D N 1
ATOM 12669 C CA . ALA D 1 104 ? -14.222 21.435 113.207 1.00 10.93 104 ALA D CA 1
ATOM 12670 C C . ALA D 1 104 ? -15.611 20.977 112.799 1.00 16.43 104 ALA D C 1
ATOM 12671 O O . ALA D 1 104 ? -15.831 20.031 112.029 1.00 28.34 104 ALA D O 1
ATOM 12673 N N . LEU D 1 105 ? -16.563 21.716 113.325 1.00 17.17 105 LEU D N 1
ATOM 12674 C CA . LEU D 1 105 ? -17.981 21.488 113.100 1.00 13.63 105 LEU D CA 1
ATOM 12675 C C . LEU D 1 105 ? -18.337 21.442 111.619 1.00 48.53 105 LEU D C 1
ATOM 12676 O O . LEU D 1 105 ? -18.977 20.512 111.149 1.00 22.75 105 LEU D O 1
ATOM 12681 N N . TYR D 1 106 ? -17.894 22.431 110.867 1.00 21.25 106 TYR D N 1
ATOM 12682 C CA . TYR D 1 106 ? -18.181 22.483 109.454 1.00 36.84 106 TYR D CA 1
ATOM 12683 C C . TYR D 1 106 ? -17.649 21.265 108.719 1.00 26.32 106 TYR D C 1
ATOM 12684 O O . TYR D 1 106 ? -18.319 20.751 107.833 1.00 23.25 106 TYR D O 1
ATOM 12693 N N . GLN D 1 107 ? -16.440 20.842 109.092 1.00 13.07 107 GLN D N 1
ATOM 12694 C CA . GLN D 1 107 ? -15.779 19.719 108.462 1.00 27.02 107 GLN D CA 1
ATOM 12695 C C . GLN D 1 107 ? -16.607 18.493 108.516 1.00 17.31 107 GLN D C 1
ATOM 12696 O O . GLN D 1 107 ? -16.634 17.660 107.620 1.00 24.73 107 GLN D O 1
ATOM 12702 N N . GLU D 1 108 ? -17.287 18.360 109.614 1.00 30.52 108 GLU D N 1
ATOM 12703 C CA . GLU D 1 108 ? -18.055 17.153 109.765 1.00 19.79 108 GLU D CA 1
ATOM 12704 C C . GLU D 1 108 ? -19.479 17.268 109.443 1.00 35.54 108 GLU D C 1
ATOM 12705 O O . GLU D 1 108 ? -20.085 16.264 109.142 1.00 30.18 108 GLU D O 1
ATOM 12711 N N . LYS D 1 109 ? -20.034 18.450 109.584 1.00 56.85 109 LYS D N 1
ATOM 12712 C CA . LYS D 1 109 ? -21.456 18.564 109.349 1.00 26.72 109 LYS D CA 1
ATOM 12713 C C . LYS D 1 109 ? -21.839 19.519 108.278 1.00 18.97 109 LYS D C 1
ATOM 12714 O O . LYS D 1 109 ? -23.051 19.767 108.186 1.00 28.93 109 LYS D O 1
ATOM 12720 N N . GLY D 1 110 ? -20.840 20.106 107.564 1.00 27.48 110 GLY D N 1
ATOM 12721 C CA . GLY D 1 110 ? -21.184 21.092 106.557 1.00 18.86 110 GLY D CA 1
ATOM 12722 C C . GLY D 1 110 ? -21.799 22.282 107.256 1.00 37.68 110 GLY D C 1
ATOM 12723 O O . GLY D 1 110 ? -21.291 22.782 108.269 1.00 28.71 110 GLY D O 1
ATOM 12724 N N . PRO D 1 111 ? -22.928 22.689 106.731 1.00 23.66 111 PRO D N 1
ATOM 12725 C CA . PRO D 1 111 ? -23.688 23.839 107.196 1.00 15.58 111 PRO D CA 1
ATOM 12726 C C . PRO D 1 111 ? -24.649 23.554 108.313 1.00 22.41 111 PRO D C 1
ATOM 12727 O O . PRO D 1 111 ? -25.402 24.413 108.761 1.00 26.44 111 PRO D O 1
ATOM 12731 N N . GLU D 1 112 ? -24.699 22.323 108.739 1.00 27.96 112 GLU D N 1
ATOM 12732 C CA . GLU D 1 112 ? -25.710 22.014 109.712 1.00 15.99 112 GLU D CA 1
ATOM 12733 C C . GLU D 1 112 ? -25.354 22.022 111.176 1.00 65.29 112 GLU D C 1
ATOM 12734 O O . GLU D 1 112 ? -26.054 21.384 111.929 1.00 41.05 112 GLU D O 1
ATOM 12740 N N . PHE D 1 113 ? -24.335 22.744 111.612 1.00 18.55 113 PHE D N 1
ATOM 12741 C CA . PHE D 1 113 ? -23.991 22.722 113.005 1.00 23.50 113 PHE D CA 1
ATOM 12742 C C . PHE D 1 113 ? -24.314 23.990 113.797 1.00 35.58 113 PHE D C 1
ATOM 12743 O O . PHE D 1 113 ? -23.837 24.162 114.910 1.00 30.80 113 PHE D O 1
ATOM 12751 N N . LEU D 1 114 ? -25.109 24.897 113.267 1.00 24.83 114 LEU D N 1
ATOM 12752 C CA . LEU D 1 114 ? -25.333 26.107 114.009 1.00 30.81 114 LEU D CA 1
ATOM 12753 C C . LEU D 1 114 ? -25.887 25.974 115.415 1.00 24.11 114 LEU D C 1
ATOM 12754 O O . LEU D 1 114 ? -25.363 26.591 116.331 1.00 37.38 114 LEU D O 1
ATOM 12759 N N . ASP D 1 115 ? -26.968 25.247 115.602 1.00 21.65 115 ASP D N 1
ATOM 12760 C CA . ASP D 1 115 ? -27.497 25.125 116.950 1.00 22.20 115 ASP D CA 1
ATOM 12761 C C . ASP D 1 115 ? -26.569 24.383 117.901 1.00 12.81 115 ASP D C 1
ATOM 12762 O O . ASP D 1 115 ? -26.810 24.338 119.098 1.00 28.77 115 ASP D O 1
ATOM 12767 N N . ASP D 1 116 ? -25.444 23.879 117.385 1.00 11.05 116 ASP D N 1
ATOM 12768 C CA . ASP D 1 116 ? -24.507 23.197 118.233 1.00 17.16 116 ASP D CA 1
ATOM 12769 C C . ASP D 1 116 ? -23.576 24.151 118.950 1.00 24.39 116 ASP D C 1
ATOM 12770 O O . ASP D 1 116 ? -22.778 23.738 119.787 1.00 25.12 116 ASP D O 1
ATOM 12775 N N . LEU D 1 117 ? -23.593 25.419 118.565 1.00 25.53 117 LEU D N 1
ATOM 12776 C CA . LEU D 1 117 ? -22.692 26.380 119.165 1.00 27.91 117 LEU D CA 1
ATOM 12777 C C . LEU D 1 117 ? -23.361 27.072 120.333 1.00 27.95 117 LEU D C 1
ATOM 12778 O O . LEU D 1 117 ? -24.554 27.348 120.326 1.00 20.27 117 LEU D O 1
ATOM 12783 N N . GLN D 1 118 ? -22.590 27.327 121.373 1.00 22.64 118 GLN D N 1
ATOM 12784 C CA . GLN D 1 118 ? -23.188 28.029 122.476 1.00 28.94 118 GLN D CA 1
ATOM 12785 C C . GLN D 1 118 ? -22.372 29.315 122.650 1.00 15.87 118 GLN D C 1
ATOM 12786 O O . GLN D 1 118 ? -21.169 29.298 122.917 1.00 25.27 118 GLN D O 1
ATOM 12792 N N . GLY D 1 119 ? -22.970 30.452 122.357 1.00 17.87 119 GLY D N 1
ATOM 12793 C CA . GLY D 1 119 ? -22.146 31.664 122.497 1.00 23.82 119 GLY D CA 1
ATOM 12794 C C . GLY D 1 119 ? -22.705 32.811 121.681 1.00 19.20 119 GLY D C 1
ATOM 12795 O O . GLY D 1 119 ? -23.869 32.774 121.396 1.00 14.08 119 GLY D O 1
ATOM 12796 N N . MET D 1 120 ? -21.886 33.811 121.342 1.00 17.03 120 MET D N 1
ATOM 12797 C CA . MET D 1 120 ? -22.373 34.933 120.540 1.00 13.60 120 MET D CA 1
ATOM 12798 C C . MET D 1 120 ? -21.418 35.028 119.405 1.00 12.21 120 MET D C 1
ATOM 12799 O O . MET D 1 120 ? -20.218 34.797 119.581 1.00 12.47 120 MET D O 1
ATOM 12804 N N . PHE D 1 121 ? -21.952 35.313 118.226 1.00 20.66 121 PHE D N 1
ATOM 12805 C CA . PHE D 1 121 ? -21.046 35.333 117.103 1.00 13.02 121 PHE D CA 1
ATOM 12806 C C . PHE D 1 121 ? -21.746 35.722 115.811 1.00 11.07 121 PHE D C 1
ATOM 12807 O O . PHE D 1 121 ? -22.959 35.741 115.702 1.00 15.45 121 PHE D O 1
ATOM 12815 N N . ALA D 1 122 ? -20.867 35.958 114.864 1.00 20.93 122 ALA D N 1
ATOM 12816 C CA . ALA D 1 122 ? -21.089 36.242 113.476 1.00 22.02 122 ALA D CA 1
ATOM 12817 C C . ALA D 1 122 ? -19.836 35.732 112.796 1.00 19.64 122 ALA D C 1
ATOM 12818 O O . ALA D 1 122 ? -18.701 35.980 113.233 1.00 9.43 122 ALA D O 1
ATOM 12820 N N . PHE D 1 123 ? -20.042 34.963 111.733 1.00 12.99 123 PHE D N 1
ATOM 12821 C CA . PHE D 1 123 ? -18.893 34.430 110.996 1.00 17.64 123 PHE D CA 1
ATOM 12822 C C . PHE D 1 123 ? -19.218 34.326 109.531 1.00 8.86 123 PHE D C 1
ATOM 12823 O O . PHE D 1 123 ? -20.402 34.401 109.087 1.00 12.61 123 PHE D O 1
ATOM 12831 N N . ALA D 1 124 ? -18.125 34.142 108.825 1.00 19.24 124 ALA D N 1
ATOM 12832 C CA . ALA D 1 124 ? -18.143 33.936 107.401 1.00 23.93 124 ALA D CA 1
ATOM 12833 C C . ALA D 1 124 ? -17.085 32.893 107.199 1.00 29.13 124 ALA D C 1
ATOM 12834 O O . ALA D 1 124 ? -15.987 33.005 107.737 1.00 21.75 124 ALA D O 1
ATOM 12836 N N . LEU D 1 125 ? -17.429 31.849 106.478 1.00 9.09 125 LEU D N 1
ATOM 12837 C CA . LEU D 1 125 ? -16.505 30.781 106.206 1.00 25.74 125 LEU D CA 1
ATOM 12838 C C . LEU D 1 125 ? -16.502 30.520 104.711 1.00 26.17 125 LEU D C 1
ATOM 12839 O O . LEU D 1 125 ? -17.553 30.556 104.089 1.00 21.02 125 LEU D O 1
ATOM 12844 N N . TYR D 1 126 ? -15.310 30.273 104.164 1.00 31.38 126 TYR D N 1
ATOM 12845 C CA . TYR D 1 126 ? -15.096 29.992 102.741 1.00 20.30 126 TYR D CA 1
ATOM 12846 C C . TYR D 1 126 ? -14.391 28.650 102.550 1.00 24.10 126 TYR D C 1
ATOM 12847 O O . TYR D 1 126 ? -13.315 28.416 103.083 1.00 13.66 126 TYR D O 1
ATOM 12856 N N . ASP D 1 127 ? -15.014 27.783 101.767 1.00 16.07 127 ASP D N 1
ATOM 12857 C CA . ASP D 1 127 ? -14.474 26.463 101.435 1.00 12.26 127 ASP D CA 1
ATOM 12858 C C . ASP D 1 127 ? -13.917 26.544 99.991 1.00 19.06 127 ASP D C 1
ATOM 12859 O O . ASP D 1 127 ? -14.653 26.624 98.999 1.00 25.35 127 ASP D O 1
ATOM 12864 N N . SER D 1 128 ? -12.625 26.566 99.858 1.00 17.13 128 SER D N 1
ATOM 12865 C CA . SER D 1 128 ? -12.026 26.638 98.559 1.00 21.54 128 SER D CA 1
ATOM 12866 C C . SER D 1 128 ? -12.262 25.353 97.801 1.00 42.29 128 SER D C 1
ATOM 12867 O O . SER D 1 128 ? -12.310 25.370 96.578 1.00 34.98 128 SER D O 1
ATOM 12870 N N . GLU D 1 129 ? -12.360 24.240 98.517 1.00 24.73 129 GLU D N 1
ATOM 12871 C CA . GLU D 1 129 ? -12.586 22.959 97.866 1.00 25.90 129 GLU D CA 1
ATOM 12872 C C . GLU D 1 129 ? -13.875 23.007 97.096 1.00 18.84 129 GLU D C 1
ATOM 12873 O O . GLU D 1 129 ? -13.890 22.940 95.872 1.00 42.29 129 GLU D O 1
ATOM 12879 N N . LYS D 1 130 ? -14.982 23.105 97.824 1.00 33.12 130 LYS D N 1
ATOM 12880 C CA . LYS D 1 130 ? -16.277 23.159 97.167 1.00 15.89 130 LYS D CA 1
ATOM 12881 C C . LYS D 1 130 ? -16.601 24.523 96.550 1.00 31.71 130 LYS D C 1
ATOM 12882 O O . LYS D 1 130 ? -17.619 24.669 95.848 1.00 24.15 130 LYS D O 1
ATOM 12888 N N . ASP D 1 131 ? -15.743 25.526 96.823 1.00 33.95 131 ASP D N 1
ATOM 12889 C CA . ASP D 1 131 ? -15.971 26.895 96.368 1.00 24.36 131 ASP D CA 1
ATOM 12890 C C . ASP D 1 131 ? -17.343 27.257 96.844 1.00 18.99 131 ASP D C 1
ATOM 12891 O O . ASP D 1 131 ? -18.298 27.392 96.055 1.00 16.18 131 ASP D O 1
ATOM 12896 N N . ALA D 1 132 ? -17.469 27.250 98.160 1.00 14.91 132 ALA D N 1
ATOM 12897 C CA . ALA D 1 132 ? -18.735 27.533 98.846 1.00 20.19 132 ALA D CA 1
ATOM 12898 C C . ALA D 1 132 ? -18.430 28.364 100.086 1.00 18.02 132 ALA D C 1
ATOM 12899 O O . ALA D 1 132 ? -17.263 28.380 100.549 1.00 17.65 132 ALA D O 1
ATOM 12901 N N . TYR D 1 133 ? -19.488 29.045 100.572 1.00 24.92 133 TYR D N 1
ATOM 12902 C CA . TYR D 1 133 ? -19.396 29.878 101.762 1.00 26.13 133 TYR D CA 1
ATOM 12903 C C . TYR D 1 133 ? -20.558 29.713 102.712 1.00 16.93 133 TYR D C 1
ATOM 12904 O O . TYR D 1 133 ? -21.674 29.374 102.338 1.00 24.54 133 TYR D O 1
ATOM 12913 N N . LEU D 1 134 ? -20.256 29.987 103.967 1.00 22.04 134 LEU D N 1
ATOM 12914 C CA . LEU D 1 134 ? -21.234 29.925 105.006 1.00 30.33 134 LEU D CA 1
ATOM 12915 C C . LEU D 1 134 ? -21.049 31.131 105.926 1.00 9.58 134 LEU D C 1
ATOM 12916 O O . LEU D 1 134 ? -19.933 31.436 106.404 1.00 17.05 134 LEU D O 1
ATOM 12921 N N . ILE D 1 135 ? -22.164 31.780 106.136 1.00 22.69 135 ILE D N 1
ATOM 12922 C CA . ILE D 1 135 ? -22.312 32.892 107.018 1.00 17.27 135 ILE D CA 1
ATOM 12923 C C . ILE D 1 135 ? -23.347 32.542 108.093 1.00 15.86 135 ILE D C 1
ATOM 12924 O O . ILE D 1 135 ? -24.404 31.970 107.857 1.00 17.12 135 ILE D O 1
ATOM 12929 N N . GLY D 1 136 ? -23.048 32.940 109.312 1.00 18.06 136 GLY D N 1
ATOM 12930 C CA . GLY D 1 136 ? -23.956 32.687 110.434 1.00 18.17 136 GLY D CA 1
ATOM 12931 C C . GLY D 1 136 ? -23.816 33.769 111.515 1.00 6.09 136 GLY D C 1
ATOM 12932 O O . GLY D 1 136 ? -22.753 34.403 111.665 1.00 12.43 136 GLY D O 1
ATOM 12933 N N . ARG D 1 137 ? -24.931 33.900 112.220 1.00 17.16 137 ARG D N 1
ATOM 12934 C CA . ARG D 1 137 ? -25.160 34.811 113.311 1.00 23.29 137 ARG D CA 1
ATOM 12935 C C . ARG D 1 137 ? -25.773 34.053 114.491 1.00 24.68 137 ARG D C 1
ATOM 12936 O O . ARG D 1 137 ? -26.629 33.206 114.312 1.00 25.54 137 ARG D O 1
ATOM 12944 N N . ASP D 1 138 ? -25.337 34.332 115.704 1.00 30.19 138 ASP D N 1
ATOM 12945 C CA . ASP D 1 138 ? -25.876 33.626 116.872 1.00 18.73 138 ASP D CA 1
ATOM 12946 C C . ASP D 1 138 ? -27.379 33.704 116.991 1.00 18.74 138 ASP D C 1
ATOM 12947 O O . ASP D 1 138 ? -28.087 34.416 116.251 1.00 19.69 138 ASP D O 1
ATOM 12952 N N . HIS D 1 139 ? -27.878 32.946 117.953 1.00 18.33 139 HIS D N 1
ATOM 12953 C CA . HIS D 1 139 ? -29.320 32.783 118.159 1.00 35.41 139 HIS D CA 1
ATOM 12954 C C . HIS D 1 139 ? -30.200 34.018 118.256 1.00 44.12 139 HIS D C 1
ATOM 12955 O O . HIS D 1 139 ? -31.358 33.997 117.831 1.00 24.46 139 HIS D O 1
ATOM 12962 N N . LEU D 1 140 ? -29.703 35.085 118.867 1.00 21.09 140 LEU D N 1
ATOM 12963 C CA . LEU D 1 140 ? -30.547 36.248 119.011 1.00 15.68 140 LEU D CA 1
ATOM 12964 C C . LEU D 1 140 ? -29.847 37.429 118.402 1.00 40.87 140 LEU D C 1
ATOM 12965 O O . LEU D 1 140 ? -30.293 38.571 118.534 1.00 21.92 140 LEU D O 1
ATOM 12970 N N . GLY D 1 141 ? -28.732 37.132 117.742 1.00 11.84 141 GLY D N 1
ATOM 12971 C CA . GLY D 1 141 ? -27.952 38.171 117.085 1.00 11.80 141 GLY D CA 1
ATOM 12972 C C . GLY D 1 141 ? -27.310 39.139 118.080 1.00 26.81 141 GLY D C 1
ATOM 12973 O O . GLY D 1 141 ? -27.357 40.374 117.979 1.00 20.85 141 GLY D O 1
ATOM 12974 N N . ILE D 1 142 ? -26.718 38.510 119.071 1.00 47.35 142 ILE D N 1
ATOM 12975 C CA . ILE D 1 142 ? -26.033 39.208 120.123 1.00 23.51 142 ILE D CA 1
ATOM 12976 C C . ILE D 1 142 ? -24.902 40.006 119.505 1.00 40.30 142 ILE D C 1
ATOM 12977 O O . ILE D 1 142 ? -24.723 41.170 119.842 1.00 24.17 142 ILE D O 1
ATOM 12982 N N . ILE D 1 143 ? -24.166 39.337 118.611 1.00 18.29 143 ILE D N 1
ATOM 12983 C CA . ILE D 1 143 ? -23.072 39.883 117.789 1.00 8.39 143 ILE D CA 1
ATOM 12984 C C . ILE D 1 143 ? -23.757 40.434 116.524 1.00 14.18 143 ILE D C 1
ATOM 12985 O O . ILE D 1 143 ? -24.594 39.755 115.931 1.00 22.32 143 ILE D O 1
ATOM 12990 N N . PRO D 1 144 ? -23.474 41.685 116.130 1.00 29.56 144 PRO D N 1
ATOM 12991 C CA . PRO D 1 144 ? -24.117 42.230 114.936 1.00 18.72 144 PRO D CA 1
ATOM 12992 C C . PRO D 1 144 ? -23.460 41.760 113.612 1.00 11.97 144 PRO D C 1
ATOM 12993 O O . PRO D 1 144 ? -22.241 41.401 113.513 1.00 17.14 144 PRO D O 1
ATOM 12997 N N . LEU D 1 145 ? -24.284 41.804 112.531 1.00 28.15 145 LEU D N 1
ATOM 12998 C CA . LEU D 1 145 ? -23.820 41.431 111.206 1.00 26.02 145 LEU D CA 1
ATOM 12999 C C . LEU D 1 145 ? -24.740 42.032 110.188 1.00 15.26 145 LEU D C 1
ATOM 13000 O O . LEU D 1 145 ? -25.954 41.878 110.323 1.00 10.65 145 LEU D O 1
ATOM 13005 N N . TYR D 1 146 ? -24.123 42.705 109.191 1.00 15.68 146 TYR D N 1
ATOM 13006 C CA . TYR D 1 146 ? -24.804 43.332 108.052 1.00 24.82 146 TYR D CA 1
ATOM 13007 C C . TYR D 1 146 ? -24.400 42.584 106.769 1.00 16.01 146 TYR D C 1
ATOM 13008 O O . TYR D 1 146 ? -23.327 42.004 106.695 1.00 23.21 146 TYR D O 1
ATOM 13017 N N . MET D 1 147 ? -25.242 42.724 105.749 1.00 10.38 147 MET D N 1
ATOM 13018 C CA . MET D 1 147 ? -25.072 42.109 104.430 1.00 18.33 147 MET D CA 1
ATOM 13019 C C . MET D 1 147 ? -25.590 43.054 103.328 1.00 32.69 147 MET D C 1
ATOM 13020 O O . MET D 1 147 ? -26.427 43.927 103.546 1.00 20.97 147 MET D O 1
ATOM 13025 N N . GLY D 1 148 ? -25.121 42.896 102.118 1.00 25.41 148 GLY D N 1
ATOM 13026 C CA . GLY D 1 148 ? -25.631 43.771 101.076 1.00 24.34 148 GLY D CA 1
ATOM 13027 C C . GLY D 1 148 ? -25.040 43.368 99.735 1.00 27.28 148 GLY D C 1
ATOM 13028 O O . GLY D 1 148 ? -24.175 42.478 99.664 1.00 17.21 148 GLY D O 1
ATOM 13029 N N . TYR D 1 149 ? -25.497 44.071 98.706 1.00 22.72 149 TYR D N 1
ATOM 13030 C CA . TYR D 1 149 ? -25.047 43.870 97.315 1.00 22.17 149 TYR D CA 1
ATOM 13031 C C . TYR D 1 149 ? -24.576 45.147 96.591 1.00 21.33 149 TYR D C 1
ATOM 13032 O O . TYR D 1 149 ? -25.171 46.219 96.766 1.00 23.47 149 TYR D O 1
ATOM 13041 N N . ASP D 1 150 ? -23.488 44.944 95.815 1.00 22.85 150 ASP D N 1
ATOM 13042 C CA . ASP D 1 150 ? -22.753 45.749 94.820 1.00 29.16 150 ASP D CA 1
ATOM 13043 C C . ASP D 1 150 ? -23.733 46.029 93.653 1.00 25.01 150 ASP D C 1
ATOM 13044 O O . ASP D 1 150 ? -24.788 45.410 93.593 1.00 21.89 150 ASP D O 1
ATOM 13049 N N . GLU D 1 151 ? -23.344 46.868 92.673 1.00 18.40 151 GLU D N 1
ATOM 13050 C CA . GLU D 1 151 ? -24.142 47.119 91.469 1.00 34.94 151 GLU D CA 1
ATOM 13051 C C . GLU D 1 151 ? -23.855 45.946 90.493 1.00 12.44 151 GLU D C 1
ATOM 13052 O O . GLU D 1 151 ? -24.558 45.738 89.493 1.00 29.93 151 GLU D O 1
ATOM 13058 N N . HIS D 1 152 ? -22.835 45.153 90.881 1.00 40.16 152 HIS D N 1
ATOM 13059 C CA . HIS D 1 152 ? -22.392 43.942 90.190 1.00 29.89 152 HIS D CA 1
ATOM 13060 C C . HIS D 1 152 ? -23.082 42.701 90.724 1.00 39.09 152 HIS D C 1
ATOM 13061 O O . HIS D 1 152 ? -22.976 41.626 90.143 1.00 34.27 152 HIS D O 1
ATOM 13068 N N . GLY D 1 153 ? -23.771 42.832 91.842 1.00 27.34 153 GLY D N 1
ATOM 13069 C CA . GLY D 1 153 ? -24.391 41.665 92.384 1.00 27.26 153 GLY D CA 1
ATOM 13070 C C . GLY D 1 153 ? -23.399 40.887 93.255 1.00 23.08 153 GLY D C 1
ATOM 13071 O O . GLY D 1 153 ? -23.662 39.767 93.631 1.00 19.58 153 GLY D O 1
ATOM 13072 N N . GLN D 1 154 ? -22.246 41.442 93.589 1.00 29.83 154 GLN D N 1
ATOM 13073 C CA . GLN D 1 154 ? -21.343 40.726 94.489 1.00 23.57 154 GLN D CA 1
ATOM 13074 C C . GLN D 1 154 ? -21.872 40.822 95.942 1.00 29.55 154 GLN D C 1
ATOM 13075 O O . GLN D 1 154 ? -22.621 41.735 96.302 1.00 16.12 154 GLN D O 1
ATOM 13081 N N . LEU D 1 155 ? -21.555 39.841 96.778 1.00 18.31 155 LEU D N 1
ATOM 13082 C CA . LEU D 1 155 ? -22.102 39.855 98.116 1.00 21.57 155 LEU D CA 1
ATOM 13083 C C . LEU D 1 155 ? -21.088 40.306 99.135 1.00 15.45 155 LEU D C 1
ATOM 13084 O O . LEU D 1 155 ? -19.915 39.927 99.078 1.00 27.54 155 LEU D O 1
ATOM 13089 N N . TYR D 1 156 ? -21.614 41.155 100.038 1.00 18.23 156 TYR D N 1
ATOM 13090 C CA . TYR D 1 156 ? -20.869 41.741 101.141 1.00 27.55 156 TYR D CA 1
ATOM 13091 C C . TYR D 1 156 ? -21.501 41.479 102.482 1.00 13.90 156 TYR D C 1
ATOM 13092 O O . TYR D 1 156 ? -22.732 41.512 102.643 1.00 14.97 156 TYR D O 1
ATOM 13101 N N . VAL D 1 157 ? -20.594 41.346 103.448 1.00 30.34 157 VAL D N 1
ATOM 13102 C CA . VAL D 1 157 ? -20.967 41.167 104.829 1.00 12.08 157 VAL D CA 1
ATOM 13103 C C . VAL D 1 157 ? -19.964 41.887 105.718 1.00 15.38 157 VAL D C 1
ATOM 13104 O O . VAL D 1 157 ? -18.766 41.843 105.405 1.00 9.96 157 VAL D O 1
ATOM 13108 N N . ALA D 1 158 ? -20.472 42.510 106.813 1.00 11.94 158 ALA D N 1
ATOM 13109 C CA . ALA D 1 158 ? -19.664 43.295 107.762 1.00 21.37 158 ALA D CA 1
ATOM 13110 C C . ALA D 1 158 ? -20.345 43.459 109.128 1.00 19.39 158 ALA D C 1
ATOM 13111 O O . ALA D 1 158 ? -21.568 43.610 109.213 1.00 19.98 158 ALA D O 1
ATOM 13113 N N . SER D 1 159 ? -19.534 43.441 110.177 1.00 21.90 159 SER D N 1
ATOM 13114 C CA . SER D 1 159 ? -20.041 43.578 111.532 1.00 12.08 159 SER D CA 1
ATOM 13115 C C . SER D 1 159 ? -20.849 44.854 111.659 1.00 20.68 159 SER D C 1
ATOM 13116 O O . SER D 1 159 ? -21.862 44.829 112.326 1.00 19.86 159 SER D O 1
ATOM 13119 N N . GLU D 1 160 ? -20.422 45.943 110.994 1.00 22.64 160 GLU D N 1
ATOM 13120 C CA . GLU D 1 160 ? -21.077 47.272 111.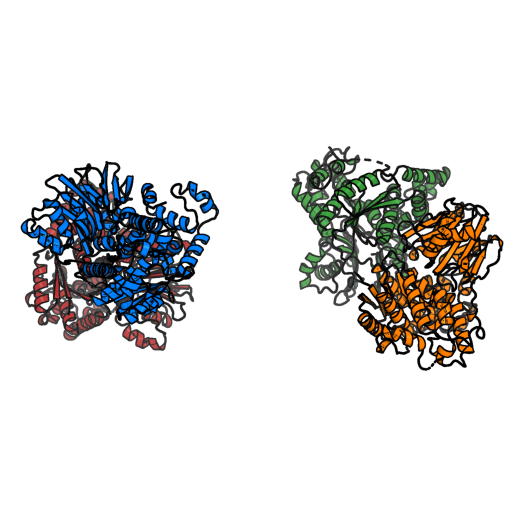001 1.00 37.18 160 GLU D CA 1
ATOM 13121 C C . GLU D 1 160 ? -21.477 47.800 109.616 1.00 21.85 160 GLU D C 1
ATOM 13122 O O . GLU D 1 160 ? -20.739 47.667 108.643 1.00 13.54 160 GLU D O 1
ATOM 13128 N N . MET D 1 161 ? -22.647 48.405 109.530 1.00 11.75 161 MET D N 1
ATOM 13129 C CA . MET D 1 161 ? -23.117 48.892 108.271 1.00 12.32 161 MET D CA 1
ATOM 13130 C C . MET D 1 161 ? -22.214 49.879 107.669 1.00 16.44 161 MET D C 1
ATOM 13131 O O . MET D 1 161 ? -22.257 50.022 106.466 1.00 27.61 161 MET D O 1
ATOM 13136 N N . LYS D 1 162 ? -21.439 50.538 108.530 1.00 21.68 162 LYS D N 1
ATOM 13137 C CA . LYS D 1 162 ? -20.427 51.572 108.244 1.00 9.31 162 LYS D CA 1
ATOM 13138 C C . LYS D 1 162 ? -19.493 51.101 107.115 1.00 46.25 162 LYS D C 1
ATOM 13139 O O . LYS D 1 162 ? -19.022 51.846 106.280 1.00 23.59 162 LYS D O 1
ATOM 13145 N N . ALA D 1 163 ? -19.193 49.819 107.031 1.00 20.68 163 ALA D N 1
ATOM 13146 C CA . ALA D 1 163 ? -18.277 49.384 106.006 1.00 30.14 163 ALA D CA 1
ATOM 13147 C C . ALA D 1 163 ? -18.934 48.921 104.744 1.00 14.35 163 ALA D C 1
ATOM 13148 O O . ALA D 1 163 ? -18.233 48.475 103.849 1.00 17.00 163 ALA D O 1
ATOM 13150 N N . LEU D 1 164 ? -20.250 48.997 104.687 1.00 22.08 164 LEU D N 1
ATOM 13151 C CA . LEU D 1 164 ? -20.913 48.530 103.499 1.00 19.26 164 LEU D CA 1
ATOM 13152 C C . LEU D 1 164 ? -21.490 49.678 102.731 1.00 31.10 164 LEU D C 1
ATOM 13153 O O . LEU D 1 164 ? -21.566 49.627 101.513 1.00 16.79 164 LEU D O 1
ATOM 13158 N N . VAL D 1 165 ? -21.929 50.692 103.472 1.00 21.63 165 VAL D N 1
ATOM 13159 C CA . VAL D 1 165 ? -22.539 51.885 102.892 1.00 19.89 165 VAL D CA 1
ATOM 13160 C C . VAL D 1 165 ? -21.682 52.432 101.774 1.00 33.53 165 VAL D C 1
ATOM 13161 O O . VAL D 1 165 ? -22.166 52.851 100.747 1.00 18.54 165 VAL D O 1
ATOM 13165 N N . PRO D 1 166 ? -20.377 52.357 101.907 1.00 17.99 166 PRO D N 1
ATOM 13166 C CA . PRO D 1 166 ? -19.618 52.857 100.801 1.00 14.64 166 PRO D CA 1
ATOM 13167 C C . PRO D 1 166 ? -19.682 52.032 99.502 1.00 50.08 166 PRO D C 1
ATOM 13168 O O . PRO D 1 166 ? -19.452 52.569 98.425 1.00 18.82 166 PRO D O 1
ATOM 13172 N N . VAL D 1 167 ? -20.008 50.742 99.554 1.00 27.80 167 VAL D N 1
ATOM 13173 C CA . VAL D 1 167 ? -20.059 49.952 98.301 1.00 26.51 167 VAL D CA 1
ATOM 13174 C C . VAL D 1 167 ? -21.415 49.359 97.887 1.00 28.24 167 VAL D C 1
ATOM 13175 O O . VAL D 1 167 ? -21.695 49.138 96.714 1.00 24.27 167 VAL D O 1
ATOM 13179 N N . CYS D 1 168 ? -22.284 49.032 98.810 1.00 26.74 168 CYS D N 1
ATOM 13180 C CA . CYS D 1 168 ? -23.505 48.389 98.406 1.00 18.73 168 CYS D CA 1
ATOM 13181 C C . CYS D 1 168 ? -24.558 49.292 97.859 1.00 39.74 168 CYS D C 1
ATOM 13182 O O . CYS D 1 168 ? -24.578 50.430 98.278 1.00 22.93 168 CYS D O 1
ATOM 13185 N N . ARG D 1 169 ? -25.408 48.752 96.962 1.00 19.29 169 ARG D N 1
ATOM 13186 C CA . ARG D 1 169 ? -26.542 49.498 96.426 1.00 10.64 169 ARG D CA 1
ATOM 13187 C C . ARG D 1 169 ? -27.663 49.273 97.398 1.00 12.27 169 ARG D C 1
ATOM 13188 O O . ARG D 1 169 ? -28.566 50.098 97.557 1.00 22.54 169 ARG D O 1
ATOM 13196 N N . THR D 1 170 ? -27.536 48.145 98.118 1.00 16.93 170 THR D N 1
ATOM 13197 C CA . THR D 1 170 ? -28.488 47.743 99.131 1.00 19.73 170 THR D CA 1
ATOM 13198 C C . THR D 1 170 ? -27.808 47.019 100.276 1.00 10.35 170 THR D C 1
ATOM 13199 O O . THR D 1 170 ? -26.764 46.367 100.145 1.00 21.37 170 THR D O 1
ATOM 13203 N N . ILE D 1 171 ? -28.442 47.200 101.411 1.00 17.34 171 ILE D N 1
ATOM 13204 C CA . ILE D 1 171 ? -27.938 46.578 102.604 1.00 17.04 171 ILE D CA 1
ATOM 13205 C C . ILE D 1 171 ? -29.103 46.247 103.526 1.00 16.92 171 ILE D C 1
ATOM 13206 O O . ILE D 1 171 ? -30.211 46.778 103.438 1.00 14.86 171 ILE D O 1
ATOM 13211 N N . LYS D 1 172 ? -28.817 45.328 104.424 1.00 25.03 172 LYS D N 1
ATOM 13212 C CA . LYS D 1 172 ? -29.771 44.917 105.413 1.00 17.08 172 LYS D CA 1
ATOM 13213 C C . LYS D 1 172 ? -29.057 44.172 106.545 1.00 21.66 172 LYS D C 1
ATOM 13214 O O . LYS D 1 172 ? -27.926 43.773 106.400 1.00 22.00 172 LYS D O 1
ATOM 13220 N N . GLU D 1 173 ? -29.730 43.975 107.673 1.00 19.20 173 GLU D N 1
ATOM 13221 C CA . GLU D 1 173 ? -29.169 43.222 108.753 1.00 38.28 173 GLU D CA 1
ATOM 13222 C C . GLU D 1 173 ? -29.190 41.712 108.394 1.00 7.16 173 GLU D C 1
ATOM 13223 O O . GLU D 1 173 ? -30.181 41.190 107.810 1.00 18.91 173 GLU D O 1
ATOM 13229 N N . PHE D 1 174 ? -28.088 41.029 108.716 1.00 20.27 174 PHE D N 1
ATOM 13230 C CA . PHE D 1 174 ? -28.004 39.620 108.528 1.00 9.16 174 PHE D CA 1
ATOM 13231 C C . PHE D 1 174 ? -28.863 39.066 109.650 1.00 17.19 174 PHE D C 1
ATOM 13232 O O . PHE D 1 174 ? -28.606 39.273 110.833 1.00 25.36 174 PHE D O 1
ATOM 13240 N N . PRO D 1 175 ? -29.949 38.440 109.253 1.00 30.74 175 PRO D N 1
ATOM 13241 C CA . PRO D 1 175 ? -30.886 37.904 110.198 1.00 25.74 175 PRO D CA 1
ATOM 13242 C C . PRO D 1 175 ? -30.311 37.063 111.330 1.00 20.15 175 PRO D C 1
ATOM 13243 O O . PRO D 1 175 ? -29.381 36.244 111.215 1.00 18.65 175 PRO D O 1
ATOM 13247 N N . ALA D 1 176 ? -30.876 37.294 112.484 1.00 28.25 176 ALA D N 1
ATOM 13248 C CA . ALA D 1 176 ? -30.415 36.588 113.657 1.00 13.56 176 ALA D CA 1
ATOM 13249 C C . ALA D 1 176 ? -30.889 35.126 113.689 1.00 13.09 176 ALA D C 1
ATOM 13250 O O . ALA D 1 176 ? -31.906 34.789 113.055 1.00 22.08 176 ALA D O 1
ATOM 13252 N N . GLY D 1 177 ? -30.217 34.272 114.460 1.00 31.47 177 GLY D N 1
ATOM 13253 C CA . GLY D 1 177 ? -30.599 32.861 114.568 1.00 14.67 177 GLY D CA 1
ATOM 13254 C C . GLY D 1 177 ? -30.606 32.193 113.196 1.00 19.78 177 GLY D C 1
ATOM 13255 O O . GLY D 1 177 ? -31.406 31.315 112.910 1.00 18.93 177 GLY D O 1
ATOM 13256 N N . SER D 1 178 ? -29.732 32.655 112.324 1.00 24.46 178 SER D N 1
ATOM 13257 C CA . SER D 1 178 ? -29.755 32.128 110.980 1.00 24.68 178 SER D CA 1
ATOM 13258 C C . SER D 1 178 ? -28.386 31.928 110.377 1.00 17.25 178 SER D C 1
ATOM 13259 O O . SER D 1 178 ? -27.366 32.368 110.945 1.00 16.41 178 SER D O 1
ATOM 13262 N N . TYR D 1 179 ? -28.395 31.283 109.173 1.00 17.30 179 TYR D N 1
ATOM 13263 C CA . TYR D 1 179 ? -27.188 31.074 108.381 1.00 14.05 179 TYR D CA 1
ATOM 13264 C C . TYR D 1 179 ? -27.450 31.178 106.898 1.00 19.80 179 TYR D C 1
ATOM 13265 O O . TYR D 1 179 ? -28.605 31.126 106.481 1.00 17.11 179 TYR D O 1
ATOM 13274 N N . LEU D 1 180 ? -26.350 31.322 106.136 1.00 25.43 180 LEU D N 1
ATOM 13275 C CA . LEU D 1 180 ? -26.384 31.389 104.677 1.00 20.25 180 LEU D CA 1
ATOM 13276 C C . LEU D 1 180 ? -25.365 30.468 104.074 1.00 13.36 180 LEU D C 1
ATOM 13277 O O . LEU D 1 180 ? -24.156 30.707 104.150 1.00 17.40 180 LEU D O 1
ATOM 13282 N N . TRP D 1 181 ? -25.895 29.368 103.499 1.00 19.74 181 TRP D N 1
ATOM 13283 C CA . TRP D 1 181 ? -25.121 28.343 102.812 1.00 25.32 181 TRP D CA 1
ATOM 13284 C C . TRP D 1 181 ? -25.187 28.612 101.300 1.00 2.40 181 TRP D C 1
ATOM 13285 O O . TRP D 1 181 ? -26.298 28.602 100.714 1.00 14.24 181 TRP D O 1
ATOM 13296 N N . SER D 1 182 ? -24.010 28.893 100.721 1.00 16.78 182 SER D N 1
ATOM 13297 C CA . SER D 1 182 ? -23.937 29.199 99.283 1.00 19.11 182 SER D CA 1
ATOM 13298 C C . SER D 1 182 ? -24.677 28.150 98.416 1.00 27.31 182 SER D C 1
ATOM 13299 O O . SER D 1 182 ? -25.406 28.484 97.483 1.00 25.60 182 SER D O 1
ATOM 13302 N N . GLN D 1 183 ? -24.475 26.871 98.720 1.00 24.60 183 GLN D N 1
ATOM 13303 C CA . GLN D 1 183 ? -25.084 25.815 97.945 1.00 15.79 183 GLN D CA 1
ATOM 13304 C C . GLN D 1 183 ? -26.573 25.909 97.968 1.00 44.63 183 GLN D C 1
ATOM 13305 O O . GLN D 1 183 ? -27.248 25.356 97.112 1.00 47.27 183 GLN D O 1
ATOM 13311 N N . ASP D 1 184 ? -27.086 26.580 98.987 1.00 54.33 184 ASP D N 1
ATOM 13312 C CA . ASP D 1 184 ? -28.513 26.720 99.069 1.00 24.54 184 ASP D CA 1
ATOM 13313 C C . ASP D 1 184 ? -29.037 28.036 98.556 1.00 33.06 184 ASP D C 1
ATOM 13314 O O . ASP D 1 184 ? -30.151 28.085 98.047 1.00 25.49 184 ASP D O 1
ATOM 13319 N N . GLY D 1 185 ? -28.182 29.082 98.663 1.00 32.09 185 GLY D N 1
ATOM 13320 C CA . GLY D 1 185 ? -28.515 30.407 98.167 1.00 17.59 185 GLY D CA 1
ATOM 13321 C C . GLY D 1 185 ? -29.575 31.130 98.951 1.00 33.24 185 GLY D C 1
ATOM 13322 O O . GLY D 1 185 ? -30.061 32.183 98.560 1.00 30.80 185 GLY D O 1
ATOM 13323 N N . GLU D 1 186 ? -29.969 30.567 100.080 1.00 30.02 186 GLU D N 1
ATOM 13324 C CA . GLU D 1 186 ? -30.952 31.229 100.892 1.00 53.86 186 GLU D CA 1
ATOM 13325 C C . GLU D 1 186 ? -30.758 31.187 102.380 1.00 23.28 186 GLU D C 1
ATOM 13326 O O . GLU D 1 186 ? -30.316 30.164 102.916 1.00 31.88 186 GLU D O 1
ATOM 13332 N N . ILE D 1 187 ? -31.059 32.340 102.984 1.00 22.69 187 ILE D N 1
ATOM 13333 C CA . ILE D 1 187 ? -30.909 32.497 104.423 1.00 18.54 187 ILE D CA 1
ATOM 13334 C C . ILE D 1 187 ? -31.910 31.598 105.086 1.00 43.17 187 ILE D C 1
ATOM 13335 O O . ILE D 1 187 ? -33.077 31.690 104.790 1.00 18.28 187 ILE D O 1
ATOM 13340 N N . ARG D 1 188 ? -31.439 30.715 105.979 1.00 26.47 188 ARG D N 1
ATOM 13341 C CA . ARG D 1 188 ? -32.319 29.842 106.707 1.00 26.34 188 ARG D CA 1
ATOM 13342 C C . ARG D 1 188 ? -32.112 30.044 108.204 1.00 27.19 188 ARG D C 1
ATOM 13343 O O . ARG D 1 188 ? -30.956 30.222 108.628 1.00 25.79 188 ARG D O 1
ATOM 13351 N N . SER D 1 189 ? -33.238 30.024 108.950 1.00 24.33 189 SER D N 1
ATOM 13352 C CA . SER D 1 189 ? -33.286 30.122 110.426 1.00 19.18 189 SER D CA 1
ATOM 13353 C C . SER D 1 189 ? -32.860 28.790 111.012 1.00 26.40 189 SER D C 1
ATOM 13354 O O . SER D 1 189 ? -33.258 27.719 110.529 1.00 43.40 189 SER D O 1
ATOM 13357 N N . TYR D 1 190 ? -32.036 28.812 112.034 1.00 40.98 190 TYR D N 1
ATOM 13358 C CA . TYR D 1 190 ? -31.651 27.546 112.619 1.00 20.75 190 TYR D CA 1
ATOM 13359 C C . TYR D 1 190 ? -32.073 27.446 114.092 1.00 26.92 190 TYR D C 1
ATOM 13360 O O . TYR D 1 190 ? -32.075 26.377 114.682 1.00 27.87 190 TYR D O 1
ATOM 13369 N N . TYR D 1 191 ? -32.392 28.581 114.698 1.00 30.59 191 TYR D N 1
ATOM 13370 C CA . TYR D 1 191 ? -32.758 28.646 116.104 1.00 13.85 191 TYR D CA 1
ATOM 13371 C C . TYR D 1 191 ? -34.267 28.658 116.326 1.00 15.78 191 TYR D C 1
ATOM 13372 O O . TYR D 1 191 ? -34.943 29.611 115.943 1.00 27.12 191 TYR D O 1
ATOM 13381 N N . HIS D 1 192 ? -34.806 27.585 116.928 1.00 20.13 192 HIS D N 1
ATOM 13382 C CA . HIS D 1 192 ? -36.235 27.509 117.248 1.00 36.68 192 HIS D CA 1
ATOM 13383 C C . HIS D 1 192 ? -36.449 26.802 118.582 1.00 15.76 192 HIS D C 1
ATOM 13384 O O . HIS D 1 192 ? -35.754 25.833 118.915 1.00 25.04 192 HIS D O 1
ATOM 13391 N N . ARG D 1 193 ? -37.401 27.266 119.372 1.00 19.44 193 ARG D N 1
ATOM 13392 C CA . ARG D 1 193 ? -37.579 26.544 120.590 1.00 19.28 193 ARG D CA 1
ATOM 13393 C C . ARG D 1 193 ? -39.015 26.426 120.927 1.00 9.63 193 ARG D C 1
ATOM 13394 O O . ARG D 1 193 ? -39.812 27.292 120.589 1.00 29.14 193 ARG D O 1
ATOM 13402 N N . ASP D 1 194 ? -39.319 25.329 121.631 1.00 24.09 194 ASP D N 1
ATOM 13403 C CA . ASP D 1 194 ? -40.674 25.038 122.045 1.00 23.93 194 ASP D CA 1
ATOM 13404 C C . ASP D 1 194 ? -41.389 26.236 122.644 1.00 27.70 194 ASP D C 1
ATOM 13405 O O . ASP D 1 194 ? -42.566 26.490 122.365 1.00 25.21 194 ASP D O 1
ATOM 13410 N N . TRP D 1 195 ? -40.623 26.926 123.516 1.00 21.44 195 TRP D N 1
ATOM 13411 C CA . TRP D 1 195 ? -41.039 28.087 124.271 1.00 31.94 195 TRP D CA 1
ATOM 13412 C C . TRP D 1 195 ? -41.427 29.248 123.357 1.00 20.89 195 TRP D C 1
ATOM 13413 O O . TRP D 1 195 ? -42.012 30.257 123.789 1.00 17.34 195 TRP D O 1
ATOM 13424 N N . PHE D 1 196 ? -41.123 29.082 122.052 1.00 20.83 196 PHE D N 1
ATOM 13425 C CA . PHE D 1 196 ? -41.507 30.122 121.123 1.00 23.76 196 PHE D CA 1
ATOM 13426 C C . PHE D 1 196 ? -43.024 30.231 121.162 1.00 25.32 196 PHE D C 1
ATOM 13427 O O . PHE D 1 196 ? -43.593 31.273 120.817 1.00 35.60 196 PHE D O 1
ATOM 13435 N N . ASP D 1 197 ? -43.675 29.155 121.643 1.00 34.47 197 ASP D N 1
ATOM 13436 C CA . ASP D 1 197 ? -45.137 29.127 121.738 1.00 22.60 197 ASP D CA 1
ATOM 13437 C C . ASP D 1 197 ? -45.683 28.871 123.139 1.00 17.80 197 ASP D C 1
ATOM 13438 O O . ASP D 1 197 ? -45.192 27.981 123.803 1.00 26.23 197 ASP D O 1
ATOM 13443 N N . TYR D 1 198 ? -46.726 29.640 123.527 1.00 18.65 198 TYR D N 1
ATOM 13444 C CA . TYR D 1 198 ? -47.348 29.583 124.826 1.00 28.04 198 TYR D CA 1
ATOM 13445 C C . TYR D 1 198 ? -47.876 28.221 125.232 1.00 61.89 198 TYR D C 1
ATOM 13446 O O . TYR D 1 198 ? -47.636 27.703 126.336 1.00 28.20 198 TYR D O 1
ATOM 13455 N N . ASP D 1 199 ? -48.606 27.656 124.286 1.00 37.97 199 ASP D N 1
ATOM 13456 C CA . ASP D 1 199 ? -49.254 26.357 124.366 1.00 31.83 199 ASP D CA 1
ATOM 13457 C C . ASP D 1 199 ? -48.269 25.245 124.648 1.00 36.69 199 ASP D C 1
ATOM 13458 O O . ASP D 1 199 ? -48.642 24.105 124.952 1.00 100.00 199 ASP D O 1
ATOM 13463 N N . ALA D 1 200 ? -47.006 25.635 124.583 1.00 19.01 200 ALA D N 1
ATOM 13464 C CA . ALA D 1 200 ? -45.847 24.795 124.875 1.00 32.82 200 ALA D CA 1
ATOM 13465 C C . ALA D 1 200 ? -45.349 24.838 126.332 1.00 35.58 200 ALA D C 1
ATOM 13466 O O . ALA D 1 200 ? -44.717 23.882 126.800 1.00 25.78 200 ALA D O 1
ATOM 13468 N N . VAL D 1 201 ? -45.551 25.965 127.028 1.00 29.00 201 VAL D N 1
ATOM 13469 C CA . VAL D 1 201 ? -45.032 26.096 128.378 1.00 57.47 201 VAL D CA 1
ATOM 13470 C C . VAL D 1 201 ? -46.127 26.282 129.412 1.00 23.20 201 VAL D C 1
ATOM 13471 O O . VAL D 1 201 ? -45.885 26.041 130.582 1.00 44.50 201 VAL D O 1
ATOM 13475 N N . LYS D 1 202 ? -47.294 26.705 128.904 1.00 27.75 202 LYS D N 1
ATOM 13476 C CA . LYS D 1 202 ? -48.534 27.049 129.593 1.00 49.31 202 LYS D CA 1
ATOM 13477 C C . LYS D 1 202 ? -48.797 26.406 130.938 1.00 48.72 202 LYS D C 1
ATOM 13478 O O . LYS D 1 202 ? -49.154 27.071 131.917 1.00 38.55 202 LYS D O 1
ATOM 13484 N N . ASP D 1 203 ? -48.626 25.105 130.992 1.00 37.25 203 ASP D N 1
ATOM 13485 C CA . ASP D 1 203 ? -48.802 24.440 132.250 1.00 100.00 203 ASP D CA 1
ATOM 13486 C C . ASP D 1 203 ? -47.517 23.774 132.675 1.00 36.99 203 ASP D C 1
ATOM 13487 O O . ASP D 1 203 ? -47.555 22.630 133.106 1.00 47.95 203 ASP D O 1
ATOM 13492 N N . ASN D 1 204 ? -46.386 24.494 132.548 1.00 29.86 204 ASN D N 1
ATOM 13493 C CA . ASN D 1 204 ? -45.102 23.960 132.959 1.00 33.59 204 ASN D CA 1
ATOM 13494 C C . ASN D 1 204 ? -44.892 24.115 134.461 1.00 68.00 204 ASN D C 1
ATOM 13495 O O . ASN D 1 204 ? -45.637 24.830 135.137 1.00 29.02 204 ASN D O 1
ATOM 13500 N N . VAL D 1 205 ? -43.842 23.457 134.954 1.00 35.62 205 VAL D N 1
ATOM 13501 C CA . VAL D 1 205 ? -43.417 23.477 136.364 1.00 100.00 205 VAL D CA 1
ATOM 13502 C C . VAL D 1 205 ? -42.253 24.426 136.686 1.00 42.65 205 VAL D C 1
ATOM 13503 O O . VAL D 1 205 ? -41.119 24.205 136.236 1.00 100.00 205 VAL D O 1
ATOM 13507 N N . THR D 1 206 ? -42.526 25.507 137.457 1.00 36.73 206 THR D N 1
ATOM 13508 C CA . THR D 1 206 ? -41.449 26.435 137.780 1.00 14.62 206 THR D CA 1
ATOM 13509 C C . THR D 1 206 ? -40.563 25.906 138.885 1.00 36.62 206 THR D C 1
ATOM 13510 O O . THR D 1 206 ? -41.073 25.580 139.967 1.00 71.92 206 THR D O 1
ATOM 13514 N N . ASP D 1 207 ? -39.256 25.831 138.577 1.00 30.40 207 ASP D N 1
ATOM 13515 C CA . ASP D 1 207 ? -38.223 25.397 139.496 1.00 26.23 207 ASP D CA 1
ATOM 13516 C C . ASP D 1 207 ? -37.191 26.485 139.744 1.00 34.18 207 ASP D C 1
ATOM 13517 O O . ASP D 1 207 ? -36.135 26.560 139.071 1.00 28.89 207 ASP D O 1
ATOM 13522 N N . LYS D 1 208 ? -37.525 27.286 140.767 1.00 40.37 208 LYS D N 1
ATOM 13523 C CA . LYS D 1 208 ? -36.725 28.420 141.221 1.00 23.83 208 LYS D CA 1
ATOM 13524 C C . LYS D 1 208 ? -35.263 28.100 141.398 1.00 100.00 208 LYS D C 1
ATOM 13525 O O . LYS D 1 208 ? -34.394 28.871 140.975 1.00 28.13 208 LYS D O 1
ATOM 13531 N N . ASN D 1 209 ? -34.986 26.967 142.034 1.00 24.83 209 ASN D N 1
ATOM 13532 C CA . ASN D 1 209 ? -33.619 26.598 142.221 1.00 17.95 209 ASN D CA 1
ATOM 13533 C C . ASN D 1 209 ? -32.914 26.289 140.907 1.00 37.96 209 ASN D C 1
ATOM 13534 O O . ASN D 1 209 ? -31.682 26.430 140.754 1.00 26.30 209 ASN D O 1
ATOM 13539 N N . GLU D 1 210 ? -33.734 25.868 139.963 1.00 21.31 210 GLU D N 1
ATOM 13540 C CA . GLU D 1 210 ? -33.211 25.557 138.685 1.00 34.21 210 GLU D CA 1
ATOM 13541 C C . GLU D 1 210 ? -32.866 26.880 137.985 1.00 11.43 210 GLU D C 1
ATOM 13542 O O . GLU D 1 210 ? -31.735 27.080 137.428 1.00 24.19 210 GLU D O 1
ATOM 13548 N N . LEU D 1 211 ? -33.835 27.786 138.100 1.00 22.63 211 LEU D N 1
ATOM 13549 C CA . LEU D 1 211 ? -33.701 29.107 137.492 1.00 23.65 211 LEU D CA 1
ATOM 13550 C C . LEU D 1 211 ? -32.441 29.829 137.949 1.00 25.85 211 LEU D C 1
ATOM 13551 O O . LEU D 1 211 ? -31.625 30.331 137.197 1.00 21.67 211 LEU D O 1
ATOM 13556 N N . ARG D 1 212 ? -32.269 29.867 139.244 1.00 24.27 212 ARG D N 1
ATOM 13557 C CA . ARG D 1 212 ? -31.106 30.492 139.828 1.00 18.25 212 ARG D CA 1
ATOM 13558 C C . ARG D 1 212 ? -29.849 29.817 139.331 1.00 19.22 212 ARG D C 1
ATOM 13559 O O . ARG D 1 212 ? -28.899 30.445 138.856 1.00 38.76 212 ARG D O 1
ATOM 13567 N N . GLN D 1 213 ? -29.797 28.501 139.489 1.00 20.02 213 GLN D N 1
ATOM 13568 C CA . GLN D 1 213 ? -28.586 27.830 139.103 1.00 22.13 213 GLN D CA 1
ATOM 13569 C C . GLN D 1 213 ? -28.256 28.034 137.646 1.00 19.30 213 GLN D C 1
ATOM 13570 O O . GLN D 1 213 ? -27.087 28.106 137.252 1.00 25.29 213 GLN D O 1
ATOM 13576 N N . ALA D 1 214 ? -29.315 28.123 136.857 1.00 16.19 214 ALA D N 1
ATOM 13577 C CA . ALA D 1 214 ? -29.148 28.332 135.398 1.00 19.24 214 ALA D CA 1
ATOM 13578 C C . ALA D 1 214 ? -28.417 29.620 135.074 1.00 18.04 214 ALA D C 1
ATOM 13579 O O . ALA D 1 214 ? -27.520 29.653 134.233 1.00 19.29 214 ALA D O 1
ATOM 13581 N N . LEU D 1 215 ? -28.844 30.680 135.733 1.00 15.30 215 LEU D N 1
ATOM 13582 C CA . LEU D 1 215 ? -28.214 31.947 135.538 1.00 36.42 215 LEU D CA 1
ATOM 13583 C C . LEU D 1 215 ? -26.785 31.922 136.055 1.00 34.52 215 LEU D C 1
ATOM 13584 O O . LEU D 1 215 ? -25.880 32.545 135.489 1.00 28.90 215 LEU D O 1
ATOM 13589 N N . GLU D 1 216 ? -26.555 31.172 137.135 1.00 24.10 216 GLU D N 1
ATOM 13590 C CA . GLU D 1 216 ? -25.207 31.051 137.689 1.00 18.80 216 GLU D CA 1
ATOM 13591 C C . GLU D 1 216 ? -24.209 30.403 136.713 1.00 12.53 216 GLU D C 1
ATOM 13592 O O . GLU D 1 216 ? -23.033 30.796 136.543 1.00 19.51 216 GLU D O 1
ATOM 13598 N N . ASP D 1 217 ? -24.673 29.333 136.092 1.00 22.96 217 ASP D N 1
ATOM 13599 C CA . ASP D 1 217 ? -23.911 28.575 135.104 1.00 15.34 217 ASP D CA 1
ATOM 13600 C C . ASP D 1 217 ? -23.617 29.441 133.861 1.00 11.15 217 ASP D C 1
ATOM 13601 O O . ASP D 1 217 ? -22.488 29.452 133.362 1.00 19.53 217 ASP D O 1
ATOM 13606 N N . SER D 1 218 ? -24.643 30.169 133.397 1.00 12.97 218 SER D N 1
ATOM 13607 C CA . SER D 1 218 ? -24.478 31.079 132.267 1.00 13.33 218 SER D CA 1
ATOM 13608 C C . SER D 1 218 ? -23.309 31.998 132.570 1.00 17.58 218 SER D C 1
ATOM 13609 O O . SER D 1 218 ? -22.270 31.969 131.929 1.00 17.28 218 SER D O 1
ATOM 13612 N N . VAL D 1 219 ? -23.430 32.750 133.656 1.00 23.24 219 VAL D N 1
ATOM 13613 C CA . VAL D 1 219 ? -22.357 33.651 134.105 1.00 12.15 219 VAL D CA 1
ATOM 13614 C C . VAL D 1 219 ? -21.025 33.017 134.184 1.00 17.29 219 VAL D C 1
ATOM 13615 O O . VAL D 1 219 ? -20.037 33.506 133.641 1.00 15.35 219 VAL D O 1
ATOM 13619 N N . LYS D 1 220 ? -20.989 31.905 134.884 1.00 12.10 220 LYS D N 1
ATOM 13620 C CA . LYS D 1 220 ? -19.776 31.128 134.997 1.00 21.89 220 LYS D CA 1
ATOM 13621 C C . LYS D 1 220 ? -19.122 30.858 133.631 1.00 15.32 220 LYS D C 1
ATOM 13622 O O . LYS D 1 220 ? -17.924 31.008 133.347 1.00 23.01 220 LYS D O 1
ATOM 13628 N N . SER D 1 221 ? -19.923 30.377 132.734 1.00 17.48 221 SER D N 1
ATOM 13629 C CA . SER D 1 221 ? -19.383 30.114 131.427 1.00 22.04 221 SER D CA 1
ATOM 13630 C C . SER D 1 221 ? -18.948 31.401 130.669 1.00 32.92 221 SER D C 1
ATOM 13631 O O . SER D 1 221 ? -18.034 31.413 129.812 1.00 21.46 221 SER D O 1
ATOM 13634 N N . HIS D 1 222 ? -19.602 32.520 130.954 1.00 27.66 222 HIS D N 1
ATOM 13635 C CA . HIS D 1 222 ? -19.229 33.735 130.242 1.00 10.04 222 HIS D CA 1
ATOM 13636 C C . HIS D 1 222 ? -18.003 34.373 130.855 1.00 19.16 222 HIS D C 1
ATOM 13637 O O . HIS D 1 222 ? -17.681 35.508 130.559 1.00 20.45 222 HIS D O 1
ATOM 13644 N N . LEU D 1 223 ? -17.335 33.663 131.741 1.00 30.18 223 LEU D N 1
ATOM 13645 C CA . LEU D 1 223 ? -16.186 34.251 132.388 1.00 37.25 223 LEU D CA 1
ATOM 13646 C C . LEU D 1 223 ? -14.909 33.919 131.646 1.00 29.38 223 LEU D C 1
ATOM 13647 O O . LEU D 1 223 ? -13.805 34.383 131.944 1.00 20.57 223 LEU D O 1
ATOM 13652 N N . MET D 1 224 ? -15.104 33.122 130.615 1.00 46.89 224 MET D N 1
ATOM 13653 C CA . MET D 1 224 ? -14.036 32.677 129.742 1.00 30.80 224 MET D CA 1
ATOM 13654 C C . MET D 1 224 ? -13.266 33.838 129.097 1.00 24.52 224 MET D C 1
ATOM 13655 O O . MET D 1 224 ? -13.795 34.672 128.328 1.00 29.38 224 MET D O 1
ATOM 13660 N N . SER D 1 225 ? -11.983 33.920 129.431 1.00 22.42 225 SER D N 1
ATOM 13661 C CA . SER D 1 225 ? -11.183 34.986 128.853 1.00 24.91 225 SER D CA 1
ATOM 13662 C C . SER D 1 225 ? -9.745 34.860 129.285 1.00 20.77 225 SER D C 1
ATOM 13663 O O . SER D 1 225 ? -9.500 34.373 130.365 1.00 50.44 225 SER D O 1
ATOM 13666 N N . ASP D 1 226 ? -8.779 35.325 128.497 1.00 38.47 226 ASP D N 1
ATOM 13667 C CA . ASP D 1 226 ? -7.380 35.271 128.936 1.00 28.46 226 ASP D CA 1
ATOM 13668 C C . ASP D 1 226 ? -6.834 36.679 129.288 1.00 20.24 226 ASP D C 1
ATOM 13669 O O . ASP D 1 226 ? -5.642 36.884 129.536 1.00 43.42 226 ASP D O 1
ATOM 13674 N N . VAL D 1 227 ? -7.736 37.671 129.299 1.00 32.67 227 VAL D N 1
ATOM 13675 C CA . VAL D 1 227 ? -7.373 39.067 129.556 1.00 13.45 227 VAL D CA 1
ATOM 13676 C C . VAL D 1 227 ? -8.170 39.640 130.710 1.00 18.09 227 VAL D C 1
ATOM 13677 O O . VAL D 1 227 ? -9.062 39.012 131.207 1.00 22.87 227 VAL D O 1
ATOM 13681 N N . PRO D 1 228 ? -7.874 40.844 131.114 1.00 39.42 228 PRO D N 1
ATOM 13682 C CA . PRO D 1 228 ? -8.592 41.389 132.228 1.00 30.62 228 PRO D CA 1
ATOM 13683 C C . PRO D 1 228 ? -9.969 41.758 131.804 1.00 24.00 228 PRO D C 1
ATOM 13684 O O . PRO D 1 228 ? -10.135 42.251 130.697 1.00 26.34 228 PRO D O 1
ATOM 13688 N N . TYR D 1 229 ? -10.914 41.520 132.708 1.00 14.79 229 TYR D N 1
ATOM 13689 C CA . TYR D 1 229 ? -12.284 41.782 132.456 1.00 13.50 229 TYR D CA 1
ATOM 13690 C C . TYR D 1 229 ? -12.957 42.455 133.640 1.00 49.02 229 TYR D C 1
ATOM 13691 O O . TYR D 1 229 ? -12.357 42.513 134.710 1.00 23.93 229 TYR D O 1
ATOM 13700 N N . GLY D 1 230 ? -14.182 42.965 133.467 1.00 24.18 230 GLY D N 1
ATOM 13701 C CA . GLY D 1 230 ? -14.888 43.637 134.560 1.00 25.77 230 GLY D CA 1
ATOM 13702 C C . GLY D 1 230 ? -16.372 43.497 134.372 1.00 22.74 230 GLY D C 1
ATOM 13703 O O . GLY D 1 230 ? -16.807 42.830 133.439 1.00 16.36 230 GLY D O 1
ATOM 13704 N N . VAL D 1 231 ? -17.115 44.120 135.285 1.00 15.64 231 VAL D N 1
ATOM 13705 C CA . VAL D 1 231 ? -18.567 44.108 135.231 1.00 16.44 231 VAL D CA 1
ATOM 13706 C C . VAL D 1 231 ? -19.110 45.508 135.234 1.00 13.51 231 VAL D C 1
ATOM 13707 O O . VAL D 1 231 ? -18.540 46.393 135.822 1.00 17.18 231 VAL D O 1
ATOM 13711 N N . LEU D 1 232 ? -20.228 45.687 134.566 1.00 26.48 232 LEU D N 1
ATOM 13712 C CA . LEU D 1 232 ? -20.903 46.962 134.485 1.00 31.87 232 LEU D CA 1
ATOM 13713 C C . LEU D 1 232 ? -21.841 46.991 135.647 1.00 38.48 232 LEU D C 1
ATOM 13714 O O . LEU D 1 232 ? -22.720 46.146 135.769 1.00 41.63 232 LEU D O 1
ATOM 13719 N N . LEU D 1 233 ? -21.671 47.943 136.520 1.00 28.80 233 LEU D N 1
ATOM 13720 C CA . LEU D 1 233 ? -22.584 47.994 137.661 1.00 15.95 233 LEU D CA 1
ATOM 13721 C C . LEU D 1 233 ? -23.262 49.353 137.682 1.00 24.16 233 LEU D C 1
ATOM 13722 O O . LEU D 1 233 ? -22.654 50.416 137.889 1.00 37.46 233 LEU D O 1
ATOM 13727 N N . SER D 1 234 ? -24.551 49.330 137.404 1.00 17.89 234 SER D N 1
ATOM 13728 C CA . SER D 1 234 ? -25.264 50.557 137.388 1.00 22.77 234 SER D CA 1
ATOM 13729 C C . SER D 1 234 ? -26.084 50.814 138.649 1.00 20.91 234 SER D C 1
ATOM 13730 O O . SER D 1 234 ? -26.602 51.915 138.868 1.00 33.43 234 SER D O 1
ATOM 13733 N N . GLY D 1 235 ? -26.160 49.805 139.502 1.00 19.76 235 GLY D N 1
ATOM 13734 C CA . GLY D 1 235 ? -26.946 49.893 140.707 1.00 22.46 235 GLY D CA 1
ATOM 13735 C C . GLY D 1 235 ? -28.374 49.391 140.421 1.00 31.03 235 GLY D C 1
ATOM 13736 O O . GLY D 1 235 ? -29.267 49.454 141.246 1.00 27.06 235 GLY D O 1
ATOM 13737 N N . GLY D 1 236 ? -28.605 48.868 139.225 1.00 14.84 236 GLY D N 1
ATOM 13738 C CA . GLY D 1 236 ? -29.921 48.360 138.889 1.00 15.35 236 GLY D CA 1
ATOM 13739 C C . GLY D 1 236 ? -29.947 46.878 139.227 1.00 11.66 236 GLY D C 1
ATOM 13740 O O . GLY D 1 236 ? -28.879 46.308 139.421 1.00 18.64 236 GLY D O 1
ATOM 13741 N N . LEU D 1 237 ? -31.141 46.238 139.311 1.00 10.49 237 LEU D N 1
ATOM 13742 C CA . LEU D 1 237 ? -31.127 44.818 139.652 1.00 25.24 237 LEU D CA 1
ATOM 13743 C C . LEU D 1 237 ? -30.304 43.908 138.721 1.00 14.49 237 LEU D C 1
ATOM 13744 O O . LEU D 1 237 ? -29.474 43.090 139.147 1.00 24.80 237 LEU D O 1
ATOM 13749 N N . ASP D 1 238 ? -30.561 44.059 137.425 1.00 30.12 238 ASP D N 1
ATOM 13750 C CA . ASP D 1 238 ? -29.940 43.273 136.381 1.00 17.21 238 ASP D CA 1
ATOM 13751 C C . ASP D 1 238 ? -28.430 43.250 136.464 1.00 23.96 238 ASP D C 1
ATOM 13752 O O . ASP D 1 238 ? -27.847 42.180 136.560 1.00 20.32 238 ASP D O 1
ATOM 13757 N N . SER D 1 239 ? -27.768 44.421 136.494 1.00 14.89 239 SER D N 1
ATOM 13758 C CA . SER D 1 239 ? -26.305 44.395 136.632 1.00 23.03 239 SER D CA 1
ATOM 13759 C C . SER D 1 239 ? -25.837 43.983 138.037 1.00 14.83 239 SER D C 1
ATOM 13760 O O . SER D 1 239 ? -24.696 43.484 138.253 1.00 23.39 239 SER D O 1
ATOM 13763 N N . SER D 1 240 ? -26.714 44.206 139.021 1.00 20.52 240 SER D N 1
ATOM 13764 C CA . SER D 1 240 ? -26.382 43.845 140.389 1.00 17.04 240 SER D CA 1
ATOM 13765 C C . SER D 1 240 ? -26.261 42.339 140.537 1.00 11.00 240 SER D C 1
ATOM 13766 O O . SER D 1 240 ? -25.357 41.804 141.204 1.00 30.21 240 SER D O 1
ATOM 13769 N N . ILE D 1 241 ? -27.175 41.655 139.871 1.00 20.55 241 ILE D N 1
ATOM 13770 C CA . ILE D 1 241 ? -27.128 40.212 139.918 1.00 14.05 241 ILE D CA 1
ATOM 13771 C C . ILE D 1 241 ? -25.906 39.709 139.203 1.00 12.52 241 ILE D C 1
ATOM 13772 O O . ILE D 1 241 ? -25.085 38.975 139.783 1.00 23.27 241 ILE D O 1
ATOM 13777 N N . ILE D 1 242 ? -25.751 40.172 137.946 1.00 19.39 242 ILE D N 1
ATOM 13778 C CA . ILE D 1 242 ? -24.578 39.780 137.173 1.00 24.03 242 ILE D CA 1
ATOM 13779 C C . ILE D 1 242 ? -23.257 39.998 137.909 1.00 21.95 242 ILE D C 1
ATOM 13780 O O . ILE D 1 242 ? -22.337 39.169 137.884 1.00 24.16 242 ILE D O 1
ATOM 13785 N N . SER D 1 243 ? -23.167 41.131 138.562 1.00 12.53 243 SER D N 1
ATOM 13786 C CA . SER D 1 243 ? -21.944 41.442 139.254 1.00 8.61 243 SER D CA 1
ATOM 13787 C C . SER D 1 243 ? -21.831 40.530 140.458 1.00 23.10 243 SER D C 1
ATOM 13788 O O . SER D 1 243 ? -20.772 39.977 140.785 1.00 18.18 243 SER D O 1
ATOM 13791 N N . ALA D 1 244 ? -22.956 40.329 141.103 1.00 14.85 244 ALA D N 1
ATOM 13792 C CA . ALA D 1 244 ? -22.963 39.478 142.275 1.00 16.58 244 ALA D CA 1
ATOM 13793 C C . ALA D 1 244 ? -22.514 38.105 141.861 1.00 33.67 244 ALA D C 1
ATOM 13794 O O . ALA D 1 244 ? -21.656 37.470 142.490 1.00 30.66 244 ALA D O 1
ATOM 13796 N N . ILE D 1 245 ? -23.088 37.645 140.767 1.00 22.53 245 ILE D N 1
ATOM 13797 C CA . ILE D 1 245 ? -22.724 36.303 140.377 1.00 24.83 245 ILE D CA 1
ATOM 13798 C C . ILE D 1 245 ? -21.280 36.205 140.010 1.00 23.48 245 ILE D C 1
ATOM 13799 O O . ILE D 1 245 ? -20.543 35.245 140.355 1.00 24.03 245 ILE D O 1
ATOM 13804 N N . THR D 1 246 ? -20.885 37.229 139.297 1.00 10.51 246 THR D N 1
ATOM 13805 C CA . THR D 1 246 ? -19.499 37.241 138.881 1.00 13.02 246 THR D CA 1
ATOM 13806 C C . THR D 1 246 ? -18.507 37.265 140.007 1.00 17.49 246 THR D C 1
ATOM 13807 O O . THR D 1 246 ? -17.368 36.800 139.864 1.00 12.94 246 THR D O 1
ATOM 13811 N N . LYS D 1 247 ? 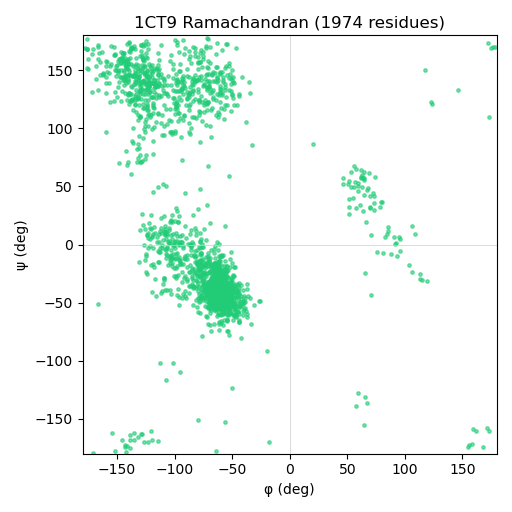-18.931 37.938 141.072 1.00 24.97 247 LYS D N 1
ATOM 13812 C CA . LYS D 1 247 ? -18.063 38.091 142.214 1.00 22.26 247 LYS D CA 1
ATOM 13813 C C . LYS D 1 247 ? -17.962 36.724 142.805 1.00 16.62 247 LYS D C 1
ATOM 13814 O O . LYS D 1 247 ? -16.886 36.218 143.066 1.00 21.63 247 LYS D O 1
ATOM 13820 N N . LYS D 1 248 ? -19.124 36.106 142.905 1.00 16.38 248 LYS D N 1
ATOM 13821 C CA . LYS D 1 248 ? -19.199 34.789 143.434 1.00 24.89 248 LYS D CA 1
ATOM 13822 C C . LYS D 1 248 ? -18.245 33.808 142.770 1.00 37.48 248 LYS D C 1
ATOM 13823 O O . LYS D 1 248 ? -17.569 33.034 143.422 1.00 36.85 248 LYS D O 1
ATOM 13829 N N . TYR D 1 249 ? -18.157 33.819 141.459 1.00 27.38 249 TYR D N 1
ATOM 13830 C CA . TYR D 1 249 ? -17.261 32.857 140.823 1.00 18.35 249 TYR D CA 1
ATOM 13831 C C . TYR D 1 249 ? -15.934 33.404 140.326 1.00 16.60 249 TYR D C 1
ATOM 13832 O O . TYR D 1 249 ? -15.212 32.706 139.623 1.00 37.17 249 TYR D O 1
ATOM 13841 N N . ALA D 1 250 ? -15.604 34.650 140.634 1.00 36.23 250 ALA D N 1
ATOM 13842 C CA . ALA D 1 250 ? -14.354 35.201 140.142 1.00 33.11 250 ALA D CA 1
ATOM 13843 C C . ALA D 1 250 ? -13.125 34.344 140.443 1.00 47.70 250 ALA D C 1
ATOM 13844 O O . ALA D 1 250 ? -12.051 34.532 139.855 1.00 51.87 250 ALA D O 1
ATOM 13846 N N . ALA D 1 251 ? -13.308 33.363 141.326 1.00 100.00 251 ALA D N 1
ATOM 13847 C CA . ALA D 1 251 ? -12.235 32.476 141.737 1.00 90.81 251 ALA D CA 1
ATOM 13848 C C . ALA D 1 251 ? -12.597 30.988 141.554 1.00 100.00 251 ALA D C 1
ATOM 13849 O O . ALA D 1 251 ? -12.838 30.447 140.462 1.00 48.90 251 ALA D O 1
ATOM 13851 N N . GLN D 1 266 ? -9.742 40.185 142.839 1.00 39.52 266 GLN D N 1
ATOM 13852 C CA . GLN D 1 266 ? -9.767 41.468 142.142 1.00 52.80 266 GLN D CA 1
ATOM 13853 C C . GLN D 1 266 ? -10.810 41.626 141.026 1.00 26.47 266 GLN D C 1
ATOM 13854 O O . GLN D 1 266 ? -10.542 41.428 139.844 1.00 100.00 266 GLN D O 1
ATOM 13860 N N . LEU D 1 267 ? -12.005 42.027 141.425 1.00 31.70 267 LEU D N 1
ATOM 13861 C CA . LEU D 1 267 ? -13.085 42.235 140.502 1.00 21.26 267 LEU D CA 1
ATOM 13862 C C . LEU D 1 267 ? -13.474 43.699 140.351 1.00 24.25 267 LEU D C 1
ATOM 13863 O O . LEU D 1 267 ? -14.072 44.320 141.240 1.00 23.41 267 LEU D O 1
ATOM 13868 N N . HIS D 1 268 ? -13.188 44.235 139.180 1.00 14.98 268 HIS D N 1
ATOM 13869 C CA . HIS D 1 268 ? -13.533 45.616 138.852 1.00 9.48 268 HIS D CA 1
ATOM 13870 C C . HIS D 1 268 ? -14.953 45.882 138.344 1.00 33.01 268 HIS D C 1
ATOM 13871 O O . HIS D 1 268 ? -15.471 45.189 137.449 1.00 24.69 268 HIS D O 1
ATOM 13878 N N . SER D 1 269 ? -15.595 46.914 138.941 1.00 11.24 269 SER D N 1
ATOM 13879 C CA . SER D 1 269 ? -16.931 47.292 138.546 1.00 16.62 269 SER D CA 1
ATOM 13880 C C . SER D 1 269 ? -16.844 48.703 138.024 1.00 27.56 269 SER D C 1
ATOM 13881 O O . SER D 1 269 ? -15.977 49.455 138.468 1.00 19.04 269 SER D O 1
ATOM 13884 N N . PHE D 1 270 ? -17.749 49.004 137.092 1.00 23.38 270 PHE D N 1
ATOM 13885 C CA . PHE D 1 270 ? -17.859 50.273 136.405 1.00 11.10 270 PHE D CA 1
ATOM 13886 C C . PHE D 1 270 ? -19.248 50.780 136.332 1.00 14.26 270 PHE D C 1
ATOM 13887 O O . PHE D 1 270 ? -20.168 50.084 135.954 1.00 14.27 270 PHE D O 1
ATOM 13895 N N . ALA D 1 271 ? -19.380 52.058 136.672 1.00 19.02 271 ALA D N 1
ATOM 13896 C CA . ALA D 1 271 ? -20.674 52.720 136.605 1.00 20.34 271 ALA D CA 1
ATOM 13897 C C . ALA D 1 271 ? -20.465 54.079 135.931 1.00 20.14 271 ALA D C 1
ATOM 13898 O O . ALA D 1 271 ? -19.396 54.673 136.004 1.00 22.24 271 ALA D O 1
ATOM 13900 N N . VAL D 1 272 ? -21.420 54.578 135.202 1.00 22.36 272 VAL D N 1
ATOM 13901 C CA . VAL D 1 272 ? -21.153 55.843 134.520 1.00 14.76 272 VAL D CA 1
ATOM 13902 C C . VAL D 1 272 ? -22.255 56.845 134.740 1.00 21.20 272 VAL D C 1
ATOM 13903 O O . VAL D 1 272 ? -23.457 56.460 134.771 1.00 16.40 272 VAL D O 1
ATOM 13907 N N . GLY D 1 273 ? -21.873 58.129 134.901 1.00 23.09 273 GLY D N 1
ATOM 13908 C CA . GLY D 1 273 ? -22.928 59.083 135.095 1.00 12.79 273 GLY D CA 1
ATOM 13909 C C . GLY D 1 273 ? -22.450 60.483 135.386 1.00 27.90 273 GLY D C 1
ATOM 13910 O O . GLY D 1 273 ? -21.257 60.688 135.549 1.00 27.82 273 GLY D O 1
ATOM 13911 N N . LEU D 1 274 ? -23.424 61.406 135.340 1.00 27.19 274 LEU D N 1
ATOM 13912 C CA . LEU D 1 274 ? -23.177 62.786 135.667 1.00 29.13 274 LEU D CA 1
ATOM 13913 C C . LEU D 1 274 ? -22.927 62.782 137.168 1.00 31.32 274 LEU D C 1
ATOM 13914 O O . LEU D 1 274 ? -23.665 62.153 137.975 1.00 23.91 274 LEU D O 1
ATOM 13919 N N . PRO D 1 275 ? -21.878 63.487 137.513 1.00 37.61 275 PRO D N 1
ATOM 13920 C CA . PRO D 1 275 ? -21.424 63.626 138.882 1.00 24.98 275 PRO D CA 1
ATOM 13921 C C . PRO D 1 275 ? -22.571 63.888 139.821 1.00 32.81 275 PRO D C 1
ATOM 13922 O O . PRO D 1 275 ? -23.399 64.748 139.540 1.00 32.26 275 PRO D O 1
ATOM 13926 N N . GLY D 1 276 ? -22.660 63.092 140.888 1.00 50.19 276 GLY D N 1
ATOM 13927 C CA . GLY D 1 276 ? -23.734 63.300 141.828 1.00 30.93 276 GLY D CA 1
ATOM 13928 C C . GLY D 1 276 ? -25.074 62.686 141.474 1.00 35.46 276 GLY D C 1
ATOM 13929 O O . GLY D 1 276 ? -26.041 62.913 142.192 1.00 54.23 276 GLY D O 1
ATOM 13930 N N . SER D 1 277 ? -25.157 61.885 140.410 1.00 32.78 277 SER D N 1
ATOM 13931 C CA . SER D 1 277 ? -26.454 61.294 140.106 1.00 57.65 277 SER D CA 1
ATOM 13932 C C . SER D 1 277 ? -26.765 60.020 140.873 1.00 32.21 277 SER D C 1
ATOM 13933 O O . SER D 1 277 ? -25.893 59.167 141.081 1.00 79.50 277 SER D O 1
ATOM 13936 N N . PRO D 1 278 ? -28.043 59.898 141.234 1.00 93.81 278 PRO D N 1
ATOM 13937 C CA . PRO D 1 278 ? -28.660 58.798 141.981 1.00 28.68 278 PRO D CA 1
ATOM 13938 C C . PRO D 1 278 ? -28.194 57.383 141.669 1.00 43.57 278 PRO D C 1
ATOM 13939 O O . PRO D 1 278 ? -27.986 56.548 142.544 1.00 40.61 278 PRO D O 1
ATOM 13943 N N . ASP D 1 279 ? -28.102 57.077 140.396 1.00 24.80 279 ASP D N 1
ATOM 13944 C CA . ASP D 1 279 ? -27.696 55.764 140.022 1.00 21.91 279 ASP D CA 1
ATOM 13945 C C . ASP D 1 279 ? -26.314 55.446 140.544 1.00 33.31 279 ASP D C 1
ATOM 13946 O O . ASP D 1 279 ? -25.963 54.276 140.867 1.00 24.48 279 ASP D O 1
ATOM 13951 N N . LEU D 1 280 ? -25.542 56.531 140.549 1.00 20.16 280 LEU D N 1
ATOM 13952 C CA . LEU D 1 280 ? -24.180 56.419 140.946 1.00 17.42 280 LEU D CA 1
ATOM 13953 C C . LEU D 1 280 ? -24.132 55.908 142.359 1.00 25.72 280 LEU D C 1
ATOM 13954 O O . LEU D 1 280 ? -23.382 55.002 142.712 1.00 25.77 280 LEU D O 1
ATOM 13959 N N . LYS D 1 281 ? -25.030 56.473 143.143 1.00 28.58 281 LYS D N 1
ATOM 13960 C CA . LYS D 1 281 ? -25.157 56.117 144.539 1.00 31.39 281 LYS D CA 1
ATOM 13961 C C . LYS D 1 281 ? -25.521 54.637 144.747 1.00 19.74 281 LYS D C 1
ATOM 13962 O O . LYS D 1 281 ? -24.891 53.892 145.523 1.00 21.85 281 LYS D O 1
ATOM 13968 N N . ALA D 1 282 ? -26.517 54.196 144.001 1.00 19.15 282 ALA D N 1
ATOM 13969 C CA . ALA D 1 282 ? -26.959 52.821 144.003 1.00 28.97 282 ALA D CA 1
ATOM 13970 C C . ALA D 1 282 ? -25.800 51.890 143.640 1.00 43.19 282 ALA D C 1
ATOM 13971 O O . ALA D 1 282 ? -25.486 50.905 144.319 1.00 28.76 282 ALA D O 1
ATOM 13973 N N . ALA D 1 283 ? -25.163 52.238 142.530 1.00 15.97 283 ALA D N 1
ATOM 13974 C CA . ALA D 1 283 ? -24.040 51.500 142.048 1.00 26.83 283 ALA D CA 1
ATOM 13975 C C . ALA D 1 283 ? -22.992 51.372 143.161 1.00 14.24 283 ALA D C 1
ATOM 13976 O O . ALA D 1 283 ? -22.443 50.301 143.412 1.00 23.17 283 ALA D O 1
ATOM 13978 N N . GLN D 1 284 ? -22.683 52.482 143.826 1.00 18.06 284 GLN D N 1
ATOM 13979 C CA . GLN D 1 284 ? -21.678 52.474 144.895 1.00 15.20 284 GLN D CA 1
ATOM 13980 C C . GLN D 1 284 ? -22.083 51.581 146.069 1.00 10.48 284 GLN D C 1
ATOM 13981 O O . GLN D 1 284 ? -21.314 50.833 146.700 1.00 19.69 284 GLN D O 1
ATOM 13987 N N . GLU D 1 285 ? -23.334 51.640 146.316 1.00 20.75 285 GLU D N 1
ATOM 13988 C CA . GLU D 1 285 ? -23.843 50.811 147.377 1.00 54.60 285 GLU D CA 1
ATOM 13989 C C . GLU D 1 285 ? -23.620 49.327 147.085 1.00 32.76 285 GLU D C 1
ATOM 13990 O O . GLU D 1 285 ? -23.096 48.576 147.907 1.00 26.75 285 GLU D O 1
ATOM 13996 N N . VAL D 1 286 ? -24.041 48.899 145.891 1.00 27.66 286 VAL D N 1
ATOM 13997 C CA . VAL D 1 286 ? -23.913 47.491 145.494 1.00 9.93 286 VAL D CA 1
ATOM 13998 C C . VAL D 1 286 ? -22.479 47.006 145.484 1.00 5.07 286 VAL D C 1
ATOM 13999 O O . VAL D 1 286 ? -22.164 45.947 146.028 1.00 21.88 286 VAL D O 1
ATOM 14003 N N . ALA D 1 287 ? -21.614 47.827 144.874 1.00 11.13 287 ALA D N 1
ATOM 14004 C CA . ALA D 1 287 ? -20.212 47.553 144.781 1.00 12.83 287 ALA D CA 1
ATOM 14005 C C . ALA D 1 287 ? -19.645 47.359 146.164 1.00 19.92 287 ALA D C 1
ATOM 14006 O O . ALA D 1 287 ? -18.775 46.529 146.353 1.00 22.78 287 ALA D O 1
ATOM 14008 N N . ASN D 1 288 ? -20.129 48.170 147.100 1.00 24.92 288 ASN D N 1
ATOM 14009 C CA . ASN D 1 288 ? -19.673 48.100 148.470 1.00 25.87 288 ASN D CA 1
ATOM 14010 C C . ASN D 1 288 ? -20.238 46.844 149.168 1.00 13.99 288 ASN D C 1
ATOM 14011 O O . ASN D 1 288 ? -19.544 46.180 149.954 1.00 17.31 288 ASN D O 1
ATOM 14016 N N . HIS D 1 289 ? -21.492 46.519 148.876 1.00 18.08 289 HIS D N 1
ATOM 14017 C CA . HIS D 1 289 ? -22.093 45.315 149.408 1.00 21.75 289 HIS D CA 1
ATOM 14018 C C . HIS D 1 289 ? -21.417 44.064 148.861 1.00 44.94 289 HIS D C 1
ATOM 14019 O O . HIS D 1 289 ? -21.232 43.097 149.607 1.00 32.98 289 HIS D O 1
ATOM 14026 N N . LEU D 1 290 ? -21.099 44.058 147.549 1.00 23.30 290 LEU D N 1
ATOM 14027 C CA . LEU D 1 290 ? -20.477 42.906 146.865 1.00 14.64 290 LEU D CA 1
ATOM 14028 C C . LEU D 1 290 ? -19.008 42.859 147.102 1.00 16.06 290 LEU D C 1
ATOM 14029 O O . LEU D 1 290 ? -18.387 41.816 146.987 1.00 25.35 290 LEU D O 1
ATOM 14034 N N . GLY D 1 291 ? -18.443 44.015 147.397 1.00 21.84 291 GLY D N 1
ATOM 14035 C CA . GLY D 1 291 ? -17.012 44.124 147.615 1.00 9.61 291 GLY D CA 1
ATOM 14036 C C . GLY D 1 291 ? -16.148 44.179 146.336 1.00 38.91 291 GLY D C 1
ATOM 14037 O O . GLY D 1 291 ? -15.032 43.632 146.338 1.00 23.06 291 GLY D O 1
ATOM 14038 N N . THR D 1 292 ? -16.610 44.839 145.238 1.00 32.12 292 THR D N 1
ATOM 14039 C CA . THR D 1 292 ? -15.805 44.978 143.992 1.00 25.95 292 THR D CA 1
ATOM 14040 C C . THR D 1 292 ? -14.906 46.234 144.079 1.00 14.04 292 THR D C 1
ATOM 14041 O O . THR D 1 292 ? -15.092 47.061 144.962 1.00 29.80 292 THR D O 1
ATOM 14045 N N . VAL D 1 293 ? -13.923 46.392 143.202 1.00 12.18 293 VAL D N 1
ATOM 14046 C CA . VAL D 1 293 ? -13.076 47.569 143.147 1.00 13.87 293 VAL D CA 1
ATOM 14047 C C . VAL D 1 293 ? -13.788 48.407 142.112 1.00 25.51 293 VAL D C 1
ATOM 14048 O O . VAL D 1 293 ? -13.599 48.190 140.925 1.00 22.71 293 VAL D O 1
ATOM 14052 N N . HIS D 1 294 ? -14.684 49.275 142.567 1.00 23.81 294 HIS D N 1
ATOM 14053 C CA . HIS D 1 294 ? -15.573 50.062 141.719 1.00 17.32 294 HIS D CA 1
ATOM 14054 C C . HIS D 1 294 ? -14.973 51.309 141.137 1.00 25.38 294 HIS D C 1
ATOM 14055 O O . HIS D 1 294 ? -14.143 51.978 141.744 1.00 27.25 294 HIS D O 1
ATOM 14062 N N . HIS D 1 295 ? -15.416 51.608 139.932 1.00 26.45 295 HIS D N 1
ATOM 14063 C CA . HIS D 1 295 ? -14.949 52.801 139.256 1.00 15.25 295 HIS D CA 1
ATOM 14064 C C . HIS D 1 295 ? -16.137 53.552 138.768 1.00 14.79 295 HIS D C 1
ATOM 14065 O O . HIS D 1 295 ? -16.851 53.038 137.905 1.00 23.11 295 HIS D O 1
ATOM 14072 N N . GLU D 1 296 ? -16.342 54.718 139.426 1.00 31.66 296 GLU D N 1
ATOM 14073 C CA . GLU D 1 296 ? -17.447 55.617 139.146 1.00 22.00 296 GLU D CA 1
ATOM 14074 C C . GLU D 1 296 ? -17.042 56.572 138.047 1.00 24.75 296 GLU D C 1
ATOM 14075 O O . GLU D 1 296 ? -16.228 57.461 138.250 1.00 30.32 296 GLU D O 1
ATOM 14081 N N . ILE D 1 297 ? -17.545 56.350 136.849 1.00 24.52 297 ILE D N 1
ATOM 14082 C CA . ILE D 1 297 ? -17.137 57.203 135.750 1.00 16.57 297 ILE D CA 1
ATOM 14083 C C . ILE D 1 297 ? -18.018 58.406 135.632 1.00 12.46 297 ILE D C 1
ATOM 14084 O O . ILE D 1 297 ? -19.246 58.304 135.587 1.00 21.55 297 ILE D O 1
ATOM 14089 N N . HIS D 1 298 ? -17.398 59.565 135.530 1.00 27.31 298 HIS D N 1
ATOM 14090 C CA . HIS D 1 298 ? -18.246 60.715 135.374 1.00 20.67 298 HIS D CA 1
ATOM 14091 C C . HIS D 1 298 ? -18.029 61.293 134.026 1.00 25.66 298 HIS D C 1
ATOM 14092 O O . HIS D 1 298 ? -16.923 61.231 133.526 1.00 25.68 298 HIS D O 1
ATOM 14099 N N . PHE D 1 299 ? -19.066 61.909 133.515 1.00 17.91 299 PHE D N 1
ATOM 14100 C CA . PHE D 1 299 ? -18.962 62.615 132.267 1.00 26.88 299 PHE D CA 1
ATOM 14101 C C . PHE D 1 299 ? -19.846 63.851 132.378 1.00 39.58 299 PHE D C 1
ATOM 14102 O O . PHE D 1 299 ? -20.897 63.789 133.026 1.00 29.39 299 PHE D O 1
ATOM 14110 N N . THR D 1 300 ? -19.420 64.970 131.779 1.00 28.15 300 THR D N 1
ATOM 14111 C CA . THR D 1 300 ? -20.215 66.205 131.821 1.00 25.50 300 THR D CA 1
ATOM 14112 C C . THR D 1 300 ? -21.215 66.251 130.712 1.00 19.24 300 THR D C 1
ATOM 14113 O O . THR D 1 300 ? -21.097 65.532 129.731 1.00 22.24 300 THR D O 1
ATOM 14117 N N . VAL D 1 301 ? -22.195 67.094 130.848 1.00 17.61 301 VAL D N 1
ATOM 14118 C CA . VAL D 1 301 ? -23.178 67.177 129.779 1.00 32.53 301 VAL D CA 1
ATOM 14119 C C . VAL D 1 301 ? -22.540 67.566 128.463 1.00 34.92 301 VAL D C 1
ATOM 14120 O O . VAL D 1 301 ? -22.976 67.105 127.414 1.00 24.35 301 VAL D O 1
ATOM 14124 N N . GLN D 1 302 ? -21.508 68.423 128.521 1.00 17.65 302 GLN D N 1
ATOM 14125 C CA . GLN D 1 302 ? -20.864 68.879 127.308 1.00 11.07 302 GLN D CA 1
ATOM 14126 C C . GLN D 1 302 ? -20.070 67.776 126.664 1.00 18.02 302 GLN D C 1
ATOM 14127 O O . GLN D 1 302 ? -19.954 67.680 125.431 1.00 21.49 302 GLN D O 1
ATOM 14133 N N . GLU D 1 303 ? -19.509 66.938 127.518 1.00 28.32 303 GLU D N 1
ATOM 14134 C CA . GLU D 1 303 ? -18.747 65.802 127.044 1.00 27.26 303 GLU D CA 1
ATOM 14135 C C . GLU D 1 303 ? -19.647 64.854 126.236 1.00 30.93 303 GLU D C 1
ATOM 14136 O O . GLU D 1 303 ? -19.305 64.267 125.181 1.00 25.24 303 GLU D O 1
ATOM 14142 N N . GLY D 1 304 ? -20.848 64.725 126.739 1.00 14.69 304 GLY D N 1
ATOM 14143 C CA . GLY D 1 304 ? -21.835 63.914 126.068 1.00 22.97 304 GLY D CA 1
ATOM 14144 C C . GLY D 1 304 ? -22.277 64.544 124.742 1.00 50.23 304 GLY D C 1
ATOM 14145 O O . GLY D 1 304 ? -22.424 63.884 123.721 1.00 28.79 304 GLY D O 1
ATOM 14146 N N . LEU D 1 305 ? -22.523 65.842 124.755 1.00 26.46 305 LEU D N 1
ATOM 14147 C CA . LEU D 1 305 ? -22.968 66.498 123.553 1.00 23.38 305 LEU D CA 1
ATOM 14148 C C . LEU D 1 305 ? -21.986 66.320 122.433 1.00 8.79 305 LEU D C 1
ATOM 14149 O O . LEU D 1 305 ? -22.327 65.952 121.317 1.00 27.57 305 LEU D O 1
ATOM 14154 N N . ASP D 1 306 ? -20.749 66.556 122.791 1.00 17.04 306 ASP D N 1
ATOM 14155 C CA . ASP D 1 306 ? -19.681 66.456 121.854 1.00 12.08 306 ASP D CA 1
ATOM 14156 C C . ASP D 1 306 ? -19.477 65.075 121.305 1.00 16.92 306 ASP D C 1
ATOM 14157 O O . ASP D 1 306 ? -18.840 64.952 120.288 1.00 20.55 306 ASP D O 1
ATOM 14162 N N . ALA D 1 307 ? -20.006 64.076 121.960 1.00 18.87 307 ALA D N 1
ATOM 14163 C CA . ALA D 1 307 ? -19.835 62.691 121.517 1.00 32.54 307 ALA D CA 1
ATOM 14164 C C . ALA D 1 307 ? -20.955 62.148 120.650 1.00 18.93 307 ALA D C 1
ATOM 14165 O O . ALA D 1 307 ? -20.785 61.126 120.018 1.00 18.74 307 ALA D O 1
ATOM 14167 N N . ILE D 1 308 ? -22.102 62.820 120.653 1.00 16.25 308 ILE D N 1
ATOM 14168 C CA . ILE D 1 308 ? -23.287 62.404 119.932 1.00 17.05 308 ILE D CA 1
ATOM 14169 C C . ILE D 1 308 ? -23.037 61.890 118.539 1.00 14.08 308 ILE D C 1
ATOM 14170 O O . ILE D 1 308 ? -23.508 60.856 118.110 1.00 15.78 308 ILE D O 1
ATOM 14175 N N . ARG D 1 309 ? -22.353 62.663 117.776 1.00 15.75 309 ARG D N 1
ATOM 14176 C CA . ARG D 1 309 ? -22.100 62.288 116.401 1.00 22.42 309 ARG D CA 1
ATOM 14177 C C . ARG D 1 309 ? -21.306 61.011 116.292 1.00 16.83 309 ARG D C 1
ATOM 14178 O O . ARG D 1 309 ? -21.550 60.138 115.498 1.00 21.56 309 ARG D O 1
ATOM 14186 N N . ASP D 1 310 ? -20.291 60.881 117.110 1.00 27.34 310 ASP D N 1
ATOM 14187 C CA . ASP D 1 310 ? -19.553 59.645 117.047 1.00 16.71 310 ASP D CA 1
ATOM 14188 C C . ASP D 1 310 ? -20.388 58.463 117.542 1.00 23.03 310 ASP D C 1
ATOM 14189 O O . ASP D 1 310 ? -20.217 57.351 117.109 1.00 26.27 310 ASP D O 1
ATOM 14194 N N . VAL D 1 311 ? -21.283 58.697 118.484 1.00 13.09 311 VAL D N 1
ATOM 14195 C CA . VAL D 1 311 ? -22.096 57.599 119.020 1.00 12.06 311 VAL D CA 1
ATOM 14196 C C . VAL D 1 311 ? -22.923 57.091 117.856 1.00 19.50 311 VAL D C 1
ATOM 14197 O O . VAL D 1 311 ? -23.069 55.933 117.550 1.00 23.34 311 VAL D O 1
ATOM 14201 N N . ILE D 1 312 ? -23.532 58.035 117.234 1.00 15.43 312 ILE D N 1
ATOM 14202 C CA . ILE D 1 312 ? -24.364 57.789 116.085 1.00 41.10 312 ILE D CA 1
ATOM 14203 C C . ILE D 1 312 ? -23.565 57.047 115.014 1.00 11.63 312 ILE D C 1
ATOM 14204 O O . ILE D 1 312 ? -24.096 56.136 114.414 1.00 20.48 312 ILE D O 1
ATOM 14209 N N . TYR D 1 313 ? -22.294 57.425 114.767 1.00 10.98 313 TYR D N 1
ATOM 14210 C CA . TYR D 1 313 ? -21.509 56.718 113.769 1.00 12.37 313 TYR D CA 1
ATOM 14211 C C . TYR D 1 313 ? -21.275 55.287 114.220 1.00 36.70 313 TYR D C 1
ATOM 14212 O O . TYR D 1 313 ? -21.218 54.361 113.437 1.00 17.50 313 TYR D O 1
ATOM 14221 N N . HIS D 1 314 ? -21.135 55.096 115.517 1.00 14.03 314 HIS D N 1
ATOM 14222 C CA . HIS D 1 314 ? -20.899 53.780 116.086 1.00 13.34 314 HIS D CA 1
ATOM 14223 C C . HIS D 1 314 ? -22.063 52.826 116.215 1.00 14.48 314 HIS D C 1
ATOM 14224 O O . HIS D 1 314 ? -21.974 51.634 115.937 1.00 21.18 314 HIS D O 1
ATOM 14231 N N . ILE D 1 315 ? -23.161 53.308 116.700 1.00 14.43 315 ILE D N 1
ATOM 14232 C CA . ILE D 1 315 ? -24.296 52.443 116.890 1.00 7.48 315 ILE D CA 1
ATOM 14233 C C . ILE D 1 315 ? -25.038 52.290 115.583 1.00 15.06 315 ILE D C 1
ATOM 14234 O O . ILE D 1 315 ? -25.786 51.346 115.345 1.00 18.17 315 ILE D O 1
ATOM 14239 N N . GLU D 1 316 ? -24.840 53.264 114.760 1.00 18.01 316 GLU D N 1
ATOM 14240 C CA . GLU D 1 316 ? -25.485 53.258 113.462 1.00 18.02 316 GLU D CA 1
ATOM 14241 C C . GLU D 1 316 ? -27.008 53.315 113.554 1.00 20.13 316 GLU D C 1
ATOM 14242 O O . GLU D 1 316 ? -27.733 52.458 113.030 1.00 21.30 316 GLU D O 1
ATOM 14248 N N . THR D 1 317 ? -27.550 54.350 114.214 1.00 15.75 317 THR D N 1
ATOM 14249 C CA . THR D 1 317 ? -29.014 54.436 114.280 1.00 30.93 317 THR D CA 1
ATOM 14250 C C . THR D 1 317 ? -29.400 55.892 114.424 1.00 26.83 317 THR D C 1
ATOM 14251 O O . THR D 1 317 ? -28.549 56.748 114.669 1.00 22.91 317 THR D O 1
ATOM 14255 N N . TYR D 1 318 ? -30.680 56.171 114.290 1.00 21.73 318 TYR D N 1
ATOM 14256 C CA . TYR D 1 318 ? -31.160 57.525 114.497 1.00 31.31 318 TYR D CA 1
ATOM 14257 C C . TYR D 1 318 ? -32.246 57.521 115.600 1.00 29.67 318 TYR D C 1
ATOM 14258 O O . TYR D 1 318 ? -32.926 58.538 115.887 1.00 31.21 318 TYR D O 1
ATOM 14267 N N . ASP D 1 319 ? -32.419 56.324 116.202 1.00 23.67 319 ASP D N 1
ATOM 14268 C CA . ASP D 1 319 ? -33.337 56.151 117.302 1.00 10.53 319 ASP D CA 1
ATOM 14269 C C . ASP D 1 319 ? -32.804 56.934 118.525 1.00 12.18 319 ASP D C 1
ATOM 14270 O O . ASP D 1 319 ? -31.679 56.720 119.026 1.00 22.71 319 ASP D O 1
ATOM 14275 N N . VAL D 1 320 ? -33.633 57.921 118.910 1.00 22.36 320 VAL D N 1
ATOM 14276 C CA . VAL D 1 320 ? -33.446 58.859 120.007 1.00 30.78 320 VAL D CA 1
ATOM 14277 C C . VAL D 1 320 ? -33.062 58.172 121.315 1.00 21.89 320 VAL D C 1
ATOM 14278 O O . VAL D 1 320 ? -32.008 58.447 121.877 1.00 21.94 320 VAL D O 1
ATOM 14282 N N . THR D 1 321 ? -33.905 57.234 121.708 1.00 24.87 321 THR D N 1
ATOM 14283 C CA . THR D 1 321 ? -33.770 56.467 122.908 1.00 21.74 321 THR D CA 1
ATOM 14284 C C . THR D 1 321 ? -32.500 55.691 122.985 1.00 21.67 321 THR D C 1
ATOM 14285 O O . THR D 1 321 ? -31.825 55.726 124.006 1.00 29.26 321 THR D O 1
ATOM 14289 N N . THR D 1 322 ? -32.162 55.026 121.881 1.00 11.63 322 THR D N 1
ATOM 14290 C CA . THR D 1 322 ? -30.929 54.278 121.783 1.00 12.54 322 THR D CA 1
ATOM 14291 C C . THR D 1 322 ? -29.799 55.265 121.847 1.00 15.80 322 THR D C 1
ATOM 14292 O O . THR D 1 322 ? -28.804 55.065 122.547 1.00 24.04 322 THR D O 1
ATOM 14296 N N . ILE D 1 323 ? -29.928 56.351 121.086 1.00 22.41 323 ILE D N 1
ATOM 14297 C CA . ILE D 1 323 ? -28.857 57.328 121.083 1.00 16.01 323 ILE D CA 1
ATOM 14298 C C . ILE D 1 323 ? -28.606 57.891 122.475 1.00 18.33 323 ILE D C 1
ATOM 14299 O O . ILE D 1 323 ? -27.466 57.907 122.963 1.00 23.38 323 ILE D O 1
ATOM 14304 N N . ARG D 1 324 ? -29.676 58.342 123.113 1.00 17.66 324 ARG D N 1
ATOM 14305 C CA . ARG D 1 324 ? -29.587 58.888 124.476 1.00 21.50 324 ARG D CA 1
ATOM 14306 C C . ARG D 1 324 ? -28.902 57.912 125.405 1.00 27.89 324 ARG D C 1
ATOM 14307 O O . ARG D 1 324 ? -28.046 58.276 126.204 1.00 25.93 324 ARG D O 1
ATOM 14315 N N . ALA D 1 325 ? -29.268 56.648 125.289 1.00 14.62 325 ALA D N 1
ATOM 14316 C CA . ALA D 1 325 ? -28.688 55.649 126.138 1.00 22.39 325 ALA D CA 1
ATOM 14317 C C . ALA D 1 325 ? -27.281 55.154 125.792 1.00 33.70 325 ALA D C 1
ATOM 14318 O O . ALA D 1 325 ? -26.538 54.693 126.665 1.00 25.98 325 ALA D O 1
ATOM 14320 N N . SER D 1 326 ? -26.883 55.190 124.533 1.00 12.59 326 SER D N 1
ATOM 14321 C CA . SER D 1 326 ? -25.569 54.658 124.195 1.00 15.20 326 SER D CA 1
ATOM 14322 C C . SER D 1 326 ? -24.419 55.564 124.515 1.00 10.70 326 SER D C 1
ATOM 14323 O O . SER D 1 326 ? -23.205 55.193 124.600 1.00 14.62 326 SER D O 1
ATOM 14326 N N . THR D 1 327 ? -24.849 56.801 124.657 1.00 12.65 327 THR D N 1
ATOM 14327 C CA . THR D 1 327 ? -23.875 57.816 124.905 1.00 13.28 327 THR D CA 1
ATOM 14328 C C . THR D 1 327 ? -22.958 57.530 126.083 1.00 19.16 327 THR D C 1
ATOM 14329 O O . THR D 1 327 ? -21.747 57.399 125.957 1.00 22.45 327 THR D O 1
ATOM 14333 N N . PRO D 1 328 ? -23.584 57.404 127.225 1.00 18.45 328 PRO D N 1
ATOM 14334 C CA . PRO D 1 328 ? -22.880 57.181 128.443 1.00 19.94 328 PRO D CA 1
ATOM 14335 C C . PRO D 1 328 ? -22.061 55.963 128.337 1.00 16.28 328 PRO D C 1
ATOM 14336 O O . PRO D 1 328 ? -20.903 55.992 128.713 1.00 13.56 328 PRO D O 1
ATOM 14340 N N . MET D 1 329 ? -22.699 54.924 127.771 1.00 13.40 329 MET D N 1
ATOM 14341 C CA . MET D 1 329 ? -22.048 53.621 127.592 1.00 23.70 329 MET D CA 1
ATOM 14342 C C . MET D 1 329 ? -20.813 53.700 126.721 1.00 14.21 329 MET D C 1
ATOM 14343 O O . MET D 1 329 ? -19.777 53.077 126.931 1.00 14.14 329 MET D O 1
ATOM 14348 N N . TYR D 1 330 ? -20.938 54.567 125.754 1.00 12.60 330 TYR D N 1
ATOM 14349 C CA . TYR D 1 330 ? -19.895 54.850 124.840 1.00 10.11 330 TYR D CA 1
ATOM 14350 C C . TYR D 1 330 ? -18.737 55.513 125.570 1.00 21.21 330 TYR D C 1
ATOM 14351 O O . TYR D 1 330 ? -17.557 55.203 125.388 1.00 13.38 330 TYR D O 1
ATOM 14360 N N . LEU D 1 331 ? -19.042 56.445 126.455 1.00 19.56 331 LEU D N 1
ATOM 14361 C CA . LEU D 1 331 ? -17.909 57.086 127.161 1.00 11.23 331 LEU D CA 1
ATOM 14362 C C . LEU D 1 331 ? -17.322 56.167 128.253 1.00 15.22 331 LEU D C 1
ATOM 14363 O O . LEU D 1 331 ? -16.142 56.188 128.603 1.00 14.73 331 LEU D O 1
ATOM 14368 N N . MET D 1 332 ? -18.194 55.346 128.840 1.00 23.56 332 MET D N 1
ATOM 14369 C CA . MET D 1 332 ? -17.734 54.466 129.879 1.00 7.48 332 MET D CA 1
ATOM 14370 C C . MET D 1 332 ? -16.731 53.510 129.289 1.00 7.66 332 MET D C 1
ATOM 14371 O O . MET D 1 332 ? -15.633 53.216 129.789 1.00 20.33 332 MET D O 1
ATOM 14376 N N . SER D 1 333 ? -17.077 53.087 128.091 1.00 24.12 333 SER D N 1
ATOM 14377 C CA . SER D 1 333 ? -16.194 52.193 127.354 1.00 6.82 333 SER D CA 1
ATOM 14378 C C . SER D 1 333 ? -14.801 52.770 127.094 1.00 15.38 333 SER D C 1
ATOM 14379 O O . SER D 1 333 ? -13.713 52.112 127.230 1.00 11.30 333 SER D O 1
ATOM 14382 N N . ARG D 1 334 ? -14.759 54.044 126.681 1.00 15.17 334 ARG D N 1
ATOM 14383 C CA . ARG D 1 334 ? -13.447 54.605 126.442 1.00 10.65 334 ARG D CA 1
ATOM 14384 C C . ARG D 1 334 ? -12.540 54.603 127.684 1.00 14.91 334 ARG D C 1
ATOM 14385 O O . ARG D 1 334 ? -11.317 54.352 127.577 1.00 11.14 334 ARG D O 1
ATOM 14393 N N . LYS D 1 335 ? -13.183 54.892 128.847 1.00 16.97 335 LYS D N 1
ATOM 14394 C CA . LYS D 1 335 ? -12.630 54.936 130.203 1.00 20.56 335 LYS D CA 1
ATOM 14395 C C . LYS D 1 335 ? -12.175 53.526 130.612 1.00 15.88 335 LYS D C 1
ATOM 14396 O O . LYS D 1 335 ? -11.037 53.281 130.985 1.00 14.95 335 LYS D O 1
ATOM 14402 N N . ILE D 1 336 ? -13.033 52.526 130.437 1.00 13.30 336 ILE D N 1
ATOM 14403 C CA . ILE D 1 336 ? -12.612 51.132 130.684 1.00 5.73 336 ILE D CA 1
ATOM 14404 C C . ILE D 1 336 ? -11.387 50.650 129.914 1.00 16.19 336 ILE D C 1
ATOM 14405 O O . ILE D 1 336 ? -10.399 50.082 130.452 1.00 15.90 336 ILE D O 1
ATOM 14410 N N . LYS D 1 337 ? -11.441 50.885 128.620 1.00 30.51 337 LYS D N 1
ATOM 14411 C CA . LYS D 1 337 ? -10.339 50.481 127.779 1.00 14.55 337 LYS D CA 1
ATOM 14412 C C . LYS D 1 337 ? -9.037 51.099 128.159 1.00 12.65 337 LYS D C 1
ATOM 14413 O O . LYS D 1 337 ? -8.010 50.491 128.076 1.00 19.80 337 LYS D O 1
ATOM 14419 N N . ALA D 1 338 ? -9.097 52.351 128.580 1.00 19.82 338 ALA D N 1
ATOM 14420 C CA . ALA D 1 338 ? -7.918 53.086 128.971 1.00 17.14 338 ALA D CA 1
ATOM 14421 C C . ALA D 1 338 ? -7.262 52.478 130.212 1.00 18.72 338 ALA D C 1
ATOM 14422 O O . ALA D 1 338 ? -6.065 52.553 130.435 1.00 17.86 338 ALA D O 1
ATOM 14424 N N . MET D 1 339 ? -8.090 51.845 131.006 1.00 15.82 339 MET D N 1
ATOM 14425 C CA . MET D 1 339 ? -7.703 51.156 132.248 1.00 30.91 339 MET D CA 1
ATOM 14426 C C . MET D 1 339 ? -7.030 49.839 131.941 1.00 29.04 339 MET D C 1
ATOM 14427 O O . MET D 1 339 ? -6.365 49.280 132.795 1.00 32.55 339 MET D O 1
ATOM 14432 N N . GLY D 1 340 ? -7.356 49.308 130.751 1.00 27.87 340 GLY D N 1
ATOM 14433 C CA . GLY D 1 340 ? -6.824 48.070 130.235 1.00 16.89 340 GLY D CA 1
ATOM 14434 C C . GLY D 1 340 ? -7.813 46.913 130.205 1.00 20.19 340 GLY D C 1
ATOM 14435 O O . GLY D 1 340 ? -7.416 45.768 129.942 1.00 32.64 340 GLY D O 1
ATOM 14436 N N . ILE D 1 341 ? -9.083 47.178 130.459 1.00 16.38 341 ILE D N 1
ATOM 14437 C CA . ILE D 1 341 ? -10.041 46.077 130.459 1.00 23.90 341 ILE D CA 1
ATOM 14438 C C . ILE D 1 341 ? -10.590 45.836 129.064 1.00 31.29 341 ILE D C 1
ATOM 14439 O O . ILE D 1 341 ? -11.080 46.768 128.438 1.00 22.18 341 ILE D O 1
ATOM 14444 N N . LYS D 1 342 ? -10.503 44.580 128.598 1.00 39.10 342 LYS D N 1
ATOM 14445 C CA . LYS D 1 342 ? -10.979 44.200 127.269 1.00 15.58 342 LYS D CA 1
ATOM 14446 C C . LYS D 1 342 ? -12.359 43.533 127.163 1.00 19.32 342 LYS D C 1
ATOM 14447 O O . LYS D 1 342 ? -12.937 43.474 126.060 1.00 17.32 342 LYS D O 1
ATOM 14453 N N . MET D 1 343 ? -12.934 43.112 128.298 1.00 14.88 343 MET D N 1
ATOM 14454 C CA . MET D 1 343 ? -14.229 42.503 128.259 1.00 14.42 343 MET D CA 1
ATOM 14455 C C . MET D 1 343 ? -15.040 42.863 129.459 1.00 16.06 343 MET D C 1
ATOM 14456 O O . MET D 1 343 ? -14.443 42.994 130.523 1.00 21.74 343 MET D O 1
ATOM 14461 N N . VAL D 1 344 ? -16.362 42.965 129.358 1.00 16.58 344 VAL D N 1
ATOM 14462 C CA . VAL D 1 344 ? -17.174 43.196 130.552 1.00 16.02 344 VAL D CA 1
ATOM 14463 C C . VAL D 1 344 ? -18.448 42.420 130.468 1.00 36.21 344 VAL D C 1
ATOM 14464 O O . VAL D 1 344 ? -18.875 42.190 129.365 1.00 12.48 344 VAL D O 1
ATOM 14468 N N . LEU D 1 345 ? -19.012 42.055 131.626 1.00 14.73 345 LEU D N 1
ATOM 14469 C CA . LEU D 1 345 ? -20.283 41.381 131.630 1.00 4.36 345 LEU D CA 1
ATOM 14470 C C . LEU D 1 345 ? -21.358 42.361 131.881 1.00 11.28 345 LEU D C 1
ATOM 14471 O O . LEU D 1 345 ? -21.183 43.255 132.700 1.00 17.12 345 LEU D O 1
ATOM 14476 N N . SER D 1 346 ? -22.468 42.206 131.207 1.00 23.51 346 SER D N 1
ATOM 14477 C CA . SER D 1 346 ? -23.543 43.141 131.413 1.00 19.41 346 SER D CA 1
ATOM 14478 C C . SER D 1 346 ? -24.901 42.465 131.696 1.00 14.76 346 SER D C 1
ATOM 14479 O O . SER D 1 346 ? -25.056 41.247 131.570 1.00 21.58 346 SER D O 1
ATOM 14482 N N . GLY D 1 347 ? -25.885 43.280 132.061 1.00 27.18 347 GLY D N 1
ATOM 14483 C CA . GLY D 1 347 ? -27.214 42.797 132.384 1.00 15.68 347 GLY D CA 1
ATOM 14484 C C . GLY D 1 347 ? -28.327 42.965 131.393 1.00 24.88 347 GLY D C 1
ATOM 14485 O O . GLY D 1 347 ? -29.478 42.912 131.819 1.00 26.66 347 GLY D O 1
ATOM 14486 N N . GLU D 1 348 ? -28.008 43.164 130.088 1.00 18.57 348 GLU D N 1
ATOM 14487 C CA . GLU D 1 348 ? -29.052 43.254 129.080 1.00 27.90 348 GLU D CA 1
ATOM 14488 C C . GLU D 1 348 ? -29.695 41.863 128.878 1.00 7.51 348 GLU D C 1
ATOM 14489 O O . GLU D 1 348 ? -29.035 40.814 128.989 1.00 15.71 348 GLU D O 1
ATOM 14495 N N . GLY D 1 349 ? -30.995 41.902 128.584 1.00 13.07 349 GLY D N 1
ATOM 14496 C CA . GLY D 1 349 ? -31.857 40.771 128.295 1.00 18.90 349 GLY D CA 1
ATOM 14497 C C . GLY D 1 349 ? -32.817 40.416 129.400 1.00 39.43 349 GLY D C 1
ATOM 14498 O O . GLY D 1 349 ? -33.865 39.762 129.184 1.00 18.60 349 GLY D O 1
ATOM 14499 N N . SER D 1 350 ? -32.429 40.824 130.608 1.00 27.43 350 SER D N 1
ATOM 14500 C CA . SER D 1 350 ? -33.233 40.515 131.772 1.00 15.83 350 SER D CA 1
ATOM 14501 C C . SER D 1 350 ? -34.656 41.040 131.679 1.00 20.63 350 SER D C 1
ATOM 14502 O O . SER D 1 350 ? -35.624 40.347 131.996 1.00 28.35 350 SER D O 1
ATOM 14505 N N . ASP D 1 351 ? -34.807 42.289 131.284 1.00 16.92 351 ASP D N 1
ATOM 14506 C CA . ASP D 1 351 ? -36.171 42.793 131.214 1.00 14.19 351 ASP D CA 1
ATOM 14507 C C . ASP D 1 351 ? -37.090 42.025 130.220 1.00 31.56 351 ASP D C 1
ATOM 14508 O O . ASP D 1 351 ? -38.278 41.756 130.467 1.00 19.68 351 ASP D O 1
ATOM 14513 N N . GLU D 1 352 ? -36.491 41.662 129.082 1.00 58.16 352 GLU D N 1
ATOM 14514 C CA . GLU D 1 352 ? -37.112 40.946 127.971 1.00 23.04 352 GLU D CA 1
ATOM 14515 C C . GLU D 1 352 ? -37.430 39.510 128.276 1.00 31.23 352 GLU D C 1
ATOM 14516 O O . GLU D 1 352 ? -38.414 38.970 127.766 1.00 23.64 352 GLU D O 1
ATOM 14522 N N . VAL D 1 353 ? -36.585 38.881 129.104 1.00 19.27 353 VAL D N 1
ATOM 14523 C CA . VAL D 1 353 ? -36.829 37.517 129.474 1.00 18.84 353 VAL D CA 1
ATOM 14524 C C . VAL D 1 353 ? -37.918 37.420 130.523 1.00 40.09 353 VAL D C 1
ATOM 14525 O O . VAL D 1 353 ? -38.834 36.588 130.438 1.00 31.42 353 VAL D O 1
ATOM 14529 N N . PHE D 1 354 ? -37.837 38.281 131.535 1.00 20.67 354 PHE D N 1
ATOM 14530 C CA . PHE D 1 354 ? -38.718 38.275 132.657 1.00 22.68 354 PHE D CA 1
ATOM 14531 C C . PHE D 1 354 ? -39.901 39.236 132.587 1.00 33.06 354 PHE D C 1
ATOM 14532 O O . PHE D 1 354 ? -40.731 39.311 133.521 1.00 26.44 354 PHE D O 1
ATOM 14540 N N . GLY D 1 355 ? -40.011 39.962 131.475 1.00 23.89 355 GLY D N 1
ATOM 14541 C CA . GLY D 1 355 ? -41.102 40.918 131.383 1.00 21.29 355 GLY D CA 1
ATOM 14542 C C . GLY D 1 355 ? -40.855 41.967 132.461 1.00 74.48 355 GLY D C 1
ATOM 14543 O O . GLY D 1 355 ? -41.622 42.146 133.413 1.00 29.16 355 GLY D O 1
ATOM 14544 N N . GLY D 1 356 ? -39.726 42.644 132.290 1.00 33.31 356 GLY D N 1
ATOM 14545 C CA . GLY D 1 356 ? -39.231 43.640 133.233 1.00 45.73 356 GLY D CA 1
ATOM 14546 C C . GLY D 1 356 ? -39.834 45.023 133.158 1.00 51.89 356 GLY D C 1
ATOM 14547 O O . GLY D 1 356 ? -39.864 45.740 134.178 1.00 52.65 356 GLY D O 1
ATOM 14548 N N . TYR D 1 357 ? -40.297 45.374 131.961 1.00 21.01 357 TYR D N 1
ATOM 14549 C CA . TYR D 1 357 ? -40.952 46.656 131.711 1.00 37.52 357 TYR D CA 1
ATOM 14550 C C . TYR D 1 357 ? -42.243 46.906 132.528 1.00 28.18 357 TYR D C 1
ATOM 14551 O O . TYR D 1 357 ? -43.057 46.030 132.850 1.00 51.25 357 TYR D O 1
ATOM 14560 N N . LEU D 1 358 ? -42.439 48.169 132.836 1.00 50.11 358 LEU D N 1
ATOM 14561 C CA . LEU D 1 358 ? -43.590 48.519 133.592 1.00 55.88 358 LEU D CA 1
ATOM 14562 C C . LEU D 1 358 ? -44.837 48.176 132.825 1.00 35.28 358 LEU D C 1
ATOM 14563 O O . LEU D 1 358 ? -45.820 47.783 133.423 1.00 43.27 358 LEU D O 1
ATOM 14568 N N . TYR D 1 359 ? -44.782 48.310 131.490 1.00 31.07 359 TYR D N 1
ATOM 14569 C CA . TYR D 1 359 ? -45.968 48.017 130.734 1.00 23.07 359 TYR D CA 1
ATOM 14570 C C . TYR D 1 359 ? -46.356 46.576 130.940 1.00 38.52 359 TYR D C 1
ATOM 14571 O O . TYR D 1 359 ? -47.523 46.162 130.915 1.00 38.09 359 TYR D O 1
ATOM 14580 N N . PHE D 1 360 ? -45.357 45.794 131.244 1.00 25.83 360 PHE D N 1
ATOM 14581 C CA . PHE D 1 360 ? -45.728 44.441 131.543 1.00 55.24 360 PHE D CA 1
ATOM 14582 C C . PHE D 1 360 ? -46.563 44.355 132.815 1.00 35.40 360 PHE D C 1
ATOM 14583 O O . PHE D 1 360 ? -47.231 43.358 133.033 1.00 47.52 360 PHE D O 1
ATOM 14591 N N . HIS D 1 361 ? -46.507 45.370 133.679 1.00 69.86 361 HIS D N 1
ATOM 14592 C CA . HIS D 1 361 ? -47.305 45.337 134.907 1.00 33.61 361 HIS D CA 1
ATOM 14593 C C . HIS D 1 361 ? -48.752 45.177 134.525 1.00 40.83 361 HIS D C 1
ATOM 14594 O O . HIS D 1 361 ? -49.537 44.440 135.117 1.00 21.92 361 HIS D O 1
ATOM 14601 N N . LYS D 1 362 ? -49.027 45.895 133.456 1.00 73.85 362 LYS D N 1
ATOM 14602 C CA . LYS D 1 362 ? -50.321 45.954 132.857 1.00 33.62 362 LYS D CA 1
ATOM 14603 C C . LYS D 1 362 ? -50.705 44.680 132.109 1.00 44.90 362 LYS D C 1
ATOM 14604 O O . LYS D 1 362 ? -51.778 44.605 131.520 1.00 42.78 362 LYS D O 1
ATOM 14610 N N . ALA D 1 363 ? -49.882 43.636 132.136 1.00 59.69 363 ALA D N 1
ATOM 14611 C CA . ALA D 1 363 ? -50.266 42.423 131.396 1.00 34.86 363 ALA D CA 1
ATOM 14612 C C . ALA D 1 363 ? -51.536 41.718 131.786 1.00 45.24 363 ALA D C 1
ATOM 14613 O O . ALA D 1 363 ? -51.746 41.393 132.959 1.00 75.93 363 ALA D O 1
ATOM 14615 N N . PRO D 1 364 ? -52.296 41.465 130.710 1.00 53.93 364 PRO D N 1
ATOM 14616 C CA . PRO D 1 364 ? -53.599 40.822 130.626 1.00 38.81 364 PRO D CA 1
ATOM 14617 C C . PRO D 1 364 ? -53.616 39.414 131.157 1.00 100.00 364 PRO D C 1
ATOM 14618 O O . PRO D 1 364 ? -54.561 39.054 131.855 1.00 37.84 364 PRO D O 1
ATOM 14622 N N . ASN D 1 365 ? -52.606 38.620 130.798 1.00 49.39 365 ASN D N 1
ATOM 14623 C CA . ASN D 1 365 ? -52.517 37.252 131.276 1.00 19.11 365 ASN D CA 1
ATOM 14624 C C . ASN D 1 365 ? -51.190 36.590 130.933 1.00 15.56 365 ASN D C 1
ATOM 14625 O O . ASN D 1 365 ? -50.317 37.200 130.304 1.00 42.60 365 ASN D O 1
ATOM 14630 N N . ALA D 1 366 ? -51.040 35.318 131.323 1.00 20.08 366 ALA D N 1
ATOM 14631 C CA . ALA D 1 366 ? -49.772 34.626 131.020 1.00 26.81 366 ALA D CA 1
ATOM 14632 C C . ALA D 1 366 ? -49.471 34.385 129.524 1.00 37.63 366 ALA D C 1
ATOM 14633 O O . ALA D 1 366 ? -48.310 34.279 129.073 1.00 28.93 366 ALA D O 1
ATOM 14635 N N . LYS D 1 367 ? -50.545 34.264 128.745 1.00 50.10 367 LYS D N 1
ATOM 14636 C CA . LYS D 1 367 ? -50.436 34.077 127.316 1.00 100.00 367 LYS D CA 1
ATOM 14637 C C . LYS D 1 367 ? -49.827 35.336 126.703 1.00 39.00 367 LYS D C 1
ATOM 14638 O O . LYS D 1 367 ? -48.785 35.304 126.055 1.00 34.88 367 LYS D O 1
ATOM 14644 N N . GLU D 1 368 ? -50.478 36.462 126.964 1.00 28.73 368 GLU D N 1
ATOM 14645 C CA . GLU D 1 368 ? -49.994 37.746 126.512 1.00 37.70 368 GLU D CA 1
ATOM 14646 C C . GLU D 1 368 ? -48.571 37.999 126.976 1.00 44.13 368 GLU D C 1
ATOM 14647 O O . GLU D 1 368 ? -47.727 38.464 126.227 1.00 47.87 368 GLU D O 1
ATOM 14653 N N . LEU D 1 369 ? -48.317 37.733 128.260 1.00 26.81 369 LEU D N 1
ATOM 14654 C CA . LEU D 1 369 ? -47.002 37.978 128.768 1.00 37.86 369 LEU D CA 1
ATOM 14655 C C . LEU D 1 369 ? -45.945 37.199 127.985 1.00 22.29 369 LEU D C 1
ATOM 14656 O O . LEU D 1 369 ? -44.960 37.749 127.472 1.00 28.47 369 LEU D O 1
ATOM 14661 N N . HIS D 1 370 ? -46.142 35.904 127.898 1.00 29.31 370 HIS D N 1
ATOM 14662 C CA . HIS D 1 370 ? -45.197 35.063 127.191 1.00 32.51 370 HIS D CA 1
ATOM 14663 C C . HIS D 1 370 ? -44.904 35.583 125.773 1.00 20.07 370 HIS D C 1
ATOM 14664 O O . HIS D 1 370 ? -43.746 35.864 125.452 1.00 34.08 370 HIS D O 1
ATOM 14671 N N . GLU D 1 371 ? -45.956 35.709 124.939 1.00 29.98 371 GLU D N 1
ATOM 14672 C CA . GLU D 1 371 ? -45.809 36.165 123.555 1.00 23.10 371 GLU D CA 1
ATOM 14673 C C . GLU D 1 371 ? -45.046 37.444 123.453 1.00 35.61 371 GLU D C 1
ATOM 14674 O O . GLU D 1 371 ? -44.291 37.642 122.516 1.00 48.37 371 GLU D O 1
ATOM 14680 N N . GLU D 1 372 ? -45.249 38.318 124.434 1.00 35.69 372 GLU D N 1
ATOM 14681 C CA . GLU D 1 372 ? -44.531 39.565 124.402 1.00 36.50 372 GLU D CA 1
ATOM 14682 C C . GLU D 1 372 ? -43.051 39.396 124.616 1.00 29.65 372 GLU D C 1
ATOM 14683 O O . GLU D 1 372 ? -42.255 39.965 123.878 1.00 25.81 372 GLU D O 1
ATOM 14689 N N . THR D 1 373 ? -42.700 38.618 125.644 1.00 40.73 373 THR D N 1
ATOM 14690 C CA . THR D 1 373 ? -41.305 38.412 125.951 1.00 59.04 373 THR D CA 1
ATOM 14691 C C . THR D 1 373 ? -40.609 37.692 124.807 1.00 30.60 373 THR D C 1
ATOM 14692 O O . THR D 1 373 ? -39.436 37.946 124.500 1.00 29.85 373 THR D O 1
ATOM 14696 N N . VAL D 1 374 ? -41.325 36.756 124.190 1.00 26.17 374 VAL D N 1
ATOM 14697 C CA . VAL D 1 374 ? -40.677 36.010 123.122 1.00 23.13 374 VAL D CA 1
ATOM 14698 C C . VAL D 1 374 ? -40.296 36.940 121.994 1.00 28.79 374 VAL D C 1
ATOM 14699 O O . VAL D 1 374 ? -39.169 36.964 121.489 1.00 39.04 374 VAL D O 1
ATOM 14703 N N . ARG D 1 375 ? -41.314 37.711 121.657 1.00 33.22 375 ARG D N 1
ATOM 14704 C CA . ARG D 1 375 ? -41.290 38.740 120.651 1.00 27.03 375 ARG D CA 1
ATOM 14705 C C . ARG D 1 375 ? -40.164 39.710 120.959 1.00 76.22 375 ARG D C 1
ATOM 14706 O O . ARG D 1 375 ? -39.426 40.156 120.082 1.00 22.97 375 ARG D O 1
ATOM 14714 N N . LYS D 1 376 ? -40.037 40.027 122.237 1.00 26.92 376 LYS D N 1
ATOM 14715 C CA . LYS D 1 376 ? -39.041 40.959 122.683 1.00 34.35 376 LYS D CA 1
ATOM 14716 C C . LYS D 1 376 ? -37.673 40.345 122.520 1.00 20.53 376 LYS D C 1
ATOM 14717 O O . LYS D 1 376 ? -36.694 41.020 122.202 1.00 23.88 376 LYS D O 1
ATOM 14723 N N . LEU D 1 377 ? -37.602 39.056 122.770 1.00 20.86 377 LEU D N 1
ATOM 14724 C CA . LEU D 1 377 ? -36.328 38.386 122.638 1.00 31.56 377 LEU D CA 1
ATOM 14725 C C . LEU D 1 377 ? -35.928 38.350 121.199 1.00 53.06 377 LEU D C 1
ATOM 14726 O O . LEU D 1 377 ? -34.782 38.554 120.862 1.00 22.89 377 LEU D O 1
ATOM 14731 N N . LEU D 1 378 ? -36.886 38.067 120.344 1.00 30.12 378 LEU D N 1
ATOM 14732 C CA . LEU D 1 378 ? -36.571 37.977 118.952 1.00 29.84 378 LEU D CA 1
ATOM 14733 C C . LEU D 1 378 ? -36.249 39.287 118.224 1.00 33.69 378 LEU D C 1
ATOM 14734 O O . LEU D 1 378 ? -35.761 39.223 117.096 1.00 34.12 378 LEU D O 1
ATOM 14739 N N . ALA D 1 379 ? -36.482 40.462 118.872 1.00 62.22 379 ALA D N 1
ATOM 14740 C CA . ALA D 1 379 ? -36.226 41.814 118.318 1.00 21.09 379 ALA D CA 1
ATOM 14741 C C . ALA D 1 379 ? -34.981 42.508 118.858 1.00 27.90 379 ALA D C 1
ATOM 14742 O O . ALA D 1 379 ? -34.491 43.496 118.297 1.00 34.26 379 ALA D O 1
ATOM 14744 N N . LEU D 1 380 ? -34.485 41.979 119.976 1.00 21.84 380 LEU D N 1
ATOM 14745 C CA . LEU D 1 380 ? -33.304 42.473 120.663 1.00 20.09 380 LEU D CA 1
ATOM 14746 C C . LEU D 1 380 ? -32.099 42.818 119.781 1.00 27.94 380 LEU D C 1
ATOM 14747 O O . LEU D 1 380 ? -31.385 43.774 120.094 1.00 34.88 380 LEU D O 1
ATOM 14752 N N . HIS D 1 381 ? -31.843 42.036 118.707 1.00 43.69 381 HIS D N 1
ATOM 14753 C CA . HIS D 1 381 ? -30.714 42.261 117.764 1.00 38.09 381 HIS D CA 1
ATOM 14754 C C . HIS D 1 381 ? -30.697 43.689 117.158 1.00 29.32 381 HIS D C 1
ATOM 14755 O O . HIS D 1 381 ? -29.672 44.248 116.744 1.00 34.40 381 HIS D O 1
ATOM 14762 N N . MET D 1 382 ? -31.892 44.268 117.069 1.00 13.30 382 MET D N 1
ATOM 14763 C CA . MET D 1 382 ? -32.018 45.613 116.580 1.00 40.88 382 MET D CA 1
ATOM 14764 C C . MET D 1 382 ? -31.986 46.585 117.752 1.00 42.33 382 MET D C 1
ATOM 14765 O O . MET D 1 382 ? -31.857 47.784 117.559 1.00 50.71 382 MET D O 1
ATOM 14770 N N . TYR D 1 383 ? -32.201 46.066 118.965 1.00 63.54 383 TYR D N 1
ATOM 14771 C CA . TYR D 1 383 ? -32.287 46.893 120.160 1.00 25.48 383 TYR D CA 1
ATOM 14772 C C . TYR D 1 383 ? -31.130 46.861 121.138 1.00 46.67 383 TYR D C 1
ATOM 14773 O O . TYR D 1 383 ? -30.041 47.295 120.829 1.00 33.69 383 TYR D O 1
ATOM 14782 N N . ASP D 1 384 ? -31.395 46.400 122.357 1.00 30.07 384 ASP D N 1
ATOM 14783 C CA . ASP D 1 384 ? -30.356 46.357 123.385 1.00 24.60 384 ASP D CA 1
ATOM 14784 C C . ASP D 1 384 ? -29.022 45.764 122.930 1.00 22.08 384 ASP D C 1
ATOM 14785 O O . ASP D 1 384 ? -27.940 46.265 123.299 1.00 24.27 384 ASP D O 1
ATOM 14790 N N . CYS D 1 385 ? -29.104 44.667 122.140 1.00 33.58 385 CYS D N 1
ATOM 14791 C CA . CYS D 1 385 ? -27.925 43.945 121.645 1.00 29.91 385 CYS D CA 1
ATOM 14792 C C . CYS D 1 385 ? -26.947 44.804 120.855 1.00 48.20 385 CYS D C 1
ATOM 14793 O O . CYS D 1 385 ? -25.728 44.800 121.087 1.00 35.40 385 CYS D O 1
ATOM 14796 N N . ALA D 1 386 ? -27.526 45.518 119.895 1.00 19.70 386 ALA D N 1
ATOM 14797 C CA . ALA D 1 386 ? -26.817 46.437 119.019 1.00 17.00 386 ALA D CA 1
ATOM 14798 C C . ALA D 1 386 ? -26.077 47.527 119.825 1.00 30.13 386 ALA D C 1
ATOM 14799 O O . ALA D 1 386 ? -24.882 47.788 119.650 1.00 32.55 386 ALA D O 1
ATOM 14801 N N . ARG D 1 387 ? -26.827 48.161 120.728 1.00 31.67 387 ARG D N 1
ATOM 14802 C CA . ARG D 1 387 ? -26.336 49.232 121.585 1.00 26.13 387 ARG D CA 1
ATOM 14803 C C . ARG D 1 387 ? -25.170 48.768 122.412 1.00 19.86 387 ARG D C 1
ATOM 14804 O O . ARG D 1 387 ? -24.075 49.348 122.400 1.00 21.25 387 ARG D O 1
ATOM 14812 N N . ALA D 1 388 ? -25.394 47.691 123.143 1.00 21.35 388 ALA D N 1
ATOM 14813 C CA . ALA D 1 388 ? -24.322 47.181 123.977 1.00 21.44 388 ALA D CA 1
ATOM 14814 C C . ALA D 1 388 ? -23.087 46.848 123.181 1.00 20.70 388 ALA D C 1
ATOM 14815 O O . ALA D 1 388 ? -21.953 47.254 123.431 1.00 22.68 388 ALA D O 1
ATOM 14817 N N . ASN D 1 389 ? -23.318 46.021 122.204 1.00 11.55 389 ASN D N 1
ATOM 14818 C CA . ASN D 1 389 ? -22.210 45.605 121.416 1.00 17.77 389 ASN D CA 1
ATOM 14819 C C . ASN D 1 389 ? -21.447 46.768 120.782 1.00 22.63 389 ASN D C 1
ATOM 14820 O O . ASN D 1 389 ? -20.243 46.951 120.970 1.00 24.77 389 ASN D O 1
ATOM 14825 N N . LYS D 1 390 ? -22.150 47.579 120.024 1.00 20.34 390 LYS D N 1
ATOM 14826 C CA . LYS D 1 390 ? -21.498 48.666 119.335 1.00 21.34 390 LYS D CA 1
ATOM 14827 C C . LYS D 1 390 ? -20.956 49.781 120.249 1.00 6.85 390 LYS D C 1
ATOM 14828 O O . LYS D 1 390 ? -19.854 50.286 120.022 1.00 18.69 390 LYS D O 1
ATOM 14834 N N . ALA D 1 391 ? -21.717 50.145 121.284 1.00 16.37 391 ALA D N 1
ATOM 14835 C CA . ALA D 1 391 ? -21.252 51.132 122.246 1.00 15.97 391 ALA D CA 1
ATOM 14836 C C . ALA D 1 391 ? -19.915 50.671 122.797 1.00 10.50 391 ALA D C 1
ATOM 14837 O O . ALA D 1 391 ? -18.919 51.455 122.830 1.00 11.63 391 ALA D O 1
ATOM 14839 N N . MET D 1 392 ? -19.881 49.403 123.245 1.00 18.68 392 MET D N 1
ATOM 14840 C CA . MET D 1 392 ? -18.638 48.899 123.831 1.00 19.06 392 MET D CA 1
ATOM 14841 C C . MET D 1 392 ? -17.486 48.722 122.832 1.00 8.94 392 MET D C 1
ATOM 14842 O O . MET D 1 392 ? -16.297 49.080 123.099 1.00 10.47 392 MET D O 1
ATOM 14847 N N . SER D 1 393 ? -17.826 48.191 121.652 1.00 11.24 393 SER D N 1
ATOM 14848 C CA . SER D 1 393 ? -16.848 47.951 120.581 1.00 21.36 393 SER D CA 1
ATOM 14849 C C . SER D 1 393 ? -16.216 49.198 119.989 1.00 13.95 393 SER D C 1
ATOM 14850 O O . SER D 1 393 ? -15.172 49.113 119.325 1.00 14.39 393 SER D O 1
ATOM 14853 N N . ALA D 1 394 ? -16.846 50.341 120.261 1.00 21.31 394 ALA D N 1
ATOM 14854 C CA . ALA D 1 394 ? -16.367 51.625 119.769 1.00 10.91 394 ALA D CA 1
ATOM 14855 C C . ALA D 1 394 ? -14.985 51.854 120.259 1.00 26.95 394 ALA D C 1
ATOM 14856 O O . ALA D 1 394 ? -14.193 52.565 119.627 1.00 16.15 394 ALA D O 1
ATOM 14858 N N . TRP D 1 395 ? -14.742 51.233 121.425 1.00 10.42 395 TRP D N 1
ATOM 14859 C CA . TRP D 1 395 ? -13.463 51.337 122.083 1.00 20.20 395 TRP D CA 1
ATOM 14860 C C . TRP D 1 395 ? -12.751 50.029 122.238 1.00 17.29 395 TRP D C 1
ATOM 14861 O O . TRP D 1 395 ? -11.818 50.007 122.989 1.00 18.86 395 TRP D O 1
ATOM 14872 N N . GLY D 1 396 ? -13.146 48.970 121.534 1.00 21.23 396 GLY D N 1
ATOM 14873 C CA . GLY D 1 396 ? -12.428 47.691 121.631 1.00 13.72 396 GLY D CA 1
ATOM 14874 C C . GLY D 1 396 ? -12.670 46.981 122.956 1.00 15.26 396 GLY D C 1
ATOM 14875 O O . GLY D 1 396 ? -11.756 46.520 123.622 1.00 16.89 396 GLY D O 1
ATOM 14876 N N . VAL D 1 397 ? -13.915 46.963 123.363 1.00 21.19 397 VAL D N 1
ATOM 14877 C CA . VAL D 1 397 ? -14.290 46.346 124.611 1.00 19.26 397 VAL D CA 1
ATOM 14878 C C . VAL D 1 397 ? -15.416 45.410 124.348 1.00 12.85 397 VAL D C 1
ATOM 14879 O O . VAL D 1 397 ? -16.464 45.793 123.797 1.00 19.66 397 VAL D O 1
ATOM 14883 N N . GLU D 1 398 ? -15.213 44.169 124.746 1.00 20.18 398 GLU D N 1
ATOM 14884 C CA . GLU D 1 398 ? -16.259 43.171 124.502 1.00 20.01 398 GLU D CA 1
ATOM 14885 C C . GLU D 1 398 ? -17.300 43.068 125.603 1.00 17.91 398 GLU D C 1
ATOM 14886 O O . GLU D 1 398 ? -16.950 42.882 126.748 1.00 26.43 398 GLU D O 1
ATOM 14892 N N . ALA D 1 399 ? -18.572 43.144 125.203 1.00 19.63 399 ALA D N 1
ATOM 14893 C CA . ALA D 1 399 ? -19.693 43.020 126.095 1.00 16.70 399 ALA D CA 1
ATOM 14894 C C . ALA D 1 399 ? -20.326 41.614 126.052 1.00 45.38 399 ALA D C 1
ATOM 14895 O O . ALA D 1 399 ? -20.673 41.170 124.958 1.00 17.44 399 ALA D O 1
ATOM 14897 N N . ARG D 1 400 ? -20.465 40.929 127.235 1.00 29.67 400 ARG D N 1
ATOM 14898 C CA . ARG D 1 400 ? -21.107 39.611 127.398 1.00 15.34 400 ARG D CA 1
ATOM 14899 C C . ARG D 1 400 ? -22.476 39.815 128.049 1.00 26.05 400 ARG D C 1
ATOM 14900 O O . ARG D 1 400 ? -22.615 40.770 128.865 1.00 20.46 400 ARG D O 1
ATOM 14908 N N . VAL D 1 401 ? -23.467 38.973 127.649 1.00 22.43 401 VAL D N 1
ATOM 14909 C CA . VAL D 1 401 ? -24.842 39.041 128.135 1.00 17.04 401 VAL D CA 1
ATOM 14910 C C . VAL D 1 401 ? -25.389 37.716 128.592 1.00 12.25 401 VAL D C 1
ATOM 14911 O O . VAL D 1 401 ? -26.113 37.049 127.834 1.00 17.71 401 VAL D O 1
ATOM 14915 N N . PRO D 1 402 ? -25.053 37.386 129.856 1.00 24.36 402 PRO D N 1
ATOM 14916 C CA . PRO D 1 402 ? -25.436 36.119 130.458 1.00 15.55 402 PRO D CA 1
ATOM 14917 C C . PRO D 1 402 ? -26.900 35.823 130.496 1.00 15.21 402 PRO D C 1
ATOM 14918 O O . PRO D 1 402 ? -27.322 34.647 130.482 1.00 24.74 402 PRO D O 1
ATOM 14922 N N . PHE D 1 403 ? -27.676 36.891 130.509 1.00 12.30 403 PHE D N 1
ATOM 14923 C CA . PHE D 1 403 ? -29.123 36.680 130.552 1.00 14.87 403 PHE D CA 1
ATOM 14924 C C . PHE D 1 403 ? -29.627 36.160 129.221 1.00 10.33 403 PHE D C 1
ATOM 14925 O O . PHE D 1 403 ? -30.752 35.686 129.111 1.00 16.87 403 PHE D O 1
ATOM 14933 N N . LEU D 1 404 ? -28.798 36.278 128.200 1.00 10.07 404 LEU D N 1
ATOM 14934 C CA . LEU D 1 404 ? -29.241 35.878 126.881 1.00 20.97 404 LEU D CA 1
ATOM 14935 C C . LEU D 1 404 ? -28.564 34.606 126.430 1.00 43.60 404 LEU D C 1
ATOM 14936 O O . LEU D 1 404 ? -28.622 34.195 125.283 1.00 15.82 404 LEU D O 1
ATOM 14941 N N . ASP D 1 405 ? -27.891 33.958 127.338 1.00 18.94 405 ASP D N 1
ATOM 14942 C CA . ASP D 1 405 ? -27.212 32.727 126.983 1.00 30.29 405 ASP D CA 1
ATOM 14943 C C . ASP D 1 405 ? -28.224 31.705 126.501 1.00 35.49 405 ASP D C 1
ATOM 14944 O O . ASP D 1 405 ? -29.355 31.660 126.999 1.00 21.08 405 ASP D O 1
ATOM 14949 N N . LYS D 1 406 ? -27.823 30.867 125.553 1.00 19.77 406 LYS D N 1
ATOM 14950 C CA . LYS D 1 406 ? -28.732 29.843 124.998 1.00 22.78 406 LYS D CA 1
ATOM 14951 C C . LYS D 1 406 ? -29.384 28.954 126.063 1.00 32.53 406 LYS D C 1
ATOM 14952 O O . LYS D 1 406 ? -30.629 28.888 126.217 1.00 33.19 406 LYS D O 1
ATOM 14958 N N . LYS D 1 407 ? -28.521 28.262 126.815 1.00 30.61 407 LYS D N 1
ATOM 14959 C CA . LYS D 1 407 ? -28.996 27.362 127.869 1.00 16.91 407 LYS D CA 1
ATOM 14960 C C . LYS D 1 407 ? -29.920 28.066 128.851 1.00 17.60 407 LYS D C 1
ATOM 14961 O O . LYS D 1 407 ? -31.028 27.635 129.094 1.00 24.24 407 LYS D O 1
ATOM 14967 N N . PHE D 1 408 ? -29.438 29.182 129.398 1.00 17.11 408 PHE D N 1
ATOM 14968 C CA . PHE D 1 408 ? -30.204 29.949 130.362 1.00 19.97 408 PHE D CA 1
ATOM 14969 C C . PHE D 1 408 ? -31.605 30.218 129.870 1.00 31.16 408 PHE D C 1
ATOM 14970 O O . PHE D 1 408 ? -32.599 30.057 130.579 1.00 20.84 408 PHE D O 1
ATOM 14978 N N . LEU D 1 409 ? -31.682 30.625 128.614 1.00 19.62 409 LEU D N 1
ATOM 14979 C CA . LEU D 1 409 ? -32.963 31.007 128.059 1.00 18.23 409 LEU D CA 1
ATOM 14980 C C . LEU D 1 409 ? -33.994 29.871 128.032 1.00 22.37 409 LEU D C 1
ATOM 14981 O O . LEU D 1 409 ? -35.230 30.016 128.175 1.00 20.46 409 LEU D O 1
ATOM 14986 N N . ASP D 1 410 ? -33.481 28.695 127.819 1.00 25.15 410 ASP D N 1
ATOM 14987 C CA . ASP D 1 410 ? -34.380 27.576 127.737 1.00 37.00 410 ASP D CA 1
ATOM 14988 C C . ASP D 1 410 ? -35.054 27.334 129.083 1.00 22.90 410 ASP D C 1
ATOM 14989 O O . ASP D 1 410 ? -36.255 27.068 129.150 1.00 35.69 410 ASP D O 1
ATOM 14994 N N . VAL D 1 411 ? -34.243 27.442 130.135 1.00 14.13 411 VAL D N 1
ATOM 14995 C CA . VAL D 1 411 ? -34.737 27.316 131.509 1.00 23.26 411 VAL D CA 1
ATOM 14996 C C . VAL D 1 411 ? -35.678 28.503 131.849 1.00 19.45 411 VAL D C 1
ATOM 14997 O O . VAL D 1 411 ? -36.843 28.339 132.225 1.00 30.38 411 VAL D O 1
ATOM 15001 N N . ALA D 1 412 ? -35.184 29.728 131.661 1.00 32.80 412 ALA D N 1
ATOM 15002 C CA . ALA D 1 412 ? -35.989 30.912 131.948 1.00 27.93 412 ALA D CA 1
ATOM 15003 C C . ALA D 1 412 ? -37.250 31.054 131.089 1.00 33.56 412 ALA D C 1
ATOM 15004 O O . ALA D 1 412 ? -38.240 31.634 131.547 1.00 25.39 412 ALA D O 1
ATOM 15006 N N . MET D 1 413 ? -37.227 30.528 129.837 1.00 24.39 413 MET D N 1
ATOM 15007 C CA . MET D 1 413 ? -38.386 30.666 128.943 1.00 18.84 413 MET D CA 1
ATOM 15008 C C . MET D 1 413 ? -39.375 29.537 129.079 1.00 13.43 413 MET D C 1
ATOM 15009 O O . MET D 1 413 ? -40.528 29.596 128.606 1.00 26.25 413 MET D O 1
ATOM 15014 N N . ARG D 1 414 ? -38.880 28.510 129.776 1.00 20.59 414 ARG D N 1
ATOM 15015 C CA . ARG D 1 414 ? -39.652 27.332 130.037 1.00 37.77 414 ARG D CA 1
ATOM 15016 C C . ARG D 1 414 ? -40.301 27.308 131.413 1.00 58.93 414 ARG D C 1
ATOM 15017 O O . ARG D 1 414 ? -41.110 26.469 131.690 1.00 30.00 414 ARG D O 1
ATOM 15025 N N . ILE D 1 415 ? -40.027 28.225 132.309 1.00 36.17 415 ILE D N 1
ATOM 15026 C CA . ILE D 1 415 ? -40.732 28.130 133.563 1.00 32.08 415 ILE D CA 1
ATOM 15027 C C . ILE D 1 415 ? -42.160 28.515 133.239 1.00 53.10 415 ILE D C 1
ATOM 15028 O O . ILE D 1 415 ? -42.434 28.869 132.116 1.00 33.40 415 ILE D O 1
ATOM 15033 N N . ASN D 1 416 ? -43.061 28.451 134.197 1.00 29.81 416 ASN D N 1
ATOM 15034 C CA . ASN D 1 416 ? -44.419 28.857 133.945 1.00 25.67 416 ASN D CA 1
ATOM 15035 C C . ASN D 1 416 ? -44.537 30.399 133.906 1.00 28.69 416 ASN D C 1
ATOM 15036 O O . ASN D 1 416 ? -44.194 31.155 134.814 1.00 26.64 416 ASN D O 1
ATOM 15041 N N . PRO D 1 417 ? -45.016 30.903 132.807 1.00 44.85 417 PRO D N 1
ATOM 15042 C CA . PRO D 1 417 ? -45.163 32.348 132.581 1.00 17.05 417 PRO D CA 1
ATOM 15043 C C . PRO D 1 417 ? -46.161 33.106 133.484 1.00 27.06 417 PRO D C 1
ATOM 15044 O O . PRO D 1 417 ? -46.215 34.348 133.465 1.00 35.43 417 PRO D O 1
ATOM 15048 N N . GLN D 1 418 ? -46.984 32.357 134.238 1.00 58.43 418 GLN D N 1
ATOM 15049 C CA . GLN D 1 418 ? -47.935 32.942 135.178 1.00 46.92 418 GLN D CA 1
ATOM 15050 C C . GLN D 1 418 ? -47.044 33.562 136.240 1.00 40.73 418 GLN D C 1
ATOM 15051 O O . GLN D 1 418 ? -47.310 34.630 136.732 1.00 23.27 418 GLN D O 1
ATOM 15057 N N . ASP D 1 419 ? -45.971 32.811 136.543 1.00 27.96 419 ASP D N 1
ATOM 15058 C CA . ASP D 1 419 ? -44.914 33.115 137.483 1.00 35.09 419 ASP D CA 1
ATOM 15059 C C . ASP D 1 419 ? -44.141 34.380 137.159 1.00 37.95 419 ASP D C 1
ATOM 15060 O O . ASP D 1 419 ? -43.396 34.845 138.003 1.00 33.61 419 ASP D O 1
ATOM 15065 N N . LYS D 1 420 ? -44.371 34.923 135.960 1.00 22.35 420 LYS D N 1
ATOM 15066 C CA . LYS D 1 420 ? -43.772 36.135 135.517 1.00 23.67 420 LYS D CA 1
ATOM 15067 C C . LYS D 1 420 ? -44.791 37.254 135.629 1.00 16.46 420 LYS D C 1
ATOM 15068 O O . LYS D 1 420 ? -44.448 38.435 135.521 1.00 33.51 420 LYS D O 1
ATOM 15074 N N . MET D 1 421 ? -46.046 36.922 135.856 1.00 21.14 421 MET D N 1
ATOM 15075 C CA . MET D 1 421 ? -47.088 37.973 136.022 1.00 34.22 421 MET D CA 1
ATOM 15076 C C . MET D 1 421 ? -47.019 38.796 137.354 1.00 21.29 421 MET D C 1
ATOM 15077 O O . MET D 1 421 ? -46.866 38.226 138.456 1.00 27.89 421 MET D O 1
ATOM 15082 N N . CYS D 1 422 ? -47.173 40.141 137.211 1.00 24.21 422 CYS D N 1
ATOM 15083 C CA . CYS D 1 422 ? -47.159 41.165 138.275 1.00 29.11 422 CYS D CA 1
ATOM 15084 C C . CYS D 1 422 ? -48.559 41.428 138.727 1.00 52.06 422 CYS D C 1
ATOM 15085 O O . CYS D 1 422 ? -49.160 42.448 138.398 1.00 100.00 422 CYS D O 1
ATOM 15088 N N . GLY D 1 423 ? -49.128 40.512 139.442 1.00 37.26 423 GLY D N 1
ATOM 15089 C CA . GLY D 1 423 ? -50.478 40.728 139.874 1.00 100.00 423 GLY D CA 1
ATOM 15090 C C . GLY D 1 423 ? -50.518 40.501 141.368 1.00 100.00 423 GLY D C 1
ATOM 15091 O O . GLY D 1 423 ? -49.744 39.692 141.871 1.00 27.71 423 GLY D O 1
ATOM 15092 N N . LYS D 1 426 ? -46.511 41.531 141.446 1.00 18.69 426 LYS D N 1
ATOM 15093 C CA . LYS D 1 426 ? -45.468 41.441 142.383 1.00 23.65 426 LYS D CA 1
ATOM 15094 C C . LYS D 1 426 ? -44.561 42.557 141.938 1.00 12.39 426 LYS D C 1
ATOM 15095 O O . LYS D 1 426 ? -45.015 43.422 141.191 1.00 87.66 426 LYS D O 1
ATOM 15097 N N . MET D 1 427 ? -43.309 42.587 142.331 1.00 55.89 427 MET D N 1
ATOM 15098 C CA . MET D 1 427 ? -42.496 43.650 141.783 1.00 27.29 427 MET D CA 1
ATOM 15099 C C . MET D 1 427 ? -42.409 43.145 140.273 1.00 100.00 427 MET D C 1
ATOM 15100 O O . MET D 1 427 ? -42.837 42.025 139.940 1.00 29.02 427 MET D O 1
ATOM 15105 N N . GLU D 1 428 ? -41.912 43.914 139.301 1.00 53.18 428 GLU D N 1
ATOM 15106 C CA . GLU D 1 428 ? -41.844 43.402 137.942 1.00 32.98 428 GLU D CA 1
ATOM 15107 C C . GLU D 1 428 ? -41.080 42.079 137.813 1.00 20.16 428 GLU D C 1
ATOM 15108 O O . GLU D 1 428 ? -41.588 41.111 137.243 1.00 100.00 428 GLU D O 1
ATOM 15114 N N . LYS D 1 429 ? -39.861 41.988 138.273 1.00 33.38 429 LYS D N 1
ATOM 15115 C CA . LYS D 1 429 ? -39.214 40.689 138.023 1.00 26.74 429 LYS D CA 1
ATOM 15116 C C . LYS D 1 429 ? -39.037 39.896 139.304 1.00 24.30 429 LYS D C 1
ATOM 15117 O O . LYS D 1 429 ? -37.932 39.447 139.612 1.00 36.88 429 LYS D O 1
ATOM 15123 N N . HIS D 1 430 ? -40.158 39.758 140.026 1.00 26.39 430 HIS D N 1
ATOM 15124 C CA . HIS D 1 430 ? -40.256 39.107 141.337 1.00 26.77 430 HIS D CA 1
ATOM 15125 C C . HIS D 1 430 ? -39.458 37.845 141.538 1.00 21.14 430 HIS D C 1
ATOM 15126 O O . HIS D 1 430 ? -38.623 37.716 142.452 1.00 29.48 430 HIS D O 1
ATOM 15133 N N . ILE D 1 431 ? -39.757 36.921 140.643 1.00 22.05 431 ILE D N 1
ATOM 15134 C CA . ILE D 1 431 ? -39.128 35.631 140.647 1.00 5.98 431 ILE D CA 1
ATOM 15135 C C . ILE D 1 431 ? -37.643 35.783 140.638 1.00 16.70 431 ILE D C 1
ATOM 15136 O O . ILE D 1 431 ? -36.945 35.141 141.427 1.00 29.00 431 ILE D O 1
ATOM 15141 N N . LEU D 1 432 ? -37.171 36.695 139.782 1.00 26.50 432 LEU D N 1
ATOM 15142 C CA . LEU D 1 432 ? -35.739 36.971 139.693 1.00 11.17 432 LEU D CA 1
ATOM 15143 C C . LEU D 1 432 ? -35.224 37.613 140.977 1.00 22.02 432 LEU D C 1
ATOM 15144 O O . LEU D 1 432 ? -34.140 37.292 141.438 1.00 29.15 432 LEU D O 1
ATOM 15149 N N . ARG D 1 433 ? -35.986 38.549 141.535 1.00 20.63 433 ARG D N 1
ATOM 15150 C CA . ARG D 1 433 ? -35.549 39.182 142.753 1.00 23.98 433 ARG D CA 1
ATOM 15151 C C . ARG D 1 433 ? -35.463 38.115 143.804 1.00 19.12 433 ARG D C 1
ATOM 15152 O O . ARG D 1 433 ? -34.475 37.973 144.526 1.00 24.99 433 ARG D O 1
ATOM 15160 N N . GLU D 1 434 ? -36.523 37.334 143.828 1.00 29.34 434 GLU D N 1
ATOM 15161 C CA . GLU D 1 434 ? -36.592 36.224 144.767 1.00 38.47 434 GLU D CA 1
ATOM 15162 C C . GLU D 1 434 ? -35.378 35.351 144.669 1.00 26.73 434 GLU D C 1
ATOM 15163 O O . GLU D 1 434 ? -34.807 34.930 145.651 1.00 25.49 434 GLU D O 1
ATOM 15169 N N . CYS D 1 435 ? -34.965 35.074 143.467 1.00 18.70 435 CYS D N 1
ATOM 15170 C CA . CYS D 1 435 ? -33.815 34.240 143.326 1.00 16.79 435 CYS D CA 1
ATOM 15171 C C . CYS D 1 435 ? -32.516 34.812 143.840 1.00 24.06 435 CYS D C 1
ATOM 15172 O O . CYS D 1 435 ? -31.615 34.075 144.233 1.00 23.33 435 CYS D O 1
ATOM 15175 N N . PHE D 1 436 ? -32.368 36.117 143.819 1.00 17.28 436 PHE D N 1
ATOM 15176 C CA . PHE D 1 436 ? -31.068 36.597 144.224 1.00 23.89 436 PHE D CA 1
ATOM 15177 C C . PHE D 1 436 ? -30.996 37.582 145.384 1.00 20.58 436 PHE D C 1
ATOM 15178 O O . PHE D 1 436 ? -29.954 38.188 145.641 1.00 27.44 436 PHE D O 1
ATOM 15186 N N . GLU D 1 437 ? -32.106 37.745 146.041 1.00 22.17 437 GLU D N 1
ATOM 15187 C CA . GLU D 1 437 ? -32.283 38.652 147.156 1.00 21.34 437 GLU D CA 1
ATOM 15188 C C . GLU D 1 437 ? -31.119 38.570 148.106 1.00 60.35 437 GLU D C 1
ATOM 15189 O O . GLU D 1 437 ? -30.583 39.572 148.578 1.00 18.90 437 GLU D O 1
ATOM 15195 N N . ALA D 1 438 ? -30.702 37.338 148.329 1.00 27.85 438 ALA D N 1
ATOM 15196 C CA . ALA D 1 438 ? -29.618 37.062 149.249 1.00 24.25 438 ALA D CA 1
ATOM 15197 C C . ALA D 1 438 ? -28.269 37.710 148.948 1.00 19.34 438 ALA D C 1
ATOM 15198 O O . ALA D 1 438 ? -27.456 38.033 149.828 1.00 38.60 438 ALA D O 1
ATOM 15200 N N . TYR D 1 439 ? -28.015 37.838 147.667 1.00 36.83 439 TYR D N 1
ATOM 15201 C CA . TYR D 1 439 ? -26.773 38.359 147.160 1.00 21.44 439 TYR D CA 1
ATOM 15202 C C . TYR D 1 439 ? -26.703 39.899 147.195 1.00 67.05 439 TYR D C 1
ATOM 15203 O O . TYR D 1 439 ? -25.640 40.520 147.091 1.00 31.46 439 TYR D O 1
ATOM 15212 N N . LEU D 1 440 ? -27.854 40.540 147.366 1.00 22.15 440 LEU D N 1
ATOM 15213 C CA . LEU D 1 440 ? -27.939 41.986 147.329 1.00 21.27 440 LEU D CA 1
ATOM 15214 C C . LEU D 1 440 ? -28.523 42.740 148.532 1.00 25.90 440 LEU D C 1
ATOM 15215 O O . LEU D 1 440 ? -29.202 42.249 149.421 1.00 22.75 440 LEU D O 1
ATOM 15220 N N . PRO D 1 441 ? -28.315 44.023 148.460 1.00 19.99 441 PRO D N 1
ATOM 15221 C CA . PRO D 1 441 ? -28.842 44.943 149.402 1.00 29.20 441 PRO D CA 1
ATOM 15222 C C . PRO D 1 441 ? -30.335 45.004 149.187 1.00 36.23 441 PRO D C 1
ATOM 15223 O O . PRO D 1 441 ? -30.792 45.043 148.054 1.00 40.70 441 PRO D O 1
ATOM 15227 N N . ALA D 1 442 ? -31.098 44.987 150.273 1.00 37.45 442 ALA D N 1
ATOM 15228 C CA . ALA D 1 442 ? -32.546 44.997 150.200 1.00 18.24 442 ALA D CA 1
ATOM 15229 C C . ALA D 1 442 ? -33.097 46.085 149.280 1.00 19.91 442 ALA D C 1
ATOM 15230 O O . ALA D 1 442 ? -34.156 45.958 148.617 1.00 26.47 442 ALA D O 1
ATOM 15232 N N . SER D 1 443 ? -32.362 47.193 149.256 1.00 21.23 443 SER D N 1
ATOM 15233 C CA . SER D 1 443 ? -32.745 48.344 148.457 1.00 32.05 443 SER D CA 1
ATOM 15234 C C . SER D 1 443 ? -32.870 48.002 146.950 1.00 17.83 443 SER D C 1
ATOM 15235 O O . SER D 1 443 ? -33.958 48.167 146.377 1.00 26.82 443 SER D O 1
ATOM 15238 N N . VAL D 1 444 ? -31.802 47.453 146.346 1.00 19.19 444 VAL D N 1
ATOM 15239 C CA . VAL D 1 444 ? -31.808 47.075 144.945 1.00 41.69 444 VAL D CA 1
ATOM 15240 C C . VAL D 1 444 ? -32.723 45.906 144.697 1.00 21.49 444 VAL D C 1
ATOM 15241 O O . VAL D 1 444 ? -33.547 45.887 143.775 1.00 23.83 444 VAL D O 1
ATOM 15245 N N . ALA D 1 445 ? -32.598 44.941 145.581 1.00 17.97 445 ALA D N 1
ATOM 15246 C CA . ALA D 1 445 ? -33.419 43.749 145.533 1.00 19.26 445 ALA D CA 1
ATOM 15247 C C . ALA D 1 445 ? -34.884 44.013 145.276 1.00 21.81 445 ALA D C 1
ATOM 15248 O O . ALA D 1 445 ? -35.454 43.446 144.353 1.00 23.60 445 ALA D O 1
ATOM 15250 N N . TRP D 1 446 ? -35.501 44.882 146.057 1.00 10.54 446 TRP D N 1
ATOM 15251 C CA . TRP D 1 446 ? -36.922 45.149 145.873 1.00 17.18 446 TRP D CA 1
ATOM 15252 C C . TRP D 1 446 ? -37.280 46.496 145.268 1.00 13.96 446 TRP D C 1
ATOM 15253 O O . TRP D 1 446 ? -38.458 46.886 145.296 1.00 15.09 446 TRP D O 1
ATOM 15264 N N . ARG D 1 447 ? -36.286 47.225 144.747 1.00 19.04 447 ARG D N 1
ATOM 15265 C CA . ARG D 1 447 ? -36.600 48.527 144.143 1.00 16.85 447 ARG D CA 1
ATOM 15266 C C . ARG D 1 447 ? -37.442 48.368 142.870 1.00 40.37 447 ARG D C 1
ATOM 15267 O O . ARG D 1 447 ? -37.325 47.409 142.106 1.00 42.78 447 ARG D O 1
ATOM 15269 N N . GLN D 1 448 ? -38.288 49.357 142.635 1.00 100.00 448 GLN D N 1
ATOM 15270 C CA . GLN D 1 448 ? -39.165 49.351 141.483 1.00 100.00 448 GLN D CA 1
ATOM 15271 C C . GLN D 1 448 ? -39.222 50.755 140.843 1.00 43.68 448 GLN D C 1
ATOM 15272 O O . GLN D 1 448 ? -38.772 50.993 139.706 1.00 100.00 448 GLN D O 1
ATOM 15274 N N . ASP D 1 454 ? -34.685 59.710 135.849 1.00 100.00 454 ASP D N 1
ATOM 15275 C CA . ASP D 1 454 ? -33.413 59.383 135.192 1.00 100.00 454 ASP D CA 1
ATOM 15276 C C . ASP D 1 454 ? -32.172 59.377 136.107 1.00 100.00 454 ASP D C 1
ATOM 15277 O O . ASP D 1 454 ? -31.696 60.421 136.563 1.00 100.00 454 ASP D O 1
ATOM 15282 N N . GLY D 1 455 ? -31.626 58.192 136.366 1.00 100.00 455 GLY D N 1
ATOM 15283 C CA . GLY D 1 455 ? -30.492 58.082 137.263 1.00 100.00 455 GLY D CA 1
ATOM 15284 C C . GLY D 1 455 ? -29.128 58.521 136.762 1.00 100.00 455 GLY D C 1
ATOM 15285 O O . GLY D 1 455 ? -28.226 58.738 137.601 1.00 65.22 455 GLY D O 1
ATOM 15286 N N . VAL D 1 456 ? -28.974 58.628 135.425 1.00 63.46 456 VAL D N 1
ATOM 15287 C CA . VAL D 1 456 ? -27.691 59.058 134.868 1.00 70.52 456 VAL D CA 1
ATOM 15288 C C . VAL D 1 456 ? -27.526 60.568 134.999 1.00 100.00 456 VAL D C 1
ATOM 15289 O O . VAL D 1 456 ? -26.408 61.102 135.106 1.00 78.04 456 VAL D O 1
ATOM 15293 N N . GLY D 1 457 ? -28.698 61.222 135.003 1.00 100.00 457 GLY D N 1
ATOM 15294 C CA . GLY D 1 457 ? -28.865 62.658 135.133 1.00 100.00 457 GLY D CA 1
ATOM 15295 C C . GLY D 1 457 ? -30.061 63.145 134.317 1.00 63.12 457 GLY D C 1
ATOM 15296 O O . GLY D 1 457 ? -30.225 62.762 133.150 1.00 59.72 457 GLY D O 1
ATOM 15297 N N . TYR D 1 458 ? -30.907 63.976 134.952 1.00 100.00 458 TYR D N 1
ATOM 15298 C CA . TYR D 1 458 ? -32.054 64.543 134.263 1.00 100.00 458 TYR D CA 1
ATOM 15299 C C . TYR D 1 458 ? -31.465 65.463 133.198 1.00 36.40 458 TYR D C 1
ATOM 15300 O O . TYR D 1 458 ? -31.752 65.324 132.011 1.00 38.47 458 TYR D O 1
ATOM 15309 N N . SER D 1 459 ? -30.549 66.320 133.656 1.00 29.89 459 SER D N 1
ATOM 15310 C CA . SER D 1 459 ? -29.845 67.278 132.831 1.00 83.22 459 SER D CA 1
ATOM 15311 C C . SER D 1 459 ? -29.335 66.661 131.563 1.00 33.07 459 SER D C 1
ATOM 15312 O O . SER D 1 459 ? -29.295 67.343 130.533 1.00 74.36 459 SER D O 1
ATOM 15315 N N . TRP D 1 460 ? -28.943 65.381 131.610 1.00 40.49 460 TRP D N 1
ATOM 15316 C CA . TRP D 1 460 ? -28.465 64.749 130.374 1.00 21.51 460 TRP D CA 1
ATOM 15317 C C . TRP D 1 460 ? -29.518 64.904 129.255 1.00 33.44 460 TRP D C 1
ATOM 15318 O O . TRP D 1 460 ? -29.414 65.798 128.412 1.00 42.28 460 TRP D O 1
ATOM 15329 N N . ILE D 1 461 ? -30.603 64.152 129.303 1.00 39.69 461 ILE D N 1
ATOM 15330 C CA . ILE D 1 461 ? -31.669 64.291 128.317 1.00 51.02 461 ILE D CA 1
ATOM 15331 C C . ILE D 1 461 ? -32.197 65.721 128.159 1.00 35.05 461 ILE D C 1
ATOM 15332 O O . ILE D 1 461 ? -32.515 66.142 127.069 1.00 52.38 461 ILE D O 1
ATOM 15337 N N . ASP D 1 462 ? -32.315 66.473 129.245 1.00 96.89 462 ASP D N 1
ATOM 15338 C CA . ASP D 1 462 ? -32.817 67.850 129.190 1.00 37.98 462 ASP D CA 1
ATOM 15339 C C . ASP D 1 462 ? -32.018 68.750 128.255 1.00 42.39 462 ASP D C 1
ATOM 15340 O O . ASP D 1 462 ? -32.550 69.503 127.444 1.00 18.48 462 ASP D O 1
ATOM 15345 N N . THR D 1 463 ? -30.710 68.719 128.385 1.00 69.57 463 THR D N 1
ATOM 15346 C CA . THR D 1 463 ? -29.946 69.566 127.510 1.00 41.92 463 THR D CA 1
ATOM 15347 C C . THR D 1 463 ? -30.038 69.052 126.098 1.00 44.58 463 THR D C 1
ATOM 15348 O O . THR D 1 463 ? -29.963 69.802 125.150 1.00 42.98 463 THR D O 1
ATOM 15352 N N . LEU D 1 464 ? -30.171 67.743 126.013 1.00 37.47 464 LEU D N 1
ATOM 15353 C CA . LEU D 1 464 ? -30.299 67.055 124.768 1.00 34.65 464 LEU D CA 1
ATOM 15354 C C . LEU D 1 464 ? -31.461 67.711 124.086 1.00 32.36 464 LEU D C 1
ATOM 15355 O O . LEU D 1 464 ? -31.355 68.279 123.031 1.00 30.13 464 LEU D O 1
ATOM 15360 N N . LYS D 1 465 ? -32.585 67.642 124.743 1.00 21.05 465 LYS D N 1
ATOM 15361 C CA . LYS D 1 465 ? -33.768 68.231 124.207 1.00 31.67 465 LYS D CA 1
ATOM 15362 C C . LYS D 1 465 ? -33.534 69.709 123.935 1.00 27.65 465 LYS D C 1
ATOM 15363 O O . LYS D 1 465 ? -33.826 70.242 122.885 1.00 37.16 465 LYS D O 1
ATOM 15369 N N . GLU D 1 466 ? -32.960 70.372 124.898 1.00 47.36 466 GLU D N 1
ATOM 15370 C CA . GLU D 1 466 ? -32.763 71.773 124.726 1.00 35.41 466 GLU D CA 1
ATOM 15371 C C . GLU D 1 466 ? -31.862 72.162 123.591 1.00 33.10 466 GLU D C 1
ATOM 15372 O O . GLU D 1 466 ? -31.968 73.235 123.038 1.00 29.58 466 GLU D O 1
ATOM 15378 N N . VAL D 1 467 ? -30.959 71.302 123.238 1.00 32.41 467 VAL D N 1
ATOM 15379 C CA . VAL D 1 467 ? -30.057 71.605 122.152 1.00 37.15 467 VAL D CA 1
ATOM 15380 C C . VAL D 1 467 ? -30.722 71.361 120.796 1.00 81.75 467 VAL D C 1
ATOM 15381 O O . VAL D 1 467 ? -30.503 72.043 119.789 1.00 46.38 467 VAL D O 1
ATOM 15385 N N . ALA D 1 468 ? -31.544 70.342 120.764 1.00 43.37 468 ALA D N 1
ATOM 15386 C CA . ALA D 1 468 ? -32.259 69.965 119.565 1.00 54.75 468 ALA D CA 1
ATOM 15387 C C . ALA D 1 468 ? -33.162 71.105 119.091 1.00 50.11 468 ALA D C 1
ATOM 15388 O O . ALA D 1 468 ? -33.226 71.459 117.903 1.00 44.72 468 ALA D O 1
ATOM 15390 N N . ALA D 1 469 ? -33.871 71.674 120.059 1.00 50.33 469 ALA D N 1
ATOM 15391 C CA . ALA D 1 469 ? -34.797 72.770 119.829 1.00 100.00 469 ALA D CA 1
ATOM 15392 C C . ALA D 1 469 ? -34.115 74.017 119.263 1.00 29.43 469 ALA D C 1
ATOM 15393 O O . ALA D 1 469 ? -34.719 74.847 118.571 1.00 61.69 469 ALA D O 1
ATOM 15395 N N . GLN D 1 470 ? -32.813 74.118 119.524 1.00 100.00 470 GLN D N 1
ATOM 15396 C CA . GLN D 1 470 ? -32.032 75.230 119.028 1.00 40.98 470 GLN D CA 1
ATOM 15397 C C . GLN D 1 470 ? -31.660 74.988 117.585 1.00 67.50 470 GLN D C 1
ATOM 15398 O O . GLN D 1 470 ? -31.906 75.811 116.724 1.00 43.75 470 GLN D O 1
ATOM 15404 N N . GLN D 1 471 ? -31.058 73.828 117.383 1.00 81.90 471 GLN D N 1
ATOM 15405 C CA . GLN D 1 471 ? -30.577 73.350 116.119 1.00 30.45 471 GLN D CA 1
ATOM 15406 C C . GLN D 1 471 ? -31.621 73.008 115.082 1.00 100.00 471 GLN D C 1
ATOM 15407 O O . GLN D 1 471 ? -31.261 72.889 113.914 1.00 50.48 471 GLN D O 1
ATOM 15413 N N . VAL D 1 472 ? -32.878 72.827 115.488 1.00 52.00 472 VAL D N 1
ATOM 15414 C CA . VAL D 1 472 ? -33.926 72.495 114.525 1.00 64.24 472 VAL D CA 1
ATOM 15415 C C . VAL D 1 472 ? -35.076 73.515 114.430 1.00 34.08 472 VAL D C 1
ATOM 15416 O O . VAL D 1 472 ? -35.794 73.768 115.397 1.00 49.27 472 VAL D O 1
ATOM 15420 N N . SER D 1 473 ? -35.263 74.076 113.231 1.00 100.00 473 SER D N 1
ATOM 15421 C CA . SER D 1 473 ? -36.326 75.050 112.965 1.00 35.46 473 SER D CA 1
ATOM 15422 C C . SER D 1 473 ? -37.669 74.379 112.979 1.00 23.88 473 SER D C 1
ATOM 15423 O O . SER D 1 473 ? -37.801 73.215 112.642 1.00 34.87 473 SER D O 1
ATOM 15426 N N . ASP D 1 474 ? -38.682 75.122 113.321 1.00 43.50 474 ASP D N 1
ATOM 15427 C CA . ASP D 1 474 ? -39.969 74.489 113.326 1.00 53.59 474 ASP D CA 1
ATOM 15428 C C . ASP D 1 474 ? -40.318 74.115 111.906 1.00 37.29 474 ASP D C 1
ATOM 15429 O O . ASP D 1 474 ? -41.120 73.227 111.638 1.00 25.87 474 ASP D O 1
ATOM 15434 N N . GLN D 1 475 ? -39.644 74.823 111.016 1.00 34.74 475 GLN D N 1
ATOM 15435 C CA . GLN D 1 475 ? -39.844 74.660 109.600 1.00 65.45 475 GLN D CA 1
ATOM 15436 C C . GLN D 1 475 ? -39.332 73.349 109.116 1.00 25.93 475 GLN D C 1
ATOM 15437 O O . GLN D 1 475 ? -40.059 72.612 108.457 1.00 58.96 475 GLN D O 1
ATOM 15443 N N . GLN D 1 476 ? -38.093 73.066 109.494 1.00 30.81 476 GLN D N 1
ATOM 15444 C CA . GLN D 1 476 ? -37.487 71.798 109.149 1.00 20.02 476 GLN D CA 1
ATOM 15445 C C . GLN D 1 476 ? -38.429 70.687 109.591 1.00 21.02 476 GLN D C 1
ATOM 15446 O O . GLN D 1 476 ? -38.824 69.785 108.854 1.00 30.28 476 GLN D O 1
ATOM 15452 N N . LEU D 1 477 ? -38.834 70.774 110.842 1.00 45.41 477 LEU D N 1
ATOM 15453 C CA . LEU D 1 477 ? -39.698 69.750 111.364 1.00 27.06 477 LEU D CA 1
ATOM 15454 C C . LEU D 1 477 ? -40.975 69.594 110.606 1.00 21.00 477 LEU D C 1
ATOM 15455 O O . LEU D 1 477 ? -41.451 68.466 110.407 1.00 35.10 477 LEU D O 1
ATOM 15460 N N . GLU D 1 478 ? -41.539 70.729 110.203 1.00 53.18 478 GLU D N 1
ATOM 15461 C CA . GLU D 1 478 ? -42.787 70.750 109.454 1.00 35.83 478 GLU D CA 1
ATOM 15462 C C . GLU D 1 478 ? -42.646 70.036 108.125 1.00 40.53 478 GLU D C 1
ATOM 15463 O O . GLU D 1 478 ? -43.523 69.284 107.718 1.00 24.56 478 GLU D O 1
ATOM 15469 N N . THR D 1 479 ? -41.555 70.270 107.412 1.00 20.80 479 THR D N 1
ATOM 15470 C CA . THR D 1 479 ? -41.444 69.616 106.134 1.00 24.63 479 THR D CA 1
ATOM 15471 C C . THR D 1 479 ? -40.516 68.441 106.101 1.00 27.73 479 THR D C 1
ATOM 15472 O O . THR D 1 479 ? -40.060 68.130 105.006 1.00 28.69 479 THR D O 1
ATOM 15476 N N . ALA D 1 480 ? -40.217 67.826 107.244 1.00 29.39 480 ALA D N 1
ATOM 15477 C CA . ALA D 1 480 ? -39.311 66.680 107.358 1.00 18.72 480 ALA D CA 1
ATOM 15478 C C . ALA D 1 480 ? -39.661 65.495 106.419 1.00 17.44 480 ALA D C 1
ATOM 15479 O O . ALA D 1 480 ? -38.814 64.693 105.942 1.00 29.76 480 ALA D O 1
ATOM 15481 N N . ARG D 1 481 ? -40.958 65.330 106.202 1.00 29.67 481 ARG D N 1
ATOM 15482 C CA . ARG D 1 481 ? -41.445 64.248 105.363 1.00 32.33 481 ARG D CA 1
ATOM 15483 C C . ARG D 1 481 ? -40.870 64.360 103.945 1.00 42.18 481 ARG D C 1
ATOM 15484 O O . ARG D 1 481 ? -40.681 63.373 103.214 1.00 24.80 481 ARG D O 1
ATOM 15492 N N . PHE D 1 482 ? -40.568 65.596 103.556 1.00 22.89 482 PHE D N 1
ATOM 15493 C CA . PHE D 1 482 ? -39.994 65.857 102.239 1.00 35.14 482 PHE D CA 1
ATOM 15494 C C . PHE D 1 482 ? -38.518 65.520 102.182 1.00 32.54 482 PHE D C 1
ATOM 15495 O O . PHE D 1 482 ? -37.946 65.230 101.130 1.00 19.43 482 PHE D O 1
ATOM 15503 N N . ARG D 1 483 ? -37.887 65.590 103.334 1.00 27.07 483 ARG D N 1
ATOM 15504 C CA . ARG D 1 483 ? -36.465 65.331 103.412 1.00 24.56 483 ARG D CA 1
ATOM 15505 C C . ARG D 1 483 ? -36.162 63.921 103.827 1.00 25.96 483 ARG D C 1
ATOM 15506 O O . ARG D 1 483 ? -35.191 63.347 103.364 1.00 18.55 483 ARG D O 1
ATOM 15514 N N . PHE D 1 484 ? -36.976 63.434 104.749 1.00 18.30 484 PHE D N 1
ATOM 15515 C CA . PHE D 1 484 ? -36.802 62.139 105.285 1.00 10.98 484 PHE D CA 1
ATOM 15516 C C . PHE D 1 484 ? -38.118 61.420 105.213 1.00 20.58 484 PHE D C 1
ATOM 15517 O O . PHE D 1 484 ? -38.779 61.148 106.197 1.00 27.04 484 PHE D O 1
ATOM 15525 N N . PRO D 1 485 ? -38.471 61.086 103.997 1.00 32.58 485 PRO D N 1
ATOM 15526 C CA . PRO D 1 485 ? -39.649 60.313 103.676 1.00 35.89 485 PRO D CA 1
ATOM 15527 C C . PRO D 1 485 ? -39.750 59.032 104.482 1.00 29.85 485 PRO D C 1
ATOM 15528 O O . PRO D 1 485 ? -40.846 58.571 104.782 1.00 40.03 485 PRO D O 1
ATOM 15532 N N . TYR D 1 486 ? -38.624 58.407 104.793 1.00 30.50 486 TYR D N 1
ATOM 15533 C CA . TYR D 1 486 ? -38.714 57.165 105.565 1.00 37.93 486 TYR D CA 1
ATOM 15534 C C . TYR D 1 486 ? -38.554 57.456 107.054 1.00 40.02 486 TYR D C 1
ATOM 15535 O O . TYR D 1 486 ? -37.633 58.206 107.445 1.00 27.29 486 TYR D O 1
ATOM 15544 N N . ASN D 1 487 ? -39.434 56.858 107.876 1.00 26.70 487 ASN D N 1
ATOM 15545 C CA . ASN D 1 487 ? -39.395 57.048 109.340 1.00 31.88 487 ASN D CA 1
ATOM 15546 C C . ASN D 1 487 ? -39.232 58.517 109.671 1.00 26.20 487 ASN D C 1
ATOM 15547 O O . ASN D 1 487 ? -38.246 58.872 110.332 1.00 30.46 487 ASN D O 1
ATOM 15552 N N . THR D 1 488 ? -40.097 59.352 109.096 1.00 26.08 488 THR D N 1
ATOM 15553 C CA . THR D 1 488 ? -40.000 60.775 109.266 1.00 12.81 488 THR D CA 1
ATOM 15554 C C . THR D 1 488 ? -39.888 61.100 110.727 1.00 44.42 488 THR D C 1
ATOM 15555 O O . THR D 1 488 ? -40.660 60.645 111.555 1.00 20.89 488 THR D O 1
ATOM 15559 N N . PRO D 1 489 ? -38.907 61.904 111.036 1.00 33.21 489 PRO D N 1
ATOM 15560 C CA . PRO D 1 489 ? -38.689 62.320 112.404 1.00 16.79 489 PRO D CA 1
ATOM 15561 C C . PRO D 1 489 ? -39.831 63.245 112.806 1.00 26.67 489 PRO D C 1
ATOM 15562 O O . PRO D 1 489 ? -40.156 64.158 112.064 1.00 32.48 489 PRO D O 1
ATOM 15566 N N . THR D 1 490 ? -40.443 62.976 113.964 1.00 26.73 490 THR D N 1
ATOM 15567 C CA . THR D 1 490 ? -41.584 63.729 114.481 1.00 21.01 490 THR D CA 1
ATOM 15568 C C . THR D 1 490 ? -41.298 64.663 115.660 1.00 33.08 490 THR D C 1
ATOM 15569 O O . THR D 1 490 ? -42.217 65.221 116.245 1.00 36.42 490 THR D O 1
ATOM 15573 N N . SER D 1 491 ? -40.024 64.833 115.990 1.00 27.52 491 SER D N 1
ATOM 15574 C CA . SER D 1 491 ? -39.556 65.727 117.035 1.00 40.72 491 SER D CA 1
ATOM 15575 C C . SER D 1 491 ? -38.258 66.286 116.541 1.00 36.55 491 SER D C 1
ATOM 15576 O O . SER D 1 491 ? -37.585 65.725 115.668 1.00 21.86 491 SER D O 1
ATOM 15579 N N . LYS D 1 492 ? -37.896 67.402 117.097 1.00 36.38 492 LYS D N 1
ATOM 15580 C CA . LYS D 1 492 ? -36.682 68.048 116.693 1.00 19.79 492 LYS D CA 1
ATOM 15581 C C . LYS D 1 492 ? -35.449 67.236 117.075 1.00 32.56 492 LYS D C 1
ATOM 15582 O O . LYS D 1 492 ? -34.428 67.334 116.412 1.00 22.58 492 LYS D O 1
ATOM 15588 N N . GLU D 1 493 ? -35.513 66.471 118.181 1.00 37.53 493 GLU D N 1
ATOM 15589 C CA . GLU D 1 493 ? -34.370 65.683 118.624 1.00 37.00 493 GLU D CA 1
ATOM 15590 C C . GLU D 1 493 ? -34.120 64.555 117.642 1.00 17.73 493 GLU D C 1
ATOM 15591 O O . GLU D 1 493 ? -33.006 64.360 117.179 1.00 14.47 493 GLU D O 1
ATOM 15597 N N . ALA D 1 494 ? -35.184 63.822 117.336 1.00 16.38 494 ALA D N 1
ATOM 15598 C CA . ALA D 1 494 ? -35.084 62.776 116.339 1.00 27.22 494 ALA D CA 1
ATOM 15599 C C . ALA D 1 494 ? -34.637 63.389 115.040 1.00 30.07 494 ALA D C 1
ATOM 15600 O O . ALA D 1 494 ? -33.849 62.788 114.344 1.00 22.49 494 ALA D O 1
ATOM 15602 N N . TYR D 1 495 ? -35.195 64.572 114.705 1.00 22.17 495 TYR D N 1
ATOM 15603 C CA . TYR D 1 495 ? -34.830 65.241 113.470 1.00 11.60 495 TYR D CA 1
ATOM 15604 C C . TYR D 1 495 ? -33.332 65.446 113.394 1.00 20.56 495 TYR D C 1
ATOM 15605 O O . TYR D 1 495 ? -32.675 65.200 112.389 1.00 27.95 495 TYR D O 1
ATOM 15614 N N . LEU D 1 496 ? -32.769 65.854 114.508 1.00 35.82 496 LEU D N 1
ATOM 15615 C CA . LEU D 1 496 ? -31.336 66.110 114.597 1.00 19.64 496 LEU D CA 1
ATOM 15616 C C . LEU D 1 496 ? -30.485 64.845 114.463 1.00 15.82 496 LEU D C 1
ATOM 15617 O O . LEU D 1 496 ? -29.397 64.818 113.864 1.00 21.43 496 LEU D O 1
ATOM 15622 N N . TYR D 1 497 ? -30.939 63.792 115.121 1.00 19.23 497 TYR D N 1
ATOM 15623 C CA . TYR D 1 497 ? -30.167 62.587 115.053 1.00 12.49 497 TYR D CA 1
ATOM 15624 C C . TYR D 1 497 ? -30.192 62.068 113.607 1.00 27.75 497 TYR D C 1
ATOM 15625 O O . TYR D 1 497 ? -29.203 61.511 113.137 1.00 18.92 497 TYR D O 1
ATOM 15634 N N . ARG D 1 498 ? -31.355 62.216 112.940 1.00 19.21 498 ARG D N 1
ATOM 15635 C CA . ARG D 1 498 ? -31.569 61.733 111.563 1.00 26.81 498 ARG D CA 1
ATOM 15636 C C . ARG D 1 498 ? -30.647 62.356 110.521 1.00 25.03 498 ARG D C 1
ATOM 15637 O O . ARG D 1 498 ? -30.057 61.705 109.632 1.00 16.15 498 ARG D O 1
ATOM 15645 N N . GLU D 1 499 ? -30.519 63.669 110.639 1.00 10.99 499 GLU D N 1
ATOM 15646 C CA . GLU D 1 499 ? -29.694 64.392 109.720 1.00 17.33 499 GLU D CA 1
ATOM 15647 C C . GLU D 1 499 ? -28.288 63.865 109.775 1.00 25.47 499 GLU D C 1
ATOM 15648 O O . GLU D 1 499 ? -27.582 63.721 108.784 1.00 20.69 499 GLU D O 1
ATOM 15654 N N . ILE D 1 500 ? -27.821 63.666 110.974 1.00 21.33 500 ILE D N 1
ATOM 15655 C CA . ILE D 1 500 ? -26.450 63.221 111.141 1.00 14.74 500 ILE D CA 1
ATOM 15656 C C . ILE D 1 500 ? -26.290 61.797 110.620 1.00 18.67 500 ILE D C 1
ATOM 15657 O O . ILE D 1 500 ? -25.292 61.417 110.005 1.00 19.11 500 ILE D O 1
ATOM 15662 N N . PHE D 1 501 ? -27.321 61.015 110.905 1.00 12.46 501 PHE D N 1
ATOM 15663 C CA . PHE D 1 501 ? -27.340 59.629 110.503 1.00 13.40 501 PHE D CA 1
ATOM 15664 C C . PHE D 1 501 ? -27.190 59.567 109.008 1.00 34.65 501 PHE D C 1
ATOM 15665 O O . PHE D 1 501 ? -26.318 58.962 108.450 1.00 16.03 501 PHE D O 1
ATOM 15673 N N . GLU D 1 502 ? -28.091 60.250 108.374 1.00 11.48 502 GLU D N 1
ATOM 15674 C CA . GLU D 1 502 ? -28.092 60.264 106.945 1.00 27.09 502 GLU D CA 1
ATOM 15675 C C . GLU D 1 502 ? -26.834 60.779 106.335 1.00 35.24 502 GLU D C 1
ATOM 15676 O O . GLU D 1 502 ? -26.368 60.333 105.275 1.00 32.62 502 GLU D O 1
ATOM 15682 N N . GLU D 1 503 ? -26.306 61.758 106.998 1.00 21.13 503 GLU D N 1
ATOM 15683 C CA . GLU D 1 503 ? -25.081 62.364 106.541 1.00 18.30 503 GLU D CA 1
ATOM 15684 C C . GLU D 1 503 ? -23.986 61.338 106.522 1.00 43.99 503 GLU D C 1
ATOM 15685 O O . GLU D 1 503 ? -23.132 61.293 105.634 1.00 37.89 503 GLU D O 1
ATOM 15691 N N . LEU D 1 504 ? -24.014 60.514 107.552 1.00 24.60 504 LEU D N 1
ATOM 15692 C CA . LEU D 1 504 ? -23.018 59.497 107.704 1.00 20.99 504 LEU D CA 1
ATOM 15693 C C . LEU D 1 504 ? -23.354 58.241 106.915 1.00 15.19 504 LEU D C 1
ATOM 15694 O O . LEU D 1 504 ? -22.462 57.487 106.537 1.00 22.96 504 LEU D O 1
ATOM 15699 N N . PHE D 1 505 ? -24.639 57.973 106.744 1.00 12.44 505 PHE D N 1
ATOM 15700 C CA . PHE D 1 505 ? -25.057 56.782 106.060 1.00 36.18 505 PHE D CA 1
ATOM 15701 C C . PHE D 1 505 ? -26.068 57.067 104.955 1.00 35.35 505 PHE D C 1
ATOM 15702 O O . PHE D 1 505 ? -27.254 56.724 105.043 1.00 17.89 505 PHE D O 1
ATOM 15710 N N . PRO D 1 506 ? -25.549 57.681 103.902 1.00 34.50 506 PRO D N 1
ATOM 15711 C CA . PRO D 1 506 ? -26.303 58.132 102.754 1.00 46.08 506 PRO D CA 1
ATOM 15712 C C . PRO D 1 506 ? -27.349 57.178 102.202 1.00 30.23 506 PRO D C 1
ATOM 15713 O O . PRO D 1 506 ? -28.512 57.504 101.950 1.00 41.67 506 PRO D O 1
ATOM 15717 N N . LEU D 1 507 ? -26.900 55.987 101.982 1.00 38.57 507 LEU D N 1
ATOM 15718 C CA . LEU D 1 507 ? -27.738 54.982 101.416 1.00 24.01 507 LEU D CA 1
ATOM 15719 C C . LEU D 1 507 ? -29.109 54.801 102.061 1.00 32.27 507 LEU D C 1
ATOM 15720 O O . LEU D 1 507 ? -29.271 54.611 103.264 1.00 54.35 507 LEU D O 1
ATOM 15725 N N . PRO D 1 508 ? -30.120 54.873 101.213 1.00 33.01 508 PRO D N 1
ATOM 15726 C CA . PRO D 1 508 ? -31.497 54.727 101.611 1.00 20.66 508 PRO D CA 1
ATOM 15727 C C . PRO D 1 508 ? -31.830 53.467 102.421 1.00 79.61 508 PRO D C 1
ATOM 15728 O O . PRO D 1 508 ? -32.656 53.491 103.328 1.00 29.58 508 PRO D O 1
ATOM 15732 N N . SER D 1 509 ? -31.251 52.317 102.102 1.00 22.63 509 SER D N 1
ATOM 15733 C CA . SER D 1 509 ? -31.628 51.132 102.867 1.00 34.77 509 SER D CA 1
ATOM 15734 C C . SER D 1 509 ? -31.030 51.119 104.284 1.00 13.86 509 SER D C 1
ATOM 15735 O O . SER D 1 509 ? -31.498 50.430 105.202 1.00 17.29 509 SER D O 1
ATOM 15738 N N . ALA D 1 510 ? -29.957 51.913 104.445 1.00 14.41 510 ALA D N 1
ATOM 15739 C CA . ALA D 1 510 ? -29.324 51.989 105.737 1.00 13.48 510 ALA D CA 1
ATOM 15740 C C . ALA D 1 510 ? -30.351 52.474 106.756 1.00 22.44 510 ALA D C 1
ATOM 15741 O O . ALA D 1 510 ? -30.383 52.031 107.891 1.00 31.33 510 ALA D O 1
ATOM 15743 N N . ALA D 1 511 ? -31.239 53.359 106.333 1.00 22.69 511 ALA D N 1
ATOM 15744 C CA . ALA D 1 511 ? -32.230 53.857 107.246 1.00 18.35 511 ALA D CA 1
ATOM 15745 C C . ALA D 1 511 ? -33.322 52.859 107.465 1.00 38.01 511 ALA D C 1
ATOM 15746 O O . ALA D 1 511 ? -34.097 52.956 108.425 1.00 27.18 511 ALA D O 1
ATOM 15748 N N . GLU D 1 512 ? -33.406 51.908 106.549 1.00 26.34 512 GLU D N 1
ATOM 15749 C CA . GLU D 1 512 ? -34.439 50.890 106.670 1.00 28.51 512 GLU D CA 1
ATOM 15750 C C . GLU D 1 512 ? -34.050 49.762 107.615 1.00 21.70 512 GLU D C 1
ATOM 15751 O O . GLU D 1 512 ? -34.844 48.886 107.974 1.00 35.33 512 GLU D O 1
ATOM 15757 N N . CYS D 1 513 ? -32.773 49.779 107.990 1.00 26.50 513 CYS D N 1
ATOM 15758 C CA . CYS D 1 513 ? -32.258 48.827 108.952 1.00 36.66 513 CYS D CA 1
ATOM 15759 C C . CYS D 1 513 ? -32.792 49.322 110.280 1.00 81.32 513 CYS D C 1
ATOM 15760 O O . CYS D 1 513 ? -33.032 48.558 111.211 1.00 98.52 513 CYS D O 1
ATOM 15763 N N . VAL D 1 514 ? -32.968 50.647 110.330 1.00 85.95 514 VAL D N 1
ATOM 15764 C CA . VAL D 1 514 ? -33.513 51.323 111.490 1.00 100.00 514 VAL D CA 1
ATOM 15765 C C . VAL D 1 514 ? -35.033 51.035 111.556 1.00 39.59 514 VAL D C 1
ATOM 15766 O O . VAL D 1 514 ? -35.796 51.274 110.611 1.00 74.81 514 VAL D O 1
ATOM 15770 N N . PRO D 1 515 ? -35.429 50.451 112.697 1.00 100.00 515 PRO D N 1
ATOM 15771 C CA . PRO D 1 515 ? -36.785 50.018 112.998 1.00 100.00 515 PRO D CA 1
ATOM 15772 C C . PRO D 1 515 ? -37.858 51.089 112.972 1.00 100.00 515 PRO D C 1
ATOM 15773 O O . PRO D 1 515 ? -37.875 52.018 113.789 1.00 100.00 515 PRO D O 1
ATOM 15777 N N . GLY D 1 516 ? -38.791 50.897 112.046 1.00 100.00 516 GLY D N 1
ATOM 15778 C CA . GLY D 1 516 ? -39.919 51.791 111.898 1.00 100.00 516 GLY D CA 1
ATOM 15779 C C . GLY D 1 516 ? -41.103 51.234 112.689 1.00 100.00 516 GLY D C 1
ATOM 15780 O O . GLY D 1 516 ? -41.833 50.342 112.234 1.00 100.00 516 GLY D O 1
#

Nearest PDB structures (foldseek):
  1ct9-assembly2_C  TM=1.002E+00  e=1.193E-91  Escherichia coli
  1ct9-assembly1_A  TM=9.947E-01  e=2.386E-83  Escherichia coli
  1ct9-assembly1_D  TM=9.971E-01  e=1.784E-81  Escherichia coli
  6gq3-assembly2_B  TM=9.030E-01  e=6.217E-43  Homo sapiens
  8sue-assembly1_A  TM=9.022E-01  e=5.219E-38  Homo sapiens

Foldseek 3Di:
DKKKKKFPADDDQVVVQVLRVVLQVVQLLLAVPDKDWDGDRGMIIIARHQAWWQNPFQDDQDAAPVRQKTKYKDWAFLCLVVLCVVQVVPGPDPGRGSPCSVVRCCVVPPPQCLVVTWIFMWMKMAGNVVRWIKTAGEAQLLQWKKWAAAVVGMIMMISDCLSVLVGGQFMATLDHQWMDIRVVRDIDHNDDDLLLACVSQQVFAADLVLLLVLLLVLLVSVVDGDFDEAFEAQLAQQSLLSRLSCLVNHHEYEYEAAVDFPSLVSRVQSCVLSVHNYDYHHDHLVRLVVCQLVQCVQLLALDLVLSLVLSRLLVRLLVCVVVPHAEYEYRPLVCLLLVQDPCLQVQPALRSNLNSSSVVSNCCSLGVSSSQQRSNSSNNHYYHHSCNTPSSSVNSSNHNSRCSHDVARNLSSLVSRVVSDDVCNSPPGDDDPGDSRDPVNVVVLQVVLPVPDDPVCLVVQCVVCVDPGQNGSSSVVSVVSSCVSNVHDNSNVNNDD/DKKKKWFPDPDDQVVVQVLSVVLSVVLQLLAVPDKDWDTDRGMIIIERHQDWAQVPFADDQDAAPVRQKTKYKDWAFLCQVVLCVVQVVPGPDDGRGSVSSVVSCCVVPNQPCQVVTWIFIWMKMAGNPVRKIKTAGEQLQLQWKKWFAAVVRMIMMIRDCLSVLVGGQFMATQAHQWMDIRVVNDIGHDDDDLLLDDVSQQVFADDLVVLLVLLLVLLLSVVNTPFAAAAEFQLAPLRLQSNLSDLVSDVSAHEYEHEAAVPFQSQVSSVVSCVLSVHNYDYHHDDLVRLVVCQLVLCLQLLALDLVLSLVLSRLLVRLQVCVVVVHQEYEGRPLLCLLLVQDCVLQVAPALNSNSNSSSVSSNPCNSGVSSSNQRSNSSNNHGYHYSCNIPSSSNNSSNHNSRCSHHVAHSVSVLVSVVVRGDVDNSGDHSRSPDVNVVVLLVVLPVPFDPVCLVCQCVPCVDPRDNGSSSVVSVVSSCVSRVHVSSNVNHDD/DKKKKKFQQPDDQVVVVVLVVVLQVVLQLLAVPDKDKDGDNGMIMIAGHLAWWQNPFQDDQDAFPVRQKTKYKDWAFLCQVVLCVVQVVPGDADTRGSPSSVVSCCVVPNAQCQVVTWIFMWMKMARNPVRWIKTDGEQQLLQWKKWAAAVSGMIMMMRACLSVLVGGQFMATLAHQWMAIRVVRDIGHNDDDQLLAVVSQAPFAADLVVLLVLLLVLLLSVVRTPFAAAAEAQLAQLRLLSRLSCLVNCVSAHEYEYEFAPPFLSLVNRVQSCVLSVHNYDYHHDDLVRLVVCLLVLCLQLLALDPVLSLVLSRVLVRLLVCVVVVHAEYEGRPLPCLLLVQDCVSQPQDAQSSNSNRSSVSSNCCSQPVSSSQQRSNSSNRHGYHHSSNIPRSSVNSSNHGSNCSHDPHRRLSSLVSRVVRDDVCSSDDRCRSPDVNVVVLQVVLPVPDDPVCLVPQCVVVVPPGDNHSSSVVSVVSSCVSNVHPNSNVNNDD/DKKKKWAPDPDDQVVVQVLRVVLRVLLLLLAVDDKDWDGDRGMIIIARHQAWAQNPPPDPQDAAPVRQKTKYKDWAQLCLVVLCVVQVVPGDDDGGGSPCSVVSVCVPPNQPCQVVTWIFMWMKMAGNVVRKIKIAGEAQRLQWKKWAAAPSRMIMMMSDCLSPLVGHLFMATLAHQWMDIRVVRDIDHNDDDQLLACVSQAPPAADLVVLLVLLLVLLVSVVDGPFAEAAEFQLALLSLVSRLSCLVVVCQHEYEHEAAPPFPSLVSSVQSCVLSVHPYDYHYDDLVRLVVCLLVLCSQLLALDLVLSLPLSRLLVSLQVCVVVPHAEYEYRPLVCLLLVVDPVLLVDPALNRSSNRSSVVSNCCSLPPSSSNQRSNSSNNHHYHHSCNTPSSSNSSSNHHSNQSHNCAQNRLSSLVSCVPSGDVCNSRDRPRRDPVNVVVLLVVLPVVDDVVCLVCQCVVPVDPRDNHSSSVVSVVSSCVSNVRPCSNVNHDD

Radius of gyration: 58.75 Å; Cα contacts (8 Å, |Δi|>4): 4243; chains: 4; bounding box: 126×113×154 Å

InterPro domains:
  IPR001962 Asparagine synthase [PF00733] (211-366)
  IPR001962 Asparagine synthase [cd01991] (226-457)
  IPR006426 Asparagine synthase, glutamine-hydrolyzing [PIRSF001589] (1-499)
  IPR006426 Asparagine synthase, glutamine-hydrolyzing [TIGR01536] (2-371)
  IPR014729 Rossmann-like alpha/beta/alpha sandwich fold [G3DSA:3.40.50.620] (194-514)
  IPR017932 Glutamine amidotransferase type 2 domain [PF13537] (48-166)
  IPR017932 Glutamine amidotransferase type 2 domain [PS51278] (2-186)
  IPR029055 Nucleophile aminohydrolases, N-terminal [G3DSA:3.60.20.10] (2-193)
  IPR029055 Nucleophile aminohydrolases, N-terminal [SSF56235] (1-196)
  IPR033738 Asparagine synthase, N-terminal domain [cd00712] (2-193)
  IPR050795 Asparagine Synthetase [PTHR11772] (1-554)

Secondary structure (DSSP, 8-state):
-EEEEEES--S-HHHHHHHHHHHHHTTGGG-BTEEEEEE-SSEEEEEEE---S-TTT--SSEE-TTS-EEEEEEEEETTHHHHHHHHTTTS---S--TTHHHHHHHHHHTTTTGGG--EEEEEEEEETTTTEEEEEE-TT--S--EEEE-TT--EEEESSGGGTTTT-SEEEEPPTTEEEETTT-SEEE----GGGSHHHHTT----HHHHHHHHHHHHHHHT--SS-EEEE--SSHHHHHHHHHHHHH--EEEEEESTT-HHHHHHHHHHHHHT-EEEEEE--HHHHHHHHHHHHHHH----HHHHHHHHHHHHHHHHHHHTT--EEE--TTHHHHHT-SGGGGG--SHHHHHHHHHHHHHHGGGTHHHHHHHHHHTTT-EEE-GGG-HHHHHHHHHS-GGGT----TTHHHHHHHGGGS-HHHHT----TT--TT-HHHHHHHHHHHHHHS-HHHHHTHHHH--SS---SHHHHHHHHHHHHH---HHHHHHS--/-EEEEEES--S-HHHHHHHHHHHHHTTGGG-BSEEEEEE-SSEEEEEEE---SSTTTT-SSEE-TTS-EEEEEEEEETTHHHHHHHHHTTS---S--GGGHHHHHHHHHGGG-GGG--EEEEEEEEETTTTEEEEEE-TT--S--EEEE-TT--EEEESSGGGTTTT-SEEEEPPTTEEEETTT-SEEE----GGGSHHHHTT----HHHHHHHHHHHHHHTT--SS-EEEE--SSHHHHHHHHHHHHH-----EEEEEESTT-HHHHHHHHHHHHHT-EEEEEE--HHHHHTTHHHHHHHH----HHHHHHHHHHHHHHHHHHHTT--EEE--TTHHHHHT-SGGGGG-SSHHHHHHHHHHHHHTGGGTHHHHHHHHHHTTT-EEE-GGG-HHHHHHHTTS-GGGG----TTHHHHHHHTTTS-HHHHT----S-SHHHHHHHHHHHHHS-HHHHHTHHHH--SS---SHHHHHHHHHHHHH---HHHHTTS--/-EEEEEES--S-HHHHHHHHHHHHHTTGGG--SEEEEEE-SSEEEEEEE---SSTTT--SSEE-TTS-EEEEEEEEETTHHHHHHHHTTT----S--GGGHHHHHHHHHTT--GGG--EEEEEEEEETTTTEEEEEE-TT--S--EEEE-TT--EEEESSGGGTTTT-SEEEEPPTTEEEETTT-SEEE----GGGSGGGTTTPPP-HHHHHHHHHHHHHHTT--SS-EEEE--SSHHHHHHHHHHHHH-----EEEEEESTT-HHHHHHHHHHHHHT-EEEEEE--HHHHHHHHHHHHHHHT---HHHHHHHHHHHHHHHHHHHHT--EEE--TTHHHHHT-SGGGTS--SHHHHHHHHHHHHHHTTTTHHHHHHHHHHTTT-EEE-GGG-HHHHHHHTTS-GGGG----TTHHHHHHHTTTS-HHHHS---TTTHHHHHHHHHHHHHHS-HHHHHHHHHH--TT---SHHHHHHHHHHHHH---HHHHTTS--/-EEEEEES--S-HHHHHHHHHHHHHTTGGG--SEEEEEE-SSEEEEEEE--SSSTTT--SSEE-SSS-EEEEEEEEETTHHHHHHHHTTT----S--TTHHHHHHHHHHTTTTGGG--EEEEEEEEETTTTEEEEEE-TT-SS--EEEE-TT--EEEESSGGGTTTT-SEEEE--TTEEEETTTTEEEE----GGGSGGGTTT----HHHHHHHHHHHHHHTT--SS-EEEE--SSHHHHHHHHHHHHH----EEEEEESTT-HHHHHHHHHHHHHT-EEEEEE--HHHHHHHHHHHIIIII---HHHHHHHHHHHHHHHHHHHHT--EEE--TTHHHHHT-SGGGGG---HHHHHHHHHHHHHHGGGTHHHHHHHHHHTTT-EEE-GGG-HHHHHHHHHS-GGGG-----TTHHHHHHHGGGS-HHHHH----S-HHHHHHHHHHHHHHS-HHHHHTHHHH--SS---SHHHHHHHHHHHHH--SHHHHHHS--